Protein 3B8O (pdb70)

GO terms:
  GO:0005886 plasma membrane (C, EXP)
  GO:0042802 identical protein binding (F, IPI)

Structure (mmCIF, N/CA/C/O backbone):
data_3B8O
#
_entry.id   3B8O
#
_cell.length_a   107.438
_cell.length_b   108.299
_cell.length_c   122.569
_cell.angle_alpha   90.000
_cell.angle_beta   102.150
_cell.angle_gamma   90.000
#
_symmetry.space_group_name_H-M   'P 1 21 1'
#
loop_
_entity.id
_entity.type
_entity.pdbx_description
1 polymer 'Lipopolysaccharide biosynthesis protein wzzE'
2 water water
#
loop_
_atom_site.group_PDB
_atom_site.id
_atom_site.type_symbol
_atom_site.label_atom_id
_atom_site.label_alt_id
_atom_site.label_comp_id
_atom_site.label_asym_id
_atom_site.label_entity_id
_atom_site.label_seq_id
_atom_site.pdbx_PDB_ins_code
_atom_site.Cartn_x
_atom_site.Cartn_y
_atom_site.Cartn_z
_atom_site.occupancy
_atom_site.B_iso_or_equiv
_atom_site.auth_seq_id
_atom_site.auth_comp_id
_atom_site.auth_asym_id
_atom_site.auth_atom_id
_atom_site.pdbx_PDB_model_num
ATOM 1 N N . GLU A 1 1 ? 58.861 21.058 56.949 1.00 32.73 55 GLU A N 1
ATOM 2 C CA . GLU A 1 1 ? 57.931 21.909 57.717 1.00 33.77 55 GLU A CA 1
ATOM 3 C C . GLU A 1 1 ? 56.924 22.794 56.900 1.00 32.36 55 GLU A C 1
ATOM 4 O O . GLU A 1 1 ? 56.002 23.357 57.497 1.00 32.68 55 GLU A O 1
ATOM 10 N N . TRP A 1 2 ? 57.076 22.900 55.574 1.00 30.77 56 TRP A N 1
ATOM 11 C CA . TRP A 1 2 ? 56.115 23.626 54.739 1.00 29.76 56 TRP A CA 1
ATOM 12 C C . TRP A 1 2 ? 55.728 22.802 53.551 1.00 29.82 56 TRP A C 1
ATOM 13 O O . TRP A 1 2 ? 56.592 22.261 52.912 1.00 30.10 56 TRP A O 1
ATOM 24 N N . SER A 1 3 ? 54.449 22.759 53.189 1.00 30.31 57 SER A N 1
ATOM 25 C CA . SER A 1 3 ? 54.031 21.911 52.072 1.00 30.74 57 SER A CA 1
ATOM 26 C C . SER A 1 3 ? 53.093 22.561 51.081 1.00 31.18 57 SER A C 1
ATOM 27 O O . SER A 1 3 ? 52.163 23.298 51.439 1.00 32.47 57 SER A O 1
ATOM 30 N N . SER A 1 4 ? 53.342 22.241 49.827 1.00 31.26 58 SER A N 1
ATOM 31 C CA . SER A 1 4 ? 52.587 22.710 48.713 1.00 31.45 58 SER A CA 1
ATOM 32 C C . SER A 1 4 ? 51.739 21.581 48.141 1.00 31.14 58 SER A C 1
ATOM 33 O O . SER A 1 4 ? 52.077 20.395 48.285 1.00 31.15 58 SER A O 1
ATOM 36 N N . THR A 1 5 ? 50.650 21.950 47.482 1.00 30.77 59 THR A N 1
ATOM 37 C CA . THR A 1 5 ? 49.706 20.987 46.913 1.00 30.99 59 THR A CA 1
ATOM 38 C C . THR A 1 5 ? 49.366 21.341 45.469 1.00 30.85 59 THR A C 1
ATOM 39 O O . THR A 1 5 ? 49.269 22.535 45.102 1.00 30.48 59 THR A O 1
ATOM 43 N N . ALA A 1 6 ? 49.250 20.301 44.648 1.00 29.92 60 ALA A N 1
ATOM 44 C CA . ALA A 1 6 ? 48.729 20.443 43.300 1.00 29.43 60 ALA A CA 1
ATOM 45 C C . ALA A 1 6 ? 47.676 19.378 43.004 1.00 29.33 60 ALA A C 1
ATOM 46 O O . ALA A 1 6 ? 47.633 18.323 43.644 1.00 28.51 60 ALA A O 1
ATOM 48 N N . ILE A 1 7 ? 46.828 19.681 42.026 1.00 28.88 61 ILE A N 1
ATOM 49 C CA . ILE A 1 7 ? 45.755 18.809 41.625 1.00 27.56 61 ILE A CA 1
ATOM 50 C C . ILE A 1 7 ? 45.737 18.853 40.114 1.00 27.79 61 ILE A C 1
ATOM 51 O O . ILE A 1 7 ? 45.668 19.934 39.505 1.00 28.20 61 ILE A O 1
ATOM 56 N N . THR A 1 8 ? 45.811 17.674 39.506 1.00 27.88 62 THR A N 1
ATOM 57 C CA . THR A 1 8 ? 45.992 17.561 38.069 1.00 27.97 62 THR A CA 1
ATOM 58 C C . THR A 1 8 ? 44.862 16.786 37.498 1.00 28.49 62 THR A C 1
ATOM 59 O O . THR A 1 8 ? 44.170 16.069 38.201 1.00 28.37 62 THR A O 1
ATOM 63 N N . ASP A 1 9 ? 44.666 16.945 36.204 1.00 29.40 63 ASP A N 1
ATOM 64 C CA . ASP A 1 9 ? 43.807 16.041 35.464 1.00 30.38 63 ASP A CA 1
ATOM 65 C C . ASP A 1 9 ? 44.425 15.978 34.056 1.00 30.54 63 ASP A C 1
ATOM 66 O O . ASP A 1 9 ? 45.407 16.689 33.766 1.00 29.42 63 ASP A O 1
ATOM 71 N N . ARG A 1 10 ? 43.861 15.097 33.226 1.00 30.88 64 ARG A N 1
ATOM 72 C CA . ARG A 1 10 ? 44.318 14.797 31.873 1.00 31.90 64 ARG A CA 1
ATOM 73 C C . ARG A 1 10 ? 44.380 16.025 31.006 1.00 30.66 64 ARG A C 1
ATOM 74 O O . ARG A 1 10 ? 43.547 16.901 31.169 1.00 31.20 64 ARG A O 1
ATOM 82 N N . PRO A 1 11 ? 45.329 16.064 30.047 1.00 30.46 65 PRO A N 1
ATOM 83 C CA . PRO A 1 11 ? 45.530 17.211 29.157 1.00 29.88 65 PRO A CA 1
ATOM 84 C C . PRO A 1 11 ? 44.405 17.332 28.138 1.00 30.13 65 PRO A C 1
ATOM 85 O O . PRO A 1 11 ? 43.465 16.534 28.153 1.00 30.43 65 PRO A O 1
ATOM 89 N N . THR A 1 12 ? 44.485 18.340 27.280 1.00 29.86 66 THR A N 1
ATOM 90 C CA . THR A 1 12 ? 43.541 18.494 26.202 1.00 29.83 66 THR A CA 1
ATOM 91 C C . THR A 1 12 ? 44.300 18.329 24.913 1.00 30.28 66 THR A C 1
ATOM 92 O O . THR A 1 12 ? 45.535 18.181 24.932 1.00 30.40 66 THR A O 1
ATOM 96 N N . VAL A 1 13 ? 43.569 18.371 23.795 1.00 30.47 67 VAL A N 1
ATOM 97 C CA . VAL A 1 13 ? 44.155 18.165 22.479 1.00 30.75 67 VAL A CA 1
ATOM 98 C C . VAL A 1 13 ? 45.283 19.158 22.191 1.00 31.45 67 VAL A C 1
ATOM 99 O O . VAL A 1 13 ? 46.349 18.768 21.723 1.00 32.05 67 VAL A O 1
ATOM 103 N N . ASN A 1 14 ? 45.066 20.431 22.496 1.00 32.34 68 ASN A N 1
ATOM 104 C CA . ASN A 1 14 ? 46.061 21.460 22.175 1.00 33.16 68 ASN A CA 1
ATOM 105 C C . ASN A 1 14 ? 47.286 21.344 23.013 1.00 33.56 68 ASN A C 1
ATOM 106 O O . ASN A 1 14 ? 48.369 21.688 22.553 1.00 33.64 68 ASN A O 1
ATOM 119 N N . LEU A 1 16 ? 48.611 18.743 23.829 1.00 33.63 70 LEU A N 1
ATOM 120 C CA . LEU A 1 16 ? 49.380 17.636 23.240 1.00 32.32 70 LEU A CA 1
ATOM 121 C C . LEU A 1 16 ? 50.177 17.937 21.954 1.00 31.89 70 LEU A C 1
ATOM 122 O O . LEU A 1 16 ? 51.096 17.170 21.604 1.00 31.53 70 LEU A O 1
ATOM 127 N N . GLY A 1 17 ? 49.844 19.031 21.260 1.00 30.92 71 GLY A N 1
ATOM 128 C CA . GLY A 1 17 ? 50.590 19.446 20.062 1.00 30.55 71 GLY A CA 1
ATOM 129 C C . GLY A 1 17 ? 50.752 18.341 19.030 1.00 30.59 71 GLY A C 1
ATOM 130 O O . GLY A 1 17 ? 49.957 17.400 18.987 1.00 30.88 71 GLY A O 1
ATOM 131 N N . GLY A 1 18 ? 51.794 18.422 18.207 1.00 30.31 72 GLY A N 1
ATOM 132 C CA . GLY A 1 18 ? 52.003 17.427 17.125 1.00 29.81 72 GLY A CA 1
ATOM 133 C C . GLY A 1 18 ? 51.894 15.940 17.485 1.00 29.07 72 GLY A C 1
ATOM 134 O O . GLY A 1 18 ? 51.737 15.087 16.612 1.00 28.70 72 GLY A O 1
ATOM 135 N N . TYR A 1 19 ? 51.959 15.627 18.774 1.00 28.23 73 TYR A N 1
ATOM 136 C CA . TYR A 1 19 ? 51.873 14.240 19.204 1.00 27.39 73 TYR A CA 1
ATOM 137 C C . TYR A 1 19 ? 50.487 13.692 18.940 1.00 27.18 73 TYR A C 1
ATOM 138 O O . TYR A 1 19 ? 50.353 12.567 18.500 1.00 26.78 73 TYR A O 1
ATOM 147 N N . TYR A 1 20 ? 49.452 14.477 19.223 1.00 27.43 74 TYR A N 1
ATOM 148 C CA . TYR A 1 20 ? 48.087 13.984 19.020 1.00 27.64 74 TYR A CA 1
ATOM 149 C C . TYR A 1 20 ? 47.867 13.430 17.609 1.00 27.31 74 TYR A C 1
ATOM 150 O O . TYR A 1 20 ? 47.501 12.263 17.450 1.00 26.97 74 TYR A O 1
ATOM 159 N N . SER A 1 21 ? 48.126 14.262 16.602 1.00 26.99 75 SER A N 1
ATOM 160 C CA . SER A 1 21 ? 47.822 13.932 15.207 1.00 27.04 75 SER A CA 1
ATOM 161 C C . SER A 1 21 ? 48.731 12.850 14.602 1.00 27.49 75 SER A C 1
ATOM 162 O O . SER A 1 21 ? 48.401 12.278 13.558 1.00 27.55 75 SER A O 1
ATOM 165 N N . GLN A 1 22 ? 49.879 12.603 15.234 1.00 27.42 76 GLN A N 1
ATOM 166 C CA . GLN A 1 22 ? 50.762 11.521 14.827 1.00 27.70 76 GLN A CA 1
ATOM 167 C C . GLN A 1 22 ? 50.237 10.206 15.367 1.00 27.75 76 GLN A C 1
ATOM 168 O O . GLN A 1 22 ? 50.289 9.177 14.695 1.00 27.69 76 GLN A O 1
ATOM 174 N N . GLN A 1 23 ? 49.715 10.261 16.581 1.00 28.21 77 GLN A N 1
ATOM 175 C CA . GLN A 1 23 ? 49.209 9.094 17.287 1.00 29.18 77 GLN A CA 1
ATOM 176 C C . GLN A 1 23 ? 47.921 8.556 16.667 1.00 29.16 77 GLN A C 1
ATOM 177 O O . GLN A 1 23 ? 47.756 7.352 16.545 1.00 29.07 77 GLN A O 1
ATOM 183 N N . GLN A 1 24 ? 47.017 9.459 16.288 1.00 29.45 78 GLN A N 1
ATOM 184 C CA . GLN A 1 24 ? 45.794 9.116 15.558 1.00 30.02 78 GLN A CA 1
ATOM 185 C C . GLN A 1 24 ? 46.108 8.593 14.163 1.00 29.66 78 GLN A C 1
ATOM 186 O O . GLN A 1 24 ? 45.430 7.696 13.651 1.00 29.31 78 GLN A O 1
ATOM 192 N N . PHE A 1 25 ? 47.144 9.153 13.553 1.00 29.45 79 PHE A N 1
ATOM 193 C CA . PHE A 1 25 ? 47.595 8.683 12.257 1.00 29.44 79 PHE A CA 1
ATOM 194 C C . PHE A 1 25 ? 47.968 7.204 12.337 1.00 30.08 79 PHE A C 1
ATOM 195 O O . PHE A 1 25 ? 47.563 6.425 11.490 1.00 29.87 79 PHE A O 1
ATOM 203 N N . LEU A 1 26 ? 48.706 6.805 13.372 1.00 30.93 80 LEU A N 1
ATOM 204 C CA . LEU A 1 26 ? 49.085 5.401 13.493 1.00 31.85 80 LEU A CA 1
ATOM 205 C C . LEU A 1 26 ? 47.963 4.496 13.955 1.00 32.85 80 LEU A C 1
ATOM 206 O O . LEU A 1 26 ? 48.020 3.294 13.709 1.00 33.44 80 LEU A O 1
ATOM 211 N N . ARG A 1 27 ? 46.960 5.057 14.624 1.00 33.75 81 ARG A N 1
ATOM 212 C CA . ARG A 1 27 ? 45.783 4.282 15.015 1.00 34.84 81 ARG A CA 1
ATOM 213 C C . ARG A 1 27 ? 44.897 4.039 13.817 1.00 35.59 81 ARG A C 1
ATOM 214 O O . ARG A 1 27 ? 44.176 3.043 13.769 1.00 36.35 81 ARG A O 1
ATOM 222 N N . ASN A 1 28 ? 44.941 4.941 12.842 1.00 36.29 82 ASN A N 1
ATOM 223 C CA . ASN A 1 28 ? 44.138 4.766 11.631 1.00 36.98 82 ASN A CA 1
ATOM 224 C C . ASN A 1 28 ? 44.793 3.834 10.613 1.00 37.55 82 ASN A C 1
ATOM 225 O O . ASN A 1 28 ? 44.351 3.742 9.467 1.00 37.42 82 ASN A O 1
ATOM 230 N N . LEU A 1 29 ? 45.850 3.154 11.045 1.00 38.20 83 LEU A N 1
ATOM 231 C CA . LEU A 1 29 ? 46.516 2.162 10.223 1.00 39.06 83 LEU A CA 1
ATOM 232 C C . LEU A 1 29 ? 46.385 0.758 10.832 1.00 39.94 83 LEU A C 1
ATOM 233 O O . LEU A 1 29 ? 46.352 -0.244 10.098 1.00 39.98 83 LEU A O 1
ATOM 238 N N . ASP A 1 30 ? 46.291 0.688 12.165 1.00 40.69 84 ASP A N 1
ATOM 239 C CA . ASP A 1 30 ? 46.131 -0.598 12.855 1.00 41.64 84 ASP A CA 1
ATOM 240 C C . ASP A 1 30 ? 44.676 -1.118 12.847 1.00 41.84 84 ASP A C 1
ATOM 241 O O . ASP A 1 30 ? 44.210 -1.740 13.816 1.00 41.74 84 ASP A O 1
ATOM 246 N N . VAL A 1 31 ? 43.979 -0.886 11.734 1.00 41.93 85 VAL A N 1
ATOM 247 C CA . VAL A 1 31 ? 42.569 -1.241 11.625 1.00 42.17 85 VAL A CA 1
ATOM 248 C C . VAL A 1 31 ? 42.227 -1.817 10.241 1.00 42.39 85 VAL A C 1
ATOM 249 O O . VAL A 1 31 ? 42.953 -2.658 9.702 1.00 42.29 85 VAL A O 1
ATOM 253 N N . PRO A 1 41 ? 40.133 3.889 24.538 1.00 31.93 95 PRO A N 1
ATOM 254 C CA . PRO A 1 41 ? 40.567 5.009 25.426 1.00 32.04 95 PRO A CA 1
ATOM 255 C C . PRO A 1 41 ? 41.267 6.075 24.608 1.00 32.05 95 PRO A C 1
ATOM 256 O O . PRO A 1 41 ? 42.055 5.748 23.736 1.00 32.65 95 PRO A O 1
ATOM 260 N N . SER A 1 42 ? 40.984 7.354 24.882 1.00 31.30 96 SER A N 1
ATOM 261 C CA . SER A 1 42 ? 41.554 8.468 24.138 1.00 30.84 96 SER A CA 1
ATOM 262 C C . SER A 1 42 ? 43.078 8.557 24.201 1.00 30.64 96 SER A C 1
ATOM 263 O O . SER A 1 42 ? 43.715 7.864 24.988 1.00 30.74 96 SER A O 1
ATOM 266 N N . VAL A 1 43 ? 43.649 9.403 23.352 1.00 30.64 97 VAL A N 1
ATOM 267 C CA . VAL A 1 43 ? 45.070 9.666 23.372 1.00 30.49 97 VAL A CA 1
ATOM 268 C C . VAL A 1 43 ? 45.381 10.468 24.613 1.00 30.94 97 VAL A C 1
ATOM 269 O O . VAL A 1 43 ? 46.424 10.267 25.234 1.00 30.55 97 VAL A O 1
ATOM 281 N N . ASP A 1 45 ? 43.829 10.384 27.552 1.00 30.77 99 ASP A N 1
ATOM 282 C CA . ASP A 1 45 ? 43.748 9.516 28.717 1.00 30.21 99 ASP A CA 1
ATOM 283 C C . ASP A 1 45 ? 45.033 8.728 28.890 1.00 29.79 99 ASP A C 1
ATOM 284 O O . ASP A 1 45 ? 45.509 8.545 30.020 1.00 29.63 99 ASP A O 1
ATOM 289 N N . GLU A 1 46 ? 45.602 8.283 27.771 1.00 29.15 100 GLU A N 1
ATOM 290 C CA . GLU A 1 46 ? 46.830 7.501 27.800 1.00 28.67 100 GLU A CA 1
ATOM 291 C C . GLU A 1 46 ? 48.061 8.380 28.056 1.00 27.72 100 GLU A C 1
ATOM 292 O O . GLU A 1 46 ? 49.051 7.906 28.629 1.00 27.26 100 GLU A O 1
ATOM 298 N N . ALA A 1 47 ? 47.990 9.659 27.672 1.00 26.47 101 ALA A N 1
ATOM 299 C CA . ALA A 1 47 ? 49.037 10.639 28.043 1.00 25.79 101 ALA A CA 1
ATOM 300 C C . ALA A 1 47 ? 49.101 10.846 29.547 1.00 25.21 101 ALA A C 1
ATOM 301 O O . ALA A 1 47 ? 50.183 10.820 30.169 1.00 24.85 101 ALA A O 1
ATOM 303 N N . TYR A 1 48 ? 47.923 11.092 30.096 1.00 24.45 102 TYR A N 1
ATOM 304 C CA . TYR A 1 48 ? 47.752 11.424 31.479 1.00 24.15 102 TYR A CA 1
ATOM 305 C C . TYR A 1 48 ? 48.120 10.235 32.331 1.00 24.46 102 TYR A C 1
ATOM 306 O O . TYR A 1 48 ? 48.692 10.419 33.415 1.00 25.05 102 TYR A O 1
ATOM 315 N N . LYS A 1 49 ? 47.788 9.031 31.859 1.00 23.64 103 LYS A N 1
ATOM 316 C CA . LYS A 1 49 ? 48.172 7.845 32.591 1.00 24.42 103 LYS A CA 1
ATOM 317 C C . LYS A 1 49 ? 49.715 7.736 32.729 1.00 24.10 103 LYS A C 1
ATOM 318 O O . LYS A 1 49 ? 50.212 7.477 33.816 1.00 24.43 103 LYS A O 1
ATOM 324 N N . GLU A 1 50 ? 50.464 8.003 31.666 1.00 23.42 104 GLU A N 1
ATOM 325 C CA . GLU A 1 50 ? 51.897 8.077 31.796 1.00 23.71 104 GLU A CA 1
ATOM 326 C C . GLU A 1 50 ? 52.365 9.196 32.739 1.00 24.54 104 GLU A C 1
ATOM 327 O O . GLU A 1 50 ? 53.344 9.008 33.474 1.00 23.03 104 GLU A O 1
ATOM 333 N N . PHE A 1 51 ? 51.657 10.337 32.732 1.00 24.79 105 PHE A N 1
ATOM 334 C CA . PHE A 1 51 ? 52.018 11.456 33.597 1.00 25.54 105 PHE A CA 1
ATOM 335 C C . PHE A 1 51 ? 51.905 11.077 35.082 1.00 26.66 105 PHE A C 1
ATOM 336 O O . PHE A 1 51 ? 52.829 11.244 35.857 1.00 26.52 105 PHE A O 1
ATOM 344 N N . VAL A 1 52 ? 50.727 10.607 35.464 1.00 28.26 106 VAL A N 1
ATOM 345 C CA . VAL A 1 52 ? 50.435 10.104 36.793 1.00 29.51 106 VAL A CA 1
ATOM 346 C C . VAL A 1 52 ? 51.500 9.056 37.236 1.00 30.58 106 VAL A C 1
ATOM 347 O O . VAL A 1 52 ? 52.030 9.135 38.324 1.00 30.13 106 VAL A O 1
ATOM 359 N N . GLN A 1 54 ? 54.636 8.703 36.005 1.00 31.73 108 GLN A N 1
ATOM 360 C CA . GLN A 1 54 ? 55.881 9.474 36.207 1.00 31.00 108 GLN A CA 1
ATOM 361 C C . GLN A 1 54 ? 55.849 10.247 37.525 1.00 31.09 108 GLN A C 1
ATOM 362 O O . GLN A 1 54 ? 56.835 10.258 38.274 1.00 32.17 108 GLN A O 1
ATOM 368 N N . LEU A 1 55 ? 54.716 10.868 37.802 1.00 30.36 109 LEU A N 1
ATOM 369 C CA . LEU A 1 55 ? 54.509 11.658 39.012 1.00 30.47 109 LEU A CA 1
ATOM 370 C C . LEU A 1 55 ? 54.691 10.809 40.260 1.00 31.03 109 LEU A C 1
ATOM 371 O O . LEU A 1 55 ? 55.388 11.233 41.201 1.00 32.81 109 LEU A O 1
ATOM 376 N N . ALA A 1 56 ? 54.078 9.625 40.294 1.00 29.58 110 ALA A N 1
ATOM 377 C CA . ALA A 1 56 ? 54.170 8.779 41.491 1.00 29.08 110 ALA A CA 1
ATOM 378 C C . ALA A 1 56 ? 55.542 8.122 41.620 1.00 29.04 110 ALA A C 1
ATOM 379 O O . ALA A 1 56 ? 55.887 7.579 42.684 1.00 29.59 110 ALA A O 1
ATOM 381 N N . SER A 1 57 ? 56.292 8.101 40.525 1.00 27.84 111 SER A N 1
ATOM 382 C CA . SER A 1 57 ? 57.420 7.184 40.448 1.00 27.72 111 SER A CA 1
ATOM 383 C C . SER A 1 57 ? 58.531 7.567 41.452 1.00 27.26 111 SER A C 1
ATOM 384 O O . SER A 1 57 ? 58.794 8.746 41.715 1.00 26.32 111 SER A O 1
ATOM 387 N N . TRP A 1 58 ? 59.100 6.548 42.067 1.00 27.22 112 TRP A N 1
ATOM 388 C CA . TRP A 1 58 ? 60.238 6.706 42.955 1.00 27.79 112 TRP A CA 1
ATOM 389 C C . TRP A 1 58 ? 61.462 7.171 42.189 1.00 27.43 112 TRP A C 1
ATOM 390 O O . TRP A 1 58 ? 62.136 8.099 42.630 1.00 27.91 112 TRP A O 1
ATOM 401 N N . ASP A 1 59 ? 61.744 6.530 41.048 1.00 26.66 113 ASP A N 1
ATOM 402 C CA . ASP A 1 59 ? 62.832 6.933 40.148 1.00 26.89 113 ASP A CA 1
ATOM 403 C C . ASP A 1 59 ? 62.700 8.427 39.767 1.00 26.77 113 ASP A C 1
ATOM 404 O O . ASP A 1 59 ? 63.672 9.174 39.850 1.00 26.97 113 ASP A O 1
ATOM 409 N N . THR A 1 60 ? 61.517 8.847 39.339 1.00 26.60 114 THR A N 1
ATOM 410 C CA . THR A 1 60 ? 61.289 10.239 38.966 1.00 26.86 114 THR A CA 1
ATOM 411 C C . THR A 1 60 ? 61.632 11.156 40.143 1.00 27.22 114 THR A C 1
ATOM 412 O O . THR A 1 60 ? 62.238 12.205 39.952 1.00 27.34 114 THR A O 1
ATOM 416 N N . ARG A 1 61 ? 61.224 10.765 41.341 1.00 27.07 115 ARG A N 1
ATOM 417 C CA . ARG A 1 61 ? 61.505 11.587 42.503 1.00 28.50 115 ARG A CA 1
ATOM 418 C C . ARG A 1 61 ? 62.986 11.638 42.830 1.00 29.10 115 ARG A C 1
ATOM 419 O O . ARG A 1 61 ? 63.497 12.706 43.139 1.00 29.72 115 ARG A O 1
ATOM 427 N N . ARG A 1 62 ? 63.658 10.490 42.756 1.00 29.72 116 ARG A N 1
ATOM 428 C CA . ARG A 1 62 ? 65.088 10.408 42.975 1.00 30.29 116 ARG A CA 1
ATOM 429 C C . ARG A 1 62 ? 65.812 11.310 42.010 1.00 30.46 116 ARG A C 1
ATOM 430 O O . ARG A 1 62 ? 66.688 12.065 42.393 1.00 30.76 116 ARG A O 1
ATOM 438 N N . GLU A 1 63 ? 65.417 11.260 40.745 1.00 31.32 117 GLU A N 1
ATOM 439 C CA . GLU A 1 63 ? 66.143 11.970 39.713 1.00 30.95 117 GLU A CA 1
ATOM 440 C C . GLU A 1 63 ? 65.847 13.450 39.758 1.00 30.56 117 GLU A C 1
ATOM 441 O O . GLU A 1 63 ? 66.759 14.249 39.548 1.00 31.25 117 GLU A O 1
ATOM 447 N N . PHE A 1 64 ? 64.613 13.829 40.102 1.00 29.04 118 PHE A N 1
ATOM 448 C CA . PHE A 1 64 ? 64.288 15.245 40.304 1.00 27.63 118 PHE A CA 1
ATOM 449 C C . PHE A 1 64 ? 65.206 15.895 41.379 1.00 27.95 118 PHE A C 1
ATOM 450 O O . PHE A 1 64 ? 65.867 16.914 41.108 1.00 26.82 118 PHE A O 1
ATOM 458 N N . TRP A 1 65 ? 65.266 15.293 42.570 1.00 27.65 119 TRP A N 1
ATOM 459 C CA . TRP A 1 65 ? 66.042 15.882 43.650 1.00 28.46 119 TRP A CA 1
ATOM 460 C C . TRP A 1 65 ? 67.527 16.028 43.285 1.00 29.52 119 TRP A C 1
ATOM 461 O O . TRP A 1 65 ? 68.127 17.085 43.529 1.00 29.93 119 TRP A O 1
ATOM 472 N N . LEU A 1 66 ? 68.102 14.984 42.680 1.00 29.89 120 LEU A N 1
ATOM 473 C CA . LEU A 1 66 ? 69.514 14.979 42.299 1.00 29.69 120 LEU A CA 1
ATOM 474 C C . LEU A 1 66 ? 69.886 16.142 41.360 1.00 29.91 120 LEU A C 1
ATOM 475 O O . LEU A 1 66 ? 71.046 16.532 41.265 1.00 29.99 120 LEU A O 1
ATOM 480 N N . GLN A 1 67 ? 68.895 16.728 40.709 1.00 30.61 121 GLN A N 1
ATOM 481 C CA . GLN A 1 67 ? 69.124 17.740 39.660 1.00 31.14 121 GLN A CA 1
ATOM 482 C C . GLN A 1 67 ? 68.770 19.132 40.236 1.00 31.19 121 GLN A C 1
ATOM 483 O O . GLN A 1 67 ? 68.800 20.159 39.567 1.00 31.53 121 GLN A O 1
ATOM 489 N N . THR A 1 68 ? 68.506 19.157 41.522 1.00 30.92 122 THR A N 1
ATOM 490 C CA . THR A 1 68 ? 67.965 20.325 42.181 1.00 30.65 122 THR A CA 1
ATOM 491 C C . THR A 1 68 ? 69.120 21.040 42.937 1.00 30.73 122 THR A C 1
ATOM 492 O O . THR A 1 68 ? 69.959 20.388 43.587 1.00 30.50 122 THR A O 1
ATOM 496 N N . ASP A 1 69 ? 69.204 22.361 42.801 1.00 30.11 123 ASP A N 1
ATOM 497 C CA . ASP A 1 69 ? 70.096 23.179 43.619 1.00 29.99 123 ASP A CA 1
ATOM 498 C C . ASP A 1 69 ? 69.761 23.044 45.093 1.00 29.00 123 ASP A C 1
ATOM 499 O O . ASP A 1 69 ? 70.687 22.971 45.929 1.00 29.71 123 ASP A O 1
ATOM 504 N N . TYR A 1 70 ? 68.465 22.998 45.399 1.00 26.72 124 TYR A N 1
ATOM 505 C CA . TYR A 1 70 ? 67.953 22.663 46.727 1.00 26.88 124 TYR A CA 1
ATOM 506 C C . TYR A 1 70 ? 68.694 21.499 47.415 1.00 27.00 124 TYR A C 1
ATOM 507 O O . TYR A 1 70 ? 69.309 21.704 48.459 1.00 26.96 124 TYR A O 1
ATOM 516 N N . TYR A 1 71 ? 68.612 20.293 46.841 1.00 27.06 125 TYR A N 1
ATOM 517 C CA . TYR A 1 71 ? 69.300 19.105 47.346 1.00 27.11 125 TYR A CA 1
ATOM 518 C C . TYR A 1 71 ? 70.807 19.329 47.298 1.00 28.31 125 TYR A C 1
ATOM 519 O O . TYR A 1 71 ? 71.519 19.016 48.259 1.00 28.59 125 TYR A O 1
ATOM 528 N N . LYS A 1 72 ? 71.313 19.865 46.193 1.00 29.13 126 LYS A N 1
ATOM 529 C CA . LYS A 1 72 ? 72.781 20.005 46.084 1.00 30.48 126 LYS A CA 1
ATOM 530 C C . LYS A 1 72 ? 73.415 20.861 47.185 1.00 30.64 126 LYS A C 1
ATOM 531 O O . LYS A 1 72 ? 74.459 20.515 47.667 1.00 30.74 126 LYS A O 1
ATOM 537 N N . GLN A 1 73 ? 72.760 21.944 47.604 1.00 31.73 127 GLN A N 1
ATOM 538 C CA . GLN A 1 73 ? 73.327 22.863 48.599 1.00 32.37 127 GLN A CA 1
ATOM 539 C C . GLN A 1 73 ? 73.274 22.220 49.973 1.00 31.21 127 GLN A C 1
ATOM 540 O O . GLN A 1 73 ? 73.909 22.721 50.882 1.00 31.51 127 GLN A O 1
ATOM 546 N N . ARG A 1 74 ? 72.494 21.142 50.124 1.00 30.34 128 ARG A N 1
ATOM 547 C CA . ARG A 1 74 ? 72.326 20.448 51.412 1.00 29.43 128 ARG A CA 1
ATOM 548 C C . ARG A 1 74 ? 73.251 19.205 51.508 1.00 29.72 128 ARG A C 1
ATOM 549 O O . ARG A 1 74 ? 73.345 18.504 52.538 1.00 29.17 128 ARG A O 1
ATOM 565 N N . VAL A 1 76 ? 76.758 17.475 52.044 1.00 27.60 130 VAL A N 1
ATOM 566 C CA . VAL A 1 76 ? 77.971 17.766 52.846 1.00 26.55 130 VAL A CA 1
ATOM 567 C C . VAL A 1 76 ? 79.235 17.034 52.329 1.00 26.75 130 VAL A C 1
ATOM 568 O O . VAL A 1 76 ? 80.341 17.246 52.838 1.00 26.23 130 VAL A O 1
ATOM 572 N N . GLY A 1 77 ? 79.071 16.184 51.311 1.00 26.66 131 GLY A N 1
ATOM 573 C CA . GLY A 1 77 ? 80.199 15.448 50.749 1.00 26.87 131 GLY A CA 1
ATOM 574 C C . GLY A 1 77 ? 80.520 14.170 51.506 1.00 27.45 131 GLY A C 1
ATOM 575 O O . GLY A 1 77 ? 81.513 13.490 51.234 1.00 27.16 131 GLY A O 1
ATOM 576 N N . ASN A 1 78 ? 79.689 13.856 52.485 1.00 27.96 132 ASN A N 1
ATOM 577 C CA . ASN A 1 78 ? 79.699 12.549 53.098 1.00 28.17 132 ASN A CA 1
ATOM 578 C C . ASN A 1 78 ? 78.715 11.736 52.275 1.00 28.32 132 ASN A C 1
ATOM 579 O O . ASN A 1 78 ? 77.580 12.167 52.040 1.00 27.85 132 ASN A O 1
ATOM 584 N N . SER A 1 79 ? 79.141 10.576 51.801 1.00 29.06 133 SER A N 1
ATOM 585 C CA . SER A 1 79 ? 78.332 9.879 50.793 1.00 30.10 133 SER A CA 1
ATOM 586 C C . SER A 1 79 ? 77.114 9.199 51.397 1.00 29.80 133 SER A C 1
ATOM 587 O O . SER A 1 79 ? 76.030 9.253 50.839 1.00 29.56 133 SER A O 1
ATOM 590 N N . LYS A 1 80 ? 77.323 8.561 52.542 1.00 30.31 134 LYS A N 1
ATOM 591 C CA . LYS A 1 80 ? 76.272 7.900 53.304 1.00 31.01 134 LYS A CA 1
ATOM 592 C C . LYS A 1 80 ? 75.197 8.906 53.743 1.00 30.03 134 LYS A C 1
ATOM 593 O O . LYS A 1 80 ? 73.988 8.670 53.565 1.00 29.70 134 LYS A O 1
ATOM 599 N N . ALA A 1 81 ? 75.640 10.046 54.265 1.00 28.16 135 ALA A N 1
ATOM 600 C CA . ALA A 1 81 ? 74.701 11.048 54.689 1.00 27.63 135 ALA A CA 1
ATOM 601 C C . ALA A 1 81 ? 73.989 11.727 53.494 1.00 27.53 135 ALA A C 1
ATOM 602 O O . ALA A 1 81 ? 72.788 11.940 53.532 1.00 27.68 135 ALA A O 1
ATOM 604 N N . ASP A 1 82 ? 74.717 12.053 52.431 1.00 27.45 136 ASP A N 1
ATOM 605 C CA . ASP A 1 82 ? 74.093 12.573 51.208 1.00 27.05 136 ASP A CA 1
ATOM 606 C C . ASP A 1 82 ? 73.062 11.598 50.625 1.00 27.10 136 ASP A C 1
ATOM 607 O O . ASP A 1 82 ? 72.008 12.021 50.128 1.00 27.52 136 ASP A O 1
ATOM 612 N N . ALA A 1 83 ? 73.318 10.291 50.715 1.00 26.78 137 ALA A N 1
ATOM 613 C CA . ALA A 1 83 ? 72.290 9.320 50.262 1.00 26.65 137 ALA A CA 1
ATOM 614 C C . ALA A 1 83 ? 71.027 9.259 51.162 1.00 26.46 137 ALA A C 1
ATOM 615 O O . ALA A 1 83 ? 69.894 9.131 50.669 1.00 27.25 137 ALA A O 1
ATOM 617 N N . ALA A 1 84 ? 71.226 9.358 52.469 1.00 26.16 138 ALA A N 1
ATOM 618 C CA . ALA A 1 84 ? 70.130 9.344 53.433 1.00 26.47 138 ALA A CA 1
ATOM 619 C C . ALA A 1 84 ? 69.231 10.586 53.303 1.00 26.79 138 ALA A C 1
ATOM 620 O O . ALA A 1 84 ? 67.994 10.510 53.383 1.00 26.81 138 ALA A O 1
ATOM 622 N N . LEU A 1 85 ? 69.853 11.722 53.035 1.00 27.43 139 LEU A N 1
ATOM 623 C CA . LEU A 1 85 ? 69.118 12.955 52.766 1.00 28.16 139 LEU A CA 1
ATOM 624 C C . LEU A 1 85 ? 68.311 12.869 51.461 1.00 27.91 139 LEU A C 1
ATOM 625 O O . LEU A 1 85 ? 67.207 13.398 51.344 1.00 28.05 139 LEU A O 1
ATOM 630 N N . LEU A 1 86 ? 68.893 12.239 50.461 1.00 28.66 140 LEU A N 1
ATOM 631 C CA . LEU A 1 86 ? 68.204 11.968 49.203 1.00 29.64 140 LEU A CA 1
ATOM 632 C C . LEU A 1 86 ? 66.920 11.141 49.430 1.00 30.45 140 LEU A C 1
ATOM 633 O O . LEU A 1 86 ? 65.860 11.439 48.844 1.00 30.07 140 LEU A O 1
ATOM 638 N N . ASP A 1 87 ? 67.030 10.115 50.265 1.00 30.94 141 ASP A N 1
ATOM 639 C CA . ASP A 1 87 ? 65.884 9.283 50.595 1.00 32.58 141 ASP A CA 1
ATOM 640 C C . ASP A 1 87 ? 64.811 10.059 51.323 1.00 32.88 141 ASP A C 1
ATOM 641 O O . ASP A 1 87 ? 63.635 9.943 50.993 1.00 33.90 141 ASP A O 1
ATOM 646 N N . GLU A 1 88 ? 65.199 10.827 52.329 1.00 33.44 142 GLU A N 1
ATOM 647 C CA . GLU A 1 88 ? 64.248 11.609 53.114 1.00 35.13 142 GLU A CA 1
ATOM 648 C C . GLU A 1 88 ? 63.463 12.572 52.170 1.00 34.95 142 GLU A C 1
ATOM 649 O O . GLU A 1 88 ? 62.224 12.749 52.284 1.00 35.98 142 GLU A O 1
ATOM 663 N N . ILE A 1 90 ? 63.039 12.033 48.814 1.00 32.52 144 ILE A N 1
ATOM 664 C CA . ILE A 1 90 ? 62.129 11.226 48.021 1.00 30.67 144 ILE A CA 1
ATOM 665 C C . ILE A 1 90 ? 60.803 11.047 48.775 1.00 30.64 144 ILE A C 1
ATOM 666 O O . ILE A 1 90 ? 59.728 11.200 48.191 1.00 29.88 144 ILE A O 1
ATOM 671 N N . ASN A 1 91 ? 60.873 10.764 50.067 1.00 30.61 145 ASN A N 1
ATOM 672 C CA . ASN A 1 91 ? 59.642 10.609 50.841 1.00 30.66 145 ASN A CA 1
ATOM 673 C C . ASN A 1 91 ? 58.919 11.911 51.157 1.00 31.09 145 ASN A C 1
ATOM 674 O O . ASN A 1 91 ? 57.824 11.892 51.728 1.00 31.74 145 ASN A O 1
ATOM 679 N N . ASN A 1 92 ? 59.507 13.043 50.769 1.00 30.50 146 ASN A N 1
ATOM 680 C CA . ASN A 1 92 ? 58.821 14.321 50.940 1.00 30.45 146 ASN A CA 1
ATOM 681 C C . ASN A 1 92 ? 57.916 14.708 49.801 1.00 30.16 146 ASN A C 1
ATOM 682 O O . ASN A 1 92 ? 57.355 15.772 49.831 1.00 30.53 146 ASN A O 1
ATOM 687 N N . ILE A 1 93 ? 57.818 13.873 48.779 1.00 30.62 147 ILE A N 1
ATOM 688 C CA . ILE A 1 93 ? 56.882 14.096 47.685 1.00 30.97 147 ILE A CA 1
ATOM 689 C C . ILE A 1 93 ? 55.911 12.945 47.803 1.00 31.93 147 ILE A C 1
ATOM 690 O O . ILE A 1 93 ? 56.338 11.790 47.796 1.00 32.25 147 ILE A O 1
ATOM 695 N N . GLN A 1 94 ? 54.632 13.274 48.020 1.00 32.84 148 GLN A N 1
ATOM 696 C CA . GLN A 1 94 ? 53.571 12.301 48.304 1.00 33.69 148 GLN A CA 1
ATOM 697 C C . GLN A 1 94 ? 52.504 12.422 47.233 1.00 34.02 148 GLN A C 1
ATOM 698 O O . GLN A 1 94 ? 51.882 13.500 47.093 1.00 33.92 148 GLN A O 1
ATOM 704 N N . PHE A 1 95 ? 52.319 11.348 46.452 1.00 34.22 149 PHE A N 1
ATOM 705 C CA . PHE A 1 95 ? 51.277 11.316 45.422 1.00 33.57 149 PHE A CA 1
ATOM 706 C C . PHE A 1 95 ? 50.101 10.617 46.012 1.00 33.63 149 PHE A C 1
ATOM 707 O O . PHE A 1 95 ? 50.277 9.668 46.779 1.00 33.35 149 PHE A O 1
ATOM 715 N N . ILE A 1 96 ? 48.902 11.089 45.651 1.00 33.66 150 ILE A N 1
ATOM 716 C CA . ILE A 1 96 ? 47.650 10.565 46.186 1.00 33.68 150 ILE A CA 1
ATOM 717 C C . ILE A 1 96 ? 46.680 10.271 45.056 1.00 33.58 150 ILE A C 1
ATOM 718 O O . ILE A 1 96 ? 46.158 11.180 44.446 1.00 34.44 150 ILE A O 1
ATOM 723 N N . PRO A 1 97 ? 46.437 8.994 44.752 1.00 33.83 151 PRO A N 1
ATOM 724 C CA . PRO A 1 97 ? 45.522 8.823 43.632 1.00 33.90 151 PRO A CA 1
ATOM 725 C C . PRO A 1 97 ? 44.106 9.289 43.947 1.00 34.46 151 PRO A C 1
ATOM 726 O O . PRO A 1 97 ? 43.630 9.127 45.084 1.00 34.65 151 PRO A O 1
ATOM 730 N N . GLY A 1 98 ? 43.448 9.851 42.942 1.00 34.68 152 GLY A N 1
ATOM 731 C CA . GLY A 1 98 ? 42.011 10.070 43.011 1.00 36.27 152 GLY A CA 1
ATOM 732 C C . GLY A 1 98 ? 41.151 8.812 42.987 1.00 37.39 152 GLY A C 1
ATOM 733 O O . GLY A 1 98 ? 41.651 7.696 42.844 1.00 37.26 152 GLY A O 1
ATOM 734 N N . ASP A 1 99 ? 39.845 9.010 43.140 1.00 38.78 153 ASP A N 1
ATOM 735 C CA . ASP A 1 99 ? 38.852 7.945 43.049 1.00 40.03 153 ASP A CA 1
ATOM 736 C C . ASP A 1 99 ? 37.594 8.566 42.445 1.00 40.82 153 ASP A C 1
ATOM 737 O O . ASP A 1 99 ? 36.956 9.435 43.063 1.00 40.92 153 ASP A O 1
ATOM 742 N N . PHE A 1 100 ? 37.226 8.125 41.242 1.00 41.80 154 PHE A N 1
ATOM 743 C CA . PHE A 1 100 ? 36.113 8.778 40.528 1.00 42.38 154 PHE A CA 1
ATOM 744 C C . PHE A 1 100 ? 34.710 8.428 40.999 1.00 42.22 154 PHE A C 1
ATOM 745 O O . PHE A 1 100 ? 33.754 9.120 40.633 1.00 42.45 154 PHE A O 1
ATOM 753 N N . THR A 1 101 ? 34.591 7.379 41.822 1.00 42.45 155 THR A N 1
ATOM 754 C CA . THR A 1 101 ? 33.317 7.049 42.497 1.00 42.19 155 THR A CA 1
ATOM 755 C C . THR A 1 101 ? 32.975 8.237 43.401 1.00 42.30 155 THR A C 1
ATOM 756 O O . THR A 1 101 ? 31.845 8.726 43.421 1.00 42.51 155 THR A O 1
ATOM 760 N N . ARG A 1 102 ? 33.999 8.704 44.108 1.00 42.42 156 ARG A N 1
ATOM 761 C CA . ARG A 1 102 ? 33.963 9.854 45.010 1.00 42.62 156 ARG A CA 1
ATOM 762 C C . ARG A 1 102 ? 34.131 11.250 44.325 1.00 42.54 156 ARG A C 1
ATOM 763 O O . ARG A 1 102 ? 33.795 12.293 44.924 1.00 42.67 156 ARG A O 1
ATOM 771 N N . ALA A 1 103 ? 34.652 11.255 43.089 1.00 41.85 157 ALA A N 1
ATOM 772 C CA . ALA A 1 103 ? 34.968 12.475 42.312 1.00 40.57 157 ALA A CA 1
ATOM 773 C C . ALA A 1 103 ? 36.146 13.252 42.886 1.00 40.00 157 ALA A C 1
ATOM 774 O O . ALA A 1 103 ? 36.209 14.496 42.770 1.00 39.91 157 ALA A O 1
ATOM 776 N N . VAL A 1 104 ? 37.081 12.505 43.488 1.00 39.15 158 VAL A N 1
ATOM 777 C CA . VAL A 1 104 ? 38.393 13.029 43.908 1.00 37.95 158 VAL A CA 1
ATOM 778 C C . VAL A 1 104 ? 39.413 12.859 42.780 1.00 37.30 158 VAL A C 1
ATOM 779 O O . VAL A 1 104 ? 39.619 11.747 42.272 1.00 37.05 158 VAL A O 1
ATOM 783 N N . ASN A 1 105 ? 40.034 13.978 42.399 1.00 36.18 159 ASN A N 1
ATOM 784 C CA . ASN A 1 105 ? 41.121 13.995 41.443 1.00 34.86 159 ASN A CA 1
ATOM 785 C C . ASN A 1 105 ? 42.473 13.649 42.074 1.00 34.63 159 ASN A C 1
ATOM 786 O O . ASN A 1 105 ? 42.661 13.790 43.297 1.00 34.43 159 ASN A O 1
ATOM 791 N N . ASP A 1 106 ? 43.412 13.200 41.240 1.00 33.77 160 ASP A N 1
ATOM 792 C CA . ASP A 1 106 ? 44.806 13.007 41.683 1.00 33.61 160 ASP A CA 1
ATOM 793 C C . ASP A 1 106 ? 45.399 14.319 42.250 1.00 33.62 160 ASP A C 1
ATOM 794 O O . ASP A 1 106 ? 45.105 15.430 41.771 1.00 32.69 160 ASP A O 1
ATOM 799 N N . SER A 1 107 ? 46.240 14.171 43.273 1.00 32.83 161 SER A N 1
ATOM 800 C CA . SER A 1 107 ? 46.889 15.302 43.889 1.00 31.85 161 SER A CA 1
ATOM 801 C C . SER A 1 107 ? 48.189 14.880 44.512 1.00 31.78 161 SER A C 1
ATOM 802 O O . SER A 1 107 ? 48.306 13.785 45.092 1.00 32.24 161 SER A O 1
ATOM 805 N N . VAL A 1 108 ? 49.158 15.777 44.402 1.00 30.97 162 VAL A N 1
ATOM 806 C CA . VAL A 1 108 ? 50.512 15.537 44.807 1.00 29.46 162 VAL A CA 1
ATOM 807 C C . VAL A 1 108 ? 50.861 16.632 45.791 1.00 29.76 162 VAL A C 1
ATOM 808 O O . VAL A 1 108 ? 50.455 17.761 45.609 1.00 29.83 162 VAL A O 1
ATOM 812 N N . LYS A 1 109 ? 51.610 16.272 46.832 1.00 30.45 163 LYS A N 1
ATOM 813 C CA . LYS A 1 109 ? 52.102 17.169 47.870 1.00 30.10 163 LYS A CA 1
ATOM 814 C C . LYS A 1 109 ? 53.640 17.175 47.887 1.00 29.83 163 LYS A C 1
ATOM 815 O O . LYS A 1 109 ? 54.280 16.160 47.588 1.00 30.45 163 LYS A O 1
ATOM 821 N N . LEU A 1 110 ? 54.259 18.291 48.251 1.00 28.93 164 LEU A N 1
ATOM 822 C CA . LEU A 1 110 ? 55.703 18.319 48.393 1.00 27.37 164 LEU A CA 1
ATOM 823 C C . LEU A 1 110 ? 56.107 19.124 49.613 1.00 28.27 164 LEU A C 1
ATOM 824 O O . LEU A 1 110 ? 55.656 20.270 49.765 1.00 28.16 164 LEU A O 1
ATOM 829 N N . ILE A 1 111 ? 56.979 18.542 50.465 1.00 28.07 165 ILE A N 1
ATOM 830 C CA . ILE A 1 111 ? 57.471 19.184 51.695 1.00 27.33 165 ILE A CA 1
ATOM 831 C C . ILE A 1 111 ? 58.891 19.747 51.529 1.00 27.64 165 ILE A C 1
ATOM 832 O O . ILE A 1 111 ? 59.770 19.076 51.013 1.00 27.95 165 ILE A O 1
ATOM 837 N N . ALA A 1 112 ? 59.115 20.970 51.999 1.00 27.12 166 ALA A N 1
ATOM 838 C CA . ALA A 1 112 ? 60.424 21.582 52.008 1.00 26.95 166 ALA A CA 1
ATOM 839 C C . ALA A 1 112 ? 60.612 22.517 53.246 1.00 27.11 166 ALA A C 1
ATOM 840 O O . ALA A 1 112 ? 59.669 22.723 54.033 1.00 26.88 166 ALA A O 1
ATOM 842 N N . GLU A 1 113 ? 61.802 23.090 53.395 1.00 26.25 167 GLU A N 1
ATOM 843 C CA . GLU A 1 113 ? 62.134 23.875 54.581 1.00 28.70 167 GLU A CA 1
ATOM 844 C C . GLU A 1 113 ? 61.555 25.276 54.605 1.00 27.69 167 GLU A C 1
ATOM 845 O O . GLU A 1 113 ? 61.459 25.866 55.652 1.00 28.56 167 GLU A O 1
ATOM 851 N N . THR A 1 114 ? 61.201 25.825 53.457 1.00 28.00 168 THR A N 1
ATOM 852 C CA . THR A 1 114 ? 60.486 27.082 53.418 1.00 27.60 168 THR A CA 1
ATOM 853 C C . THR A 1 114 ? 59.304 27.024 52.465 1.00 27.54 168 THR A C 1
ATOM 854 O O . THR A 1 114 ? 59.224 26.183 51.545 1.00 27.77 168 THR A O 1
ATOM 858 N N . ALA A 1 115 ? 58.408 27.967 52.667 1.00 27.39 169 ALA A N 1
ATOM 859 C CA . ALA A 1 115 ? 57.230 28.139 51.838 1.00 26.96 169 ALA A CA 1
ATOM 860 C C . ALA A 1 115 ? 57.564 28.411 50.372 1.00 26.99 169 ALA A C 1
ATOM 861 O O . ALA A 1 115 ? 57.029 27.725 49.494 1.00 27.68 169 ALA A O 1
ATOM 863 N N . PRO A 1 116 ? 58.405 29.426 50.084 1.00 26.91 170 PRO A N 1
ATOM 864 C CA . PRO A 1 116 ? 58.777 29.584 48.676 1.00 27.34 170 PRO A CA 1
ATOM 865 C C . PRO A 1 116 ? 59.399 28.310 48.061 1.00 28.86 170 PRO A C 1
ATOM 866 O O . PRO A 1 116 ? 59.031 27.923 46.927 1.00 29.06 170 PRO A O 1
ATOM 870 N N . ASP A 1 117 ? 60.289 27.622 48.778 1.00 28.86 171 ASP A N 1
ATOM 871 C CA . ASP A 1 117 ? 60.786 26.380 48.215 1.00 29.70 171 ASP A CA 1
ATOM 872 C C . ASP A 1 117 ? 59.677 25.364 47.916 1.00 29.28 171 ASP A C 1
ATOM 873 O O . ASP A 1 117 ? 59.723 24.697 46.874 1.00 29.53 171 ASP A O 1
ATOM 878 N N . ALA A 1 118 ? 58.715 25.218 48.817 1.00 28.57 172 ALA A N 1
ATOM 879 C CA . ALA A 1 118 ? 57.710 24.155 48.625 1.00 28.37 172 ALA A CA 1
ATOM 880 C C . ALA A 1 118 ? 56.954 24.427 47.346 1.00 28.11 172 ALA A C 1
ATOM 881 O O . ALA A 1 118 ? 56.751 23.544 46.563 1.00 28.20 172 ALA A O 1
ATOM 883 N N . ASN A 1 119 ? 56.589 25.678 47.129 1.00 28.65 173 ASN A N 1
ATOM 884 C CA . ASN A 1 119 ? 55.902 26.099 45.915 1.00 28.70 173 ASN A CA 1
ATOM 885 C C . ASN A 1 119 ? 56.677 25.869 44.614 1.00 28.49 173 ASN A C 1
ATOM 886 O O . ASN A 1 119 ? 56.180 25.170 43.749 1.00 28.60 173 ASN A O 1
ATOM 891 N N . ASN A 1 120 ? 57.839 26.512 44.452 1.00 28.66 174 ASN A N 1
ATOM 892 C CA . ASN A 1 120 ? 58.680 26.367 43.250 1.00 28.63 174 ASN A CA 1
ATOM 893 C C . ASN A 1 120 ? 59.101 24.937 42.965 1.00 28.41 174 ASN A C 1
ATOM 894 O O . ASN A 1 120 ? 59.159 24.520 41.790 1.00 28.66 174 ASN A O 1
ATOM 899 N N . LEU A 1 121 ? 59.432 24.199 44.021 1.00 28.37 175 LEU A N 1
ATOM 900 C CA . LEU A 1 121 ? 59.883 22.818 43.854 1.00 28.36 175 LEU A CA 1
ATOM 901 C C . LEU A 1 121 ? 58.750 21.940 43.366 1.00 28.60 175 LEU A C 1
ATOM 902 O O . LEU A 1 121 ? 58.964 21.143 42.438 1.00 29.41 175 LEU A O 1
ATOM 907 N N . LEU A 1 122 ? 57.548 22.106 43.925 1.00 28.29 176 LEU A N 1
ATOM 908 C CA . LEU A 1 122 ? 56.386 21.408 43.368 1.00 28.44 176 LEU A CA 1
ATOM 909 C C . LEU A 1 122 ? 56.133 21.774 41.902 1.00 29.02 176 LEU A C 1
ATOM 910 O O . LEU A 1 122 ? 55.866 20.879 41.105 1.00 29.43 176 LEU A O 1
ATOM 915 N N . ARG A 1 123 ? 56.270 23.044 41.520 1.00 29.12 177 ARG A N 1
ATOM 916 C CA . ARG A 1 123 ? 56.052 23.398 40.113 1.00 29.91 177 ARG A CA 1
ATOM 917 C C . ARG A 1 123 ? 57.084 22.747 39.237 1.00 30.63 177 ARG A C 1
ATOM 918 O O . ARG A 1 123 ? 56.746 22.268 38.144 1.00 30.65 177 ARG A O 1
ATOM 926 N N . GLN A 1 124 ? 58.347 22.751 39.688 1.00 30.71 178 GLN A N 1
ATOM 927 C CA . GLN A 1 124 ? 59.428 22.128 38.903 1.00 30.85 178 GLN A CA 1
ATOM 928 C C . GLN A 1 124 ? 59.216 20.634 38.784 1.00 30.12 178 GLN A C 1
ATOM 929 O O . GLN A 1 124 ? 59.408 20.075 37.701 1.00 30.72 178 GLN A O 1
ATOM 935 N N . TYR A 1 125 ? 58.796 19.995 39.874 1.00 29.00 179 TYR A N 1
ATOM 936 C CA . TYR A 1 125 ? 58.664 18.550 39.880 1.00 29.17 179 TYR A CA 1
ATOM 937 C C . TYR A 1 125 ? 57.521 18.084 38.970 1.00 29.24 179 TYR A C 1
ATOM 938 O O . TYR A 1 125 ? 57.664 17.119 38.196 1.00 28.49 179 TYR A O 1
ATOM 947 N N . VAL A 1 126 ? 56.399 18.786 39.047 1.00 28.48 180 VAL A N 1
ATOM 948 C CA . VAL A 1 126 ? 55.350 18.565 38.062 1.00 28.19 180 VAL A CA 1
ATOM 949 C C . VAL A 1 126 ? 55.859 18.710 36.625 1.00 27.33 180 VAL A C 1
ATOM 950 O O . VAL A 1 126 ? 55.589 17.854 35.790 1.00 28.49 180 VAL A O 1
ATOM 954 N N . ALA A 1 127 ? 56.594 19.767 36.327 1.00 25.64 181 ALA A N 1
ATOM 955 C CA . ALA A 1 127 ? 57.071 19.980 34.963 1.00 25.00 181 ALA A CA 1
ATOM 956 C C . ALA A 1 127 ? 58.065 18.873 34.540 1.00 25.01 181 ALA A C 1
ATOM 957 O O . ALA A 1 127 ? 58.043 18.402 33.391 1.00 25.35 181 ALA A O 1
ATOM 959 N N . PHE A 1 128 ? 58.900 18.457 35.499 1.00 23.36 182 PHE A N 1
ATOM 960 C CA . PHE A 1 128 ? 59.880 17.405 35.333 1.00 22.14 182 PHE A CA 1
ATOM 961 C C . PHE A 1 128 ? 59.238 16.061 34.983 1.00 21.72 182 PHE A C 1
ATOM 962 O O . PHE A 1 128 ? 59.697 15.370 34.054 1.00 21.07 182 PHE A O 1
ATOM 970 N N . ALA A 1 129 ? 58.213 15.694 35.750 1.00 20.95 183 ALA A N 1
ATOM 971 C CA . ALA A 1 129 ? 57.401 14.494 35.504 1.00 21.51 183 ALA A CA 1
ATOM 972 C C . ALA A 1 129 ? 56.711 14.517 34.141 1.00 21.95 183 ALA A C 1
ATOM 973 O O . ALA A 1 129 ? 56.811 13.533 33.390 1.00 21.98 183 ALA A O 1
ATOM 975 N N . SER A 1 130 ? 56.065 15.637 33.810 1.00 22.33 184 SER A N 1
ATOM 976 C CA . SER A 1 130 ? 55.455 15.829 32.475 1.00 23.40 184 SER A CA 1
ATOM 977 C C . SER A 1 130 ? 56.452 15.654 31.318 1.00 23.88 184 SER A C 1
ATOM 978 O O . SER A 1 130 ? 56.177 14.955 30.323 1.00 23.66 184 SER A O 1
ATOM 981 N N . GLN A 1 131 ? 57.624 16.261 31.461 1.00 24.16 185 GLN A N 1
ATOM 982 C CA . GLN A 1 131 ? 58.622 16.151 30.429 1.00 25.30 185 GLN A CA 1
ATOM 983 C C . GLN A 1 131 ? 59.069 14.703 30.289 1.00 24.86 185 GLN A C 1
ATOM 984 O O . GLN A 1 131 ? 59.286 14.219 29.152 1.00 25.85 185 GLN A O 1
ATOM 990 N N . ARG A 1 132 ? 59.166 13.987 31.410 1.00 23.62 186 ARG A N 1
ATOM 991 C CA . ARG A 1 132 ? 59.564 12.577 31.334 1.00 23.06 186 ARG A CA 1
ATOM 992 C C . ARG A 1 132 ? 58.479 11.757 30.655 1.00 23.12 186 ARG A C 1
ATOM 993 O O . ARG A 1 132 ? 58.783 10.794 29.965 1.00 22.66 186 ARG A O 1
ATOM 1001 N N . ALA A 1 133 ? 57.219 12.129 30.896 1.00 22.66 187 ALA A N 1
ATOM 1002 C CA . ALA A 1 133 ? 56.086 11.450 30.303 1.00 23.08 187 ALA A CA 1
ATOM 1003 C C . ALA A 1 133 ? 56.046 11.649 28.782 1.00 23.29 187 ALA A C 1
ATOM 1004 O O . ALA A 1 133 ? 55.838 10.699 28.025 1.00 22.95 187 ALA A O 1
ATOM 1006 N N . ALA A 1 134 ? 56.219 12.897 28.358 1.00 23.67 188 ALA A N 1
ATOM 1007 C CA . ALA A 1 134 ? 56.251 13.222 26.938 1.00 23.95 188 ALA A CA 1
ATOM 1008 C C . ALA A 1 134 ? 57.359 12.417 26.283 1.00 24.32 188 ALA A C 1
ATOM 1009 O O . ALA A 1 134 ? 57.097 11.783 25.277 1.00 24.09 188 ALA A O 1
ATOM 1011 N N . SER A 1 135 ? 58.573 12.419 26.858 1.00 24.39 189 SER A N 1
ATOM 1012 C CA . SER A 1 135 ? 59.701 11.700 26.222 1.00 24.88 189 SER A CA 1
ATOM 1013 C C . SER A 1 135 ? 59.346 10.257 26.029 1.00 24.36 189 SER A C 1
ATOM 1014 O O . SER A 1 135 ? 59.584 9.705 24.952 1.00 24.67 189 SER A O 1
ATOM 1017 N N . HIS A 1 136 ? 58.801 9.650 27.072 1.00 24.18 190 HIS A N 1
ATOM 1018 C CA . HIS A 1 136 ? 58.350 8.289 26.993 1.00 25.05 190 HIS A CA 1
ATOM 1019 C C . HIS A 1 136 ? 57.297 8.108 25.903 1.00 25.52 190 HIS A C 1
ATOM 1020 O O . HIS A 1 136 ? 57.382 7.142 25.120 1.00 25.96 190 HIS A O 1
ATOM 1027 N N . LEU A 1 137 ? 56.316 9.008 25.845 1.00 25.22 191 LEU A N 1
ATOM 1028 C CA . LEU A 1 137 ? 55.270 8.900 24.826 1.00 25.79 191 LEU A CA 1
ATOM 1029 C C . LEU A 1 137 ? 55.830 9.014 23.387 1.00 26.59 191 LEU A C 1
ATOM 1030 O O . LEU A 1 137 ? 55.480 8.214 22.521 1.00 26.72 191 LEU A O 1
ATOM 1035 N N . ASN A 1 138 ? 56.711 9.982 23.151 1.00 26.91 192 ASN A N 1
ATOM 1036 C CA . ASN A 1 138 ? 57.469 10.051 21.912 1.00 27.85 192 ASN A CA 1
ATOM 1037 C C . ASN A 1 138 ? 58.260 8.778 21.613 1.00 29.16 192 ASN A C 1
ATOM 1038 O O . ASN A 1 138 ? 58.274 8.306 20.465 1.00 29.94 192 ASN A O 1
ATOM 1043 N N . ASP A 1 139 ? 58.915 8.221 22.630 1.00 29.89 193 ASP A N 1
ATOM 1044 C CA . ASP A 1 139 ? 59.655 6.979 22.461 1.00 30.49 193 ASP A CA 1
ATOM 1045 C C . ASP A 1 139 ? 58.763 5.843 21.964 1.00 29.99 193 ASP A C 1
ATOM 1046 O O . ASP A 1 139 ? 59.118 5.144 21.020 1.00 29.53 193 ASP A O 1
ATOM 1051 N N . GLU A 1 140 ? 57.604 5.679 22.599 1.00 30.04 194 GLU A N 1
ATOM 1052 C CA . GLU A 1 140 ? 56.620 4.697 22.186 1.00 30.33 194 GLU A CA 1
ATOM 1053 C C . GLU A 1 140 ? 56.257 4.908 20.723 1.00 30.09 194 GLU A C 1
ATOM 1054 O O . GLU A 1 140 ? 56.284 3.962 19.941 1.00 29.32 194 GLU A O 1
ATOM 1060 N N . LEU A 1 141 ? 55.922 6.158 20.383 1.00 30.18 195 LEU A N 1
ATOM 1061 C CA . LEU A 1 141 ? 55.479 6.553 19.053 1.00 30.26 195 LEU A CA 1
ATOM 1062 C C . LEU A 1 141 ? 56.545 6.230 18.032 1.00 30.64 195 LEU A C 1
ATOM 1063 O O . LEU A 1 141 ? 56.276 5.539 17.053 1.00 30.74 195 LEU A O 1
ATOM 1068 N N . LYS A 1 142 ? 57.747 6.748 18.273 1.00 30.43 196 LYS A N 1
ATOM 1069 C CA . LYS A 1 142 ? 58.907 6.476 17.449 1.00 30.55 196 LYS A CA 1
ATOM 1070 C C . LYS A 1 142 ? 58.947 4.983 17.131 1.00 30.59 196 LYS A C 1
ATOM 1071 O O . LYS A 1 142 ? 58.996 4.580 15.966 1.00 31.51 196 LYS A O 1
ATOM 1077 N N . GLY A 1 143 ? 58.883 4.162 18.167 1.00 30.52 197 GLY A N 1
ATOM 1078 C CA . GLY A 1 143 ? 59.118 2.732 18.033 1.00 30.10 197 GLY A CA 1
ATOM 1079 C C . GLY A 1 143 ? 57.971 1.967 17.418 1.00 30.23 197 GLY A C 1
ATOM 1080 O O . GLY A 1 143 ? 58.188 0.913 16.811 1.00 30.78 197 GLY A O 1
ATOM 1081 N N . ALA A 1 144 ? 56.754 2.478 17.580 1.00 29.90 198 ALA A N 1
ATOM 1082 C CA . ALA A 1 144 ? 55.567 1.876 16.953 1.00 29.72 198 ALA A CA 1
ATOM 1083 C C . ALA A 1 144 ? 55.464 2.264 15.474 1.00 29.50 198 ALA A C 1
ATOM 1084 O O . ALA A 1 144 ? 55.086 1.450 14.629 1.00 29.82 198 ALA A O 1
ATOM 1086 N N . TRP A 1 145 ? 55.815 3.511 15.182 1.00 29.08 199 TRP A N 1
ATOM 1087 C CA . TRP A 1 145 ? 55.850 4.023 13.831 1.00 28.77 199 TRP A CA 1
ATOM 1088 C C . TRP A 1 145 ? 56.847 3.178 13.049 1.00 29.01 199 TRP A C 1
ATOM 1089 O O . TRP A 1 145 ? 56.497 2.660 11.985 1.00 28.95 199 TRP A O 1
ATOM 1100 N N . ALA A 1 146 ? 58.057 2.991 13.604 1.00 28.85 200 ALA A N 1
ATOM 1101 C CA . ALA A 1 146 ? 59.102 2.175 12.961 1.00 28.61 200 ALA A CA 1
ATOM 1102 C C . ALA A 1 146 ? 58.669 0.728 12.696 1.00 28.96 200 ALA A C 1
ATOM 1103 O O . ALA A 1 146 ? 58.969 0.160 11.635 1.00 29.19 200 ALA A O 1
ATOM 1105 N N . ALA A 1 147 ? 57.952 0.148 13.655 1.00 28.97 201 ALA A N 1
ATOM 1106 C CA . ALA A 1 147 ? 57.407 -1.189 13.508 1.00 29.36 201 ALA A CA 1
ATOM 1107 C C . ALA A 1 147 ? 56.481 -1.198 12.319 1.00 29.90 201 ALA A C 1
ATOM 1108 O O . ALA A 1 147 ? 56.641 -2.014 11.408 1.00 30.08 201 ALA A O 1
ATOM 1110 N N . ARG A 1 148 ? 55.531 -0.264 12.315 1.00 30.06 202 ARG A N 1
ATOM 1111 C CA . ARG A 1 148 ? 54.513 -0.212 11.269 1.00 30.18 202 ARG A CA 1
ATOM 1112 C C . ARG A 1 148 ? 55.161 -0.009 9.903 1.00 29.90 202 ARG A C 1
ATOM 1113 O O . ARG A 1 148 ? 54.698 -0.55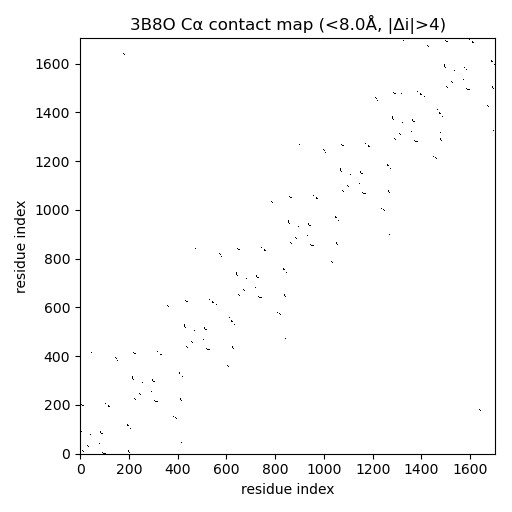2 8.909 1.00 29.94 202 ARG A O 1
ATOM 1121 N N . THR A 1 149 ? 56.250 0.747 9.874 1.00 30.09 203 THR A N 1
ATOM 1122 C CA . THR A 1 149 ? 56.960 1.075 8.633 1.00 30.16 203 THR A CA 1
ATOM 1123 C C . THR A 1 149 ? 57.585 -0.177 8.004 1.00 30.62 203 THR A C 1
ATOM 1124 O O . THR A 1 149 ? 57.484 -0.398 6.791 1.00 30.60 203 THR A O 1
ATOM 1128 N N . ILE A 1 150 ? 58.232 -0.993 8.834 1.00 30.91 204 ILE A N 1
ATOM 1129 C CA . ILE A 1 150 ? 58.774 -2.266 8.373 1.00 30.83 204 ILE A CA 1
ATOM 1130 C C . ILE A 1 150 ? 57.622 -3.186 7.952 1.00 30.93 204 ILE A C 1
ATOM 1131 O O . ILE A 1 150 ? 57.736 -3.915 6.962 1.00 31.19 204 ILE A O 1
ATOM 1136 N N . GLN A 1 151 ? 56.514 -3.135 8.693 1.00 30.80 205 GLN A N 1
ATOM 1137 C CA . GLN A 1 151 ? 55.341 -3.942 8.376 1.00 31.09 205 GLN A CA 1
ATOM 1138 C C . GLN A 1 151 ? 54.852 -3.620 6.985 1.00 31.00 205 GLN A C 1
ATOM 1139 O O . GLN A 1 151 ? 54.607 -4.519 6.199 1.00 31.36 205 GLN A O 1
ATOM 1153 N N . LYS A 1 153 ? 56.550 -2.074 4.697 1.00 29.21 207 LYS A N 1
ATOM 1154 C CA . LYS A 1 153 ? 57.637 -2.305 3.779 1.00 28.81 207 LYS A CA 1
ATOM 1155 C C . LYS A 1 153 ? 57.579 -3.742 3.253 1.00 28.21 207 LYS A C 1
ATOM 1156 O O . LYS A 1 153 ? 57.798 -3.996 2.066 1.00 28.09 207 LYS A O 1
ATOM 1162 N N . ALA A 1 154 ? 57.248 -4.679 4.131 1.00 27.50 208 ALA A N 1
ATOM 1163 C CA . ALA A 1 154 ? 57.189 -6.085 3.738 1.00 26.98 208 ALA A CA 1
ATOM 1164 C C . ALA A 1 154 ? 55.890 -6.395 2.997 1.00 26.81 208 ALA A C 1
ATOM 1165 O O . ALA A 1 154 ? 55.858 -7.279 2.135 1.00 26.90 208 ALA A O 1
ATOM 1167 N N . GLN A 1 155 ? 54.832 -5.650 3.307 1.00 26.35 209 GLN A N 1
ATOM 1168 C CA . GLN A 1 155 ? 53.555 -5.880 2.657 1.00 26.52 209 GLN A CA 1
ATOM 1169 C C . GLN A 1 155 ? 53.641 -5.476 1.189 1.00 25.74 209 GLN A C 1
ATOM 1170 O O . GLN A 1 155 ? 53.120 -6.169 0.334 1.00 25.97 209 GLN A O 1
ATOM 1176 N N . VAL A 1 156 ? 54.303 -4.360 0.911 1.00 25.24 210 VAL A N 1
ATOM 1177 C CA . VAL A 1 156 ? 54.514 -3.904 -0.465 1.00 25.13 210 VAL A CA 1
ATOM 1178 C C . VAL A 1 156 ? 55.420 -4.867 -1.265 1.00 25.13 210 VAL A C 1
ATOM 1179 O O . VAL A 1 156 ? 55.147 -5.166 -2.417 1.00 25.43 210 VAL A O 1
ATOM 1183 N N . LYS A 1 157 ? 56.477 -5.358 -0.627 1.00 25.45 211 LYS A N 1
ATOM 1184 C CA . LYS A 1 157 ? 57.386 -6.354 -1.201 1.00 25.76 211 LYS A CA 1
ATOM 1185 C C . LYS A 1 157 ? 56.632 -7.611 -1.644 1.00 25.32 211 LYS A C 1
ATOM 1186 O O . LYS A 1 157 ? 56.771 -8.067 -2.785 1.00 25.05 211 LYS A O 1
ATOM 1192 N N . ARG A 1 158 ? 55.839 -8.169 -0.729 1.00 25.08 212 ARG A N 1
ATOM 1193 C CA . ARG A 1 158 ? 54.988 -9.306 -1.056 1.00 24.64 212 ARG A CA 1
ATOM 1194 C C . ARG A 1 158 ? 54.065 -8.909 -2.174 1.00 24.51 212 ARG A C 1
ATOM 1195 O O . ARG A 1 158 ? 53.869 -9.684 -3.108 1.00 24.57 212 ARG A O 1
ATOM 1203 N N . GLN A 1 159 ? 53.531 -7.689 -2.116 1.00 24.07 213 GLN A N 1
ATOM 1204 C CA . GLN A 1 159 ? 52.659 -7.240 -3.194 1.00 24.33 213 GLN A CA 1
ATOM 1205 C C . GLN A 1 159 ? 53.342 -7.282 -4.579 1.00 24.12 213 GLN A C 1
ATOM 1206 O O . GLN A 1 159 ? 52.708 -7.638 -5.561 1.00 23.65 213 GLN A O 1
ATOM 1212 N N . GLU A 1 160 ? 54.633 -6.941 -4.620 1.00 24.14 214 GLU A N 1
ATOM 1213 C CA . GLU A 1 160 ? 55.444 -6.965 -5.830 1.00 24.33 214 GLU A CA 1
ATOM 1214 C C . GLU A 1 160 ? 55.730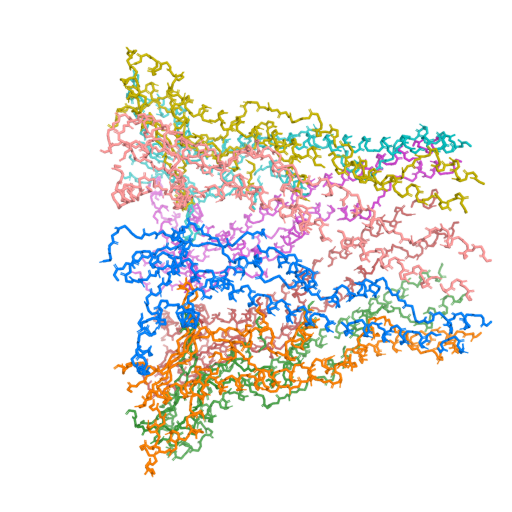 -8.379 -6.326 1.00 24.40 214 GLU A C 1
ATOM 1215 O O . GLU A 1 160 ? 55.843 -8.603 -7.540 1.00 24.43 214 GLU A O 1
ATOM 1221 N N . GLU A 1 161 ? 55.861 -9.327 -5.394 1.00 24.37 215 GLU A N 1
ATOM 1222 C CA . GLU A 1 161 ? 56.142 -10.715 -5.749 1.00 24.03 215 GLU A CA 1
ATOM 1223 C C . GLU A 1 161 ? 54.906 -11.394 -6.331 1.00 23.16 215 GLU A C 1
ATOM 1224 O O . GLU A 1 161 ? 55.010 -12.186 -7.261 1.00 23.09 215 GLU A O 1
ATOM 1230 N N . VAL A 1 162 ? 53.737 -11.056 -5.812 1.00 22.60 216 VAL A N 1
ATOM 1231 C CA . VAL A 1 162 ? 52.483 -11.562 -6.356 1.00 22.29 216 VAL A CA 1
ATOM 1232 C C . VAL A 1 162 ? 52.321 -11.123 -7.815 1.00 22.73 216 VAL A C 1
ATOM 1233 O O . VAL A 1 162 ? 52.074 -11.942 -8.709 1.00 22.41 216 VAL A O 1
ATOM 1237 N N . ALA A 1 163 ? 52.494 -9.828 -8.059 1.00 22.99 217 ALA A N 1
ATOM 1238 C CA . ALA A 1 163 ? 52.376 -9.278 -9.404 1.00 23.23 217 ALA A CA 1
ATOM 1239 C C . ALA A 1 163 ? 53.358 -9.901 -10.374 1.00 23.35 217 ALA A C 1
ATOM 1240 O O . ALA A 1 163 ? 53.030 -10.088 -11.555 1.00 24.35 217 ALA A O 1
ATOM 1242 N N . LYS A 1 164 ? 54.559 -10.193 -9.891 1.00 23.02 218 LYS A N 1
ATOM 1243 C CA . LYS A 1 164 ? 55.599 -10.802 -10.701 1.00 23.44 218 LYS A CA 1
ATOM 1244 C C . LYS A 1 164 ? 55.297 -12.282 -11.037 1.00 23.65 218 LYS A C 1
ATOM 1245 O O . LYS A 1 164 ? 55.656 -12.780 -12.114 1.00 23.55 218 LYS A O 1
ATOM 1251 N N . ALA A 1 165 ? 54.631 -12.979 -10.122 1.00 23.54 219 ALA A N 1
ATOM 1252 C CA . ALA A 1 165 ? 54.206 -14.342 -10.387 1.00 23.54 219 ALA A CA 1
ATOM 1253 C C . ALA A 1 165 ? 53.103 -14.368 -11.432 1.00 23.68 219 ALA A C 1
ATOM 1254 O O . ALA A 1 165 ? 53.125 -15.207 -12.332 1.00 24.00 219 ALA A O 1
ATOM 1256 N N . ILE A 1 166 ? 52.136 -13.465 -11.294 1.00 23.65 220 ILE A N 1
ATOM 1257 C CA . ILE A 1 166 ? 51.025 -13.356 -12.231 1.00 24.06 220 ILE A CA 1
ATOM 1258 C C . ILE A 1 166 ? 51.537 -13.019 -13.653 1.00 24.50 220 ILE A C 1
ATOM 1259 O O . ILE A 1 166 ? 51.057 -13.577 -14.651 1.00 23.63 220 ILE A O 1
ATOM 1264 N N . TYR A 1 167 ? 52.530 -12.126 -13.704 1.00 25.18 221 TYR A N 1
ATOM 1265 C CA . TYR A 1 167 ? 53.183 -11.692 -14.946 1.00 25.79 221 TYR A CA 1
ATOM 1266 C C . TYR A 1 167 ? 53.931 -12.826 -15.661 1.00 25.95 221 TYR A C 1
ATOM 1267 O O . TYR A 1 167 ? 53.784 -12.993 -16.865 1.00 25.75 221 TYR A O 1
ATOM 1276 N N . ASP A 1 168 ? 54.729 -13.597 -14.918 1.00 26.39 222 ASP A N 1
ATOM 1277 C CA . ASP A 1 168 ? 55.457 -14.733 -15.485 1.00 26.58 222 ASP A CA 1
ATOM 1278 C C . ASP A 1 168 ? 54.519 -15.756 -16.088 1.00 26.72 222 ASP A C 1
ATOM 1279 O O . ASP A 1 168 ? 54.796 -16.290 -17.156 1.00 26.55 222 ASP A O 1
ATOM 1284 N N . ARG A 1 169 ? 53.419 -16.023 -15.386 1.00 27.20 223 ARG A N 1
ATOM 1285 C CA . ARG A 1 169 ? 52.378 -16.948 -15.830 1.00 27.77 223 ARG A CA 1
ATOM 1286 C C . ARG A 1 169 ? 51.753 -16.483 -17.165 1.00 28.63 223 ARG A C 1
ATOM 1287 O O . ARG A 1 169 ? 51.616 -17.281 -18.106 1.00 28.86 223 ARG A O 1
ATOM 1295 N N . ARG A 1 170 ? 51.408 -15.195 -17.251 1.00 29.30 224 ARG A N 1
ATOM 1296 C CA . ARG A 1 170 ? 50.853 -14.613 -18.471 1.00 30.09 224 ARG A CA 1
ATOM 1297 C C . ARG A 1 170 ? 51.914 -14.601 -19.591 1.00 30.70 224 ARG A C 1
ATOM 1298 O O . ARG A 1 170 ? 51.599 -14.740 -20.780 1.00 29.81 224 ARG A O 1
ATOM 1314 N N . ASN A 1 172 ? 54.370 -16.922 -19.852 1.00 31.89 226 ASN A N 1
ATOM 1315 C CA . ASN A 1 172 ? 54.541 -18.245 -20.397 1.00 31.37 226 ASN A CA 1
ATOM 1316 C C . ASN A 1 172 ? 53.328 -18.537 -21.300 1.00 31.41 226 ASN A C 1
ATOM 1317 O O . ASN A 1 172 ? 53.464 -19.143 -22.368 1.00 31.54 226 ASN A O 1
ATOM 1322 N N . SER A 1 173 ? 52.140 -18.120 -20.874 1.00 31.31 227 SER A N 1
ATOM 1323 C CA . SER A 1 173 ? 50.904 -18.488 -21.560 1.00 31.39 227 SER A CA 1
ATOM 1324 C C . SER A 1 173 ? 50.825 -17.873 -22.962 1.00 31.43 227 SER A C 1
ATOM 1325 O O . SER A 1 173 ? 50.142 -18.398 -23.844 1.00 31.13 227 SER A O 1
ATOM 1328 N N . ILE A 1 174 ? 51.534 -16.769 -23.165 1.00 31.54 228 ILE A N 1
ATOM 1329 C CA . ILE A 1 174 ? 51.543 -16.110 -24.469 1.00 31.75 228 ILE A CA 1
ATOM 1330 C C . ILE A 1 174 ? 52.622 -16.686 -25.404 1.00 31.99 228 ILE A C 1
ATOM 1331 O O . ILE A 1 174 ? 52.427 -16.733 -26.621 1.00 31.67 228 ILE A O 1
ATOM 1336 N N . GLU A 1 175 ? 53.736 -17.144 -24.832 1.00 32.18 229 GLU A N 1
ATOM 1337 C CA . GLU A 1 175 ? 54.750 -17.862 -25.600 1.00 32.40 229 GLU A CA 1
ATOM 1338 C C . GLU A 1 175 ? 54.142 -19.077 -26.299 1.00 32.38 229 GLU A C 1
ATOM 1339 O O . GLU A 1 175 ? 54.440 -19.350 -27.467 1.00 32.55 229 GLU A O 1
ATOM 1345 N N . GLN A 1 176 ? 53.324 -19.838 -25.524 1.00 32.31 230 GLN A N 1
ATOM 1346 C CA . GLN A 1 176 ? 52.806 -21.127 -26.038 1.00 32.21 230 GLN A CA 1
ATOM 1347 C C . GLN A 1 176 ? 51.478 -21.041 -26.806 1.00 31.98 230 GLN A C 1
ATOM 1348 O O . GLN A 1 176 ? 50.763 -20.038 -26.721 1.00 31.71 230 GLN A O 1
ATOM 1354 N N . GLN A 1 212 ? 51.921 -11.000 -33.228 1.00 34.24 266 GLN A N 1
ATOM 1355 C CA . GLN A 1 212 ? 52.769 -11.371 -32.079 1.00 34.58 266 GLN A CA 1
ATOM 1356 C C . GLN A 1 212 ? 53.010 -10.186 -31.106 1.00 34.46 266 GLN A C 1
ATOM 1357 O O . GLN A 1 212 ? 53.969 -10.165 -30.324 1.00 34.24 266 GLN A O 1
ATOM 1363 N N . ALA A 1 213 ? 52.104 -9.215 -31.159 1.00 34.64 267 ALA A N 1
ATOM 1364 C CA . ALA A 1 213 ? 52.280 -7.921 -30.506 1.00 34.47 267 ALA A CA 1
ATOM 1365 C C . ALA A 1 213 ? 52.067 -7.988 -29.014 1.00 34.35 267 ALA A C 1
ATOM 1366 O O . ALA A 1 213 ? 52.757 -7.306 -28.252 1.00 34.29 267 ALA A O 1
ATOM 1368 N N . ARG A 1 214 ? 51.106 -8.812 -28.605 1.00 34.35 268 ARG A N 1
ATOM 1369 C CA . ARG A 1 214 ? 50.745 -8.947 -27.203 1.00 34.17 268 ARG A CA 1
ATOM 1370 C C . ARG A 1 214 ? 51.960 -9.347 -26.352 1.00 33.93 268 ARG A C 1
ATOM 1371 O O . ARG A 1 214 ? 52.085 -8.900 -25.203 1.00 33.86 268 ARG A O 1
ATOM 1379 N N . LEU A 1 215 ? 52.863 -10.150 -26.927 1.00 33.49 269 LEU A N 1
ATOM 1380 C CA . LEU A 1 215 ? 54.122 -10.513 -26.260 1.00 33.09 269 LEU A CA 1
ATOM 1381 C C . LEU A 1 215 ? 54.961 -9.277 -26.002 1.00 32.99 269 LEU A C 1
ATOM 1382 O O . LEU A 1 215 ? 55.342 -9.004 -24.866 1.00 33.02 269 LEU A O 1
ATOM 1387 N N . GLU A 1 216 ? 55.228 -8.525 -27.064 1.00 32.89 270 GLU A N 1
ATOM 1388 C CA . GLU A 1 216 ? 56.061 -7.326 -26.982 1.00 32.82 270 GLU A CA 1
ATOM 1389 C C . GLU A 1 216 ? 55.425 -6.270 -26.079 1.00 32.99 270 GLU A C 1
ATOM 1390 O O . GLU A 1 216 ? 56.126 -5.555 -25.356 1.00 33.06 270 GLU A O 1
ATOM 1396 N N . ASN A 1 217 ? 54.094 -6.213 -26.088 1.00 33.08 271 ASN A N 1
ATOM 1397 C CA . ASN A 1 217 ? 53.350 -5.288 -25.240 1.00 32.77 271 ASN A CA 1
ATOM 1398 C C . ASN A 1 217 ? 53.510 -5.631 -23.777 1.00 33.00 271 ASN A C 1
ATOM 1399 O O . ASN A 1 217 ? 53.649 -4.745 -22.924 1.00 33.54 271 ASN A O 1
ATOM 1404 N N . LEU A 1 218 ? 53.476 -6.924 -23.481 1.00 32.97 272 LEU A N 1
ATOM 1405 C CA . LEU A 1 218 ? 53.624 -7.393 -22.107 1.00 32.70 272 LEU A CA 1
ATOM 1406 C C . LEU A 1 218 ? 55.091 -7.333 -21.695 1.00 32.85 272 LEU A C 1
ATOM 1407 O O . LEU A 1 218 ? 55.413 -6.903 -20.598 1.00 33.14 272 LEU A O 1
ATOM 1412 N N . GLN A 1 219 ? 55.978 -7.745 -22.597 1.00 33.13 273 GLN A N 1
ATOM 1413 C CA . GLN A 1 219 ? 57.423 -7.753 -22.358 1.00 33.27 273 GLN A CA 1
ATOM 1414 C C . GLN A 1 219 ? 57.966 -6.376 -21.945 1.00 33.17 273 GLN A C 1
ATOM 1415 O O . GLN A 1 219 ? 59.091 -6.278 -21.448 1.00 33.34 273 GLN A O 1
ATOM 1421 N N . ALA A 1 220 ? 57.159 -5.327 -22.134 1.00 32.96 274 ALA A N 1
ATOM 1422 C CA . ALA A 1 220 ? 57.608 -3.943 -21.949 1.00 32.71 274 ALA A CA 1
ATOM 1423 C C . ALA A 1 220 ? 56.864 -3.135 -20.882 1.00 32.46 274 ALA A C 1
ATOM 1424 O O . ALA A 1 220 ? 57.387 -2.140 -20.394 1.00 32.35 274 ALA A O 1
ATOM 1426 N N . VAL A 1 221 ? 55.652 -3.567 -20.530 1.00 32.46 275 VAL A N 1
ATOM 1427 C CA . VAL A 1 221 ? 54.800 -2.901 -19.517 1.00 32.05 275 VAL A CA 1
ATOM 1428 C C . VAL A 1 221 ? 55.094 -3.319 -18.062 1.00 31.54 275 VAL A C 1
ATOM 1429 O O . VAL A 1 221 ? 54.747 -2.600 -17.101 1.00 31.73 275 VAL A O 1
ATOM 1433 N N . GLY A 1 222 ? 55.693 -4.495 -17.889 1.00 30.82 276 GLY A N 1
ATOM 1434 C CA . GLY A 1 222 ? 55.943 -5.022 -16.545 1.00 29.65 276 GLY A CA 1
ATOM 1435 C C . GLY A 1 222 ? 54.674 -5.521 -15.864 1.00 28.78 276 GLY A C 1
ATOM 1436 O O . GLY A 1 222 ? 53.594 -5.492 -16.455 1.00 28.74 276 GLY A O 1
ATOM 1437 N N . PRO A 1 223 ? 54.791 -5.983 -14.607 1.00 28.12 277 PRO A N 1
ATOM 1438 C CA . PRO A 1 223 ? 53.621 -6.549 -13.939 1.00 27.60 277 PRO A CA 1
ATOM 1439 C C . PRO A 1 223 ? 52.576 -5.475 -13.620 1.00 27.13 277 PRO A C 1
ATOM 1440 O O . PRO A 1 223 ? 52.942 -4.328 -13.368 1.00 27.20 277 PRO A O 1
ATOM 1444 N N . ALA A 1 224 ? 51.295 -5.843 -13.648 1.00 26.91 278 ALA A N 1
ATOM 1445 C CA . ALA A 1 224 ? 50.199 -4.895 -13.420 1.00 27.01 278 ALA A CA 1
ATOM 1446 C C . ALA A 1 224 ? 49.891 -4.716 -11.949 1.00 27.39 278 ALA A C 1
ATOM 1447 O O . ALA A 1 224 ? 49.911 -5.670 -11.165 1.00 27.81 278 ALA A O 1
ATOM 1449 N N . PHE A 1 225 ? 49.568 -3.487 -11.576 1.00 27.74 279 PHE A N 1
ATOM 1450 C CA . PHE A 1 225 ? 49.421 -3.153 -10.171 1.00 27.52 279 PHE A CA 1
ATOM 1451 C C . PHE A 1 225 ? 48.039 -2.638 -9.816 1.00 27.77 279 PHE A C 1
ATOM 1452 O O . PHE A 1 225 ? 47.491 -1.791 -10.511 1.00 27.45 279 PHE A O 1
ATOM 1460 N N . ASP A 1 226 ? 47.479 -3.167 -8.727 1.00 28.02 280 ASP A N 1
ATOM 1461 C CA . ASP A 1 226 ? 46.158 -2.732 -8.276 1.00 28.32 280 ASP A CA 1
ATOM 1462 C C . ASP A 1 226 ? 46.226 -1.403 -7.519 1.00 27.72 280 ASP A C 1
ATOM 1463 O O . ASP A 1 226 ? 47.298 -0.990 -7.088 1.00 27.75 280 ASP A O 1
ATOM 1468 N N . LEU A 1 227 ? 45.078 -0.738 -7.396 1.00 27.10 281 LEU A N 1
ATOM 1469 C CA . LEU A 1 227 ? 44.937 0.503 -6.656 1.00 26.81 281 LEU A CA 1
ATOM 1470 C C . LEU A 1 227 ? 45.536 0.386 -5.256 1.00 26.82 281 LEU A C 1
ATOM 1471 O O . LEU A 1 227 ? 46.161 1.321 -4.755 1.00 26.90 281 LEU A O 1
ATOM 1476 N N . ASP A 1 228 ? 45.340 -0.770 -4.635 1.00 26.60 282 ASP A N 1
ATOM 1477 C CA . ASP A 1 228 ? 45.865 -1.048 -3.294 1.00 26.77 282 ASP A CA 1
ATOM 1478 C C . ASP A 1 228 ? 47.392 -0.953 -3.178 1.00 26.03 282 ASP A C 1
ATOM 1479 O O . ASP A 1 228 ? 47.923 -0.592 -2.116 1.00 25.99 282 ASP A O 1
ATOM 1484 N N . TYR A 1 229 ? 48.090 -1.308 -4.255 1.00 24.91 283 TYR A N 1
ATOM 1485 C CA . TYR A 1 229 ? 49.544 -1.216 -4.288 1.00 24.18 283 TYR A CA 1
ATOM 1486 C C . TYR A 1 229 ? 49.969 0.249 -4.250 1.00 24.04 283 TYR A C 1
ATOM 1487 O O . TYR A 1 229 ? 50.816 0.649 -3.440 1.00 23.56 283 TYR A O 1
ATOM 1496 N N . ASP A 1 230 ? 49.361 1.044 -5.122 1.00 23.72 284 ASP A N 1
ATOM 1497 C CA . ASP A 1 230 ? 49.737 2.424 -5.237 1.00 24.00 284 ASP A CA 1
ATOM 1498 C C . ASP A 1 230 ? 49.392 3.146 -3.943 1.00 24.01 284 ASP A C 1
ATOM 1499 O O . ASP A 1 230 ? 50.212 3.910 -3.430 1.00 24.44 284 ASP A O 1
ATOM 1504 N N . GLN A 1 231 ? 48.220 2.872 -3.371 1.00 23.88 285 GLN A N 1
ATOM 1505 C CA . GLN A 1 231 ? 47.859 3.495 -2.086 1.00 23.76 285 GLN A CA 1
ATOM 1506 C C . GLN A 1 231 ? 48.827 3.146 -0.962 1.00 23.64 285 GLN A C 1
ATOM 1507 O O . GLN A 1 231 ? 49.140 3.991 -0.149 1.00 23.63 285 GLN A O 1
ATOM 1513 N N . ASN A 1 232 ? 49.318 1.915 -0.932 1.00 24.08 286 ASN A N 1
ATOM 1514 C CA . ASN A 1 232 ? 50.263 1.500 0.106 1.00 24.61 286 ASN A CA 1
ATOM 1515 C C . ASN A 1 232 ? 51.620 2.165 -0.047 1.00 25.28 286 ASN A C 1
ATOM 1516 O O . ASN A 1 232 ? 52.271 2.519 0.944 1.00 25.55 286 ASN A O 1
ATOM 1521 N N . ARG A 1 233 ? 52.022 2.332 -1.305 1.00 25.83 287 ARG A N 1
ATOM 1522 C CA . ARG A 1 233 ? 53.262 2.973 -1.709 1.00 26.26 287 ARG A CA 1
ATOM 1523 C C . ARG A 1 233 ? 53.288 4.425 -1.278 1.00 26.44 287 ARG A C 1
ATOM 1524 O O . ARG A 1 233 ? 54.275 4.904 -0.709 1.00 26.37 287 ARG A O 1
ATOM 1532 N N . ALA A 1 234 ? 52.200 5.129 -1.573 1.00 26.55 288 ALA A N 1
ATOM 1533 C CA . ALA A 1 234 ? 52.021 6.493 -1.105 1.00 26.96 288 ALA A CA 1
ATOM 1534 C C . ALA A 1 234 ? 51.964 6.574 0.432 1.00 27.22 288 ALA A C 1
ATOM 1535 O O . ALA A 1 234 ? 52.430 7.545 1.016 1.00 26.99 288 ALA A O 1
ATOM 1545 N N . LEU A 1 236 ? 53.587 4.362 2.292 1.00 29.16 290 LEU A N 1
ATOM 1546 C CA . LEU A 1 236 ? 54.965 4.076 2.657 1.00 29.25 290 LEU A CA 1
ATOM 1547 C C . LEU A 1 236 ? 55.802 5.349 2.606 1.00 29.40 290 LEU A C 1
ATOM 1548 O O . LEU A 1 236 ? 56.642 5.561 3.479 1.00 29.28 290 LEU A O 1
ATOM 1553 N N . ASN A 1 237 ? 55.579 6.183 1.582 1.00 29.11 291 ASN A N 1
ATOM 1554 C CA . ASN A 1 237 ? 56.276 7.454 1.463 1.00 29.31 291 ASN A CA 1
ATOM 1555 C C . ASN A 1 237 ? 56.198 8.226 2.772 1.00 29.43 291 ASN A C 1
ATOM 1556 O O . ASN A 1 237 ? 57.226 8.539 3.377 1.00 29.62 291 ASN A O 1
ATOM 1561 N N . THR A 1 238 ? 54.974 8.504 3.215 1.00 29.34 292 THR A N 1
ATOM 1562 C CA . THR A 1 238 ? 54.748 9.355 4.373 1.00 29.29 292 THR A CA 1
ATOM 1563 C C . THR A 1 238 ? 55.296 8.759 5.658 1.00 29.03 292 THR A C 1
ATOM 1564 O O . THR A 1 238 ? 55.798 9.488 6.525 1.00 29.24 292 THR A O 1
ATOM 1568 N N . LEU A 1 239 ? 55.195 7.436 5.775 1.00 28.81 293 LEU A N 1
ATOM 1569 C CA . LEU A 1 239 ? 55.813 6.698 6.871 1.00 28.59 293 LEU A CA 1
ATOM 1570 C C . LEU A 1 239 ? 57.340 6.890 6.880 1.00 29.28 293 LEU A C 1
ATOM 1571 O O . LEU A 1 239 ? 57.930 7.185 7.939 1.00 29.43 293 LEU A O 1
ATOM 1576 N N . ASN A 1 240 ? 57.957 6.764 5.699 1.00 29.30 294 ASN A N 1
ATOM 1577 C CA . ASN A 1 240 ? 59.399 6.949 5.518 1.00 29.38 294 ASN A CA 1
ATOM 1578 C C . ASN A 1 240 ? 59.889 8.312 5.961 1.00 29.85 294 ASN A C 1
ATOM 1579 O O . ASN A 1 240 ? 61.009 8.436 6.453 1.00 29.87 294 ASN A O 1
ATOM 1584 N N . VAL A 1 241 ? 59.060 9.335 5.769 1.00 30.36 295 VAL A N 1
ATOM 1585 C CA . VAL A 1 241 ? 59.379 10.677 6.255 1.00 30.96 295 VAL A CA 1
ATOM 1586 C C . VAL A 1 241 ? 59.609 10.585 7.760 1.00 31.27 295 VAL A C 1
ATOM 1587 O O . VAL A 1 241 ? 60.471 11.248 8.309 1.00 31.29 295 VAL A O 1
ATOM 1591 N N . GLY A 1 242 ? 58.850 9.721 8.421 1.00 32.08 296 GLY A N 1
ATOM 1592 C CA . GLY A 1 242 ? 59.016 9.527 9.851 1.00 32.49 296 GLY A CA 1
ATOM 1593 C C . GLY A 1 242 ? 58.282 10.614 10.585 1.00 32.74 296 GLY A C 1
ATOM 1594 O O . GLY A 1 242 ? 57.952 11.640 9.996 1.00 32.97 296 GLY A O 1
ATOM 1595 N N . PRO A 1 243 ? 58.030 10.404 11.879 1.00 33.12 297 PRO A N 1
ATOM 1596 C CA . PRO A 1 243 ? 57.173 11.304 12.637 1.00 33.90 297 PRO A CA 1
ATOM 1597 C C . PRO A 1 243 ? 57.867 12.607 13.047 1.00 34.74 297 PRO A C 1
ATOM 1598 O O . PRO A 1 243 ? 59.098 12.669 13.043 1.00 34.89 297 PRO A O 1
ATOM 1602 N N . THR A 1 244 ? 57.081 13.640 13.361 1.00 35.79 298 THR A N 1
ATOM 1603 C CA . THR A 1 244 ? 57.637 14.884 13.906 1.00 36.86 298 THR A CA 1
ATOM 1604 C C . THR A 1 244 ? 57.771 14.742 15.418 1.00 37.72 298 THR A C 1
ATOM 1605 O O . THR A 1 244 ? 56.778 14.603 16.156 1.00 37.78 298 THR A O 1
ATOM 1609 N N . LEU A 1 245 ? 59.014 14.755 15.872 1.00 38.55 299 LEU A N 1
ATOM 1610 C CA . LEU A 1 245 ? 59.290 14.627 17.291 1.00 39.21 299 LEU A CA 1
ATOM 1611 C C . LEU A 1 245 ? 59.145 16.011 17.951 1.00 39.28 299 LEU A C 1
ATOM 1612 O O . LEU A 1 245 ? 60.011 16.886 17.826 1.00 39.09 299 LEU A O 1
ATOM 1617 N N . ASP A 1 246 ? 58.023 16.197 18.628 1.00 39.24 300 ASP A N 1
ATOM 1618 C CA . ASP A 1 246 ? 57.782 17.398 19.400 1.00 39.45 300 ASP A CA 1
ATOM 1619 C C . ASP A 1 246 ? 58.114 17.051 20.860 1.00 38.93 300 ASP A C 1
ATOM 1620 O O . ASP A 1 246 ? 57.425 16.239 21.460 1.00 39.39 300 ASP A O 1
ATOM 1625 N N . PRO A 1 247 ? 59.182 17.627 21.437 1.00 38.58 301 PRO A N 1
ATOM 1626 C CA . PRO A 1 247 ? 59.435 17.354 22.869 1.00 38.37 301 PRO A CA 1
ATOM 1627 C C . PRO A 1 247 ? 58.776 18.418 23.791 1.00 37.92 301 PRO A C 1
ATOM 1628 O O . PRO A 1 247 ? 59.090 18.542 24.976 1.00 38.21 301 PRO A O 1
ATOM 1632 N N . ARG A 1 248 ? 57.830 19.152 23.226 1.00 37.17 302 ARG A N 1
ATOM 1633 C CA . ARG A 1 248 ? 57.310 20.349 23.842 1.00 36.16 302 ARG A CA 1
ATOM 1634 C C . ARG A 1 248 ? 56.096 20.116 24.708 1.00 34.94 302 ARG A C 1
ATOM 1635 O O . ARG A 1 248 ? 55.582 21.075 25.315 1.00 35.62 302 ARG A O 1
ATOM 1643 N N . PHE A 1 249 ? 55.611 18.882 24.777 1.00 32.29 303 PHE A N 1
ATOM 1644 C CA . PHE A 1 249 ? 54.205 18.780 25.109 1.00 30.07 303 PHE A CA 1
ATOM 1645 C C . PHE A 1 249 ? 53.833 18.444 26.531 1.00 29.66 303 PHE A C 1
ATOM 1646 O O . PHE A 1 249 ? 54.509 17.659 27.196 1.00 30.08 303 PHE A O 1
ATOM 1654 N N . GLN A 1 250 ? 52.745 19.067 26.974 1.00 28.71 304 GLN A N 1
ATOM 1655 C CA . GLN A 1 250 ? 52.229 18.913 28.315 1.00 28.24 304 GLN A CA 1
ATOM 1656 C C . GLN A 1 250 ? 51.318 17.719 28.327 1.00 27.48 304 GLN A C 1
ATOM 1657 O O . GLN A 1 250 ? 50.663 17.417 27.354 1.00 27.99 304 GLN A O 1
ATOM 1663 N N . THR A 1 251 ? 51.229 17.087 29.475 1.00 27.13 305 THR A N 1
ATOM 1664 C CA . THR A 1 251 ? 50.803 15.720 29.574 1.00 26.31 305 THR A CA 1
ATOM 1665 C C . THR A 1 251 ? 49.789 15.611 30.725 1.00 25.63 305 THR A C 1
ATOM 1666 O O . THR A 1 251 ? 49.327 14.530 31.091 1.00 24.80 305 THR A O 1
ATOM 1670 N N . TYR A 1 252 ? 49.429 16.783 31.236 1.00 24.94 306 TYR A N 1
ATOM 1671 C CA . TYR A 1 252 ? 48.516 16.970 32.348 1.00 25.06 306 TYR A CA 1
ATOM 1672 C C . TYR A 1 252 ? 47.920 18.389 32.231 1.00 25.51 306 TYR A C 1
ATOM 1673 O O . TYR A 1 252 ? 48.432 19.216 31.478 1.00 25.01 306 TYR A O 1
ATOM 1682 N N . ARG A 1 253 ? 46.868 18.680 32.996 1.00 26.48 307 ARG A N 1
ATOM 1683 C CA . ARG A 1 253 ? 46.553 20.075 33.335 1.00 27.13 307 ARG A CA 1
ATOM 1684 C C . ARG A 1 253 ? 46.306 20.250 34.817 1.00 27.51 307 ARG A C 1
ATOM 1685 O O . ARG A 1 253 ? 45.909 19.297 35.510 1.00 28.28 307 ARG A O 1
ATOM 1693 N N . TYR A 1 254 ? 46.576 21.455 35.310 1.00 27.81 308 TYR A N 1
ATOM 1694 C CA . TYR A 1 254 ? 46.348 21.797 36.722 1.00 27.86 308 TYR A CA 1
ATOM 1695 C C . TYR A 1 254 ? 44.899 22.081 37.044 1.00 27.76 308 TYR A C 1
ATOM 1696 O O . TYR A 1 254 ? 44.258 22.846 36.341 1.00 28.60 308 TYR A O 1
ATOM 1705 N N . LEU A 1 255 ? 44.357 21.515 38.108 1.00 27.23 309 LEU A N 1
ATOM 1706 C CA . LEU A 1 255 ? 43.087 22.071 38.612 1.00 26.63 309 LEU A CA 1
ATOM 1707 C C . LEU A 1 255 ? 43.438 22.971 39.784 1.00 26.75 309 LEU A C 1
ATOM 1708 O O . LEU A 1 255 ? 42.731 23.942 40.082 1.00 25.90 309 LEU A O 1
ATOM 1713 N N . ARG A 1 256 ? 44.539 22.625 40.447 1.00 26.33 310 ARG A N 1
ATOM 1714 C CA . ARG A 1 256 ? 45.100 23.458 41.473 1.00 27.10 310 ARG A CA 1
ATOM 1715 C C . ARG A 1 256 ? 46.614 23.542 41.329 1.00 27.63 310 ARG A C 1
ATOM 1716 O O . ARG A 1 256 ? 47.335 22.534 41.376 1.00 27.45 310 ARG A O 1
ATOM 1724 N N . THR A 1 257 ? 47.076 24.766 41.121 1.00 27.76 311 THR A N 1
ATOM 1725 C CA . THR A 1 257 ? 48.472 25.036 40.896 1.00 27.65 311 THR A CA 1
ATOM 1726 C C . THR A 1 257 ? 49.095 25.196 42.295 1.00 28.24 311 THR A C 1
ATOM 1727 O O . THR A 1 257 ? 48.420 25.640 43.233 1.00 27.35 311 THR A O 1
ATOM 1731 N N . PRO A 1 258 ? 50.364 24.778 42.452 1.00 28.55 312 PRO A N 1
ATOM 1732 C CA . PRO A 1 258 ? 51.077 25.029 43.673 1.00 29.40 312 PRO A CA 1
ATOM 1733 C C . PRO A 1 258 ? 51.122 26.510 43.967 1.00 30.24 312 PRO A C 1
ATOM 1734 O O . PRO A 1 258 ? 51.393 27.305 43.076 1.00 30.06 312 PRO A O 1
ATOM 1738 N N . GLU A 1 259 ? 50.855 26.872 45.213 1.00 31.16 313 GLU A N 1
ATOM 1739 C CA . GLU A 1 259 ? 51.107 28.219 45.678 1.00 32.77 313 GLU A CA 1
ATOM 1740 C C . GLU A 1 259 ? 51.906 28.125 46.978 1.00 33.19 313 GLU A C 1
ATOM 1741 O O . GLU A 1 259 ? 52.130 27.015 47.478 1.00 33.73 313 GLU A O 1
ATOM 1747 N N . GLU A 1 260 ? 52.364 29.265 47.504 1.00 33.30 314 GLU A N 1
ATOM 1748 C CA . GLU A 1 260 ? 53.068 29.290 48.785 1.00 33.81 314 GLU A CA 1
ATOM 1749 C C . GLU A 1 260 ? 52.139 28.882 49.906 1.00 32.88 314 GLU A C 1
ATOM 1750 O O . GLU A 1 260 ? 51.072 29.449 50.064 1.00 33.05 314 GLU A O 1
ATOM 1756 N N . PRO A 1 261 ? 52.553 27.904 50.715 1.00 33.03 315 PRO A N 1
ATOM 1757 C CA . PRO A 1 261 ? 51.743 27.622 51.912 1.00 32.80 315 PRO A CA 1
ATOM 1758 C C . PRO A 1 261 ? 51.663 28.834 52.861 1.00 33.32 315 PRO A C 1
ATOM 1759 O O . PRO A 1 261 ? 52.586 29.650 52.948 1.00 32.70 315 PRO A O 1
ATOM 1763 N N . VAL A 1 262 ? 50.548 28.954 53.557 1.00 34.01 316 VAL A N 1
ATOM 1764 C CA . VAL A 1 262 ? 50.322 30.105 54.388 1.00 34.98 316 VAL A CA 1
ATOM 1765 C C . VAL A 1 262 ? 50.773 29.812 55.832 1.00 35.77 316 VAL A C 1
ATOM 1766 O O . VAL A 1 262 ? 51.266 30.705 56.541 1.00 35.94 316 VAL A O 1
ATOM 1770 N N . LYS A 1 263 ? 50.625 28.560 56.262 1.00 35.96 317 LYS A N 1
ATOM 1771 C CA . LYS A 1 263 ? 51.200 28.149 57.548 1.00 36.48 317 LYS A CA 1
ATOM 1772 C C . LYS A 1 263 ? 52.044 26.882 57.410 1.00 35.97 317 LYS A C 1
ATOM 1773 O O . LYS A 1 263 ? 51.831 26.097 56.470 1.00 35.96 317 LYS A O 1
ATOM 1779 N N . ARG A 1 264 ? 53.018 26.722 58.314 1.00 35.69 318 ARG A N 1
ATOM 1780 C CA . ARG A 1 264 ? 53.830 25.494 58.433 1.00 36.06 318 ARG A CA 1
ATOM 1781 C C . ARG A 1 264 ? 52.963 24.260 58.608 1.00 36.13 318 ARG A C 1
ATOM 1782 O O . ARG A 1 264 ? 51.767 24.371 58.917 1.00 36.20 318 ARG A O 1
ATOM 1790 N N . ASP A 1 265 ? 53.572 23.088 58.455 1.00 36.21 319 ASP A N 1
ATOM 1791 C CA . ASP A 1 265 ? 52.896 21.826 58.783 1.00 36.97 319 ASP A CA 1
ATOM 1792 C C . ASP A 1 265 ? 52.828 21.569 60.295 1.00 36.65 319 ASP A C 1
ATOM 1793 O O . ASP A 1 265 ? 53.621 22.122 61.077 1.00 36.19 319 ASP A O 1
ATOM 1798 N N . GLU B 1 1 ? 68.012 -8.653 57.114 1.00 33.55 55 GLU B N 1
ATOM 1799 C CA . GLU B 1 1 ? 68.316 -7.371 57.799 1.00 34.97 55 GLU B CA 1
ATOM 1800 C C . GLU B 1 1 ? 68.282 -6.107 56.900 1.00 33.27 55 GLU B C 1
ATOM 1801 O O . GLU B 1 1 ? 68.130 -4.997 57.410 1.00 33.43 55 GLU B O 1
ATOM 1807 N N . TRP B 1 2 ? 68.455 -6.251 55.594 1.00 31.86 56 TRP B N 1
ATOM 1808 C CA . TRP B 1 2 ? 68.381 -5.098 54.701 1.00 30.47 56 TRP B CA 1
ATOM 1809 C C . TRP B 1 2 ? 67.585 -5.509 53.489 1.00 30.78 56 TRP B C 1
ATOM 1810 O O . TRP B 1 2 ? 67.690 -6.649 53.052 1.00 31.50 56 TRP B O 1
ATOM 1821 N N . SER B 1 3 ? 66.821 -4.596 52.904 1.00 30.59 57 SER B N 1
ATOM 1822 C CA . SER B 1 3 ? 66.068 -4.946 51.702 1.00 30.91 57 SER B CA 1
ATOM 1823 C C . SER B 1 3 ? 66.079 -3.848 50.640 1.00 31.05 57 SER B C 1
ATOM 1824 O O . SER B 1 3 ? 66.271 -2.657 50.956 1.00 30.34 57 SER B O 1
ATOM 1827 N N . SER B 1 4 ? 65.880 -4.287 49.392 1.00 30.72 58 SER B N 1
ATOM 1828 C CA . SER B 1 4 ? 65.624 -3.425 48.259 1.00 31.37 58 SER B CA 1
ATOM 1829 C C . SER B 1 4 ? 64.224 -3.722 47.763 1.00 31.65 58 SER B C 1
ATOM 1830 O O . SER B 1 4 ? 63.684 -4.813 47.986 1.00 31.58 58 SER B O 1
ATOM 1833 N N . THR B 1 5 ? 63.640 -2.744 47.085 1.00 31.52 59 THR B N 1
ATOM 1834 C CA . THR B 1 5 ? 62.302 -2.871 46.555 1.00 31.19 59 THR B CA 1
ATOM 1835 C C . THR B 1 5 ? 62.357 -2.408 45.139 1.00 30.80 59 THR B C 1
ATOM 1836 O O . THR B 1 5 ? 63.023 -1.407 44.837 1.00 31.16 59 THR B O 1
ATOM 1840 N N . ALA B 1 6 ? 61.721 -3.167 44.243 1.00 30.28 60 ALA B N 1
ATOM 1841 C CA . ALA B 1 6 ? 61.501 -2.683 42.891 1.00 29.47 60 ALA B CA 1
ATOM 1842 C C . ALA B 1 6 ? 60.014 -2.611 42.612 1.00 30.18 60 ALA B C 1
ATOM 1843 O O . ALA B 1 6 ? 59.214 -3.388 43.185 1.00 30.44 60 ALA B O 1
ATOM 1845 N N . ILE B 1 7 ? 59.641 -1.675 41.735 1.00 29.29 61 ILE B N 1
ATOM 1846 C CA . ILE B 1 7 ? 58.278 -1.549 41.298 1.00 28.18 61 ILE B CA 1
ATOM 1847 C C . ILE B 1 7 ? 58.359 -1.578 39.777 1.00 28.99 61 ILE B C 1
ATOM 1848 O O . ILE B 1 7 ? 59.140 -0.833 39.186 1.00 29.30 61 ILE B O 1
ATOM 1853 N N . THR B 1 8 ? 57.530 -2.406 39.140 1.00 28.64 62 THR B N 1
ATOM 1854 C CA . THR B 1 8 ? 57.637 -2.588 37.699 1.00 28.51 62 THR B CA 1
ATOM 1855 C C . THR B 1 8 ? 56.334 -2.335 36.959 1.00 28.55 62 THR B C 1
ATOM 1856 O O . THR B 1 8 ? 55.270 -2.218 37.560 1.00 28.40 62 THR B O 1
ATOM 1860 N N . ASP B 1 9 ? 56.448 -2.281 35.636 1.00 28.79 63 ASP B N 1
ATOM 1861 C CA . ASP B 1 9 ? 55.330 -2.162 34.721 1.00 29.25 63 ASP B CA 1
ATOM 1862 C C . ASP B 1 9 ? 55.756 -2.777 33.381 1.00 29.53 63 ASP B C 1
ATOM 1863 O O . ASP B 1 9 ? 56.904 -3.219 33.222 1.00 29.18 63 ASP B O 1
ATOM 1868 N N . ARG B 1 10 ? 54.830 -2.786 32.424 1.00 29.74 64 ARG B N 1
ATOM 1869 C CA . ARG B 1 10 ? 55.020 -3.310 31.081 1.00 30.63 64 ARG B CA 1
ATOM 1870 C C . ARG B 1 10 ? 56.163 -2.656 30.327 1.00 30.24 64 ARG B C 1
ATOM 1871 O O . ARG B 1 10 ? 56.390 -1.469 30.465 1.00 30.13 64 ARG B O 1
ATOM 1879 N N . PRO B 1 11 ? 56.861 -3.423 29.476 1.00 30.13 65 PRO B N 1
ATOM 1880 C CA . PRO B 1 11 ? 57.945 -2.802 28.729 1.00 29.71 65 PRO B CA 1
ATOM 1881 C C . PRO B 1 11 ? 57.373 -1.963 27.575 1.00 29.55 65 PRO B C 1
ATOM 1882 O O . PRO B 1 11 ? 56.227 -2.163 27.168 1.00 29.21 65 PRO B O 1
ATOM 1886 N N . THR B 1 12 ? 58.174 -1.026 27.076 1.00 29.33 66 THR B N 1
ATOM 1887 C CA . THR B 1 12 ? 57.817 -0.226 25.915 1.00 29.22 66 THR B CA 1
ATOM 1888 C C . THR B 1 12 ? 58.016 -1.064 24.663 1.00 29.52 66 THR B C 1
ATOM 1889 O O . THR B 1 12 ? 58.663 -2.113 24.712 1.00 29.15 66 THR B O 1
ATOM 1893 N N . VAL B 1 13 ? 57.472 -0.583 23.545 1.00 29.93 67 VAL B N 1
ATOM 1894 C CA . VAL B 1 13 ? 57.600 -1.240 22.227 1.00 30.40 67 VAL B CA 1
ATOM 1895 C C . VAL B 1 13 ? 59.065 -1.383 21.822 1.00 30.96 67 VAL B C 1
ATOM 1896 O O . VAL B 1 13 ? 59.459 -2.429 21.312 1.00 31.25 67 VAL B O 1
ATOM 1900 N N . ASN B 1 14 ? 59.849 -0.329 22.063 1.00 31.65 68 ASN B N 1
ATOM 1901 C CA . ASN B 1 14 ? 61.277 -0.276 21.746 1.00 32.51 68 ASN B CA 1
ATOM 1902 C C . ASN B 1 14 ? 62.085 -1.372 22.429 1.00 33.11 68 ASN B C 1
ATOM 1903 O O . ASN B 1 14 ? 62.995 -1.944 21.827 1.00 32.96 68 ASN B O 1
ATOM 1916 N N . LEU B 1 16 ? 61.145 -4.305 23.272 1.00 33.27 70 LEU B N 1
ATOM 1917 C CA . LEU B 1 16 ? 60.793 -5.636 22.792 1.00 32.50 70 LEU B CA 1
ATOM 1918 C C . LEU B 1 16 ? 61.505 -5.934 21.487 1.00 32.30 70 LEU B C 1
ATOM 1919 O O . LEU B 1 16 ? 61.519 -7.069 21.040 1.00 32.54 70 LEU B O 1
ATOM 1924 N N . GLY B 1 17 ? 62.111 -4.918 20.884 1.00 31.76 71 GLY B N 1
ATOM 1925 C CA . GLY B 1 17 ? 62.934 -5.121 19.700 1.00 31.51 71 GLY B CA 1
ATOM 1926 C C . GLY B 1 17 ? 62.259 -5.974 18.649 1.00 31.51 71 GLY B C 1
ATOM 1927 O O . GLY B 1 17 ? 61.063 -5.820 18.396 1.00 32.20 71 GLY B O 1
ATOM 1928 N N . GLY B 1 18 ? 63.024 -6.883 18.043 1.00 31.05 72 GLY B N 1
ATOM 1929 C CA . GLY B 1 18 ? 62.522 -7.752 16.974 1.00 30.10 72 GLY B CA 1
ATOM 1930 C C . GLY B 1 18 ? 61.280 -8.554 17.328 1.00 29.67 72 GLY B C 1
ATOM 1931 O O . GLY B 1 18 ? 60.501 -8.902 16.448 1.00 30.03 72 GLY B O 1
ATOM 1932 N N . TYR B 1 19 ? 61.078 -8.814 18.617 1.00 28.96 73 TYR B N 1
ATOM 1933 C CA . TYR B 1 19 ? 59.950 -9.613 19.103 1.00 28.42 73 TYR B CA 1
ATOM 1934 C C . TYR B 1 19 ? 58.591 -8.995 18.783 1.00 28.22 73 TYR B C 1
ATOM 1935 O O . TYR B 1 19 ? 57.601 -9.699 18.585 1.00 28.33 73 TYR B O 1
ATOM 1944 N N . TYR B 1 20 ? 58.528 -7.677 18.750 1.00 28.43 74 TYR B N 1
ATOM 1945 C CA . TYR B 1 20 ? 57.222 -7.032 18.706 1.00 28.43 74 TYR B CA 1
ATOM 1946 C C . TYR B 1 20 ? 56.498 -7.172 17.353 1.00 28.01 74 TYR B C 1
ATOM 1947 O O . TYR B 1 20 ? 55.324 -7.525 17.298 1.00 28.04 74 TYR B O 1
ATOM 1956 N N . SER B 1 21 ? 57.201 -6.913 16.264 1.00 27.94 75 SER B N 1
ATOM 1957 C CA . SER B 1 21 ? 56.552 -6.894 14.959 1.00 27.83 75 SER B CA 1
ATOM 1958 C C . SER B 1 21 ? 56.371 -8.290 14.374 1.00 28.00 75 SER B C 1
ATOM 1959 O O . SER B 1 21 ? 55.640 -8.476 13.398 1.00 28.30 75 SER B O 1
ATOM 1962 N N . GLN B 1 22 ? 57.016 -9.286 14.965 1.00 28.42 76 GLN B N 1
ATOM 1963 C CA . GLN B 1 22 ? 56.800 -10.645 14.491 1.00 28.70 76 GLN B CA 1
ATOM 1964 C C . GLN B 1 22 ? 55.578 -11.242 15.189 1.00 29.19 76 GLN B C 1
ATOM 1965 O O . GLN B 1 22 ? 54.792 -11.966 14.578 1.00 29.59 76 GLN B O 1
ATOM 1971 N N . GLN B 1 23 ? 55.406 -10.909 16.459 1.00 29.34 77 GLN B N 1
ATOM 1972 C CA . GLN B 1 23 ? 54.222 -11.298 17.197 1.00 30.12 77 GLN B CA 1
ATOM 1973 C C . GLN B 1 23 ? 52.969 -10.601 16.663 1.00 30.18 77 GLN B C 1
ATOM 1974 O O . GLN B 1 23 ? 51.900 -11.199 16.662 1.00 29.86 77 GLN B O 1
ATOM 1980 N N . GLN B 1 24 ? 53.109 -9.348 16.208 1.00 30.59 78 GLN B N 1
ATOM 1981 C CA . GLN B 1 24 ? 52.011 -8.620 15.535 1.00 30.83 78 GLN B CA 1
ATOM 1982 C C . GLN B 1 24 ? 51.755 -9.177 14.140 1.00 30.74 78 GLN B C 1
ATOM 1983 O O . GLN B 1 24 ? 50.615 -9.208 13.659 1.00 30.64 78 GLN B O 1
ATOM 1989 N N . PHE B 1 25 ? 52.829 -9.584 13.474 1.00 30.76 79 PHE B N 1
ATOM 1990 C CA . PHE B 1 25 ? 52.719 -10.176 12.155 1.00 30.60 79 PHE B CA 1
ATOM 1991 C C . PHE B 1 25 ? 51.841 -11.414 12.284 1.00 31.07 79 PHE B C 1
ATOM 1992 O O . PHE B 1 25 ? 50.860 -11.556 11.559 1.00 31.21 79 PHE B O 1
ATOM 2000 N N . LEU B 1 26 ? 52.171 -12.278 13.245 1.00 31.01 80 LEU B N 1
ATOM 2001 C CA . LEU B 1 26 ? 51.417 -13.500 13.445 1.00 31.75 80 LEU B CA 1
ATOM 2002 C C . LEU B 1 26 ? 49.965 -13.280 13.858 1.00 32.64 80 LEU B C 1
ATOM 2003 O O . LEU B 1 26 ? 49.089 -14.074 13.494 1.00 32.86 80 LEU B O 1
ATOM 2008 N N . ARG B 1 27 ? 49.721 -12.220 14.625 1.00 33.22 81 ARG B N 1
ATOM 2009 C CA . ARG B 1 27 ? 48.388 -11.919 15.098 1.00 34.20 81 ARG B CA 1
ATOM 2010 C C . ARG B 1 27 ? 47.502 -11.505 13.936 1.00 35.29 81 ARG B C 1
ATOM 2011 O O . ARG B 1 27 ? 46.386 -12.011 13.796 1.00 35.59 81 ARG B O 1
ATOM 2019 N N . ASN B 1 28 ? 48.010 -10.606 13.093 1.00 36.12 82 ASN B N 1
ATOM 2020 C CA . ASN B 1 28 ? 47.268 -10.106 11.946 1.00 36.90 82 ASN B CA 1
ATOM 2021 C C . ASN B 1 28 ? 47.189 -11.139 10.818 1.00 37.69 82 ASN B C 1
ATOM 2022 O O . ASN B 1 28 ? 46.955 -10.789 9.649 1.00 38.15 82 ASN B O 1
ATOM 2027 N N . LEU B 1 29 ? 47.396 -12.404 11.194 1.00 38.12 83 LEU B N 1
ATOM 2028 C CA . LEU B 1 29 ? 47.157 -13.579 10.356 1.00 38.71 83 LEU B CA 1
ATOM 2029 C C . LEU B 1 29 ? 46.209 -14.552 11.066 1.00 39.70 83 LEU B C 1
ATOM 2030 O O . LEU B 1 29 ? 45.526 -15.356 10.407 1.00 39.98 83 LEU B O 1
ATOM 2035 N N . ASP B 1 30 ? 46.201 -14.517 12.402 1.00 40.32 84 ASP B N 1
ATOM 2036 C CA . ASP B 1 30 ? 45.321 -15.391 13.172 1.00 41.43 84 ASP B CA 1
ATOM 2037 C C . ASP B 1 30 ? 43.855 -14.930 13.042 1.00 41.89 84 ASP B C 1
ATOM 2038 O O . ASP B 1 30 ? 42.976 -15.735 12.685 1.00 42.07 84 ASP B O 1
ATOM 2043 N N . VAL B 1 31 ? 43.609 -13.635 13.267 1.00 42.03 85 VAL B N 1
ATOM 2044 C CA . VAL B 1 31 ? 42.264 -13.050 13.115 1.00 42.08 85 VAL B CA 1
ATOM 2045 C C . VAL B 1 31 ? 42.000 -12.511 11.694 1.00 41.87 85 VAL B C 1
ATOM 2046 O O . VAL B 1 31 ? 41.613 -13.255 10.784 1.00 41.63 85 VAL B O 1
ATOM 2050 N N . PRO B 1 41 ? 44.402 -7.428 24.514 1.00 30.83 95 PRO B N 1
ATOM 2051 C CA . PRO B 1 41 ? 45.591 -7.432 25.370 1.00 30.67 95 PRO B CA 1
ATOM 2052 C C . PRO B 1 41 ? 46.840 -7.363 24.515 1.00 29.98 95 PRO B C 1
ATOM 2053 O O . PRO B 1 41 ? 47.146 -8.305 23.771 1.00 29.50 95 PRO B O 1
ATOM 2057 N N . SER B 1 42 ? 47.544 -6.242 24.615 1.00 29.32 96 SER B N 1
ATOM 2058 C CA . SER B 1 42 ? 48.615 -5.959 23.679 1.00 29.25 96 SER B CA 1
ATOM 2059 C C . SER B 1 42 ? 49.817 -6.915 23.851 1.00 29.19 96 SER B C 1
ATOM 2060 O O . SER B 1 42 ? 49.890 -7.674 24.814 1.00 29.29 96 SER B O 1
ATOM 2063 N N . VAL B 1 43 ? 50.746 -6.895 22.909 1.00 29.12 97 VAL B N 1
ATOM 2064 C CA . VAL B 1 43 ? 51.933 -7.713 23.026 1.00 29.01 97 VAL B CA 1
ATOM 2065 C C . VAL B 1 43 ? 52.688 -7.323 24.304 1.00 29.96 97 VAL B C 1
ATOM 2066 O O . VAL B 1 43 ? 53.103 -8.207 25.079 1.00 29.42 97 VAL B O 1
ATOM 2078 N N . ASP B 1 45 ? 51.625 -6.145 27.124 1.00 30.27 99 ASP B N 1
ATOM 2079 C CA . ASP B 1 45 ? 50.907 -6.744 28.252 1.00 30.22 99 ASP B CA 1
ATOM 2080 C C . ASP B 1 45 ? 51.226 -8.236 28.333 1.00 29.43 99 ASP B C 1
ATOM 2081 O O . ASP B 1 45 ? 51.663 -8.716 29.374 1.00 29.13 99 ASP B O 1
ATOM 2086 N N . GLU B 1 46 ? 51.025 -8.962 27.239 1.00 28.38 100 GLU B N 1
ATOM 2087 C CA . GLU B 1 46 ? 51.308 -10.404 27.238 1.00 28.19 100 GLU B CA 1
ATOM 2088 C C . GLU B 1 46 ? 52.740 -10.701 27.692 1.00 27.07 100 GLU B C 1
ATOM 2089 O O . GLU B 1 46 ? 52.968 -11.600 28.488 1.00 27.12 100 GLU B O 1
ATOM 2095 N N . ALA B 1 47 ? 53.692 -9.909 27.213 1.00 26.31 101 ALA B N 1
ATOM 2096 C CA . ALA B 1 47 ? 55.085 -10.036 27.603 1.00 25.44 101 ALA B CA 1
ATOM 2097 C C . ALA B 1 47 ? 55.229 -9.803 29.090 1.00 25.50 101 ALA B C 1
ATOM 2098 O O . ALA B 1 47 ? 55.900 -10.569 29.782 1.00 25.40 101 ALA B O 1
ATOM 2100 N N . TYR B 1 48 ? 54.599 -8.735 29.584 1.00 25.23 102 TYR B N 1
ATOM 2101 C CA . TYR B 1 48 ? 54.656 -8.409 31.002 1.00 24.62 102 TYR B CA 1
ATOM 2102 C C . TYR B 1 48 ? 54.080 -9.528 31.875 1.00 24.78 102 TYR B C 1
ATOM 2103 O O . TYR B 1 48 ? 54.614 -9.837 32.910 1.00 25.13 102 TYR B O 1
ATOM 2112 N N . LYS B 1 49 ? 52.991 -10.130 31.426 1.00 24.61 103 LYS B N 1
ATOM 2113 C CA . LYS B 1 49 ? 52.326 -11.182 32.132 1.00 25.22 103 LYS B CA 1
ATOM 2114 C C . LYS B 1 49 ? 53.276 -12.395 32.356 1.00 25.69 103 LYS B C 1
ATOM 2115 O O . LYS B 1 49 ? 53.317 -12.992 33.431 1.00 25.04 103 LYS B O 1
ATOM 2121 N N . GLU B 1 50 ? 54.069 -12.732 31.350 1.00 25.60 104 GLU B N 1
ATOM 2122 C CA . GLU B 1 50 ? 55.103 -13.727 31.552 1.00 25.72 104 GLU B CA 1
ATOM 2123 C C . GLU B 1 50 ? 56.158 -13.297 32.580 1.00 26.16 104 GLU B C 1
ATOM 2124 O O . GLU B 1 50 ? 56.602 -14.103 33.444 1.00 25.77 104 GLU B O 1
ATOM 2130 N N . PHE B 1 51 ? 56.574 -12.041 32.497 1.00 26.88 105 PHE B N 1
ATOM 2131 C CA . PHE B 1 51 ? 57.566 -11.517 33.465 1.00 27.78 105 PHE B CA 1
ATOM 2132 C C . PHE B 1 51 ? 57.067 -11.596 34.893 1.00 28.31 105 PHE B C 1
ATOM 2133 O O . PHE B 1 51 ? 57.784 -11.982 35.799 1.00 30.11 105 PHE B O 1
ATOM 2141 N N . VAL B 1 52 ? 55.837 -11.177 35.100 1.00 29.45 106 VAL B N 1
ATOM 2142 C CA . VAL B 1 52 ? 55.249 -11.094 36.421 1.00 30.38 106 VAL B CA 1
ATOM 2143 C C . VAL B 1 52 ? 55.148 -12.521 37.000 1.00 31.82 106 VAL B C 1
ATOM 2144 O O . VAL B 1 52 ? 55.375 -12.744 38.169 1.00 31.21 106 VAL B O 1
ATOM 2156 N N . GLN B 1 54 ? 57.159 -15.058 36.113 1.00 32.07 108 GLN B N 1
ATOM 2157 C CA . GLN B 1 54 ? 58.514 -15.463 36.445 1.00 31.55 108 GLN B CA 1
ATOM 2158 C C . GLN B 1 54 ? 58.980 -14.890 37.792 1.00 31.82 108 GLN B C 1
ATOM 2159 O O . GLN B 1 54 ? 59.601 -15.599 38.611 1.00 32.57 108 GLN B O 1
ATOM 2165 N N . LEU B 1 55 ? 58.646 -13.631 38.029 1.00 30.72 109 LEU B N 1
ATOM 2166 C CA . LEU B 1 55 ? 59.077 -12.917 39.225 1.00 29.90 109 LEU B CA 1
ATOM 2167 C C . LEU B 1 55 ? 58.516 -13.536 40.519 1.00 29.37 109 LEU B C 1
ATOM 2168 O O . LEU B 1 55 ? 59.210 -13.575 41.543 1.00 30.19 109 LEU B O 1
ATOM 2173 N N . ALA B 1 56 ? 57.267 -13.993 40.474 1.00 27.56 110 ALA B N 1
ATOM 2174 C CA . ALA B 1 56 ? 56.564 -14.551 41.649 1.00 26.94 110 ALA B CA 1
ATOM 2175 C C . ALA B 1 56 ? 56.848 -16.042 41.861 1.00 26.39 110 ALA B C 1
ATOM 2176 O O . ALA B 1 56 ? 56.627 -16.594 42.938 1.00 26.50 110 ALA B O 1
ATOM 2178 N N . SER B 1 57 ? 57.318 -16.699 40.812 1.00 25.89 111 SER B N 1
ATOM 2179 C CA . SER B 1 57 ? 57.462 -18.132 40.807 1.00 25.01 111 SER B CA 1
ATOM 2180 C C . SER B 1 57 ? 58.471 -18.592 41.871 1.00 25.56 111 SER B C 1
ATOM 2181 O O . SER B 1 57 ? 59.600 -18.070 41.961 1.00 24.09 111 SER B O 1
ATOM 2184 N N . TRP B 1 58 ? 58.029 -19.549 42.686 1.00 25.53 112 TRP B N 1
ATOM 2185 C CA . TRP B 1 58 ? 58.889 -20.225 43.625 1.00 26.38 112 TRP B CA 1
ATOM 2186 C C . TRP B 1 58 ? 60.100 -20.855 42.884 1.00 27.15 112 TRP B C 1
ATOM 2187 O O . TRP B 1 58 ? 61.253 -20.680 43.311 1.00 27.20 112 TRP B O 1
ATOM 2198 N N . ASP B 1 59 ? 59.852 -21.563 41.765 1.00 26.88 113 ASP B N 1
ATOM 2199 C CA . ASP B 1 59 ? 60.948 -22.120 40.961 1.00 27.15 113 ASP B CA 1
ATOM 2200 C C . ASP B 1 59 ? 61.914 -21.026 40.519 1.00 27.31 113 ASP B C 1
ATOM 2201 O O . ASP B 1 59 ? 63.131 -21.239 40.510 1.00 28.05 113 ASP B O 1
ATOM 2206 N N . THR B 1 60 ? 61.390 -19.873 40.117 1.00 27.12 114 THR B N 1
ATOM 2207 C CA . THR B 1 60 ? 62.299 -18.872 39.603 1.00 27.64 114 THR B CA 1
ATOM 2208 C C . THR B 1 60 ? 63.183 -18.399 40.736 1.00 27.24 114 THR B C 1
ATOM 2209 O O . THR B 1 60 ? 64.391 -18.252 40.561 1.00 27.86 114 THR B O 1
ATOM 2213 N N . ARG B 1 61 ? 62.595 -18.218 41.908 1.00 27.06 115 ARG B N 1
ATOM 2214 C CA . ARG B 1 61 ? 63.390 -17.812 43.065 1.00 27.76 115 ARG B CA 1
ATOM 2215 C C . ARG B 1 61 ? 64.425 -18.894 43.458 1.00 27.90 115 ARG B C 1
ATOM 2216 O O . ARG B 1 61 ? 65.573 -18.605 43.680 1.00 27.74 115 ARG B O 1
ATOM 2224 N N . ARG B 1 62 ? 64.013 -20.143 43.502 1.00 28.84 116 ARG B N 1
ATOM 2225 C CA . ARG B 1 62 ? 64.955 -21.223 43.816 1.00 30.26 116 ARG B CA 1
ATOM 2226 C C . ARG B 1 62 ? 66.140 -21.267 42.815 1.00 30.38 116 ARG B C 1
ATOM 2227 O O . ARG B 1 62 ? 67.304 -21.259 43.239 1.00 29.83 116 ARG B O 1
ATOM 2235 N N . GLU B 1 63 ? 65.846 -21.270 41.512 1.00 29.90 117 GLU B N 1
ATOM 2236 C CA . GLU B 1 63 ? 66.911 -21.364 40.505 1.00 31.14 117 GLU B CA 1
ATOM 2237 C C . GLU B 1 63 ? 67.858 -20.164 40.558 1.00 29.94 117 GLU B C 1
ATOM 2238 O O . GLU B 1 63 ? 69.064 -20.292 40.365 1.00 29.80 117 GLU B O 1
ATOM 2244 N N . PHE B 1 64 ? 67.315 -19.000 40.880 1.00 28.61 118 PHE B N 1
ATOM 2245 C CA . PHE B 1 64 ? 68.132 -17.831 41.028 1.00 27.89 118 PHE B CA 1
ATOM 2246 C C . PHE B 1 64 ? 69.199 -17.947 42.141 1.00 28.23 118 PHE B C 1
ATOM 2247 O O . PHE B 1 64 ? 70.382 -17.670 41.891 1.00 27.62 118 PHE B O 1
ATOM 2255 N N . TRP B 1 65 ? 68.764 -18.320 43.357 1.00 27.63 119 TRP B N 1
ATOM 2256 C CA . TRP B 1 65 ? 69.642 -18.429 44.514 1.00 27.87 119 TRP B CA 1
ATOM 2257 C C . TRP B 1 65 ? 70.760 -19.466 44.356 1.00 28.52 119 TRP B C 1
ATOM 2258 O O . TRP B 1 65 ? 71.940 -19.196 44.693 1.00 29.56 119 TRP B O 1
ATOM 2269 N N . LEU B 1 66 ? 70.390 -20.631 43.830 1.00 28.24 120 LEU B N 1
ATOM 2270 C CA . LEU B 1 66 ? 71.323 -21.694 43.478 1.00 28.03 120 LEU B CA 1
ATOM 2271 C C . LEU B 1 66 ? 72.414 -21.279 42.508 1.00 28.29 120 LEU B C 1
ATOM 2272 O O . LEU B 1 66 ? 73.431 -21.935 42.456 1.00 28.61 120 LEU B O 1
ATOM 2277 N N . GLN B 1 67 ? 72.201 -20.248 41.699 1.00 28.18 121 GLN B N 1
ATOM 2278 C CA . GLN B 1 67 ? 73.250 -19.864 40.758 1.00 29.76 121 GLN B CA 1
ATOM 2279 C C . GLN B 1 67 ? 73.967 -18.597 41.253 1.00 30.18 121 GLN B C 1
ATOM 2280 O O . GLN B 1 67 ? 74.723 -17.970 40.555 1.00 29.91 121 GLN B O 1
ATOM 2286 N N . THR B 1 68 ? 73.722 -18.271 42.504 1.00 30.83 122 THR B N 1
ATOM 2287 C CA . THR B 1 68 ? 74.295 -17.115 43.154 1.00 30.77 122 THR B CA 1
ATOM 2288 C C . THR B 1 68 ? 75.523 -17.462 44.045 1.00 30.17 122 THR B C 1
ATOM 2289 O O . THR B 1 68 ? 75.578 -18.497 44.728 1.00 29.65 122 THR B O 1
ATOM 2293 N N . ASP B 1 69 ? 76.512 -16.595 44.013 1.00 29.80 123 ASP B N 1
ATOM 2294 C CA . ASP B 1 69 ? 77.682 -16.697 44.887 1.00 29.76 123 ASP B CA 1
ATOM 2295 C C . ASP B 1 69 ? 77.284 -16.432 46.310 1.00 28.57 123 ASP B C 1
ATOM 2296 O O . ASP B 1 69 ? 77.811 -17.053 47.251 1.00 28.17 123 ASP B O 1
ATOM 2301 N N . TYR B 1 70 ? 76.379 -15.481 46.449 1.00 26.52 124 TYR B N 1
ATOM 2302 C CA . TYR B 1 70 ? 75.852 -15.128 47.724 1.00 26.84 124 TYR B CA 1
ATOM 2303 C C . TYR B 1 70 ? 75.354 -16.362 48.477 1.00 26.62 124 TYR B C 1
ATOM 2304 O O . TYR B 1 70 ? 75.674 -16.539 49.638 1.00 26.41 124 TYR B O 1
ATOM 2313 N N . TYR B 1 71 ? 74.573 -17.201 47.805 1.00 26.63 125 TYR B N 1
ATOM 2314 C CA . TYR B 1 71 ? 74.072 -18.422 48.390 1.00 27.08 125 TYR B CA 1
ATOM 2315 C C . TYR B 1 71 ? 75.250 -19.369 48.511 1.00 27.58 125 TYR B C 1
ATOM 2316 O O . TYR B 1 71 ? 75.540 -19.819 49.593 1.00 27.04 125 TYR B O 1
ATOM 2325 N N . LYS B 1 72 ? 75.935 -19.667 47.398 1.00 29.10 126 LYS B N 1
ATOM 2326 C CA . LYS B 1 72 ? 76.985 -20.697 47.412 1.00 30.08 126 LYS B CA 1
ATOM 2327 C C . LYS B 1 72 ? 77.975 -20.509 48.560 1.00 29.88 126 LYS B C 1
ATOM 2328 O O . LYS B 1 72 ? 78.436 -21.499 49.140 1.00 30.14 126 LYS B O 1
ATOM 2334 N N . GLN B 1 73 ? 78.275 -19.261 48.902 1.00 29.68 127 GLN B N 1
ATOM 2335 C CA . GLN B 1 73 ? 79.258 -18.970 49.935 1.00 30.29 127 GLN B CA 1
ATOM 2336 C C . GLN B 1 73 ? 78.698 -19.175 51.304 1.00 29.66 127 GLN B C 1
ATOM 2337 O O . GLN B 1 73 ? 79.420 -19.111 52.273 1.00 28.92 127 GLN B O 1
ATOM 2343 N N . ARG B 1 74 ? 77.399 -19.395 51.395 1.00 29.79 128 ARG B N 1
ATOM 2344 C CA . ARG B 1 74 ? 76.764 -19.484 52.700 1.00 29.56 128 ARG B CA 1
ATOM 2345 C C . ARG B 1 74 ? 76.432 -20.916 53.085 1.00 29.24 128 ARG B C 1
ATOM 2346 O O . ARG B 1 74 ? 76.030 -21.187 54.221 1.00 29.04 128 ARG B O 1
ATOM 2362 N N . VAL B 1 76 ? 77.215 -24.699 54.247 1.00 28.37 130 VAL B N 1
ATOM 2363 C CA . VAL B 1 76 ? 78.118 -25.276 55.239 1.00 27.18 130 VAL B CA 1
ATOM 2364 C C . VAL B 1 76 ? 78.384 -26.765 55.002 1.00 27.30 130 VAL B C 1
ATOM 2365 O O . VAL B 1 76 ? 79.103 -27.392 55.777 1.00 27.12 130 VAL B O 1
ATOM 2369 N N . GLY B 1 77 ? 77.802 -27.332 53.949 1.00 27.20 131 GLY B N 1
ATOM 2370 C CA . GLY B 1 77 ? 78.057 -28.720 53.596 1.00 27.61 131 GLY B CA 1
ATOM 2371 C C . GLY B 1 77 ? 77.148 -29.672 54.337 1.00 28.53 131 GLY B C 1
ATOM 2372 O O . GLY B 1 77 ? 77.329 -30.887 54.274 1.00 29.05 131 GLY B O 1
ATOM 2373 N N . ASN B 1 78 ? 76.163 -29.121 55.047 1.00 29.50 132 ASN B N 1
ATOM 2374 C CA . ASN B 1 78 ? 75.127 -29.923 55.734 1.00 30.01 132 ASN B CA 1
ATOM 2375 C C . ASN B 1 78 ? 73.885 -29.916 54.853 1.00 30.45 132 ASN B C 1
ATOM 2376 O O . ASN B 1 78 ? 73.221 -28.877 54.682 1.00 31.03 132 ASN B O 1
ATOM 2381 N N . SER B 1 79 ? 73.598 -31.062 54.257 1.00 30.93 133 SER B N 1
ATOM 2382 C CA . SER B 1 79 ? 72.481 -31.200 53.307 1.00 31.53 133 SER B CA 1
ATOM 2383 C C . SER B 1 79 ? 71.221 -30.480 53.806 1.00 31.33 133 SER B C 1
ATOM 2384 O O . SER B 1 79 ? 70.529 -29.762 53.064 1.00 32.11 133 SER B O 1
ATOM 2387 N N . LYS B 1 80 ? 70.947 -30.653 55.085 1.00 30.92 134 LYS B N 1
ATOM 2388 C CA . LYS B 1 80 ? 69.706 -30.188 55.651 1.00 30.93 134 LYS B CA 1
ATOM 2389 C C . LYS B 1 80 ? 69.719 -28.715 56.040 1.00 29.74 134 LYS B C 1
ATOM 2390 O O . LYS B 1 80 ? 68.730 -28.008 55.787 1.00 30.51 134 LYS B O 1
ATOM 2396 N N . ALA B 1 81 ? 70.827 -28.219 56.598 1.00 27.84 135 ALA B N 1
ATOM 2397 C CA . ALA B 1 81 ? 70.949 -26.775 56.843 1.00 26.59 135 ALA B CA 1
ATOM 2398 C C . ALA B 1 81 ? 71.043 -25.998 55.524 1.00 26.37 135 ALA B C 1
ATOM 2399 O O . ALA B 1 81 ? 70.589 -24.831 55.429 1.00 25.32 135 ALA B O 1
ATOM 2401 N N . ASP B 1 82 ? 71.627 -26.643 54.506 1.00 26.03 136 ASP B N 1
ATOM 2402 C CA . ASP B 1 82 ? 71.742 -25.999 53.187 1.00 26.36 136 ASP B CA 1
ATOM 2403 C C . ASP B 1 82 ? 70.384 -25.867 52.460 1.00 25.95 136 ASP B C 1
ATOM 2404 O O . ASP B 1 82 ? 70.109 -24.848 51.852 1.00 25.13 136 ASP B O 1
ATOM 2409 N N . ALA B 1 83 ? 69.531 -26.895 52.584 1.00 26.43 137 ALA B N 1
ATOM 2410 C CA . ALA B 1 83 ? 68.147 -26.844 52.063 1.00 25.91 137 ALA B CA 1
ATOM 2411 C C . ALA B 1 83 ? 67.315 -25.805 52.814 1.00 26.22 137 ALA B C 1
ATOM 2412 O O . ALA B 1 83 ? 66.503 -25.100 52.202 1.00 26.21 137 ALA B O 1
ATOM 2414 N N . ALA B 1 84 ? 67.510 -25.691 54.127 1.00 25.88 138 ALA B N 1
ATOM 2415 C CA . ALA B 1 84 ? 66.760 -24.680 54.869 1.00 26.79 138 ALA B CA 1
ATOM 2416 C C . ALA B 1 84 ? 67.196 -23.267 54.530 1.00 28.01 138 ALA B C 1
ATOM 2417 O O . ALA B 1 84 ? 66.345 -22.346 54.415 1.00 28.29 138 ALA B O 1
ATOM 2419 N N . LEU B 1 85 ? 68.509 -23.087 54.334 1.00 28.30 139 LEU B N 1
ATOM 2420 C CA . LEU B 1 85 ? 69.032 -21.806 53.913 1.00 28.17 139 LEU B CA 1
ATOM 2421 C C . LEU B 1 85 ? 68.399 -21.439 52.585 1.00 28.57 139 LEU B C 1
ATOM 2422 O O . LEU B 1 85 ? 67.938 -20.302 52.369 1.00 29.23 139 LEU B O 1
ATOM 2427 N N . LEU B 1 86 ? 68.391 -22.393 51.676 1.00 28.85 140 LEU B N 1
ATOM 2428 C CA . LEU B 1 86 ? 67.798 -22.163 50.374 1.00 29.80 140 LEU B CA 1
ATOM 2429 C C . LEU B 1 86 ? 66.317 -21.708 50.512 1.00 31.03 140 LEU B C 1
ATOM 2430 O O . LEU B 1 86 ? 65.872 -20.770 49.845 1.00 31.50 140 LEU B O 1
ATOM 2435 N N . ASP B 1 87 ? 65.580 -22.349 51.404 1.00 31.75 141 ASP B N 1
ATOM 2436 C CA . ASP B 1 87 ? 64.154 -22.072 51.569 1.00 33.25 141 ASP B CA 1
ATOM 2437 C C . ASP B 1 87 ? 63.947 -20.672 52.147 1.00 32.87 141 ASP B C 1
ATOM 2438 O O . ASP B 1 87 ? 63.043 -19.953 51.750 1.00 33.13 141 ASP B O 1
ATOM 2443 N N . GLU B 1 88 ? 64.830 -20.275 53.050 1.00 33.60 142 GLU B N 1
ATOM 2444 C CA . GLU B 1 88 ? 64.780 -18.969 53.678 1.00 34.65 142 GLU B CA 1
ATOM 2445 C C . GLU B 1 88 ? 64.970 -17.913 52.599 1.00 34.72 142 GLU B C 1
ATOM 2446 O O . GLU B 1 88 ? 64.217 -16.930 52.520 1.00 34.96 142 GLU B O 1
ATOM 2460 N N . ILE B 1 90 ? 64.395 -18.070 49.408 1.00 31.40 144 ILE B N 1
ATOM 2461 C CA . ILE B 1 90 ? 63.280 -18.022 48.490 1.00 30.50 144 ILE B CA 1
ATOM 2462 C C . ILE B 1 90 ? 62.218 -17.143 49.167 1.00 30.56 144 ILE B C 1
ATOM 2463 O O . ILE B 1 90 ? 61.595 -16.281 48.556 1.00 28.91 144 ILE B O 1
ATOM 2468 N N . ASN B 1 91 ? 62.057 -17.345 50.470 1.00 31.38 145 ASN B N 1
ATOM 2469 C CA . ASN B 1 91 ? 61.080 -16.566 51.214 1.00 31.38 145 ASN B CA 1
ATOM 2470 C C . ASN B 1 91 ? 61.484 -15.124 51.449 1.00 31.65 145 ASN B C 1
ATOM 2471 O O . ASN B 1 91 ? 60.662 -14.322 51.874 1.00 33.71 145 ASN B O 1
ATOM 2476 N N . ASN B 1 92 ? 62.732 -14.792 51.157 1.00 30.74 146 ASN B N 1
ATOM 2477 C CA . ASN B 1 92 ? 63.211 -13.438 51.273 1.00 30.78 146 ASN B CA 1
ATOM 2478 C C . ASN B 1 92 ? 63.027 -12.628 50.003 1.00 31.12 146 ASN B C 1
ATOM 2479 O O . ASN B 1 92 ? 63.439 -11.476 49.971 1.00 32.14 146 ASN B O 1
ATOM 2484 N N . ILE B 1 93 ? 62.503 -13.218 48.940 1.00 31.12 147 ILE B N 1
ATOM 2485 C CA . ILE B 1 93 ? 62.114 -12.446 47.740 1.00 31.21 147 ILE B CA 1
ATOM 2486 C C . ILE B 1 93 ? 60.564 -12.416 47.755 1.00 32.05 147 ILE B C 1
ATOM 2487 O O . ILE B 1 93 ? 59.928 -13.452 47.669 1.00 32.44 147 ILE B O 1
ATOM 2492 N N . GLN B 1 94 ? 59.962 -11.250 47.955 1.00 33.12 148 GLN B N 1
ATOM 2493 C CA . GLN B 1 94 ? 58.497 -11.167 48.095 1.00 34.83 148 GLN B CA 1
ATOM 2494 C C . GLN B 1 94 ? 57.862 -10.346 46.968 1.00 34.49 148 GLN B C 1
ATOM 2495 O O . GLN B 1 94 ? 58.213 -9.191 46.773 1.00 34.46 148 GLN B O 1
ATOM 2501 N N . PHE B 1 95 ? 56.929 -10.960 46.241 1.00 34.16 149 PHE B N 1
ATOM 2502 C CA . PHE B 1 95 ? 56.252 -10.282 45.155 1.00 33.68 149 PHE B CA 1
ATOM 2503 C C . PHE B 1 95 ? 54.846 -9.945 45.614 1.00 33.36 149 PHE B C 1
ATOM 2504 O O . PHE B 1 95 ? 54.176 -10.785 46.230 1.00 33.27 149 PHE B O 1
ATOM 2512 N N . ILE B 1 96 ? 54.431 -8.709 45.337 1.00 32.55 150 ILE B N 1
ATOM 2513 C CA . ILE B 1 96 ? 53.102 -8.216 45.678 1.00 32.44 150 ILE B CA 1
ATOM 2514 C C . ILE B 1 96 ? 52.440 -7.694 44.393 1.00 32.27 150 ILE B C 1
ATOM 2515 O O . ILE B 1 96 ? 52.881 -6.711 43.810 1.00 32.02 150 ILE B O 1
ATOM 2520 N N . PRO B 1 97 ? 51.397 -8.388 43.930 1.00 32.82 151 PRO B N 1
ATOM 2521 C CA . PRO B 1 97 ? 50.624 -7.953 42.764 1.00 33.22 151 PRO B CA 1
ATOM 2522 C C . PRO B 1 97 ? 50.004 -6.598 43.073 1.00 34.45 151 PRO B C 1
ATOM 2523 O O . PRO B 1 97 ? 49.463 -6.400 44.177 1.00 34.26 151 PRO B O 1
ATOM 2527 N N . GLY B 1 98 ? 50.118 -5.662 42.132 1.00 34.62 152 GLY B N 1
ATOM 2528 C CA . GLY B 1 98 ? 49.440 -4.413 42.262 1.00 35.74 152 GLY B CA 1
ATOM 2529 C C . GLY B 1 98 ? 47.958 -4.722 42.282 1.00 37.75 152 GLY B C 1
ATOM 2530 O O . GLY B 1 98 ? 47.531 -5.849 41.967 1.00 37.53 152 GLY B O 1
ATOM 2531 N N . ASP B 1 99 ? 47.175 -3.744 42.724 1.00 38.80 153 ASP B N 1
ATOM 2532 C CA . ASP B 1 99 ? 45.785 -3.675 42.368 1.00 40.42 153 ASP B CA 1
ATOM 2533 C C . ASP B 1 99 ? 45.619 -2.266 41.804 1.00 40.87 153 ASP B C 1
ATOM 2534 O O . ASP B 1 99 ? 46.079 -1.287 42.383 1.00 41.31 153 ASP B O 1
ATOM 2539 N N . PHE B 1 100 ? 45.022 -2.163 40.637 1.00 41.42 154 PHE B N 1
ATOM 2540 C CA . PHE B 1 100 ? 45.130 -0.918 39.909 1.00 42.18 154 PHE B CA 1
ATOM 2541 C C . PHE B 1 100 ? 43.955 0.027 40.190 1.00 42.29 154 PHE B C 1
ATOM 2542 O O . PHE B 1 100 ? 43.939 1.167 39.722 1.00 42.46 154 PHE B O 1
ATOM 2550 N N . THR B 1 101 ? 43.020 -0.451 41.017 1.00 42.14 155 THR B N 1
ATOM 2551 C CA . THR B 1 101 ? 41.939 0.366 41.580 1.00 42.00 155 THR B CA 1
ATOM 2552 C C . THR B 1 101 ? 42.473 1.538 42.412 1.00 41.85 155 THR B C 1
ATOM 2553 O O . THR B 1 101 ? 41.914 2.632 42.371 1.00 41.85 155 THR B O 1
ATOM 2557 N N . ARG B 1 102 ? 43.582 1.314 43.115 1.00 42.05 156 ARG B N 1
ATOM 2558 C CA . ARG B 1 102 ? 44.147 2.297 44.046 1.00 42.11 156 ARG B CA 1
ATOM 2559 C C . ARG B 1 102 ? 45.526 2.832 43.649 1.00 41.85 156 ARG B C 1
ATOM 2560 O O . ARG B 1 102 ? 46.285 3.280 44.524 1.00 41.92 156 ARG B O 1
ATOM 2568 N N . ALA B 1 103 ? 45.845 2.776 42.349 1.00 41.13 157 ALA B N 1
ATOM 2569 C CA . ALA B 1 103 ? 47.162 3.183 41.808 1.00 40.14 157 ALA B CA 1
ATOM 2570 C C . ALA B 1 103 ? 48.355 2.490 42.458 1.00 39.47 157 ALA B C 1
ATOM 2571 O O . ALA B 1 103 ? 49.450 3.054 42.545 1.00 39.80 157 ALA B O 1
ATOM 2573 N N . VAL B 1 104 ? 48.133 1.271 42.930 1.00 38.69 158 VAL B N 1
ATOM 2574 C CA . VAL B 1 104 ? 49.194 0.459 43.498 1.00 37.45 158 VAL B CA 1
ATOM 2575 C C . VAL B 1 104 ? 49.726 -0.424 42.385 1.00 37.05 158 VAL B C 1
ATOM 2576 O O . VAL B 1 104 ? 49.002 -1.251 41.836 1.00 37.42 158 VAL B O 1
ATOM 2580 N N . ASN B 1 105 ? 50.986 -0.215 42.043 1.00 35.71 159 ASN B N 1
ATOM 2581 C CA . ASN B 1 105 ? 51.649 -0.948 41.000 1.00 34.58 159 ASN B CA 1
ATOM 2582 C C . ASN B 1 105 ? 52.264 -2.231 41.541 1.00 33.88 159 ASN B C 1
ATOM 2583 O O . ASN B 1 105 ? 52.254 -2.424 42.752 1.00 34.14 159 ASN B O 1
ATOM 2588 N N . ASP B 1 106 ? 52.747 -3.113 40.652 1.00 32.57 160 ASP B N 1
ATOM 2589 C CA . ASP B 1 106 ? 53.407 -4.369 41.030 1.00 31.94 160 ASP B CA 1
ATOM 2590 C C . ASP B 1 106 ? 54.766 -4.124 41.659 1.00 32.30 160 ASP B C 1
ATOM 2591 O O . ASP B 1 106 ? 55.558 -3.330 41.141 1.00 32.28 160 ASP B O 1
ATOM 2596 N N . SER B 1 107 ? 55.096 -4.874 42.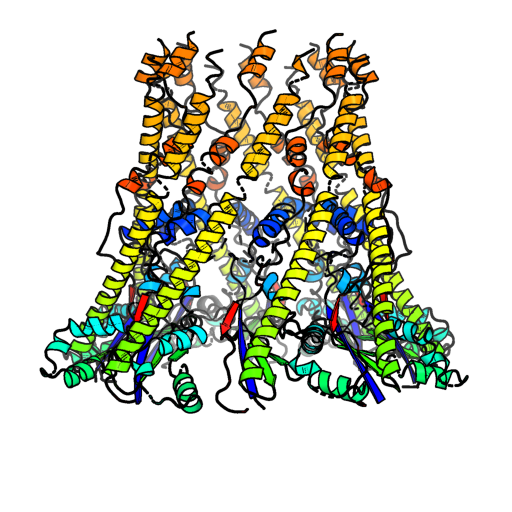711 1.00 32.34 161 SER B N 1
ATOM 2597 C CA . SER B 1 107 ? 56.389 -4.699 43.361 1.00 31.77 161 SER B CA 1
ATOM 2598 C C . SER B 1 107 ? 56.969 -5.989 43.853 1.00 31.42 161 SER B C 1
ATOM 2599 O O . SER B 1 107 ? 56.234 -6.922 44.195 1.00 31.59 161 SER B O 1
ATOM 2602 N N . VAL B 1 108 ? 58.302 -6.024 43.863 1.00 31.02 162 VAL B N 1
ATOM 2603 C CA . VAL B 1 108 ? 59.086 -7.118 44.399 1.00 29.83 162 VAL B CA 1
ATOM 2604 C C . VAL B 1 108 ? 60.040 -6.542 45.435 1.00 30.88 162 VAL B C 1
ATOM 2605 O O . VAL B 1 108 ? 60.618 -5.456 45.255 1.00 30.89 162 VAL B O 1
ATOM 2609 N N . LYS B 1 109 ? 60.216 -7.277 46.518 1.00 31.16 163 LYS B N 1
ATOM 2610 C CA . LYS B 1 109 ? 61.156 -6.890 47.549 1.00 32.07 163 LYS B CA 1
ATOM 2611 C C . LYS B 1 109 ? 62.130 -8.056 47.783 1.00 31.41 163 LYS B C 1
ATOM 2612 O O . LYS B 1 109 ? 61.769 -9.240 47.624 1.00 31.19 163 LYS B O 1
ATOM 2618 N N . LEU B 1 110 ? 63.361 -7.717 48.158 1.00 30.27 164 LEU B N 1
ATOM 2619 C CA . LEU B 1 110 ? 64.374 -8.703 48.447 1.00 28.95 164 LEU B CA 1
ATOM 2620 C C . LEU B 1 110 ? 65.142 -8.319 49.704 1.00 29.00 164 LEU B C 1
ATOM 2621 O O . LEU B 1 110 ? 65.644 -7.187 49.826 1.00 28.71 164 LEU B O 1
ATOM 2626 N N . ILE B 1 111 ? 65.230 -9.287 50.629 1.00 28.74 165 ILE B N 1
ATOM 2627 C CA . ILE B 1 111 ? 65.932 -9.183 51.912 1.00 27.52 165 ILE B CA 1
ATOM 2628 C C . ILE B 1 111 ? 67.289 -9.902 51.874 1.00 28.19 165 ILE B C 1
ATOM 2629 O O . ILE B 1 111 ? 67.388 -11.017 51.396 1.00 28.06 165 ILE B O 1
ATOM 2634 N N . ALA B 1 112 ? 68.333 -9.256 52.385 1.00 28.59 166 ALA B N 1
ATOM 2635 C CA . ALA B 1 112 ? 69.670 -9.851 52.469 1.00 28.36 166 ALA B CA 1
ATOM 2636 C C . ALA B 1 112 ? 70.462 -9.271 53.675 1.00 28.71 166 ALA B C 1
ATOM 2637 O O . ALA B 1 112 ? 69.916 -8.462 54.428 1.00 29.32 166 ALA B O 1
ATOM 2639 N N . GLU B 1 113 ? 71.736 -9.656 53.847 1.00 28.62 167 GLU B N 1
ATOM 2640 C CA . GLU B 1 113 ? 72.492 -9.301 55.058 1.00 28.99 167 GLU B CA 1
ATOM 2641 C C . GLU B 1 113 ? 73.252 -7.983 55.015 1.00 28.46 167 GLU B C 1
ATOM 2642 O O . GLU B 1 113 ? 73.700 -7.480 56.066 1.00 28.55 167 GLU B O 1
ATOM 2648 N N . THR B 1 114 ? 73.441 -7.432 53.821 1.00 27.31 168 THR B N 1
ATOM 2649 C CA . THR B 1 114 ? 74.012 -6.116 53.742 1.00 26.94 168 THR B CA 1
ATOM 2650 C C . THR B 1 114 ? 73.195 -5.326 52.772 1.00 27.26 168 THR B C 1
ATOM 2651 O O . THR B 1 114 ? 72.377 -5.882 52.051 1.00 27.08 168 THR B O 1
ATOM 2655 N N . ALA B 1 115 ? 73.454 -4.020 52.758 1.00 26.84 169 ALA B N 1
ATOM 2656 C CA . ALA B 1 115 ? 72.743 -3.097 51.900 1.00 26.81 169 ALA B CA 1
ATOM 2657 C C . ALA B 1 115 ? 73.141 -3.254 50.425 1.00 26.52 169 ALA B C 1
ATOM 2658 O O . ALA B 1 115 ? 72.271 -3.259 49.570 1.00 26.05 169 ALA B O 1
ATOM 2660 N N . PRO B 1 116 ? 74.460 -3.336 50.120 1.00 26.97 170 PRO B N 1
ATOM 2661 C CA . PRO B 1 116 ? 74.841 -3.496 48.718 1.00 27.27 170 PRO B CA 1
ATOM 2662 C C . PRO B 1 116 ? 74.358 -4.824 48.171 1.00 27.95 170 PRO B C 1
ATOM 2663 O O . PRO B 1 116 ? 73.984 -4.906 46.989 1.00 28.25 170 PRO B O 1
ATOM 2667 N N . ASP B 1 117 ? 74.378 -5.863 49.003 1.00 28.70 171 ASP B N 1
ATOM 2668 C CA . ASP B 1 117 ? 73.777 -7.144 48.591 1.00 29.99 171 ASP B CA 1
ATOM 2669 C C . ASP B 1 117 ? 72.299 -7.016 48.250 1.00 30.18 171 ASP B C 1
ATOM 2670 O O . ASP B 1 117 ? 71.870 -7.597 47.235 1.00 31.47 171 ASP B O 1
ATOM 2675 N N . ALA B 1 118 ? 71.528 -6.266 49.047 1.00 29.03 172 ALA B N 1
ATOM 2676 C CA . ALA B 1 118 ? 70.087 -6.169 48.764 1.00 29.42 172 ALA B CA 1
ATOM 2677 C C . ALA B 1 118 ? 69.851 -5.510 47.412 1.00 29.58 172 ALA B C 1
ATOM 2678 O O . ALA B 1 118 ? 68.951 -5.894 46.689 1.00 30.19 172 ALA B O 1
ATOM 2680 N N . ASN B 1 119 ? 70.680 -4.531 47.070 1.00 29.82 173 ASN B N 1
ATOM 2681 C CA . ASN B 1 119 ? 70.525 -3.787 45.827 1.00 29.82 173 ASN B CA 1
ATOM 2682 C C . ASN B 1 119 ? 70.962 -4.632 44.620 1.00 30.40 173 ASN B C 1
ATOM 2683 O O . ASN B 1 119 ? 70.187 -4.821 43.632 1.00 30.46 173 ASN B O 1
ATOM 2688 N N . ASN B 1 120 ? 72.198 -5.132 44.704 1.00 29.64 174 ASN B N 1
ATOM 2689 C CA . ASN B 1 120 ? 72.785 -5.947 43.643 1.00 29.76 174 ASN B CA 1
ATOM 2690 C C . ASN B 1 120 ? 71.930 -7.209 43.361 1.00 29.30 174 ASN B C 1
ATOM 2691 O O . ASN B 1 120 ? 71.649 -7.541 42.214 1.00 28.52 174 ASN B O 1
ATOM 2696 N N . LEU B 1 121 ? 71.509 -7.901 44.418 1.00 28.97 175 LEU B N 1
ATOM 2697 C CA . LEU B 1 121 ? 70.763 -9.138 44.210 1.00 28.84 175 LEU B CA 1
ATOM 2698 C C . LEU B 1 121 ? 69.373 -8.926 43.596 1.00 28.82 175 LEU B C 1
ATOM 2699 O O . LEU B 1 121 ? 68.962 -9.713 42.759 1.00 28.87 175 LEU B O 1
ATOM 2704 N N . LEU B 1 122 ? 68.678 -7.848 43.966 1.00 29.14 176 LEU B N 1
ATOM 2705 C CA . LEU B 1 122 ? 67.341 -7.599 43.409 1.00 29.26 176 LEU B CA 1
ATOM 2706 C C . LEU B 1 122 ? 67.419 -7.177 41.961 1.00 29.90 176 LEU B C 1
ATOM 2707 O O . LEU B 1 122 ? 66.601 -7.605 41.170 1.00 30.98 176 LEU B O 1
ATOM 2712 N N . ARG B 1 123 ? 68.403 -6.358 41.605 1.00 30.48 177 ARG B N 1
ATOM 2713 C CA . ARG B 1 123 ? 68.661 -6.002 40.205 1.00 30.69 177 ARG B CA 1
ATOM 2714 C C . ARG B 1 123 ? 68.972 -7.260 39.404 1.00 31.21 177 ARG B C 1
ATOM 2715 O O . ARG B 1 123 ? 68.508 -7.401 38.281 1.00 31.98 177 ARG B O 1
ATOM 2723 N N . GLN B 1 124 ? 69.783 -8.154 39.967 1.00 30.72 178 GLN B N 1
ATOM 2724 C CA . GLN B 1 124 ? 70.157 -9.392 39.299 1.00 30.98 178 GLN B CA 1
ATOM 2725 C C . GLN B 1 124 ? 68.965 -10.321 39.178 1.00 30.89 178 GLN B C 1
ATOM 2726 O O . GLN B 1 124 ? 68.866 -11.034 38.179 1.00 31.96 178 GLN B O 1
ATOM 2732 N N . TYR B 1 125 ? 68.090 -10.336 40.184 1.00 29.15 179 TYR B N 1
ATOM 2733 C CA . TYR B 1 125 ? 66.943 -11.202 40.136 1.00 29.50 179 TYR B CA 1
ATOM 2734 C C . TYR B 1 125 ? 65.946 -10.734 39.094 1.00 30.21 179 TYR B C 1
ATOM 2735 O O . TYR B 1 125 ? 65.328 -11.542 38.390 1.00 30.97 179 TYR B O 1
ATOM 2744 N N . VAL B 1 126 ? 65.753 -9.423 39.036 1.00 30.03 180 VAL B N 1
ATOM 2745 C CA . VAL B 1 126 ? 64.865 -8.843 38.077 1.00 29.30 180 VAL B CA 1
ATOM 2746 C C . VAL B 1 126 ? 65.341 -9.175 36.675 1.00 28.93 180 VAL B C 1
ATOM 2747 O O . VAL B 1 126 ? 64.548 -9.602 35.824 1.00 30.36 180 VAL B O 1
ATOM 2751 N N . ALA B 1 127 ? 66.634 -9.007 36.433 1.00 27.62 181 ALA B N 1
ATOM 2752 C CA . ALA B 1 127 ? 67.208 -9.383 35.142 1.00 26.64 181 ALA B CA 1
ATOM 2753 C C . ALA B 1 127 ? 66.987 -10.907 34.845 1.00 25.98 181 ALA B C 1
ATOM 2754 O O . ALA B 1 127 ? 66.534 -11.245 33.765 1.00 27.59 181 ALA B O 1
ATOM 2756 N N . PHE B 1 128 ? 67.286 -11.783 35.801 1.00 24.01 182 PHE B N 1
ATOM 2757 C CA . PHE B 1 128 ? 67.077 -13.223 35.696 1.00 23.14 182 PHE B CA 1
ATOM 2758 C C . PHE B 1 128 ? 65.616 -13.569 35.327 1.00 23.28 182 PHE B C 1
ATOM 2759 O O . PHE B 1 128 ? 65.331 -14.298 34.341 1.00 22.63 182 PHE B O 1
ATOM 2767 N N . ALA B 1 129 ? 64.689 -13.026 36.098 1.00 22.63 183 ALA B N 1
ATOM 2768 C CA . ALA B 1 129 ? 63.282 -13.202 35.792 1.00 22.79 183 ALA B CA 1
ATOM 2769 C C . ALA B 1 129 ? 63.001 -12.714 34.348 1.00 22.75 183 ALA B C 1
ATOM 2770 O O . ALA B 1 129 ? 62.278 -13.386 33.594 1.00 22.33 183 ALA B O 1
ATOM 2772 N N . SER B 1 130 ? 63.583 -11.578 33.963 1.00 22.76 184 SER B N 1
ATOM 2773 C CA . SER B 1 130 ? 63.336 -11.028 32.621 1.00 23.51 184 SER B CA 1
ATOM 2774 C C . SER B 1 130 ? 63.924 -11.928 31.518 1.00 23.86 184 SER B C 1
ATOM 2775 O O . SER B 1 130 ? 63.267 -12.182 30.526 1.00 24.49 184 SER B O 1
ATOM 2778 N N . GLN B 1 131 ? 65.142 -12.426 31.710 1.00 23.31 185 GLN B N 1
ATOM 2779 C CA . GLN B 1 131 ? 65.748 -13.296 30.740 1.00 24.30 185 GLN B CA 1
ATOM 2780 C C . GLN B 1 131 ? 64.960 -14.598 30.528 1.00 23.46 185 GLN B C 1
ATOM 2781 O O . GLN B 1 131 ? 64.801 -15.032 29.402 1.00 23.11 185 GLN B O 1
ATOM 2787 N N . ARG B 1 132 ? 64.480 -15.207 31.612 1.00 22.50 186 ARG B N 1
ATOM 2788 C CA . ARG B 1 132 ? 63.621 -16.391 31.548 1.00 22.22 186 ARG B CA 1
ATOM 2789 C C . ARG B 1 132 ? 62.304 -16.144 30.807 1.00 22.32 186 ARG B C 1
ATOM 2790 O O . ARG B 1 132 ? 61.868 -16.978 30.025 1.00 22.43 186 ARG B O 1
ATOM 2798 N N . ALA B 1 133 ? 61.691 -14.991 31.058 1.00 22.93 187 ALA B N 1
ATOM 2799 C CA . ALA B 1 133 ? 60.465 -14.570 30.385 1.00 23.10 187 ALA B CA 1
ATOM 2800 C C . ALA B 1 133 ? 60.671 -14.403 28.868 1.00 23.08 187 ALA B C 1
ATOM 2801 O O . ALA B 1 133 ? 59.868 -14.896 28.070 1.00 23.57 187 ALA B O 1
ATOM 2803 N N . ALA B 1 134 ? 61.738 -13.719 28.486 1.00 22.13 188 ALA B N 1
ATOM 2804 C CA . ALA B 1 134 ? 62.036 -13.508 27.098 1.00 22.95 188 ALA B CA 1
ATOM 2805 C C . ALA B 1 134 ? 62.361 -14.844 26.380 1.00 23.59 188 ALA B C 1
ATOM 2806 O O . ALA B 1 134 ? 62.002 -15.019 25.217 1.00 22.98 188 ALA B O 1
ATOM 2808 N N . SER B 1 135 ? 63.045 -15.758 27.074 1.00 23.83 189 SER B N 1
ATOM 2809 C CA . SER B 1 135 ? 63.377 -17.052 26.510 1.00 24.62 189 SER B CA 1
ATOM 2810 C C . SER B 1 135 ? 62.105 -17.785 26.246 1.00 24.77 189 SER B C 1
ATOM 2811 O O . SER B 1 135 ? 61.933 -18.422 25.207 1.00 24.69 189 SER B O 1
ATOM 2814 N N . HIS B 1 136 ? 61.206 -17.681 27.206 1.00 25.09 190 HIS B N 1
ATOM 2815 C CA . HIS B 1 136 ? 59.939 -18.329 27.067 1.00 25.77 190 HIS B CA 1
ATOM 2816 C C . HIS B 1 136 ? 59.066 -17.718 25.944 1.00 25.74 190 HIS B C 1
ATOM 2817 O O . HIS B 1 136 ? 58.562 -18.427 25.091 1.00 24.92 190 HIS B O 1
ATOM 2824 N N . LEU B 1 137 ? 58.902 -16.396 25.944 1.00 26.24 191 LEU B N 1
ATOM 2825 C CA . LEU B 1 137 ? 58.115 -15.750 24.889 1.00 26.19 191 LEU B CA 1
ATOM 2826 C C . LEU B 1 137 ? 58.670 -16.084 23.500 1.00 26.55 191 LEU B C 1
ATOM 2827 O O . LEU B 1 137 ? 57.915 -16.263 22.558 1.00 26.02 191 LEU B O 1
ATOM 2832 N N . ASN B 1 138 ? 59.993 -16.193 23.404 1.00 27.09 192 ASN B N 1
ATOM 2833 C CA . ASN B 1 138 ? 60.644 -16.700 22.214 1.00 27.97 192 ASN B CA 1
ATOM 2834 C C . ASN B 1 138 ? 60.394 -18.168 21.854 1.00 28.77 192 ASN B C 1
ATOM 2835 O O . ASN B 1 138 ? 60.273 -18.479 20.686 1.00 28.89 192 ASN B O 1
ATOM 2840 N N . ASP B 1 139 ? 60.333 -19.063 22.842 1.00 29.62 193 ASP B N 1
ATOM 2841 C CA . ASP B 1 139 ? 59.903 -20.443 22.611 1.00 30.35 193 ASP B CA 1
ATOM 2842 C C . ASP B 1 139 ? 58.515 -20.437 21.966 1.00 30.22 193 ASP B C 1
ATOM 2843 O O . ASP B 1 139 ? 58.287 -21.116 20.957 1.00 30.46 193 ASP B O 1
ATOM 2848 N N . GLU B 1 140 ? 57.597 -19.676 22.560 1.00 29.62 194 GLU B N 1
ATOM 2849 C CA . GLU B 1 140 ? 56.229 -19.630 22.098 1.00 30.11 194 GLU B CA 1
ATOM 2850 C C . GLU B 1 140 ? 56.143 -19.057 20.684 1.00 30.06 194 GLU B C 1
ATOM 2851 O O . GLU B 1 140 ? 55.334 -19.521 19.888 1.00 30.36 194 GLU B O 1
ATOM 2857 N N . LEU B 1 141 ? 56.991 -18.081 20.368 1.00 29.86 195 LEU B N 1
ATOM 2858 C CA . LEU B 1 141 ? 57.003 -17.506 19.040 1.00 30.08 195 LEU B CA 1
ATOM 2859 C C . LEU B 1 141 ? 57.450 -18.531 17.982 1.00 30.54 195 LEU B C 1
ATOM 2860 O O . LEU B 1 141 ? 56.833 -18.653 16.939 1.00 30.76 195 LEU B O 1
ATOM 2865 N N . LYS B 1 142 ? 58.516 -19.268 18.257 1.00 30.66 196 LYS B N 1
ATOM 2866 C CA . LYS B 1 142 ? 58.970 -20.274 17.334 1.00 30.94 196 LYS B CA 1
ATOM 2867 C C . LYS B 1 142 ? 57.859 -21.295 17.017 1.00 31.07 196 LYS B C 1
ATOM 2868 O O . LYS B 1 142 ? 57.631 -21.635 15.866 1.00 31.39 196 LYS B O 1
ATOM 2874 N N . GLY B 1 143 ? 57.163 -21.768 18.044 1.00 31.29 197 GLY B N 1
ATOM 2875 C CA . GLY B 1 143 ? 56.104 -22.738 17.864 1.00 30.89 197 GLY B CA 1
ATOM 2876 C C . GLY B 1 143 ? 54.759 -22.090 17.602 1.00 31.40 197 GLY B C 1
ATOM 2877 O O . GLY B 1 143 ? 53.704 -22.730 17.774 1.00 32.17 197 GLY B O 1
ATOM 2878 N N . ALA B 1 144 ? 54.761 -20.815 17.231 1.00 30.19 198 ALA B N 1
ATOM 2879 C CA . ALA B 1 144 ? 53.559 -20.249 16.655 1.00 30.01 198 ALA B CA 1
ATOM 2880 C C . ALA B 1 144 ? 53.845 -19.969 15.153 1.00 30.64 198 ALA B C 1
ATOM 2881 O O . ALA B 1 144 ? 52.983 -20.173 14.300 1.00 31.41 198 ALA B O 1
ATOM 2883 N N . TRP B 1 145 ? 55.079 -19.576 14.847 1.00 29.85 199 TRP B N 1
ATOM 2884 C CA . TRP B 1 145 ? 55.534 -19.357 13.503 1.00 30.19 199 TRP B CA 1
ATOM 2885 C C . TRP B 1 145 ? 55.558 -20.624 12.664 1.00 30.67 199 TRP B C 1
ATOM 2886 O O . TRP B 1 145 ? 55.041 -20.643 11.543 1.00 31.20 199 TRP B O 1
ATOM 2897 N N . ALA B 1 146 ? 56.181 -21.664 13.207 1.00 30.71 200 ALA B N 1
ATOM 2898 C CA . ALA B 1 146 ? 56.242 -22.989 12.582 1.00 30.24 200 ALA B CA 1
ATOM 2899 C C . ALA B 1 146 ? 54.854 -23.602 12.383 1.00 30.08 200 ALA B C 1
ATOM 2900 O O . ALA B 1 146 ? 54.605 -24.231 11.370 1.00 30.28 200 ALA B O 1
ATOM 2902 N N . ALA B 1 147 ? 53.963 -23.434 13.359 1.00 30.08 201 ALA B N 1
ATOM 2903 C CA . ALA B 1 147 ? 52.584 -23.910 13.233 1.00 29.18 201 ALA B CA 1
ATOM 2904 C C . ALA B 1 147 ? 51.844 -23.158 12.144 1.00 29.14 201 ALA B C 1
ATOM 2905 O O . ALA B 1 147 ? 51.067 -23.749 11.419 1.00 29.03 201 ALA B O 1
ATOM 2907 N N . ARG B 1 148 ? 52.051 -21.845 12.043 1.00 29.68 202 ARG B N 1
ATOM 2908 C CA . ARG B 1 148 ? 51.307 -21.097 11.039 1.00 29.74 202 ARG B CA 1
ATOM 2909 C C . ARG B 1 148 ? 51.889 -21.412 9.659 1.00 29.34 202 ARG B C 1
ATOM 2910 O O . ARG B 1 148 ? 51.178 -21.413 8.688 1.00 29.01 202 ARG B O 1
ATOM 2918 N N . THR B 1 149 ? 53.180 -21.707 9.605 1.00 29.43 203 THR B N 1
ATOM 2919 C CA . THR B 1 149 ? 53.826 -22.157 8.389 1.00 29.59 203 THR B CA 1
ATOM 2920 C C . THR B 1 149 ? 53.191 -23.458 7.871 1.00 29.85 203 THR B C 1
ATOM 2921 O O . THR B 1 149 ? 52.876 -23.585 6.688 1.00 29.58 203 THR B O 1
ATOM 2925 N N . ILE B 1 150 ? 52.998 -24.407 8.778 1.00 30.14 204 ILE B N 1
ATOM 2926 C CA . ILE B 1 150 ? 52.462 -25.731 8.462 1.00 30.32 204 ILE B CA 1
ATOM 2927 C C . ILE B 1 150 ? 51.002 -25.627 7.982 1.00 30.65 204 ILE B C 1
ATOM 2928 O O . ILE B 1 150 ? 50.615 -26.230 6.972 1.00 30.48 204 ILE B O 1
ATOM 2933 N N . GLN B 1 151 ? 50.230 -24.820 8.695 1.00 30.57 205 GLN B N 1
ATOM 2934 C CA . GLN B 1 151 ? 48.851 -24.545 8.363 1.00 31.49 205 GLN B CA 1
ATOM 2935 C C . GLN B 1 151 ? 48.729 -23.926 6.966 1.00 30.86 205 GLN B C 1
ATOM 2936 O O . GLN B 1 151 ? 47.878 -24.332 6.149 1.00 31.43 205 GLN B O 1
ATOM 2950 N N . LYS B 1 153 ? 51.017 -24.079 4.557 1.00 28.61 207 LYS B N 1
ATOM 2951 C CA . LYS B 1 153 ? 51.370 -25.091 3.577 1.00 28.22 207 LYS B CA 1
ATOM 2952 C C . LYS B 1 153 ? 50.190 -25.981 3.182 1.00 27.64 207 LYS B C 1
ATOM 2953 O O . LYS B 1 153 ? 50.036 -26.323 2.013 1.00 27.16 207 LYS B O 1
ATOM 2959 N N . ALA B 1 154 ? 49.350 -26.339 4.145 1.00 27.00 208 ALA B N 1
ATOM 2960 C CA . ALA B 1 154 ? 48.258 -27.252 3.849 1.00 26.68 208 ALA B CA 1
ATOM 2961 C C . ALA B 1 154 ? 47.206 -26.571 2.984 1.00 26.18 208 ALA B C 1
ATOM 2962 O O . ALA B 1 154 ? 46.684 -27.170 2.055 1.00 26.24 208 ALA B O 1
ATOM 2964 N N . GLN B 1 155 ? 46.941 -25.305 3.284 1.00 26.17 209 GLN B N 1
ATOM 2965 C CA . GLN B 1 155 ? 45.934 -24.494 2.595 1.00 26.66 209 GLN B CA 1
ATOM 2966 C C . GLN B 1 155 ? 46.306 -24.293 1.145 1.00 25.93 209 GLN B C 1
ATOM 2967 O O . GLN B 1 155 ? 45.473 -24.446 0.251 1.00 25.94 209 GLN B O 1
ATOM 2973 N N . VAL B 1 156 ? 47.578 -23.976 0.927 1.00 25.46 210 VAL B N 1
ATOM 2974 C CA . VAL B 1 156 ? 48.127 -23.768 -0.395 1.00 24.89 210 VAL B CA 1
ATOM 2975 C C . VAL B 1 156 ? 48.092 -25.078 -1.185 1.00 24.76 210 VAL B C 1
ATOM 2976 O O . VAL B 1 156 ? 47.842 -25.086 -2.392 1.00 24.93 210 VAL B O 1
ATOM 2980 N N . LYS B 1 157 ? 48.315 -26.182 -0.485 1.00 24.63 211 LYS B N 1
ATOM 2981 C CA . LYS B 1 157 ? 48.301 -27.517 -1.069 1.00 24.82 211 LYS B CA 1
ATOM 2982 C C . LYS B 1 157 ? 46.871 -27.898 -1.491 1.00 24.52 211 LYS B C 1
ATOM 2983 O O . LYS B 1 157 ? 46.660 -28.400 -2.598 1.00 23.97 211 LYS B O 1
ATOM 2989 N N . ARG B 1 158 ? 45.895 -27.633 -0.619 1.00 24.49 212 ARG B N 1
ATOM 2990 C CA . ARG B 1 158 ? 44.469 -27.820 -0.964 1.00 24.30 212 ARG B CA 1
ATOM 2991 C C . ARG B 1 158 ? 44.085 -26.963 -2.168 1.00 23.66 212 ARG B C 1
ATOM 2992 O O . ARG B 1 158 ? 43.350 -27.420 -3.046 1.00 23.54 212 ARG B O 1
ATOM 3000 N N . GLN B 1 159 ? 44.590 -25.729 -2.209 1.00 23.17 213 GLN B N 1
ATOM 3001 C CA . GLN B 1 159 ? 44.304 -24.833 -3.326 1.00 23.44 213 GLN B CA 1
ATOM 3002 C C . GLN B 1 159 ? 44.818 -25.371 -4.675 1.00 23.52 213 GLN B C 1
ATOM 3003 O O . GLN B 1 159 ? 44.102 -25.318 -5.670 1.00 23.28 213 GLN B O 1
ATOM 3009 N N . GLU B 1 160 ? 46.038 -25.903 -4.684 1.00 23.74 214 GLU B N 1
ATOM 3010 C CA . GLU B 1 160 ? 46.590 -26.616 -5.848 1.00 24.25 214 GLU B CA 1
ATOM 3011 C C . GLU B 1 160 ? 45.707 -27.773 -6.299 1.00 23.89 214 GLU B C 1
ATOM 3012 O O . GLU B 1 160 ? 45.529 -27.992 -7.500 1.00 23.73 214 GLU B O 1
ATOM 3018 N N . GLU B 1 161 ? 45.150 -28.491 -5.327 1.00 24.02 215 GLU B N 1
ATOM 3019 C CA . GLU B 1 161 ? 44.369 -29.692 -5.602 1.00 24.52 215 GLU B CA 1
ATOM 3020 C C . GLU B 1 161 ? 42.946 -29.402 -6.068 1.00 23.83 215 GLU B C 1
ATOM 3021 O O . GLU B 1 161 ? 42.387 -30.165 -6.848 1.00 24.06 215 GLU B O 1
ATOM 3027 N N . VAL B 1 162 ? 42.377 -28.295 -5.614 1.00 23.38 216 VAL B N 1
ATOM 3028 C CA . VAL B 1 162 ? 41.116 -27.806 -6.180 1.00 22.72 216 VAL B CA 1
ATOM 3029 C C . VAL B 1 162 ? 41.367 -27.366 -7.614 1.00 22.36 216 VAL B C 1
ATOM 3030 O O . VAL B 1 162 ? 40.638 -27.741 -8.520 1.00 22.04 216 VAL B O 1
ATOM 3034 N N . ALA B 1 163 ? 42.422 -26.582 -7.814 1.00 22.32 217 ALA B N 1
ATOM 3035 C CA . ALA B 1 163 ? 42.724 -26.041 -9.130 1.00 22.89 217 ALA B CA 1
ATOM 3036 C C . ALA B 1 163 ? 42.882 -27.153 -10.176 1.00 23.23 217 ALA B C 1
ATOM 3037 O O . ALA B 1 163 ? 42.316 -27.075 -11.270 1.00 23.33 217 ALA B O 1
ATOM 3039 N N . LYS B 1 164 ? 43.635 -28.185 -9.803 1.00 23.41 218 LYS B N 1
ATOM 3040 C CA . LYS B 1 164 ? 43.944 -29.291 -10.668 1.00 23.96 218 LYS B CA 1
ATOM 3041 C C . LYS B 1 164 ? 42.681 -30.076 -10.986 1.00 23.98 218 LYS B C 1
ATOM 3042 O O . LYS B 1 164 ? 42.529 -30.587 -12.096 1.00 24.45 218 LYS B O 1
ATOM 3048 N N . ALA B 1 165 ? 41.771 -30.157 -10.023 1.00 23.83 219 ALA B N 1
ATOM 3049 C CA . ALA B 1 165 ? 40.520 -30.882 -10.226 1.00 23.96 219 ALA B CA 1
ATOM 3050 C C . ALA B 1 165 ? 39.568 -30.102 -11.125 1.00 23.85 219 ALA B C 1
ATOM 3051 O O . ALA B 1 165 ? 38.758 -30.692 -11.815 1.00 24.12 219 ALA B O 1
ATOM 3053 N N . ILE B 1 166 ? 39.664 -28.779 -11.104 1.00 24.12 220 ILE B N 1
ATOM 3054 C CA . ILE B 1 166 ? 38.886 -27.934 -12.015 1.00 24.23 220 ILE B CA 1
ATOM 3055 C C . ILE B 1 166 ? 39.460 -28.060 -13.425 1.00 24.57 220 ILE B C 1
ATOM 3056 O O . ILE B 1 166 ? 38.715 -28.121 -14.414 1.00 24.26 220 ILE B O 1
ATOM 3061 N N . TYR B 1 167 ? 40.789 -28.101 -13.482 1.00 24.87 221 TYR B N 1
ATOM 3062 C CA . TYR B 1 167 ? 41.554 -28.248 -14.712 1.00 25.45 221 TYR B CA 1
ATOM 3063 C C . TYR B 1 167 ? 41.243 -29.604 -15.382 1.00 25.93 221 TYR B C 1
ATOM 3064 O O . TYR B 1 167 ? 40.990 -29.667 -16.593 1.00 25.71 221 TYR B O 1
ATOM 3073 N N . ASP B 1 168 ? 41.215 -30.674 -14.591 1.00 26.27 222 ASP B N 1
ATOM 3074 C CA . ASP B 1 168 ? 40.983 -32.003 -15.143 1.00 26.91 222 ASP B CA 1
ATOM 3075 C C . ASP B 1 168 ? 39.581 -32.167 -15.733 1.00 27.27 222 ASP B C 1
ATOM 3076 O O . ASP B 1 168 ? 39.430 -32.717 -16.830 1.00 27.41 222 ASP B O 1
ATOM 3081 N N . ARG B 1 169 ? 38.579 -31.669 -15.010 1.00 27.69 223 ARG B N 1
ATOM 3082 C CA . ARG B 1 169 ? 37.191 -31.623 -15.464 1.00 28.16 223 ARG B CA 1
ATOM 3083 C C . ARG B 1 169 ? 37.062 -30.897 -16.811 1.00 28.68 223 ARG B C 1
ATOM 3084 O O . ARG B 1 169 ? 36.468 -31.420 -17.766 1.00 28.68 223 ARG B O 1
ATOM 3092 N N . ARG B 1 170 ? 37.639 -29.699 -16.873 1.00 29.23 224 ARG B N 1
ATOM 3093 C CA . ARG B 1 170 ? 37.668 -28.878 -18.077 1.00 30.06 224 ARG B CA 1
ATOM 3094 C C . ARG B 1 170 ? 38.459 -29.566 -19.211 1.00 30.91 224 ARG B C 1
ATOM 3095 O O . ARG B 1 170 ? 38.070 -29.506 -20.392 1.00 30.43 224 ARG B O 1
ATOM 3111 N N . ASN B 1 172 ? 38.996 -32.889 -19.567 1.00 32.35 226 ASN B N 1
ATOM 3112 C CA . ASN B 1 172 ? 38.061 -33.881 -20.032 1.00 32.17 226 ASN B CA 1
ATOM 3113 C C . ASN B 1 172 ? 37.045 -33.253 -20.990 1.00 32.08 226 ASN B C 1
ATOM 3114 O O . ASN B 1 172 ? 36.920 -33.676 -22.126 1.00 32.58 226 ASN B O 1
ATOM 3119 N N . SER B 1 173 ? 36.364 -32.202 -20.550 1.00 32.17 227 SER B N 1
ATOM 3120 C CA . SER B 1 173 ? 35.255 -31.645 -21.317 1.00 32.05 227 SER B CA 1
ATOM 3121 C C . SER B 1 173 ? 35.632 -31.089 -22.702 1.00 32.05 227 SER B C 1
ATOM 3122 O O . SER B 1 173 ? 34.792 -31.054 -23.605 1.00 31.17 227 SER B O 1
ATOM 3125 N N . ILE B 1 174 ? 36.874 -30.631 -22.860 1.00 32.29 228 ILE B N 1
ATOM 3126 C CA . ILE B 1 174 ? 37.275 -30.026 -24.136 1.00 32.65 228 ILE B CA 1
ATOM 3127 C C . ILE B 1 174 ? 37.690 -31.076 -25.184 1.00 32.85 228 ILE B C 1
ATOM 3128 O O . ILE B 1 174 ? 37.490 -30.864 -26.384 1.00 32.38 228 ILE B O 1
ATOM 3133 N N . GLU B 1 175 ? 38.233 -32.205 -24.721 1.00 32.96 229 GLU B N 1
ATOM 3134 C CA . GLU B 1 175 ? 38.543 -33.327 -25.594 1.00 32.98 229 GLU B CA 1
ATOM 3135 C C . GLU B 1 175 ? 37.305 -33.777 -26.395 1.00 33.10 229 GLU B C 1
ATOM 3136 O O . GLU B 1 175 ? 37.385 -34.037 -27.615 1.00 33.16 229 GLU B O 1
ATOM 3142 N N . GLN B 1 176 ? 36.155 -33.838 -25.720 1.00 33.01 230 GLN B N 1
ATOM 3143 C CA . GLN B 1 176 ? 34.971 -34.516 -26.280 1.00 32.66 230 GLN B CA 1
ATOM 3144 C C . GLN B 1 176 ? 34.015 -33.615 -27.072 1.00 32.10 230 GLN B C 1
ATOM 3145 O O . GLN B 1 176 ? 34.069 -32.390 -26.972 1.00 31.32 230 GLN B O 1
ATOM 3151 N N . GLN B 1 212 ? 41.503 -26.959 -33.248 1.00 34.09 266 GLN B N 1
ATOM 3152 C CA . GLN B 1 212 ? 41.954 -27.764 -32.102 1.00 34.61 266 GLN B CA 1
ATOM 3153 C C . GLN B 1 212 ? 42.813 -26.970 -31.085 1.00 34.56 266 GLN B C 1
ATOM 3154 O O . GLN B 1 212 ? 43.643 -27.540 -30.359 1.00 34.67 266 GLN B O 1
ATOM 3160 N N . ALA B 1 213 ? 42.597 -25.658 -31.025 1.00 34.53 267 ALA B N 1
ATOM 3161 C CA . ALA B 1 213 ? 43.507 -24.764 -30.308 1.00 34.57 267 ALA B CA 1
ATOM 3162 C C . ALA B 1 213 ? 43.443 -24.894 -28.797 1.00 34.51 267 ALA B C 1
ATOM 3163 O O . ALA B 1 213 ? 44.469 -24.761 -28.119 1.00 34.46 267 ALA B O 1
ATOM 3165 N N . ARG B 1 214 ? 42.250 -25.160 -28.270 1.00 34.59 268 ARG B N 1
ATOM 3166 C CA . ARG B 1 214 ? 42.043 -25.044 -26.819 1.00 34.86 268 ARG B CA 1
ATOM 3167 C C . ARG B 1 214 ? 42.543 -26.195 -25.956 1.00 34.41 268 ARG B C 1
ATOM 3168 O O . ARG B 1 214 ? 42.794 -26.009 -24.774 1.00 34.24 268 ARG B O 1
ATOM 3176 N N . LEU B 1 215 ? 42.682 -27.380 -26.551 1.00 34.20 269 LEU B N 1
ATOM 3177 C CA . LEU B 1 215 ? 43.270 -28.520 -25.857 1.00 33.43 269 LEU B CA 1
ATOM 3178 C C . LEU B 1 215 ? 44.736 -28.217 -25.570 1.00 33.15 269 LEU B C 1
ATOM 3179 O O . LEU B 1 215 ? 45.107 -28.028 -24.418 1.00 33.05 269 LEU B O 1
ATOM 3184 N N . GLU B 1 216 ? 45.558 -28.133 -26.618 1.00 33.01 270 GLU B N 1
ATOM 3185 C CA . GLU B 1 216 ? 46.991 -27.819 -26.462 1.00 32.77 270 GLU B CA 1
ATOM 3186 C C . GLU B 1 216 ? 47.264 -26.610 -25.531 1.00 32.56 270 GLU B C 1
ATOM 3187 O O . GLU B 1 216 ? 48.074 -26.707 -24.609 1.00 32.22 270 GLU B O 1
ATOM 3193 N N . ASN B 1 217 ? 46.564 -25.503 -25.785 1.00 32.52 271 ASN B N 1
ATOM 3194 C CA . ASN B 1 217 ? 46.591 -24.290 -24.960 1.00 32.57 271 ASN B CA 1
ATOM 3195 C C . ASN B 1 217 ? 46.448 -24.552 -23.452 1.00 32.68 271 ASN B C 1
ATOM 3196 O O . ASN B 1 217 ? 47.319 -24.192 -22.642 1.00 32.65 271 ASN B O 1
ATOM 3201 N N . LEU B 1 218 ? 45.335 -25.169 -23.088 1.00 32.62 272 LEU B N 1
ATOM 3202 C CA . LEU B 1 218 ? 45.044 -25.519 -21.710 1.00 32.81 272 LEU B CA 1
ATOM 3203 C C . LEU B 1 218 ? 46.072 -26.514 -21.149 1.00 32.99 272 LEU B C 1
ATOM 3204 O O . LEU B 1 218 ? 46.419 -26.474 -19.971 1.00 33.02 272 LEU B O 1
ATOM 3209 N N . GLN B 1 219 ? 46.554 -27.408 -22.007 1.00 33.42 273 GLN B N 1
ATOM 3210 C CA . GLN B 1 219 ? 47.523 -28.436 -21.623 1.00 33.56 273 GLN B CA 1
ATOM 3211 C C . GLN B 1 219 ? 48.918 -27.847 -21.352 1.00 33.36 273 GLN B C 1
ATOM 3212 O O . GLN B 1 219 ? 49.729 -28.472 -20.674 1.00 33.76 273 GLN B O 1
ATOM 3218 N N . ALA B 1 220 ? 49.189 -26.646 -21.863 1.00 32.81 274 ALA B N 1
ATOM 3219 C CA . ALA B 1 220 ? 50.511 -26.031 -21.735 1.00 32.32 274 ALA B CA 1
ATOM 3220 C C . ALA B 1 220 ? 50.566 -24.980 -20.622 1.00 32.02 274 ALA B C 1
ATOM 3221 O O . ALA B 1 220 ? 51.643 -24.583 -20.167 1.00 31.87 274 ALA B O 1
ATOM 3223 N N . VAL B 1 221 ? 49.388 -24.558 -20.179 1.00 31.70 275 VAL B N 1
ATOM 3224 C CA . VAL B 1 221 ? 49.226 -23.459 -19.226 1.00 31.17 275 VAL B CA 1
ATOM 3225 C C . VAL B 1 221 ? 49.010 -24.007 -17.802 1.00 31.08 275 VAL B C 1
ATOM 3226 O O . VAL B 1 221 ? 49.581 -23.508 -16.806 1.00 30.93 275 VAL B O 1
ATOM 3230 N N . GLY B 1 222 ? 48.195 -25.054 -17.712 1.00 30.54 276 GLY B N 1
ATOM 3231 C CA . GLY B 1 222 ? 47.976 -25.726 -16.439 1.00 29.36 276 GLY B CA 1
ATOM 3232 C C . GLY B 1 222 ? 46.766 -25.190 -15.707 1.00 28.39 276 GLY B C 1
ATOM 3233 O O . GLY B 1 222 ? 46.005 -24.381 -16.249 1.00 28.05 276 GLY B O 1
ATOM 3234 N N . PRO B 1 223 ? 46.590 -25.634 -14.460 1.00 27.91 277 PRO B N 1
ATOM 3235 C CA . PRO B 1 223 ? 45.519 -25.193 -13.570 1.00 27.46 277 PRO B CA 1
ATOM 3236 C C . PRO B 1 223 ? 45.501 -23.666 -13.410 1.00 26.86 277 PRO B C 1
ATOM 3237 O O . PRO B 1 223 ? 46.566 -23.036 -13.382 1.00 26.41 277 PRO B O 1
ATOM 3241 N N . ALA B 1 224 ? 44.304 -23.089 -13.315 1.00 26.33 278 ALA B N 1
ATOM 3242 C CA . ALA B 1 224 ? 44.147 -21.636 -13.252 1.00 26.52 278 ALA B CA 1
ATOM 3243 C C . ALA B 1 224 ? 44.082 -21.172 -11.804 1.00 26.82 278 ALA B C 1
ATOM 3244 O O . ALA B 1 224 ? 43.155 -21.534 -11.073 1.00 26.54 278 ALA B O 1
ATOM 3246 N N . PHE B 1 225 ? 45.065 -20.376 -11.394 1.00 27.07 279 PHE B N 1
ATOM 3247 C CA . PHE B 1 225 ? 45.145 -19.931 -10.010 1.00 27.60 279 PHE B CA 1
ATOM 3248 C C . PHE B 1 225 ? 44.672 -18.512 -9.867 1.00 27.89 279 PHE B C 1
ATOM 3249 O O . PHE B 1 225 ? 44.997 -17.680 -10.701 1.00 28.47 279 PHE B O 1
ATOM 3257 N N . ASP B 1 226 ? 43.904 -18.237 -8.813 1.00 28.16 280 ASP B N 1
ATOM 3258 C CA . ASP B 1 226 ? 43.438 -16.877 -8.534 1.00 28.13 280 ASP B CA 1
ATOM 3259 C C . ASP B 1 226 ? 44.429 -16.142 -7.633 1.00 27.87 280 ASP B C 1
ATOM 3260 O O . ASP B 1 226 ? 45.408 -16.742 -7.160 1.00 27.86 280 ASP B O 1
ATOM 3265 N N . LEU B 1 227 ? 44.150 -14.858 -7.388 1.00 27.23 281 LEU B N 1
ATOM 3266 C CA . LEU B 1 227 ? 45.008 -13.964 -6.622 1.00 26.71 281 LEU B CA 1
ATOM 3267 C C . LEU B 1 227 ? 45.183 -14.430 -5.175 1.00 26.29 281 LEU B C 1
ATOM 3268 O O . LEU B 1 227 ? 46.253 -14.270 -4.563 1.00 25.80 281 LEU B O 1
ATOM 3273 N N . ASP B 1 228 ? 44.112 -14.996 -4.638 1.00 26.09 282 ASP B N 1
ATOM 3274 C CA . ASP B 1 228 ? 44.119 -15.591 -3.316 1.00 26.03 282 ASP B CA 1
ATOM 3275 C C . ASP B 1 228 ? 45.302 -16.548 -3.192 1.00 25.40 282 ASP B C 1
ATOM 3276 O O . ASP B 1 228 ? 46.104 -16.446 -2.243 1.00 24.85 282 ASP B O 1
ATOM 3281 N N . TYR B 1 229 ? 45.413 -17.451 -4.172 1.00 24.20 283 TYR B N 1
ATOM 3282 C CA . TYR B 1 229 ? 46.492 -18.428 -4.216 1.00 24.00 283 TYR B CA 1
ATOM 3283 C C . TYR B 1 229 ? 47.870 -17.775 -4.238 1.00 23.89 283 TYR B C 1
ATOM 3284 O O . TYR B 1 229 ? 48.766 -18.219 -3.522 1.00 23.87 283 TYR B O 1
ATOM 3293 N N . ASP B 1 230 ? 48.028 -16.750 -5.074 1.00 23.63 284 ASP B N 1
ATOM 3294 C CA . ASP B 1 230 ? 49.309 -16.105 -5.317 1.00 23.80 284 ASP B CA 1
ATOM 3295 C C . ASP B 1 230 ? 49.735 -15.337 -4.096 1.00 23.67 284 ASP B C 1
ATOM 3296 O O . ASP B 1 230 ? 50.919 -15.297 -3.771 1.00 23.29 284 ASP B O 1
ATOM 3301 N N . GLN B 1 231 ? 48.754 -14.752 -3.409 1.00 23.85 285 GLN B N 1
ATOM 3302 C CA . GLN B 1 231 ? 48.997 -14.067 -2.127 1.00 23.76 285 GLN B CA 1
ATOM 3303 C C . GLN B 1 231 ? 49.436 -14.995 -1.028 1.00 23.57 285 GLN B C 1
ATOM 3304 O O . GLN B 1 231 ? 50.379 -14.677 -0.311 1.00 23.70 285 GLN B O 1
ATOM 3310 N N . ASN B 1 232 ? 48.761 -16.133 -0.887 1.00 23.79 286 ASN B N 1
ATOM 3311 C CA . ASN B 1 232 ? 49.137 -17.116 0.144 1.00 24.44 286 ASN B CA 1
ATOM 3312 C C . ASN B 1 232 ? 50.539 -17.640 -0.094 1.00 24.60 286 ASN B C 1
ATOM 3313 O O . ASN B 1 232 ? 51.296 -17.854 0.840 1.00 24.25 286 ASN B O 1
ATOM 3318 N N . ARG B 1 233 ? 50.860 -17.809 -1.368 1.00 24.96 287 ARG B N 1
ATOM 3319 C CA . ARG B 1 233 ? 52.141 -18.299 -1.836 1.00 25.98 287 ARG B CA 1
ATOM 3320 C C . ARG B 1 233 ? 53.305 -17.387 -1.443 1.00 26.08 287 ARG B C 1
ATOM 3321 O O . ARG B 1 233 ? 54.345 -17.860 -0.963 1.00 26.02 287 ARG B O 1
ATOM 3329 N N . ALA B 1 234 ? 53.130 -16.081 -1.634 1.00 26.50 288 ALA B N 1
ATOM 3330 C CA . ALA B 1 234 ? 54.150 -15.114 -1.232 1.00 26.85 288 ALA B CA 1
ATOM 3331 C C . ALA B 1 234 ? 54.306 -15.015 0.300 1.00 27.20 288 ALA B C 1
ATOM 3332 O O . ALA B 1 234 ? 55.408 -14.811 0.801 1.00 26.75 288 ALA B O 1
ATOM 3342 N N . LEU B 1 236 ? 53.780 -17.592 2.451 1.00 28.67 290 LEU B N 1
ATOM 3343 C CA . LEU B 1 236 ? 54.634 -18.745 2.703 1.00 28.77 290 LEU B CA 1
ATOM 3344 C C . LEU B 1 236 ? 56.130 -18.421 2.620 1.00 29.12 290 LEU B C 1
ATOM 3345 O O . LEU B 1 236 ? 56.917 -18.902 3.430 1.00 29.07 290 LEU B O 1
ATOM 3350 N N . ASN B 1 237 ? 56.512 -17.631 1.614 1.00 29.23 291 ASN B N 1
ATOM 3351 C CA . ASN B 1 237 ? 57.905 -17.310 1.344 1.00 29.38 291 ASN B CA 1
ATOM 3352 C C . ASN B 1 237 ? 58.577 -16.562 2.463 1.00 29.83 291 ASN B C 1
ATOM 3353 O O . ASN B 1 237 ? 59.770 -16.764 2.711 1.00 30.19 291 ASN B O 1
ATOM 3358 N N . THR B 1 238 ? 57.836 -15.675 3.119 1.00 29.61 292 THR B N 1
ATOM 3359 C CA . THR B 1 238 ? 58.412 -14.956 4.229 1.00 29.70 292 THR B CA 1
ATOM 3360 C C . THR B 1 238 ? 58.364 -15.838 5.467 1.00 29.53 292 THR B C 1
ATOM 3361 O O . THR B 1 238 ? 59.329 -15.874 6.228 1.00 30.13 292 THR B O 1
ATOM 3365 N N . LEU B 1 239 ? 57.246 -16.546 5.642 1.00 28.97 293 LEU B N 1
ATOM 3366 C CA . LEU B 1 239 ? 57.060 -17.546 6.688 1.00 28.76 293 LEU B CA 1
ATOM 3367 C C . LEU B 1 239 ? 58.208 -18.574 6.685 1.00 29.28 293 LEU B C 1
ATOM 3368 O O . LEU B 1 239 ? 58.846 -18.777 7.718 1.00 29.26 293 LEU B O 1
ATOM 3373 N N . ASN B 1 240 ? 58.493 -19.174 5.521 1.00 29.59 294 ASN B N 1
ATOM 3374 C CA . ASN B 1 240 ? 59.655 -20.073 5.340 1.00 30.03 294 ASN B CA 1
ATOM 3375 C C . ASN B 1 240 ? 61.016 -19.491 5.689 1.00 30.59 294 ASN B C 1
ATOM 3376 O O . ASN B 1 240 ? 61.965 -20.240 5.892 1.00 31.06 294 ASN B O 1
ATOM 3381 N N . VAL B 1 241 ? 61.137 -18.168 5.721 1.00 31.06 295 VAL B N 1
ATOM 3382 C CA . VAL B 1 241 ? 62.395 -17.556 6.135 1.00 31.50 295 VAL B CA 1
ATOM 3383 C C . VAL B 1 241 ? 62.612 -17.830 7.632 1.00 32.11 295 VAL B C 1
ATOM 3384 O O . VAL B 1 241 ? 63.746 -18.021 8.073 1.00 32.40 295 VAL B O 1
ATOM 3388 N N . GLY B 1 242 ? 61.520 -17.893 8.390 1.00 32.25 296 GLY B N 1
ATOM 3389 C CA . GLY B 1 242 ? 61.589 -18.244 9.796 1.00 32.87 296 GLY B CA 1
ATOM 3390 C C . GLY B 1 242 ? 61.795 -17.008 10.658 1.00 33.65 296 GLY B C 1
ATOM 3391 O O . GLY B 1 242 ? 62.333 -15.995 10.184 1.00 33.68 296 GLY B O 1
ATOM 3392 N N . PRO B 1 243 ? 61.393 -17.085 11.935 1.00 33.73 297 PRO B N 1
ATOM 3393 C CA . PRO B 1 243 ? 61.515 -15.909 12.788 1.00 34.24 297 PRO B CA 1
ATOM 3394 C C . PRO B 1 243 ? 62.963 -15.638 13.208 1.00 35.06 297 PRO B C 1
ATOM 3395 O O . PRO B 1 243 ? 63.821 -16.544 13.136 1.00 35.00 297 PRO B O 1
ATOM 3399 N N . THR B 1 244 ? 63.225 -14.380 13.579 1.00 35.92 298 THR B N 1
ATOM 3400 C CA . THR B 1 244 ? 64.478 -13.957 14.203 1.00 36.48 298 THR B CA 1
ATOM 3401 C C . THR B 1 244 ? 64.293 -14.067 15.709 1.00 37.30 298 THR B C 1
ATOM 3402 O O . THR B 1 244 ? 63.370 -13.474 16.290 1.00 37.21 298 THR B O 1
ATOM 3406 N N . LEU B 1 245 ? 65.161 -14.842 16.339 1.00 37.87 299 LEU B N 1
ATOM 3407 C CA . LEU B 1 245 ? 65.017 -15.127 17.759 1.00 38.55 299 LEU B CA 1
ATOM 3408 C C . LEU B 1 245 ? 66.131 -14.441 18.528 1.00 38.78 299 LEU B C 1
ATOM 3409 O O . LEU B 1 245 ? 67.227 -14.988 18.681 1.00 38.69 299 LEU B O 1
ATOM 3414 N N . ASP B 1 246 ? 65.862 -13.217 18.965 1.00 39.01 300 ASP B N 1
ATOM 3415 C CA . ASP B 1 246 ? 66.854 -12.490 19.711 1.00 39.25 300 ASP B CA 1
ATOM 3416 C C . ASP B 1 246 ? 66.506 -12.637 21.171 1.00 39.11 300 ASP B C 1
ATOM 3417 O O . ASP B 1 246 ? 65.410 -12.270 21.582 1.00 39.49 300 ASP B O 1
ATOM 3422 N N . PRO B 1 247 ? 67.434 -13.209 21.953 1.00 38.83 301 PRO B N 1
ATOM 3423 C CA . PRO B 1 247 ? 67.206 -13.487 23.369 1.00 38.69 301 PRO B CA 1
ATOM 3424 C C . PRO B 1 247 ? 67.397 -12.298 24.310 1.00 38.03 301 PRO B C 1
ATOM 3425 O O . PRO B 1 247 ? 67.162 -12.441 25.500 1.00 38.71 301 PRO B O 1
ATOM 3429 N N . ARG B 1 248 ? 67.790 -11.139 23.793 1.00 37.27 302 ARG B N 1
ATOM 3430 C CA . ARG B 1 248 ? 68.205 -10.031 24.672 1.00 36.49 302 ARG B CA 1
ATOM 3431 C C . ARG B 1 248 ? 67.122 -9.055 25.155 1.00 35.40 302 ARG B C 1
ATOM 3432 O O . ARG B 1 248 ? 67.406 -8.225 26.041 1.00 36.03 302 ARG B O 1
ATOM 3440 N N . PHE B 1 249 ? 65.902 -9.139 24.617 1.00 32.88 303 PHE B N 1
ATOM 3441 C CA . PHE B 1 249 ? 64.903 -8.104 24.910 1.00 30.18 303 PHE B CA 1
ATOM 3442 C C . PHE B 1 249 ? 64.391 -8.034 26.376 1.00 29.44 303 PHE B C 1
ATOM 3443 O O . PHE B 1 249 ? 64.381 -9.014 27.091 1.00 28.47 303 PHE B O 1
ATOM 3451 N N . GLN B 1 250 ? 64.022 -6.834 26.810 1.00 28.97 304 GLN B N 1
ATOM 3452 C CA . GLN B 1 250 ? 63.580 -6.588 28.162 1.00 28.33 304 GLN B CA 1
ATOM 3453 C C . GLN B 1 250 ? 62.073 -6.743 28.156 1.00 27.41 304 GLN B C 1
ATOM 3454 O O . GLN B 1 250 ? 61.420 -6.464 27.171 1.00 26.99 304 GLN B O 1
ATOM 3460 N N . THR B 1 251 ? 61.520 -7.116 29.289 1.00 27.19 305 THR B N 1
ATOM 3461 C CA . THR B 1 251 ? 60.193 -7.673 29.370 1.00 26.88 305 THR B CA 1
ATOM 3462 C C . THR B 1 251 ? 59.353 -6.953 30.451 1.00 26.48 305 THR B C 1
ATOM 3463 O O . THR B 1 251 ? 58.230 -7.367 30.802 1.00 25.76 305 THR B O 1
ATOM 3467 N N . TYR B 1 252 ? 59.938 -5.851 30.942 1.00 25.93 306 TYR B N 1
ATOM 3468 C CA . TYR B 1 252 ? 59.422 -4.984 31.984 1.00 25.54 306 TYR B CA 1
ATOM 3469 C C . TYR B 1 252 ? 60.085 -3.605 31.855 1.00 26.19 306 TYR B C 1
ATOM 3470 O O . TYR B 1 252 ? 61.123 -3.460 31.203 1.00 25.99 306 TYR B O 1
ATOM 3479 N N . ARG B 1 253 ? 59.510 -2.594 32.502 1.00 26.80 307 ARG B N 1
ATOM 3480 C CA . ARG B 1 253 ? 60.294 -1.392 32.810 1.00 27.13 307 ARG B CA 1
ATOM 3481 C C . ARG B 1 253 ? 60.152 -1.097 34.284 1.00 26.96 307 ARG B C 1
ATOM 3482 O O . ARG B 1 253 ? 59.245 -1.622 34.937 1.00 27.04 307 ARG B O 1
ATOM 3490 N N . TYR B 1 254 ? 61.057 -0.278 34.802 1.00 27.26 308 TYR B N 1
ATOM 3491 C CA . TYR B 1 254 ? 61.064 0.084 36.220 1.00 27.57 308 TYR B CA 1
ATOM 3492 C C . TYR B 1 254 ? 60.311 1.374 36.429 1.00 27.85 308 TYR B C 1
ATOM 3493 O O . TYR B 1 254 ? 60.509 2.322 35.670 1.00 28.40 308 TYR B O 1
ATOM 3502 N N . LEU B 1 255 ? 59.456 1.411 37.448 1.00 27.18 309 LEU B N 1
ATOM 3503 C CA . LEU B 1 255 ? 58.944 2.663 37.962 1.00 27.83 309 LEU B CA 1
ATOM 3504 C C . LEU B 1 255 ? 59.786 2.999 39.225 1.00 28.17 309 LEU B C 1
ATOM 3505 O O . LEU B 1 255 ? 59.898 4.143 39.641 1.00 27.98 309 LEU B O 1
ATOM 3510 N N . ARG B 1 256 ? 60.357 1.964 39.822 1.00 28.01 310 ARG B N 1
ATOM 3511 C CA . ARG B 1 256 ? 61.267 2.078 40.931 1.00 28.62 310 ARG B CA 1
ATOM 3512 C C . ARG B 1 256 ? 62.383 1.042 40.729 1.00 28.66 310 ARG B C 1
ATOM 3513 O O . ARG B 1 256 ? 62.126 -0.151 40.766 1.00 28.69 310 ARG B O 1
ATOM 3521 N N . THR B 1 257 ? 63.595 1.529 40.495 1.00 28.72 311 THR B N 1
ATOM 3522 C CA . THR B 1 257 ? 64.789 0.714 40.319 1.00 28.73 311 THR B CA 1
ATOM 3523 C C . THR B 1 257 ? 65.346 0.445 41.707 1.00 29.56 311 THR B C 1
ATOM 3524 O O . THR B 1 257 ? 65.225 1.308 42.609 1.00 29.99 311 THR B O 1
ATOM 3528 N N . PRO B 1 258 ? 65.901 -0.751 41.936 1.00 29.62 312 PRO B N 1
ATOM 3529 C CA . PRO B 1 258 ? 66.384 -0.930 43.299 1.00 30.44 312 PRO B CA 1
ATOM 3530 C C . PRO B 1 258 ? 67.571 -0.038 43.632 1.00 30.62 312 PRO B C 1
ATOM 3531 O O . PRO B 1 258 ? 68.338 0.327 42.735 1.00 30.91 312 PRO B O 1
ATOM 3535 N N . GLU B 1 259 ? 67.698 0.313 44.910 1.00 30.67 313 GLU B N 1
ATOM 3536 C CA . GLU B 1 259 ? 68.820 1.091 45.404 1.00 31.74 313 GLU B CA 1
ATOM 3537 C C . GLU B 1 259 ? 69.264 0.594 46.784 1.00 31.51 313 GLU B C 1
ATOM 3538 O O . GLU B 1 259 ? 68.494 -0.054 47.483 1.00 30.37 313 GLU B O 1
ATOM 3544 N N . GLU B 1 260 ? 70.498 0.946 47.167 1.00 32.10 314 GLU B N 1
ATOM 3545 C CA . GLU B 1 260 ? 71.048 0.637 48.483 1.00 33.33 314 GLU B CA 1
ATOM 3546 C C . GLU B 1 260 ? 70.110 1.243 49.514 1.00 33.01 314 GLU B C 1
ATOM 3547 O O . GLU B 1 260 ? 69.915 2.460 49.509 1.00 33.17 314 GLU B O 1
ATOM 3553 N N . PRO B 1 261 ? 69.510 0.408 50.378 1.00 32.43 315 PRO B N 1
ATOM 3554 C CA . PRO B 1 261 ? 68.692 0.969 51.433 1.00 32.51 315 PRO B CA 1
ATOM 3555 C C . PRO B 1 261 ? 69.566 1.861 52.317 1.00 33.14 315 PRO B C 1
ATOM 3556 O O . PRO B 1 261 ? 70.785 1.666 52.351 1.00 32.97 315 PRO B O 1
ATOM 3560 N N . VAL B 1 262 ? 68.965 2.826 53.012 1.00 33.08 316 VAL B N 1
ATOM 3561 C CA . VAL B 1 262 ? 69.735 3.693 53.876 1.00 33.62 316 VAL B CA 1
ATOM 3562 C C . VAL B 1 262 ? 69.594 3.306 55.345 1.00 34.17 316 VAL B C 1
ATOM 3563 O O . VAL B 1 262 ? 70.421 3.679 56.173 1.00 34.19 316 VAL B O 1
ATOM 3567 N N . LYS B 1 263 ? 68.535 2.579 55.672 1.00 34.72 317 LYS B N 1
ATOM 3568 C CA . LYS B 1 263 ? 68.443 1.989 56.986 1.00 35.78 317 LYS B CA 1
ATOM 3569 C C . LYS B 1 263 ? 68.004 0.535 56.940 1.00 35.60 317 LYS B C 1
ATOM 3570 O O . LYS B 1 263 ? 67.370 0.090 55.992 1.00 35.09 317 LYS B O 1
ATOM 3576 N N . ARG B 1 264 ? 68.412 -0.203 57.966 1.00 35.94 318 ARG B N 1
ATOM 3577 C CA . ARG B 1 264 ? 68.009 -1.582 58.205 1.00 36.62 318 ARG B CA 1
ATOM 3578 C C . ARG B 1 264 ? 66.501 -1.762 58.269 1.00 36.13 318 ARG B C 1
ATOM 3579 O O . ARG B 1 264 ? 65.749 -0.807 58.449 1.00 36.06 318 ARG B O 1
ATOM 3587 N N . ASP B 1 265 ? 66.064 -3.007 58.171 1.00 36.47 319 ASP B N 1
ATOM 3588 C CA . ASP B 1 265 ? 64.641 -3.334 58.263 1.00 36.90 319 ASP B CA 1
ATOM 3589 C C . ASP B 1 265 ? 64.001 -3.238 59.675 1.00 36.35 319 ASP B C 1
ATOM 3590 O O . ASP B 1 265 ? 64.626 -3.545 60.697 1.00 35.80 319 ASP B O 1
ATOM 3595 N N . GLU C 1 1 ? 53.772 -38.243 57.338 1.00 32.76 55 GLU C N 1
ATOM 3596 C CA . GLU C 1 1 ? 54.891 -37.476 57.957 1.00 33.15 55 GLU C CA 1
ATOM 3597 C C . GLU C 1 1 ? 55.816 -36.533 57.128 1.00 32.41 55 GLU C C 1
ATOM 3598 O O . GLU C 1 1 ? 56.422 -35.636 57.738 1.00 32.92 55 GLU C O 1
ATOM 3604 N N . TRP C 1 2 ? 55.945 -36.713 55.809 1.00 30.70 56 TRP C N 1
ATOM 3605 C CA . TRP C 1 2 ? 56.676 -35.752 54.946 1.00 30.90 56 TRP C CA 1
ATOM 3606 C C . TRP C 1 2 ? 55.837 -35.358 53.742 1.00 30.78 56 TRP C C 1
ATOM 3607 O O . TRP C 1 2 ? 55.129 -36.185 53.179 1.00 32.02 56 TRP C O 1
ATOM 3618 N N . SER C 1 3 ? 55.932 -34.112 53.311 1.00 30.59 57 SER C N 1
ATOM 3619 C CA . SER C 1 3 ? 54.978 -33.603 52.334 1.00 30.46 57 SER C CA 1
ATOM 3620 C C . SER C 1 3 ? 55.666 -32.708 51.339 1.00 30.64 57 SER C C 1
ATOM 3621 O O . SER C 1 3 ? 56.559 -31.953 51.684 1.00 30.56 57 SER C O 1
ATOM 3624 N N . SER C 1 4 ? 55.229 -32.821 50.095 1.00 31.22 58 SER C N 1
ATOM 3625 C CA . SER C 1 4 ? 55.738 -32.050 49.006 1.00 30.97 58 SER C CA 1
ATOM 3626 C C . SER C 1 4 ? 54.541 -31.282 48.463 1.00 31.16 58 SER C C 1
ATOM 3627 O O . SER C 1 4 ? 53.373 -31.690 48.657 1.00 30.17 58 SER C O 1
ATOM 3630 N N . THR C 1 5 ? 54.863 -30.201 47.756 1.00 31.05 59 THR C N 1
ATOM 3631 C CA . THR C 1 5 ? 53.940 -29.222 47.219 1.00 30.84 59 THR C CA 1
ATOM 3632 C C . THR C 1 5 ? 54.329 -28.867 45.801 1.00 30.01 59 THR C C 1
ATOM 3633 O O . THR C 1 5 ? 55.518 -28.762 45.472 1.00 29.36 59 THR C O 1
ATOM 3637 N N . ALA C 1 6 ? 53.300 -28.652 44.976 1.00 29.27 60 ALA C N 1
ATOM 3638 C CA . ALA C 1 6 ? 53.439 -28.148 43.614 1.00 28.11 60 ALA C CA 1
ATOM 3639 C C . ALA C 1 6 ? 52.330 -27.155 43.390 1.00 28.07 60 ALA C C 1
ATOM 3640 O O . ALA C 1 6 ? 51.255 -27.263 43.986 1.00 27.62 60 ALA C O 1
ATOM 3642 N N . ILE C 1 7 ? 52.617 -26.173 42.538 1.00 28.18 61 ILE C N 1
ATOM 3643 C CA . ILE C 1 7 ? 51.682 -25.122 42.146 1.00 27.21 61 ILE C CA 1
ATOM 3644 C C . ILE C 1 7 ? 51.732 -25.134 40.646 1.00 27.95 61 ILE C C 1
ATOM 3645 O O . ILE C 1 7 ? 52.833 -25.145 40.063 1.00 28.74 61 ILE C O 1
ATOM 3650 N N . THR C 1 8 ? 50.562 -25.149 40.010 1.00 27.95 62 THR C N 1
ATOM 3651 C CA . THR C 1 8 ? 50.494 -25.274 38.551 1.00 27.35 62 THR C CA 1
ATOM 3652 C C . THR C 1 8 ? 49.710 -24.158 37.899 1.00 27.68 62 THR C C 1
ATOM 3653 O O . THR C 1 8 ? 48.998 -23.415 38.564 1.00 28.02 62 THR C O 1
ATOM 3657 N N . ASP C 1 9 ? 49.850 -24.026 36.590 1.00 27.59 63 ASP C N 1
ATOM 3658 C CA . ASP C 1 9 ? 48.976 -23.164 35.850 1.00 28.43 63 ASP C CA 1
ATOM 3659 C C . ASP C 1 9 ? 48.851 -23.722 34.433 1.00 28.63 63 ASP C C 1
ATOM 3660 O O . ASP C 1 9 ? 49.549 -24.684 34.071 1.00 27.05 63 ASP C O 1
ATOM 3665 N N . ARG C 1 10 ? 47.971 -23.111 33.637 1.00 29.16 64 ARG C N 1
ATOM 3666 C CA . ARG C 1 10 ? 47.725 -23.559 32.259 1.00 30.51 64 ARG C CA 1
ATOM 3667 C C . ARG C 1 10 ? 48.989 -23.698 31.444 1.00 30.00 64 ARG C C 1
ATOM 3668 O O . ARG C 1 10 ? 49.874 -22.874 31.571 1.00 30.25 64 ARG C O 1
ATOM 3676 N N . PRO C 1 11 ? 49.056 -24.715 30.568 1.00 30.07 65 PRO C N 1
ATOM 3677 C CA . PRO C 1 11 ? 50.268 -24.944 29.771 1.00 29.53 65 PRO C CA 1
ATOM 3678 C C . PRO C 1 11 ? 50.350 -23.878 28.673 1.00 29.36 65 PRO C C 1
ATOM 3679 O O . PRO C 1 11 ? 49.415 -23.090 28.511 1.00 29.38 65 PRO C O 1
ATOM 3683 N N . THR C 1 12 ? 51.448 -23.844 27.937 1.00 28.95 66 THR C N 1
ATOM 3684 C CA . THR C 1 12 ? 51.592 -22.881 26.867 1.00 29.16 66 THR C CA 1
ATOM 3685 C C . THR C 1 12 ? 51.278 -23.567 25.578 1.00 29.27 66 THR C C 1
ATOM 3686 O O . THR C 1 12 ? 51.093 -24.784 25.560 1.00 28.92 66 THR C O 1
ATOM 3690 N N . VAL C 1 13 ? 51.251 -22.776 24.506 1.00 29.59 67 VAL C N 1
ATOM 3691 C CA . VAL C 1 13 ? 50.939 -23.253 23.166 1.00 29.93 67 VAL C CA 1
ATOM 3692 C C . VAL C 1 13 ? 51.902 -24.334 22.691 1.00 30.48 67 VAL C C 1
ATOM 3693 O O . VAL C 1 13 ? 51.459 -25.359 22.183 1.00 30.56 67 VAL C O 1
ATOM 3697 N N . ASN C 1 14 ? 53.208 -24.123 22.835 1.00 31.30 68 ASN C N 1
ATOM 3698 C CA . ASN C 1 14 ? 54.121 -25.172 22.383 1.00 32.48 68 ASN C CA 1
ATOM 3699 C C . ASN C 1 14 ? 54.228 -26.371 23.301 1.00 33.11 68 ASN C C 1
ATOM 3700 O O . ASN C 1 14 ? 54.749 -27.403 22.879 1.00 33.18 68 ASN C O 1
ATOM 3713 N N . LEU C 1 16 ? 51.636 -27.940 24.184 1.00 33.00 70 LEU C N 1
ATOM 3714 C CA . LEU C 1 16 ? 50.591 -28.788 23.602 1.00 32.12 70 LEU C CA 1
ATOM 3715 C C . LEU C 1 16 ? 50.970 -29.497 22.306 1.00 31.80 70 LEU C C 1
ATOM 3716 O O . LEU C 1 16 ? 50.193 -30.317 21.807 1.00 31.96 70 LEU C O 1
ATOM 3721 N N . GLY C 1 17 ? 52.142 -29.186 21.759 1.00 31.22 71 GLY C N 1
ATOM 3722 C CA . GLY C 1 17 ? 52.655 -29.865 20.556 1.00 31.21 71 GLY C CA 1
ATOM 3723 C C . GLY C 1 17 ? 51.677 -29.974 19.390 1.00 31.20 71 GLY C C 1
ATOM 3724 O O . GLY C 1 17 ? 51.036 -28.990 18.996 1.00 31.61 71 GLY C O 1
ATOM 3725 N N . GLY C 1 18 ? 51.561 -31.175 18.831 1.00 30.86 72 GLY C N 1
ATOM 3726 C CA . GLY C 1 18 ? 50.640 -31.420 17.717 1.00 29.86 72 GLY C CA 1
ATOM 3727 C C . GLY C 1 18 ? 49.163 -31.257 18.040 1.00 28.93 72 GLY C C 1
ATOM 3728 O O . GLY C 1 18 ? 48.362 -30.966 17.165 1.00 29.69 72 GLY C O 1
ATOM 3729 N N . TYR C 1 19 ? 48.783 -31.418 19.291 1.00 28.20 73 TYR C N 1
ATOM 3730 C CA . TYR C 1 19 ? 47.374 -31.294 19.646 1.00 27.80 73 TYR C CA 1
ATOM 3731 C C . TYR C 1 19 ? 46.791 -29.950 19.213 1.00 27.65 73 TYR C C 1
ATOM 3732 O O . TYR C 1 19 ? 45.709 -29.900 18.654 1.00 27.97 73 TYR C O 1
ATOM 3741 N N . TYR C 1 20 ? 47.515 -28.869 19.457 1.00 27.80 74 TYR C N 1
ATOM 3742 C CA . TYR C 1 20 ? 46.971 -27.522 19.269 1.00 28.10 74 TYR C CA 1
ATOM 3743 C C . TYR C 1 20 ? 46.561 -27.212 17.817 1.00 27.69 74 TYR C C 1
ATOM 3744 O O . TYR C 1 20 ? 45.413 -26.850 17.565 1.00 27.56 74 TYR C O 1
ATOM 3753 N N . SER C 1 21 ? 47.480 -27.376 16.872 1.00 27.39 75 SER C N 1
ATOM 3754 C CA . SER C 1 21 ? 47.163 -27.192 15.447 1.00 27.62 75 SER C CA 1
ATOM 3755 C C . SER C 1 21 ? 45.936 -28.007 14.952 1.00 27.52 75 SER C C 1
ATOM 3756 O O . SER C 1 21 ? 45.184 -27.547 14.095 1.00 27.35 75 SER C O 1
ATOM 3759 N N . GLN C 1 22 ? 45.743 -29.203 15.499 1.00 27.84 76 GLN C N 1
ATOM 3760 C CA . GLN C 1 22 ? 44.692 -30.116 15.031 1.00 27.96 76 GLN C CA 1
ATOM 3761 C C . GLN C 1 22 ? 43.343 -29.652 15.534 1.00 27.98 76 GLN C C 1
ATOM 3762 O O . GLN C 1 22 ? 42.355 -29.642 14.786 1.00 27.26 76 GLN C O 1
ATOM 3768 N N . GLN C 1 23 ? 43.323 -29.259 16.805 1.00 28.08 77 GLN C N 1
ATOM 3769 C CA . GLN C 1 23 ? 42.125 -28.751 17.443 1.00 29.16 77 GLN C CA 1
ATOM 3770 C C . GLN C 1 23 ? 41.731 -27.403 16.825 1.00 29.05 77 GLN C C 1
ATOM 3771 O O . GLN C 1 23 ? 40.549 -27.131 16.591 1.00 29.09 77 GLN C O 1
ATOM 3777 N N . GLN C 1 24 ? 42.725 -26.579 16.524 1.00 29.20 78 GLN C N 1
ATOM 3778 C CA . GLN C 1 24 ? 42.470 -25.315 15.834 1.00 29.70 78 GLN C CA 1
ATOM 3779 C C . GLN C 1 24 ? 41.931 -25.547 14.433 1.00 29.34 78 GLN C C 1
ATOM 3780 O O . GLN C 1 24 ? 41.044 -24.833 13.977 1.00 29.45 78 GLN C O 1
ATOM 3786 N N . PHE C 1 25 ? 42.453 -26.563 13.766 1.00 29.25 79 PHE C N 1
ATOM 3787 C CA . PHE C 1 25 ? 41.962 -26.944 12.456 1.00 29.67 79 PHE C CA 1
ATOM 3788 C C . PHE C 1 25 ? 40.469 -27.327 12.484 1.00 30.56 79 PHE C C 1
ATOM 3789 O O . PHE C 1 25 ? 39.722 -26.990 11.567 1.00 30.59 79 PHE C O 1
ATOM 3797 N N . LEU C 1 26 ? 40.035 -28.022 13.537 1.00 31.61 80 LEU C N 1
ATOM 3798 C CA . LEU C 1 26 ? 38.631 -28.427 13.649 1.00 32.36 80 LEU C CA 1
ATOM 3799 C C . LEU C 1 26 ? 37.688 -27.252 13.897 1.00 33.48 80 LEU C C 1
ATOM 3800 O O . LEU C 1 26 ? 36.704 -27.087 13.163 1.00 33.89 80 LEU C O 1
ATOM 3805 N N . ARG C 1 27 ? 37.993 -26.454 14.926 1.00 34.20 81 ARG C N 1
ATOM 3806 C CA . ARG C 1 27 ? 37.241 -25.235 15.259 1.00 35.13 81 ARG C CA 1
ATOM 3807 C C . ARG C 1 27 ? 37.042 -24.334 14.050 1.00 35.75 81 ARG C C 1
ATOM 3808 O O . ARG C 1 27 ? 36.036 -23.627 13.955 1.00 36.12 81 ARG C O 1
ATOM 3816 N N . ASN C 1 28 ? 38.007 -24.358 13.130 1.00 36.47 82 ASN C N 1
ATOM 3817 C CA . ASN C 1 28 ? 37.942 -23.558 11.913 1.00 37.09 82 ASN C CA 1
ATOM 3818 C C . ASN C 1 28 ? 36.918 -24.087 10.902 1.00 37.66 82 ASN C C 1
ATOM 3819 O O . ASN C 1 28 ? 36.497 -23.376 9.980 1.00 37.71 82 ASN C O 1
ATOM 3824 N N . LEU C 1 29 ? 36.511 -25.336 11.080 1.00 38.40 83 LEU C N 1
ATOM 3825 C CA . LEU C 1 29 ? 35.517 -25.928 10.192 1.00 39.31 83 LEU C CA 1
ATOM 3826 C C . LEU C 1 29 ? 34.077 -25.595 10.575 1.00 40.07 83 LEU C C 1
ATOM 3827 O O . LEU C 1 29 ? 33.251 -25.332 9.700 1.00 39.90 83 LEU C O 1
ATOM 3832 N N . ASP C 1 30 ? 33.778 -25.600 11.873 1.00 41.11 84 ASP C N 1
ATOM 3833 C CA . ASP C 1 30 ? 32.389 -25.414 12.316 1.00 42.30 84 ASP C CA 1
ATOM 3834 C C . ASP C 1 30 ? 31.985 -23.933 12.474 1.00 42.48 84 ASP C C 1
ATOM 3835 O O . ASP C 1 30 ? 31.253 -23.552 13.408 1.00 42.74 84 ASP C O 1
ATOM 3840 N N . VAL C 1 31 ? 32.450 -23.113 11.529 1.00 42.54 85 VAL C N 1
ATOM 3841 C CA . VAL C 1 31 ? 32.143 -21.679 11.515 1.00 42.49 85 VAL C CA 1
ATOM 3842 C C . VAL C 1 31 ? 31.183 -21.327 10.370 1.00 42.27 85 VAL C C 1
ATOM 3843 O O . VAL C 1 31 ? 30.295 -22.115 10.030 1.00 42.07 85 VAL C O 1
ATOM 3847 N N . PRO C 1 41 ? 37.016 -19.323 24.806 1.00 31.28 95 PRO C N 1
ATOM 3848 C CA . PRO C 1 41 ? 37.711 -20.205 25.776 1.00 31.24 95 PRO C CA 1
ATOM 3849 C C . PRO C 1 41 ? 38.879 -20.932 25.111 1.00 30.97 95 PRO C C 1
ATOM 3850 O O . PRO C 1 41 ? 38.648 -21.801 24.266 1.00 31.39 95 PRO C O 1
ATOM 3854 N N . SER C 1 42 ? 40.111 -20.570 25.481 1.00 30.37 96 SER C N 1
ATOM 3855 C CA . SER C 1 42 ? 41.315 -21.025 24.771 1.00 30.07 96 SER C CA 1
ATOM 3856 C C . SER C 1 42 ? 41.483 -22.535 24.802 1.00 29.65 96 SER C C 1
ATOM 3857 O O . SER C 1 42 ? 40.919 -23.214 25.652 1.00 29.46 96 SER C O 1
ATOM 3860 N N . VAL C 1 43 ? 42.260 -23.045 23.855 1.00 29.50 97 VAL C N 1
ATOM 3861 C CA . VAL C 1 43 ? 42.645 -24.440 23.844 1.00 29.72 97 VAL C CA 1
ATOM 3862 C C . VAL C 1 43 ? 43.475 -24.752 25.081 1.00 30.30 97 VAL C C 1
ATOM 3863 O O . VAL C 1 43 ? 43.378 -25.828 25.648 1.00 29.98 97 VAL C O 1
ATOM 3875 N N . ASP C 1 45 ? 43.284 -23.175 28.098 1.00 30.87 99 ASP C N 1
ATOM 3876 C CA . ASP C 1 45 ? 42.300 -23.211 29.169 1.00 30.34 99 ASP C CA 1
ATOM 3877 C C . ASP C 1 45 ? 41.596 -24.570 29.277 1.00 29.32 99 ASP C C 1
ATOM 3878 O O . ASP C 1 45 ? 41.524 -25.150 30.354 1.00 29.33 99 ASP C O 1
ATOM 3883 N N . GLU C 1 46 ? 41.073 -25.066 28.162 1.00 28.54 100 GLU C N 1
ATOM 3884 C CA . GLU C 1 46 ? 40.390 -26.344 28.121 1.00 27.60 100 GLU C CA 1
ATOM 3885 C C . GLU C 1 46 ? 41.337 -27.511 28.446 1.00 26.58 100 GLU C C 1
ATOM 3886 O O . GLU C 1 46 ? 40.960 -28.417 29.194 1.00 26.42 100 GLU C O 1
ATOM 3892 N N . ALA C 1 47 ? 42.578 -27.460 27.967 1.00 25.01 101 ALA C N 1
ATOM 3893 C CA . ALA C 1 47 ? 43.582 -28.434 28.397 1.00 24.55 101 ALA C CA 1
ATOM 3894 C C . ALA C 1 47 ? 43.868 -28.392 29.917 1.00 24.53 101 ALA C C 1
ATOM 3895 O O . ALA C 1 47 ? 43.881 -29.416 30.594 1.00 23.57 101 ALA C O 1
ATOM 3897 N N . TYR C 1 48 ? 44.117 -27.200 30.442 1.00 24.24 102 TYR C N 1
ATOM 3898 C CA . TYR C 1 48 ? 44.310 -27.067 31.857 1.00 24.01 102 TYR C CA 1
ATOM 3899 C C . TYR C 1 48 ? 43.118 -27.554 32.675 1.00 24.08 102 TYR C C 1
ATOM 3900 O O . TYR C 1 48 ? 43.318 -28.162 33.755 1.00 24.31 102 TYR C O 1
ATOM 3909 N N . LYS C 1 49 ? 41.902 -27.275 32.198 1.00 23.47 103 LYS C N 1
ATOM 3910 C CA . LYS C 1 49 ? 40.707 -27.720 32.900 1.00 24.11 103 LYS C CA 1
ATOM 3911 C C . LYS C 1 49 ? 40.698 -29.245 33.026 1.00 23.96 103 LYS C C 1
ATOM 3912 O O . LYS C 1 49 ? 40.475 -29.772 34.104 1.00 23.72 103 LYS C O 1
ATOM 3918 N N . GLU C 1 50 ? 41.006 -29.955 31.948 1.00 23.99 104 GLU C N 1
ATOM 3919 C CA . GLU C 1 50 ? 41.143 -31.393 32.049 1.00 24.00 104 GLU C CA 1
ATOM 3920 C C . GLU C 1 50 ? 42.223 -31.832 33.023 1.00 24.68 104 GLU C C 1
ATOM 3921 O O . GLU C 1 50 ? 42.020 -32.802 33.792 1.00 24.47 104 GLU C O 1
ATOM 3927 N N . PHE C 1 51 ? 43.365 -31.139 33.006 1.00 24.83 105 PHE C N 1
ATOM 3928 C CA . PHE C 1 51 ? 44.484 -31.518 33.866 1.00 25.90 105 PHE C CA 1
ATOM 3929 C C . PHE C 1 51 ? 44.062 -31.448 35.326 1.00 27.11 105 PHE C C 1
ATOM 3930 O O . PHE C 1 51 ? 44.287 -32.376 36.115 1.00 26.74 105 PHE C O 1
ATOM 3938 N N . VAL C 1 52 ? 43.448 -30.316 35.660 1.00 28.61 106 VAL C N 1
ATOM 3939 C CA . VAL C 1 52 ? 42.973 -30.040 37.009 1.00 30.11 106 VAL C CA 1
ATOM 3940 C C . VAL C 1 52 ? 41.941 -31.099 37.442 1.00 30.99 106 VAL C C 1
ATOM 3941 O O . VAL C 1 52 ? 42.062 -31.651 38.513 1.00 31.34 106 VAL C O 1
ATOM 3953 N N . GLN C 1 54 ? 41.796 -34.186 36.325 1.00 32.36 108 GLN C N 1
ATOM 3954 C CA . GLN C 1 54 ? 42.614 -35.380 36.569 1.00 31.63 108 GLN C CA 1
ATOM 3955 C C . GLN C 1 54 ? 43.341 -35.323 37.894 1.00 31.99 108 GLN C C 1
ATOM 3956 O O . GLN C 1 54 ? 43.323 -36.281 38.662 1.00 32.80 108 GLN C O 1
ATOM 3962 N N . LEU C 1 55 ? 43.968 -34.201 38.189 1.00 32.02 109 LEU C N 1
ATOM 3963 C CA . LEU C 1 55 ? 44.779 -34.113 39.403 1.00 31.75 109 LEU C CA 1
ATOM 3964 C C . LEU C 1 55 ? 43.927 -34.292 40.665 1.00 31.90 109 LEU C C 1
ATOM 3965 O O . LEU C 1 55 ? 44.366 -34.933 41.640 1.00 33.73 109 LEU C O 1
ATOM 3970 N N . ALA C 1 56 ? 42.725 -33.732 40.658 1.00 29.97 110 ALA C N 1
ATOM 3971 C CA . ALA C 1 56 ? 41.839 -33.810 41.811 1.00 29.07 110 ALA C CA 1
ATOM 3972 C C . ALA C 1 56 ? 41.094 -35.135 41.899 1.00 28.39 110 ALA C C 1
ATOM 3973 O O . ALA C 1 56 ? 40.560 -35.468 42.944 1.00 27.97 110 ALA C O 1
ATOM 3975 N N . SER C 1 57 ? 40.990 -35.849 40.772 1.00 28.51 111 SER C N 1
ATOM 3976 C CA . SER C 1 57 ? 40.142 -37.039 40.676 1.00 27.48 111 SER C CA 1
ATOM 3977 C C . SER C 1 57 ? 40.567 -38.160 41.673 1.00 27.91 111 SER C C 1
ATOM 3978 O O . SER C 1 57 ? 41.750 -38.588 41.746 1.00 26.90 111 SER C O 1
ATOM 3981 N N . TRP C 1 58 ? 39.586 -38.603 42.448 1.00 27.61 112 TRP C N 1
ATOM 3982 C CA . TRP C 1 58 ? 39.746 -39.768 43.308 1.00 27.98 112 TRP C CA 1
ATOM 3983 C C . TRP C 1 58 ? 40.227 -40.990 42.519 1.00 27.70 112 TRP C C 1
ATOM 3984 O O . TRP C 1 58 ? 41.209 -41.622 42.915 1.00 27.69 112 TRP C O 1
ATOM 3995 N N . ASP C 1 59 ? 39.553 -41.305 41.409 1.00 27.58 113 ASP C N 1
ATOM 3996 C CA . ASP C 1 59 ? 39.982 -42.376 40.483 1.00 27.74 113 ASP C CA 1
ATOM 3997 C C . ASP C 1 59 ? 41.441 -42.242 40.052 1.00 27.76 113 ASP C C 1
ATOM 3998 O O . ASP C 1 59 ? 42.185 -43.205 40.075 1.00 28.77 113 ASP C O 1
ATOM 4003 N N . THR C 1 60 ? 41.856 -41.063 39.630 1.00 28.25 114 THR C N 1
ATOM 4004 C CA . THR C 1 60 ? 43.270 -40.858 39.287 1.00 27.97 114 THR C CA 1
ATOM 4005 C C . THR C 1 60 ? 44.232 -41.151 40.493 1.00 27.42 114 THR C C 1
ATOM 4006 O O . THR C 1 60 ? 45.289 -41.757 40.341 1.00 27.08 114 THR C O 1
ATOM 4010 N N . ARG C 1 61 ? 43.880 -40.709 41.686 1.00 27.01 115 ARG C N 1
ATOM 4011 C CA . ARG C 1 61 ? 44.759 -40.979 42.809 1.00 27.80 115 ARG C CA 1
ATOM 4012 C C . ARG C 1 61 ? 44.868 -42.477 43.088 1.00 28.21 115 ARG C C 1
ATOM 4013 O O . ARG C 1 61 ? 45.983 -43.017 43.282 1.00 28.27 115 ARG C O 1
ATOM 4021 N N . ARG C 1 62 ? 43.709 -43.134 43.027 1.00 28.38 116 ARG C N 1
ATOM 4022 C CA . ARG C 1 62 ? 43.561 -44.537 43.266 1.00 29.26 116 ARG C CA 1
ATOM 4023 C C . ARG C 1 62 ? 44.420 -45.303 42.290 1.00 30.03 116 ARG C C 1
ATOM 4024 O O . ARG C 1 62 ? 45.254 -46.120 42.698 1.00 30.43 116 ARG C O 1
ATOM 4032 N N . GLU C 1 63 ? 44.236 -45.019 41.007 1.00 29.86 117 GLU C N 1
ATOM 4033 C CA . GLU C 1 63 ? 45.011 -45.666 39.988 1.00 30.75 117 GLU C CA 1
ATOM 4034 C C . GLU C 1 63 ? 46.501 -45.308 40.021 1.00 30.27 117 GLU C C 1
ATOM 4035 O O . GLU C 1 63 ? 47.341 -46.133 39.653 1.00 30.85 117 GLU C O 1
ATOM 4041 N N . PHE C 1 64 ? 46.852 -44.110 40.463 1.00 28.99 118 PHE C N 1
ATOM 4042 C CA . PHE C 1 64 ? 48.285 -43.806 40.606 1.00 28.58 118 PHE C CA 1
ATOM 4043 C C . PHE C 1 64 ? 48.961 -44.656 41.703 1.00 28.31 118 PHE C C 1
ATOM 4044 O O . PHE C 1 64 ? 50.002 -45.255 41.479 1.00 27.98 118 PHE C O 1
ATOM 4052 N N . TRP C 1 65 ? 48.350 -44.750 42.875 1.00 28.63 119 TRP C N 1
ATOM 4053 C CA . TRP C 1 65 ? 48.960 -45.596 43.921 1.00 29.20 119 TRP C CA 1
ATOM 4054 C C . TRP C 1 65 ? 49.025 -47.081 43.556 1.00 29.31 119 TRP C C 1
ATOM 4055 O O . TRP C 1 65 ? 50.030 -47.723 43.819 1.00 30.29 119 TRP C O 1
ATOM 4066 N N . LEU C 1 66 ? 47.995 -47.613 42.904 1.00 29.28 120 LEU C N 1
ATOM 4067 C CA . LEU C 1 66 ? 48.005 -49.014 42.455 1.00 29.83 120 LEU C CA 1
ATOM 4068 C C . LEU C 1 66 ? 49.229 -49.441 41.604 1.00 30.26 120 LEU C C 1
ATOM 4069 O O . LEU C 1 66 ? 49.626 -50.594 41.594 1.00 30.63 120 LEU C O 1
ATOM 4074 N N . GLN C 1 67 ? 49.850 -48.483 40.933 1.00 31.35 121 GLN C N 1
ATOM 4075 C CA . GLN C 1 67 ? 50.852 -48.743 39.911 1.00 31.64 121 GLN C CA 1
ATOM 4076 C C . GLN C 1 67 ? 52.227 -48.318 40.465 1.00 31.85 121 GLN C C 1
ATOM 4077 O O . GLN C 1 67 ? 53.231 -48.322 39.787 1.00 31.87 121 GLN C O 1
ATOM 4083 N N . THR C 1 68 ? 52.246 -48.009 41.756 1.00 32.08 122 THR C N 1
ATOM 4084 C CA . THR C 1 68 ? 53.390 -47.468 42.442 1.00 31.16 122 THR C CA 1
ATOM 4085 C C . THR C 1 68 ? 54.081 -48.604 43.209 1.00 31.19 122 THR C C 1
ATOM 4086 O O . THR C 1 68 ? 53.411 -49.420 43.881 1.00 31.03 122 THR C O 1
ATOM 4090 N N . ASP C 1 69 ? 55.410 -48.700 43.086 1.00 30.84 123 ASP C N 1
ATOM 4091 C CA . ASP C 1 69 ? 56.181 -49.633 43.901 1.00 30.62 123 ASP C CA 1
ATOM 4092 C C . ASP C 1 69 ? 56.061 -49.273 45.370 1.00 29.54 123 ASP C C 1
ATOM 4093 O O . ASP C 1 69 ? 56.141 -50.167 46.228 1.00 30.19 123 ASP C O 1
ATOM 4098 N N . TYR C 1 70 ? 55.867 -47.989 45.660 1.00 27.36 124 TYR C N 1
ATOM 4099 C CA . TYR C 1 70 ? 55.763 -47.522 47.033 1.00 27.52 124 TYR C CA 1
ATOM 4100 C C . TYR C 1 70 ? 54.576 -48.183 47.776 1.00 28.07 124 TYR C C 1
ATOM 4101 O O . TYR C 1 70 ? 54.758 -48.678 48.896 1.00 28.44 124 TYR C O 1
ATOM 4110 N N . TYR C 1 71 ? 53.399 -48.191 47.138 1.00 27.36 125 TYR C N 1
ATOM 4111 C CA . TYR C 1 71 ? 52.211 -48.889 47.606 1.00 27.62 125 TYR C CA 1
ATOM 4112 C C . TYR C 1 71 ? 52.423 -50.393 47.607 1.00 28.40 125 TYR C C 1
ATOM 4113 O O . TYR C 1 71 ? 52.223 -51.050 48.627 1.00 28.20 125 TYR C O 1
ATOM 4122 N N . LYS C 1 72 ? 52.857 -50.920 46.463 1.00 29.64 126 LYS C N 1
ATOM 4123 C CA . LYS C 1 72 ? 53.015 -52.375 46.273 1.00 30.71 126 LYS C CA 1
ATOM 4124 C C . LYS C 1 72 ? 53.935 -53.040 47.295 1.00 31.14 126 LYS C C 1
ATOM 4125 O O . LYS C 1 72 ? 53.687 -54.173 47.699 1.00 31.47 126 LYS C O 1
ATOM 4131 N N . GLN C 1 73 ? 54.988 -52.339 47.712 1.00 31.33 127 GLN C N 1
ATOM 4132 C CA . GLN C 1 73 ? 55.896 -52.868 48.729 1.00 32.00 127 GLN C CA 1
ATOM 4133 C C . GLN C 1 73 ? 55.344 -52.754 50.156 1.00 30.56 127 GLN C C 1
ATOM 4134 O O . GLN C 1 73 ? 55.989 -53.198 51.096 1.00 30.97 127 GLN C O 1
ATOM 4140 N N . ARG C 1 74 ? 54.172 -52.150 50.323 1.00 29.55 128 ARG C N 1
ATOM 4141 C CA . ARG C 1 74 ? 53.577 -52.021 51.643 1.00 29.22 128 ARG C CA 1
ATOM 4142 C C . ARG C 1 74 ? 52.307 -52.857 51.740 1.00 29.47 128 ARG C C 1
ATOM 4143 O O . ARG C 1 74 ? 51.666 -52.897 52.790 1.00 28.86 128 ARG C O 1
ATOM 4159 N N . VAL C 1 76 ? 50.404 -56.346 52.127 1.00 28.42 130 VAL C N 1
ATOM 4160 C CA . VAL C 1 76 ? 50.682 -57.529 52.910 1.00 27.35 130 VAL C CA 1
ATOM 4161 C C . VAL C 1 76 ? 49.889 -58.734 52.349 1.00 27.53 130 VAL C C 1
ATOM 4162 O O . VAL C 1 76 ? 49.970 -59.860 52.865 1.00 27.00 130 VAL C O 1
ATOM 4166 N N . GLY C 1 77 ? 49.114 -58.506 51.293 1.00 27.57 131 GLY C N 1
ATOM 4167 C CA . GLY C 1 77 ? 48.367 -59.620 50.688 1.00 28.29 131 GLY C CA 1
ATOM 4168 C C . GLY C 1 77 ? 47.129 -60.040 51.472 1.00 28.55 131 GLY C C 1
ATOM 4169 O O . GLY C 1 77 ? 46.685 -61.188 51.372 1.00 28.28 131 GLY C O 1
ATOM 4170 N N . ASN C 1 78 ? 46.611 -59.104 52.274 1.00 28.80 132 ASN C N 1
ATOM 4171 C CA . ASN C 1 78 ? 45.270 -59.168 52.865 1.00 28.90 132 ASN C CA 1
ATOM 4172 C C . ASN C 1 78 ? 44.436 -58.124 52.155 1.00 29.18 132 ASN C C 1
ATOM 4173 O O . ASN C 1 78 ? 44.777 -56.927 52.123 1.00 28.81 132 ASN C O 1
ATOM 4178 N N . SER C 1 79 ? 43.342 -58.573 51.569 1.00 29.43 133 SER C N 1
ATOM 4179 C CA . SER C 1 79 ? 42.562 -57.691 50.703 1.00 29.96 133 SER C CA 1
ATOM 4180 C C . SER C 1 79 ? 41.888 -56.516 51.466 1.00 29.60 133 SER C C 1
ATOM 4181 O O . SER C 1 79 ? 41.904 -55.390 50.990 1.00 29.55 133 SER C O 1
ATOM 4184 N N . LYS C 1 80 ? 41.348 -56.776 52.661 1.00 29.91 134 LYS C N 1
ATOM 4185 C CA . LYS C 1 80 ? 40.859 -55.717 53.562 1.00 30.20 134 LYS C CA 1
ATOM 4186 C C . LYS C 1 80 ? 41.985 -54.727 53.954 1.00 28.54 134 LYS C C 1
ATOM 4187 O O . LYS C 1 80 ? 41.865 -53.555 53.712 1.00 28.63 134 LYS C O 1
ATOM 4193 N N . ALA C 1 81 ? 43.085 -55.208 54.521 1.00 26.99 135 ALA C N 1
ATOM 4194 C CA . ALA C 1 81 ? 44.189 -54.340 54.952 1.00 26.36 135 ALA C CA 1
ATOM 4195 C C . ALA C 1 81 ? 44.815 -53.531 53.806 1.00 26.26 135 ALA C C 1
ATOM 4196 O O . ALA C 1 81 ? 45.158 -52.349 53.982 1.00 26.16 135 ALA C O 1
ATOM 4198 N N . ASP C 1 82 ? 44.961 -54.168 52.644 1.00 26.01 136 ASP C N 1
ATOM 4199 C CA . ASP C 1 82 ? 45.457 -53.483 51.450 1.00 26.04 136 ASP C CA 1
ATOM 4200 C C . ASP C 1 82 ? 44.481 -52.446 50.915 1.00 26.08 136 ASP C C 1
ATOM 4201 O O . ASP C 1 82 ? 44.903 -51.421 50.398 1.00 25.87 136 ASP C O 1
ATOM 4206 N N . ALA C 1 83 ? 43.177 -52.701 51.036 1.00 26.17 137 ALA C N 1
ATOM 4207 C CA . ALA C 1 83 ? 42.184 -51.701 50.600 1.00 26.03 137 ALA C CA 1
ATOM 4208 C C . ALA C 1 83 ? 42.157 -50.486 51.562 1.00 25.94 137 ALA C C 1
ATOM 4209 O O . ALA C 1 83 ? 41.919 -49.359 51.143 1.00 25.22 137 ALA C O 1
ATOM 4211 N N . ALA C 1 84 ? 42.434 -50.738 52.837 1.00 26.13 138 ALA C N 1
ATOM 4212 C CA . ALA C 1 84 ? 42.483 -49.708 53.851 1.00 26.30 138 ALA C CA 1
ATOM 4213 C C . ALA C 1 84 ? 43.707 -48.834 53.619 1.00 27.65 138 ALA C C 1
ATOM 4214 O O . ALA C 1 84 ? 43.616 -47.602 53.728 1.00 28.66 138 ALA C O 1
ATOM 4216 N N . LEU C 1 85 ? 44.850 -49.454 53.281 1.00 27.78 139 LEU C N 1
ATOM 4217 C CA . LEU C 1 85 ? 46.070 -48.694 53.015 1.00 27.78 139 LEU C CA 1
ATOM 4218 C C . LEU C 1 85 ? 45.941 -47.772 51.772 1.00 28.04 139 LEU C C 1
ATOM 4219 O O . LEU C 1 85 ? 46.335 -46.582 51.804 1.00 28.66 139 LEU C O 1
ATOM 4224 N N . LEU C 1 86 ? 45.443 -48.341 50.680 1.00 27.57 140 LEU C N 1
ATOM 4225 C CA . LEU C 1 86 ? 45.141 -47.619 49.473 1.00 28.06 140 LEU C CA 1
ATOM 4226 C C . LEU C 1 86 ? 44.286 -46.382 49.795 1.00 29.31 140 LEU C C 1
ATOM 4227 O O . LEU C 1 86 ? 44.572 -45.287 49.328 1.00 29.05 140 LEU C O 1
ATOM 4232 N N . ASP C 1 87 ? 43.247 -46.575 50.593 1.00 30.21 141 ASP C N 1
ATOM 4233 C CA . ASP C 1 87 ? 42.437 -45.470 51.059 1.00 32.54 141 ASP C CA 1
ATOM 4234 C C . ASP C 1 87 ? 43.219 -44.382 51.791 1.00 32.70 141 ASP C C 1
ATOM 4235 O O . ASP C 1 87 ? 43.092 -43.217 51.434 1.00 32.97 141 ASP C O 1
ATOM 4240 N N . GLU C 1 88 ? 44.003 -44.746 52.806 1.00 33.41 142 GLU C N 1
ATOM 4241 C CA . GLU C 1 88 ? 44.878 -43.773 53.475 1.00 35.65 142 GLU C CA 1
ATOM 4242 C C . GLU C 1 88 ? 45.731 -42.968 52.459 1.00 34.59 142 GLU C C 1
ATOM 4243 O O . GLU C 1 88 ? 45.927 -41.758 52.601 1.00 34.40 142 GLU C O 1
ATOM 4257 N N . ILE C 1 90 ? 45.160 -42.510 48.984 1.00 32.53 144 ILE C N 1
ATOM 4258 C CA . ILE C 1 90 ? 44.328 -41.612 48.217 1.00 31.03 144 ILE C CA 1
ATOM 4259 C C . ILE C 1 90 ? 44.063 -40.297 48.991 1.00 31.37 144 ILE C C 1
ATOM 4260 O O . ILE C 1 90 ? 44.175 -39.204 48.435 1.00 31.38 144 ILE C O 1
ATOM 4265 N N . ASN C 1 91 ? 43.725 -40.398 50.265 1.00 30.68 145 ASN C N 1
ATOM 4266 C CA . ASN C 1 91 ? 43.585 -39.211 51.076 1.00 30.70 145 ASN C CA 1
ATOM 4267 C C . ASN C 1 91 ? 44.899 -38.478 51.383 1.00 31.18 145 ASN C C 1
ATOM 4268 O O . ASN C 1 91 ? 44.873 -37.398 51.970 1.00 32.10 145 ASN C O 1
ATOM 4273 N N . ASN C 1 92 ? 46.038 -39.043 50.973 1.00 30.05 146 ASN C N 1
ATOM 4274 C CA . ASN C 1 92 ? 47.313 -38.393 51.197 1.00 29.62 146 ASN C CA 1
ATOM 4275 C C . ASN C 1 92 ? 47.749 -37.508 50.018 1.00 30.07 146 ASN C C 1
ATOM 4276 O O . ASN C 1 92 ? 48.840 -36.912 50.064 1.00 28.92 146 ASN C O 1
ATOM 4281 N N . ILE C 1 93 ? 46.943 -37.498 48.947 1.00 30.15 147 ILE C N 1
ATOM 4282 C CA . ILE C 1 93 ? 47.073 -36.513 47.900 1.00 30.76 147 ILE C CA 1
ATOM 4283 C C . ILE C 1 93 ? 45.917 -35.530 47.955 1.00 31.77 147 ILE C C 1
ATOM 4284 O O . ILE C 1 93 ? 44.739 -35.902 47.788 1.00 32.42 147 ILE C O 1
ATOM 4289 N N . GLN C 1 94 ? 46.271 -34.270 48.208 1.00 32.58 148 GLN C N 1
ATOM 4290 C CA . GLN C 1 94 ? 45.306 -33.206 48.460 1.00 33.22 148 GLN C CA 1
ATOM 4291 C C . GLN C 1 94 ? 45.444 -32.059 47.453 1.00 33.44 148 GLN C C 1
ATOM 4292 O O . GLN C 1 94 ? 46.511 -31.402 47.327 1.00 33.43 148 GLN C O 1
ATOM 4298 N N . PHE C 1 95 ? 44.366 -31.865 46.701 1.00 32.98 149 PHE C N 1
ATOM 4299 C CA . PHE C 1 95 ? 44.298 -30.810 45.726 1.00 32.78 149 PHE C CA 1
ATOM 4300 C C . PHE C 1 95 ? 43.627 -29.628 46.375 1.00 32.55 149 PHE C C 1
ATOM 4301 O O . PHE C 1 95 ? 42.674 -29.777 47.112 1.00 32.86 149 PHE C O 1
ATOM 4309 N N . ILE C 1 96 ? 44.159 -28.448 46.129 1.00 32.72 150 ILE C N 1
ATOM 4310 C CA . ILE C 1 96 ? 43.644 -27.252 46.763 1.00 33.37 150 ILE C CA 1
ATOM 4311 C C . ILE C 1 96 ? 43.360 -26.247 45.651 1.00 33.14 150 ILE C C 1
ATOM 4312 O O . ILE C 1 96 ? 44.286 -25.617 45.137 1.00 32.56 150 ILE C O 1
ATOM 4317 N N . PRO C 1 97 ? 42.074 -26.126 45.270 1.00 33.04 151 PRO C N 1
ATOM 4318 C CA . PRO C 1 97 ? 41.663 -25.218 44.188 1.00 33.45 151 PRO C CA 1
ATOM 4319 C C . PRO C 1 97 ? 42.169 -23.788 44.398 1.00 33.69 151 PRO C C 1
ATOM 4320 O O . PRO C 1 97 ? 42.096 -23.270 45.509 1.00 33.13 151 PRO C O 1
ATOM 4324 N N . GLY C 1 98 ? 42.708 -23.189 43.339 1.00 34.40 152 GLY C N 1
ATOM 4325 C CA . GLY C 1 98 ? 43.040 -21.767 43.320 1.00 35.90 152 GLY C CA 1
ATOM 4326 C C . GLY C 1 98 ? 41.802 -20.872 43.318 1.00 37.20 152 GLY C C 1
ATOM 4327 O O . GLY C 1 98 ? 40.666 -21.351 43.344 1.00 37.18 152 GLY C O 1
ATOM 4328 N N . ASP C 1 99 ? 42.039 -19.567 43.282 1.00 38.52 153 ASP C N 1
ATOM 4329 C CA . ASP C 1 99 ? 41.010 -18.554 43.458 1.00 40.09 153 ASP C CA 1
ATOM 4330 C C . ASP C 1 99 ? 41.440 -17.375 42.604 1.00 40.64 153 ASP C C 1
ATOM 4331 O O . ASP C 1 99 ? 42.441 -16.720 42.918 1.00 40.72 153 ASP C O 1
ATOM 4336 N N . PHE C 1 100 ? 40.716 -17.101 41.520 1.00 41.63 154 PHE C N 1
ATOM 4337 C CA . PHE C 1 100 ? 41.055 -15.919 40.691 1.00 42.62 154 PHE C CA 1
ATOM 4338 C C . PHE C 1 100 ? 40.896 -14.592 41.424 1.00 42.44 154 PHE C C 1
ATOM 4339 O O . PHE C 1 100 ? 41.776 -13.722 41.334 1.00 42.34 154 PHE C O 1
ATOM 4347 N N . THR C 1 101 ? 39.810 -14.468 42.186 1.00 42.35 155 THR C N 1
ATOM 4348 C CA . THR C 1 101 ? 39.505 -13.239 42.919 1.00 42.52 155 THR C CA 1
ATOM 4349 C C . THR C 1 101 ? 40.731 -12.678 43.669 1.00 42.57 155 THR C C 1
ATOM 4350 O O . THR C 1 101 ? 40.845 -11.453 43.856 1.00 42.38 155 THR C O 1
ATOM 4354 N N . ARG C 1 102 ? 41.645 -13.575 44.064 1.00 42.50 156 ARG C N 1
ATOM 4355 C CA . ARG C 1 102 ? 42.758 -13.245 44.972 1.00 42.73 156 ARG C CA 1
ATOM 4356 C C . ARG C 1 102 ? 44.161 -13.707 44.526 1.00 42.52 156 ARG C C 1
ATOM 4357 O O . ARG C 1 102 ? 45.069 -13.864 45.360 1.00 42.71 156 ARG C O 1
ATOM 4365 N N . ALA C 1 103 ? 44.333 -13.918 43.220 1.00 41.81 157 ALA C N 1
ATOM 4366 C CA . ALA C 1 103 ? 45.624 -14.317 42.643 1.00 40.72 157 ALA C CA 1
ATOM 4367 C C . ALA C 1 103 ? 46.315 -15.527 43.317 1.00 40.00 157 ALA C C 1
ATOM 4368 O O . ALA C 1 103 ? 47.567 -15.627 43.295 1.00 40.04 157 ALA C O 1
ATOM 4370 N N . VAL C 1 104 ? 45.502 -16.433 43.894 1.00 38.89 158 VAL C N 1
ATOM 4371 C CA . VAL C 1 104 ? 45.959 -17.764 44.387 1.00 37.33 158 VAL C CA 1
ATOM 4372 C C . VAL C 1 104 ? 45.904 -18.795 43.263 1.00 36.66 158 VAL C C 1
ATOM 4373 O O . VAL C 1 104 ? 44.884 -18.930 42.565 1.00 36.73 158 VAL C O 1
ATOM 4377 N N . ASN C 1 105 ? 46.990 -19.538 43.090 1.00 35.62 159 ASN C N 1
ATOM 4378 C CA . ASN C 1 105 ? 47.022 -20.588 42.085 1.00 34.40 159 ASN C CA 1
ATOM 4379 C C . ASN C 1 105 ? 46.670 -21.957 42.638 1.00 33.85 159 ASN C C 1
ATOM 4380 O O . ASN C 1 105 ? 46.719 -22.168 43.859 1.00 33.63 159 ASN C O 1
ATOM 4385 N N . ASP C 1 106 ? 46.293 -22.880 41.749 1.00 32.72 160 ASP C N 1
ATOM 4386 C CA . ASP C 1 106 ? 46.001 -24.255 42.163 1.00 32.26 160 ASP C CA 1
ATOM 4387 C C . ASP C 1 106 ? 47.261 -24.910 42.667 1.00 32.48 160 ASP C C 1
ATOM 4388 O O . ASP C 1 106 ? 48.380 -24.654 42.156 1.00 31.62 160 ASP C O 1
ATOM 4393 N N . SER C 1 107 ? 47.068 -25.768 43.667 1.00 32.05 161 SER C N 1
ATOM 4394 C CA . SER C 1 107 ? 48.167 -26.471 44.266 1.00 31.81 161 SER C CA 1
ATOM 4395 C C . SER C 1 107 ? 47.788 -27.832 44.813 1.00 31.66 161 SER C C 1
ATOM 4396 O O . SER C 1 107 ? 46.613 -28.117 45.128 1.00 31.28 161 SER C O 1
ATOM 4399 N N . VAL C 1 108 ? 48.806 -28.681 44.892 1.00 30.41 162 VAL C N 1
ATOM 4400 C CA . VAL C 1 108 ? 48.604 -30.032 45.306 1.00 29.85 162 VAL C CA 1
ATOM 4401 C C . VAL C 1 108 ? 49.710 -30.381 46.287 1.00 30.78 162 VAL C C 1
ATOM 4402 O O . VAL C 1 108 ? 50.872 -29.955 46.130 1.00 30.87 162 VAL C O 1
ATOM 4406 N N . LYS C 1 109 ? 49.334 -31.160 47.294 1.00 31.08 163 LYS C N 1
ATOM 4407 C CA . LYS C 1 109 ? 50.255 -31.662 48.288 1.00 31.66 163 LYS C CA 1
ATOM 4408 C C . LYS C 1 109 ? 50.142 -33.173 48.301 1.00 30.72 163 LYS C C 1
ATOM 4409 O O . LYS C 1 109 ? 49.043 -33.716 48.160 1.00 32.12 163 LYS C O 1
ATOM 4415 N N . LEU C 1 110 ? 51.283 -33.846 48.414 1.00 29.95 164 LEU C N 1
ATOM 4416 C CA . LEU C 1 110 ? 51.367 -35.285 48.604 1.00 28.18 164 LEU C CA 1
ATOM 4417 C C . LEU C 1 110 ? 52.196 -35.596 49.848 1.00 27.82 164 LEU C C 1
ATOM 4418 O O . LEU C 1 110 ? 53.305 -35.068 49.981 1.00 28.13 164 LEU C O 1
ATOM 4423 N N . ILE C 1 111 ? 51.633 -36.405 50.769 1.00 27.65 165 ILE C N 1
ATOM 4424 C CA . ILE C 1 111 ? 52.298 -36.897 52.000 1.00 27.12 165 ILE C CA 1
ATOM 4425 C C . ILE C 1 111 ? 52.838 -38.342 51.817 1.00 27.28 165 ILE C C 1
ATOM 4426 O O . ILE C 1 111 ? 52.128 -39.212 51.326 1.00 27.01 165 ILE C O 1
ATOM 4431 N N . ALA C 1 112 ? 54.067 -38.599 52.263 1.00 27.05 166 ALA C N 1
ATOM 4432 C CA . ALA C 1 112 ? 54.679 -39.936 52.228 1.00 27.32 166 ALA C CA 1
ATOM 4433 C C . ALA C 1 112 ? 55.575 -40.160 53.454 1.00 27.67 166 ALA C C 1
ATOM 4434 O O . ALA C 1 112 ? 55.830 -39.221 54.208 1.00 27.72 166 ALA C O 1
ATOM 4436 N N . GLU C 1 113 ? 56.088 -41.385 53.604 1.00 27.61 167 GLU C N 1
ATOM 4437 C CA . GLU C 1 113 ? 56.879 -41.787 54.764 1.00 29.43 167 GLU C CA 1
ATOM 4438 C C . GLU C 1 113 ? 58.305 -41.266 54.793 1.00 28.54 167 GLU C C 1
ATOM 4439 O O . GLU C 1 113 ? 58.957 -41.347 55.828 1.00 28.55 167 GLU C O 1
ATOM 4445 N N . THR C 1 114 ? 58.811 -40.763 53.673 1.00 28.44 168 THR C N 1
ATOM 4446 C CA . THR C 1 114 ? 60.133 -40.112 53.657 1.00 28.04 168 THR C CA 1
ATOM 4447 C C . THR C 1 114 ? 60.108 -38.833 52.829 1.00 27.58 168 THR C C 1
ATOM 4448 O O . THR C 1 114 ? 59.164 -38.577 52.103 1.00 27.60 168 THR C O 1
ATOM 4452 N N . ALA C 1 115 ? 61.165 -38.042 52.942 1.00 27.70 169 ALA C N 1
ATOM 4453 C CA . ALA C 1 115 ? 61.299 -36.799 52.170 1.00 27.60 169 ALA C CA 1
ATOM 4454 C C . ALA C 1 115 ? 61.527 -37.089 50.684 1.00 27.48 169 ALA C C 1
ATOM 4455 O O . ALA C 1 115 ? 60.839 -36.508 49.852 1.00 27.42 169 ALA C O 1
ATOM 4457 N N . PRO C 1 116 ? 62.514 -37.963 50.349 1.00 28.02 170 PRO C N 1
ATOM 4458 C CA . PRO C 1 116 ? 62.667 -38.361 48.931 1.00 27.81 170 PRO C CA 1
ATOM 4459 C C . PRO C 1 116 ? 61.371 -38.933 48.324 1.00 28.85 170 PRO C C 1
ATOM 4460 O O . PRO C 1 116 ? 60.976 -38.540 47.206 1.00 29.77 170 PRO C O 1
ATOM 4464 N N . ASP C 1 117 ? 60.681 -39.815 49.034 1.00 28.80 171 ASP C N 1
ATOM 4465 C CA . ASP C 1 117 ? 59.423 -40.309 48.485 1.00 29.55 171 ASP C CA 1
ATOM 4466 C C . ASP C 1 117 ? 58.412 -39.217 48.175 1.00 29.70 171 ASP C C 1
ATOM 4467 O O . ASP C 1 117 ? 57.765 -39.272 47.120 1.00 29.73 171 ASP C O 1
ATOM 4472 N N . ALA C 1 118 ? 58.258 -38.240 49.076 1.00 29.52 172 ALA C N 1
ATOM 4473 C CA . ALA C 1 118 ? 57.209 -37.229 48.889 1.00 29.68 172 ALA C CA 1
ATOM 4474 C C . ALA C 1 118 ? 57.486 -36.400 47.625 1.00 29.99 172 ALA C C 1
ATOM 4475 O O . ALA C 1 118 ? 56.557 -36.066 46.895 1.00 30.82 172 ALA C O 1
ATOM 4477 N N . ASN C 1 119 ? 58.760 -36.110 47.375 1.00 29.32 173 ASN C N 1
ATOM 4478 C CA . ASN C 1 119 ? 59.210 -35.476 46.154 1.00 29.39 173 ASN C CA 1
ATOM 4479 C C . ASN C 1 119 ? 58.976 -36.345 44.939 1.00 29.75 173 ASN C C 1
ATOM 4480 O O . ASN C 1 119 ? 58.157 -36.011 44.103 1.00 30.90 173 ASN C O 1
ATOM 4485 N N . ASN C 1 120 ? 59.678 -37.460 44.818 1.00 29.40 174 ASN C N 1
ATOM 4486 C CA . ASN C 1 120 ? 59.507 -38.290 43.623 1.00 29.23 174 ASN C CA 1
ATOM 4487 C C . ASN C 1 120 ? 58.060 -38.574 43.294 1.00 28.64 174 ASN C C 1
ATOM 4488 O O . ASN C 1 120 ? 57.667 -38.417 42.157 1.00 29.60 174 ASN C O 1
ATOM 4493 N N . LEU C 1 121 ? 57.284 -38.984 44.290 1.00 28.17 175 LEU C N 1
ATOM 4494 C CA . LEU C 1 121 ? 55.914 -39.441 44.093 1.00 28.42 175 LEU C CA 1
ATOM 4495 C C . LEU C 1 121 ? 55.015 -38.321 43.575 1.00 28.86 175 LEU C C 1
ATOM 4496 O O . LEU C 1 121 ? 54.205 -38.565 42.670 1.00 29.05 175 LEU C O 1
ATOM 4501 N N . LEU C 1 122 ? 55.182 -37.103 44.108 1.00 28.66 176 LEU C N 1
ATOM 4502 C CA . LEU C 1 122 ? 54.390 -35.975 43.631 1.00 28.80 176 LEU C CA 1
ATOM 4503 C C . LEU C 1 122 ? 54.753 -35.622 42.208 1.00 29.47 176 LEU C C 1
ATOM 4504 O O . LEU C 1 122 ? 53.873 -35.315 41.431 1.00 30.04 176 LEU C O 1
ATOM 4509 N N . ARG C 1 123 ? 56.034 -35.669 41.878 1.00 29.49 177 ARG C N 1
ATOM 4510 C CA . ARG C 1 123 ? 56.471 -35.479 40.510 1.00 30.97 177 ARG C CA 1
ATOM 4511 C C . ARG C 1 123 ? 55.850 -36.537 39.589 1.00 31.35 177 ARG C C 1
ATOM 4512 O O . ARG C 1 123 ? 55.425 -36.237 38.463 1.00 31.10 177 ARG C O 1
ATOM 4520 N N . GLN C 1 124 ? 55.781 -37.768 40.090 1.00 31.50 178 GLN C N 1
ATOM 4521 C CA . GLN C 1 124 ? 55.222 -38.865 39.315 1.00 31.79 178 GLN C CA 1
ATOM 4522 C C . GLN C 1 124 ? 53.716 -38.699 39.227 1.00 31.35 178 GLN C C 1
ATOM 4523 O O . GLN C 1 124 ? 53.122 -38.970 38.182 1.00 32.57 178 GLN C O 1
ATOM 4529 N N . TYR C 1 125 ? 53.088 -38.235 40.291 1.00 29.77 179 TYR C N 1
ATOM 4530 C CA . TYR C 1 125 ? 51.653 -38.072 40.236 1.00 29.67 179 TYR C CA 1
ATOM 4531 C C . TYR C 1 125 ? 51.223 -36.968 39.268 1.00 29.97 179 TYR C C 1
ATOM 4532 O O . TYR C 1 125 ? 50.232 -37.130 38.563 1.00 29.93 179 TYR C O 1
ATOM 4541 N N . VAL C 1 126 ? 51.943 -35.837 39.279 1.00 29.35 180 VAL C N 1
ATOM 4542 C CA . VAL C 1 126 ? 51.636 -34.718 38.420 1.00 28.17 180 VAL C CA 1
ATOM 4543 C C . VAL C 1 126 ? 51.794 -35.203 36.984 1.00 27.51 180 VAL C C 1
ATOM 4544 O O . VAL C 1 126 ? 50.963 -34.939 36.162 1.00 27.87 180 VAL C O 1
ATOM 4548 N N . ALA C 1 127 ? 52.857 -35.930 36.681 1.00 26.73 181 ALA C N 1
ATOM 4549 C CA . ALA C 1 127 ? 53.082 -36.418 35.311 1.00 25.65 181 ALA C CA 1
ATOM 4550 C C . ALA C 1 127 ? 51.984 -37.430 34.878 1.00 25.96 181 ALA C C 1
ATOM 4551 O O . ALA C 1 127 ? 51.536 -37.446 33.706 1.00 26.89 181 ALA C O 1
ATOM 4553 N N . PHE C 1 128 ? 51.565 -38.266 35.824 1.00 24.18 182 PHE C N 1
ATOM 4554 C CA . PHE C 1 128 ? 50.545 -39.265 35.603 1.00 23.67 182 PHE C CA 1
ATOM 4555 C C . PHE C 1 128 ? 49.188 -38.607 35.320 1.00 23.63 182 PHE C C 1
ATOM 4556 O O . PHE C 1 128 ? 48.465 -39.024 34.391 1.00 24.10 182 PHE C O 1
ATOM 4564 N N . ALA C 1 129 ? 48.832 -37.601 36.110 1.00 22.24 183 ALA C N 1
ATOM 4565 C CA . ALA C 1 129 ? 47.580 -36.880 35.883 1.00 22.32 183 ALA C CA 1
ATOM 4566 C C . ALA C 1 129 ? 47.590 -36.180 34.507 1.00 23.05 183 ALA C C 1
ATOM 4567 O O . ALA C 1 129 ? 46.579 -36.177 33.769 1.00 23.51 183 ALA C O 1
ATOM 4569 N N . SER C 1 130 ? 48.738 -35.610 34.168 1.00 23.23 184 SER C N 1
ATOM 4570 C CA . SER C 1 130 ? 48.931 -34.960 32.900 1.00 24.40 184 SER C CA 1
ATOM 4571 C C . SER C 1 130 ? 48.858 -35.915 31.697 1.00 25.24 184 SER C C 1
ATOM 4572 O O . SER C 1 130 ? 48.310 -35.537 30.656 1.00 26.30 184 SER C O 1
ATOM 4575 N N . GLN C 1 131 ? 49.383 -37.134 31.812 1.00 25.35 185 GLN C N 1
ATOM 4576 C CA . GLN C 1 131 ? 49.274 -38.060 30.691 1.00 26.21 185 GLN C CA 1
ATOM 4577 C C . GLN C 1 131 ? 47.827 -38.488 30.513 1.00 25.94 185 GLN C C 1
ATOM 4578 O O . GLN C 1 131 ? 47.400 -38.818 29.393 1.00 26.64 185 GLN C O 1
ATOM 4584 N N . ARG C 1 132 ? 47.060 -38.484 31.601 1.00 24.97 186 ARG C N 1
ATOM 4585 C CA . ARG C 1 132 ? 45.663 -38.866 31.494 1.00 24.37 186 ARG C CA 1
ATOM 4586 C C . ARG C 1 132 ? 44.881 -37.745 30.847 1.00 24.71 186 ARG C C 1
ATOM 4587 O O . ARG C 1 132 ? 43.999 -37.983 30.009 1.00 25.38 186 ARG C O 1
ATOM 4595 N N . ALA C 1 133 ? 45.221 -36.516 31.191 1.00 24.45 187 ALA C N 1
ATOM 4596 C CA . ALA C 1 133 ? 44.550 -35.407 30.542 1.00 24.56 187 ALA C CA 1
ATOM 4597 C C . ALA C 1 133 ? 44.814 -35.458 29.044 1.00 24.32 187 ALA C C 1
ATOM 4598 O O . ALA C 1 133 ? 43.872 -35.316 28.268 1.00 25.22 187 ALA C O 1
ATOM 4600 N N . ALA C 1 134 ? 46.060 -35.705 28.641 1.00 23.23 188 ALA C N 1
ATOM 4601 C CA . ALA C 1 134 ? 46.392 -35.709 27.218 1.00 23.71 188 ALA C CA 1
ATOM 4602 C C . ALA C 1 134 ? 45.669 -36.843 26.500 1.00 24.00 188 ALA C C 1
ATOM 4603 O O . ALA C 1 134 ? 45.091 -36.611 25.446 1.00 23.95 188 ALA C O 1
ATOM 4605 N N . SER C 1 135 ? 45.671 -38.050 27.076 1.00 24.13 189 SER C N 1
ATOM 4606 C CA . SER C 1 135 ? 44.905 -39.155 26.497 1.00 25.05 189 SER C CA 1
ATOM 4607 C C . SER C 1 135 ? 43.467 -38.757 26.250 1.00 25.04 189 SER C C 1
ATOM 4608 O O . SER C 1 135 ? 42.950 -38.968 25.174 1.00 25.54 189 SER C O 1
ATOM 4611 N N . HIS C 1 136 ? 42.857 -38.107 27.228 1.00 25.49 190 HIS C N 1
ATOM 4612 C CA . HIS C 1 136 ? 41.483 -37.674 27.139 1.00 25.83 190 HIS C CA 1
ATOM 4613 C C . HIS C 1 136 ? 41.233 -36.640 26.055 1.00 25.91 190 HIS C C 1
ATOM 4614 O O . HIS C 1 136 ? 40.242 -36.731 25.339 1.00 26.82 190 HIS C O 1
ATOM 4621 N N . LEU C 1 137 ? 42.104 -35.650 25.959 1.00 25.61 191 LEU C N 1
ATOM 4622 C CA . LEU C 1 137 ? 41.954 -34.586 24.982 1.00 25.70 191 LEU C CA 1
ATOM 4623 C C . LEU C 1 137 ? 42.067 -35.140 23.556 1.00 26.31 191 LEU C C 1
ATOM 4624 O O . LEU C 1 137 ? 41.271 -34.785 22.682 1.00 25.69 191 LEU C O 1
ATOM 4629 N N . ASN C 1 138 ? 43.051 -36.013 23.346 1.00 26.60 192 ASN C N 1
ATOM 4630 C CA . ASN C 1 138 ? 43.215 -36.690 22.076 1.00 27.95 192 ASN C CA 1
ATOM 4631 C C . ASN C 1 138 ? 41.983 -37.508 21.717 1.00 28.99 192 ASN C C 1
ATOM 4632 O O . ASN C 1 138 ? 41.517 -37.461 20.585 1.00 29.76 192 ASN C O 1
ATOM 4637 N N . ASP C 1 139 ? 41.437 -38.229 22.692 1.00 30.02 193 ASP C N 1
ATOM 4638 C CA . ASP C 1 139 ? 40.191 -38.956 22.524 1.00 30.24 193 ASP C CA 1
ATOM 4639 C C . ASP C 1 139 ? 39.075 -38.052 22.046 1.00 29.76 193 ASP C C 1
ATOM 4640 O O . ASP C 1 139 ? 38.356 -38.405 21.154 1.00 29.27 193 ASP C O 1
ATOM 4645 N N . GLU C 1 140 ? 38.934 -36.884 22.653 1.00 30.03 194 GLU C N 1
ATOM 4646 C CA . GLU C 1 140 ? 37.896 -35.941 22.253 1.00 30.82 194 GLU C CA 1
ATOM 4647 C C . GLU C 1 140 ? 38.155 -35.523 20.802 1.00 30.51 194 GLU C C 1
ATOM 4648 O O . GLU C 1 140 ? 37.219 -35.466 19.971 1.00 30.36 194 GLU C O 1
ATOM 4654 N N . LEU C 1 141 ? 39.428 -35.264 20.509 1.00 29.96 195 LEU C N 1
ATOM 4655 C CA . LEU C 1 141 ? 39.830 -34.809 19.194 1.00 30.11 195 LEU C CA 1
ATOM 4656 C C . LEU C 1 141 ? 39.459 -35.865 18.165 1.00 30.44 195 LEU C C 1
ATOM 4657 O O . LEU C 1 141 ? 38.771 -35.573 17.192 1.00 30.94 195 LEU C O 1
ATOM 4662 N N . LYS C 1 142 ? 39.891 -37.088 18.423 1.00 30.29 196 LYS C N 1
ATOM 4663 C CA . LYS C 1 142 ? 39.650 -38.214 17.556 1.00 30.64 196 LYS C CA 1
ATOM 4664 C C . LYS C 1 142 ? 38.150 -38.347 17.220 1.00 30.77 196 LYS C C 1
ATOM 4665 O O . LYS C 1 142 ? 37.777 -38.600 16.066 1.00 31.08 196 LYS C O 1
ATOM 4671 N N . GLY C 1 143 ? 37.298 -38.141 18.219 1.00 30.73 197 GLY C N 1
ATOM 4672 C CA . GLY C 1 143 ? 35.854 -38.361 18.074 1.00 30.29 197 GLY C CA 1
ATOM 4673 C C . GLY C 1 143 ? 35.164 -37.198 17.391 1.00 30.19 197 GLY C C 1
ATOM 4674 O O . GLY C 1 143 ? 34.325 -37.399 16.510 1.00 30.41 197 GLY C O 1
ATOM 4675 N N . ALA C 1 144 ? 35.525 -35.980 17.789 1.00 29.92 198 ALA C N 1
ATOM 4676 C CA . ALA C 1 144 ? 35.059 -34.766 17.108 1.00 29.66 198 ALA C CA 1
ATOM 4677 C C . ALA C 1 144 ? 35.481 -34.707 15.633 1.00 29.29 198 ALA C C 1
ATOM 4678 O O . ALA C 1 144 ? 34.679 -34.371 14.762 1.00 29.36 198 ALA C O 1
ATOM 4680 N N . TRP C 1 145 ? 36.732 -35.060 15.363 1.00 28.77 199 TRP C N 1
ATOM 4681 C CA . TRP C 1 145 ? 37.253 -35.114 14.005 1.00 28.57 199 TRP C CA 1
ATOM 4682 C C . TRP C 1 145 ? 36.474 -36.124 13.150 1.00 29.08 199 TRP C C 1
ATOM 4683 O O . TRP C 1 145 ? 36.176 -35.864 11.978 1.00 28.97 199 TRP C O 1
ATOM 4694 N N . ALA C 1 146 ? 36.149 -37.267 13.756 1.00 29.17 200 ALA C N 1
ATOM 4695 C CA . ALA C 1 146 ? 35.363 -38.317 13.115 1.00 29.40 200 ALA C CA 1
ATOM 4696 C C . ALA C 1 146 ? 33.941 -37.903 12.742 1.00 29.43 200 ALA C C 1
ATOM 4697 O O . ALA C 1 146 ? 33.438 -38.296 11.695 1.00 29.74 200 ALA C O 1
ATOM 4699 N N . ALA C 1 147 ? 33.285 -37.148 13.615 1.00 29.64 201 ALA C N 1
ATOM 4700 C CA . ALA C 1 147 ? 31.921 -36.716 13.361 1.00 29.81 201 ALA C CA 1
ATOM 4701 C C . ALA C 1 147 ? 32.000 -35.677 12.267 1.00 30.32 201 ALA C C 1
ATOM 4702 O O . ALA C 1 147 ? 31.212 -35.691 11.322 1.00 31.09 201 ALA C O 1
ATOM 4704 N N . ARG C 1 148 ? 32.968 -34.780 12.392 1.00 30.42 202 ARG C N 1
ATOM 4705 C CA . ARG C 1 148 ? 33.246 -33.816 11.352 1.00 30.32 202 ARG C CA 1
ATOM 4706 C C . ARG C 1 148 ? 33.375 -34.493 9.975 1.00 30.13 202 ARG C C 1
ATOM 4707 O O . ARG C 1 148 ? 32.883 -33.979 8.961 1.00 29.93 202 ARG C O 1
ATOM 4715 N N . THR C 1 149 ? 34.030 -35.650 9.955 1.00 30.01 203 THR C N 1
ATOM 4716 C CA . THR C 1 149 ? 34.329 -36.347 8.703 1.00 30.15 203 THR C CA 1
ATOM 4717 C C . THR C 1 149 ? 33.050 -36.977 8.118 1.00 30.46 203 THR C C 1
ATOM 4718 O O . THR C 1 149 ? 32.739 -36.789 6.937 1.00 30.06 203 THR C O 1
ATOM 4722 N N . ILE C 1 150 ? 32.300 -37.688 8.954 1.00 30.66 204 ILE C N 1
ATOM 4723 C CA . ILE C 1 150 ? 30.976 -38.185 8.558 1.00 31.16 204 ILE C CA 1
ATOM 4724 C C . ILE C 1 150 ? 30.089 -37.043 7.982 1.00 31.25 204 ILE C C 1
ATOM 4725 O O . ILE C 1 150 ? 29.558 -37.163 6.858 1.00 30.53 204 ILE C O 1
ATOM 4730 N N . GLN C 1 151 ? 29.960 -35.954 8.753 1.00 31.22 205 GLN C N 1
ATOM 4731 C CA . GLN C 1 151 ? 29.251 -34.746 8.322 1.00 31.75 205 GLN C CA 1
ATOM 4732 C C . GLN C 1 151 ? 29.713 -34.329 6.931 1.00 31.19 205 GLN C C 1
ATOM 4733 O O . GLN C 1 151 ? 28.906 -34.189 6.012 1.00 31.52 205 GLN C O 1
ATOM 4747 N N . LYS C 1 153 ? 31.313 -35.920 4.597 1.00 29.39 207 LYS C N 1
ATOM 4748 C CA . LYS C 1 153 ? 30.936 -36.901 3.563 1.00 29.12 207 LYS C CA 1
ATOM 4749 C C . LYS C 1 153 ? 29.485 -36.706 3.099 1.00 27.86 207 LYS C C 1
ATOM 4750 O O . LYS C 1 153 ? 29.224 -36.569 1.907 1.00 27.45 207 LYS C O 1
ATOM 4756 N N . ALA C 1 154 ? 28.565 -36.649 4.053 1.00 27.14 208 ALA C N 1
ATOM 4757 C CA . ALA C 1 154 ? 27.149 -36.415 3.769 1.00 26.76 208 ALA C CA 1
ATOM 4758 C C . ALA C 1 154 ? 26.920 -35.148 2.936 1.00 26.49 208 ALA C C 1
ATOM 4759 O O . ALA C 1 154 ? 26.139 -35.161 1.991 1.00 26.50 208 ALA C O 1
ATOM 4761 N N . GLN C 1 155 ? 27.615 -34.071 3.283 1.00 26.22 209 GLN C N 1
ATOM 4762 C CA . GLN C 1 155 ? 27.525 -32.793 2.575 1.00 26.64 209 GLN C CA 1
ATOM 4763 C C . GLN C 1 155 ? 27.956 -32.894 1.097 1.00 25.80 209 GLN C C 1
ATOM 4764 O O . GLN C 1 155 ? 27.399 -32.245 0.210 1.00 25.52 209 GLN C O 1
ATOM 4770 N N . VAL C 1 156 ? 28.962 -33.721 0.854 1.00 25.33 210 VAL C N 1
ATOM 4771 C CA . VAL C 1 156 ? 29.543 -33.885 -0.461 1.00 24.64 210 VAL C CA 1
ATOM 4772 C C . VAL C 1 156 ? 28.628 -34.772 -1.288 1.00 24.65 210 VAL C C 1
ATOM 4773 O O . VAL C 1 156 ? 28.304 -34.459 -2.441 1.00 24.82 210 VAL C O 1
ATOM 4777 N N . LYS C 1 157 ? 28.226 -35.876 -0.675 1.00 24.68 211 LYS C N 1
ATOM 4778 C CA . LYS C 1 157 ? 27.167 -36.743 -1.157 1.00 25.08 211 LYS C CA 1
ATOM 4779 C C . LYS C 1 157 ? 25.944 -35.913 -1.609 1.00 24.72 211 LYS C C 1
ATOM 4780 O O . LYS C 1 157 ? 25.530 -36.004 -2.773 1.00 24.71 211 LYS C O 1
ATOM 4786 N N . ARG C 1 158 ? 25.409 -35.071 -0.718 1.00 24.04 212 ARG C N 1
ATOM 4787 C CA . ARG C 1 158 ? 24.269 -34.221 -1.053 1.00 23.94 212 ARG C CA 1
ATOM 4788 C C . ARG C 1 158 ? 24.544 -33.258 -2.186 1.00 23.68 212 ARG C C 1
ATOM 4789 O O . ARG C 1 158 ? 23.678 -33.032 -3.006 1.00 23.98 212 ARG C O 1
ATOM 4797 N N . GLN C 1 159 ? 25.735 -32.681 -2.242 1.00 23.34 213 GLN C N 1
ATOM 4798 C CA . GLN C 1 159 ? 26.044 -31.773 -3.328 1.00 23.09 213 GLN C CA 1
ATOM 4799 C C . GLN C 1 159 ? 26.005 -32.509 -4.667 1.00 23.50 213 GLN C C 1
ATOM 4800 O O . GLN C 1 159 ? 25.593 -31.936 -5.682 1.00 23.19 213 GLN C O 1
ATOM 4806 N N . GLU C 1 160 ? 26.421 -33.779 -4.650 1.00 23.79 214 GLU C N 1
ATOM 4807 C CA . GLU C 1 160 ? 26.419 -34.642 -5.837 1.00 24.20 214 GLU C CA 1
ATOM 4808 C C . GLU C 1 160 ? 25.009 -35.107 -6.215 1.00 24.11 214 GLU C C 1
ATOM 4809 O O . GLU C 1 160 ? 24.727 -35.395 -7.379 1.00 24.08 214 GLU C O 1
ATOM 4815 N N . GLU C 1 161 ? 24.120 -35.180 -5.237 1.00 24.26 215 GLU C N 1
ATOM 4816 C CA . GLU C 1 161 ? 22.737 -35.464 -5.564 1.00 24.41 215 GLU C CA 1
ATOM 4817 C C . GLU C 1 161 ? 22.006 -34.251 -6.128 1.00 23.68 215 GLU C C 1
ATOM 4818 O O . GLU C 1 161 ? 21.172 -34.387 -7.013 1.00 23.66 215 GLU C O 1
ATOM 4824 N N . VAL C 1 162 ? 22.373 -33.068 -5.659 1.00 22.91 216 VAL C N 1
ATOM 4825 C CA . VAL C 1 162 ? 21.877 -31.830 -6.243 1.00 22.48 216 VAL C CA 1
ATOM 4826 C C . VAL C 1 162 ? 22.342 -31.606 -7.711 1.00 22.75 216 VAL C C 1
ATOM 4827 O O . VAL C 1 162 ? 21.567 -31.148 -8.557 1.00 22.85 216 VAL C O 1
ATOM 4831 N N . ALA C 1 163 ? 23.595 -31.939 -8.009 1.00 22.88 217 ALA C N 1
ATOM 4832 C CA . ALA C 1 163 ? 24.143 -31.722 -9.333 1.00 23.46 217 ALA C CA 1
ATOM 4833 C C . ALA C 1 163 ? 23.570 -32.717 -10.342 1.00 23.89 217 ALA C C 1
ATOM 4834 O O . ALA C 1 163 ? 23.443 -32.396 -11.534 1.00 24.02 217 ALA C O 1
ATOM 4836 N N . LYS C 1 164 ? 23.220 -33.911 -9.856 1.00 24.10 218 LYS C N 1
ATOM 4837 C CA . LYS C 1 164 ? 22.648 -34.968 -10.693 1.00 24.33 218 LYS C CA 1
ATOM 4838 C C . LYS C 1 164 ? 21.207 -34.629 -11.044 1.00 24.37 218 LYS C C 1
ATOM 4839 O O . LYS C 1 164 ? 20.777 -34.799 -12.195 1.00 24.23 218 LYS C O 1
ATOM 4845 N N . ALA C 1 165 ? 20.466 -34.141 -10.051 1.00 24.18 219 ALA C N 1
ATOM 4846 C CA . ALA C 1 165 ? 19.107 -33.663 -10.287 1.00 24.15 219 ALA C CA 1
ATOM 4847 C C . ALA C 1 165 ? 19.053 -32.567 -11.364 1.00 24.21 219 ALA C C 1
ATOM 4848 O O . ALA C 1 165 ? 18.139 -32.568 -12.202 1.00 23.98 219 ALA C O 1
ATOM 4850 N N . ILE C 1 166 ? 20.031 -31.652 -11.348 1.00 24.18 220 ILE C N 1
ATOM 4851 C CA . ILE C 1 166 ? 20.048 -30.527 -12.293 1.00 24.24 220 ILE C CA 1
ATOM 4852 C C . ILE C 1 166 ? 20.399 -31.049 -13.681 1.00 24.80 220 ILE C C 1
ATOM 4853 O O . ILE C 1 166 ? 19.889 -30.569 -14.686 1.00 24.93 220 ILE C O 1
ATOM 4858 N N . TYR C 1 167 ? 21.253 -32.061 -13.699 1.00 25.18 221 TYR C N 1
ATOM 4859 C CA . TYR C 1 167 ? 21.717 -32.717 -14.899 1.00 25.70 221 TYR C CA 1
ATOM 4860 C C . TYR C 1 167 ? 20.555 -33.336 -15.651 1.00 25.84 221 TYR C C 1
ATOM 4861 O O . TYR C 1 167 ? 20.350 -33.026 -16.823 1.00 25.58 221 TYR C O 1
ATOM 4870 N N . ASP C 1 168 ? 19.792 -34.183 -14.959 1.00 26.16 222 ASP C N 1
ATOM 4871 C CA . ASP C 1 168 ? 18.621 -34.852 -15.519 1.00 26.53 222 ASP C CA 1
ATOM 4872 C C . ASP C 1 168 ? 17.602 -33.854 -16.084 1.00 26.96 222 ASP C C 1
ATOM 4873 O O . ASP C 1 168 ? 17.157 -33.991 -17.233 1.00 26.87 222 ASP C O 1
ATOM 4878 N N . ARG C 1 169 ? 17.254 -32.850 -15.277 1.00 27.29 223 ARG C N 1
ATOM 4879 C CA . ARG C 1 169 ? 16.340 -31.774 -15.675 1.00 27.69 223 ARG C CA 1
ATOM 4880 C C . ARG C 1 169 ? 16.791 -31.094 -16.983 1.00 28.18 223 ARG C C 1
ATOM 4881 O O . ARG C 1 169 ? 15.989 -30.891 -17.887 1.00 28.34 223 ARG C O 1
ATOM 4889 N N . ARG C 1 170 ? 18.076 -30.767 -17.068 1.00 29.00 224 ARG C N 1
ATOM 4890 C CA . ARG C 1 170 ? 18.673 -30.175 -18.258 1.00 30.31 224 ARG C CA 1
ATOM 4891 C C . ARG C 1 170 ? 18.740 -31.203 -19.392 1.00 30.87 224 ARG C C 1
ATOM 4892 O O . ARG C 1 170 ? 18.437 -30.891 -20.539 1.00 30.58 224 ARG C O 1
ATOM 4908 N N . ASN C 1 172 ? 16.783 -33.877 -19.832 1.00 32.36 226 ASN C N 1
ATOM 4909 C CA . ASN C 1 172 ? 15.446 -34.071 -20.342 1.00 32.05 226 ASN C CA 1
ATOM 4910 C C . ASN C 1 172 ? 14.971 -32.872 -21.153 1.00 32.07 226 ASN C C 1
ATOM 4911 O O . ASN C 1 172 ? 14.443 -33.033 -22.257 1.00 32.18 226 ASN C O 1
ATOM 4916 N N . SER C 1 173 ? 15.190 -31.676 -20.611 1.00 32.05 227 SER C N 1
ATOM 4917 C CA . SER C 1 173 ? 14.712 -30.439 -21.225 1.00 32.11 227 SER C CA 1
ATOM 4918 C C . SER C 1 173 ? 15.160 -30.301 -22.669 1.00 32.08 227 SER C C 1
ATOM 4919 O O . SER C 1 173 ? 14.356 -30.011 -23.540 1.00 32.25 227 SER C O 1
ATOM 4922 N N . ILE C 1 174 ? 16.443 -30.529 -22.915 1.00 32.32 228 ILE C N 1
ATOM 4923 C CA . ILE C 1 174 ? 17.047 -30.160 -24.190 1.00 32.70 228 ILE C CA 1
ATOM 4924 C C . ILE C 1 174 ? 16.691 -31.111 -25.359 1.00 32.89 228 ILE C C 1
ATOM 4925 O O . ILE C 1 174 ? 16.738 -30.714 -26.530 1.00 32.75 228 ILE C O 1
ATOM 4930 N N . GLU C 1 175 ? 16.276 -32.336 -25.034 1.00 32.93 229 GLU C N 1
ATOM 4931 C CA . GLU C 1 175 ? 15.769 -33.280 -26.042 1.00 32.83 229 GLU C CA 1
ATOM 4932 C C . GLU C 1 175 ? 14.604 -32.752 -26.884 1.00 32.96 229 GLU C C 1
ATOM 4933 O O . GLU C 1 175 ? 14.563 -32.935 -28.118 1.00 33.05 229 GLU C O 1
ATOM 4939 N N . GLN C 1 176 ? 13.661 -32.094 -26.213 1.00 32.91 230 GLN C N 1
ATOM 4940 C CA . GLN C 1 176 ? 12.302 -31.953 -26.744 1.00 32.87 230 GLN C CA 1
ATOM 4941 C C . GLN C 1 176 ? 11.964 -30.600 -27.382 1.00 32.65 230 GLN C C 1
ATOM 4942 O O . GLN C 1 176 ? 12.514 -29.564 -27.005 1.00 32.57 230 GLN C O 1
ATOM 4948 N N . GLN C 1 212 ? 22.811 -31.564 -32.807 1.00 34.13 266 GLN C N 1
ATOM 4949 C CA . GLN C 1 212 ? 22.652 -32.409 -31.622 1.00 34.26 266 GLN C CA 1
ATOM 4950 C C . GLN C 1 212 ? 23.873 -32.358 -30.684 1.00 34.59 266 GLN C C 1
ATOM 4951 O O . GLN C 1 212 ? 23.958 -33.104 -29.686 1.00 34.67 266 GLN C O 1
ATOM 4957 N N . ALA C 1 213 ? 24.805 -31.463 -31.004 1.00 34.72 267 ALA C N 1
ATOM 4958 C CA . ALA C 1 213 ? 26.024 -31.272 -30.226 1.00 34.61 267 ALA C CA 1
ATOM 4959 C C . ALA C 1 213 ? 25.736 -31.113 -28.742 1.00 34.68 267 ALA C C 1
ATOM 4960 O O . ALA C 1 213 ? 26.276 -31.863 -27.920 1.00 34.69 267 ALA C O 1
ATOM 4962 N N . ARG C 1 214 ? 24.879 -30.155 -28.393 1.00 34.70 268 ARG C N 1
ATOM 4963 C CA . ARG C 1 214 ? 24.612 -29.905 -26.979 1.00 34.64 268 ARG C CA 1
ATOM 4964 C C . ARG C 1 214 ? 24.109 -31.143 -26.237 1.00 34.22 268 ARG C C 1
ATOM 4965 O O . ARG C 1 214 ? 24.508 -31.376 -25.094 1.00 34.15 268 ARG C O 1
ATOM 4973 N N . LEU C 1 215 ? 23.269 -31.949 -26.889 1.00 33.69 269 LEU C N 1
ATOM 4974 C CA . LEU C 1 215 ? 22.822 -33.219 -26.300 1.00 33.41 269 LEU C CA 1
ATOM 4975 C C . LEU C 1 215 ? 23.982 -34.166 -25.980 1.00 33.21 269 LEU C C 1
ATOM 4976 O O . LEU C 1 215 ? 24.121 -34.640 -24.849 1.00 33.06 269 LEU C O 1
ATOM 4981 N N . GLU C 1 216 ? 24.814 -34.430 -26.985 1.00 33.13 270 GLU C N 1
ATOM 4982 C CA . GLU C 1 216 ? 25.934 -35.346 -26.829 1.00 32.67 270 GLU C CA 1
ATOM 4983 C C . GLU C 1 216 ? 26.993 -34.836 -25.831 1.00 32.59 270 GLU C C 1
ATOM 4984 O O . GLU C 1 216 ? 27.534 -35.634 -25.069 1.00 32.48 270 GLU C O 1
ATOM 4990 N N . ASN C 1 217 ? 27.257 -33.523 -25.797 1.00 32.54 271 ASN C N 1
ATOM 4991 C CA . ASN C 1 217 ? 28.210 -32.949 -24.811 1.00 32.46 271 ASN C CA 1
ATOM 4992 C C . ASN C 1 217 ? 27.729 -33.194 -23.396 1.00 32.68 271 ASN C C 1
ATOM 4993 O O . ASN C 1 217 ? 28.457 -33.679 -22.537 1.00 32.62 271 ASN C O 1
ATOM 4998 N N . LEU C 1 218 ? 26.492 -32.775 -23.162 1.00 32.88 272 LEU C N 1
ATOM 4999 C CA . LEU C 1 218 ? 25.813 -32.968 -21.907 1.00 33.01 272 LEU C CA 1
ATOM 5000 C C . LEU C 1 218 ? 25.966 -34.426 -21.465 1.00 33.14 272 LEU C C 1
ATOM 5001 O O . LEU C 1 218 ? 26.218 -34.707 -20.287 1.00 33.16 272 LEU C O 1
ATOM 5006 N N . GLN C 1 219 ? 25.842 -35.333 -22.434 1.00 33.24 273 GLN C N 1
ATOM 5007 C CA . GLN C 1 219 ? 26.024 -36.767 -22.219 1.00 33.36 273 GLN C CA 1
ATOM 5008 C C . GLN C 1 219 ? 27.471 -37.086 -21.798 1.00 33.31 273 GLN C C 1
ATOM 5009 O O . GLN C 1 219 ? 27.711 -37.922 -20.911 1.00 33.42 273 GLN C O 1
ATOM 5015 N N . ALA C 1 220 ? 28.426 -36.384 -22.409 1.00 33.04 274 ALA C N 1
ATOM 5016 C CA . ALA C 1 220 ? 29.848 -36.591 -22.123 1.00 32.76 274 ALA C CA 1
ATOM 5017 C C . ALA C 1 220 ? 30.365 -35.949 -20.832 1.00 32.54 274 ALA C C 1
ATOM 5018 O O . ALA C 1 220 ? 31.222 -36.525 -20.169 1.00 32.72 274 ALA C O 1
ATOM 5020 N N . VAL C 1 221 ? 29.851 -34.769 -20.482 1.00 32.33 275 VAL C N 1
ATOM 5021 C CA . VAL C 1 221 ? 30.450 -33.915 -19.424 1.00 31.79 275 VAL C CA 1
ATOM 5022 C C . VAL C 1 221 ? 30.127 -34.305 -17.982 1.00 31.27 275 VAL C C 1
ATOM 5023 O O . VAL C 1 221 ? 30.935 -34.076 -17.072 1.00 31.38 275 VAL C O 1
ATOM 5027 N N . GLY C 1 222 ? 28.944 -34.873 -17.774 1.00 30.57 276 GLY C N 1
ATOM 5028 C CA . GLY C 1 222 ? 28.459 -35.127 -16.420 1.00 29.51 276 GLY C CA 1
ATOM 5029 C C . GLY C 1 222 ? 27.907 -33.868 -15.759 1.00 28.88 276 GLY C C 1
ATOM 5030 O O . GLY C 1 222 ? 27.844 -32.794 -16.377 1.00 28.74 276 GLY C O 1
ATOM 5031 N N . PRO C 1 223 ? 27.505 -33.981 -14.489 1.00 28.29 277 PRO C N 1
ATOM 5032 C CA . PRO C 1 223 ? 26.970 -32.813 -13.788 1.00 27.88 277 PRO C CA 1
ATOM 5033 C C . PRO C 1 223 ? 28.017 -31.700 -13.610 1.00 27.33 277 PRO C C 1
ATOM 5034 O O . PRO C 1 223 ? 29.216 -31.975 -13.615 1.00 26.85 277 PRO C O 1
ATOM 5038 N N . ALA C 1 224 ? 27.556 -30.457 -13.468 1.00 27.06 278 ALA C N 1
ATOM 5039 C CA . ALA C 1 224 ? 28.444 -29.312 -13.277 1.00 26.94 278 ALA C CA 1
ATOM 5040 C C . ALA C 1 224 ? 28.600 -28.995 -11.793 1.00 27.24 278 ALA C C 1
ATOM 5041 O O . ALA C 1 224 ? 27.635 -29.038 -11.023 1.00 27.26 278 ALA C O 1
ATOM 5043 N N . PHE C 1 225 ? 29.828 -28.677 -11.400 1.00 27.30 279 PHE C N 1
ATOM 5044 C CA . PHE C 1 225 ? 30.181 -28.576 -10.002 1.00 27.09 279 PHE C CA 1
ATOM 5045 C C . PHE C 1 225 ? 30.780 -27.232 -9.717 1.00 27.36 279 PHE C C 1
ATOM 5046 O O . PHE C 1 225 ? 31.658 -26.790 -10.437 1.00 27.61 279 PHE C O 1
ATOM 5054 N N . ASP C 1 226 ? 30.300 -26.571 -8.671 1.00 27.68 280 ASP C N 1
ATOM 5055 C CA . ASP C 1 226 ? 30.839 -25.264 -8.310 1.00 27.97 280 ASP C CA 1
ATOM 5056 C C . ASP C 1 226 ? 32.053 -25.390 -7.403 1.00 27.56 280 ASP C C 1
ATOM 5057 O O . ASP C 1 226 ? 32.328 -26.450 -6.848 1.00 27.31 280 ASP C O 1
ATOM 5062 N N . LEU C 1 227 ? 32.765 -24.278 -7.273 1.00 27.41 281 LEU C N 1
ATOM 5063 C CA . LEU C 1 227 ? 33.945 -24.147 -6.433 1.00 27.13 281 LEU C CA 1
ATOM 5064 C C . LEU C 1 227 ? 33.794 -24.711 -5.021 1.00 26.98 281 LEU C C 1
ATOM 5065 O O . LEU C 1 227 ? 34.737 -25.321 -4.501 1.00 27.09 281 LEU C O 1
ATOM 5070 N N . ASP C 1 228 ? 32.629 -24.522 -4.397 1.00 26.68 282 ASP C N 1
ATOM 5071 C CA . ASP C 1 228 ? 32.419 -25.005 -3.013 1.00 26.50 282 ASP C CA 1
ATOM 5072 C C . ASP C 1 228 ? 32.532 -26.517 -2.909 1.00 25.46 282 ASP C C 1
ATOM 5073 O O . ASP C 1 228 ? 32.949 -27.037 -1.900 1.00 25.36 282 ASP C O 1
ATOM 5078 N N . TYR C 1 229 ? 32.164 -27.214 -3.971 1.00 24.87 283 TYR C N 1
ATOM 5079 C CA . TYR C 1 229 ? 32.221 -28.663 -4.008 1.00 24.34 283 TYR C CA 1
ATOM 5080 C C . TYR C 1 229 ? 33.663 -29.191 -4.055 1.00 24.18 283 TYR C C 1
ATOM 5081 O O . TYR C 1 229 ? 33.995 -30.180 -3.398 1.00 24.11 283 TYR C O 1
ATOM 5090 N N . ASP C 1 230 ? 34.514 -28.544 -4.838 1.00 23.83 284 ASP C N 1
ATOM 5091 C CA . ASP C 1 230 ? 35.886 -28.987 -4.934 1.00 24.15 284 ASP C CA 1
ATOM 5092 C C . ASP C 1 230 ? 36.612 -28.589 -3.653 1.00 24.16 284 ASP C C 1
ATOM 5093 O O . ASP C 1 230 ? 37.424 -29.340 -3.104 1.00 24.01 284 ASP C O 1
ATOM 5098 N N . GLN C 1 231 ? 36.268 -27.425 -3.135 1.00 24.05 285 GLN C N 1
ATOM 5099 C CA . GLN C 1 231 ? 36.813 -27.020 -1.863 1.00 23.70 285 GLN C CA 1
ATOM 5100 C C . GLN C 1 231 ? 36.478 -27.992 -0.757 1.00 23.83 285 GLN C C 1
ATOM 5101 O O . GLN C 1 231 ? 37.381 -28.399 -0.023 1.00 23.56 285 GLN C O 1
ATOM 5107 N N . ASN C 1 232 ? 35.213 -28.414 -0.662 1.00 24.19 286 ASN C N 1
ATOM 5108 C CA . ASN C 1 232 ? 34.834 -29.421 0.342 1.00 24.52 286 ASN C CA 1
ATOM 5109 C C . ASN C 1 232 ? 35.551 -30.721 0.053 1.00 25.19 286 ASN C C 1
ATOM 5110 O O . ASN C 1 232 ? 36.006 -31.412 0.964 1.00 25.20 286 ASN C O 1
ATOM 5115 N N . ARG C 1 233 ? 35.666 -31.034 -1.234 1.00 25.94 287 ARG C N 1
ATOM 5116 C CA . ARG C 1 233 ? 36.293 -32.263 -1.672 1.00 26.93 287 ARG C CA 1
ATOM 5117 C C . ARG C 1 233 ? 37.730 -32.367 -1.172 1.00 27.20 287 ARG C C 1
ATOM 5118 O O . ARG C 1 233 ? 38.139 -33.376 -0.559 1.00 27.37 287 ARG C O 1
ATOM 5126 N N . ALA C 1 234 ? 38.479 -31.301 -1.420 1.00 27.11 288 ALA C N 1
ATOM 5127 C CA . ALA C 1 234 ? 39.850 -31.202 -0.972 1.00 27.44 288 ALA C CA 1
ATOM 5128 C C . ALA C 1 234 ? 39.940 -31.273 0.556 1.00 27.84 288 ALA C C 1
ATOM 5129 O O . ALA C 1 234 ? 40.837 -31.909 1.096 1.00 27.80 288 ALA C O 1
ATOM 5139 N N . LEU C 1 236 ? 37.802 -32.784 2.479 1.00 29.99 290 LEU C N 1
ATOM 5140 C CA . LEU C 1 236 ? 37.437 -34.159 2.821 1.00 29.81 290 LEU C CA 1
ATOM 5141 C C . LEU C 1 236 ? 38.661 -35.092 2.761 1.00 29.81 290 LEU C C 1
ATOM 5142 O O . LEU C 1 236 ? 38.801 -35.977 3.611 1.00 29.80 290 LEU C O 1
ATOM 5147 N N . ASN C 1 237 ? 39.542 -34.882 1.776 1.00 29.47 291 ASN C N 1
ATOM 5148 C CA . ASN C 1 237 ? 40.810 -35.612 1.702 1.00 29.51 291 ASN C CA 1
ATOM 5149 C C . ASN C 1 237 ? 41.629 -35.524 2.990 1.00 29.72 291 ASN C C 1
ATOM 5150 O O . ASN C 1 237 ? 42.213 -36.517 3.411 1.00 29.88 291 ASN C O 1
ATOM 5155 N N . THR C 1 238 ? 41.675 -34.343 3.609 1.00 29.48 292 THR C N 1
ATOM 5156 C CA . THR C 1 238 ? 42.567 -34.122 4.746 1.00 29.42 292 THR C CA 1
ATOM 5157 C C . THR C 1 238 ? 41.980 -34.647 6.055 1.00 28.81 292 THR C C 1
ATOM 5158 O O . THR C 1 238 ? 42.715 -35.124 6.921 1.00 28.29 292 THR C O 1
ATOM 5162 N N . LEU C 1 239 ? 40.660 -34.560 6.177 1.00 28.41 293 LEU C N 1
ATOM 5163 C CA . LEU C 1 239 ? 39.903 -35.262 7.216 1.00 28.22 293 LEU C CA 1
ATOM 5164 C C . LEU C 1 239 ? 40.042 -36.797 7.122 1.00 28.39 293 LEU C C 1
ATOM 5165 O O . LEU C 1 239 ? 40.174 -37.469 8.141 1.00 28.72 293 LEU C O 1
ATOM 5170 N N . ASN C 1 240 ? 40.022 -37.345 5.910 1.00 28.52 294 ASN C N 1
ATOM 5171 C CA . ASN C 1 240 ? 40.217 -38.784 5.710 1.00 28.88 294 ASN C CA 1
ATOM 5172 C C . ASN C 1 240 ? 41.584 -39.286 6.172 1.00 29.03 294 ASN C C 1
ATOM 5173 O O . ASN C 1 240 ? 41.678 -40.373 6.726 1.00 28.80 294 ASN C O 1
ATOM 5178 N N . VAL C 1 241 ? 42.635 -38.505 5.931 1.00 29.46 295 VAL C N 1
ATOM 5179 C CA . VAL C 1 241 ? 43.989 -38.859 6.383 1.00 30.34 295 VAL C CA 1
ATOM 5180 C C . VAL C 1 241 ? 44.024 -39.040 7.913 1.00 30.82 295 VAL C C 1
ATOM 5181 O O . VAL C 1 241 ? 44.837 -39.787 8.443 1.00 30.98 295 VAL C O 1
ATOM 5185 N N . GLY C 1 242 ? 43.113 -38.372 8.612 1.00 31.81 296 GLY C N 1
ATOM 5186 C CA . GLY C 1 242 ? 42.920 -38.588 10.044 1.00 32.47 296 GLY C CA 1
ATOM 5187 C C . GLY C 1 242 ? 43.916 -37.779 10.852 1.00 33.08 296 GLY C C 1
ATOM 5188 O O . GLY C 1 242 ? 45.019 -37.483 10.380 1.00 33.55 296 GLY C O 1
ATOM 5189 N N . PRO C 1 243 ? 43.544 -37.419 12.080 1.00 33.40 297 PRO C N 1
ATOM 5190 C CA . PRO C 1 243 ? 44.438 -36.587 12.875 1.00 34.12 297 PRO C CA 1
ATOM 5191 C C . PRO C 1 243 ? 45.626 -37.387 13.416 1.00 34.65 297 PRO C C 1
ATOM 5192 O O . PRO C 1 243 ? 45.488 -38.569 13.692 1.00 34.39 297 PRO C O 1
ATOM 5196 N N . THR C 1 244 ? 46.778 -36.732 13.530 1.00 35.67 298 THR C N 1
ATOM 5197 C CA . THR C 1 244 ? 47.973 -37.298 14.157 1.00 36.79 298 THR C CA 1
ATOM 5198 C C . THR C 1 244 ? 47.898 -37.056 15.665 1.00 37.22 298 THR C C 1
ATOM 5199 O O . THR C 1 244 ? 47.848 -35.914 16.117 1.00 37.29 298 THR C O 1
ATOM 5203 N N . LEU C 1 245 ? 47.888 -38.128 16.439 1.00 37.86 299 LEU C N 1
ATOM 5204 C CA . LEU C 1 245 ? 47.784 -37.999 17.877 1.00 38.53 299 LEU C CA 1
ATOM 5205 C C . LEU C 1 245 ? 49.171 -37.996 18.508 1.00 39.10 299 LEU C C 1
ATOM 5206 O O . LEU C 1 245 ? 49.885 -39.007 18.522 1.00 39.24 299 LEU C O 1
ATOM 5211 N N . ASP C 1 246 ? 49.544 -36.809 18.973 1.00 39.43 300 ASP C N 1
ATOM 5212 C CA . ASP C 1 246 ? 50.747 -36.554 19.747 1.00 39.68 300 ASP C CA 1
ATOM 5213 C C . ASP C 1 246 ? 50.455 -37.068 21.156 1.00 39.20 300 ASP C C 1
ATOM 5214 O O . ASP C 1 246 ? 49.679 -36.443 21.865 1.00 39.59 300 ASP C O 1
ATOM 5219 N N . PRO C 1 247 ? 51.050 -38.208 21.574 1.00 38.95 301 PRO C N 1
ATOM 5220 C CA . PRO C 1 247 ? 50.682 -38.684 22.921 1.00 38.51 301 PRO C CA 1
ATOM 5221 C C . PRO C 1 247 ? 51.641 -38.163 24.007 1.00 38.29 301 PRO C C 1
ATOM 5222 O O . PRO C 1 247 ? 51.566 -38.564 25.175 1.00 38.75 301 PRO C O 1
ATOM 5226 N N . ARG C 1 248 ? 52.521 -37.249 23.611 1.00 37.69 302 ARG C N 1
ATOM 5227 C CA . ARG C 1 248 ? 53.618 -36.809 24.462 1.00 36.88 302 ARG C CA 1
ATOM 5228 C C . ARG C 1 248 ? 53.316 -35.537 25.226 1.00 35.65 302 ARG C C 1
ATOM 5229 O O . ARG C 1 248 ? 54.231 -34.980 25.864 1.00 36.83 302 ARG C O 1
ATOM 5237 N N . PHE C 1 249 ? 52.097 -35.020 25.149 1.00 32.98 303 PHE C N 1
ATOM 5238 C CA . PHE C 1 249 ? 52.015 -33.596 25.443 1.00 30.47 303 PHE C CA 1
ATOM 5239 C C . PHE C 1 249 ? 51.722 -33.189 26.873 1.00 29.81 303 PHE C C 1
ATOM 5240 O O . PHE C 1 249 ? 51.276 -33.994 27.679 1.00 30.02 303 PHE C O 1
ATOM 5248 N N . GLN C 1 250 ? 52.049 -31.943 27.179 1.00 28.76 304 GLN C N 1
ATOM 5249 C CA . GLN C 1 250 ? 51.965 -31.458 28.521 1.00 28.11 304 GLN C CA 1
ATOM 5250 C C . GLN C 1 250 ? 50.760 -30.556 28.694 1.00 27.45 304 GLN C C 1
ATOM 5251 O O . GLN C 1 250 ? 50.434 -29.742 27.852 1.00 27.36 304 GLN C O 1
ATOM 5257 N N . THR C 1 251 ? 50.128 -30.672 29.837 1.00 26.84 305 THR C N 1
ATOM 5258 C CA . THR C 1 251 ? 48.785 -30.215 29.959 1.00 26.30 305 THR C CA 1
ATOM 5259 C C . THR C 1 251 ? 48.666 -29.143 31.074 1.00 26.07 305 THR C C 1
ATOM 5260 O O . THR C 1 251 ? 47.588 -28.626 31.381 1.00 25.72 305 THR C O 1
ATOM 5264 N N . TYR C 1 252 ? 49.826 -28.740 31.591 1.00 25.62 306 TYR C N 1
ATOM 5265 C CA . TYR C 1 252 ? 49.941 -27.815 32.705 1.00 25.67 306 TYR C CA 1
ATOM 5266 C C . TYR C 1 252 ? 51.353 -27.198 32.668 1.00 26.40 306 TYR C C 1
ATOM 5267 O O . TYR C 1 252 ? 52.237 -27.678 31.949 1.00 26.89 306 TYR C O 1
ATOM 5276 N N . ARG C 1 253 ? 51.606 -26.172 33.474 1.00 26.99 307 ARG C N 1
ATOM 5277 C CA . ARG C 1 253 ? 52.995 -25.827 33.743 1.00 27.32 307 ARG C CA 1
ATOM 5278 C C . ARG C 1 253 ? 53.244 -25.572 35.215 1.00 27.91 307 ARG C C 1
ATOM 5279 O O . ARG C 1 253 ? 52.342 -25.145 35.929 1.00 27.74 307 ARG C O 1
ATOM 5287 N N . TYR C 1 254 ? 54.460 -25.894 35.663 1.00 28.06 308 TYR C N 1
ATOM 5288 C CA . TYR C 1 254 ? 54.882 -25.635 37.045 1.00 28.04 308 TYR C CA 1
ATOM 5289 C C . TYR C 1 254 ? 55.146 -24.170 37.316 1.00 28.14 308 TYR C C 1
ATOM 5290 O O . TYR C 1 254 ? 55.911 -23.546 36.595 1.00 28.62 308 TYR C O 1
ATOM 5299 N N . LEU C 1 255 ? 54.525 -23.629 38.354 1.00 27.75 309 LEU C N 1
ATOM 5300 C CA . LEU C 1 255 ? 55.032 -22.401 38.972 1.00 27.32 309 LEU C CA 1
ATOM 5301 C C . LEU C 1 255 ? 55.960 -22.777 40.140 1.00 27.21 309 LEU C C 1
ATOM 5302 O O . LEU C 1 255 ? 56.949 -22.068 40.432 1.00 26.11 309 LEU C O 1
ATOM 5307 N N . ARG C 1 256 ? 55.610 -23.884 40.812 1.00 26.90 310 ARG C N 1
ATOM 5308 C CA . ARG C 1 256 ? 56.419 -24.457 41.866 1.00 26.81 310 ARG C CA 1
ATOM 5309 C C . ARG C 1 256 ? 56.496 -25.971 41.746 1.00 27.82 310 ARG C C 1
ATOM 5310 O O . ARG C 1 256 ? 55.471 -26.685 41.817 1.00 27.97 310 ARG C O 1
ATOM 5318 N N . THR C 1 257 ? 57.724 -26.445 41.537 1.00 27.71 311 THR C N 1
ATOM 5319 C CA . THR C 1 257 ? 58.013 -27.832 41.280 1.00 27.87 311 THR C CA 1
ATOM 5320 C C . THR C 1 257 ? 58.244 -28.489 42.638 1.00 27.96 311 THR C C 1
ATOM 5321 O O . THR C 1 257 ? 58.790 -27.844 43.537 1.00 27.50 311 THR C O 1
ATOM 5325 N N . PRO C 1 258 ? 57.816 -29.765 42.814 1.00 28.16 312 PRO C N 1
ATOM 5326 C CA . PRO C 1 258 ? 58.085 -30.433 44.098 1.00 29.04 312 PRO C CA 1
ATOM 5327 C C . PRO C 1 258 ? 59.585 -30.470 44.419 1.00 30.02 312 PRO C C 1
ATOM 5328 O O . PRO C 1 258 ? 60.410 -30.597 43.518 1.00 30.06 312 PRO C O 1
ATOM 5332 N N . GLU C 1 259 ? 59.914 -30.329 45.691 1.00 30.76 313 GLU C N 1
ATOM 5333 C CA . GLU C 1 259 ? 61.237 -30.584 46.175 1.00 32.32 313 GLU C CA 1
ATOM 5334 C C . GLU C 1 259 ? 61.089 -31.468 47.415 1.00 32.60 313 GLU C C 1
ATOM 5335 O O . GLU C 1 259 ? 59.973 -31.605 47.951 1.00 32.26 313 GLU C O 1
ATOM 5341 N N . GLU C 1 260 ? 62.197 -32.087 47.832 1.00 32.71 314 GLU C N 1
ATOM 5342 C CA . GLU C 1 260 ? 62.275 -32.810 49.099 1.00 33.77 314 GLU C CA 1
ATOM 5343 C C . GLU C 1 260 ? 62.062 -31.828 50.227 1.00 33.24 314 GLU C C 1
ATOM 5344 O O . GLU C 1 260 ? 62.790 -30.859 50.335 1.00 33.65 314 GLU C O 1
ATOM 5350 N N . PRO C 1 261 ? 61.043 -32.062 51.070 1.00 33.52 315 PRO C N 1
ATOM 5351 C CA . PRO C 1 261 ? 60.833 -31.148 52.205 1.00 33.31 315 PRO C CA 1
ATOM 5352 C C . PRO C 1 261 ? 62.011 -31.193 53.154 1.00 33.65 315 PRO C C 1
ATOM 5353 O O . PRO C 1 261 ? 62.766 -32.170 53.149 1.00 33.48 315 PRO C O 1
ATOM 5357 N N . VAL C 1 262 ? 62.158 -30.151 53.964 1.00 34.14 316 VAL C N 1
ATOM 5358 C CA . VAL C 1 262 ? 63.282 -30.052 54.869 1.00 34.83 316 VAL C CA 1
ATOM 5359 C C . VAL C 1 262 ? 62.970 -30.634 56.259 1.00 35.66 316 VAL C C 1
ATOM 5360 O O . VAL C 1 262 ? 63.837 -31.249 56.901 1.00 35.68 316 VAL C O 1
ATOM 5364 N N . LYS C 1 263 ? 61.741 -30.439 56.727 1.00 36.21 317 LYS C N 1
ATOM 5365 C CA . LYS C 1 263 ? 61.311 -31.051 57.999 1.00 36.68 317 LYS C CA 1
ATOM 5366 C C . LYS C 1 263 ? 60.039 -31.879 57.826 1.00 36.13 317 LYS C C 1
ATOM 5367 O O . LYS C 1 263 ? 59.356 -31.764 56.797 1.00 36.10 317 LYS C O 1
ATOM 5373 N N . ARG C 1 264 ? 59.761 -32.729 58.819 1.00 36.01 318 ARG C N 1
ATOM 5374 C CA . ARG C 1 264 ? 58.547 -33.561 58.914 1.00 35.84 318 ARG C CA 1
ATOM 5375 C C . ARG C 1 264 ? 57.331 -32.666 59.083 1.00 35.78 318 ARG C C 1
ATOM 5376 O O . ARG C 1 264 ? 57.461 -31.525 59.539 1.00 35.91 318 ARG C O 1
ATOM 5384 N N . ASP C 1 265 ? 56.151 -33.196 58.776 1.00 35.44 319 ASP C N 1
ATOM 5385 C CA . ASP C 1 265 ? 54.906 -32.482 59.036 1.00 35.70 319 ASP C CA 1
ATOM 5386 C C . ASP C 1 265 ? 54.622 -32.327 60.524 1.00 35.36 319 ASP C C 1
ATOM 5387 O O . ASP C 1 265 ? 55.216 -33.016 61.353 1.00 35.13 319 ASP C O 1
ATOM 5392 N N . GLU D 1 1 ? 24.151 -47.810 57.498 1.00 33.74 55 GLU D N 1
ATOM 5393 C CA . GLU D 1 1 ? 25.389 -48.580 57.846 1.00 33.86 55 GLU D CA 1
ATOM 5394 C C . GLU D 1 1 ? 26.637 -48.315 56.948 1.00 32.58 55 GLU D C 1
ATOM 5395 O O . GLU D 1 1 ? 27.654 -47.869 57.447 1.00 33.19 55 GLU D O 1
ATOM 5401 N N . TRP D 1 2 ? 26.585 -48.597 55.657 1.00 30.86 56 TRP D N 1
ATOM 5402 C CA . TRP D 1 2 ? 27.756 -48.364 54.805 1.00 29.73 56 TRP D CA 1
ATOM 5403 C C . TRP D 1 2 ? 27.331 -47.539 53.593 1.00 30.16 56 TRP D C 1
ATOM 5404 O O . TRP D 1 2 ? 26.190 -47.648 53.140 1.00 30.96 56 TRP D O 1
ATOM 5415 N N . SER D 1 3 ? 28.242 -46.747 53.045 1.00 30.17 57 SER D N 1
ATOM 5416 C CA . SER D 1 3 ? 27.895 -45.869 51.926 1.00 30.49 57 SER D CA 1
ATOM 5417 C C . SER D 1 3 ? 29.008 -45.810 50.912 1.00 30.68 57 SER D C 1
ATOM 5418 O O . SER D 1 3 ? 30.152 -45.876 51.282 1.00 29.94 57 SER D O 1
ATOM 5421 N N . SER D 1 4 ? 28.641 -45.737 49.632 1.00 30.95 58 SER D N 1
ATOM 5422 C CA . SER D 1 4 ? 29.563 -45.483 48.538 1.00 31.15 58 SER D CA 1
ATOM 5423 C C . SER D 1 4 ? 29.317 -44.104 47.994 1.00 31.05 58 SER D C 1
ATOM 5424 O O . SER D 1 4 ? 28.258 -43.533 48.217 1.00 31.40 58 SER D O 1
ATOM 5427 N N . THR D 1 5 ? 30.275 -43.576 47.249 1.00 31.01 59 THR D N 1
ATOM 5428 C CA . THR D 1 5 ? 30.130 -42.258 46.647 1.00 30.93 59 THR D CA 1
ATOM 5429 C C . THR D 1 5 ? 30.689 -42.264 45.243 1.00 30.51 59 THR D C 1
ATOM 5430 O O . THR D 1 5 ? 31.695 -42.924 44.975 1.00 30.70 59 THR D O 1
ATOM 5434 N N . ALA D 1 6 ? 30.001 -41.545 44.352 1.00 29.66 60 ALA D N 1
ATOM 5435 C CA . ALA D 1 6 ? 30.442 -41.308 43.015 1.00 28.80 60 ALA D CA 1
ATOM 5436 C C . ALA D 1 6 ? 30.485 -39.804 42.843 1.00 29.47 60 ALA D C 1
ATOM 5437 O O . ALA D 1 6 ? 29.715 -39.056 43.490 1.00 29.16 60 ALA D O 1
ATOM 5439 N N . ILE D 1 7 ? 31.394 -39.380 41.958 1.00 29.15 61 ILE D N 1
ATOM 5440 C CA . ILE D 1 7 ? 31.489 -38.008 41.478 1.00 28.17 61 ILE D CA 1
ATOM 5441 C C . ILE D 1 7 ? 31.543 -38.128 39.975 1.00 28.22 61 ILE D C 1
ATOM 5442 O O . ILE D 1 7 ? 32.305 -38.926 39.424 1.00 28.64 61 ILE D O 1
ATOM 5447 N N . THR D 1 8 ? 30.742 -37.328 39.295 1.00 28.62 62 THR D N 1
ATOM 5448 C CA . THR D 1 8 ? 30.615 -37.444 37.842 1.00 27.83 62 THR D CA 1
ATOM 5449 C C . THR D 1 8 ? 30.797 -36.115 37.134 1.00 27.71 62 THR D C 1
ATOM 5450 O O . THR D 1 8 ? 30.844 -35.071 37.757 1.00 26.54 62 THR D O 1
ATOM 5454 N N . ASP D 1 9 ? 30.886 -36.187 35.809 1.00 28.26 63 ASP D N 1
ATOM 5455 C CA . ASP D 1 9 ? 31.088 -35.041 34.933 1.00 28.89 63 ASP D CA 1
ATOM 5456 C C . ASP D 1 9 ? 30.564 -35.415 33.556 1.00 29.41 63 ASP D C 1
ATOM 5457 O O . ASP D 1 9 ? 30.154 -36.560 33.339 1.00 29.47 63 ASP D O 1
ATOM 5462 N N . ARG D 1 10 ? 30.541 -34.452 32.636 1.00 30.14 64 ARG D N 1
ATOM 5463 C CA . ARG D 1 10 ? 29.972 -34.662 31.295 1.00 30.95 64 ARG D CA 1
ATOM 5464 C C . ARG D 1 10 ? 30.664 -35.771 30.525 1.00 30.36 64 ARG D C 1
ATOM 5465 O O . ARG D 1 10 ? 31.867 -35.906 30.584 1.00 30.44 64 ARG D O 1
ATOM 5473 N N . PRO D 1 11 ? 29.897 -36.557 29.776 1.00 30.58 65 PRO D N 1
ATOM 5474 C CA . PRO D 1 11 ? 30.546 -37.626 28.994 1.00 30.31 65 PRO D CA 1
ATOM 5475 C C . PRO D 1 11 ? 31.429 -37.066 27.877 1.00 30.17 65 PRO D C 1
ATOM 5476 O O . PRO D 1 11 ? 31.214 -35.947 27.392 1.00 30.11 65 PRO D O 1
ATOM 5480 N N . THR D 1 12 ? 32.416 -37.853 27.480 1.00 29.47 66 THR D N 1
ATOM 5481 C CA . THR D 1 12 ? 33.199 -37.540 26.306 1.00 28.90 66 THR D CA 1
ATOM 5482 C C . THR D 1 12 ? 32.324 -37.614 25.039 1.00 28.77 66 THR D C 1
ATOM 5483 O O . THR D 1 12 ? 31.244 -38.206 25.058 1.00 27.92 66 THR D O 1
ATOM 5487 N N . VAL D 1 13 ? 32.807 -37.001 23.957 1.00 29.01 67 VAL D N 1
ATOM 5488 C CA . VAL D 1 13 ? 32.199 -37.092 22.619 1.00 29.28 67 VAL D CA 1
ATOM 5489 C C . VAL D 1 13 ? 32.018 -38.553 22.199 1.00 29.75 67 VAL D C 1
ATOM 5490 O O . VAL D 1 13 ? 30.972 -38.929 21.702 1.00 29.56 67 VAL D O 1
ATOM 5494 N N . ASN D 1 14 ? 33.048 -39.365 22.413 1.00 30.97 68 ASN D N 1
ATOM 5495 C CA . ASN D 1 14 ? 33.015 -40.789 22.088 1.00 32.25 68 ASN D CA 1
ATOM 5496 C C . ASN D 1 14 ? 31.876 -41.571 22.739 1.00 33.09 68 ASN D C 1
ATOM 5497 O O . ASN D 1 14 ? 31.249 -42.401 22.086 1.00 32.98 68 ASN D O 1
ATOM 5510 N N . LEU D 1 16 ? 29.046 -40.839 23.429 1.00 33.00 70 LEU D N 1
ATOM 5511 C CA . LEU D 1 16 ? 27.742 -40.481 22.884 1.00 31.64 70 LEU D CA 1
ATOM 5512 C C . LEU D 1 16 ? 27.496 -41.169 21.541 1.00 31.40 70 LEU D C 1
ATOM 5513 O O . LEU D 1 16 ? 26.385 -41.128 21.008 1.00 31.10 70 LEU D O 1
ATOM 5518 N N . GLY D 1 17 ? 28.540 -41.808 21.010 1.00 30.75 71 GLY D N 1
ATOM 5519 C CA . GLY D 1 17 ? 28.467 -42.548 19.754 1.00 30.73 71 GLY D CA 1
ATOM 5520 C C . GLY D 1 17 ? 27.683 -41.848 18.663 1.00 30.72 71 GLY D C 1
ATOM 5521 O O . GLY D 1 17 ? 27.932 -40.679 18.348 1.00 30.98 71 GLY D O 1
ATOM 5522 N N . GLY D 1 18 ? 26.711 -42.562 18.104 1.00 30.35 72 GLY D N 1
ATOM 5523 C CA . GLY D 1 18 ? 25.940 -42.065 16.972 1.00 29.66 72 GLY D CA 1
ATOM 5524 C C . GLY D 1 18 ? 25.027 -40.903 17.306 1.00 29.33 72 GLY D C 1
ATOM 5525 O O . GLY D 1 18 ? 24.517 -40.238 16.400 1.00 29.87 72 GLY D O 1
ATOM 5526 N N . TYR D 1 19 ? 24.829 -40.642 18.596 1.00 28.47 73 TYR D N 1
ATOM 5527 C CA . TYR D 1 19 ? 23.917 -39.600 19.029 1.00 27.94 73 TYR D CA 1
ATOM 5528 C C . TYR D 1 19 ? 24.449 -38.203 18.779 1.00 28.45 73 TYR D C 1
ATOM 5529 O O . TYR D 1 19 ? 23.672 -37.287 18.481 1.00 28.85 73 TYR D O 1
ATOM 5538 N N . TYR D 1 20 ? 25.762 -38.028 18.917 1.00 28.25 74 TYR D N 1
ATOM 5539 C CA . TYR D 1 20 ? 26.358 -36.695 18.840 1.00 28.13 74 TYR D CA 1
ATOM 5540 C C . TYR D 1 20 ? 26.253 -36.064 17.457 1.00 28.20 74 TYR D C 1
ATOM 5541 O O . TYR D 1 20 ? 25.871 -34.892 17.316 1.00 27.91 74 TYR D O 1
ATOM 5550 N N . SER D 1 21 ? 26.611 -36.832 16.432 1.00 28.55 75 SER D N 1
ATOM 5551 C CA . SER D 1 21 ? 26.688 -36.275 15.096 1.00 28.47 75 SER D CA 1
ATOM 5552 C C . SER D 1 21 ? 25.280 -36.029 14.564 1.00 28.72 75 SER D C 1
ATOM 5553 O O . SER D 1 21 ? 25.102 -35.299 13.576 1.00 28.79 75 SER D O 1
ATOM 5556 N N . GLN D 1 22 ? 24.293 -36.651 15.215 1.00 28.61 76 GLN D N 1
ATOM 5557 C CA . GLN D 1 22 ? 22.901 -36.471 14.849 1.00 28.79 76 GLN D CA 1
ATOM 5558 C C . GLN D 1 22 ? 22.258 -35.274 15.540 1.00 28.93 76 GLN D C 1
ATOM 5559 O O . GLN D 1 22 ? 21.401 -34.596 14.965 1.00 28.98 76 GLN D O 1
ATOM 5565 N N . GLN D 1 23 ? 22.667 -35.009 16.768 1.00 28.55 77 GLN D N 1
ATOM 5566 C CA . GLN D 1 23 ? 22.171 -33.846 17.454 1.00 29.50 77 GLN D CA 1
ATOM 5567 C C . GLN D 1 23 ? 22.802 -32.619 16.798 1.00 29.58 77 GLN D C 1
ATOM 5568 O O . GLN D 1 23 ? 22.150 -31.571 16.630 1.00 29.69 77 GLN D O 1
ATOM 5574 N N . GLN D 1 24 ? 24.048 -32.781 16.353 1.00 29.99 78 GLN D N 1
ATOM 5575 C CA . GLN D 1 24 ? 24.762 -31.720 15.640 1.00 30.54 78 GLN D CA 1
ATOM 5576 C C . GLN D 1 24 ? 24.137 -31.405 14.290 1.00 30.39 78 GLN D C 1
ATOM 5577 O O . GLN D 1 24 ? 23.941 -30.235 13.954 1.00 31.07 78 GLN D O 1
ATOM 5583 N N . PHE D 1 25 ? 23.850 -32.445 13.513 1.00 30.18 79 PHE D N 1
ATOM 5584 C CA . PHE D 1 25 ? 23.138 -32.301 12.258 1.00 29.92 79 PHE D CA 1
ATOM 5585 C C . PHE D 1 25 ? 21.854 -31.507 12.454 1.00 30.36 79 PHE D C 1
ATOM 5586 O O . PHE D 1 25 ? 21.593 -30.587 11.693 1.00 30.55 79 PHE D O 1
ATOM 5594 N N . LEU D 1 26 ? 21.066 -31.828 13.481 1.00 30.76 80 LEU D N 1
ATOM 5595 C CA . LEU D 1 26 ? 19.868 -31.030 13.753 1.00 31.64 80 LEU D CA 1
ATOM 5596 C C . LEU D 1 26 ? 20.186 -29.611 14.196 1.00 32.40 80 LEU D C 1
ATOM 5597 O O . LEU D 1 26 ? 19.358 -28.729 14.043 1.00 32.61 80 LEU D O 1
ATOM 5602 N N . ARG D 1 27 ? 21.368 -29.391 14.761 1.00 33.46 81 ARG D N 1
ATOM 5603 C CA . ARG D 1 27 ? 21.669 -28.076 15.312 1.00 34.68 81 ARG D CA 1
ATOM 5604 C C . ARG D 1 27 ? 22.000 -27.057 14.246 1.00 35.55 81 ARG D C 1
ATOM 5605 O O . ARG D 1 27 ? 21.816 -25.864 14.459 1.00 35.85 81 ARG D O 1
ATOM 5613 N N . ASN D 1 28 ? 22.496 -27.529 13.106 1.00 36.67 82 ASN D N 1
ATOM 5614 C CA . ASN D 1 28 ? 22.914 -26.659 12.020 1.00 37.23 82 ASN D CA 1
ATOM 5615 C C . ASN D 1 28 ? 21.763 -26.372 11.082 1.00 37.95 82 ASN D C 1
ATOM 5616 O O . ASN D 1 28 ? 21.885 -25.579 10.141 1.00 38.29 82 ASN D O 1
ATOM 5621 N N . LEU D 1 29 ? 20.632 -27.016 11.331 1.00 38.66 83 LEU D N 1
ATOM 5622 C CA . LEU D 1 29 ? 19.480 -26.793 10.483 1.00 39.46 83 LEU D CA 1
ATOM 5623 C C . LEU D 1 29 ? 18.594 -25.656 10.979 1.00 40.30 83 LEU D C 1
ATOM 5624 O O . LEU D 1 29 ? 18.083 -24.867 10.160 1.00 40.41 83 LEU D O 1
ATOM 5629 N N . ASP D 1 30 ? 18.419 -25.555 12.299 1.00 40.99 84 ASP D N 1
ATOM 5630 C CA . ASP D 1 30 ? 17.532 -24.515 12.840 1.00 42.28 84 ASP D CA 1
ATOM 5631 C C . ASP D 1 30 ? 18.079 -23.084 12.646 1.00 42.55 84 ASP D C 1
ATOM 5632 O O . ASP D 1 30 ? 17.360 -22.198 12.127 1.00 43.00 84 ASP D O 1
ATOM 5637 N N . VAL D 1 31 ? 19.349 -22.873 13.009 1.00 42.46 85 VAL D N 1
ATOM 5638 C CA . VAL D 1 31 ? 20.034 -21.602 12.724 1.00 42.39 85 VAL D CA 1
ATOM 5639 C C . VAL D 1 31 ? 20.509 -21.515 11.256 1.00 42.42 85 VAL D C 1
ATOM 5640 O O . VAL D 1 31 ? 19.723 -21.237 10.336 1.00 42.24 85 VAL D O 1
ATOM 5644 N N . PRO D 1 41 ? 25.744 -23.990 24.340 1.00 31.24 95 PRO D N 1
ATOM 5645 C CA . PRO D 1 41 ? 25.767 -25.162 25.241 1.00 31.21 95 PRO D CA 1
ATOM 5646 C C . PRO D 1 41 ? 25.978 -26.476 24.478 1.00 30.76 95 PRO D C 1
ATOM 5647 O O . PRO D 1 41 ? 25.122 -26.863 23.680 1.00 30.86 95 PRO D O 1
ATOM 5651 N N . SER D 1 42 ? 27.110 -27.144 24.712 1.00 30.05 96 SER D N 1
ATOM 5652 C CA . SER D 1 42 ? 27.505 -28.268 23.859 1.00 29.66 96 SER D CA 1
ATOM 5653 C C . SER D 1 42 ? 26.551 -29.458 24.005 1.00 29.51 96 SER D C 1
ATOM 5654 O O . SER D 1 42 ? 25.767 -29.509 24.948 1.00 29.33 96 SER D O 1
ATOM 5657 N N . VAL D 1 43 ? 26.600 -30.393 23.057 1.00 29.46 97 VAL D N 1
ATOM 5658 C CA . VAL D 1 43 ? 25.750 -31.586 23.105 1.00 29.46 97 VAL D CA 1
ATOM 5659 C C . VAL D 1 43 ? 26.034 -32.380 24.390 1.00 30.22 97 VAL D C 1
ATOM 5660 O O . VAL D 1 43 ? 25.097 -32.783 25.100 1.00 29.75 97 VAL D O 1
ATOM 5672 N N . ASP D 1 45 ? 27.179 -31.305 27.300 1.00 30.39 99 ASP D N 1
ATOM 5673 C CA . ASP D 1 45 ? 26.634 -30.607 28.474 1.00 30.09 99 ASP D CA 1
ATOM 5674 C C . ASP D 1 45 ? 25.142 -30.913 28.573 1.00 29.53 99 ASP D C 1
ATOM 5675 O O . ASP D 1 45 ? 24.602 -31.130 29.672 1.00 28.98 99 ASP D O 1
ATOM 5680 N N . GLU D 1 46 ? 24.477 -30.921 27.421 1.00 28.69 100 GLU D N 1
ATOM 5681 C CA . GLU D 1 46 ? 23.037 -31.154 27.377 1.00 28.47 100 GLU D CA 1
ATOM 5682 C C . GLU D 1 46 ? 22.707 -32.570 27.789 1.00 26.80 100 GLU D C 1
ATOM 5683 O O . GLU D 1 46 ? 21.744 -32.807 28.520 1.00 26.44 100 GLU D O 1
ATOM 5689 N N . ALA D 1 47 ? 23.546 -33.492 27.350 1.00 25.67 101 ALA D N 1
ATOM 5690 C CA . ALA D 1 47 ? 23.420 -34.889 27.701 1.00 25.39 101 ALA D CA 1
ATOM 5691 C C . ALA D 1 47 ? 23.609 -35.060 29.191 1.00 25.16 101 ALA D C 1
ATOM 5692 O O . ALA D 1 47 ? 22.819 -35.751 29.880 1.00 25.46 101 ALA D O 1
ATOM 5694 N N . TYR D 1 48 ? 24.653 -34.422 29.689 1.00 24.35 102 TYR D N 1
ATOM 5695 C CA . TYR D 1 48 ? 24.950 -34.464 31.112 1.00 24.35 102 TYR D CA 1
ATOM 5696 C C . TYR D 1 48 ? 23.839 -33.845 31.956 1.00 23.39 102 TYR D C 1
ATOM 5697 O O . TYR D 1 48 ? 23.537 -34.341 33.023 1.00 23.34 102 TYR D O 1
ATOM 5706 N N . LYS D 1 49 ? 23.230 -32.784 31.462 1.00 22.94 103 LYS D N 1
ATOM 5707 C CA . LYS D 1 49 ? 22.137 -32.140 32.162 1.00 24.20 103 LYS D CA 1
ATOM 5708 C C . LYS D 1 49 ? 20.940 -33.103 32.439 1.00 24.42 103 LYS D C 1
ATOM 5709 O O . LYS D 1 49 ? 20.346 -33.097 33.514 1.00 24.51 103 LYS D O 1
ATOM 5715 N N . GLU D 1 50 ? 20.620 -33.949 31.477 1.00 24.13 104 GLU D N 1
ATOM 5716 C CA . GLU D 1 50 ? 19.547 -34.884 31.624 1.00 24.06 104 GLU D CA 1
ATOM 5717 C C . GLU D 1 50 ? 19.962 -35.983 32.609 1.00 24.58 104 GLU D C 1
ATOM 5718 O O . GLU D 1 50 ? 19.154 -36.471 33.452 1.00 23.55 104 GLU D O 1
ATOM 5724 N N . PHE D 1 51 ? 21.223 -36.378 32.516 1.00 25.04 105 PHE D N 1
ATOM 5725 C CA . PHE D 1 51 ? 21.733 -37.402 33.430 1.00 26.08 105 PHE D CA 1
ATOM 5726 C C . PHE D 1 51 ? 21.604 -36.934 34.893 1.00 26.37 105 PHE D C 1
ATOM 5727 O O . PHE D 1 51 ? 21.078 -37.618 35.741 1.00 26.06 105 PHE D O 1
ATOM 5735 N N . VAL D 1 52 ? 22.124 -35.762 35.162 1.00 27.64 106 VAL D N 1
ATOM 5736 C CA . VAL D 1 52 ? 22.039 -35.155 36.464 1.00 29.68 106 VAL D CA 1
ATOM 5737 C C . VAL D 1 52 ? 20.565 -35.076 36.916 1.00 31.12 106 VAL D C 1
ATOM 5738 O O . VAL D 1 52 ? 20.273 -35.489 38.039 1.00 31.27 106 VAL D O 1
ATOM 5750 N N . GLN D 1 54 ? 18.223 -37.118 36.025 1.00 32.51 108 GLN D N 1
ATOM 5751 C CA . GLN D 1 54 ? 17.783 -38.480 36.298 1.00 31.09 108 GLN D CA 1
ATOM 5752 C C . GLN D 1 54 ? 18.330 -38.994 37.601 1.00 31.54 108 GLN D C 1
ATOM 5753 O O . GLN D 1 54 ? 17.604 -39.636 38.395 1.00 32.68 108 GLN D O 1
ATOM 5759 N N . LEU D 1 55 ? 19.590 -38.674 37.845 1.00 30.44 109 LEU D N 1
ATOM 5760 C CA . LEU D 1 55 ? 20.268 -39.086 39.047 1.00 30.05 109 LEU D CA 1
ATOM 5761 C C . LEU D 1 55 ? 19.585 -38.572 40.313 1.00 29.94 109 LEU D C 1
ATOM 5762 O O . LEU D 1 55 ? 19.497 -39.295 41.312 1.00 31.00 109 LEU D O 1
ATOM 5767 N N . ALA D 1 56 ? 19.117 -37.334 40.280 1.00 28.95 110 ALA D N 1
ATOM 5768 C CA . ALA D 1 56 ? 18.549 -36.715 41.469 1.00 29.05 110 ALA D CA 1
ATOM 5769 C C . ALA D 1 56 ? 17.046 -36.982 41.629 1.00 28.75 110 ALA D C 1
ATOM 5770 O O . ALA D 1 56 ? 16.480 -36.725 42.694 1.00 29.42 110 ALA D O 1
ATOM 5772 N N . SER D 1 57 ? 16.398 -37.440 40.574 1.00 28.00 111 SER D N 1
ATOM 5773 C CA . SER D 1 57 ? 14.942 -37.628 40.595 1.00 27.83 111 SER D CA 1
ATOM 5774 C C . SER D 1 57 ? 14.469 -38.677 41.629 1.00 27.16 111 SER D C 1
ATOM 5775 O O . SER D 1 57 ? 15.050 -39.752 41.781 1.00 27.07 111 SER D O 1
ATOM 5778 N N . TRP D 1 58 ? 13.438 -38.311 42.364 1.00 26.82 112 TRP D N 1
ATOM 5779 C CA . TRP D 1 58 ? 12.714 -39.224 43.236 1.00 27.14 112 TRP D CA 1
ATOM 5780 C C . TRP D 1 58 ? 12.173 -40.419 42.444 1.00 26.06 112 TRP D C 1
ATOM 5781 O O . TRP D 1 58 ? 12.344 -41.562 42.870 1.00 24.75 112 TRP D O 1
ATOM 5792 N N . ASP D 1 59 ? 11.533 -40.151 41.298 1.00 25.26 113 ASP D N 1
ATOM 5793 C CA . ASP D 1 59 ? 11.035 -41.235 40.464 1.00 26.18 113 ASP D CA 1
ATOM 5794 C C . ASP D 1 59 ? 12.153 -42.195 40.105 1.00 26.66 113 ASP D C 1
ATOM 5795 O O . ASP D 1 59 ? 11.941 -43.390 40.102 1.00 27.06 113 ASP D O 1
ATOM 5800 N N . THR D 1 60 ? 13.347 -41.686 39.819 1.00 26.79 114 THR D N 1
ATOM 5801 C CA . THR D 1 60 ? 14.385 -42.576 39.356 1.00 26.89 114 THR D CA 1
ATOM 5802 C C . THR D 1 60 ? 14.879 -43.470 40.495 1.00 27.07 114 THR D C 1
ATOM 5803 O O . THR D 1 60 ? 15.154 -44.657 40.298 1.00 27.64 114 THR D O 1
ATOM 5807 N N . ARG D 1 61 ? 14.957 -42.916 41.692 1.00 27.24 115 ARG D N 1
ATOM 5808 C CA . ARG D 1 61 ? 15.381 -43.707 42.847 1.00 26.76 115 ARG D CA 1
ATOM 5809 C C . ARG D 1 61 ? 14.356 -44.784 43.210 1.00 27.63 115 ARG D C 1
ATOM 5810 O O . ARG D 1 61 ? 14.711 -45.934 43.513 1.00 27.25 115 ARG D O 1
ATOM 5818 N N . ARG D 1 62 ? 13.080 -44.426 43.104 1.00 28.46 116 ARG D N 1
ATOM 5819 C CA . ARG D 1 62 ? 11.985 -45.330 43.394 1.00 29.22 116 ARG D CA 1
ATOM 5820 C C . ARG D 1 62 ? 11.950 -46.482 42.378 1.00 29.65 116 ARG D C 1
ATOM 5821 O O . ARG D 1 62 ? 11.956 -47.635 42.766 1.00 29.72 116 ARG D O 1
ATOM 5829 N N . GLU D 1 63 ? 11.935 -46.155 41.086 1.00 29.56 117 GLU D N 1
ATOM 5830 C CA . GLU D 1 63 ? 11.959 -47.145 40.039 1.00 30.27 117 GLU D CA 1
ATOM 5831 C C . GLU D 1 63 ? 13.176 -48.082 40.195 1.00 29.18 117 GLU D C 1
ATOM 5832 O O . GLU D 1 63 ? 13.065 -49.281 40.047 1.00 29.34 117 GLU D O 1
ATOM 5838 N N . PHE D 1 64 ? 14.327 -47.523 40.523 1.00 28.22 118 PHE D N 1
ATOM 5839 C CA . PHE D 1 64 ? 15.509 -48.305 40.749 1.00 27.30 118 PHE D CA 1
ATOM 5840 C C . PHE D 1 64 ? 15.361 -49.394 41.842 1.00 27.37 118 PHE D C 1
ATOM 5841 O O . PHE D 1 64 ? 15.598 -50.577 41.577 1.00 27.58 118 PHE D O 1
ATOM 5849 N N . TRP D 1 65 ? 14.991 -49.000 43.058 1.00 27.41 119 TRP D N 1
ATOM 5850 C CA . TRP D 1 65 ? 14.860 -49.935 44.166 1.00 27.68 119 TRP D CA 1
ATOM 5851 C C . TRP D 1 65 ? 13.782 -50.968 43.918 1.00 28.58 119 TRP D C 1
ATOM 5852 O O . TRP D 1 65 ? 13.996 -52.133 44.220 1.00 30.31 119 TRP D O 1
ATOM 5863 N N . LEU D 1 66 ? 12.661 -50.596 43.317 1.00 28.51 120 LEU D N 1
ATOM 5864 C CA . LEU D 1 66 ? 11.622 -51.607 42.984 1.00 29.31 120 LEU D CA 1
ATOM 5865 C C . LEU D 1 66 ? 12.145 -52.746 42.080 1.00 29.93 120 LEU D C 1
ATOM 5866 O O . LEU D 1 66 ? 11.557 -53.820 42.000 1.00 30.17 120 LEU D O 1
ATOM 5871 N N . GLN D 1 67 ? 13.278 -52.506 41.437 1.00 30.71 121 GLN D N 1
ATOM 5872 C CA . GLN D 1 67 ? 13.758 -53.317 40.307 1.00 31.71 121 GLN D CA 1
ATOM 5873 C C . GLN D 1 67 ? 14.991 -54.110 40.821 1.00 31.58 121 GLN D C 1
ATOM 5874 O O . GLN D 1 67 ? 15.620 -54.883 40.121 1.00 31.56 121 GLN D O 1
ATOM 5880 N N . THR D 1 68 ? 15.237 -53.951 42.106 1.00 31.30 122 THR D N 1
ATOM 5881 C CA . THR D 1 68 ? 16.382 -54.475 42.834 1.00 30.94 122 THR D CA 1
ATOM 5882 C C . THR D 1 68 ? 16.003 -55.688 43.763 1.00 30.48 122 THR D C 1
ATOM 5883 O O . THR D 1 68 ? 14.987 -55.663 44.486 1.00 28.69 122 THR D O 1
ATOM 5887 N N . ASP D 1 69 ? 16.807 -56.752 43.707 1.00 30.22 123 ASP D N 1
ATOM 5888 C CA . ASP D 1 69 ? 16.642 -57.909 44.599 1.00 30.71 123 ASP D CA 1
ATOM 5889 C C . ASP D 1 69 ? 16.887 -57.516 46.071 1.00 29.06 123 ASP D C 1
ATOM 5890 O O . ASP D 1 69 ? 16.304 -58.078 46.998 1.00 28.18 123 ASP D O 1
ATOM 5895 N N . TYR D 1 70 ? 17.776 -56.561 46.256 1.00 27.43 124 TYR D N 1
ATOM 5896 C CA . TYR D 1 70 ? 18.077 -56.046 47.571 1.00 27.29 124 TYR D CA 1
ATOM 5897 C C . TYR D 1 70 ? 16.822 -55.569 48.313 1.00 26.87 124 TYR D C 1
ATOM 5898 O O . TYR D 1 70 ? 16.590 -55.981 49.457 1.00 25.83 124 TYR D O 1
ATOM 5907 N N . TYR D 1 71 ? 16.035 -54.718 47.644 1.00 26.47 125 TYR D N 1
ATOM 5908 C CA . TYR D 1 71 ? 14.688 -54.343 48.072 1.00 26.91 125 TYR D CA 1
ATOM 5909 C C . TYR D 1 71 ? 13.698 -55.525 48.167 1.00 27.70 125 TYR D C 1
ATOM 5910 O O . TYR D 1 71 ? 13.089 -55.718 49.216 1.00 28.07 125 TYR D O 1
ATOM 5919 N N . LYS D 1 72 ? 13.533 -56.303 47.097 1.00 28.12 126 LYS D N 1
ATOM 5920 C CA . LYS D 1 72 ? 12.573 -57.417 47.119 1.00 29.42 126 LYS D CA 1
ATOM 5921 C C . LYS D 1 72 ? 12.811 -58.417 48.254 1.00 29.35 126 LYS D C 1
ATOM 5922 O O . LYS D 1 72 ? 11.856 -58.958 48.833 1.00 28.97 126 LYS D O 1
ATOM 5928 N N . GLN D 1 73 ? 14.077 -58.650 48.573 1.00 29.26 127 GLN D N 1
ATOM 5929 C CA . GLN D 1 73 ? 14.434 -59.522 49.685 1.00 30.33 127 GLN D CA 1
ATOM 5930 C C . GLN D 1 73 ? 14.162 -58.947 51.063 1.00 29.96 127 GLN D C 1
ATOM 5931 O O . GLN D 1 73 ? 14.236 -59.668 52.031 1.00 28.99 127 GLN D O 1
ATOM 5937 N N . ARG D 1 74 ? 13.879 -57.643 51.157 1.00 30.03 128 ARG D N 1
ATOM 5938 C CA . ARG D 1 74 ? 13.568 -57.041 52.458 1.00 29.56 128 ARG D CA 1
ATOM 5939 C C . ARG D 1 74 ? 12.056 -56.792 52.629 1.00 29.60 128 ARG D C 1
ATOM 5940 O O . ARG D 1 74 ? 11.586 -56.358 53.667 1.00 29.02 128 ARG D O 1
ATOM 5956 N N . VAL D 1 76 ? 8.215 -57.829 53.372 1.00 27.73 130 VAL D N 1
ATOM 5957 C CA . VAL D 1 76 ? 7.617 -58.766 54.331 1.00 26.34 130 VAL D CA 1
ATOM 5958 C C . VAL D 1 76 ? 6.178 -59.133 53.975 1.00 26.49 130 VAL D C 1
ATOM 5959 O O . VAL D 1 76 ? 5.535 -59.971 54.666 1.00 27.05 130 VAL D O 1
ATOM 5963 N N . GLY D 1 77 ? 5.680 -58.531 52.897 1.00 25.92 131 GLY D N 1
ATOM 5964 C CA . GLY D 1 77 ? 4.326 -58.769 52.401 1.00 26.66 131 GLY D CA 1
ATOM 5965 C C . GLY D 1 77 ? 3.252 -57.993 53.140 1.00 27.56 131 GLY D C 1
ATOM 5966 O O . GLY D 1 77 ? 2.099 -58.388 53.175 1.00 27.71 131 GLY D O 1
ATOM 5967 N N . ASN D 1 78 ? 3.638 -56.882 53.750 1.00 28.64 132 ASN D N 1
ATOM 5968 C CA . ASN D 1 78 ? 2.689 -55.939 54.326 1.00 28.78 132 ASN D CA 1
ATOM 5969 C C . ASN D 1 78 ? 2.861 -54.637 53.532 1.00 29.50 132 ASN D C 1
ATOM 5970 O O . ASN D 1 78 ? 3.993 -54.121 53.323 1.00 28.83 132 ASN D O 1
ATOM 5975 N N . SER D 1 79 ? 1.738 -54.143 53.039 1.00 29.82 133 SER D N 1
ATOM 5976 C CA . SER D 1 79 ? 1.731 -52.986 52.145 1.00 30.70 133 SER D CA 1
ATOM 5977 C C . SER D 1 79 ? 2.352 -51.736 52.760 1.00 30.35 133 SER D C 1
ATOM 5978 O O . SER D 1 79 ? 3.145 -51.048 52.122 1.00 30.15 133 SER D O 1
ATOM 5981 N N . LYS D 1 80 ? 1.977 -51.467 54.007 1.00 30.66 134 LYS D N 1
ATOM 5982 C CA . LYS D 1 80 ? 2.458 -50.320 54.758 1.00 31.31 134 LYS D CA 1
ATOM 5983 C C . LYS D 1 80 ? 3.929 -50.466 55.065 1.00 30.30 134 LYS D C 1
ATOM 5984 O O . LYS D 1 80 ? 4.733 -49.649 54.604 1.00 30.53 134 LYS D O 1
ATOM 5990 N N . ALA D 1 81 ? 4.311 -51.534 55.775 1.00 29.18 135 ALA D N 1
ATOM 5991 C CA . ALA D 1 81 ? 5.753 -51.813 55.987 1.00 27.09 135 ALA D CA 1
ATOM 5992 C C . ALA D 1 81 ? 6.591 -51.784 54.689 1.00 26.34 135 ALA D C 1
ATOM 5993 O O . ALA D 1 81 ? 7.747 -51.315 54.707 1.00 26.48 135 ALA D O 1
ATOM 5995 N N . ASP D 1 82 ? 6.037 -52.260 53.569 1.00 25.40 136 ASP D N 1
ATOM 5996 C CA . ASP D 1 82 ? 6.844 -52.294 52.326 1.00 26.03 136 ASP D CA 1
ATOM 5997 C C . ASP D 1 82 ? 6.947 -50.918 51.608 1.00 25.78 136 ASP D C 1
ATOM 5998 O O . ASP D 1 82 ? 7.965 -50.613 50.982 1.00 25.94 136 ASP D O 1
ATOM 6003 N N . ALA D 1 83 ? 5.911 -50.097 51.720 1.00 25.09 137 ALA D N 1
ATOM 6004 C CA . ALA D 1 83 ? 5.982 -48.724 51.231 1.00 25.28 137 ALA D CA 1
ATOM 6005 C C . ALA D 1 83 ? 6.972 -47.874 52.053 1.00 25.70 137 ALA D C 1
ATOM 6006 O O . ALA D 1 83 ? 7.722 -47.063 51.479 1.00 26.26 137 ALA D O 1
ATOM 6008 N N . ALA D 1 84 ? 6.979 -48.068 53.375 1.00 25.34 138 ALA D N 1
ATOM 6009 C CA . ALA D 1 84 ? 7.862 -47.333 54.276 1.00 25.97 138 ALA D CA 1
ATOM 6010 C C . ALA D 1 84 ? 9.325 -47.679 53.998 1.00 26.48 138 ALA D C 1
ATOM 6011 O O . ALA D 1 84 ? 10.207 -46.813 53.962 1.00 26.94 138 ALA D O 1
ATOM 6013 N N . LEU D 1 85 ? 9.573 -48.959 53.757 1.00 27.30 139 LEU D N 1
ATOM 6014 C CA . LEU D 1 85 ? 10.904 -49.451 53.410 1.00 26.90 139 LEU D CA 1
ATOM 6015 C C . LEU D 1 85 ? 11.357 -48.848 52.089 1.00 26.98 139 LEU D C 1
ATOM 6016 O O . LEU D 1 85 ? 12.486 -48.367 51.944 1.00 27.93 139 LEU D O 1
ATOM 6021 N N . LEU D 1 86 ? 10.477 -48.824 51.116 1.00 27.74 140 LEU D N 1
ATOM 6022 C CA . LEU D 1 86 ? 10.816 -48.213 49.818 1.00 29.02 140 LEU D CA 1
ATOM 6023 C C . LEU D 1 86 ? 11.239 -46.747 49.973 1.00 29.89 140 LEU D C 1
ATOM 6024 O O . LEU D 1 86 ? 12.192 -46.302 49.348 1.00 30.05 140 LEU D O 1
ATOM 6029 N N . ASP D 1 87 ? 10.531 -46.032 50.842 1.00 30.88 141 ASP D N 1
ATOM 6030 C CA . ASP D 1 87 ? 10.777 -44.629 51.127 1.00 32.87 141 ASP D CA 1
ATOM 6031 C C . ASP D 1 87 ? 12.100 -44.357 51.842 1.00 33.09 141 ASP D C 1
ATOM 6032 O O . ASP D 1 87 ? 12.792 -43.400 51.536 1.00 32.88 141 ASP D O 1
ATOM 6037 N N . GLU D 1 88 ? 12.434 -45.222 52.782 1.00 33.83 142 GLU D N 1
ATOM 6038 C CA . GLU D 1 88 ? 13.751 -45.271 53.394 1.00 35.04 142 GLU D CA 1
ATOM 6039 C C . GLU D 1 88 ? 14.866 -45.536 52.354 1.00 34.35 142 GLU D C 1
ATOM 6040 O O . GLU D 1 88 ? 15.909 -44.903 52.388 1.00 34.79 142 GLU D O 1
ATOM 6054 N N . ILE D 1 90 ? 14.820 -44.771 49.020 1.00 30.99 144 ILE D N 1
ATOM 6055 C CA . ILE D 1 90 ? 14.923 -43.589 48.178 1.00 29.62 144 ILE D CA 1
ATOM 6056 C C . ILE D 1 90 ? 15.736 -42.504 48.912 1.00 29.82 144 ILE D C 1
ATOM 6057 O O . ILE D 1 90 ? 16.637 -41.887 48.325 1.00 29.42 144 ILE D O 1
ATOM 6062 N N . ASN D 1 91 ? 15.444 -42.321 50.200 1.00 29.57 145 ASN D N 1
ATOM 6063 C CA . ASN D 1 91 ? 16.165 -41.370 51.027 1.00 29.80 145 ASN D CA 1
ATOM 6064 C C . ASN D 1 91 ? 17.608 -41.763 51.300 1.00 30.15 145 ASN D C 1
ATOM 6065 O O . ASN D 1 91 ? 18.365 -40.943 51.757 1.00 31.14 145 ASN D O 1
ATOM 6070 N N . ASN D 1 92 ? 17.980 -43.003 50.989 1.00 29.83 146 ASN D N 1
ATOM 6071 C CA . ASN D 1 92 ? 19.351 -43.478 51.119 1.00 29.96 146 ASN D CA 1
ATOM 6072 C C . ASN D 1 92 ? 20.195 -43.236 49.877 1.00 30.36 146 ASN D C 1
ATOM 6073 O O . ASN D 1 92 ? 21.339 -43.700 49.811 1.00 30.51 146 ASN D O 1
ATOM 6078 N N . ILE D 1 93 ? 19.614 -42.610 48.860 1.00 30.32 147 ILE D N 1
ATOM 6079 C CA . ILE D 1 93 ? 20.421 -42.139 47.736 1.00 30.80 147 ILE D CA 1
ATOM 6080 C C . ILE D 1 93 ? 20.348 -40.603 47.761 1.00 31.62 147 ILE D C 1
ATOM 6081 O O . ILE D 1 93 ? 19.266 -40.033 47.600 1.00 32.31 147 ILE D O 1
ATOM 6086 N N . GLN D 1 94 ? 21.474 -39.963 48.056 1.00 32.28 148 GLN D N 1
ATOM 6087 C CA . GLN D 1 94 ? 21.578 -38.515 48.197 1.00 33.67 148 GLN D CA 1
ATOM 6088 C C . GLN D 1 94 ? 22.458 -37.936 47.102 1.00 34.01 148 GLN D C 1
ATOM 6089 O O . GLN D 1 94 ? 23.619 -38.315 46.952 1.00 33.91 148 GLN D O 1
ATOM 6095 N N . PHE D 1 95 ? 21.906 -36.990 46.360 1.00 34.29 149 PHE D N 1
ATOM 6096 C CA . PHE D 1 95 ? 22.659 -36.310 45.332 1.00 33.79 149 PHE D CA 1
ATOM 6097 C C . PHE D 1 95 ? 22.982 -34.859 45.762 1.00 33.51 149 PHE D C 1
ATOM 6098 O O . PHE D 1 95 ? 22.109 -34.137 46.248 1.00 33.43 149 PHE D O 1
ATOM 6106 N N . ILE D 1 96 ? 24.236 -34.453 45.575 1.00 32.97 150 ILE D N 1
ATOM 6107 C CA . ILE D 1 96 ? 24.667 -33.082 45.856 1.00 33.14 150 ILE D CA 1
ATOM 6108 C C . ILE D 1 96 ? 25.176 -32.393 44.587 1.00 33.19 150 ILE D C 1
ATOM 6109 O O . ILE D 1 96 ? 26.176 -32.815 44.021 1.00 33.65 150 ILE D O 1
ATOM 6114 N N . PRO D 1 97 ? 24.449 -31.369 44.108 1.00 33.23 151 PRO D N 1
ATOM 6115 C CA . PRO D 1 97 ? 24.921 -30.594 42.954 1.00 33.68 151 PRO D CA 1
ATOM 6116 C C . PRO D 1 97 ? 26.250 -29.955 43.277 1.00 34.60 151 PRO D C 1
ATOM 6117 O O . PRO D 1 97 ? 26.464 -29.468 44.415 1.00 34.57 151 PRO D O 1
ATOM 6121 N N . GLY D 1 98 ? 27.142 -29.971 42.296 1.00 35.08 152 GLY D N 1
ATOM 6122 C CA . GLY D 1 98 ? 28.460 -29.409 42.476 1.00 36.44 152 GLY D CA 1
ATOM 6123 C C . GLY D 1 98 ? 28.386 -27.914 42.481 1.00 37.76 152 GLY D C 1
ATOM 6124 O O . GLY D 1 98 ? 27.428 -27.349 41.938 1.00 38.21 152 GLY D O 1
ATOM 6125 N N . ASP D 1 99 ? 29.375 -27.291 43.135 1.00 39.19 153 ASP D N 1
ATOM 6126 C CA . ASP D 1 99 ? 29.653 -25.842 43.065 1.00 40.12 153 ASP D CA 1
ATOM 6127 C C . ASP D 1 99 ? 30.978 -25.654 42.319 1.00 40.86 153 ASP D C 1
ATOM 6128 O O . ASP D 1 99 ? 32.076 -25.794 42.900 1.00 41.17 153 ASP D O 1
ATOM 6133 N N . PHE D 1 100 ? 30.877 -25.302 41.046 1.00 41.33 154 PHE D N 1
ATOM 6134 C CA . PHE D 1 100 ? 32.056 -25.265 40.187 1.00 42.24 154 PHE D CA 1
ATOM 6135 C C . PHE D 1 100 ? 33.061 -24.146 40.500 1.00 42.41 154 PHE D C 1
ATOM 6136 O O . PHE D 1 100 ? 34.271 -24.325 40.303 1.00 42.73 154 PHE D O 1
ATOM 6144 N N . THR D 1 101 ? 32.564 -23.043 41.058 1.00 42.29 155 THR D N 1
ATOM 6145 C CA . THR D 1 101 ? 33.403 -21.948 41.557 1.00 42.61 155 THR D CA 1
ATOM 6146 C C . THR D 1 101 ? 34.385 -22.361 42.685 1.00 42.68 155 THR D C 1
ATOM 6147 O O . THR D 1 101 ? 35.433 -21.730 42.870 1.00 42.79 155 THR D O 1
ATOM 6151 N N . ARG D 1 102 ? 34.034 -23.426 43.408 1.00 42.85 156 ARG D N 1
ATOM 6152 C CA . ARG D 1 102 ? 34.813 -23.980 44.518 1.00 42.76 156 ARG D CA 1
ATOM 6153 C C . ARG D 1 102 ? 35.488 -25.314 44.133 1.00 42.60 156 ARG D C 1
ATOM 6154 O O . ARG D 1 102 ? 35.899 -26.096 45.015 1.00 42.80 156 ARG D O 1
ATOM 6162 N N . ALA D 1 103 ? 35.592 -25.568 42.821 1.00 41.67 157 ALA D N 1
ATOM 6163 C CA . ALA D 1 103 ? 36.036 -26.867 42.263 1.00 40.47 157 ALA D CA 1
ATOM 6164 C C . ALA D 1 103 ? 35.413 -28.102 42.905 1.00 39.65 157 ALA D C 1
ATOM 6165 O O . ALA D 1 103 ? 36.000 -29.181 42.852 1.00 39.76 157 ALA D O 1
ATOM 6167 N N . VAL D 1 104 ? 34.235 -27.957 43.505 1.00 38.57 158 VAL D N 1
ATOM 6168 C CA . VAL D 1 104 ? 33.535 -29.126 44.013 1.00 37.69 158 VAL D CA 1
ATOM 6169 C C . VAL D 1 104 ? 32.524 -29.578 42.977 1.00 37.58 158 VAL D C 1
ATOM 6170 O O . VAL D 1 104 ? 31.661 -28.781 42.589 1.00 38.15 158 VAL D O 1
ATOM 6174 N N . ASN D 1 105 ? 32.643 -30.841 42.545 1.00 36.15 159 ASN D N 1
ATOM 6175 C CA . ASN D 1 105 ? 31.811 -31.444 41.501 1.00 35.26 159 ASN D CA 1
ATOM 6176 C C . ASN D 1 105 ? 30.564 -32.187 41.987 1.00 34.49 159 ASN D C 1
ATOM 6177 O O . ASN D 1 105 ? 30.436 -32.467 43.184 1.00 34.68 159 ASN D O 1
ATOM 6182 N N . ASP D 1 106 ? 29.681 -32.543 41.040 1.00 33.45 160 ASP D N 1
ATOM 6183 C CA . ASP D 1 106 ? 28.449 -33.326 41.304 1.00 32.82 160 ASP D CA 1
ATOM 6184 C C . ASP D 1 106 ? 28.831 -34.647 41.925 1.00 32.63 160 ASP D C 1
ATOM 6185 O O . ASP D 1 106 ? 29.715 -35.339 41.388 1.00 31.31 160 ASP D O 1
ATOM 6190 N N . SER D 1 107 ? 28.135 -35.007 43.015 1.00 32.22 161 SER D N 1
ATOM 6191 C CA . SER D 1 107 ? 28.322 -36.305 43.659 1.00 31.94 161 SER D CA 1
ATOM 6192 C C . SER D 1 107 ? 27.044 -36.905 44.209 1.00 31.51 161 SER D C 1
ATOM 6193 O O . SER D 1 107 ? 26.121 -36.206 44.589 1.00 31.86 161 SER D O 1
ATOM 6196 N N . VAL D 1 108 ? 27.004 -38.225 44.222 1.00 30.85 162 VAL D N 1
ATOM 6197 C CA . VAL D 1 108 ? 25.875 -38.966 44.689 1.00 29.38 162 VAL D CA 1
ATOM 6198 C C . VAL D 1 108 ? 26.435 -39.977 45.679 1.00 30.18 162 VAL D C 1
ATOM 6199 O O . VAL D 1 108 ? 27.497 -40.571 45.460 1.00 30.45 162 VAL D O 1
ATOM 6203 N N . LYS D 1 109 ? 25.700 -40.181 46.754 1.00 30.06 163 LYS D N 1
ATOM 6204 C CA . LYS D 1 109 ? 26.053 -41.110 47.777 1.00 30.39 163 LYS D CA 1
ATOM 6205 C C . LYS D 1 109 ? 24.924 -42.141 47.896 1.00 29.99 163 LYS D C 1
ATOM 6206 O O . LYS D 1 109 ? 23.747 -41.829 47.689 1.00 30.25 163 LYS D O 1
ATOM 6212 N N . LEU D 1 110 ? 25.267 -43.368 48.253 1.00 29.09 164 LEU D N 1
ATOM 6213 C CA . LEU D 1 110 ? 24.244 -44.371 48.456 1.00 28.55 164 LEU D CA 1
ATOM 6214 C C . LEU D 1 110 ? 24.531 -45.186 49.715 1.00 28.53 164 LEU D C 1
ATOM 6215 O O . LEU D 1 110 ? 25.642 -45.753 49.823 1.00 29.19 164 LEU D O 1
ATOM 6220 N N . ILE D 1 111 ? 23.558 -45.239 50.646 1.00 27.22 165 ILE D N 1
ATOM 6221 C CA . ILE D 1 111 ? 23.666 -46.015 51.909 1.00 26.81 165 ILE D CA 1
ATOM 6222 C C . ILE D 1 111 ? 23.068 -47.423 51.824 1.00 27.05 165 ILE D C 1
ATOM 6223 O O . ILE D 1 111 ? 21.987 -47.637 51.230 1.00 26.77 165 ILE D O 1
ATOM 6228 N N . ALA D 1 112 ? 23.740 -48.396 52.430 1.00 26.92 166 ALA D N 1
ATOM 6229 C CA . ALA D 1 112 ? 23.172 -49.752 52.528 1.00 26.96 166 ALA D CA 1
ATOM 6230 C C . ALA D 1 112 ? 23.764 -50.568 53.692 1.00 28.47 166 ALA D C 1
ATOM 6231 O O . ALA D 1 112 ? 24.619 -50.048 54.481 1.00 28.47 166 ALA D O 1
ATOM 6233 N N . GLU D 1 113 ? 23.354 -51.844 53.776 1.00 28.61 167 GLU D N 1
ATOM 6234 C CA . GLU D 1 113 ? 23.646 -52.684 54.934 1.00 30.12 167 GLU D CA 1
ATOM 6235 C C . GLU D 1 113 ? 24.999 -53.366 54.895 1.00 29.33 167 GLU D C 1
ATOM 6236 O O . GLU D 1 113 ? 25.563 -53.743 55.949 1.00 29.83 167 GLU D O 1
ATOM 6242 N N . THR D 1 114 ? 25.540 -53.551 53.705 1.00 28.41 168 THR D N 1
ATOM 6243 C CA . THR D 1 114 ? 26.915 -54.054 53.630 1.00 26.78 168 THR D CA 1
ATOM 6244 C C . THR D 1 114 ? 27.737 -53.200 52.688 1.00 26.06 168 THR D C 1
ATOM 6245 O O . THR D 1 114 ? 27.215 -52.511 51.804 1.00 25.87 168 THR D O 1
ATOM 6249 N N . ALA D 1 115 ? 29.037 -53.229 52.897 1.00 26.02 169 ALA D N 1
ATOM 6250 C CA . ALA D 1 115 ? 29.956 -52.514 52.034 1.00 25.29 169 ALA D CA 1
ATOM 6251 C C . ALA D 1 115 ? 29.911 -52.982 50.573 1.00 24.90 169 ALA D C 1
ATOM 6252 O O . ALA D 1 115 ? 29.947 -52.152 49.704 1.00 25.68 169 ALA D O 1
ATOM 6254 N N . PRO D 1 116 ? 29.883 -54.298 50.289 1.00 25.58 170 PRO D N 1
ATOM 6255 C CA . PRO D 1 116 ? 29.732 -54.678 48.866 1.00 26.52 170 PRO D CA 1
ATOM 6256 C C . PRO D 1 116 ? 28.408 -54.213 48.253 1.00 27.76 170 PRO D C 1
ATOM 6257 O O . PRO D 1 116 ? 28.378 -53.801 47.084 1.00 27.34 170 PRO D O 1
ATOM 6261 N N . ASP D 1 117 ? 27.321 -54.275 49.029 1.00 28.71 171 ASP D N 1
ATOM 6262 C CA . ASP D 1 117 ? 26.031 -53.780 48.542 1.00 30.09 171 ASP D CA 1
ATOM 6263 C C . ASP D 1 117 ? 26.086 -52.291 48.186 1.00 30.09 171 ASP D C 1
ATOM 6264 O O . ASP D 1 117 ? 25.518 -51.877 47.166 1.00 30.55 171 ASP D O 1
ATOM 6269 N N . ALA D 1 118 ? 26.741 -51.484 49.016 1.00 29.36 172 ALA D N 1
ATOM 6270 C CA . ALA D 1 118 ? 26.788 -50.033 48.759 1.00 29.44 172 ALA D CA 1
ATOM 6271 C C . ALA D 1 118 ? 27.492 -49.759 47.431 1.00 29.87 172 ALA D C 1
ATOM 6272 O O . ALA D 1 118 ? 26.970 -49.048 46.573 1.00 30.90 172 ALA D O 1
ATOM 6274 N N . ASN D 1 119 ? 28.643 -50.400 47.242 1.00 30.22 173 ASN D N 1
ATOM 6275 C CA . ASN D 1 119 ? 29.401 -50.371 45.979 1.00 29.64 173 ASN D CA 1
ATOM 6276 C C . ASN D 1 119 ? 28.617 -50.838 44.724 1.00 29.17 173 ASN D C 1
ATOM 6277 O O . ASN D 1 119 ? 28.538 -50.122 43.729 1.00 29.81 173 ASN D O 1
ATOM 6282 N N . ASN D 1 120 ? 28.091 -52.054 44.743 1.00 28.66 174 ASN D N 1
ATOM 6283 C CA . ASN D 1 120 ? 27.441 -52.600 43.569 1.00 28.48 174 ASN D CA 1
ATOM 6284 C C . ASN D 1 120 ? 26.145 -51.851 43.198 1.00 28.20 174 ASN D C 1
ATOM 6285 O O . ASN D 1 120 ? 25.886 -51.629 42.027 1.00 27.98 174 ASN D O 1
ATOM 6290 N N . LEU D 1 121 ? 25.354 -51.458 44.199 1.00 28.03 175 LEU D N 1
ATOM 6291 C CA . LEU D 1 121 ? 24.076 -50.781 43.957 1.00 29.19 175 LEU D CA 1
ATOM 6292 C C . LEU D 1 121 ? 24.294 -49.364 43.424 1.00 29.81 175 LEU D C 1
ATOM 6293 O O . LEU D 1 121 ? 23.605 -48.974 42.501 1.00 30.18 175 LEU D O 1
ATOM 6298 N N . LEU D 1 122 ? 25.281 -48.625 43.956 1.00 30.29 176 LEU D N 1
ATOM 6299 C CA . LEU D 1 122 ? 25.597 -47.302 43.404 1.00 29.90 176 LEU D CA 1
ATOM 6300 C C . LEU D 1 122 ? 26.025 -47.394 41.954 1.00 30.40 176 LEU D C 1
ATOM 6301 O O . LEU D 1 122 ? 25.554 -46.616 41.124 1.00 31.56 176 LEU D O 1
ATOM 6306 N N . ARG D 1 123 ? 26.877 -48.355 41.636 1.00 30.38 177 ARG D N 1
ATOM 6307 C CA . ARG D 1 123 ? 27.193 -48.658 40.226 1.00 30.75 177 ARG D CA 1
ATOM 6308 C C . ARG D 1 123 ? 25.945 -48.939 39.401 1.00 31.30 177 ARG D C 1
ATOM 6309 O O . ARG D 1 123 ? 25.788 -48.407 38.303 1.00 32.17 177 ARG D O 1
ATOM 6317 N N . GLN D 1 124 ? 25.042 -49.777 39.910 1.00 31.46 178 GLN D N 1
ATOM 6318 C CA . GLN D 1 124 ? 23.902 -50.161 39.094 1.00 30.87 178 GLN D CA 1
ATOM 6319 C C . GLN D 1 124 ? 23.048 -48.928 38.949 1.00 31.31 178 GLN D C 1
ATOM 6320 O O . GLN D 1 124 ? 22.469 -48.703 37.868 1.00 32.95 178 GLN D O 1
ATOM 6326 N N . TYR D 1 125 ? 22.964 -48.132 40.024 1.00 28.90 179 TYR D N 1
ATOM 6327 C CA . TYR D 1 125 ? 22.095 -47.006 40.044 1.00 28.76 179 TYR D CA 1
ATOM 6328 C C . TYR D 1 125 ? 22.559 -45.929 39.061 1.00 29.29 179 TYR D C 1
ATOM 6329 O O . TYR D 1 125 ? 21.766 -45.370 38.300 1.00 29.18 179 TYR D O 1
ATOM 6338 N N . VAL D 1 126 ? 23.857 -45.635 39.098 1.00 29.27 180 VAL D N 1
ATOM 6339 C CA . VAL D 1 126 ? 24.443 -44.713 38.148 1.00 28.62 180 VAL D CA 1
ATOM 6340 C C . VAL D 1 126 ? 24.178 -45.208 36.726 1.00 28.31 180 VAL D C 1
ATOM 6341 O O . VAL D 1 126 ? 23.782 -44.398 35.870 1.00 29.47 180 VAL D O 1
ATOM 6345 N N . ALA D 1 127 ? 24.354 -46.505 36.466 1.00 26.58 181 ALA D N 1
ATOM 6346 C CA . ALA D 1 127 ? 24.053 -47.027 35.113 1.00 26.38 181 ALA D CA 1
ATOM 6347 C C . ALA D 1 127 ? 22.529 -46.930 34.787 1.00 26.59 181 ALA D C 1
ATOM 6348 O O . ALA D 1 127 ? 22.136 -46.713 33.625 1.00 27.96 181 ALA D O 1
ATOM 6350 N N . PHE D 1 128 ? 21.686 -47.128 35.791 1.00 24.81 182 PHE D N 1
ATOM 6351 C CA . PHE D 1 128 ? 20.249 -47.056 35.600 1.00 23.77 182 PHE D CA 1
ATOM 6352 C C . PHE D 1 128 ? 19.847 -45.637 35.149 1.00 23.67 182 PHE D C 1
ATOM 6353 O O . PHE D 1 128 ? 19.105 -45.456 34.164 1.00 23.22 182 PHE D O 1
ATOM 6361 N N . ALA D 1 129 ? 20.373 -44.636 35.848 1.00 23.10 183 ALA D N 1
ATOM 6362 C CA . ALA D 1 129 ? 20.055 -43.264 35.545 1.00 23.32 183 ALA D CA 1
ATOM 6363 C C . ALA D 1 129 ? 20.594 -42.851 34.174 1.00 23.84 183 ALA D C 1
ATOM 6364 O O . ALA D 1 129 ? 19.951 -42.084 33.449 1.00 23.92 183 ALA D O 1
ATOM 6366 N N . SER D 1 130 ? 21.772 -43.358 33.826 1.00 24.25 184 SER D N 1
ATOM 6367 C CA . SER D 1 130 ? 22.392 -43.042 32.538 1.00 24.85 184 SER D CA 1
ATOM 6368 C C . SER D 1 130 ? 21.532 -43.516 31.363 1.00 24.75 184 SER D C 1
ATOM 6369 O O . SER D 1 130 ? 21.364 -42.803 30.360 1.00 24.06 184 SER D O 1
ATOM 6372 N N . GLN D 1 131 ? 21.017 -44.733 31.518 1.00 24.48 185 GLN D N 1
ATOM 6373 C CA . GLN D 1 131 ? 20.167 -45.390 30.541 1.00 25.34 185 GLN D CA 1
ATOM 6374 C C . GLN D 1 131 ? 18.813 -44.672 30.449 1.00 25.01 185 GLN D C 1
ATOM 6375 O O . GLN D 1 131 ? 18.234 -44.528 29.362 1.00 25.67 185 GLN D O 1
ATOM 6381 N N . ARG D 1 132 ? 18.300 -44.169 31.562 1.00 24.13 186 ARG D N 1
ATOM 6382 C CA . ARG D 1 132 ? 17.099 -43.368 31.442 1.00 22.96 186 ARG D CA 1
ATOM 6383 C C . ARG D 1 132 ? 17.400 -42.051 30.679 1.00 23.24 186 ARG D C 1
ATOM 6384 O O . ARG D 1 132 ? 16.591 -41.582 29.886 1.00 23.55 186 ARG D O 1
ATOM 6392 N N . ALA D 1 133 ? 18.577 -41.480 30.891 1.00 23.05 187 ALA D N 1
ATOM 6393 C CA . ALA D 1 133 ? 18.914 -40.239 30.230 1.00 23.21 187 ALA D CA 1
ATOM 6394 C C . ALA D 1 133 ? 19.069 -40.481 28.737 1.00 23.70 187 ALA D C 1
ATOM 6395 O O . ALA D 1 133 ? 18.555 -39.695 27.922 1.00 24.40 187 ALA D O 1
ATOM 6397 N N . ALA D 1 134 ? 19.754 -41.573 28.389 1.00 23.23 188 ALA D N 1
ATOM 6398 C CA . ALA D 1 134 ? 19.952 -41.937 26.996 1.00 23.41 188 ALA D CA 1
ATOM 6399 C C . ALA D 1 134 ? 18.630 -42.131 26.252 1.00 24.14 188 ALA D C 1
ATOM 6400 O O . ALA D 1 134 ? 18.479 -41.567 25.179 1.00 24.35 188 ALA D O 1
ATOM 6402 N N . SER D 1 135 ? 17.679 -42.884 26.823 1.00 23.83 189 SER D N 1
ATOM 6403 C CA . SER D 1 135 ? 16.388 -43.093 26.169 1.00 25.08 189 SER D CA 1
ATOM 6404 C C . SER D 1 135 ? 15.616 -41.785 26.060 1.00 25.39 189 SER D C 1
ATOM 6405 O O . SER D 1 135 ? 14.909 -41.549 25.074 1.00 25.34 189 SER D O 1
ATOM 6408 N N . HIS D 1 136 ? 15.759 -40.928 27.067 1.00 25.61 190 HIS D N 1
ATOM 6409 C CA . HIS D 1 136 ? 15.053 -39.673 27.020 1.00 25.54 190 HIS D CA 1
ATOM 6410 C C . HIS D 1 136 ? 15.620 -38.785 25.931 1.00 25.47 190 HIS D C 1
ATOM 6411 O O . HIS D 1 136 ? 14.870 -38.257 25.133 1.00 25.76 190 HIS D O 1
ATOM 6418 N N . LEU D 1 137 ? 16.941 -38.622 25.893 1.00 25.60 191 LEU D N 1
ATOM 6419 C CA . LEU D 1 137 ? 17.589 -37.858 24.827 1.00 25.81 191 LEU D CA 1
ATOM 6420 C C . LEU D 1 137 ? 17.249 -38.382 23.406 1.00 26.34 191 LEU D C 1
ATOM 6421 O O . LEU D 1 137 ? 16.998 -37.595 22.493 1.00 26.49 191 LEU D O 1
ATOM 6426 N N . ASN D 1 138 ? 17.195 -39.697 23.240 1.00 26.54 192 ASN D N 1
ATOM 6427 C CA . ASN D 1 138 ? 16.698 -40.272 21.999 1.00 27.87 192 ASN D CA 1
ATOM 6428 C C . ASN D 1 138 ? 15.225 -39.977 21.647 1.00 28.32 192 ASN D C 1
ATOM 6429 O O . ASN D 1 138 ? 14.903 -39.872 20.494 1.00 28.43 192 ASN D O 1
ATOM 6434 N N . ASP D 1 139 ? 14.354 -39.863 22.638 1.00 29.48 193 ASP D N 1
ATOM 6435 C CA . ASP D 1 139 ? 12.990 -39.369 22.429 1.00 30.55 193 ASP D CA 1
ATOM 6436 C C . ASP D 1 139 ? 12.967 -37.888 22.018 1.00 30.41 193 ASP D C 1
ATOM 6437 O O . ASP D 1 139 ? 12.156 -37.489 21.193 1.00 29.87 193 ASP D O 1
ATOM 6442 N N . GLU D 1 140 ? 13.845 -37.071 22.597 1.00 30.35 194 GLU D N 1
ATOM 6443 C CA . GLU D 1 140 ? 13.907 -35.694 22.174 1.00 30.72 194 GLU D CA 1
ATOM 6444 C C . GLU D 1 140 ? 14.409 -35.661 20.727 1.00 30.46 194 GLU D C 1
ATOM 6445 O O . GLU D 1 140 ? 13.844 -34.923 19.895 1.00 30.09 194 GLU D O 1
ATOM 6451 N N . LEU D 1 141 ? 15.443 -36.461 20.427 1.00 29.82 195 LEU D N 1
ATOM 6452 C CA . LEU D 1 141 ? 15.989 -36.526 19.062 1.00 29.96 195 LEU D CA 1
ATOM 6453 C C . LEU D 1 141 ? 14.909 -36.917 18.032 1.00 30.19 195 LEU D C 1
ATOM 6454 O O . LEU D 1 141 ? 14.539 -36.101 17.207 1.00 30.63 195 LEU D O 1
ATOM 6459 N N . LYS D 1 142 ? 14.405 -38.147 18.113 1.00 30.07 196 LYS D N 1
ATOM 6460 C CA . LYS D 1 142 ? 13.335 -38.659 17.260 1.00 30.63 196 LYS D CA 1
ATOM 6461 C C . LYS D 1 142 ? 12.219 -37.628 16.968 1.00 30.69 196 LYS D C 1
ATOM 6462 O O . LYS D 1 142 ? 11.715 -37.526 15.829 1.00 30.63 196 LYS D O 1
ATOM 6468 N N . GLY D 1 143 ? 11.865 -36.858 17.986 1.00 30.25 197 GLY D N 1
ATOM 6469 C CA . GLY D 1 143 ? 10.836 -35.833 17.866 1.00 30.46 197 GLY D CA 1
ATOM 6470 C C . GLY D 1 143 ? 11.292 -34.464 17.366 1.00 30.78 197 GLY D C 1
ATOM 6471 O O . GLY D 1 143 ? 10.460 -33.651 16.913 1.00 31.47 197 GLY D O 1
ATOM 6472 N N . ALA D 1 144 ? 12.591 -34.179 17.456 1.00 30.07 198 ALA D N 1
ATOM 6473 C CA . ALA D 1 144 ? 13.104 -32.906 16.975 1.00 29.66 198 ALA D CA 1
ATOM 6474 C C . ALA D 1 144 ? 13.274 -33.072 15.477 1.00 30.04 198 ALA D C 1
ATOM 6475 O O . ALA D 1 144 ? 12.995 -32.169 14.663 1.00 30.93 198 ALA D O 1
ATOM 6477 N N . TRP D 1 145 ? 13.669 -34.278 15.129 1.00 29.15 199 TRP D N 1
ATOM 6478 C CA . TRP D 1 145 ? 13.865 -34.670 13.787 1.00 29.09 199 TRP D CA 1
ATOM 6479 C C . TRP D 1 145 ? 12.518 -34.713 13.070 1.00 29.61 199 TRP D C 1
ATOM 6480 O O . TRP D 1 145 ? 12.381 -34.236 11.944 1.00 30.21 199 TRP D O 1
ATOM 6491 N N . ALA D 1 146 ? 11.515 -35.292 13.719 1.00 29.72 200 ALA D N 1
ATOM 6492 C CA . ALA D 1 146 ? 10.190 -35.344 13.144 1.00 29.28 200 ALA D CA 1
ATOM 6493 C C . ALA D 1 146 ? 9.718 -33.923 12.868 1.00 29.07 200 ALA D C 1
ATOM 6494 O O . ALA D 1 146 ? 9.226 -33.648 11.800 1.00 28.36 200 ALA D O 1
ATOM 6496 N N . ALA D 1 147 ? 9.915 -33.020 13.826 1.00 29.44 201 ALA D N 1
ATOM 6497 C CA . ALA D 1 147 ? 9.537 -31.620 13.627 1.00 30.11 201 ALA D CA 1
ATOM 6498 C C . ALA D 1 147 ? 10.282 -30.952 12.453 1.00 30.18 201 ALA D C 1
ATOM 6499 O O . ALA D 1 147 ? 9.656 -30.305 11.638 1.00 30.45 201 ALA D O 1
ATOM 6501 N N . ARG D 1 148 ? 11.597 -31.123 12.370 1.00 30.03 202 ARG D N 1
ATOM 6502 C CA . ARG D 1 148 ? 12.355 -30.558 11.278 1.00 30.31 202 ARG D CA 1
ATOM 6503 C C . ARG D 1 148 ? 11.930 -31.143 9.932 1.00 30.34 202 ARG D C 1
ATOM 6504 O O . ARG D 1 148 ? 11.884 -30.428 8.934 1.00 30.57 202 ARG D O 1
ATOM 6512 N N . THR D 1 149 ? 11.604 -32.430 9.908 1.00 30.21 203 THR D N 1
ATOM 6513 C CA . THR D 1 149 ? 11.261 -33.120 8.662 1.00 29.98 203 THR D CA 1
ATOM 6514 C C . THR D 1 149 ? 9.903 -32.694 8.138 1.00 30.24 203 THR D C 1
ATOM 6515 O O . THR D 1 149 ? 9.690 -32.621 6.929 1.00 30.86 203 THR D O 1
ATOM 6519 N N . ILE D 1 150 ? 8.976 -32.421 9.039 1.00 30.25 204 ILE D N 1
ATOM 6520 C CA . ILE D 1 150 ? 7.673 -31.953 8.614 1.00 30.53 204 ILE D CA 1
ATOM 6521 C C . ILE D 1 150 ? 7.813 -30.538 8.050 1.00 30.20 204 ILE D C 1
ATOM 6522 O O . ILE D 1 150 ? 7.206 -30.200 7.029 1.00 29.94 204 ILE D O 1
ATOM 6527 N N . GLN D 1 151 ? 8.639 -29.725 8.693 1.00 29.99 205 GLN D N 1
ATOM 6528 C CA . GLN D 1 151 ? 8.754 -28.364 8.240 1.00 30.62 205 GLN D CA 1
ATOM 6529 C C . GLN D 1 151 ? 9.409 -28.311 6.850 1.00 30.50 205 GLN D C 1
ATOM 6530 O O . GLN D 1 151 ? 8.963 -27.562 5.977 1.00 30.80 205 GLN D O 1
ATOM 6544 N N . LYS D 1 153 ? 9.337 -30.592 4.411 1.00 28.88 207 LYS D N 1
ATOM 6545 C CA . LYS D 1 153 ? 8.335 -31.033 3.437 1.00 28.44 207 LYS D CA 1
ATOM 6546 C C . LYS D 1 153 ? 7.367 -29.936 3.053 1.00 27.49 207 LYS D C 1
ATOM 6547 O O . LYS D 1 153 ? 6.922 -29.864 1.909 1.00 27.30 207 LYS D O 1
ATOM 6553 N N . ALA D 1 154 ? 7.022 -29.092 4.012 1.00 26.56 208 ALA D N 1
ATOM 6554 C CA . ALA D 1 154 ? 6.055 -28.040 3.749 1.00 25.93 208 ALA D CA 1
ATOM 6555 C C . ALA D 1 154 ? 6.710 -26.901 2.972 1.00 25.20 208 ALA D C 1
ATOM 6556 O O . ALA D 1 154 ? 6.073 -26.247 2.158 1.00 24.41 208 ALA D O 1
ATOM 6558 N N . GLN D 1 155 ? 7.991 -26.685 3.256 1.00 25.10 209 GLN D N 1
ATOM 6559 C CA . GLN D 1 155 ? 8.802 -25.656 2.616 1.00 25.51 209 GLN D CA 1
ATOM 6560 C C . GLN D 1 155 ? 8.990 -26.011 1.145 1.00 24.44 209 GLN D C 1
ATOM 6561 O O . GLN D 1 155 ? 8.806 -25.171 0.271 1.00 23.70 209 GLN D O 1
ATOM 6567 N N . VAL D 1 156 ? 9.332 -27.272 0.899 1.00 23.97 210 VAL D N 1
ATOM 6568 C CA . VAL D 1 156 ? 9.468 -27.813 -0.437 1.00 24.00 210 VAL D CA 1
ATOM 6569 C C . VAL D 1 156 ? 8.139 -27.783 -1.208 1.00 24.61 210 VAL D C 1
ATOM 6570 O O . VAL D 1 156 ? 8.104 -27.307 -2.347 1.00 25.23 210 VAL D O 1
ATOM 6574 N N . LYS D 1 157 ? 7.060 -28.258 -0.592 1.00 24.33 211 LYS D N 1
ATOM 6575 C CA . LYS D 1 157 ? 5.737 -28.186 -1.195 1.00 25.16 211 LYS D CA 1
ATOM 6576 C C . LYS D 1 157 ? 5.363 -26.737 -1.538 1.00 24.39 211 LYS D C 1
ATOM 6577 O O . LYS D 1 157 ? 4.917 -26.477 -2.649 1.00 24.20 211 LYS D O 1
ATOM 6583 N N . ARG D 1 158 ? 5.585 -25.795 -0.615 1.00 23.88 212 ARG D N 1
ATOM 6584 C CA . ARG D 1 158 ? 5.438 -24.369 -0.943 1.00 23.70 212 ARG D CA 1
ATOM 6585 C C . ARG D 1 158 ? 6.290 -23.958 -2.141 1.00 23.41 212 ARG D C 1
ATOM 6586 O O . ARG D 1 158 ? 5.851 -23.177 -2.981 1.00 22.97 212 ARG D O 1
ATOM 6594 N N . GLN D 1 159 ? 7.509 -24.479 -2.222 1.00 22.94 213 GLN D N 1
ATOM 6595 C CA . GLN D 1 159 ? 8.345 -24.159 -3.363 1.00 22.92 213 GLN D CA 1
ATOM 6596 C C . GLN D 1 159 ? 7.751 -24.685 -4.690 1.00 22.93 213 GLN D C 1
ATOM 6597 O O . GLN D 1 159 ? 7.757 -23.984 -5.676 1.00 22.74 213 GLN D O 1
ATOM 6603 N N . GLU D 1 160 ? 7.213 -25.902 -4.688 1.00 23.21 214 GLU D N 1
ATOM 6604 C CA . GLU D 1 160 ? 6.561 -26.464 -5.861 1.00 23.88 214 GLU D CA 1
ATOM 6605 C C . GLU D 1 160 ? 5.346 -25.637 -6.303 1.00 24.10 214 GLU D C 1
ATOM 6606 O O . GLU D 1 160 ? 5.110 -25.462 -7.501 1.00 24.07 214 GLU D O 1
ATOM 6612 N N . GLU D 1 161 ? 4.611 -25.096 -5.337 1.00 24.19 215 GLU D N 1
ATOM 6613 C CA . GLU D 1 161 ? 3.400 -24.373 -5.640 1.00 24.58 215 GLU D CA 1
ATOM 6614 C C . GLU D 1 161 ? 3.664 -22.932 -6.125 1.00 24.06 215 GLU D C 1
ATOM 6615 O O . GLU D 1 161 ? 2.850 -22.368 -6.876 1.00 23.80 215 GLU D O 1
ATOM 6621 N N . VAL D 1 162 ? 4.810 -22.369 -5.735 1.00 23.06 216 VAL D N 1
ATOM 6622 C CA . VAL D 1 162 ? 5.286 -21.083 -6.250 1.00 22.30 216 VAL D CA 1
ATOM 6623 C C . VAL D 1 162 ? 5.789 -21.196 -7.695 1.00 22.48 216 VAL D C 1
ATOM 6624 O O . VAL D 1 162 ? 5.458 -20.369 -8.555 1.00 22.04 216 VAL D O 1
ATOM 6628 N N . ALA D 1 163 ? 6.600 -22.211 -7.964 1.00 22.61 217 ALA D N 1
ATOM 6629 C CA . ALA D 1 163 ? 7.117 -22.421 -9.314 1.00 22.65 217 ALA D CA 1
ATOM 6630 C C . ALA D 1 163 ? 5.974 -22.732 -10.284 1.00 22.80 217 ALA D C 1
ATOM 6631 O O . ALA D 1 163 ? 6.022 -22.350 -11.428 1.00 22.89 217 ALA D O 1
ATOM 6633 N N . LYS D 1 164 ? 4.939 -23.406 -9.785 1.00 23.56 218 LYS D N 1
ATOM 6634 C CA . LYS D 1 164 ? 3.711 -23.684 -10.528 1.00 24.03 218 LYS D CA 1
ATOM 6635 C C . LYS D 1 164 ? 2.946 -22.409 -10.897 1.00 23.96 218 LYS D C 1
ATOM 6636 O O . LYS D 1 164 ? 2.457 -22.274 -12.020 1.00 24.14 218 LYS D O 1
ATOM 6642 N N . ALA D 1 165 ? 2.844 -21.484 -9.950 1.00 23.80 219 ALA D N 1
ATOM 6643 C CA . ALA D 1 165 ? 2.183 -20.218 -10.196 1.00 23.66 219 ALA D CA 1
ATOM 6644 C C . ALA D 1 165 ? 2.956 -19.423 -11.246 1.00 23.92 219 ALA D C 1
ATOM 6645 O O . ALA D 1 165 ? 2.357 -18.905 -12.192 1.00 24.01 219 ALA D O 1
ATOM 6647 N N . ILE D 1 166 ? 4.281 -19.364 -11.095 1.00 23.87 220 ILE D N 1
ATOM 6648 C CA . ILE D 1 166 ? 5.147 -18.636 -12.028 1.00 23.99 220 ILE D CA 1
ATOM 6649 C C . ILE D 1 166 ? 5.099 -19.278 -13.425 1.00 24.55 220 ILE D C 1
ATOM 6650 O O . ILE D 1 166 ? 5.125 -18.588 -14.447 1.00 24.55 220 ILE D O 1
ATOM 6655 N N . TYR D 1 167 ? 5.005 -20.602 -13.445 1.00 24.97 221 TYR D N 1
ATOM 6656 C CA . TYR D 1 167 ? 4.889 -21.363 -14.670 1.00 25.41 221 TYR D CA 1
ATOM 6657 C C . TYR D 1 167 ? 3.614 -21.016 -15.455 1.00 25.80 221 TYR D C 1
ATOM 6658 O O . TYR D 1 167 ? 3.663 -20.778 -16.663 1.00 25.12 221 TYR D O 1
ATOM 6667 N N . ASP D 1 168 ? 2.482 -21.009 -14.755 1.00 26.29 222 ASP D N 1
ATOM 6668 C CA . ASP D 1 168 ? 1.188 -20.745 -15.369 1.00 26.63 222 ASP D CA 1
ATOM 6669 C C . ASP D 1 168 ? 1.122 -19.315 -15.873 1.00 26.86 222 ASP D C 1
ATOM 6670 O O . ASP D 1 168 ? 0.580 -19.060 -16.947 1.00 26.87 222 ASP D O 1
ATOM 6675 N N . ARG D 1 169 ? 1.667 -18.392 -15.081 1.00 27.35 223 ARG D N 1
ATOM 6676 C CA . ARG D 1 169 ? 1.748 -16.991 -15.444 1.00 27.97 223 ARG D CA 1
ATOM 6677 C C . ARG D 1 169 ? 2.472 -16.866 -16.776 1.00 28.52 223 ARG D C 1
ATOM 6678 O O . ARG D 1 169 ? 2.020 -16.151 -17.667 1.00 28.51 223 ARG D O 1
ATOM 6686 N N . ARG D 1 170 ? 3.592 -17.583 -16.896 1.00 29.21 224 ARG D N 1
ATOM 6687 C CA . ARG D 1 170 ? 4.422 -17.593 -18.092 1.00 30.02 224 ARG D CA 1
ATOM 6688 C C . ARG D 1 170 ? 3.712 -18.273 -19.285 1.00 30.74 224 ARG D C 1
ATOM 6689 O O . ARG D 1 170 ? 3.950 -17.924 -20.448 1.00 30.75 224 ARG D O 1
ATOM 6705 N N . ASN D 1 172 ? 0.281 -18.534 -19.921 1.00 32.16 226 ASN D N 1
ATOM 6706 C CA . ASN D 1 172 ? -0.726 -17.685 -20.506 1.00 32.04 226 ASN D CA 1
ATOM 6707 C C . ASN D 1 172 ? -0.050 -16.630 -21.375 1.00 32.11 226 ASN D C 1
ATOM 6708 O O . ASN D 1 172 ? -0.271 -16.568 -22.594 1.00 32.12 226 ASN D O 1
ATOM 6713 N N . SER D 1 173 ? 0.816 -15.840 -20.750 1.00 32.04 227 SER D N 1
ATOM 6714 C CA . SER D 1 173 ? 1.512 -14.753 -21.434 1.00 32.28 227 SER D CA 1
ATOM 6715 C C . SER D 1 173 ? 2.084 -15.126 -22.820 1.00 32.41 227 SER D C 1
ATOM 6716 O O . SER D 1 173 ? 1.992 -14.327 -23.759 1.00 32.19 227 SER D O 1
ATOM 6719 N N . ILE D 1 174 ? 2.660 -16.328 -22.942 1.00 32.60 228 ILE D N 1
ATOM 6720 C CA . ILE D 1 174 ? 3.273 -16.776 -24.202 1.00 32.60 228 ILE D CA 1
ATOM 6721 C C . ILE D 1 174 ? 2.236 -17.082 -25.275 1.00 32.52 228 ILE D C 1
ATOM 6722 O O . ILE D 1 174 ? 2.438 -16.748 -26.443 1.00 32.20 228 ILE D O 1
ATOM 6727 N N . GLU D 1 175 ? 1.126 -17.698 -24.881 1.00 32.62 229 GLU D N 1
ATOM 6728 C CA . GLU D 1 175 ? 0.064 -17.993 -25.839 1.00 32.83 229 GLU D CA 1
ATOM 6729 C C . GLU D 1 175 ? -0.488 -16.703 -26.430 1.00 32.97 229 GLU D C 1
ATOM 6730 O O . GLU D 1 175 ? -0.658 -16.562 -27.669 1.00 33.14 229 GLU D O 1
ATOM 6736 N N . GLN D 1 176 ? -0.728 -15.745 -25.539 1.00 32.74 230 GLN D N 1
ATOM 6737 C CA . GLN D 1 176 ? -1.445 -14.530 -25.906 1.00 32.67 230 GLN D CA 1
ATOM 6738 C C . GLN D 1 176 ? -0.619 -13.507 -26.712 1.00 32.27 230 GLN D C 1
ATOM 6739 O O . GLN D 1 176 ? 0.598 -13.802 -27.068 1.00 31.68 230 GLN D O 1
ATOM 6745 N N . GLN D 1 212 ? 6.397 -20.001 -32.178 1.00 34.98 266 GLN D N 1
ATOM 6746 C CA . GLN D 1 212 ? 5.645 -20.749 -31.158 1.00 34.62 266 GLN D CA 1
ATOM 6747 C C . GLN D 1 212 ? 6.551 -21.786 -30.489 1.00 34.41 266 GLN D C 1
ATOM 6748 O O . GLN D 1 212 ? 6.083 -22.640 -29.725 1.00 34.07 266 GLN D O 1
ATOM 6754 N N . ALA D 1 213 ? 7.846 -21.712 -30.789 1.00 34.22 267 ALA D N 1
ATOM 6755 C CA . ALA D 1 213 ? 8.813 -22.658 -30.238 1.00 34.44 267 ALA D CA 1
ATOM 6756 C C . ALA D 1 213 ? 8.679 -22.737 -28.723 1.00 34.63 267 ALA D C 1
ATOM 6757 O O . ALA D 1 213 ? 8.401 -23.801 -28.162 1.00 34.60 267 ALA D O 1
ATOM 6759 N N . ARG D 1 214 ? 8.840 -21.586 -28.080 1.00 34.75 268 ARG D N 1
ATOM 6760 C CA . ARG D 1 214 ? 8.885 -21.494 -26.631 1.00 34.93 268 ARG D CA 1
ATOM 6761 C C . ARG D 1 214 ? 7.600 -21.925 -25.895 1.00 34.65 268 ARG D C 1
ATOM 6762 O O . ARG D 1 214 ? 7.624 -22.121 -24.675 1.00 34.71 268 ARG D O 1
ATOM 6770 N N . LEU D 1 215 ? 6.496 -22.084 -26.626 1.00 34.19 269 LEU D N 1
ATOM 6771 C CA . LEU D 1 215 ? 5.247 -22.557 -26.022 1.00 33.61 269 LEU D CA 1
ATOM 6772 C C . LEU D 1 215 ? 5.280 -24.057 -25.763 1.00 33.37 269 LEU D C 1
ATOM 6773 O O . LEU D 1 215 ? 4.945 -24.509 -24.670 1.00 33.18 269 LEU D O 1
ATOM 6778 N N . GLU D 1 216 ? 5.658 -24.833 -26.775 1.00 33.05 270 GLU D N 1
ATOM 6779 C CA . GLU D 1 216 ? 5.751 -26.273 -26.593 1.00 32.69 270 GLU D CA 1
ATOM 6780 C C . GLU D 1 216 ? 6.954 -26.606 -25.714 1.00 32.64 270 GLU D C 1
ATOM 6781 O O . GLU D 1 216 ? 6.917 -27.544 -24.919 1.00 32.57 270 GLU D O 1
ATOM 6787 N N . ASN D 1 217 ? 7.997 -25.793 -25.852 1.00 32.53 271 ASN D N 1
ATOM 6788 C CA . ASN D 1 217 ? 9.176 -25.836 -25.009 1.00 32.43 271 ASN D CA 1
ATOM 6789 C C . ASN D 1 217 ? 8.812 -25.846 -23.527 1.00 32.60 271 ASN D C 1
ATOM 6790 O O . ASN D 1 217 ? 9.116 -26.809 -22.814 1.00 32.58 271 ASN D O 1
ATOM 6795 N N . LEU D 1 218 ? 8.161 -24.763 -23.095 1.00 32.54 272 LEU D N 1
ATOM 6796 C CA . LEU D 1 218 ? 7.709 -24.552 -21.720 1.00 32.56 272 LEU D CA 1
ATOM 6797 C C . LEU D 1 218 ? 6.798 -25.681 -21.236 1.00 32.60 272 LEU D C 1
ATOM 6798 O O . LEU D 1 218 ? 6.896 -26.128 -20.086 1.00 31.83 272 LEU D O 1
ATOM 6803 N N . GLN D 1 219 ? 5.917 -26.111 -22.143 1.00 32.88 273 GLN D N 1
ATOM 6804 C CA . GLN D 1 219 ? 4.960 -27.199 -21.934 1.00 33.08 273 GLN D CA 1
ATOM 6805 C C . GLN D 1 219 ? 5.699 -28.511 -21.641 1.00 33.00 273 GLN D C 1
ATOM 6806 O O . GLN D 1 219 ? 5.360 -29.219 -20.689 1.00 33.41 273 GLN D O 1
ATOM 6812 N N . ALA D 1 220 ? 6.737 -28.805 -22.421 1.00 32.64 274 ALA D N 1
ATOM 6813 C CA . ALA D 1 220 ? 7.466 -30.072 -22.293 1.00 32.33 274 ALA D CA 1
ATOM 6814 C C . ALA D 1 220 ? 8.458 -30.172 -21.111 1.00 32.00 274 ALA D C 1
ATOM 6815 O O . ALA D 1 220 ? 8.791 -31.278 -20.681 1.00 31.92 274 ALA D O 1
ATOM 6817 N N . VAL D 1 221 ? 8.930 -29.035 -20.599 1.00 31.58 275 VAL D N 1
ATOM 6818 C CA . VAL D 1 221 ? 9.891 -29.035 -19.483 1.00 31.22 275 VAL D CA 1
ATOM 6819 C C . VAL D 1 221 ? 9.208 -28.946 -18.108 1.00 30.73 275 VAL D C 1
ATOM 6820 O O . VAL D 1 221 ? 9.379 -29.826 -17.260 1.00 30.75 275 VAL D O 1
ATOM 6824 N N . GLY D 1 222 ? 8.443 -27.879 -17.900 1.00 29.91 276 GLY D N 1
ATOM 6825 C CA . GLY D 1 222 ? 7.723 -27.670 -16.659 1.00 28.70 276 GLY D CA 1
ATOM 6826 C C . GLY D 1 222 ? 8.205 -26.459 -15.886 1.00 27.99 276 GLY D C 1
ATOM 6827 O O . GLY D 1 222 ? 8.968 -25.637 -16.405 1.00 27.36 276 GLY D O 1
ATOM 6828 N N . PRO D 1 223 ? 7.778 -26.353 -14.617 1.00 27.68 277 PRO D N 1
ATOM 6829 C CA . PRO D 1 223 ? 8.110 -25.184 -13.811 1.00 27.30 277 PRO D CA 1
ATOM 6830 C C . PRO D 1 223 ? 9.602 -25.132 -13.442 1.00 26.95 277 PRO D C 1
ATOM 6831 O O . PRO D 1 223 ? 10.241 -26.182 -13.266 1.00 26.36 277 PRO D O 1
ATOM 6835 N N . ALA D 1 224 ? 10.127 -23.908 -13.359 1.00 26.81 278 ALA D N 1
ATOM 6836 C CA . ALA D 1 224 ? 11.557 -23.648 -13.184 1.00 27.07 278 ALA D CA 1
ATOM 6837 C C . ALA D 1 224 ? 11.979 -23.675 -11.709 1.00 27.44 278 ALA D C 1
ATOM 6838 O O . ALA D 1 224 ? 11.482 -22.904 -10.894 1.00 27.66 278 ALA D O 1
ATOM 6840 N N . PHE D 1 225 ? 12.916 -24.559 -11.388 1.00 27.61 279 PHE D N 1
ATOM 6841 C CA . PHE D 1 225 ? 13.348 -24.785 -10.032 1.00 27.44 279 PHE D CA 1
ATOM 6842 C C . PHE D 1 225 ? 14.787 -24.362 -9.815 1.00 27.46 279 PHE D C 1
ATOM 6843 O O . PHE D 1 225 ? 15.707 -24.902 -10.432 1.00 27.09 279 PHE D O 1
ATOM 6851 N N . ASP D 1 226 ? 14.981 -23.413 -8.906 1.00 27.58 280 ASP D N 1
ATOM 6852 C CA . ASP D 1 226 ? 16.325 -22.964 -8.546 1.00 27.83 280 ASP D CA 1
ATOM 6853 C C . ASP D 1 226 ? 17.072 -23.935 -7.624 1.00 27.21 280 ASP D C 1
ATOM 6854 O O . ASP D 1 226 ? 16.496 -24.901 -7.104 1.00 26.42 280 ASP D O 1
ATOM 6859 N N . LEU D 1 227 ? 18.356 -23.643 -7.431 1.00 26.71 281 LEU D N 1
ATOM 6860 C CA . LEU D 1 227 ? 19.261 -24.463 -6.636 1.00 26.37 281 LEU D CA 1
ATOM 6861 C C . LEU D 1 227 ? 18.787 -24.655 -5.199 1.00 25.93 281 LEU D C 1
ATOM 6862 O O . LEU D 1 227 ? 18.946 -25.741 -4.632 1.00 25.99 281 LEU D O 1
ATOM 6867 N N . ASP D 1 228 ? 18.209 -23.614 -4.607 1.00 25.67 282 ASP D N 1
ATOM 6868 C CA . ASP D 1 228 ? 17.680 -23.726 -3.233 1.00 25.64 282 ASP D CA 1
ATOM 6869 C C . ASP D 1 228 ? 16.588 -24.774 -3.141 1.00 24.81 282 ASP D C 1
ATOM 6870 O O . ASP D 1 228 ? 16.517 -25.493 -2.168 1.00 24.59 282 ASP D O 1
ATOM 6875 N N . TYR D 1 229 ? 15.748 -24.875 -4.165 1.00 24.40 283 TYR D N 1
ATOM 6876 C CA . TYR D 1 229 ? 14.794 -25.979 -4.236 1.00 23.86 283 TYR D CA 1
ATOM 6877 C C . TYR D 1 229 ? 15.478 -27.348 -4.191 1.00 23.47 283 TYR D C 1
ATOM 6878 O O . TYR D 1 229 ? 15.066 -28.225 -3.435 1.00 23.02 283 TYR D O 1
ATOM 6887 N N . ASP D 1 230 ? 16.522 -27.506 -5.002 1.00 23.38 284 ASP D N 1
ATOM 6888 C CA . ASP D 1 230 ? 17.223 -28.772 -5.173 1.00 23.55 284 ASP D CA 1
ATOM 6889 C C . ASP D 1 230 ? 18.004 -29.153 -3.927 1.00 23.36 284 ASP D C 1
ATOM 6890 O O . ASP D 1 230 ? 17.964 -30.300 -3.490 1.00 23.17 284 ASP D O 1
ATOM 6895 N N . GLN D 1 231 ? 18.690 -28.186 -3.331 1.00 23.37 285 GLN D N 1
ATOM 6896 C CA . GLN D 1 231 ? 19.287 -28.412 -2.012 1.00 23.55 285 GLN D CA 1
ATOM 6897 C C . GLN D 1 231 ? 18.295 -28.905 -0.975 1.00 23.31 285 GLN D C 1
ATOM 6898 O O . GLN D 1 231 ? 18.608 -29.800 -0.198 1.00 23.04 285 GLN D O 1
ATOM 6904 N N . ASN D 1 232 ? 17.094 -28.341 -0.974 1.00 23.38 286 ASN D N 1
ATOM 6905 C CA . ASN D 1 232 ? 16.072 -28.779 -0.030 1.00 23.73 286 ASN D CA 1
ATOM 6906 C C . ASN D 1 232 ? 15.575 -30.184 -0.340 1.00 24.37 286 ASN D C 1
ATOM 6907 O O . ASN D 1 232 ? 15.249 -30.943 0.569 1.00 24.59 286 ASN D O 1
ATOM 6912 N N . ARG D 1 233 ? 15.547 -30.542 -1.619 1.00 25.10 287 ARG D N 1
ATOM 6913 C CA . ARG D 1 233 ? 15.187 -31.892 -2.016 1.00 26.02 287 ARG D CA 1
ATOM 6914 C C . ARG D 1 233 ? 16.122 -32.932 -1.419 1.00 26.19 287 ARG D C 1
ATOM 6915 O O . ARG D 1 233 ? 15.680 -33.853 -0.730 1.00 25.99 287 ARG D O 1
ATOM 6923 N N . ALA D 1 234 ? 17.419 -32.781 -1.680 1.00 26.46 288 ALA D N 1
ATOM 6924 C CA . ALA D 1 234 ? 18.421 -33.662 -1.085 1.00 26.89 288 ALA D CA 1
ATOM 6925 C C . ALA D 1 234 ? 18.392 -33.653 0.462 1.00 27.33 288 ALA D C 1
ATOM 6926 O O . ALA D 1 234 ? 18.481 -34.704 1.096 1.00 26.98 288 ALA D O 1
ATOM 6936 N N . LEU D 1 236 ? 15.903 -33.174 2.307 1.00 29.23 290 LEU D N 1
ATOM 6937 C CA . LEU D 1 236 ? 14.718 -33.962 2.637 1.00 29.08 290 LEU D CA 1
ATOM 6938 C C . LEU D 1 236 ? 14.966 -35.458 2.513 1.00 29.30 290 LEU D C 1
ATOM 6939 O O . LEU D 1 236 ? 14.431 -36.249 3.289 1.00 29.21 290 LEU D O 1
ATOM 6944 N N . ASN D 1 237 ? 15.768 -35.842 1.522 1.00 29.72 291 ASN D N 1
ATOM 6945 C CA . ASN D 1 237 ? 16.131 -37.241 1.316 1.00 29.89 291 ASN D CA 1
ATOM 6946 C C . ASN D 1 237 ? 16.723 -37.811 2.581 1.00 30.01 291 ASN D C 1
ATOM 6947 O O . ASN D 1 237 ? 16.275 -38.852 3.091 1.00 30.01 291 ASN D O 1
ATOM 6952 N N . THR D 1 238 ? 17.720 -37.104 3.104 1.00 30.05 292 THR D N 1
ATOM 6953 C CA . THR D 1 238 ? 18.451 -37.603 4.255 1.00 30.30 292 THR D CA 1
ATOM 6954 C C . THR D 1 238 ? 17.602 -37.523 5.517 1.00 29.74 292 THR D C 1
ATOM 6955 O O . THR D 1 238 ? 17.790 -38.311 6.434 1.00 30.21 292 THR D O 1
ATOM 6959 N N . LEU D 1 239 ? 16.645 -36.598 5.540 1.00 29.66 293 LEU D N 1
ATOM 6960 C CA . LEU D 1 239 ? 15.671 -36.502 6.645 1.00 29.23 293 LEU D CA 1
ATOM 6961 C C . LEU D 1 239 ? 14.701 -37.688 6.701 1.00 29.73 293 LEU D C 1
ATOM 6962 O O . LEU D 1 239 ? 14.317 -38.120 7.798 1.00 30.19 293 LEU D O 1
ATOM 6967 N N . ASN D 1 240 ? 14.332 -38.220 5.535 1.00 29.98 294 ASN D N 1
ATOM 6968 C CA . ASN D 1 240 ? 13.393 -39.362 5.439 1.00 30.45 294 ASN D CA 1
ATOM 6969 C C . ASN D 1 240 ? 13.954 -40.705 5.871 1.00 30.90 294 ASN D C 1
ATOM 6970 O O . ASN D 1 240 ? 13.203 -41.573 6.330 1.00 31.46 294 ASN D O 1
ATOM 6975 N N . VAL D 1 241 ? 15.262 -40.884 5.720 1.00 31.11 295 VAL D N 1
ATOM 6976 C CA . VAL D 1 241 ? 15.929 -42.061 6.270 1.00 31.63 295 VAL D CA 1
ATOM 6977 C C . VAL D 1 241 ? 15.562 -42.173 7.761 1.00 32.23 295 VAL D C 1
ATOM 6978 O O . VAL D 1 241 ? 15.317 -43.269 8.258 1.00 32.53 295 VAL D O 1
ATOM 6982 N N . GLY D 1 242 ? 15.508 -41.034 8.455 1.00 32.36 296 GLY D N 1
ATOM 6983 C CA . GLY D 1 242 ? 15.192 -41.004 9.882 1.00 32.95 296 GLY D CA 1
ATOM 6984 C C . GLY D 1 242 ? 16.414 -41.282 10.740 1.00 33.54 296 GLY D C 1
ATOM 6985 O O . GLY D 1 242 ? 17.347 -41.943 10.280 1.00 34.10 296 GLY D O 1
ATOM 6986 N N . PRO D 1 243 ? 16.409 -40.814 12.003 1.00 33.78 297 PRO D N 1
ATOM 6987 C CA . PRO D 1 243 ? 17.602 -40.905 12.863 1.00 34.09 297 PRO D CA 1
ATOM 6988 C C . PRO D 1 243 ? 17.885 -42.335 13.275 1.00 34.86 297 PRO D C 1
ATOM 6989 O O . PRO D 1 243 ? 16.998 -43.173 13.173 1.00 35.25 297 PRO D O 1
ATOM 6993 N N . THR D 1 244 ? 19.114 -42.615 13.711 1.00 35.89 298 THR D N 1
ATOM 6994 C CA . THR D 1 244 ? 19.449 -43.894 14.335 1.00 36.45 298 THR D CA 1
ATOM 6995 C C . THR D 1 244 ? 19.283 -43.679 15.819 1.00 36.92 298 THR D C 1
ATOM 6996 O O . THR D 1 244 ? 19.780 -42.691 16.367 1.00 36.36 298 THR D O 1
ATOM 7000 N N . LEU D 1 245 ? 18.605 -44.608 16.482 1.00 37.73 299 LEU D N 1
ATOM 7001 C CA . LEU D 1 245 ? 18.355 -44.447 17.903 1.00 38.49 299 LEU D CA 1
ATOM 7002 C C . LEU D 1 245 ? 19.013 -45.562 18.697 1.00 39.16 299 LEU D C 1
ATOM 7003 O O . LEU D 1 245 ? 18.380 -46.564 19.040 1.00 39.73 299 LEU D O 1
ATOM 7008 N N . ASP D 1 246 ? 20.304 -45.388 18.959 1.00 39.54 300 ASP D N 1
ATOM 7009 C CA . ASP D 1 246 ? 21.061 -46.321 19.771 1.00 39.77 300 ASP D CA 1
ATOM 7010 C C . ASP D 1 246 ? 20.808 -46.019 21.231 1.00 39.21 300 ASP D C 1
ATOM 7011 O O . ASP D 1 246 ? 21.124 -44.929 21.687 1.00 39.17 300 ASP D O 1
ATOM 7016 N N . PRO D 1 247 ? 20.241 -46.986 21.976 1.00 38.84 301 PRO D N 1
ATOM 7017 C CA . PRO D 1 247 ? 19.991 -46.737 23.390 1.00 38.36 301 PRO D CA 1
ATOM 7018 C C . PRO D 1 247 ? 21.261 -46.939 24.189 1.00 38.09 301 PRO D C 1
ATOM 7019 O O . PRO D 1 247 ? 21.326 -46.570 25.359 1.00 39.22 301 PRO D O 1
ATOM 7023 N N . ARG D 1 248 ? 22.281 -47.492 23.555 1.00 37.11 302 ARG D N 1
ATOM 7024 C CA . ARG D 1 248 ? 23.459 -47.922 24.285 1.00 36.18 302 ARG D CA 1
ATOM 7025 C C . ARG D 1 248 ? 24.368 -46.827 24.877 1.00 34.92 302 ARG D C 1
ATOM 7026 O O . ARG D 1 248 ? 25.139 -47.108 25.802 1.00 36.71 302 ARG D O 1
ATOM 7034 N N . PHE D 1 249 ? 24.278 -45.593 24.413 1.00 31.94 303 PHE D N 1
ATOM 7035 C CA . PHE D 1 249 ? 25.312 -44.646 24.780 1.00 29.41 303 PHE D CA 1
ATOM 7036 C C . PHE D 1 249 ? 25.369 -44.224 26.253 1.00 29.26 303 PHE D C 1
ATOM 7037 O O . PHE D 1 249 ? 24.410 -44.348 26.997 1.00 29.25 303 PHE D O 1
ATOM 7045 N N . GLN D 1 250 ? 26.535 -43.747 26.675 1.00 29.20 304 GLN D N 1
ATOM 7046 C CA . GLN D 1 250 ? 26.734 -43.377 28.057 1.00 28.63 304 GLN D CA 1
ATOM 7047 C C . GLN D 1 250 ? 26.624 -41.870 28.177 1.00 28.15 304 GLN D C 1
ATOM 7048 O O . GLN D 1 250 ? 26.891 -41.145 27.229 1.00 27.60 304 GLN D O 1
ATOM 7054 N N . THR D 1 251 ? 26.280 -41.396 29.361 1.00 27.77 305 THR D N 1
ATOM 7055 C CA . THR D 1 251 ? 25.746 -40.067 29.489 1.00 27.10 305 THR D CA 1
ATOM 7056 C C . THR D 1 251 ? 26.428 -39.275 30.649 1.00 26.52 305 THR D C 1
ATOM 7057 O O . THR D 1 251 ? 26.028 -38.170 31.020 1.00 25.68 305 THR D O 1
ATOM 7061 N N . TYR D 1 252 ? 27.518 -39.848 31.162 1.00 25.80 306 TYR D N 1
ATOM 7062 C CA . TYR D 1 252 ? 28.337 -39.263 32.233 1.00 25.61 306 TYR D CA 1
ATOM 7063 C C . TYR D 1 252 ? 29.705 -39.897 32.072 1.00 25.82 306 TYR D C 1
ATOM 7064 O O . TYR D 1 252 ? 29.839 -40.916 31.409 1.00 26.48 306 TYR D O 1
ATOM 7073 N N . ARG D 1 253 ? 30.716 -39.335 32.703 1.00 26.15 307 ARG D N 1
ATOM 7074 C CA . ARG D 1 253 ? 31.946 -40.109 32.982 1.00 27.07 307 ARG D CA 1
ATOM 7075 C C . ARG D 1 253 ? 32.201 -39.948 34.446 1.00 27.62 307 ARG D C 1
ATOM 7076 O O . ARG D 1 253 ? 31.721 -38.990 35.090 1.00 28.23 307 ARG D O 1
ATOM 7084 N N . TYR D 1 254 ? 32.967 -40.869 34.980 1.00 27.99 308 TYR D N 1
ATOM 7085 C CA . TYR D 1 254 ? 33.213 -40.861 36.393 1.00 28.23 308 TYR D CA 1
ATOM 7086 C C . TYR D 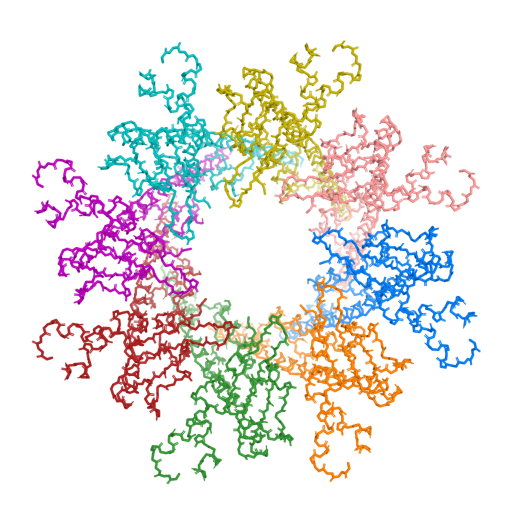1 254 ? 34.488 -40.091 36.625 1.00 28.65 308 TYR D C 1
ATOM 7087 O O . TYR D 1 254 ? 35.454 -40.211 35.842 1.00 29.03 308 TYR D O 1
ATOM 7096 N N . LEU D 1 255 ? 34.505 -39.326 37.710 1.00 27.90 309 LEU D N 1
ATOM 7097 C CA . LEU D 1 255 ? 35.736 -38.765 38.221 1.00 27.26 309 LEU D CA 1
ATOM 7098 C C . LEU D 1 255 ? 36.047 -39.527 39.501 1.00 27.23 309 LEU D C 1
ATOM 7099 O O . LEU D 1 255 ? 37.202 -39.641 39.922 1.00 26.34 309 LEU D O 1
ATOM 7104 N N . ARG D 1 256 ? 34.980 -40.033 40.125 1.00 27.19 310 ARG D N 1
ATOM 7105 C CA . ARG D 1 256 ? 35.099 -40.958 41.243 1.00 27.27 310 ARG D CA 1
ATOM 7106 C C . ARG D 1 256 ? 34.102 -42.089 41.101 1.00 27.51 310 ARG D C 1
ATOM 7107 O O . ARG D 1 256 ? 32.875 -41.856 41.114 1.00 27.81 310 ARG D O 1
ATOM 7115 N N . THR D 1 257 ? 34.647 -43.293 40.922 1.00 27.59 311 THR D N 1
ATOM 7116 C CA . THR D 1 257 ? 33.872 -44.521 40.729 1.00 27.93 311 THR D CA 1
ATOM 7117 C C . THR D 1 257 ? 33.545 -45.090 42.110 1.00 28.08 311 THR D C 1
ATOM 7118 O O . THR D 1 257 ? 34.380 -45.033 43.008 1.00 27.98 311 THR D O 1
ATOM 7122 N N . PRO D 1 258 ? 32.319 -45.591 42.315 1.00 28.73 312 PRO D N 1
ATOM 7123 C CA . PRO D 1 258 ? 32.028 -46.255 43.595 1.00 29.19 312 PRO D CA 1
ATOM 7124 C C . PRO D 1 258 ? 33.050 -47.315 43.927 1.00 30.04 312 PRO D C 1
ATOM 7125 O O . PRO D 1 258 ? 33.540 -48.005 43.022 1.00 30.99 312 PRO D O 1
ATOM 7129 N N . GLU D 1 259 ? 33.402 -47.423 45.200 1.00 30.35 313 GLU D N 1
ATOM 7130 C CA . GLU D 1 259 ? 34.238 -48.503 45.676 1.00 31.60 313 GLU D CA 1
ATOM 7131 C C . GLU D 1 259 ? 33.706 -48.974 47.022 1.00 31.38 313 GLU D C 1
ATOM 7132 O O . GLU D 1 259 ? 33.007 -48.236 47.701 1.00 31.04 313 GLU D O 1
ATOM 7138 N N . GLU D 1 260 ? 34.047 -50.198 47.411 1.00 31.68 314 GLU D N 1
ATOM 7139 C CA . GLU D 1 260 ? 33.690 -50.702 48.734 1.00 32.77 314 GLU D CA 1
ATOM 7140 C C . GLU D 1 260 ? 34.221 -49.734 49.786 1.00 32.15 314 GLU D C 1
ATOM 7141 O O . GLU D 1 260 ? 35.389 -49.437 49.790 1.00 32.21 314 GLU D O 1
ATOM 7147 N N . PRO D 1 261 ? 33.339 -49.213 50.650 1.00 31.82 315 PRO D N 1
ATOM 7148 C CA . PRO D 1 261 ? 33.812 -48.350 51.729 1.00 31.66 315 PRO D CA 1
ATOM 7149 C C . PRO D 1 261 ? 34.700 -49.186 52.634 1.00 32.52 315 PRO D C 1
ATOM 7150 O O . PRO D 1 261 ? 34.485 -50.407 52.739 1.00 32.16 315 PRO D O 1
ATOM 7154 N N . VAL D 1 262 ? 35.704 -48.564 53.261 1.00 33.45 316 VAL D N 1
ATOM 7155 C CA . VAL D 1 262 ? 36.605 -49.328 54.125 1.00 34.03 316 VAL D CA 1
ATOM 7156 C C . VAL D 1 262 ? 36.117 -49.299 55.561 1.00 34.60 316 VAL D C 1
ATOM 7157 O O . VAL D 1 262 ? 36.643 -50.003 56.413 1.00 34.96 316 VAL D O 1
ATOM 7161 N N . LYS D 1 263 ? 35.087 -48.497 55.817 1.00 35.27 317 LYS D N 1
ATOM 7162 C CA . LYS D 1 263 ? 34.522 -48.382 57.164 1.00 36.04 317 LYS D CA 1
ATOM 7163 C C . LYS D 1 263 ? 33.088 -47.933 57.143 1.00 35.33 317 LYS D C 1
ATOM 7164 O O . LYS D 1 263 ? 32.655 -47.270 56.230 1.00 34.71 317 LYS D O 1
ATOM 7170 N N . ARG D 1 264 ? 32.362 -48.314 58.182 1.00 36.06 318 ARG D N 1
ATOM 7171 C CA . ARG D 1 264 ? 30.965 -47.963 58.353 1.00 36.39 318 ARG D CA 1
ATOM 7172 C C . ARG D 1 264 ? 30.774 -46.458 58.437 1.00 36.52 318 ARG D C 1
ATOM 7173 O O . ARG D 1 264 ? 31.733 -45.707 58.679 1.00 36.77 318 ARG D O 1
ATOM 7181 N N . ASP D 1 265 ? 29.526 -46.033 58.277 1.00 36.62 319 ASP D N 1
ATOM 7182 C CA . ASP D 1 265 ? 29.153 -44.626 58.292 1.00 37.43 319 ASP D CA 1
ATOM 7183 C C . ASP D 1 265 ? 29.213 -43.915 59.651 1.00 36.99 319 ASP D C 1
ATOM 7184 O O . ASP D 1 265 ? 29.349 -44.544 60.698 1.00 36.84 319 ASP D O 1
ATOM 7189 N N . GLU E 1 1 ? -3.948 -33.902 57.382 1.00 35.23 55 GLU E N 1
ATOM 7190 C CA . GLU E 1 1 ? -3.653 -35.371 57.519 1.00 36.02 55 GLU E CA 1
ATOM 7191 C C . GLU E 1 1 ? -2.416 -35.884 56.717 1.00 33.32 55 GLU E C 1
ATOM 7192 O O . GLU E 1 1 ? -1.254 -35.880 57.165 1.00 32.58 55 GLU E O 1
ATOM 7198 N N . TRP E 1 2 ? -2.737 -36.313 55.516 1.00 30.90 56 TRP E N 1
ATOM 7199 C CA . TRP E 1 2 ? -1.873 -36.968 54.629 1.00 29.33 56 TRP E CA 1
ATOM 7200 C C . TRP E 1 2 ? -1.584 -35.971 53.554 1.00 29.07 56 TRP E C 1
ATOM 7201 O O . TRP E 1 2 ? -2.389 -35.098 53.310 1.00 28.76 56 TRP E O 1
ATOM 7212 N N . SER E 1 3 ? -0.440 -36.099 52.896 1.00 29.27 57 SER E N 1
ATOM 7213 C CA . SER E 1 3 ? -0.167 -35.279 51.720 1.00 30.14 57 SER E CA 1
ATOM 7214 C C . SER E 1 3 ? 0.671 -36.005 50.658 1.00 30.35 57 SER E C 1
ATOM 7215 O O . SER E 1 3 ? 1.397 -36.933 50.954 1.00 30.99 57 SER E O 1
ATOM 7218 N N . SER E 1 4 ? 0.515 -35.607 49.416 1.00 30.14 58 SER E N 1
ATOM 7219 C CA . SER E 1 4 ? 1.371 -36.064 48.369 1.00 30.54 58 SER E CA 1
ATOM 7220 C C . SER E 1 4 ? 2.169 -34.886 47.933 1.00 30.70 58 SER E C 1
ATOM 7221 O O . SER E 1 4 ? 1.789 -33.739 48.231 1.00 30.93 58 SER E O 1
ATOM 7224 N N . THR E 1 5 ? 3.245 -35.171 47.200 1.00 30.81 59 THR E N 1
ATOM 7225 C CA . THR E 1 5 ? 4.149 -34.170 46.685 1.00 31.19 59 THR E CA 1
ATOM 7226 C C . THR E 1 5 ? 4.422 -34.485 45.228 1.00 31.19 59 THR E C 1
ATOM 7227 O O . THR E 1 5 ? 4.506 -35.659 44.828 1.00 31.38 59 THR E O 1
ATOM 7231 N N . ALA E 1 6 ? 4.524 -33.440 44.414 1.00 30.32 60 ALA E N 1
ATOM 7232 C CA . ALA E 1 6 ? 4.996 -33.609 43.049 1.00 28.99 60 ALA E CA 1
ATOM 7233 C C . ALA E 1 6 ? 6.080 -32.574 42.796 1.00 28.63 60 ALA E C 1
ATOM 7234 O O . ALA E 1 6 ? 6.030 -31.458 43.344 1.00 27.88 60 ALA E O 1
ATOM 7236 N N . ILE E 1 7 ? 7.077 -32.974 42.012 1.00 28.02 61 ILE E N 1
ATOM 7237 C CA . ILE E 1 7 ? 8.144 -32.062 41.586 1.00 27.91 61 ILE E CA 1
ATOM 7238 C C . ILE E 1 7 ? 8.102 -32.054 40.048 1.00 28.31 61 ILE E C 1
ATOM 7239 O O . ILE E 1 7 ? 7.995 -33.122 39.431 1.00 29.09 61 ILE E O 1
ATOM 7244 N N . THR E 1 8 ? 8.139 -30.870 39.432 1.00 27.69 62 THR E N 1
ATOM 7245 C CA . THR E 1 8 ? 7.963 -30.790 37.992 1.00 27.67 62 THR E CA 1
ATOM 7246 C C . THR E 1 8 ? 9.084 -30.000 37.345 1.00 28.40 62 THR E C 1
ATOM 7247 O O . THR E 1 8 ? 9.825 -29.257 38.008 1.00 28.31 62 THR E O 1
ATOM 7251 N N . ASP E 1 9 ? 9.202 -30.154 36.032 1.00 29.29 63 ASP E N 1
ATOM 7252 C CA . ASP E 1 9 ? 10.023 -29.264 35.209 1.00 30.11 63 ASP E CA 1
ATOM 7253 C C . ASP E 1 9 ? 9.416 -29.212 33.798 1.00 30.47 63 ASP E C 1
ATOM 7254 O O . ASP E 1 9 ? 8.506 -29.994 33.455 1.00 29.34 63 ASP E O 1
ATOM 7259 N N . ARG E 1 10 ? 9.941 -28.267 33.014 1.00 31.11 64 ARG E N 1
ATOM 7260 C CA . ARG E 1 10 ? 9.567 -28.004 31.621 1.00 32.56 64 ARG E CA 1
ATOM 7261 C C . ARG E 1 10 ? 9.532 -29.270 30.789 1.00 31.93 64 ARG E C 1
ATOM 7262 O O . ARG E 1 10 ? 10.408 -30.132 30.961 1.00 32.83 64 ARG E O 1
ATOM 7270 N N . PRO E 1 11 ? 8.554 -29.370 29.856 1.00 31.42 65 PRO E N 1
ATOM 7271 C CA . PRO E 1 11 ? 8.317 -30.602 29.116 1.00 30.75 65 PRO E CA 1
ATOM 7272 C C . PRO E 1 11 ? 9.373 -30.710 28.058 1.00 30.29 65 PRO E C 1
ATOM 7273 O O . PRO E 1 11 ? 10.218 -29.831 27.987 1.00 30.58 65 PRO E O 1
ATOM 7277 N N . THR E 1 12 ? 9.338 -31.770 27.263 1.00 29.92 66 THR E N 1
ATOM 7278 C CA . THR E 1 12 ? 10.274 -31.936 26.155 1.00 29.76 66 THR E CA 1
ATOM 7279 C C . THR E 1 12 ? 9.528 -31.787 24.841 1.00 29.89 66 THR E C 1
ATOM 7280 O O . THR E 1 12 ? 8.311 -31.939 24.825 1.00 30.55 66 THR E O 1
ATOM 7284 N N . VAL E 1 13 ? 10.250 -31.487 23.749 1.00 29.95 67 VAL E N 1
ATOM 7285 C CA . VAL E 1 13 ? 9.630 -31.251 22.440 1.00 30.47 67 VAL E CA 1
ATOM 7286 C C . VAL E 1 13 ? 8.532 -32.259 22.077 1.00 31.13 67 VAL E C 1
ATOM 7287 O O . VAL E 1 13 ? 7.392 -31.858 21.748 1.00 31.30 67 VAL E O 1
ATOM 7291 N N . ASN E 1 14 ? 8.886 -33.571 22.128 1.00 32.23 68 ASN E N 1
ATOM 7292 C CA . ASN E 1 14 ? 7.851 -34.598 21.881 1.00 33.30 68 ASN E CA 1
ATOM 7293 C C . ASN E 1 14 ? 6.558 -34.425 22.695 1.00 34.08 68 ASN E C 1
ATOM 7294 O O . ASN E 1 14 ? 5.457 -34.721 22.209 1.00 34.43 68 ASN E O 1
ATOM 7307 N N . LEU E 1 16 ? 5.033 -31.809 23.475 1.00 33.67 70 LEU E N 1
ATOM 7308 C CA . LEU E 1 16 ? 4.250 -30.717 22.906 1.00 32.13 70 LEU E CA 1
ATOM 7309 C C . LEU E 1 16 ? 3.470 -31.086 21.646 1.00 31.78 70 LEU E C 1
ATOM 7310 O O . LEU E 1 16 ? 2.580 -30.333 21.238 1.00 32.15 70 LEU E O 1
ATOM 7315 N N . GLY E 1 17 ? 3.774 -32.243 21.054 1.00 31.38 71 GLY E N 1
ATOM 7316 C CA . GLY E 1 17 ? 3.039 -32.765 19.900 1.00 30.94 71 GLY E CA 1
ATOM 7317 C C . GLY E 1 17 ? 2.975 -31.743 18.784 1.00 31.39 71 GLY E C 1
ATOM 7318 O O . GLY E 1 17 ? 3.880 -30.909 18.641 1.00 31.92 71 GLY E O 1
ATOM 7319 N N . GLY E 1 18 ? 1.894 -31.793 18.002 1.00 30.99 72 GLY E N 1
ATOM 7320 C CA . GLY E 1 18 ? 1.616 -30.805 16.959 1.00 29.79 72 GLY E CA 1
ATOM 7321 C C . GLY E 1 18 ? 1.770 -29.340 17.360 1.00 29.25 72 GLY E C 1
ATOM 7322 O O . GLY E 1 18 ? 1.904 -28.480 16.481 1.00 29.43 72 GLY E O 1
ATOM 7323 N N . TYR E 1 19 ? 1.776 -29.037 18.659 1.00 28.14 73 TYR E N 1
ATOM 7324 C CA . TYR E 1 19 ? 1.884 -27.622 19.092 1.00 27.69 73 TYR E CA 1
ATOM 7325 C C . TYR E 1 19 ? 3.243 -26.997 18.784 1.00 27.61 73 TYR E C 1
ATOM 7326 O O . TYR E 1 19 ? 3.303 -25.834 18.394 1.00 26.89 73 TYR E O 1
ATOM 7335 N N . TYR E 1 20 ? 4.322 -27.762 18.969 1.00 27.51 74 TYR E N 1
ATOM 7336 C CA . TYR E 1 20 ? 5.664 -27.216 18.765 1.00 27.77 74 TYR E CA 1
ATOM 7337 C C . TYR E 1 20 ? 5.905 -26.715 17.333 1.00 27.39 74 TYR E C 1
ATOM 7338 O O . TYR E 1 20 ? 6.254 -25.542 17.141 1.00 27.01 74 TYR E O 1
ATOM 7347 N N . SER E 1 21 ? 5.706 -27.582 16.340 1.00 26.83 75 SER E N 1
ATOM 7348 C CA . SER E 1 21 ? 5.975 -27.204 14.942 1.00 26.98 75 SER E CA 1
ATOM 7349 C C . SER E 1 21 ? 5.156 -25.992 14.465 1.00 26.93 75 SER E C 1
ATOM 7350 O O . SER E 1 21 ? 5.630 -25.210 13.649 1.00 26.48 75 SER E O 1
ATOM 7353 N N . GLN E 1 22 ? 3.941 -25.852 14.997 1.00 27.08 76 GLN E N 1
ATOM 7354 C CA . GLN E 1 22 ? 3.044 -24.751 14.664 1.00 27.30 76 GLN E CA 1
ATOM 7355 C C . GLN E 1 22 ? 3.492 -23.432 15.271 1.00 27.42 76 GLN E C 1
ATOM 7356 O O . GLN E 1 22 ? 3.442 -22.398 14.613 1.00 26.85 76 GLN E O 1
ATOM 7362 N N . GLN E 1 23 ? 3.919 -23.478 16.526 1.00 27.56 77 GLN E N 1
ATOM 7363 C CA . GLN E 1 23 ? 4.404 -22.300 17.203 1.00 28.81 77 GLN E CA 1
ATOM 7364 C C . GLN E 1 23 ? 5.732 -21.849 16.588 1.00 28.87 77 GLN E C 1
ATOM 7365 O O . GLN E 1 23 ? 5.977 -20.677 16.463 1.00 29.07 77 GLN E O 1
ATOM 7371 N N . GLN E 1 24 ? 6.577 -22.788 16.181 1.00 29.51 78 GLN E N 1
ATOM 7372 C CA . GLN E 1 24 ? 7.809 -22.466 15.490 1.00 29.92 78 GLN E CA 1
ATOM 7373 C C . GLN E 1 24 ? 7.565 -21.958 14.073 1.00 30.09 78 GLN E C 1
ATOM 7374 O O . GLN E 1 24 ? 8.340 -21.154 13.549 1.00 30.26 78 GLN E O 1
ATOM 7380 N N . PHE E 1 25 ? 6.491 -22.427 13.447 1.00 30.11 79 PHE E N 1
ATOM 7381 C CA . PHE E 1 25 ? 6.111 -21.945 12.123 1.00 30.01 79 PHE E CA 1
ATOM 7382 C C . PHE E 1 25 ? 5.781 -20.443 12.187 1.00 30.68 79 PHE E C 1
ATOM 7383 O O . PHE E 1 25 ? 6.342 -19.639 11.436 1.00 30.75 79 PHE E O 1
ATOM 7391 N N . LEU E 1 26 ? 4.900 -20.070 13.112 1.00 31.20 80 LEU E N 1
ATOM 7392 C CA . LEU E 1 26 ? 4.561 -18.663 13.353 1.00 31.91 80 LEU E CA 1
ATOM 7393 C C . LEU E 1 26 ? 5.763 -17.843 13.767 1.00 33.04 80 LEU E C 1
ATOM 7394 O O . LEU E 1 26 ? 5.967 -16.733 13.248 1.00 33.77 80 LEU E O 1
ATOM 7399 N N . ARG E 1 27 ? 6.564 -18.391 14.680 1.00 33.61 81 ARG E N 1
ATOM 7400 C CA . ARG E 1 27 ? 7.800 -17.737 15.091 1.00 34.63 81 ARG E CA 1
ATOM 7401 C C . ARG E 1 27 ? 8.730 -17.406 13.931 1.00 34.97 81 ARG E C 1
ATOM 7402 O O . ARG E 1 27 ? 9.324 -16.349 13.941 1.00 35.48 81 ARG E O 1
ATOM 7410 N N . ASN E 1 28 ? 8.842 -18.279 12.929 1.00 35.60 82 ASN E N 1
ATOM 7411 C CA . ASN E 1 28 ? 9.767 -18.023 11.817 1.00 36.57 82 ASN E CA 1
ATOM 7412 C C . ASN E 1 28 ? 9.218 -17.022 10.798 1.00 37.50 82 ASN E C 1
ATOM 7413 O O . ASN E 1 28 ? 9.743 -16.888 9.685 1.00 37.33 82 ASN E O 1
ATOM 7418 N N . LEU E 1 29 ? 8.137 -16.345 11.167 1.00 38.59 83 LEU E N 1
ATOM 7419 C CA . LEU E 1 29 ? 7.588 -15.295 10.324 1.00 39.40 83 LEU E CA 1
ATOM 7420 C C . LEU E 1 29 ? 7.749 -13.930 10.998 1.00 40.26 83 LEU E C 1
ATOM 7421 O O . LEU E 1 29 ? 8.136 -12.956 10.347 1.00 40.37 83 LEU E O 1
ATOM 7426 N N . ASP E 1 30 ? 7.515 -13.880 12.311 1.00 41.12 84 ASP E N 1
ATOM 7427 C CA . ASP E 1 30 ? 7.405 -12.605 13.025 1.00 42.12 84 ASP E CA 1
ATOM 7428 C C . ASP E 1 30 ? 8.627 -11.678 12.875 1.00 42.39 84 ASP E C 1
ATOM 7429 O O . ASP E 1 30 ? 8.499 -10.451 13.007 1.00 42.67 84 ASP E O 1
ATOM 7434 N N . VAL E 1 31 ? 9.796 -12.263 12.597 1.00 42.63 85 VAL E N 1
ATOM 7435 C CA . VAL E 1 31 ? 10.998 -11.488 12.244 1.00 42.51 85 VAL E CA 1
ATOM 7436 C C . VAL E 1 31 ? 11.068 -11.280 10.729 1.00 42.58 85 VAL E C 1
ATOM 7437 O O . VAL E 1 31 ? 10.209 -10.611 10.151 1.00 42.43 85 VAL E O 1
ATOM 7441 N N . PRO E 1 41 ? 13.591 -17.409 24.981 1.00 31.16 95 PRO E N 1
ATOM 7442 C CA . PRO E 1 41 ? 12.826 -18.473 25.676 1.00 30.97 95 PRO E CA 1
ATOM 7443 C C . PRO E 1 41 ? 12.330 -19.500 24.657 1.00 30.59 95 PRO E C 1
ATOM 7444 O O . PRO E 1 41 ? 11.738 -19.109 23.651 1.00 30.88 95 PRO E O 1
ATOM 7448 N N . SER E 1 42 ? 12.586 -20.788 24.891 1.00 29.85 96 SER E N 1
ATOM 7449 C CA . SER E 1 42 ? 12.130 -21.815 23.954 1.00 29.75 96 SER E CA 1
ATOM 7450 C C . SER E 1 42 ? 10.615 -21.989 24.072 1.00 29.58 96 SER E C 1
ATOM 7451 O O . SER E 1 42 ? 9.967 -21.362 24.904 1.00 29.82 96 SER E O 1
ATOM 7454 N N . VAL E 1 43 ? 10.047 -22.840 23.232 1.00 29.59 97 VAL E N 1
ATOM 7455 C CA . VAL E 1 43 ? 8.629 -23.065 23.271 1.00 29.65 97 VAL E CA 1
ATOM 7456 C C . VAL E 1 43 ? 8.341 -23.886 24.504 1.00 30.15 97 VAL E C 1
ATOM 7457 O O . VAL E 1 43 ? 7.320 -23.703 25.144 1.00 29.85 97 VAL E O 1
ATOM 7469 N N . ASP E 1 45 ? 9.908 -23.777 27.377 1.00 30.63 99 ASP E N 1
ATOM 7470 C CA . ASP E 1 45 ? 9.988 -22.894 28.527 1.00 30.00 99 ASP E CA 1
ATOM 7471 C C . ASP E 1 45 ? 8.690 -22.115 28.682 1.00 29.46 99 ASP E C 1
ATOM 7472 O O . ASP E 1 45 ? 8.186 -21.946 29.799 1.00 28.93 99 ASP E O 1
ATOM 7477 N N . GLU E 1 46 ? 8.172 -21.614 27.558 1.00 29.01 100 GLU E N 1
ATOM 7478 C CA . GLU E 1 46 ? 6.941 -20.833 27.557 1.00 28.29 100 GLU E CA 1
ATOM 7479 C C . GLU E 1 46 ? 5.733 -21.685 27.924 1.00 27.19 100 GLU E C 1
ATOM 7480 O O . GLU E 1 46 ? 4.897 -21.269 28.715 1.00 26.40 100 GLU E O 1
ATOM 7486 N N . ALA E 1 47 ? 5.659 -22.888 27.361 1.00 26.54 101 ALA E N 1
ATOM 7487 C CA . ALA E 1 47 ? 4.704 -23.915 27.801 1.00 26.27 101 ALA E CA 1
ATOM 7488 C C . ALA E 1 47 ? 4.755 -24.140 29.287 1.00 26.22 101 ALA E C 1
ATOM 7489 O O . ALA E 1 47 ? 3.712 -24.161 29.946 1.00 27.09 101 ALA E O 1
ATOM 7491 N N . TYR E 1 48 ? 5.962 -24.336 29.807 1.00 25.43 102 TYR E N 1
ATOM 7492 C CA . TYR E 1 48 ? 6.150 -24.538 31.229 1.00 24.70 102 TYR E CA 1
ATOM 7493 C C . TYR E 1 48 ? 5.807 -23.318 32.070 1.00 24.68 102 TYR E C 1
ATOM 7494 O O . TYR E 1 48 ? 5.379 -23.471 33.215 1.00 25.71 102 TYR E O 1
ATOM 7503 N N . LYS E 1 49 ? 6.038 -22.128 31.545 1.00 23.95 103 LYS E N 1
ATOM 7504 C CA . LYS E 1 49 ? 5.705 -20.905 32.269 1.00 25.36 103 LYS E CA 1
ATOM 7505 C C . LYS E 1 49 ? 4.200 -20.894 32.562 1.00 24.64 103 LYS E C 1
ATOM 7506 O O . LYS E 1 49 ? 3.786 -20.652 33.683 1.00 24.92 103 LYS E O 1
ATOM 7512 N N . GLU E 1 50 ? 3.402 -21.242 31.565 1.00 24.03 104 GLU E N 1
ATOM 7513 C CA . GLU E 1 50 ? 1.984 -21.327 31.735 1.00 24.03 104 GLU E CA 1
ATOM 7514 C C . GLU E 1 50 ? 1.500 -22.461 32.662 1.00 24.72 104 GLU E C 1
ATOM 7515 O O . GLU E 1 50 ? 0.512 -22.270 33.413 1.00 23.80 104 GLU E O 1
ATOM 7521 N N . PHE E 1 51 ? 2.153 -23.629 32.621 1.00 24.79 105 PHE E N 1
ATOM 7522 C CA . PHE E 1 51 ? 1.726 -24.736 33.499 1.00 25.79 105 PHE E CA 1
ATOM 7523 C C . PHE E 1 51 ? 1.830 -24.308 34.960 1.00 26.84 105 PHE E C 1
ATOM 7524 O O . PHE E 1 51 ? 0.910 -24.482 35.737 1.00 26.97 105 PHE E O 1
ATOM 7532 N N . VAL E 1 52 ? 2.981 -23.737 35.300 1.00 27.81 106 VAL E N 1
ATOM 7533 C CA . VAL E 1 52 ? 3.302 -23.253 36.612 1.00 28.38 106 VAL E CA 1
ATOM 7534 C C . VAL E 1 52 ? 2.291 -22.206 37.089 1.00 29.79 106 VAL E C 1
ATOM 7535 O O . VAL E 1 52 ? 1.787 -22.328 38.193 1.00 30.24 106 VAL E O 1
ATOM 7547 N N . GLN E 1 54 ? -0.867 -21.937 35.956 1.00 29.87 108 GLN E N 1
ATOM 7548 C CA . GLN E 1 54 ? -2.075 -22.724 36.180 1.00 29.61 108 GLN E CA 1
ATOM 7549 C C . GLN E 1 54 ? -2.003 -23.492 37.513 1.00 30.36 108 GLN E C 1
ATOM 7550 O O . GLN E 1 54 ? -2.952 -23.440 38.306 1.00 30.98 108 GLN E O 1
ATOM 7556 N N . LEU E 1 55 ? -0.887 -24.175 37.749 1.00 29.78 109 LEU E N 1
ATOM 7557 C CA . LEU E 1 55 ? -0.642 -24.939 38.986 1.00 30.34 109 LEU E CA 1
ATOM 7558 C C . LEU E 1 55 ? -0.849 -24.132 40.276 1.00 30.17 109 LEU E C 1
ATOM 7559 O O . LEU E 1 55 ? -1.494 -24.603 41.225 1.00 31.23 109 LEU E O 1
ATOM 7564 N N . ALA E 1 56 ? -0.287 -22.934 40.308 1.00 28.70 110 ALA E N 1
ATOM 7565 C CA . ALA E 1 56 ? -0.329 -22.101 41.492 1.00 28.27 110 ALA E CA 1
ATOM 7566 C C . ALA E 1 56 ? -1.657 -21.310 41.597 1.00 28.61 110 ALA E C 1
ATOM 7567 O O . ALA E 1 56 ? -1.966 -20.738 42.651 1.00 29.58 110 ALA E O 1
ATOM 7569 N N . SER E 1 57 ? -2.386 -21.189 40.493 1.00 27.12 111 SER E N 1
ATOM 7570 C CA . SER E 1 57 ? -3.515 -20.290 40.470 1.00 27.15 111 SER E CA 1
ATOM 7571 C C . SER E 1 57 ? -4.684 -20.696 41.409 1.00 26.90 111 SER E C 1
ATOM 7572 O O . SER E 1 57 ? -5.090 -21.887 41.486 1.00 25.92 111 SER E O 1
ATOM 7575 N N . TRP E 1 58 ? -5.180 -19.698 42.136 1.00 26.44 112 TRP E N 1
ATOM 7576 C CA . TRP E 1 58 ? -6.321 -19.863 43.023 1.00 27.23 112 TRP E CA 1
ATOM 7577 C C . TRP E 1 58 ? -7.536 -20.353 42.223 1.00 27.35 112 TRP E C 1
ATOM 7578 O O . TRP E 1 58 ? -8.188 -21.367 42.596 1.00 27.38 112 TRP E O 1
ATOM 7589 N N . ASP E 1 59 ? -7.810 -19.680 41.106 1.00 26.68 113 ASP E N 1
ATOM 7590 C CA . ASP E 1 59 ? -8.925 -20.067 40.234 1.00 27.04 113 ASP E CA 1
ATOM 7591 C C . ASP E 1 59 ? -8.808 -21.525 39.858 1.00 27.37 113 ASP E C 1
ATOM 7592 O O . ASP E 1 59 ? -9.799 -22.268 39.954 1.00 28.58 113 ASP E O 1
ATOM 7597 N N . THR E 1 60 ? -7.621 -21.943 39.438 1.00 26.92 114 THR E N 1
ATOM 7598 C CA . THR E 1 60 ? -7.418 -23.329 39.042 1.00 27.39 114 THR E CA 1
ATOM 7599 C C . THR E 1 60 ? -7.682 -24.265 40.201 1.00 27.07 114 THR E C 1
ATOM 7600 O O . THR E 1 60 ? -8.278 -25.315 40.033 1.00 27.92 114 THR E O 1
ATOM 7604 N N . ARG E 1 61 ? -7.270 -23.873 41.392 1.00 28.03 115 ARG E N 1
ATOM 7605 C CA . ARG E 1 61 ? -7.481 -24.738 42.553 1.00 28.25 115 ARG E CA 1
ATOM 7606 C C . ARG E 1 61 ? -8.939 -24.816 42.938 1.00 28.17 115 ARG E C 1
ATOM 7607 O O . ARG E 1 61 ? -9.413 -25.881 43.291 1.00 27.73 115 ARG E O 1
ATOM 7615 N N . ARG E 1 62 ? -9.644 -23.691 42.819 1.00 29.09 116 ARG E N 1
ATOM 7616 C CA . ARG E 1 62 ? -11.066 -23.612 43.141 1.00 30.00 116 ARG E CA 1
ATOM 7617 C C . ARG E 1 62 ? -11.916 -24.499 42.213 1.00 30.37 116 ARG E C 1
ATOM 7618 O O . ARG E 1 62 ? -12.727 -25.323 42.682 1.00 30.53 116 ARG E O 1
ATOM 7626 N N . GLU E 1 63 ? -11.701 -24.347 40.910 1.00 30.27 117 GLU E N 1
ATOM 7627 C CA . GLU E 1 63 ? -12.468 -25.059 39.907 1.00 30.72 117 GLU E CA 1
ATOM 7628 C C . GLU E 1 63 ? -12.140 -26.531 39.943 1.00 30.42 117 GLU E C 1
ATOM 7629 O O . GLU E 1 63 ? -13.048 -27.344 39.830 1.00 31.45 117 GLU E O 1
ATOM 7635 N N . PHE E 1 64 ? -10.866 -26.880 40.150 1.00 29.05 118 PHE E N 1
ATOM 7636 C CA . PHE E 1 64 ? -10.522 -28.273 40.394 1.00 27.92 118 PHE E CA 1
ATOM 7637 C C . PHE E 1 64 ? -11.409 -28.932 41.492 1.00 27.94 118 PHE E C 1
ATOM 7638 O O . PHE E 1 64 ? -12.040 -29.961 41.259 1.00 28.07 118 PHE E O 1
ATOM 7646 N N . TRP E 1 65 ? -11.469 -28.331 42.667 1.00 27.60 119 TRP E N 1
ATOM 7647 C CA . TRP E 1 65 ? -12.225 -28.926 43.751 1.00 28.36 119 TRP E CA 1
ATOM 7648 C C . TRP E 1 65 ? -13.696 -29.114 43.427 1.00 29.02 119 TRP E C 1
ATOM 7649 O O . TRP E 1 65 ? -14.224 -30.220 43.647 1.00 30.04 119 TRP E O 1
ATOM 7660 N N . LEU E 1 66 ? -14.331 -28.079 42.858 1.00 29.68 120 LEU E N 1
ATOM 7661 C CA . LEU E 1 66 ? -15.777 -28.092 42.500 1.00 29.87 120 LEU E CA 1
ATOM 7662 C C . LEU E 1 66 ? -16.148 -29.241 41.614 1.00 29.85 120 LEU E C 1
ATOM 7663 O O . LEU E 1 66 ? -17.252 -29.701 41.650 1.00 29.69 120 LEU E O 1
ATOM 7668 N N . GLN E 1 67 ? -15.195 -29.734 40.842 1.00 30.96 121 GLN E N 1
ATOM 7669 C CA . GLN E 1 67 ? -15.453 -30.808 39.850 1.00 31.89 121 GLN E CA 1
ATOM 7670 C C . GLN E 1 67 ? -15.021 -32.191 40.410 1.00 31.75 121 GLN E C 1
ATOM 7671 O O . GLN E 1 67 ? -14.900 -33.167 39.693 1.00 31.39 121 GLN E O 1
ATOM 7677 N N . THR E 1 68 ? -14.807 -32.260 41.714 1.00 31.65 122 THR E N 1
ATOM 7678 C CA . THR E 1 68 ? -14.277 -33.458 42.347 1.00 31.68 122 THR E CA 1
ATOM 7679 C C . THR E 1 68 ? -15.378 -34.151 43.174 1.00 31.32 122 THR E C 1
ATOM 7680 O O . THR E 1 68 ? -16.179 -33.493 43.886 1.00 30.60 122 THR E O 1
ATOM 7684 N N . ASP E 1 69 ? -15.432 -35.473 43.081 1.00 31.14 123 ASP E N 1
ATOM 7685 C CA . ASP E 1 69 ? -16.312 -36.268 43.964 1.00 31.10 123 ASP E CA 1
ATOM 7686 C C . ASP E 1 69 ? -15.918 -36.125 45.436 1.00 29.50 123 ASP E C 1
ATOM 7687 O O . ASP E 1 69 ? -16.795 -36.043 46.304 1.00 30.26 123 ASP E O 1
ATOM 7692 N N . TYR E 1 70 ? -14.617 -36.047 45.696 1.00 27.37 124 TYR E N 1
ATOM 7693 C CA . TYR E 1 70 ? -14.049 -35.732 47.028 1.00 27.14 124 TYR E CA 1
ATOM 7694 C C . TYR E 1 70 ? -14.740 -34.520 47.737 1.00 26.64 124 TYR E C 1
ATOM 7695 O O . TYR E 1 70 ? -15.254 -34.683 48.832 1.00 26.00 124 TYR E O 1
ATOM 7704 N N . TYR E 1 71 ? -14.730 -33.339 47.107 1.00 26.05 125 TYR E N 1
ATOM 7705 C CA . TYR E 1 71 ? -15.493 -32.159 47.545 1.00 26.71 125 TYR E CA 1
ATOM 7706 C C . TYR E 1 71 ? -17.008 -32.365 47.542 1.00 28.23 125 TYR E C 1
ATOM 7707 O O . TYR E 1 71 ? -17.685 -32.062 48.534 1.00 28.71 125 TYR E O 1
ATOM 7716 N N . LYS E 1 72 ? -17.558 -32.849 46.428 1.00 29.10 126 LYS E N 1
ATOM 7717 C CA . LYS E 1 72 ? -19.006 -32.996 46.360 1.00 30.61 126 LYS E CA 1
ATOM 7718 C C . LYS E 1 72 ? -19.556 -33.812 47.539 1.00 30.89 126 LYS E C 1
ATOM 7719 O O . LYS E 1 72 ? -20.522 -33.399 48.160 1.00 31.49 126 LYS E O 1
ATOM 7725 N N . GLN E 1 73 ? -18.926 -34.938 47.851 1.00 31.26 127 GLN E N 1
ATOM 7726 C CA . GLN E 1 73 ? -19.402 -35.838 48.891 1.00 32.49 127 GLN E CA 1
ATOM 7727 C C . GLN E 1 73 ? -19.292 -35.208 50.285 1.00 31.15 127 GLN E C 1
ATOM 7728 O O . GLN E 1 73 ? -19.904 -35.691 51.235 1.00 31.15 127 GLN E O 1
ATOM 7734 N N . ARG E 1 74 ? -18.539 -34.118 50.389 1.00 30.20 128 ARG E N 1
ATOM 7735 C CA . ARG E 1 74 ? -18.364 -33.406 51.654 1.00 30.02 128 ARG E CA 1
ATOM 7736 C C . ARG E 1 74 ? -19.258 -32.146 51.815 1.00 29.48 128 ARG E C 1
ATOM 7737 O O . ARG E 1 74 ? -19.289 -31.498 52.858 1.00 28.79 128 ARG E O 1
ATOM 7753 N N . VAL E 1 76 ? -22.715 -30.066 52.385 1.00 27.96 130 VAL E N 1
ATOM 7754 C CA . VAL E 1 76 ? -23.886 -30.347 53.237 1.00 27.35 130 VAL E CA 1
ATOM 7755 C C . VAL E 1 76 ? -25.193 -29.667 52.750 1.00 27.32 130 VAL E C 1
ATOM 7756 O O . VAL E 1 76 ? -26.209 -29.711 53.429 1.00 26.66 130 VAL E O 1
ATOM 7760 N N . GLY E 1 77 ? -25.155 -29.037 51.575 1.00 27.64 131 GLY E N 1
ATOM 7761 C CA . GLY E 1 77 ? -26.352 -28.399 51.018 1.00 27.46 131 GLY E CA 1
ATOM 7762 C C . GLY E 1 77 ? -26.626 -27.009 51.571 1.00 28.09 131 GLY E C 1
ATOM 7763 O O . GLY E 1 77 ? -27.726 -26.468 51.390 1.00 27.15 131 GLY E O 1
ATOM 7764 N N . ASN E 1 78 ? -25.622 -26.441 52.258 1.00 28.69 132 ASN E N 1
ATOM 7765 C CA . ASN E 1 78 ? -25.681 -25.070 52.773 1.00 28.74 132 ASN E CA 1
ATOM 7766 C C . ASN E 1 78 ? -24.574 -24.300 52.111 1.00 28.91 132 ASN E C 1
ATOM 7767 O O . ASN E 1 78 ? -23.462 -24.805 51.960 1.00 29.24 132 ASN E O 1
ATOM 7772 N N . SER E 1 79 ? -24.872 -23.077 51.720 1.00 29.13 133 SER E N 1
ATOM 7773 C CA . SER E 1 79 ? -23.995 -22.288 50.843 1.00 30.00 133 SER E CA 1
ATOM 7774 C C . SER E 1 79 ? -22.739 -21.773 51.543 1.00 29.77 133 SER E C 1
ATOM 7775 O O . SER E 1 79 ? -21.671 -21.768 50.993 1.00 29.71 133 SER E O 1
ATOM 7778 N N . LYS E 1 80 ? -22.907 -21.351 52.785 1.00 30.62 134 LYS E N 1
ATOM 7779 C CA . LYS E 1 80 ? -21.889 -20.714 53.579 1.00 30.80 134 LYS E CA 1
ATOM 7780 C C . LYS E 1 80 ? -20.952 -21.823 54.005 1.00 29.93 134 LYS E C 1
ATOM 7781 O O . LYS E 1 80 ? -19.723 -21.712 53.883 1.00 30.72 134 LYS E O 1
ATOM 7787 N N . ALA E 1 81 ? -21.542 -22.925 54.442 1.00 28.10 135 ALA E N 1
ATOM 7788 C CA . ALA E 1 81 ? -20.775 -24.033 54.910 1.00 27.55 135 ALA E CA 1
ATOM 7789 C C . ALA E 1 81 ? -19.988 -24.684 53.795 1.00 27.05 135 ALA E C 1
ATOM 7790 O O . ALA E 1 81 ? -18.836 -25.040 54.002 1.00 27.42 135 ALA E O 1
ATOM 7792 N N . ASP E 1 82 ? -20.607 -24.852 52.626 1.00 27.03 136 ASP E N 1
ATOM 7793 C CA . ASP E 1 82 ? -19.932 -25.432 51.440 1.00 26.52 136 ASP E CA 1
ATOM 7794 C C . ASP E 1 82 ? -18.872 -24.517 50.856 1.00 26.23 136 ASP E C 1
ATOM 7795 O O . ASP E 1 82 ? -17.840 -25.004 50.348 1.00 25.89 136 ASP E O 1
ATOM 7800 N N . ALA E 1 83 ? -19.093 -23.201 50.980 1.00 25.65 137 ALA E N 1
ATOM 7801 C CA . ALA E 1 83 ? -18.073 -22.219 50.581 1.00 26.09 137 ALA E CA 1
ATOM 7802 C C . ALA E 1 83 ? -16.829 -22.213 51.527 1.00 26.33 137 ALA E C 1
ATOM 7803 O O . ALA E 1 83 ? -15.665 -22.114 51.076 1.00 26.22 137 ALA E O 1
ATOM 7805 N N . ALA E 1 84 ? -17.080 -22.320 52.823 1.00 25.57 138 ALA E N 1
ATOM 7806 C CA . ALA E 1 84 ? -15.989 -22.447 53.771 1.00 26.20 138 ALA E CA 1
ATOM 7807 C C . ALA E 1 84 ? -15.184 -23.744 53.541 1.00 26.42 138 ALA E C 1
ATOM 7808 O O . ALA E 1 84 ? -13.944 -23.763 53.598 1.00 26.66 138 ALA E O 1
ATOM 7810 N N . LEU E 1 85 ? -15.873 -24.820 53.214 1.00 26.78 139 LEU E N 1
ATOM 7811 C CA . LEU E 1 85 ? -15.166 -26.066 52.862 1.00 27.74 139 LEU E CA 1
ATOM 7812 C C . LEU E 1 85 ? -14.261 -25.926 51.630 1.00 28.07 139 LEU E C 1
ATOM 7813 O O . LEU E 1 85 ? -13.139 -26.394 51.609 1.00 28.89 139 LEU E O 1
ATOM 7818 N N . LEU E 1 86 ? -14.795 -25.319 50.580 1.00 28.67 140 LEU E N 1
ATOM 7819 C CA . LEU E 1 86 ? -14.112 -25.144 49.336 1.00 28.73 140 LEU E CA 1
ATOM 7820 C C . LEU E 1 86 ? -12.815 -24.388 49.594 1.00 29.71 140 LEU E C 1
ATOM 7821 O O . LEU E 1 86 ? -11.761 -24.646 48.957 1.00 28.62 140 LEU E O 1
ATOM 7826 N N . ASP E 1 87 ? -12.924 -23.413 50.495 1.00 30.84 141 ASP E N 1
ATOM 7827 C CA . ASP E 1 87 ? -11.831 -22.522 50.782 1.00 32.05 141 ASP E CA 1
ATOM 7828 C C . ASP E 1 87 ? -10.707 -23.236 51.510 1.00 32.47 141 ASP E C 1
ATOM 7829 O O . ASP E 1 87 ? -9.538 -23.048 51.156 1.00 32.55 141 ASP E O 1
ATOM 7834 N N . GLU E 1 88 ? -11.067 -24.031 52.524 1.00 33.24 142 GLU E N 1
ATOM 7835 C CA . GLU E 1 88 ? -10.130 -24.881 53.267 1.00 35.24 142 GLU E CA 1
ATOM 7836 C C . GLU E 1 88 ? -9.379 -25.777 52.267 1.00 34.89 142 GLU E C 1
ATOM 7837 O O . GLU E 1 88 ? -8.136 -25.891 52.281 1.00 35.19 142 GLU E O 1
ATOM 7851 N N . ILE E 1 90 ? -8.984 -25.177 48.990 1.00 32.13 144 ILE E N 1
ATOM 7852 C CA . ILE E 1 90 ? -8.118 -24.447 48.095 1.00 30.03 144 ILE E CA 1
ATOM 7853 C C . ILE E 1 90 ? -6.748 -24.271 48.804 1.00 30.68 144 ILE E C 1
ATOM 7854 O O . ILE E 1 90 ? -5.679 -24.428 48.184 1.00 29.23 144 ILE E O 1
ATOM 7859 N N . ASN E 1 91 ? -6.795 -23.961 50.098 1.00 30.10 145 ASN E N 1
ATOM 7860 C CA . ASN E 1 91 ? -5.560 -23.770 50.853 1.00 30.70 145 ASN E CA 1
ATOM 7861 C C . ASN E 1 91 ? -4.796 -25.050 51.162 1.00 30.51 145 ASN E C 1
ATOM 7862 O O . ASN E 1 91 ? -3.722 -25.009 51.740 1.00 31.62 145 ASN E O 1
ATOM 7867 N N . ASN E 1 92 ? -5.335 -26.182 50.746 1.00 30.04 146 ASN E N 1
ATOM 7868 C CA . ASN E 1 92 ? -4.668 -27.465 50.925 1.00 29.99 146 ASN E CA 1
ATOM 7869 C C . ASN E 1 92 ? -3.816 -27.879 49.739 1.00 30.39 146 ASN E C 1
ATOM 7870 O O . ASN E 1 92 ? -3.198 -28.916 49.768 1.00 30.40 146 ASN E O 1
ATOM 7875 N N . ILE E 1 93 ? -3.850 -27.104 48.670 1.00 30.99 147 ILE E N 1
ATOM 7876 C CA . ILE E 1 93 ? -2.941 -27.301 47.565 1.00 31.40 147 ILE E CA 1
ATOM 7877 C C . ILE E 1 93 ? -1.978 -26.147 47.676 1.00 32.22 147 ILE E C 1
ATOM 7878 O O . ILE E 1 93 ? -2.379 -24.985 47.569 1.00 33.00 147 ILE E O 1
ATOM 7883 N N . GLN E 1 94 ? -0.722 -26.473 47.936 1.00 32.91 148 GLN E N 1
ATOM 7884 C CA . GLN E 1 94 ? 0.312 -25.495 48.176 1.00 33.74 148 GLN E CA 1
ATOM 7885 C C . GLN E 1 94 ? 1.338 -25.613 47.075 1.00 34.14 148 GLN E C 1
ATOM 7886 O O . GLN E 1 94 ? 1.983 -26.677 46.949 1.00 34.86 148 GLN E O 1
ATOM 7892 N N . PHE E 1 95 ? 1.524 -24.535 46.311 1.00 33.86 149 PHE E N 1
ATOM 7893 C CA . PHE E 1 95 ? 2.586 -24.490 45.302 1.00 33.29 149 PHE E CA 1
ATOM 7894 C C . PHE E 1 95 ? 3.823 -23.818 45.871 1.00 33.10 149 PHE E C 1
ATOM 7895 O O . PHE E 1 95 ? 3.723 -22.796 46.550 1.00 32.77 149 PHE E O 1
ATOM 7903 N N . ILE E 1 96 ? 4.989 -24.398 45.587 1.00 33.46 150 ILE E N 1
ATOM 7904 C CA . ILE E 1 96 ? 6.265 -23.858 46.058 1.00 33.76 150 ILE E CA 1
ATOM 7905 C C . ILE E 1 96 ? 7.212 -23.641 44.894 1.00 33.52 150 ILE E C 1
ATOM 7906 O O . ILE E 1 96 ? 7.728 -24.591 44.336 1.00 34.10 150 ILE E O 1
ATOM 7911 N N . PRO E 1 97 ? 7.438 -22.383 44.516 1.00 33.68 151 PRO E N 1
ATOM 7912 C CA . PRO E 1 97 ? 8.371 -22.154 43.403 1.00 33.81 151 PRO E CA 1
ATOM 7913 C C . PRO E 1 97 ? 9.766 -22.635 43.737 1.00 34.27 151 PRO E C 1
ATOM 7914 O O . PRO E 1 97 ? 10.181 -22.579 44.892 1.00 34.54 151 PRO E O 1
ATOM 7918 N N . GLY E 1 98 ? 10.488 -23.108 42.738 1.00 34.70 152 GLY E N 1
ATOM 7919 C CA . GLY E 1 98 ? 11.891 -23.400 42.933 1.00 36.31 152 GLY E CA 1
ATOM 7920 C C . GLY E 1 98 ? 12.761 -22.156 42.913 1.00 37.36 152 GLY E C 1
ATOM 7921 O O . GLY E 1 98 ? 12.305 -21.054 42.613 1.00 37.22 152 GLY E O 1
ATOM 7922 N N . ASP E 1 99 ? 14.028 -22.353 43.234 1.00 38.68 153 ASP E N 1
ATOM 7923 C CA . ASP E 1 99 ? 15.037 -21.313 43.141 1.00 40.29 153 ASP E CA 1
ATOM 7924 C C . ASP E 1 99 ? 16.236 -22.009 42.502 1.00 41.03 153 ASP E C 1
ATOM 7925 O O . ASP E 1 99 ? 16.913 -22.831 43.144 1.00 41.48 153 ASP E O 1
ATOM 7930 N N . PHE E 1 100 ? 16.494 -21.725 41.229 1.00 41.76 154 PHE E N 1
ATOM 7931 C CA . PHE E 1 100 ? 17.586 -22.445 40.541 1.00 42.53 154 PHE E CA 1
ATOM 7932 C C . PHE E 1 100 ? 19.024 -22.051 40.907 1.00 42.47 154 PHE E C 1
ATOM 7933 O O . PHE E 1 100 ? 19.980 -22.651 40.411 1.00 42.79 154 PHE E O 1
ATOM 7941 N N . THR E 1 101 ? 19.175 -21.071 41.798 1.00 42.56 155 THR E N 1
ATOM 7942 C CA . THR E 1 101 ? 20.491 -20.724 42.343 1.00 42.37 155 THR E CA 1
ATOM 7943 C C . THR E 1 101 ? 20.924 -21.916 43.180 1.00 42.65 155 THR E C 1
ATOM 7944 O O . THR E 1 101 ? 22.096 -22.307 43.193 1.00 42.47 155 THR E O 1
ATOM 7948 N N . ARG E 1 102 ? 19.952 -22.510 43.869 1.00 43.11 156 ARG E N 1
ATOM 7949 C CA . ARG E 1 102 ? 20.237 -23.633 44.758 1.00 43.40 156 ARG E CA 1
ATOM 7950 C C . ARG E 1 102 ? 19.848 -24.996 44.149 1.00 43.23 156 ARG E C 1
ATOM 7951 O O . ARG E 1 102 ? 19.865 -26.036 44.847 1.00 43.74 156 ARG E O 1
ATOM 7959 N N . ALA E 1 103 ? 19.531 -24.983 42.846 1.00 42.20 157 ALA E N 1
ATOM 7960 C CA . ALA E 1 103 ? 19.019 -26.159 42.137 1.00 40.85 157 ALA E CA 1
ATOM 7961 C C . ALA E 1 103 ? 17.758 -26.733 42.789 1.00 39.94 157 ALA E C 1
ATOM 7962 O O . ALA E 1 103 ? 17.629 -27.966 42.941 1.00 40.04 157 ALA E O 1
ATOM 7964 N N . VAL E 1 104 ? 16.829 -25.843 43.167 1.00 38.81 158 VAL E N 1
ATOM 7965 C CA . VAL E 1 104 ? 15.510 -26.259 43.697 1.00 37.19 158 VAL E CA 1
ATOM 7966 C C . VAL E 1 104 ? 14.452 -26.203 42.605 1.00 36.52 158 VAL E C 1
ATOM 7967 O O . VAL E 1 104 ? 14.231 -25.174 41.977 1.00 36.35 158 VAL E O 1
ATOM 7971 N N . ASN E 1 105 ? 13.785 -27.324 42.391 1.00 35.63 159 ASN E N 1
ATOM 7972 C CA . ASN E 1 105 ? 12.718 -27.378 41.434 1.00 34.26 159 ASN E CA 1
ATOM 7973 C C . ASN E 1 105 ? 11.401 -26.974 42.066 1.00 33.77 159 ASN E C 1
ATOM 7974 O O . ASN E 1 105 ? 11.265 -27.049 43.283 1.00 33.84 159 ASN E O 1
ATOM 7979 N N . ASP E 1 106 ? 10.453 -26.515 41.246 1.00 32.80 160 ASP E N 1
ATOM 7980 C CA . ASP E 1 106 ? 9.054 -26.313 41.684 1.00 32.88 160 ASP E CA 1
ATOM 7981 C C . ASP E 1 106 ? 8.437 -27.615 42.261 1.00 33.18 160 ASP E C 1
ATOM 7982 O O . ASP E 1 106 ? 8.723 -28.727 41.803 1.00 32.69 160 ASP E O 1
ATOM 7987 N N . SER E 1 107 ? 7.588 -27.456 43.275 1.00 32.74 161 SER E N 1
ATOM 7988 C CA . SER E 1 107 ? 6.907 -28.573 43.896 1.00 32.29 161 SER E CA 1
ATOM 7989 C C . SER E 1 107 ? 5.577 -28.088 44.421 1.00 32.38 161 SER E C 1
ATOM 7990 O O . SER E 1 107 ? 5.432 -26.923 44.802 1.00 32.67 161 SER E O 1
ATOM 7993 N N . VAL E 1 108 ? 4.608 -28.997 44.400 1.00 31.81 162 VAL E N 1
ATOM 7994 C CA . VAL E 1 108 ? 3.263 -28.738 44.829 1.00 30.20 162 VAL E CA 1
ATOM 7995 C C . VAL E 1 108 ? 2.920 -29.868 45.813 1.00 30.85 162 VAL E C 1
ATOM 7996 O O . VAL E 1 108 ? 3.262 -31.024 45.584 1.00 31.25 162 VAL E O 1
ATOM 8000 N N . LYS E 1 109 ? 2.250 -29.519 46.900 1.00 31.00 163 LYS E N 1
ATOM 8001 C CA . LYS E 1 109 ? 1.801 -30.455 47.911 1.00 31.74 163 LYS E CA 1
ATOM 8002 C C . LYS E 1 109 ? 0.258 -30.397 47.936 1.00 31.32 163 LYS E C 1
ATOM 8003 O O . LYS E 1 109 ? -0.351 -29.307 47.747 1.00 31.23 163 LYS E O 1
ATOM 8009 N N . LEU E 1 110 ? -0.382 -31.546 48.153 1.00 29.70 164 LEU E N 1
ATOM 8010 C CA . LEU E 1 110 ? -1.819 -31.572 48.317 1.00 28.37 164 LEU E CA 1
ATOM 8011 C C . LEU E 1 110 ? -2.153 -32.382 49.558 1.00 28.46 164 LEU E C 1
ATOM 8012 O O . LEU E 1 110 ? -1.706 -33.517 49.669 1.00 29.32 164 LEU E O 1
ATOM 8017 N N . ILE E 1 111 ? -2.927 -31.794 50.480 1.00 28.13 165 ILE E N 1
ATOM 8018 C CA . ILE E 1 111 ? -3.426 -32.441 51.692 1.00 27.06 165 ILE E CA 1
ATOM 8019 C C . ILE E 1 111 ? -4.894 -32.948 51.547 1.00 27.02 165 ILE E C 1
ATOM 8020 O O . ILE E 1 111 ? -5.711 -32.301 50.905 1.00 26.35 165 ILE E O 1
ATOM 8025 N N . ALA E 1 112 ? -5.184 -34.112 52.142 1.00 26.56 166 ALA E N 1
ATOM 8026 C CA . ALA E 1 112 ? -6.468 -34.828 52.088 1.00 26.34 166 ALA E CA 1
ATOM 8027 C C . ALA E 1 112 ? -6.648 -35.775 53.317 1.00 26.74 166 ALA E C 1
ATOM 8028 O O . ALA E 1 112 ? -5.695 -36.019 54.077 1.00 25.23 166 ALA E O 1
ATOM 8030 N N . GLU E 1 113 ? -7.853 -36.345 53.450 1.00 26.70 167 GLU E N 1
ATOM 8031 C CA . GLU E 1 113 ? -8.226 -37.149 54.612 1.00 28.34 167 GLU E CA 1
ATOM 8032 C C . GLU E 1 113 ? -7.682 -38.535 54.600 1.00 27.51 167 GLU E C 1
ATOM 8033 O O . GLU E 1 113 ? -7.652 -39.169 55.648 1.00 27.32 167 GLU E O 1
ATOM 8039 N N . THR E 1 114 ? -7.324 -39.033 53.422 1.00 27.14 168 THR E N 1
ATOM 8040 C CA . THR E 1 114 ? -6.719 -40.364 53.319 1.00 27.01 168 THR E CA 1
ATOM 8041 C C . THR E 1 114 ? -5.531 -40.307 52.406 1.00 27.18 168 THR E C 1
ATOM 8042 O O . THR E 1 114 ? -5.423 -39.434 51.509 1.00 27.13 168 THR E O 1
ATOM 8046 N N . ALA E 1 115 ? -4.654 -41.281 52.598 1.00 27.28 169 ALA E N 1
ATOM 8047 C CA . ALA E 1 115 ? -3.491 -41.461 51.731 1.00 26.22 169 ALA E CA 1
ATOM 8048 C C . ALA E 1 115 ? -3.890 -41.697 50.284 1.00 25.82 169 ALA E C 1
ATOM 8049 O O . ALA E 1 115 ? -3.385 -41.013 49.405 1.00 25.67 169 ALA E O 1
ATOM 8051 N N . PRO E 1 116 ? -4.738 -42.702 50.006 1.00 26.28 170 PRO E N 1
ATOM 8052 C CA . PRO E 1 116 ? -5.105 -42.859 48.578 1.00 26.86 170 PRO E CA 1
ATOM 8053 C C . PRO E 1 116 ? -5.681 -41.589 47.962 1.00 27.94 170 PRO E C 1
ATOM 8054 O O . PRO E 1 116 ? -5.359 -41.260 46.807 1.00 28.48 170 PRO E O 1
ATOM 8058 N N . ASP E 1 117 ? -6.457 -40.833 48.732 1.00 28.57 171 ASP E N 1
ATOM 8059 C CA . ASP E 1 117 ? -7.009 -39.599 48.212 1.00 29.75 171 ASP E CA 1
ATOM 8060 C C . ASP E 1 117 ? -5.916 -38.585 47.892 1.00 29.70 171 ASP E C 1
ATOM 8061 O O . ASP E 1 117 ? -5.980 -37.909 46.860 1.00 30.24 171 ASP E O 1
ATOM 8066 N N . ALA E 1 118 ? -4.926 -38.461 48.767 1.00 28.93 172 ALA E N 1
ATOM 8067 C CA . ALA E 1 118 ? -3.897 -37.431 48.560 1.00 29.03 172 ALA E CA 1
ATOM 8068 C C . ALA E 1 118 ? -3.130 -37.726 47.285 1.00 29.45 172 ALA E C 1
ATOM 8069 O O . ALA E 1 118 ? -2.809 -36.832 46.530 1.00 30.87 172 ALA E O 1
ATOM 8071 N N . ASN E 1 119 ? -2.869 -38.991 47.019 1.00 29.45 173 ASN E N 1
ATOM 8072 C CA . ASN E 1 119 ? -2.215 -39.364 45.793 1.00 29.13 173 ASN E CA 1
ATOM 8073 C C . ASN E 1 119 ? -3.058 -39.138 44.530 1.00 28.93 173 ASN E C 1
ATOM 8074 O O . ASN E 1 119 ? -2.594 -38.503 43.588 1.00 29.25 173 ASN E O 1
ATOM 8079 N N . ASN E 1 120 ? -4.256 -39.710 44.486 1.00 29.05 174 ASN E N 1
ATOM 8080 C CA . ASN E 1 120 ? -5.128 -39.595 43.313 1.00 28.64 174 ASN E CA 1
ATOM 8081 C C . ASN E 1 120 ? -5.477 -38.134 43.017 1.00 28.57 174 ASN E C 1
ATOM 8082 O O . ASN E 1 120 ? -5.433 -37.717 41.849 1.00 28.31 174 ASN E O 1
ATOM 8087 N N . LEU E 1 121 ? -5.788 -37.365 44.065 1.00 27.66 175 LEU E N 1
ATOM 8088 C CA . LEU E 1 121 ? -6.129 -35.978 43.874 1.00 28.17 175 LEU E CA 1
ATOM 8089 C C . LEU E 1 121 ? -4.946 -35.166 43.377 1.00 29.01 175 LEU E C 1
ATOM 8090 O O . LEU E 1 121 ? -5.106 -34.380 42.437 1.00 28.98 175 LEU E O 1
ATOM 8095 N N . LEU E 1 122 ? -3.765 -35.340 43.983 1.00 29.71 176 LEU E N 1
ATOM 8096 C CA . LEU E 1 122 ? -2.584 -34.660 43.429 1.00 30.29 176 LEU E CA 1
ATOM 8097 C C . LEU E 1 122 ? -2.370 -35.038 41.943 1.00 30.24 176 LEU E C 1
ATOM 8098 O O . LEU E 1 122 ? -2.135 -34.146 41.149 1.00 31.24 176 LEU E O 1
ATOM 8103 N N . ARG E 1 123 ? -2.535 -36.305 41.560 1.00 29.60 177 ARG E N 1
ATOM 8104 C CA . ARG E 1 123 ? -2.313 -36.661 40.169 1.00 30.94 177 ARG E CA 1
ATOM 8105 C C . ARG E 1 123 ? -3.312 -35.986 39.273 1.00 31.60 177 ARG E C 1
ATOM 8106 O O . ARG E 1 123 ? -2.963 -35.627 38.123 1.00 32.15 177 ARG E O 1
ATOM 8114 N N . GLN E 1 124 ? -4.552 -35.853 39.763 1.00 30.89 178 GLN E N 1
ATOM 8115 C CA . GLN E 1 124 ? -5.643 -35.370 38.917 1.00 31.27 178 GLN E CA 1
ATOM 8116 C C . GLN E 1 124 ? -5.497 -33.864 38.819 1.00 30.98 178 GLN E C 1
ATOM 8117 O O . GLN E 1 124 ? -5.837 -33.276 37.800 1.00 31.62 178 GLN E O 1
ATOM 8123 N N . TYR E 1 125 ? -4.997 -33.248 39.883 1.00 29.49 179 TYR E N 1
ATOM 8124 C CA . TYR E 1 125 ? -4.855 -31.823 39.910 1.00 29.94 179 TYR E CA 1
ATOM 8125 C C . TYR E 1 125 ? -3.763 -31.386 38.928 1.00 30.18 179 TYR E C 1
ATOM 8126 O O . TYR E 1 125 ? -3.932 -30.414 38.162 1.00 29.95 179 TYR E O 1
ATOM 8135 N N . VAL E 1 126 ? -2.641 -32.104 38.943 1.00 29.32 180 VAL E N 1
ATOM 8136 C CA . VAL E 1 126 ? -1.555 -31.771 38.044 1.00 27.84 180 VAL E CA 1
ATOM 8137 C C . VAL E 1 126 ? -2.052 -31.915 36.602 1.00 27.83 180 VAL E C 1
ATOM 8138 O O . VAL E 1 126 ? -1.801 -31.048 35.776 1.00 28.63 180 VAL E O 1
ATOM 8142 N N . ALA E 1 127 ? -2.790 -32.972 36.281 1.00 26.53 181 ALA E N 1
ATOM 8143 C CA . ALA E 1 127 ? -3.228 -33.127 34.897 1.00 25.77 181 ALA E CA 1
ATOM 8144 C C . ALA E 1 127 ? -4.219 -32.034 34.528 1.00 26.13 181 ALA E C 1
ATOM 8145 O O . ALA E 1 127 ? -4.252 -31.564 33.381 1.00 26.97 181 ALA E O 1
ATOM 8147 N N . PHE E 1 128 ? -5.031 -31.639 35.504 1.00 24.65 182 PHE E N 1
ATOM 8148 C CA . PHE E 1 128 ? -6.043 -30.628 35.303 1.00 23.62 182 PHE E CA 1
ATOM 8149 C C . PHE E 1 128 ? -5.401 -29.289 34.933 1.00 23.24 182 PHE E C 1
ATOM 8150 O O . PHE E 1 128 ? -5.820 -28.621 33.944 1.00 22.56 182 PHE E O 1
ATOM 8158 N N . ALA E 1 129 ? -4.378 -28.934 35.703 1.00 22.21 183 ALA E N 1
ATOM 8159 C CA . ALA E 1 129 ? -3.618 -27.717 35.475 1.00 23.02 183 ALA E CA 1
ATOM 8160 C C . ALA E 1 129 ? -2.939 -27.785 34.107 1.00 23.74 183 ALA E C 1
ATOM 8161 O O . ALA E 1 129 ? -3.007 -26.812 33.303 1.00 24.10 183 ALA E O 1
ATOM 8163 N N . SER E 1 130 ? -2.343 -28.940 33.803 1.00 23.86 184 SER E N 1
ATOM 8164 C CA . SER E 1 130 ? -1.671 -29.100 32.515 1.00 24.24 184 SER E CA 1
ATOM 8165 C C . SER E 1 130 ? -2.666 -28.902 31.363 1.00 24.16 184 SER E C 1
ATOM 8166 O O . SER E 1 130 ? -2.401 -28.145 30.445 1.00 24.74 184 SER E O 1
ATOM 8169 N N . GLN E 1 131 ? -3.816 -29.547 31.437 1.00 24.22 185 GLN E N 1
ATOM 8170 C CA . GLN E 1 131 ? -4.885 -29.374 30.445 1.00 25.23 185 GLN E CA 1
ATOM 8171 C C . GLN E 1 131 ? -5.281 -27.895 30.253 1.00 24.91 185 GLN E C 1
ATOM 8172 O O . GLN E 1 131 ? -5.612 -27.479 29.126 1.00 24.75 185 GLN E O 1
ATOM 8178 N N . ARG E 1 132 ? -5.226 -27.102 31.334 1.00 24.26 186 ARG E N 1
ATOM 8179 C CA . ARG E 1 132 ? -5.673 -25.718 31.266 1.00 23.68 186 ARG E CA 1
ATOM 8180 C C . ARG E 1 132 ? -4.605 -24.897 30.534 1.00 23.99 186 ARG E C 1
ATOM 8181 O O . ARG E 1 132 ? -4.926 -24.103 29.646 1.00 24.89 186 ARG E O 1
ATOM 8189 N N . ALA E 1 133 ? -3.350 -25.126 30.900 1.00 23.08 187 ALA E N 1
ATOM 8190 C CA . ALA E 1 133 ? -2.192 -24.582 30.212 1.00 23.23 187 ALA E CA 1
ATOM 8191 C C . ALA E 1 133 ? -2.206 -24.861 28.723 1.00 23.44 187 ALA E C 1
ATOM 8192 O O . ALA E 1 133 ? -1.972 -23.948 27.943 1.00 23.62 187 ALA E O 1
ATOM 8194 N N . ALA E 1 134 ? -2.451 -26.116 28.336 1.00 23.45 188 ALA E N 1
ATOM 8195 C CA . ALA E 1 134 ? -2.464 -26.453 26.927 1.00 24.03 188 ALA E CA 1
ATOM 8196 C C . ALA E 1 134 ? -3.597 -25.701 26.242 1.00 24.73 188 ALA E C 1
ATOM 8197 O O . ALA E 1 134 ? -3.396 -25.184 25.167 1.00 24.84 188 ALA E O 1
ATOM 8199 N N . SER E 1 135 ? -4.776 -25.617 26.859 1.00 24.81 189 SER E N 1
ATOM 8200 C CA . SER E 1 135 ? -5.856 -24.892 26.208 1.00 25.38 189 SER E CA 1
ATOM 8201 C C . SER E 1 135 ? -5.485 -23.436 26.005 1.00 25.39 189 SER E C 1
ATOM 8202 O O . SER E 1 135 ? -5.781 -22.868 24.954 1.00 25.36 189 SER E O 1
ATOM 8205 N N . HIS E 1 136 ? -4.860 -22.850 27.019 1.00 25.23 190 HIS E N 1
ATOM 8206 C CA . HIS E 1 136 ? -4.467 -21.454 26.955 1.00 25.99 190 HIS E CA 1
ATOM 8207 C C . HIS E 1 136 ? -3.457 -21.283 25.831 1.00 26.14 190 HIS E C 1
ATOM 8208 O O . HIS E 1 136 ? -3.582 -20.340 25.060 1.00 26.95 190 HIS E O 1
ATOM 8215 N N . LEU E 1 137 ? -2.466 -22.177 25.734 1.00 25.69 191 LEU E N 1
ATOM 8216 C CA . LEU E 1 137 ? -1.425 -22.026 24.708 1.00 26.48 191 LEU E CA 1
ATOM 8217 C C . LEU E 1 137 ? -2.015 -22.212 23.309 1.00 26.80 191 LEU E C 1
ATOM 8218 O O . LEU E 1 137 ? -1.643 -21.495 22.400 1.00 27.05 191 LEU E O 1
ATOM 8223 N N . ASN E 1 138 ? -2.916 -23.172 23.160 1.00 26.72 192 ASN E N 1
ATOM 8224 C CA . ASN E 1 138 ? -3.717 -23.306 21.977 1.00 27.46 192 ASN E CA 1
ATOM 8225 C C . ASN E 1 138 ? -4.500 -22.042 21.611 1.00 28.82 192 ASN E C 1
ATOM 8226 O O . ASN E 1 138 ? -4.502 -21.648 20.441 1.00 29.46 192 ASN E O 1
ATOM 8231 N N . ASP E 1 139 ? -5.181 -21.419 22.577 1.00 29.37 193 ASP E N 1
ATOM 8232 C CA . ASP E 1 139 ? -5.896 -20.177 22.314 1.00 30.04 193 ASP E CA 1
ATOM 8233 C C . ASP E 1 139 ? -4.948 -19.083 21.828 1.00 30.05 193 ASP E C 1
ATOM 8234 O O . ASP E 1 139 ? -5.247 -18.397 20.856 1.00 29.22 193 ASP E O 1
ATOM 8239 N N . GLU E 1 140 ? -3.810 -18.920 22.508 1.00 30.14 194 GLU E N 1
ATOM 8240 C CA . GLU E 1 140 ? -2.830 -17.921 22.094 1.00 30.99 194 GLU E CA 1
ATOM 8241 C C . GLU E 1 140 ? -2.443 -18.180 20.646 1.00 30.75 194 GLU E C 1
ATOM 8242 O O . GLU E 1 140 ? -2.366 -17.235 19.838 1.00 30.27 194 GLU E O 1
ATOM 8248 N N . LEU E 1 141 ? -2.218 -19.457 20.327 1.00 30.10 195 LEU E N 1
ATOM 8249 C CA . LEU E 1 141 ? -1.697 -19.826 19.024 1.00 29.97 195 LEU E CA 1
ATOM 8250 C C . LEU E 1 141 ? -2.736 -19.482 17.981 1.00 30.18 195 LEU E C 1
ATOM 8251 O O . LEU E 1 141 ? -2.402 -18.919 16.951 1.00 30.89 195 LEU E O 1
ATOM 8256 N N . LYS E 1 142 ? -3.990 -19.808 18.268 1.00 30.30 196 LYS E N 1
ATOM 8257 C CA . LYS E 1 142 ? -5.098 -19.450 17.414 1.00 30.88 196 LYS E CA 1
ATOM 8258 C C . LYS E 1 142 ? -5.115 -17.937 17.129 1.00 30.55 196 LYS E C 1
ATOM 8259 O O . LYS E 1 142 ? -5.005 -17.510 15.978 1.00 30.79 196 LYS E O 1
ATOM 8265 N N . GLY E 1 143 ? -5.256 -17.135 18.171 1.00 30.35 197 GLY E N 1
ATOM 8266 C CA . GLY E 1 143 ? -5.247 -15.687 18.020 1.00 29.97 197 GLY E CA 1
ATOM 8267 C C . GLY E 1 143 ? -4.063 -15.193 17.215 1.00 30.00 197 GLY E C 1
ATOM 8268 O O . GLY E 1 143 ? -4.234 -14.377 16.316 1.00 30.73 197 GLY E O 1
ATOM 8269 N N . ALA E 1 144 ? -2.863 -15.679 17.528 1.00 29.41 198 ALA E N 1
ATOM 8270 C CA . ALA E 1 144 ? -1.653 -15.218 16.849 1.00 28.96 198 ALA E CA 1
ATOM 8271 C C . ALA E 1 144 ? -1.656 -15.627 15.385 1.00 29.03 198 ALA E C 1
ATOM 8272 O O . ALA E 1 144 ? -1.317 -14.821 14.515 1.00 29.32 198 ALA E O 1
ATOM 8274 N N . TRP E 1 145 ? -2.007 -16.884 15.117 1.00 28.56 199 TRP E N 1
ATOM 8275 C CA . TRP E 1 145 ? -2.203 -17.336 13.758 1.00 28.51 199 TRP E CA 1
ATOM 8276 C C . TRP E 1 145 ? -3.199 -16.420 13.010 1.00 28.24 199 TRP E C 1
ATOM 8277 O O . TRP E 1 145 ? -2.813 -15.784 12.037 1.00 28.19 199 TRP E O 1
ATOM 8288 N N . ALA E 1 146 ? -4.433 -16.316 13.506 1.00 28.00 200 ALA E N 1
ATOM 8289 C CA . ALA E 1 146 ? -5.479 -15.490 12.893 1.00 28.51 200 ALA E CA 1
ATOM 8290 C C . ALA E 1 146 ? -5.030 -14.087 12.521 1.00 29.03 200 ALA E C 1
ATOM 8291 O O . ALA E 1 146 ? -5.311 -13.609 11.408 1.00 29.96 200 ALA E O 1
ATOM 8293 N N . ALA E 1 147 ? -4.351 -13.427 13.450 1.00 28.91 201 ALA E N 1
ATOM 8294 C CA . ALA E 1 147 ? -3.912 -12.055 13.260 1.00 29.34 201 ALA E CA 1
ATOM 8295 C C . ALA E 1 147 ? -2.906 -11.982 12.142 1.00 29.97 201 ALA E C 1
ATOM 8296 O O . ALA E 1 147 ? -2.921 -11.040 11.346 1.00 30.35 201 ALA E O 1
ATOM 8298 N N . ARG E 1 148 ? -2.025 -12.974 12.098 1.00 30.03 202 ARG E N 1
ATOM 8299 C CA . ARG E 1 148 ? -0.948 -13.020 11.124 1.00 30.29 202 ARG E CA 1
ATOM 8300 C C . ARG E 1 148 ? -1.488 -13.251 9.685 1.00 30.26 202 ARG E C 1
ATOM 8301 O O . ARG E 1 148 ? -0.958 -12.708 8.719 1.00 30.28 202 ARG E O 1
ATOM 8309 N N . THR E 1 149 ? -2.537 -14.058 9.561 1.00 30.13 203 THR E N 1
ATOM 8310 C CA . THR E 1 149 ? -3.272 -14.231 8.311 1.00 30.12 203 THR E CA 1
ATOM 8311 C C . THR E 1 149 ? -3.871 -12.917 7.794 1.00 30.25 203 THR E C 1
ATOM 8312 O O . THR E 1 149 ? -3.689 -12.551 6.630 1.00 29.53 203 THR E O 1
ATOM 8316 N N . ILE E 1 150 ? -4.600 -12.225 8.670 1.00 30.52 204 ILE E N 1
ATOM 8317 C CA . ILE E 1 150 ? -5.130 -10.897 8.358 1.00 30.47 204 ILE E CA 1
ATOM 8318 C C . ILE E 1 150 ? -3.990 -10.027 7.799 1.00 30.54 204 ILE E C 1
ATOM 8319 O O . ILE E 1 150 ? -4.136 -9.366 6.760 1.00 30.59 204 ILE E O 1
ATOM 8324 N N . GLN E 1 151 ? -2.845 -10.083 8.478 1.00 30.57 205 GLN E N 1
ATOM 8325 C CA . GLN E 1 151 ? -1.698 -9.270 8.147 1.00 30.95 205 GLN E CA 1
ATOM 8326 C C . GLN E 1 151 ? -1.195 -9.579 6.767 1.00 30.86 205 GLN E C 1
ATOM 8327 O O . GLN E 1 151 ? -0.915 -8.680 6.005 1.00 31.40 205 GLN E O 1
ATOM 8341 N N . LYS E 1 153 ? -2.842 -11.177 4.415 1.00 29.62 207 LYS E N 1
ATOM 8342 C CA . LYS E 1 153 ? -3.927 -10.839 3.510 1.00 29.16 207 LYS E CA 1
ATOM 8343 C C . LYS E 1 153 ? -3.854 -9.381 3.062 1.00 28.37 207 LYS E C 1
ATOM 8344 O O . LYS E 1 153 ? -4.110 -9.079 1.894 1.00 28.17 207 LYS E O 1
ATOM 8350 N N . ALA E 1 154 ? -3.507 -8.496 3.994 1.00 27.51 208 ALA E N 1
ATOM 8351 C CA . ALA E 1 154 ? -3.338 -7.069 3.717 1.00 27.08 208 ALA E CA 1
ATOM 8352 C C . ALA E 1 154 ? -2.053 -6.806 2.944 1.00 27.08 208 ALA E C 1
ATOM 8353 O O . ALA E 1 154 ? -2.001 -5.923 2.075 1.00 27.43 208 ALA E O 1
ATOM 8355 N N . GLN E 1 155 ? -1.019 -7.579 3.246 1.00 26.62 209 GLN E N 1
ATOM 8356 C CA . GLN E 1 155 ? 0.262 -7.450 2.561 1.00 26.70 209 GLN E CA 1
ATOM 8357 C C . GLN E 1 155 ? 0.211 -7.887 1.078 1.00 26.44 209 GLN E C 1
ATOM 8358 O O . GLN E 1 155 ? 0.922 -7.332 0.222 1.00 26.91 209 GLN E O 1
ATOM 8364 N N . VAL E 1 156 ? -0.613 -8.885 0.780 1.00 25.68 210 VAL E N 1
ATOM 8365 C CA . VAL E 1 156 ? -0.778 -9.350 -0.595 1.00 25.37 210 VAL E CA 1
ATOM 8366 C C . VAL E 1 156 ? -1.705 -8.400 -1.346 1.00 25.29 210 VAL E C 1
ATOM 8367 O O . VAL E 1 156 ? -1.411 -8.016 -2.459 1.00 25.83 210 VAL E O 1
ATOM 8371 N N . LYS E 1 157 ? -2.814 -8.021 -0.713 1.00 25.49 211 LYS E N 1
ATOM 8372 C CA . LYS E 1 157 ? -3.710 -6.975 -1.190 1.00 25.62 211 LYS E CA 1
ATOM 8373 C C . LYS E 1 157 ? -2.935 -5.755 -1.671 1.00 25.42 211 LYS E C 1
ATOM 8374 O O . LYS E 1 157 ? -3.179 -5.260 -2.767 1.00 26.24 211 LYS E O 1
ATOM 8380 N N . ARG E 1 158 ? -2.005 -5.277 -0.853 1.00 24.98 212 ARG E N 1
ATOM 8381 C CA . ARG E 1 158 ? -1.177 -4.128 -1.205 1.00 24.65 212 ARG E CA 1
ATOM 8382 C C . ARG E 1 158 ? -0.244 -4.436 -2.348 1.00 24.29 212 ARG E C 1
ATOM 8383 O O . ARG E 1 158 ? -0.032 -3.588 -3.203 1.00 23.86 212 ARG E O 1
ATOM 8391 N N . GLN E 1 159 ? 0.325 -5.643 -2.359 1.00 24.13 213 GLN E N 1
ATOM 8392 C CA . GLN E 1 159 ? 1.292 -5.990 -3.395 1.00 24.06 213 GLN E CA 1
ATOM 8393 C C . GLN E 1 159 ? 0.647 -5.943 -4.776 1.00 24.21 213 GLN E C 1
ATOM 8394 O O . GLN E 1 159 ? 1.262 -5.485 -5.749 1.00 23.94 213 GLN E O 1
ATOM 8400 N N . GLU E 1 160 ? -0.603 -6.397 -4.834 1.00 24.50 214 GLU E N 1
ATOM 8401 C CA . GLU E 1 160 ? -1.406 -6.328 -6.058 1.00 25.09 214 GLU E CA 1
ATOM 8402 C C . GLU E 1 160 ? -1.716 -4.897 -6.471 1.00 24.86 214 GLU E C 1
ATOM 8403 O O . GLU E 1 160 ? -1.622 -4.575 -7.649 1.00 25.29 214 GLU E O 1
ATOM 8409 N N . GLU E 1 161 ? -2.076 -4.045 -5.506 1.00 24.85 215 GLU E N 1
ATOM 8410 C CA . GLU E 1 161 ? -2.350 -2.642 -5.802 1.00 24.77 215 GLU E CA 1
ATOM 8411 C C . GLU E 1 161 ? -1.144 -1.872 -6.321 1.00 23.94 215 GLU E C 1
ATOM 8412 O O . GLU E 1 161 ? -1.290 -1.025 -7.202 1.00 24.21 215 GLU E O 1
ATOM 8418 N N . VAL E 1 162 ? 0.042 -2.189 -5.813 1.00 23.22 216 VAL E N 1
ATOM 8419 C CA . VAL E 1 162 ? 1.286 -1.656 -6.385 1.00 22.70 216 VAL E CA 1
ATOM 8420 C C . VAL E 1 162 ? 1.449 -2.044 -7.865 1.00 22.86 216 VAL E C 1
ATOM 8421 O O . VAL E 1 162 ? 1.628 -1.189 -8.721 1.00 22.54 216 VAL E O 1
ATOM 8425 N N . ALA E 1 163 ? 1.358 -3.339 -8.158 1.00 23.07 217 ALA E N 1
ATOM 8426 C CA . ALA E 1 163 ? 1.540 -3.840 -9.511 1.00 23.23 217 ALA E CA 1
ATOM 8427 C C . ALA E 1 163 ? 0.500 -3.272 -10.467 1.00 23.44 217 ALA E C 1
ATOM 8428 O O . ALA E 1 163 ? 0.787 -3.066 -11.647 1.00 23.28 217 ALA E O 1
ATOM 8430 N N . LYS E 1 164 ? -0.699 -3.032 -9.941 1.00 23.53 218 LYS E N 1
ATOM 8431 C CA . LYS E 1 164 ? -1.808 -2.445 -10.685 1.00 23.83 218 LYS E CA 1
ATOM 8432 C C . LYS E 1 164 ? -1.528 -0.985 -11.103 1.00 23.93 218 LYS E C 1
ATOM 8433 O O . LYS E 1 164 ? -1.752 -0.607 -12.271 1.00 24.04 218 LYS E O 1
ATOM 8439 N N . ALA E 1 165 ? -1.029 -0.183 -10.160 1.00 23.48 219 ALA E N 1
ATOM 8440 C CA . ALA E 1 165 ? -0.573 1.183 -10.444 1.00 23.37 219 ALA E CA 1
ATOM 8441 C C . ALA E 1 165 ? 0.548 1.264 -11.494 1.00 23.45 219 ALA E C 1
ATOM 8442 O O . ALA E 1 165 ? 0.561 2.176 -12.334 1.00 23.61 219 ALA E O 1
ATOM 8444 N N . ILE E 1 166 ? 1.484 0.321 -11.430 1.00 23.70 220 ILE E N 1
ATOM 8445 C CA . ILE E 1 166 ? 2.590 0.208 -12.395 1.00 23.93 220 ILE E CA 1
ATOM 8446 C C . ILE E 1 166 ? 2.050 -0.170 -13.783 1.00 24.52 220 ILE E C 1
ATOM 8447 O O . ILE E 1 166 ? 2.386 0.470 -14.785 1.00 24.25 220 ILE E O 1
ATOM 8452 N N . TYR E 1 167 ? 1.199 -1.196 -13.814 1.00 25.11 221 TYR E N 1
ATOM 8453 C CA . TYR E 1 167 ? 0.502 -1.650 -15.024 1.00 25.85 221 TYR E CA 1
ATOM 8454 C C . TYR E 1 167 ? -0.194 -0.480 -15.733 1.00 26.26 221 TYR E C 1
ATOM 8455 O O . TYR E 1 167 ? -0.014 -0.287 -16.930 1.00 25.86 221 TYR E O 1
ATOM 8464 N N . ASP E 1 168 ? -0.956 0.313 -14.978 1.00 26.78 222 ASP E N 1
ATOM 8465 C CA . ASP E 1 168 ? -1.711 1.425 -15.550 1.00 27.13 222 ASP E CA 1
ATOM 8466 C C . ASP E 1 168 ? -0.805 2.465 -16.188 1.00 27.36 222 ASP E C 1
ATOM 8467 O O . ASP E 1 168 ? -1.148 3.028 -17.221 1.00 27.05 222 ASP E O 1
ATOM 8472 N N . ARG E 1 169 ? 0.344 2.706 -15.552 1.00 27.95 223 ARG E N 1
ATOM 8473 C CA . ARG E 1 169 ? 1.336 3.692 -15.997 1.00 28.14 223 ARG E CA 1
ATOM 8474 C C . ARG E 1 169 ? 2.096 3.191 -17.238 1.00 28.73 223 ARG E C 1
ATOM 8475 O O . ARG E 1 169 ? 2.354 3.961 -18.164 1.00 28.91 223 ARG E O 1
ATOM 8483 N N . ARG E 1 170 ? 2.448 1.907 -17.259 1.00 29.34 224 ARG E N 1
ATOM 8484 C CA . ARG E 1 170 ? 3.080 1.306 -18.442 1.00 30.22 224 ARG E CA 1
ATOM 8485 C C . ARG E 1 170 ? 2.086 1.259 -19.615 1.00 30.61 224 ARG E C 1
ATOM 8486 O O . ARG E 1 170 ? 2.460 1.460 -20.767 1.00 30.02 224 ARG E O 1
ATOM 8502 N N . ASN E 1 172 ? -0.500 3.511 -19.957 1.00 31.84 226 ASN E N 1
ATOM 8503 C CA . ASN E 1 172 ? -0.702 4.850 -20.494 1.00 31.69 226 ASN E CA 1
ATOM 8504 C C . ASN E 1 172 ? 0.447 5.314 -21.355 1.00 31.94 226 ASN E C 1
ATOM 8505 O O . ASN E 1 172 ? 0.242 5.907 -22.414 1.00 31.75 226 ASN E O 1
ATOM 8510 N N . SER E 1 173 ? 1.684 5.035 -20.933 1.00 32.03 227 SER E N 1
ATOM 8511 C CA . SER E 1 173 ? 2.858 5.482 -21.689 1.00 31.96 227 SER E CA 1
ATOM 8512 C C . SER E 1 173 ? 2.909 4.780 -23.043 1.00 31.98 227 SER E C 1
ATOM 8513 O O . SER E 1 173 ? 3.397 5.360 -24.030 1.00 31.72 227 SER E O 1
ATOM 8516 N N . ILE E 1 174 ? 2.409 3.536 -23.082 1.00 31.90 228 ILE E N 1
ATOM 8517 C CA . ILE E 1 174 ? 2.349 2.784 -24.330 1.00 31.95 228 ILE E CA 1
ATOM 8518 C C . ILE E 1 174 ? 1.365 3.409 -25.323 1.00 32.25 228 ILE E C 1
ATOM 8519 O O . ILE E 1 174 ? 1.663 3.507 -26.521 1.00 32.23 228 ILE E O 1
ATOM 8524 N N . GLU E 1 175 ? 0.216 3.853 -24.824 1.00 32.40 229 GLU E N 1
ATOM 8525 C CA . GLU E 1 175 ? -0.810 4.463 -25.676 1.00 32.52 229 GLU E CA 1
ATOM 8526 C C . GLU E 1 175 ? -0.281 5.587 -26.605 1.00 32.61 229 GLU E C 1
ATOM 8527 O O . GLU E 1 175 ? -0.506 5.532 -27.836 1.00 33.05 229 GLU E O 1
ATOM 8533 N N . GLN E 1 176 ? 0.411 6.583 -26.076 1.00 32.59 230 GLN E N 1
ATOM 8534 C CA . GLN E 1 176 ? 0.914 7.673 -26.936 1.00 32.69 230 GLN E CA 1
ATOM 8535 C C . GLN E 1 176 ? 2.322 7.397 -27.424 1.00 32.70 230 GLN E C 1
ATOM 8536 O O . GLN E 1 176 ? 2.743 6.239 -27.471 1.00 32.53 230 GLN E O 1
ATOM 8542 N N . GLN E 1 212 ? 1.350 -1.893 -32.826 1.00 34.71 266 GLN E N 1
ATOM 8543 C CA . GLN E 1 212 ? 0.419 -1.920 -31.683 1.00 34.52 266 GLN E CA 1
ATOM 8544 C C . GLN E 1 212 ? 0.532 -3.223 -30.875 1.00 34.44 266 GLN E C 1
ATOM 8545 O O . GLN E 1 212 ? -0.309 -3.537 -30.029 1.00 34.14 266 GLN E O 1
ATOM 8551 N N . ALA E 1 213 ? 1.597 -3.966 -31.141 1.00 34.64 267 ALA E N 1
ATOM 8552 C CA . ALA E 1 213 ? 1.745 -5.330 -30.659 1.00 34.69 267 ALA E CA 1
ATOM 8553 C C . ALA E 1 213 ? 1.846 -5.413 -29.145 1.00 34.72 267 ALA E C 1
ATOM 8554 O O . ALA E 1 213 ? 1.187 -6.240 -28.511 1.00 34.77 267 ALA E O 1
ATOM 8556 N N . ARG E 1 214 ? 2.664 -4.546 -28.563 1.00 34.90 268 ARG E N 1
ATOM 8557 C CA . ARG E 1 214 ? 2.865 -4.582 -27.118 1.00 34.93 268 ARG E CA 1
ATOM 8558 C C . ARG E 1 214 ? 1.672 -4.055 -26.322 1.00 34.46 268 ARG E C 1
ATOM 8559 O O . ARG E 1 214 ? 1.441 -4.489 -25.181 1.00 34.41 268 ARG E O 1
ATOM 8567 N N . LEU E 1 215 ? 0.901 -3.152 -26.932 1.00 33.84 269 LEU E N 1
ATOM 8568 C CA . LEU E 1 215 ? -0.327 -2.658 -26.307 1.00 33.43 269 LEU E CA 1
ATOM 8569 C C . LEU E 1 215 ? -1.283 -3.804 -26.044 1.00 33.19 269 LEU E C 1
ATOM 8570 O O . LEU E 1 215 ? -1.893 -3.864 -24.982 1.00 33.24 269 LEU E O 1
ATOM 8575 N N . GLU E 1 216 ? -1.386 -4.727 -26.998 1.00 33.02 270 GLU E N 1
ATOM 8576 C CA . GLU E 1 216 ? -2.256 -5.901 -26.842 1.00 32.81 270 GLU E CA 1
ATOM 8577 C C . GLU E 1 216 ? -1.672 -6.948 -25.897 1.00 32.74 270 GLU E C 1
ATOM 8578 O O . GLU E 1 216 ? -2.405 -7.566 -25.140 1.00 32.44 270 GLU E O 1
ATOM 8584 N N . ASN E 1 217 ? -0.353 -7.126 -25.942 1.00 32.91 271 ASN E N 1
ATOM 8585 C CA . ASN E 1 217 ? 0.364 -7.915 -24.945 1.00 32.62 271 ASN E CA 1
ATOM 8586 C C . ASN E 1 217 ? -0.044 -7.499 -23.559 1.00 32.99 271 ASN E C 1
ATOM 8587 O O . ASN E 1 217 ? -0.583 -8.302 -22.797 1.00 33.46 271 ASN E O 1
ATOM 8592 N N . LEU E 1 218 ? 0.229 -6.239 -23.233 1.00 33.03 272 LEU E N 1
ATOM 8593 C CA . LEU E 1 218 ? -0.086 -5.697 -21.917 1.00 32.78 272 LEU E CA 1
ATOM 8594 C C . LEU E 1 218 ? -1.602 -5.677 -21.670 1.00 33.00 272 LEU E C 1
ATOM 8595 O O . LEU E 1 218 ? -2.057 -5.897 -20.556 1.00 32.90 272 LEU E O 1
ATOM 8600 N N . GLN E 1 219 ? -2.375 -5.420 -22.724 1.00 33.33 273 GLN E N 1
ATOM 8601 C CA . GLN E 1 219 ? -3.837 -5.379 -22.630 1.00 33.37 273 GLN E CA 1
ATOM 8602 C C . GLN E 1 219 ? -4.429 -6.770 -22.407 1.00 33.28 273 GLN E C 1
ATOM 8603 O O . GLN E 1 219 ? -5.526 -6.899 -21.858 1.00 33.60 273 GLN E O 1
ATOM 8609 N N . ALA E 1 220 ? -3.701 -7.802 -22.834 1.00 33.03 274 ALA E N 1
ATOM 8610 C CA . ALA E 1 220 ? -4.139 -9.184 -22.650 1.00 32.82 274 ALA E CA 1
ATOM 8611 C C . ALA E 1 220 ? -3.553 -9.809 -21.386 1.00 32.56 274 ALA E C 1
ATOM 8612 O O . ALA E 1 220 ? -4.306 -10.261 -20.513 1.00 32.46 274 ALA E O 1
ATOM 8614 N N . VAL E 1 221 ? -2.220 -9.815 -21.290 1.00 32.27 275 VAL E N 1
ATOM 8615 C CA . VAL E 1 221 ? -1.505 -10.428 -20.159 1.00 31.85 275 VAL E CA 1
ATOM 8616 C C . VAL E 1 221 ? -2.130 -10.016 -18.826 1.00 31.47 275 VAL E C 1
ATOM 8617 O O . VAL E 1 221 ? -3.164 -10.570 -18.447 1.00 31.94 275 VAL E O 1
ATOM 8621 N N . GLY E 1 222 ? -1.526 -9.039 -18.145 1.00 30.79 276 GLY E N 1
ATOM 8622 C CA . GLY E 1 222 ? -1.900 -8.631 -16.787 1.00 29.47 276 GLY E CA 1
ATOM 8623 C C . GLY E 1 222 ? -0.727 -7.930 -16.105 1.00 28.74 276 GLY E C 1
ATOM 8624 O O . GLY E 1 222 ? 0.354 -7.802 -16.703 1.00 28.39 276 GLY E O 1
ATOM 8625 N N . PRO E 1 223 ? -0.929 -7.462 -14.851 1.00 28.07 277 PRO E N 1
ATOM 8626 C CA . PRO E 1 223 ? 0.148 -6.837 -14.062 1.00 27.72 277 PRO E CA 1
ATOM 8627 C C . PRO E 1 223 ? 1.259 -7.827 -13.689 1.00 27.16 277 PRO E C 1
ATOM 8628 O O . PRO E 1 223 ? 0.982 -9.011 -13.516 1.00 27.31 277 PRO E O 1
ATOM 8632 N N . ALA E 1 224 ? 2.494 -7.338 -13.580 1.00 26.84 278 ALA E N 1
ATOM 8633 C CA . ALA E 1 224 ? 3.677 -8.171 -13.359 1.00 26.99 278 ALA E CA 1
ATOM 8634 C C . ALA E 1 224 ? 3.888 -8.468 -11.879 1.00 27.50 278 ALA E C 1
ATOM 8635 O O . ALA E 1 224 ? 3.577 -7.640 -11.019 1.00 27.98 278 ALA E O 1
ATOM 8637 N N . PHE E 1 225 ? 4.435 -9.637 -11.570 1.00 27.62 279 PHE E N 1
ATOM 8638 C CA . PHE E 1 225 ? 4.482 -10.081 -10.177 1.00 27.28 279 PHE E CA 1
ATOM 8639 C C . PHE E 1 225 ? 5.833 -10.640 -9.756 1.00 27.48 279 PHE E C 1
ATOM 8640 O O . PHE E 1 225 ? 6.360 -11.571 -10.382 1.00 27.07 279 PHE E O 1
ATOM 8648 N N . ASP E 1 226 ? 6.397 -10.069 -8.693 1.00 27.48 280 ASP E N 1
ATOM 8649 C CA . ASP E 1 226 ? 7.700 -10.541 -8.225 1.00 28.04 280 ASP E CA 1
ATOM 8650 C C . ASP E 1 226 ? 7.613 -11.817 -7.392 1.00 27.50 280 ASP E C 1
ATOM 8651 O O . ASP E 1 226 ? 6.561 -12.150 -6.854 1.00 27.42 280 ASP E O 1
ATOM 8656 N N . LEU E 1 227 ? 8.727 -12.540 -7.353 1.00 27.13 281 LEU E N 1
ATOM 8657 C CA . LEU E 1 227 ? 8.907 -13.725 -6.534 1.00 26.89 281 LEU E CA 1
ATOM 8658 C C . LEU E 1 227 ? 8.293 -13.557 -5.153 1.00 26.90 281 LEU E C 1
ATOM 8659 O O . LEU E 1 227 ? 7.624 -14.459 -4.629 1.00 26.82 281 LEU E O 1
ATOM 8664 N N . ASP E 1 228 ? 8.534 -12.395 -4.563 1.00 26.69 282 ASP E N 1
ATOM 8665 C CA . ASP E 1 228 ? 8.016 -12.078 -3.246 1.00 26.75 282 ASP E CA 1
ATOM 8666 C C . ASP E 1 228 ? 6.503 -12.284 -3.167 1.00 25.95 282 ASP E C 1
ATOM 8667 O O . ASP E 1 228 ? 5.979 -12.780 -2.169 1.00 25.48 282 ASP E O 1
ATOM 8672 N N . TYR E 1 229 ? 5.814 -11.907 -4.242 1.00 25.14 283 TYR E N 1
ATOM 8673 C CA . TYR E 1 229 ? 4.364 -12.024 -4.317 1.00 24.43 283 TYR E CA 1
ATOM 8674 C C . TYR E 1 229 ? 3.900 -13.474 -4.292 1.00 24.19 283 TYR E C 1
ATOM 8675 O O . TYR E 1 229 ? 2.965 -13.835 -3.580 1.00 23.92 283 TYR E O 1
ATOM 8684 N N . ASP E 1 230 ? 4.543 -14.305 -5.096 1.00 24.37 284 ASP E N 1
ATOM 8685 C CA . ASP E 1 230 ? 4.106 -15.676 -5.208 1.00 24.47 284 ASP E CA 1
ATOM 8686 C C . ASP E 1 230 ? 4.444 -16.420 -3.926 1.00 24.30 284 ASP E C 1
ATOM 8687 O O . ASP E 1 230 ? 3.636 -17.205 -3.443 1.00 24.57 284 ASP E O 1
ATOM 8692 N N . GLN E 1 231 ? 5.607 -16.133 -3.345 1.00 23.96 285 GLN E N 1
ATOM 8693 C CA . GLN E 1 231 ? 5.978 -16.734 -2.076 1.00 23.65 285 GLN E CA 1
ATOM 8694 C C . GLN E 1 231 ? 5.003 -16.352 -0.993 1.00 23.84 285 GLN E C 1
ATOM 8695 O O . GLN E 1 231 ? 4.645 -17.195 -0.165 1.00 23.41 285 GLN E O 1
ATOM 8701 N N . ASN E 1 232 ? 4.559 -15.096 -0.993 1.00 24.27 286 ASN E N 1
ATOM 8702 C CA . ASN E 1 232 ? 3.615 -14.651 0.049 1.00 24.99 286 ASN E CA 1
ATOM 8703 C C . ASN E 1 232 ? 2.292 -15.371 -0.077 1.00 25.60 286 ASN E C 1
ATOM 8704 O O . ASN E 1 232 ? 1.678 -15.749 0.925 1.00 25.99 286 ASN E O 1
ATOM 8709 N N . ARG E 1 233 ? 1.896 -15.578 -1.325 1.00 25.81 287 ARG E N 1
ATOM 8710 C CA . ARG E 1 233 ? 0.655 -16.201 -1.710 1.00 26.44 287 ARG E CA 1
ATOM 8711 C C . ARG E 1 233 ? 0.627 -17.652 -1.253 1.00 26.90 287 ARG E C 1
ATOM 8712 O O . ARG E 1 233 ? -0.345 -18.109 -0.613 1.00 27.24 287 ARG E O 1
ATOM 8720 N N . ALA E 1 234 ? 1.700 -18.377 -1.565 1.00 26.70 288 ALA E N 1
ATOM 8721 C CA . ALA E 1 234 ? 1.868 -19.734 -1.090 1.00 27.04 288 ALA E CA 1
ATOM 8722 C C . ALA E 1 234 ? 1.815 -19.826 0.442 1.00 27.66 288 ALA E C 1
ATOM 8723 O O . ALA E 1 234 ? 1.212 -20.747 0.983 1.00 27.64 288 ALA E O 1
ATOM 8733 N N . LEU E 1 236 ? 0.227 -17.634 2.314 1.00 28.98 290 LEU E N 1
ATOM 8734 C CA . LEU E 1 236 ? -1.151 -17.291 2.639 1.00 28.92 290 LEU E CA 1
ATOM 8735 C C . LEU E 1 236 ? -2.048 -18.528 2.615 1.00 29.16 290 LEU E C 1
ATOM 8736 O O . LEU E 1 236 ? -2.938 -18.630 3.454 1.00 29.30 290 LEU E O 1
ATOM 8741 N N . ASN E 1 237 ? -1.819 -19.457 1.674 1.00 29.03 291 ASN E N 1
ATOM 8742 C CA . ASN E 1 237 ? -2.599 -20.702 1.628 1.00 29.31 291 ASN E CA 1
ATOM 8743 C C . ASN E 1 237 ? -2.447 -21.496 2.914 1.00 29.40 291 ASN E C 1
ATOM 8744 O O . ASN E 1 237 ? -3.440 -21.832 3.556 1.00 29.63 291 ASN E O 1
ATOM 8749 N N . THR E 1 238 ? -1.206 -21.788 3.294 1.00 29.11 292 THR E N 1
ATOM 8750 C CA . THR E 1 238 ? -0.962 -22.621 4.451 1.00 29.39 292 THR E CA 1
ATOM 8751 C C . THR E 1 238 ? -1.520 -21.980 5.711 1.00 29.22 292 THR E C 1
ATOM 8752 O O . THR E 1 238 ? -2.025 -22.671 6.582 1.00 29.26 292 THR E O 1
ATOM 8756 N N . LEU E 1 239 ? -1.442 -20.651 5.780 1.00 29.27 293 LEU E N 1
ATOM 8757 C CA . LEU E 1 239 ? -2.063 -19.872 6.835 1.00 28.51 293 LEU E CA 1
ATOM 8758 C C . LEU E 1 239 ? -3.584 -20.029 6.838 1.00 29.19 293 LEU E C 1
ATOM 8759 O O . LEU E 1 239 ? -4.175 -20.191 7.912 1.00 29.33 293 LEU E O 1
ATOM 8764 N N . ASN E 1 240 ? -4.205 -20.003 5.649 1.00 29.31 294 ASN E N 1
ATOM 8765 C CA . ASN E 1 240 ? -5.666 -20.175 5.493 1.00 29.56 294 ASN E CA 1
ATOM 8766 C C . ASN E 1 240 ? -6.161 -21.550 5.955 1.00 30.09 294 ASN E C 1
ATOM 8767 O O . ASN E 1 240 ? -7.273 -21.677 6.491 1.00 29.88 294 ASN E O 1
ATOM 8772 N N . VAL E 1 241 ? -5.331 -22.571 5.737 1.00 30.70 295 VAL E N 1
ATOM 8773 C CA . VAL E 1 241 ? -5.638 -23.925 6.163 1.00 31.10 295 VAL E CA 1
ATOM 8774 C C . VAL E 1 241 ? -5.843 -23.910 7.662 1.00 31.27 295 VAL E C 1
ATOM 8775 O O . VAL E 1 241 ? -6.693 -24.611 8.186 1.00 31.62 295 VAL E O 1
ATOM 8779 N N . GLY E 1 242 ? -5.077 -23.083 8.351 1.00 31.95 296 GLY E N 1
ATOM 8780 C CA . GLY E 1 242 ? -5.290 -22.888 9.790 1.00 32.60 296 GLY E CA 1
ATOM 8781 C C . GLY E 1 242 ? -4.481 -23.897 10.566 1.00 33.06 296 GLY E C 1
ATOM 8782 O O . GLY E 1 242 ? -4.061 -24.916 10.005 1.00 33.13 296 GLY E O 1
ATOM 8783 N N . PRO E 1 243 ? -4.247 -23.619 11.857 1.00 33.44 297 PRO E N 1
ATOM 8784 C CA . PRO E 1 243 ? -3.418 -24.458 12.709 1.00 34.11 297 PRO E CA 1
ATOM 8785 C C . PRO E 1 243 ? -4.104 -25.761 13.151 1.00 34.90 297 PRO E C 1
ATOM 8786 O O . PRO E 1 243 ? -5.318 -25.776 13.327 1.00 35.14 297 PRO E O 1
ATOM 8790 N N . THR E 1 244 ? -3.322 -26.837 13.296 1.00 35.88 298 THR E N 1
ATOM 8791 C CA . THR E 1 244 ? -3.801 -28.104 13.845 1.00 37.06 298 THR E CA 1
ATOM 8792 C C . THR E 1 244 ? -3.766 -28.003 15.362 1.00 37.61 298 THR E C 1
ATOM 8793 O O . THR E 1 244 ? -2.810 -27.469 15.942 1.00 37.93 298 THR E O 1
ATOM 8797 N N . LEU E 1 245 ? -4.822 -28.484 16.002 1.00 38.09 299 LEU E N 1
ATOM 8798 C CA . LEU E 1 245 ? -4.981 -28.261 17.428 1.00 38.67 299 LEU E CA 1
ATOM 8799 C C . LEU E 1 245 ? -4.886 -29.599 18.142 1.00 38.84 299 LEU E C 1
ATOM 8800 O O . LEU E 1 245 ? -5.750 -30.474 17.982 1.00 38.49 299 LEU E O 1
ATOM 8805 N N . ASP E 1 246 ? -3.806 -29.768 18.892 1.00 38.92 300 ASP E N 1
ATOM 8806 C CA . ASP E 1 246 ? -3.702 -30.880 19.818 1.00 39.30 300 ASP E CA 1
ATOM 8807 C C . ASP E 1 246 ? -4.334 -30.377 21.101 1.00 38.95 300 ASP E C 1
ATOM 8808 O O . ASP E 1 246 ? -3.774 -29.498 21.762 1.00 39.37 300 ASP E O 1
ATOM 8813 N N . PRO E 1 247 ? -5.436 -30.956 21.542 1.00 38.65 301 PRO E N 1
ATOM 8814 C CA . PRO E 1 247 ? -5.961 -30.612 22.834 1.00 38.43 301 PRO E CA 1
ATOM 8815 C C . PRO E 1 247 ? -5.291 -31.569 23.801 1.00 38.33 301 PRO E C 1
ATOM 8816 O O . PRO E 1 247 ? -5.548 -31.557 25.015 1.00 38.73 301 PRO E O 1
ATOM 8820 N N . ARG E 1 248 ? -4.426 -32.392 23.262 1.00 37.74 302 ARG E N 1
ATOM 8821 C CA . ARG E 1 248 ? -3.742 -33.463 23.974 1.00 36.97 302 ARG E CA 1
ATOM 8822 C C . ARG E 1 248 ? -2.583 -33.146 24.892 1.00 35.69 302 ARG E C 1
ATOM 8823 O O . ARG E 1 248 ? -2.516 -33.614 26.025 1.00 37.09 302 ARG E O 1
ATOM 8831 N N . PHE E 1 249 ? -1.645 -32.383 24.342 1.00 32.88 303 PHE E N 1
ATOM 8832 C CA . PHE E 1 249 ? -0.308 -32.196 24.909 1.00 30.32 303 PHE E CA 1
ATOM 8833 C C . PHE E 1 249 ? -0.097 -31.840 26.378 1.00 29.52 303 PHE E C 1
ATOM 8834 O O . PHE E 1 249 ? -0.918 -31.223 27.051 1.00 29.32 303 PHE E O 1
ATOM 8842 N N . GLN E 1 250 ? 1.090 -32.350 26.773 1.00 28.80 304 GLN E N 1
ATOM 8843 C CA . GLN E 1 250 ? 1.674 -32.266 28.113 1.00 28.47 304 GLN E CA 1
ATOM 8844 C C . GLN E 1 250 ? 2.586 -31.077 28.199 1.00 27.30 304 GLN E C 1
ATOM 8845 O O . GLN E 1 250 ? 3.324 -30.764 27.267 1.00 26.92 304 GLN E O 1
ATOM 8851 N N . THR E 1 251 ? 2.502 -30.414 29.331 1.00 26.59 305 THR E N 1
ATOM 8852 C CA . THR E 1 251 ? 2.946 -29.059 29.457 1.00 25.86 305 THR E CA 1
ATOM 8853 C C . THR E 1 251 ? 3.979 -28.967 30.607 1.00 25.87 305 THR E C 1
ATOM 8854 O O . THR E 1 251 ? 4.392 -27.875 31.024 1.00 25.93 305 THR E O 1
ATOM 8858 N N . TYR E 1 252 ? 4.414 -30.133 31.078 1.00 25.02 306 TYR E N 1
ATOM 8859 C CA . TYR E 1 252 ? 5.369 -30.261 32.167 1.00 25.21 306 TYR E CA 1
ATOM 8860 C C . TYR E 1 252 ? 5.948 -31.689 32.100 1.00 25.81 306 TYR E C 1
ATOM 8861 O O . TYR E 1 252 ? 5.427 -32.558 31.400 1.00 25.36 306 TYR E O 1
ATOM 8870 N N . ARG E 1 253 ? 7.028 -31.944 32.819 1.00 26.56 307 ARG E N 1
ATOM 8871 C CA . ARG E 1 253 ? 7.309 -33.324 33.172 1.00 27.37 307 ARG E CA 1
ATOM 8872 C C . ARG E 1 253 ? 7.506 -33.485 34.664 1.00 27.68 307 ARG E C 1
ATOM 8873 O O . ARG E 1 253 ? 7.776 -32.520 35.363 1.00 28.10 307 ARG E O 1
ATOM 8881 N N . TYR E 1 254 ? 7.346 -34.721 35.129 1.00 28.17 308 TYR E N 1
ATOM 8882 C CA . TYR E 1 254 ? 7.546 -35.100 36.524 1.00 27.98 308 TYR E CA 1
ATOM 8883 C C . TYR E 1 254 ? 8.987 -35.402 36.861 1.00 27.64 308 TYR E C 1
ATOM 8884 O O . TYR E 1 254 ? 9.603 -36.202 36.184 1.00 28.56 308 TYR E O 1
ATOM 8893 N N . LEU E 1 255 ? 9.527 -34.800 37.915 1.00 27.33 309 LEU E N 1
ATOM 8894 C CA . LEU E 1 255 ? 10.774 -35.318 38.510 1.00 27.01 309 LEU E CA 1
ATOM 8895 C C . LEU E 1 255 ? 10.401 -36.212 39.700 1.00 27.56 309 LEU E C 1
ATOM 8896 O O . LEU E 1 255 ? 11.197 -37.055 40.147 1.00 26.51 309 LEU E O 1
ATOM 8901 N N . ARG E 1 256 ? 9.185 -35.979 40.215 1.00 26.99 310 ARG E N 1
ATOM 8902 C CA . ARG E 1 256 ? 8.620 -36.741 41.310 1.00 27.58 310 ARG E CA 1
ATOM 8903 C C . ARG E 1 256 ? 7.123 -36.792 41.141 1.00 28.23 310 ARG E C 1
ATOM 8904 O O . ARG E 1 256 ? 6.426 -35.779 41.172 1.00 27.80 310 ARG E O 1
ATOM 8912 N N . THR E 1 257 ? 6.658 -38.010 40.928 1.00 28.69 311 THR E N 1
ATOM 8913 C CA . THR E 1 257 ? 5.286 -38.292 40.656 1.00 28.18 311 THR E CA 1
ATOM 8914 C C . THR E 1 257 ? 4.691 -38.440 42.034 1.00 28.59 311 THR E C 1
ATOM 8915 O O . THR E 1 257 ? 5.355 -38.975 42.939 1.00 28.56 311 THR E O 1
ATOM 8919 N N . PRO E 1 258 ? 3.451 -37.946 42.221 1.00 29.18 312 PRO E N 1
ATOM 8920 C CA . PRO E 1 258 ? 2.770 -38.134 43.487 1.00 29.46 312 PRO E CA 1
ATOM 8921 C C . PRO E 1 258 ? 2.666 -39.621 43.740 1.00 30.07 312 PRO E C 1
ATOM 8922 O O . PRO E 1 258 ? 2.454 -40.375 42.783 1.00 30.54 312 PRO E O 1
ATOM 8926 N N . GLU E 1 259 ? 2.861 -40.016 44.996 1.00 30.63 313 GLU E N 1
ATOM 8927 C CA . GLU E 1 259 ? 2.635 -41.366 45.493 1.00 31.96 313 GLU E CA 1
ATOM 8928 C C . GLU E 1 259 ? 1.789 -41.330 46.800 1.00 31.77 313 GLU E C 1
ATOM 8929 O O . GLU E 1 259 ? 1.545 -40.265 47.358 1.00 31.78 313 GLU E O 1
ATOM 8935 N N . GLU E 1 260 ? 1.325 -42.490 47.260 1.00 31.96 314 GLU E N 1
ATOM 8936 C CA . GLU E 1 260 ? 0.659 -42.617 48.549 1.00 33.10 314 GLU E CA 1
ATOM 8937 C C . GLU E 1 260 ? 1.613 -42.298 49.666 1.00 32.23 314 GLU E C 1
ATOM 8938 O O . GLU E 1 260 ? 2.650 -42.906 49.766 1.00 32.68 314 GLU E O 1
ATOM 8944 N N . PRO E 1 261 ? 1.263 -41.316 50.503 1.00 32.64 315 PRO E N 1
ATOM 8945 C CA . PRO E 1 261 ? 2.122 -41.066 51.659 1.00 32.67 315 PRO E CA 1
ATOM 8946 C C . PRO E 1 261 ? 2.156 -42.294 52.584 1.00 33.21 315 PRO E C 1
ATOM 8947 O O . PRO E 1 261 ? 1.173 -43.052 52.678 1.00 32.22 315 PRO E O 1
ATOM 8951 N N . VAL E 1 262 ? 3.313 -42.514 53.197 1.00 33.55 316 VAL E N 1
ATOM 8952 C CA . VAL E 1 262 ? 3.461 -43.624 54.085 1.00 35.23 316 VAL E CA 1
ATOM 8953 C C . VAL E 1 262 ? 3.079 -43.140 55.468 1.00 36.03 316 VAL E C 1
ATOM 8954 O O . VAL E 1 262 ? 2.566 -43.915 56.280 1.00 36.36 316 VAL E O 1
ATOM 8958 N N . LYS E 1 263 ? 3.275 -41.839 55.708 1.00 36.55 317 LYS E N 1
ATOM 8959 C CA . LYS E 1 263 ? 3.019 -41.262 57.029 1.00 37.60 317 LYS E CA 1
ATOM 8960 C C . LYS E 1 263 ? 2.350 -39.915 56.881 1.00 36.67 317 LYS E C 1
ATOM 8961 O O . LYS E 1 263 ? 2.469 -39.308 55.831 1.00 37.04 317 LYS E O 1
ATOM 8967 N N . ARG E 1 264 ? 1.675 -39.459 57.938 1.00 36.10 318 ARG E N 1
ATOM 8968 C CA . ARG E 1 264 ? 1.112 -38.109 58.036 1.00 36.01 318 ARG E CA 1
ATOM 8969 C C . ARG E 1 264 ? 2.142 -36.964 58.250 1.00 36.13 318 ARG E C 1
ATOM 8970 O O . ARG E 1 264 ? 3.323 -37.193 58.512 1.00 35.07 318 ARG E O 1
ATOM 8978 N N . ASP E 1 265 ? 1.630 -35.732 58.203 1.00 36.73 319 ASP E N 1
ATOM 8979 C CA . ASP E 1 265 ? 2.431 -34.519 58.162 1.00 37.23 319 ASP E CA 1
ATOM 8980 C C . ASP E 1 265 ? 3.013 -34.190 59.502 1.00 36.85 319 ASP E C 1
ATOM 8981 O O . ASP E 1 265 ? 2.306 -34.291 60.482 1.00 37.80 319 ASP E O 1
ATOM 8986 N N . GLU F 1 1 ? -13.961 -4.289 57.555 1.00 32.70 55 GLU F N 1
ATOM 8987 C CA . GLU F 1 1 ? -14.577 -5.576 58.039 1.00 32.93 55 GLU F CA 1
ATOM 8988 C C . GLU F 1 1 ? -14.387 -6.800 57.118 1.00 32.04 55 GLU F C 1
ATOM 8989 O O . GLU F 1 1 ? -14.035 -7.856 57.630 1.00 33.19 55 GLU F O 1
ATOM 8995 N N . TRP F 1 2 ? -14.608 -6.701 55.801 1.00 30.38 56 TRP F N 1
ATOM 8996 C CA . TRP F 1 2 ? -14.488 -7.884 54.904 1.00 29.36 56 TRP F CA 1
ATOM 8997 C C . TRP F 1 2 ? -13.685 -7.567 53.655 1.00 29.69 56 TRP F C 1
ATOM 8998 O O . TRP F 1 2 ? -13.721 -6.433 53.200 1.00 30.45 56 TRP F O 1
ATOM 9009 N N . SER F 1 3 ? -13.006 -8.538 53.047 1.00 29.62 57 SER F N 1
ATOM 9010 C CA . SER F 1 3 ? -12.165 -8.216 51.868 1.00 30.46 57 SER F CA 1
ATOM 9011 C C . SER F 1 3 ? -12.011 -9.304 50.793 1.00 31.44 57 SER F C 1
ATOM 9012 O O . SER F 1 3 ? -11.936 -10.492 51.112 1.00 31.71 57 SER F O 1
ATOM 9015 N N . SER F 1 4 ? -11.954 -8.869 49.525 1.00 31.72 58 SER F N 1
ATOM 9016 C CA . SER F 1 4 ? -11.633 -9.725 48.377 1.00 31.98 58 SER F CA 1
ATOM 9017 C C . SER F 1 4 ? -10.248 -9.432 47.873 1.00 31.35 58 SER F C 1
ATOM 9018 O O . SER F 1 4 ? -9.766 -8.326 48.071 1.00 31.20 58 SER F O 1
ATOM 9021 N N . THR F 1 5 ? -9.637 -10.428 47.216 1.00 31.16 59 THR F N 1
ATOM 9022 C CA . THR F 1 5 ? -8.340 -10.335 46.555 1.00 30.74 59 THR F CA 1
ATOM 9023 C C . THR F 1 5 ? -8.490 -10.850 45.128 1.00 30.95 59 THR F C 1
ATOM 9024 O O . THR F 1 5 ? -9.154 -11.872 44.900 1.00 30.85 59 THR F O 1
ATOM 9028 N N . ALA F 1 6 ? -7.877 -10.134 44.170 1.00 30.25 60 ALA F N 1
ATOM 9029 C CA . ALA F 1 6 ? -7.674 -10.630 42.818 1.00 29.11 60 ALA F CA 1
ATOM 9030 C C . ALA F 1 6 ? -6.180 -10.694 42.497 1.00 29.70 60 ALA F C 1
ATOM 9031 O O . ALA F 1 6 ? -5.362 -9.933 43.064 1.00 29.76 60 ALA F O 1
ATOM 9033 N N . ILE F 1 7 ? -5.801 -11.633 41.625 1.00 28.70 61 ILE F N 1
ATOM 9034 C CA . ILE F 1 7 ? -4.422 -11.719 41.172 1.00 27.38 61 ILE F CA 1
ATOM 9035 C C . ILE F 1 7 ? -4.581 -11.663 39.687 1.00 28.16 61 ILE F C 1
ATOM 9036 O O . ILE F 1 7 ? -5.428 -12.362 39.154 1.00 29.39 61 ILE F O 1
ATOM 9041 N N . THR F 1 8 ? -3.815 -10.810 39.011 1.00 28.46 62 THR F N 1
ATOM 9042 C CA . THR F 1 8 ? -3.924 -10.678 37.555 1.00 28.33 62 THR F CA 1
ATOM 9043 C C . THR F 1 8 ? -2.636 -10.999 36.805 1.00 28.52 62 THR F C 1
ATOM 9044 O O . THR F 1 8 ? -1.587 -11.223 37.400 1.00 27.41 62 THR F O 1
ATOM 9048 N N . ASP F 1 9 ? -2.741 -11.004 35.474 1.00 28.89 63 ASP F N 1
ATOM 9049 C CA . ASP F 1 9 ? -1.607 -11.221 34.589 1.00 28.97 63 ASP F CA 1
ATOM 9050 C C . ASP F 1 9 ? -1.972 -10.624 33.241 1.00 29.29 63 ASP F C 1
ATOM 9051 O O . ASP F 1 9 ? -3.124 -10.298 32.993 1.00 28.74 63 ASP F O 1
ATOM 9056 N N . ARG F 1 10 ? -0.984 -10.481 32.374 1.00 29.89 64 ARG F N 1
ATOM 9057 C CA . ARG F 1 10 ? -1.148 -9.881 31.070 1.00 31.68 64 ARG F CA 1
ATOM 9058 C C . ARG F 1 10 ? -2.318 -10.568 30.341 1.00 30.43 64 ARG F C 1
ATOM 9059 O O . ARG F 1 10 ? -2.579 -11.735 30.591 1.00 29.67 64 ARG F O 1
ATOM 9067 N N . PRO F 1 11 ? -3.049 -9.833 29.446 1.00 30.28 65 PRO F N 1
ATOM 9068 C CA . PRO F 1 11 ? -4.166 -10.469 28.720 1.00 29.32 65 PRO F CA 1
ATOM 9069 C C . PRO F 1 11 ? -3.627 -11.384 27.627 1.00 29.09 65 PRO F C 1
ATOM 9070 O O . PRO F 1 11 ? -2.464 -11.256 27.249 1.00 28.75 65 PRO F O 1
ATOM 9074 N N . THR F 1 12 ? -4.472 -12.287 27.139 1.00 28.87 66 THR F N 1
ATOM 9075 C CA . THR F 1 12 ? -4.166 -13.127 25.982 1.00 28.72 66 THR F CA 1
ATOM 9076 C C . THR F 1 12 ? -4.255 -12.266 24.712 1.00 29.21 66 THR F C 1
ATOM 9077 O O . THR F 1 12 ? -4.811 -11.161 24.749 1.00 29.45 66 THR F O 1
ATOM 9081 N N . VAL F 1 13 ? -3.702 -12.766 23.609 1.00 29.18 67 VAL F N 1
ATOM 9082 C CA . VAL F 1 13 ? -3.813 -12.129 22.292 1.00 29.84 67 VAL F CA 1
ATOM 9083 C C . VAL F 1 13 ? -5.270 -11.922 21.873 1.00 30.40 67 VAL F C 1
ATOM 9084 O O . VAL F 1 13 ? -5.632 -10.872 21.330 1.00 30.61 67 VAL F O 1
ATOM 9088 N N . ASN F 1 14 ? -6.086 -12.935 22.143 1.00 31.25 68 ASN F N 1
ATOM 9089 C CA . ASN F 1 14 ? -7.502 -12.972 21.808 1.00 32.08 68 ASN F CA 1
ATOM 9090 C C . ASN F 1 14 ? -8.328 -11.898 22.490 1.00 32.77 68 ASN F C 1
ATOM 9091 O O . ASN F 1 14 ? -9.249 -11.344 21.883 1.00 32.85 68 ASN F O 1
ATOM 9104 N N . LEU F 1 16 ? -7.433 -9.050 23.335 1.00 32.82 70 LEU F N 1
ATOM 9105 C CA . LEU F 1 16 ? -7.098 -7.739 22.812 1.00 32.00 70 LEU F CA 1
ATOM 9106 C C . LEU F 1 16 ? -7.910 -7.431 21.564 1.00 31.62 70 LEU F C 1
ATOM 9107 O O . LEU F 1 16 ? -8.019 -6.281 21.183 1.00 31.63 70 LEU F O 1
ATOM 9112 N N . GLY F 1 17 ? -8.490 -8.457 20.947 1.00 31.37 71 GLY F N 1
ATOM 9113 C CA . GLY F 1 17 ? -9.324 -8.276 19.756 1.00 31.22 71 GLY F CA 1
ATOM 9114 C C . GLY F 1 17 ? -8.620 -7.483 18.668 1.00 31.08 71 GLY F C 1
ATOM 9115 O O . GLY F 1 17 ? -7.478 -7.787 18.330 1.00 31.97 71 GLY F O 1
ATOM 9116 N N . GLY F 1 18 ? -9.286 -6.457 18.136 1.00 30.54 72 GLY F N 1
ATOM 9117 C CA . GLY F 1 18 ? -8.763 -5.689 16.992 1.00 30.05 72 GLY F CA 1
ATOM 9118 C C . GLY F 1 18 ? -7.535 -4.825 17.257 1.00 29.52 72 GLY F C 1
ATOM 9119 O O . GLY F 1 18 ? -6.787 -4.512 16.336 1.00 30.31 72 GLY F O 1
ATOM 9120 N N . TYR F 1 19 ? -7.328 -4.451 18.512 1.00 28.56 73 TYR F N 1
ATOM 9121 C CA . TYR F 1 19 ? -6.184 -3.656 18.950 1.00 28.38 73 TYR F CA 1
ATOM 9122 C C . TYR F 1 19 ? -4.837 -4.305 18.674 1.00 28.38 73 TYR F C 1
ATOM 9123 O O . TYR F 1 19 ? -3.842 -3.620 18.471 1.00 28.37 73 TYR F O 1
ATOM 9132 N N . TYR F 1 20 ? -4.795 -5.626 18.699 1.00 28.42 74 TYR F N 1
ATOM 9133 C CA . TYR F 1 20 ? -3.522 -6.319 18.641 1.00 28.47 74 TYR F CA 1
ATOM 9134 C C . TYR F 1 20 ? -2.826 -6.169 17.289 1.00 28.16 74 TYR F C 1
ATOM 9135 O O . TYR F 1 20 ? -1.679 -5.721 17.215 1.00 28.28 74 TYR F O 1
ATOM 9144 N N . SER F 1 21 ? -3.524 -6.538 16.220 1.00 28.22 75 SER F N 1
ATOM 9145 C CA . SER F 1 21 ? -2.939 -6.530 14.878 1.00 28.02 75 SER F CA 1
ATOM 9146 C C . SER F 1 21 ? -2.625 -5.120 14.386 1.00 27.92 75 SER F C 1
ATOM 9147 O O . SER F 1 21 ? -1.791 -4.939 13.488 1.00 28.05 75 SER F O 1
ATOM 9150 N N . GLN F 1 22 ? -3.277 -4.126 14.973 1.00 27.81 76 GLN F N 1
ATOM 9151 C CA . GLN F 1 22 ? -3.047 -2.741 14.569 1.00 28.33 76 GLN F CA 1
ATOM 9152 C C . GLN F 1 22 ? -1.813 -2.157 15.219 1.00 28.62 76 GLN F C 1
ATOM 9153 O O . GLN F 1 22 ? -1.073 -1.383 14.600 1.00 28.67 76 GLN F O 1
ATOM 9159 N N . GLN F 1 23 ? -1.582 -2.536 16.465 1.00 29.19 77 GLN F N 1
ATOM 9160 C CA . GLN F 1 23 ? -0.406 -2.085 17.171 1.00 30.48 77 GLN F CA 1
ATOM 9161 C C . GLN F 1 23 ? 0.832 -2.778 16.614 1.00 30.69 77 GLN F C 1
ATOM 9162 O O . GLN F 1 23 ? 1.882 -2.152 16.480 1.00 30.91 77 GLN F O 1
ATOM 9168 N N . GLN F 1 24 ? 0.694 -4.058 16.267 1.00 30.96 78 GLN F N 1
ATOM 9169 C CA . GLN F 1 24 ? 1.730 -4.786 15.512 1.00 31.05 78 GLN F CA 1
ATOM 9170 C C . GLN F 1 24 ? 2.066 -4.173 14.146 1.00 30.79 78 GLN F C 1
ATOM 9171 O O . GLN F 1 24 ? 3.205 -4.235 13.687 1.00 31.30 78 GLN F O 1
ATOM 9177 N N . PHE F 1 25 ? 1.070 -3.612 13.481 1.00 30.46 79 PHE F N 1
ATOM 9178 C CA . PHE F 1 25 ? 1.259 -3.025 12.167 1.00 29.95 79 PHE F CA 1
ATOM 9179 C C . PHE F 1 25 ? 2.041 -1.716 12.286 1.00 30.52 79 PHE F C 1
ATOM 9180 O O . PHE F 1 25 ? 2.869 -1.404 11.431 1.00 30.51 79 PHE F O 1
ATOM 9188 N N . LEU F 1 26 ? 1.791 -0.957 13.353 1.00 30.83 80 LEU F N 1
ATOM 9189 C CA . LEU F 1 26 ? 2.532 0.288 13.581 1.00 31.65 80 LEU F CA 1
ATOM 9190 C C . LEU F 1 26 ? 3.932 -0.003 14.065 1.00 32.85 80 LEU F C 1
ATOM 9191 O O . LEU F 1 26 ? 4.850 0.801 13.887 1.00 33.13 80 LEU F O 1
ATOM 9196 N N . ARG F 1 27 ? 4.086 -1.164 14.691 1.00 34.02 81 ARG F N 1
ATOM 9197 C CA . ARG F 1 27 ? 5.378 -1.607 15.140 1.00 34.89 81 ARG F CA 1
ATOM 9198 C C . ARG F 1 27 ? 6.275 -1.914 13.963 1.00 35.63 81 ARG F C 1
ATOM 9199 O O . ARG F 1 27 ? 7.434 -1.521 13.951 1.00 35.92 81 ARG F O 1
ATOM 9207 N N . ASN F 1 28 ? 5.734 -2.616 12.971 1.00 36.58 82 ASN F N 1
ATOM 9208 C CA . ASN F 1 28 ? 6.545 -3.104 11.863 1.00 37.52 82 ASN F CA 1
ATOM 9209 C C . ASN F 1 28 ? 6.807 -2.022 10.830 1.00 37.95 82 ASN F C 1
ATOM 9210 O O . ASN F 1 28 ? 7.409 -2.276 9.793 1.00 38.37 82 ASN F O 1
ATOM 9215 N N . LEU F 1 29 ? 6.342 -0.817 11.136 1.00 38.60 83 LEU F N 1
ATOM 9216 C CA . LEU F 1 29 ? 6.606 0.359 10.332 1.00 39.07 83 LEU F CA 1
ATOM 9217 C C . LEU F 1 29 ? 7.600 1.294 11.015 1.00 39.81 83 LEU F C 1
ATOM 9218 O O . LEU F 1 29 ? 8.217 2.141 10.351 1.00 39.78 83 LEU F O 1
ATOM 9223 N N . ASP F 1 30 ? 7.754 1.159 12.333 1.00 40.50 84 ASP F N 1
ATOM 9224 C CA . ASP F 1 30 ? 8.782 1.932 13.020 1.00 41.50 84 ASP F CA 1
ATOM 9225 C C . ASP F 1 30 ? 10.159 1.236 12.963 1.00 41.83 84 ASP F C 1
ATOM 9226 O O . ASP F 1 30 ? 10.890 1.164 13.954 1.00 42.21 84 ASP F O 1
ATOM 9231 N N . VAL F 1 31 ? 10.496 0.718 11.777 1.00 41.87 85 VAL F N 1
ATOM 9232 C CA . VAL F 1 31 ? 11.829 0.172 11.490 1.00 41.80 85 VAL F CA 1
ATOM 9233 C C . VAL F 1 31 ? 12.079 0.085 9.983 1.00 41.86 85 VAL F C 1
ATOM 9234 O O . VAL F 1 31 ? 12.589 1.028 9.378 1.00 41.55 85 VAL F O 1
ATOM 9238 N N . PRO F 1 41 ? 9.432 -6.273 24.028 1.00 30.66 95 PRO F N 1
ATOM 9239 C CA . PRO F 1 41 ? 8.263 -5.838 24.814 1.00 30.87 95 PRO F CA 1
ATOM 9240 C C . PRO F 1 41 ? 6.956 -6.123 24.074 1.00 30.25 95 PRO F C 1
ATOM 9241 O O . PRO F 1 41 ? 6.570 -5.338 23.215 1.00 30.41 95 PRO F O 1
ATOM 9245 N N . SER F 1 42 ? 6.285 -7.229 24.381 1.00 29.31 96 SER F N 1
ATOM 9246 C CA . SER F 1 42 ? 5.111 -7.611 23.592 1.00 29.45 96 SER F CA 1
ATOM 9247 C C . SER F 1 42 ? 3.938 -6.592 23.689 1.00 29.28 96 SER F C 1
ATOM 9248 O O . SER F 1 42 ? 3.921 -5.735 24.544 1.00 29.37 96 SER F O 1
ATOM 9251 N N . VAL F 1 43 ? 2.975 -6.672 22.783 1.00 29.48 97 VAL F N 1
ATOM 9252 C CA . VAL F 1 43 ? 1.811 -5.819 22.868 1.00 29.37 97 VAL F CA 1
ATOM 9253 C C . VAL F 1 43 ? 1.045 -6.166 24.147 1.00 30.13 97 VAL F C 1
ATOM 9254 O O . VAL F 1 43 ? 0.617 -5.256 24.900 1.00 29.19 97 VAL F O 1
ATOM 9266 N N . ASP F 1 45 ? 2.063 -7.418 27.054 1.00 30.62 99 ASP F N 1
ATOM 9267 C CA . ASP F 1 45 ? 2.833 -6.814 28.135 1.00 30.64 99 ASP F CA 1
ATOM 9268 C C . ASP F 1 45 ? 2.619 -5.298 28.188 1.00 30.10 99 ASP F C 1
ATOM 9269 O O . ASP F 1 45 ? 2.349 -4.749 29.259 1.00 30.68 99 ASP F O 1
ATOM 9274 N N . GLU F 1 46 ? 2.703 -4.616 27.053 1.00 29.23 100 GLU F N 1
ATOM 9275 C CA . GLU F 1 46 ? 2.478 -3.167 27.048 1.00 28.85 100 GLU F CA 1
ATOM 9276 C C . GLU F 1 46 ? 1.084 -2.818 27.536 1.00 27.65 100 GLU F C 1
ATOM 9277 O O . GLU F 1 46 ? 0.912 -1.872 28.265 1.00 27.64 100 GLU F O 1
ATOM 9283 N N . ALA F 1 47 ? 0.090 -3.606 27.144 1.00 27.08 101 ALA F N 1
ATOM 9284 C CA . ALA F 1 47 ? -1.292 -3.353 27.538 1.00 26.40 101 ALA F CA 1
ATOM 9285 C C . ALA F 1 47 ? -1.469 -3.589 29.006 1.00 26.37 101 ALA F C 1
ATOM 9286 O O . ALA F 1 47 ? -2.197 -2.834 29.689 1.00 26.57 101 ALA F O 1
ATOM 9288 N N . TYR F 1 48 ? -0.819 -4.645 29.504 1.00 25.78 102 TYR F N 1
ATOM 9289 C CA . TYR F 1 48 ? -0.935 -4.990 30.906 1.00 24.74 102 TYR F CA 1
ATOM 9290 C C . TYR F 1 48 ? -0.276 -3.896 31.742 1.00 24.58 102 TYR F C 1
ATOM 9291 O O . TYR F 1 48 ? -0.765 -3.566 32.811 1.00 24.40 102 TYR F O 1
ATOM 9300 N N . LYS F 1 49 ? 0.789 -3.287 31.218 1.00 24.14 103 LYS F N 1
ATOM 9301 C CA . LYS F 1 49 ? 1.486 -2.249 31.946 1.00 24.74 103 LYS F CA 1
ATOM 9302 C C . LYS F 1 49 ? 0.570 -1.023 32.202 1.00 25.00 103 LYS F C 1
ATOM 9303 O O . LYS F 1 49 ? 0.594 -0.407 33.272 1.00 24.40 103 LYS F O 1
ATOM 9309 N N . GLU F 1 50 ? -0.258 -0.697 31.218 1.00 24.79 104 GLU F N 1
ATOM 9310 C CA . GLU F 1 50 ? -1.264 0.322 31.401 1.00 24.69 104 GLU F CA 1
ATOM 9311 C C . GLU F 1 50 ? -2.332 -0.141 32.396 1.00 25.41 104 GLU F C 1
ATOM 9312 O O . GLU F 1 50 ? -2.783 0.641 33.247 1.00 25.33 104 GLU F O 1
ATOM 9318 N N . PHE F 1 51 ? -2.737 -1.405 32.320 1.00 26.09 105 PHE F N 1
ATOM 9319 C CA . PHE F 1 51 ? -3.724 -1.911 33.298 1.00 27.04 105 PHE F CA 1
ATOM 9320 C C . PHE F 1 51 ? -3.259 -1.714 34.766 1.00 28.20 105 PHE F C 1
ATOM 9321 O O . PHE F 1 51 ? -3.974 -1.205 35.608 1.00 29.16 105 PHE F O 1
ATOM 9329 N N . VAL F 1 52 ? -2.057 -2.177 35.051 1.00 28.97 106 VAL F N 1
ATOM 9330 C CA . VAL F 1 52 ? -1.472 -2.153 36.374 1.00 29.93 106 VAL F CA 1
ATOM 9331 C C . VAL F 1 52 ? -1.290 -0.693 36.852 1.00 30.38 106 VAL F C 1
ATOM 9332 O O . VAL F 1 52 ? -1.478 -0.411 38.019 1.00 29.64 106 VAL F O 1
ATOM 9344 N N . GLN F 1 54 ? -3.332 1.766 35.952 1.00 30.90 108 GLN F N 1
ATOM 9345 C CA . GLN F 1 54 ? -4.693 2.140 36.306 1.00 30.25 108 GLN F CA 1
ATOM 9346 C C . GLN F 1 54 ? -5.085 1.574 37.641 1.00 30.60 108 GLN F C 1
ATOM 9347 O O . GLN F 1 54 ? -5.646 2.294 38.504 1.00 31.23 108 GLN F O 1
ATOM 9353 N N . LEU F 1 55 ? -4.811 0.287 37.809 1.00 29.91 109 LEU F N 1
ATOM 9354 C CA . LEU F 1 55 ? -5.214 -0.436 39.004 1.00 30.08 109 LEU F CA 1
ATOM 9355 C C . LEU F 1 55 ? -4.630 0.184 40.291 1.00 30.33 109 LEU F C 1
ATOM 9356 O O . LEU F 1 55 ? -5.330 0.263 41.318 1.00 30.88 109 LEU F O 1
ATOM 9361 N N . ALA F 1 56 ? -3.361 0.613 40.226 1.00 28.87 110 ALA F N 1
ATOM 9362 C CA . ALA F 1 56 ? -2.635 1.179 41.386 1.00 28.03 110 ALA F CA 1
ATOM 9363 C C . ALA F 1 56 ? -2.974 2.655 41.605 1.00 27.61 110 ALA F C 1
ATOM 9364 O O . ALA F 1 56 ? -2.836 3.185 42.716 1.00 27.52 110 ALA F O 1
ATOM 9366 N N . SER F 1 57 ? -3.376 3.321 40.529 1.00 26.63 111 SER F N 1
ATOM 9367 C CA . SER F 1 57 ? -3.619 4.739 40.567 1.00 26.39 111 SER F CA 1
ATOM 9368 C C . SER F 1 57 ? -4.646 5.207 41.630 1.00 26.78 111 SER F C 1
ATOM 9369 O O . SER F 1 57 ? -5.770 4.667 41.778 1.00 25.19 111 SER F O 1
ATOM 9372 N N . TRP F 1 58 ? -4.240 6.244 42.356 1.00 27.32 112 TRP F N 1
ATOM 9373 C CA . TRP F 1 58 ? -5.110 6.913 43.305 1.00 27.40 112 TRP F CA 1
ATOM 9374 C C . TRP F 1 58 ? -6.310 7.578 42.598 1.00 27.16 112 TRP F C 1
ATOM 9375 O O . TRP F 1 58 ? -7.429 7.516 43.099 1.00 26.96 112 TRP F O 1
ATOM 9386 N N . ASP F 1 59 ? -6.079 8.232 41.459 1.00 26.65 113 ASP F N 1
ATOM 9387 C CA . ASP F 1 59 ? -7.190 8.829 40.690 1.00 26.84 113 ASP F CA 1
ATOM 9388 C C . ASP F 1 59 ? -8.200 7.759 40.290 1.00 26.31 113 ASP F C 1
ATOM 9389 O O . ASP F 1 59 ? -9.401 7.982 40.355 1.00 26.44 113 ASP F O 1
ATOM 9394 N N . THR F 1 60 ? -7.703 6.611 39.856 1.00 26.00 114 THR F N 1
ATOM 9395 C CA . THR F 1 60 ? -8.592 5.540 39.424 1.00 26.76 114 THR F CA 1
ATOM 9396 C C . THR F 1 60 ? -9.463 5.051 40.574 1.00 26.73 114 THR F C 1
ATOM 9397 O O . THR F 1 60 ? -10.677 4.893 40.411 1.00 26.22 114 THR F O 1
ATOM 9401 N N . ARG F 1 61 ? -8.854 4.897 41.748 1.00 27.11 115 ARG F N 1
ATOM 9402 C CA . ARG F 1 61 ? -9.626 4.497 42.922 1.00 27.92 115 ARG F CA 1
ATOM 9403 C C . ARG F 1 61 ? -10.647 5.569 43.340 1.00 28.34 115 ARG F C 1
ATOM 9404 O O . ARG F 1 61 ? -11.767 5.236 43.680 1.00 28.31 115 ARG F O 1
ATOM 9412 N N . ARG F 1 62 ? -10.260 6.843 43.259 1.00 28.55 116 ARG F N 1
ATOM 9413 C CA . ARG F 1 62 ? -11.152 7.956 43.555 1.00 29.19 116 ARG F CA 1
ATOM 9414 C C . ARG F 1 62 ? -12.345 7.964 42.588 1.00 29.42 116 ARG F C 1
ATOM 9415 O O . ARG F 1 62 ? -13.493 8.035 43.020 1.00 29.15 116 ARG F O 1
ATOM 9423 N N . GLU F 1 63 ? -12.066 7.843 41.297 1.00 29.22 117 GLU F N 1
ATOM 9424 C CA . GLU F 1 63 ? -13.098 8.011 40.321 1.00 31.34 117 GLU F CA 1
ATOM 9425 C C . GLU F 1 63 ? -14.052 6.812 40.417 1.00 29.61 117 GLU F C 1
ATOM 9426 O O . GLU F 1 63 ? -15.272 6.972 40.356 1.00 28.67 117 GLU F O 1
ATOM 9432 N N . PHE F 1 64 ? -13.491 5.630 40.642 1.00 28.49 118 PHE F N 1
ATOM 9433 C CA . PHE F 1 64 ? -14.330 4.467 40.895 1.00 27.70 118 PHE F CA 1
ATOM 9434 C C . PHE F 1 64 ? -15.326 4.691 42.029 1.00 27.72 118 PHE F C 1
ATOM 9435 O O . PHE F 1 64 ? -16.518 4.512 41.818 1.00 27.93 118 PHE F O 1
ATOM 9443 N N . TRP F 1 65 ? -14.858 5.087 43.220 1.00 27.79 119 TRP F N 1
ATOM 9444 C CA . TRP F 1 65 ? -15.780 5.203 44.361 1.00 28.06 119 TRP F CA 1
ATOM 9445 C C . TRP F 1 65 ? -16.899 6.230 44.171 1.00 28.25 119 TRP F C 1
ATOM 9446 O O . TRP F 1 65 ? -18.063 5.921 44.429 1.00 29.90 119 TRP F O 1
ATOM 9457 N N . LEU F 1 66 ? -16.556 7.407 43.651 1.00 28.80 120 LEU F N 1
ATOM 9458 C CA . LEU F 1 66 ? -17.491 8.490 43.349 1.00 29.35 120 LEU F CA 1
ATOM 9459 C C . LEU F 1 66 ? -18.627 8.018 42.431 1.00 29.96 120 LEU F C 1
ATOM 9460 O O . LEU F 1 66 ? -19.716 8.580 42.428 1.00 30.52 120 LEU F O 1
ATOM 9465 N N . GLN F 1 67 ? -18.385 6.952 41.714 1.00 29.91 121 GLN F N 1
ATOM 9466 C CA . GLN F 1 67 ? -19.300 6.507 40.669 1.00 31.91 121 GLN F CA 1
ATOM 9467 C C . GLN F 1 67 ? -20.129 5.265 41.144 1.00 31.78 121 GLN F C 1
ATOM 9468 O O . GLN F 1 67 ? -20.966 4.730 40.436 1.00 31.08 121 GLN F O 1
ATOM 9474 N N . THR F 1 68 ? -19.887 4.877 42.385 1.00 31.76 122 THR F N 1
ATOM 9475 C CA . THR F 1 68 ? -20.492 3.738 43.060 1.00 31.28 122 THR F CA 1
ATOM 9476 C C . THR F 1 68 ? -21.719 4.118 43.957 1.00 30.81 122 THR F C 1
ATOM 9477 O O . THR F 1 68 ? -21.708 5.123 44.723 1.00 30.20 122 THR F O 1
ATOM 9481 N N . ASP F 1 69 ? -22.789 3.338 43.860 1.00 30.55 123 ASP F N 1
ATOM 9482 C CA . ASP F 1 69 ? -23.938 3.484 44.775 1.00 30.66 123 ASP F CA 1
ATOM 9483 C C . ASP F 1 69 ? -23.490 3.236 46.217 1.00 29.47 123 ASP F C 1
ATOM 9484 O O . ASP F 1 69 ? -23.975 3.849 47.150 1.00 29.86 123 ASP F O 1
ATOM 9489 N N . TYR F 1 70 ? -22.543 2.339 46.377 1.00 28.24 124 TYR F N 1
ATOM 9490 C CA . TYR F 1 70 ? -22.021 2.034 47.649 1.00 27.90 124 TYR F CA 1
ATOM 9491 C C . TYR F 1 70 ? -21.483 3.267 48.372 1.00 27.85 124 TYR F C 1
ATOM 9492 O O . TYR F 1 70 ? -21.748 3.456 49.550 1.00 28.18 124 TYR F O 1
ATOM 9501 N N . TYR F 1 71 ? -20.727 4.108 47.686 1.00 27.94 125 TYR F N 1
ATOM 9502 C CA . TYR F 1 71 ? -20.269 5.340 48.293 1.00 27.55 125 TYR F CA 1
ATOM 9503 C C . TYR F 1 71 ? -21.437 6.336 48.306 1.00 27.85 125 TYR F C 1
ATOM 9504 O O . TYR F 1 71 ? -21.694 6.966 49.320 1.00 28.26 125 TYR F O 1
ATOM 9513 N N . LYS F 1 72 ? -22.142 6.474 47.192 1.00 28.48 126 LYS F N 1
ATOM 9514 C CA . LYS F 1 72 ? -23.186 7.478 47.119 1.00 30.03 126 LYS F CA 1
ATOM 9515 C C . LYS F 1 72 ? -24.179 7.332 48.262 1.00 30.53 126 LYS F C 1
ATOM 9516 O O . LYS F 1 72 ? -24.620 8.330 48.841 1.00 30.51 126 LYS F O 1
ATOM 9522 N N . GLN F 1 73 ? -24.491 6.091 48.611 1.00 30.71 127 GLN F N 1
ATOM 9523 C CA . GLN F 1 73 ? -25.418 5.823 49.685 1.00 31.85 127 GLN F CA 1
ATOM 9524 C C . GLN F 1 73 ? -24.905 6.070 51.098 1.00 31.00 127 GLN F C 1
ATOM 9525 O O . GLN F 1 73 ? -25.680 6.127 52.055 1.00 30.97 127 GLN F O 1
ATOM 9531 N N . ARG F 1 74 ? -23.600 6.222 51.222 1.00 30.87 128 ARG F N 1
ATOM 9532 C CA . ARG F 1 74 ? -22.980 6.422 52.531 1.00 30.35 128 ARG F CA 1
ATOM 9533 C C . ARG F 1 74 ? -22.726 7.895 52.842 1.00 30.36 128 ARG F C 1
ATOM 9534 O O . ARG F 1 74 ? -22.256 8.242 53.932 1.00 30.77 128 ARG F O 1
ATOM 9550 N N . VAL F 1 76 ? -23.291 11.747 53.849 1.00 27.81 130 VAL F N 1
ATOM 9551 C CA . VAL F 1 76 ? -24.146 12.398 54.858 1.00 26.51 130 VAL F CA 1
ATOM 9552 C C . VAL F 1 76 ? -24.339 13.901 54.641 1.00 26.39 130 VAL F C 1
ATOM 9553 O O . VAL F 1 76 ? -25.005 14.548 55.411 1.00 26.43 130 VAL F O 1
ATOM 9557 N N . GLY F 1 77 ? -23.791 14.453 53.572 1.00 26.41 131 GLY F N 1
ATOM 9558 C CA . GLY F 1 77 ? -24.002 15.874 53.307 1.00 27.61 131 GLY F CA 1
ATOM 9559 C C . GLY F 1 77 ? -23.212 16.819 54.201 1.00 27.65 131 GLY F C 1
ATOM 9560 O O . GLY F 1 77 ? -23.623 17.940 54.437 1.00 27.70 131 GLY F O 1
ATOM 9561 N N . ASN F 1 78 ? -22.115 16.326 54.758 1.00 27.78 132 ASN F N 1
ATOM 9562 C CA . ASN F 1 78 ? -21.142 17.157 55.429 1.00 28.50 132 ASN F CA 1
ATOM 9563 C C . ASN F 1 78 ? -19.902 16.972 54.542 1.00 29.02 132 ASN F C 1
ATOM 9564 O O . ASN F 1 78 ? -19.511 15.827 54.232 1.00 29.58 132 ASN F O 1
ATOM 9569 N N . SER F 1 79 ? -19.346 18.073 54.049 1.00 29.30 133 SER F N 1
ATOM 9570 C CA . SER F 1 79 ? -18.236 18.002 53.075 1.00 30.32 133 SER F CA 1
ATOM 9571 C C . SER F 1 79 ? -17.071 17.233 53.662 1.00 29.85 133 SER F C 1
ATOM 9572 O O . SER F 1 79 ? -16.513 16.322 53.068 1.00 30.07 133 SER F O 1
ATOM 9575 N N . LYS F 1 80 ? -16.725 17.635 54.859 1.00 30.45 134 LYS F N 1
ATOM 9576 C CA . LYS F 1 80 ? -15.624 17.091 55.581 1.00 31.04 134 LYS F CA 1
ATOM 9577 C C . LYS F 1 80 ? -15.847 15.605 55.802 1.00 30.02 134 LYS F C 1
ATOM 9578 O O . LYS F 1 80 ? -14.990 14.809 55.435 1.00 30.55 134 LYS F O 1
ATOM 9584 N N . ALA F 1 81 ? -17.014 15.207 56.326 1.00 28.62 135 ALA F N 1
ATOM 9585 C CA . ALA F 1 81 ? -17.252 13.778 56.571 1.00 27.00 135 ALA F CA 1
ATOM 9586 C C . ALA F 1 81 ? -17.254 12.991 55.287 1.00 26.36 135 ALA F C 1
ATOM 9587 O O . ALA F 1 81 ? -16.795 11.846 55.257 1.00 26.57 135 ALA F O 1
ATOM 9589 N N . ASP F 1 82 ? -17.758 13.601 54.217 1.00 26.29 136 ASP F N 1
ATOM 9590 C CA . ASP F 1 82 ? -17.907 12.889 52.941 1.00 26.31 136 ASP F CA 1
ATOM 9591 C C . ASP F 1 82 ? -16.548 12.686 52.258 1.00 25.73 136 ASP F C 1
ATOM 9592 O O . ASP F 1 82 ? -16.227 11.604 51.796 1.00 25.28 136 ASP F O 1
ATOM 9597 N N . ALA F 1 83 ? -15.720 13.718 52.308 1.00 25.14 137 ALA F N 1
ATOM 9598 C CA . ALA F 1 83 ? -14.350 13.635 51.834 1.00 24.92 137 ALA F CA 1
ATOM 9599 C C . ALA F 1 83 ? -13.510 12.632 52.646 1.00 24.92 137 ALA F C 1
ATOM 9600 O O . ALA F 1 83 ? -12.717 11.916 52.079 1.00 25.22 137 ALA F O 1
ATOM 9602 N N . ALA F 1 84 ? -13.697 12.555 53.960 1.00 25.29 138 ALA F N 1
ATOM 9603 C CA . ALA F 1 84 ? -12.935 11.623 54.787 1.00 25.91 138 ALA F CA 1
ATOM 9604 C C . ALA F 1 84 ? -13.305 10.189 54.449 1.00 26.78 138 ALA F C 1
ATOM 9605 O O . ALA F 1 84 ? -12.425 9.311 54.342 1.00 27.06 138 ALA F O 1
ATOM 9607 N N . LEU F 1 85 ? -14.603 9.962 54.243 1.00 27.35 139 LEU F N 1
ATOM 9608 C CA . LEU F 1 85 ? -15.117 8.661 53.847 1.00 28.06 139 LEU F CA 1
ATOM 9609 C C . LEU F 1 85 ? -14.545 8.248 52.474 1.00 28.72 139 LEU F C 1
ATOM 9610 O O . LEU F 1 85 ? -14.071 7.102 52.300 1.00 29.53 139 LEU F O 1
ATOM 9615 N N . LEU F 1 86 ? -14.561 9.170 51.514 1.00 28.98 140 LEU F N 1
ATOM 9616 C CA . LEU F 1 86 ? -13.945 8.945 50.192 1.00 29.97 140 LEU F CA 1
ATOM 9617 C C . LEU F 1 86 ? -12.444 8.513 50.307 1.00 31.24 140 LEU F C 1
ATOM 9618 O O . LEU F 1 86 ? -11.978 7.544 49.661 1.00 31.13 140 LEU F O 1
ATOM 9623 N N . ASP F 1 87 ? -11.708 9.249 51.125 1.00 31.09 141 ASP F N 1
ATOM 9624 C CA . ASP F 1 87 ? -10.324 8.968 51.365 1.00 32.34 141 ASP F CA 1
ATOM 9625 C C . ASP F 1 87 ? -10.131 7.593 51.995 1.00 32.85 141 ASP F C 1
ATOM 9626 O O . ASP F 1 87 ? -9.254 6.816 51.596 1.00 32.51 141 ASP F O 1
ATOM 9631 N N . GLU F 1 88 ? -10.960 7.302 52.993 1.00 33.71 142 GLU F N 1
ATOM 9632 C CA . GLU F 1 88 ? -10.904 6.029 53.675 1.00 35.91 142 GLU F CA 1
ATOM 9633 C C . GLU F 1 88 ? -11.134 4.896 52.645 1.00 35.11 142 GLU F C 1
ATOM 9634 O O . GLU F 1 88 ? -10.403 3.905 52.632 1.00 35.39 142 GLU F O 1
ATOM 9648 N N . ILE F 1 90 ? -10.681 4.939 49.260 1.00 32.09 144 ILE F N 1
ATOM 9649 C CA . ILE F 1 90 ? -9.522 4.907 48.387 1.00 30.23 144 ILE F CA 1
ATOM 9650 C C . ILE F 1 90 ? -8.399 4.024 49.017 1.00 31.02 144 ILE F C 1
ATOM 9651 O O . ILE F 1 90 ? -7.853 3.126 48.363 1.00 30.22 144 ILE F O 1
ATOM 9656 N N . ASN F 1 91 ? -8.108 4.256 50.295 1.00 30.65 145 ASN F N 1
ATOM 9657 C CA . ASN F 1 91 ? -7.126 3.446 51.009 1.00 30.47 145 ASN F CA 1
ATOM 9658 C C . ASN F 1 91 ? -7.530 2.009 51.254 1.00 30.83 145 ASN F C 1
ATOM 9659 O O . ASN F 1 91 ? -6.681 1.213 51.638 1.00 31.95 145 ASN F O 1
ATOM 9664 N N . ASN F 1 92 ? -8.814 1.686 51.070 1.00 29.66 146 ASN F N 1
ATOM 9665 C CA . ASN F 1 92 ? -9.270 0.315 51.161 1.00 29.57 146 ASN F CA 1
ATOM 9666 C C . ASN F 1 92 ? -9.054 -0.449 49.858 1.00 30.27 146 ASN F C 1
ATOM 9667 O O . ASN F 1 92 ? -9.379 -1.614 49.773 1.00 30.60 146 ASN F O 1
ATOM 9672 N N . ILE F 1 93 ? -8.580 0.212 48.820 1.00 30.57 147 ILE F N 1
ATOM 9673 C CA . ILE F 1 93 ? -8.119 -0.543 47.671 1.00 31.98 147 ILE F CA 1
ATOM 9674 C C . ILE F 1 93 ? -6.579 -0.529 47.678 1.00 32.61 147 ILE F C 1
ATOM 9675 O O . ILE F 1 93 ? -5.970 0.538 47.657 1.00 34.00 147 ILE F O 1
ATOM 9680 N N . GLN F 1 94 ? -5.976 -1.708 47.770 1.00 33.49 148 GLN F N 1
ATOM 9681 C CA . GLN F 1 94 ? -4.542 -1.865 47.978 1.00 34.34 148 GLN F CA 1
ATOM 9682 C C . GLN F 1 94 ? -3.956 -2.697 46.850 1.00 34.37 148 GLN F C 1
ATOM 9683 O O . GLN F 1 94 ? -4.378 -3.817 46.600 1.00 35.26 148 GLN F O 1
ATOM 9689 N N . PHE F 1 95 ? -2.994 -2.152 46.139 1.00 34.35 149 PHE F N 1
ATOM 9690 C CA . PHE F 1 95 ? -2.370 -2.911 45.071 1.00 33.73 149 PHE F CA 1
ATOM 9691 C C . PHE F 1 95 ? -0.984 -3.256 45.552 1.00 32.90 149 PHE F C 1
ATOM 9692 O O . PHE F 1 95 ? -0.306 -2.392 46.080 1.00 33.36 149 PHE F O 1
ATOM 9700 N N . ILE F 1 96 ? -0.602 -4.521 45.412 1.00 32.48 150 ILE F N 1
ATOM 9701 C CA . ILE F 1 96 ? 0.752 -4.979 45.679 1.00 32.34 150 ILE F CA 1
ATOM 9702 C C . ILE F 1 96 ? 1.387 -5.539 44.392 1.00 32.18 150 ILE F C 1
ATOM 9703 O O . ILE F 1 96 ? 0.984 -6.595 43.901 1.00 32.03 150 ILE F O 1
ATOM 9708 N N . PRO F 1 97 ? 2.377 -4.825 43.849 1.00 32.38 151 PRO F N 1
ATOM 9709 C CA . PRO F 1 97 ? 3.187 -5.293 42.700 1.00 32.59 151 PRO F CA 1
ATOM 9710 C C . PRO F 1 97 ? 3.821 -6.673 42.883 1.00 33.51 151 PRO F C 1
ATOM 9711 O O . PRO F 1 97 ? 4.343 -7.002 43.962 1.00 32.99 151 PRO F O 1
ATOM 9715 N N . GLY F 1 98 ? 3.757 -7.476 41.819 1.00 34.43 152 GLY F N 1
ATOM 9716 C CA . GLY F 1 98 ? 4.402 -8.769 41.794 1.00 35.72 152 GLY F CA 1
ATOM 9717 C C . GLY F 1 98 ? 5.897 -8.675 42.073 1.00 37.61 152 GLY F C 1
ATOM 9718 O O . GLY F 1 98 ? 6.545 -7.637 41.846 1.00 37.52 152 GLY F O 1
ATOM 9719 N N . ASP F 1 99 ? 6.440 -9.761 42.603 1.00 38.74 153 ASP F N 1
ATOM 9720 C CA . ASP F 1 99 ? 7.863 -9.973 42.582 1.00 40.06 153 ASP F CA 1
ATOM 9721 C C . ASP F 1 99 ? 8.096 -11.255 41.775 1.00 40.61 153 ASP F C 1
ATOM 9722 O O . ASP F 1 99 ? 7.889 -12.360 42.269 1.00 41.02 153 ASP F O 1
ATOM 9727 N N . PHE F 1 100 ? 8.494 -11.102 40.520 1.00 41.17 154 PHE F N 1
ATOM 9728 C CA . PHE F 1 100 ? 8.523 -12.252 39.607 1.00 41.96 154 PHE F CA 1
ATOM 9729 C C . PHE F 1 100 ? 9.708 -13.187 39.774 1.00 41.94 154 PHE F C 1
ATOM 9730 O O . PHE F 1 100 ? 9.714 -14.257 39.179 1.00 42.41 154 PHE F O 1
ATOM 9738 N N . THR F 1 101 ? 10.673 -12.789 40.608 1.00 41.77 155 THR F N 1
ATOM 9739 C CA . THR F 1 101 ? 11.818 -13.628 40.961 1.00 41.81 155 THR F CA 1
ATOM 9740 C C . THR F 1 101 ? 11.403 -14.818 41.827 1.00 41.80 155 THR F C 1
ATOM 9741 O O . THR F 1 101 ? 11.987 -15.901 41.728 1.00 41.59 155 THR F O 1
ATOM 9745 N N . ARG F 1 102 ? 10.386 -14.609 42.664 1.00 42.16 156 ARG F N 1
ATOM 9746 C CA . ARG F 1 102 ? 9.945 -15.617 43.628 1.00 42.51 156 ARG F CA 1
ATOM 9747 C C . ARG F 1 102 ? 8.479 -16.009 43.414 1.00 41.79 156 ARG F C 1
ATOM 9748 O O . ARG F 1 102 ? 7.782 -16.430 44.350 1.00 41.87 156 ARG F O 1
ATOM 9756 N N . ALA F 1 103 ? 8.043 -15.874 42.156 1.00 41.18 157 ALA F N 1
ATOM 9757 C CA . ALA F 1 103 ? 6.699 -16.276 41.669 1.00 40.34 157 ALA F CA 1
ATOM 9758 C C . ALA F 1 103 ? 5.518 -15.666 42.412 1.00 39.61 157 ALA F C 1
ATOM 9759 O O . ALA F 1 103 ? 4.480 -16.321 42.595 1.00 39.83 157 ALA F O 1
ATOM 9761 N N . VAL F 1 104 ? 5.675 -14.414 42.830 1.00 38.55 158 VAL F N 1
ATOM 9762 C CA . VAL F 1 104 ? 4.572 -13.657 43.415 1.00 37.34 158 VAL F CA 1
ATOM 9763 C C . VAL F 1 104 ? 4.043 -12.721 42.339 1.00 36.67 158 VAL F C 1
ATOM 9764 O O . VAL F 1 104 ? 4.774 -11.878 41.811 1.00 37.09 158 VAL F O 1
ATOM 9768 N N . ASN F 1 105 ? 2.778 -12.895 41.999 1.00 35.31 159 ASN F N 1
ATOM 9769 C CA . ASN F 1 105 ? 2.137 -12.145 40.933 1.00 34.28 159 ASN F CA 1
ATOM 9770 C C . ASN F 1 105 ? 1.506 -10.858 41.454 1.00 32.89 159 ASN F C 1
ATOM 9771 O O . ASN F 1 105 ? 1.405 -10.698 42.651 1.00 33.28 159 ASN F O 1
ATOM 9776 N N . ASP F 1 106 ? 1.100 -9.955 40.566 1.00 31.17 160 ASP F N 1
ATOM 9777 C CA . ASP F 1 106 ? 0.403 -8.729 40.960 1.00 30.96 160 ASP F CA 1
ATOM 9778 C C . ASP F 1 106 ? -0.924 -9.060 41.611 1.00 31.32 160 ASP F C 1
ATOM 9779 O O . ASP F 1 106 ? -1.679 -9.919 41.105 1.00 30.15 160 ASP F O 1
ATOM 9784 N N . SER F 1 107 ? -1.233 -8.339 42.689 1.00 31.23 161 SER F N 1
ATOM 9785 C CA . SER F 1 107 ? -2.540 -8.458 43.306 1.00 31.64 161 SER F CA 1
ATOM 9786 C C . SER F 1 107 ? -3.093 -7.165 43.883 1.00 30.97 161 SER F C 1
ATOM 9787 O O . SER F 1 107 ? -2.362 -6.178 44.126 1.00 30.25 161 SER F O 1
ATOM 9790 N N . VAL F 1 108 ? -4.413 -7.186 44.029 1.00 30.23 162 VAL F N 1
ATOM 9791 C CA . VAL F 1 108 ? -5.168 -6.085 44.550 1.00 30.08 162 VAL F CA 1
ATOM 9792 C C . VAL F 1 108 ? -6.160 -6.617 45.563 1.00 31.30 162 VAL F C 1
ATOM 9793 O O . VAL F 1 108 ? -6.844 -7.651 45.308 1.00 31.00 162 VAL F O 1
ATOM 9797 N N . LYS F 1 109 ? -6.247 -5.890 46.680 1.00 31.09 163 LYS F N 1
ATOM 9798 C CA . LYS F 1 109 ? -7.171 -6.190 47.759 1.00 31.89 163 LYS F CA 1
ATOM 9799 C C . LYS F 1 109 ? -8.205 -5.049 47.968 1.00 30.99 163 LYS F C 1
ATOM 9800 O O . LYS F 1 109 ? -7.852 -3.857 47.939 1.00 30.98 163 LYS F O 1
ATOM 9806 N N . LEU F 1 110 ? -9.457 -5.417 48.223 1.00 29.40 164 LEU F N 1
ATOM 9807 C CA . LEU F 1 110 ? -10.492 -4.433 48.478 1.00 28.42 164 LEU F CA 1
ATOM 9808 C C . LEU F 1 110 ? -11.267 -4.793 49.741 1.00 28.49 164 LEU F C 1
ATOM 9809 O O . LEU F 1 110 ? -11.685 -5.941 49.914 1.00 27.80 164 LEU F O 1
ATOM 9814 N N . ILE F 1 111 ? -11.412 -3.801 50.627 1.00 27.96 165 ILE F N 1
ATOM 9815 C CA . ILE F 1 111 ? -12.151 -3.935 51.878 1.00 27.78 165 ILE F CA 1
ATOM 9816 C C . ILE F 1 111 ? -13.503 -3.219 51.773 1.00 28.14 165 ILE F C 1
ATOM 9817 O O . ILE F 1 111 ? -13.620 -2.160 51.159 1.00 29.09 165 ILE F O 1
ATOM 9822 N N . ALA F 1 112 ? -14.530 -3.815 52.341 1.00 27.80 166 ALA F N 1
ATOM 9823 C CA . ALA F 1 112 ? -15.848 -3.216 52.392 1.00 27.58 166 ALA F CA 1
ATOM 9824 C C . ALA F 1 112 ? -16.558 -3.770 53.644 1.00 28.06 166 ALA F C 1
ATOM 9825 O O . ALA F 1 112 ? -15.953 -4.495 54.445 1.00 28.06 166 ALA F O 1
ATOM 9827 N N . GLU F 1 113 ? -17.823 -3.408 53.812 1.00 27.77 167 GLU F N 1
ATOM 9828 C CA . GLU F 1 113 ? -18.535 -3.650 55.040 1.00 28.97 167 GLU F CA 1
ATOM 9829 C C . GLU F 1 113 ? -19.259 -4.990 55.098 1.00 28.79 167 GLU F C 1
ATOM 9830 O O . GLU F 1 113 ? -19.735 -5.387 56.184 1.00 28.82 167 GLU F O 1
ATOM 9836 N N . THR F 1 114 ? -19.380 -5.662 53.947 1.00 27.98 168 THR F N 1
ATOM 9837 C CA . THR F 1 114 ? -19.959 -6.999 53.907 1.00 27.45 168 THR F CA 1
ATOM 9838 C C . THR F 1 114 ? -19.188 -7.831 52.892 1.00 27.24 168 THR F C 1
ATOM 9839 O O . THR F 1 114 ? -18.451 -7.297 52.062 1.00 27.09 168 THR F O 1
ATOM 9843 N N . ALA F 1 115 ? -19.434 -9.135 52.907 1.00 26.78 169 ALA F N 1
ATOM 9844 C CA . ALA F 1 115 ? -18.757 -10.055 52.020 1.00 26.66 169 ALA F CA 1
ATOM 9845 C C . ALA F 1 115 ? -19.247 -9.907 50.571 1.00 26.37 169 ALA F C 1
ATOM 9846 O O . ALA F 1 115 ? -18.431 -9.894 49.680 1.00 26.37 169 ALA F O 1
ATOM 9848 N N . PRO F 1 116 ? -20.576 -9.841 50.328 1.00 26.81 170 PRO F N 1
ATOM 9849 C CA . PRO F 1 116 ? -20.994 -9.678 48.913 1.00 26.94 170 PRO F CA 1
ATOM 9850 C C . PRO F 1 116 ? -20.451 -8.388 48.318 1.00 27.84 170 PRO F C 1
ATOM 9851 O O . PRO F 1 116 ? -19.993 -8.386 47.142 1.00 27.64 170 PRO F O 1
ATOM 9855 N N . ASP F 1 117 ? -20.483 -7.311 49.108 1.00 27.94 171 ASP F N 1
ATOM 9856 C CA . ASP F 1 117 ? -19.939 -6.041 48.633 1.00 29.96 171 ASP F CA 1
ATOM 9857 C C . ASP F 1 117 ? -18.463 -6.174 48.304 1.00 30.50 171 ASP F C 1
ATOM 9858 O O . ASP F 1 117 ? -18.017 -5.596 47.315 1.00 31.57 171 ASP F O 1
ATOM 9863 N N . ALA F 1 118 ? -17.689 -6.888 49.128 1.00 30.01 172 ALA F N 1
ATOM 9864 C CA . ALA F 1 118 ? -16.248 -6.948 48.860 1.00 29.89 172 ALA F CA 1
ATOM 9865 C C . ALA F 1 118 ? -15.996 -7.637 47.537 1.00 30.30 172 ALA F C 1
ATOM 9866 O O . ALA F 1 118 ? -15.235 -7.127 46.735 1.00 32.02 172 ALA F O 1
ATOM 9868 N N . ASN F 1 119 ? -16.672 -8.751 47.268 1.00 30.21 173 ASN F N 1
ATOM 9869 C CA . ASN F 1 119 ? -16.566 -9.448 45.961 1.00 29.79 173 ASN F CA 1
ATOM 9870 C C . ASN F 1 119 ? -16.973 -8.571 44.758 1.00 29.96 173 ASN F C 1
ATOM 9871 O O . ASN F 1 119 ? -16.161 -8.332 43.841 1.00 30.11 173 ASN F O 1
ATOM 9876 N N . ASN F 1 120 ? -18.236 -8.117 44.765 1.00 29.17 174 ASN F N 1
ATOM 9877 C CA . ASN F 1 120 ? -18.812 -7.316 43.697 1.00 28.79 174 ASN F CA 1
ATOM 9878 C C . ASN F 1 120 ? -18.008 -6.054 43.394 1.00 28.60 174 ASN F C 1
ATOM 9879 O O . ASN F 1 120 ? -17.665 -5.786 42.253 1.00 28.92 174 ASN F O 1
ATOM 9884 N N . LEU F 1 121 ? -17.685 -5.290 44.421 1.00 28.12 175 LEU F N 1
ATOM 9885 C CA . LEU F 1 121 ? -16.939 -4.097 44.211 1.00 28.81 175 LEU F CA 1
ATOM 9886 C C . LEU F 1 121 ? -15.550 -4.350 43.593 1.00 29.00 175 LEU F C 1
ATOM 9887 O O . LEU F 1 121 ? -15.125 -3.576 42.744 1.00 28.47 175 LEU F O 1
ATOM 9892 N N . LEU F 1 122 ? -14.850 -5.414 44.020 1.00 29.33 176 LEU F N 1
ATOM 9893 C CA . LEU F 1 122 ? -13.531 -5.703 43.445 1.00 28.73 176 LEU F CA 1
ATOM 9894 C C . LEU F 1 122 ? -13.620 -6.091 41.984 1.00 29.19 176 LEU F C 1
ATOM 9895 O O . LEU F 1 122 ? -12.801 -5.625 41.192 1.00 30.32 176 LEU F O 1
ATOM 9900 N N . ARG F 1 123 ? -14.603 -6.914 41.628 1.00 29.49 177 ARG F N 1
ATOM 9901 C CA . ARG F 1 123 ? -14.900 -7.234 40.203 1.00 30.49 177 ARG F CA 1
ATOM 9902 C C . ARG F 1 123 ? -15.250 -5.965 39.404 1.00 30.64 177 ARG F C 1
ATOM 9903 O O . ARG F 1 123 ? -14.928 -5.862 38.217 1.00 31.31 177 ARG F O 1
ATOM 9911 N N . GLN F 1 124 ? -15.930 -5.012 40.039 1.00 29.99 178 GLN F N 1
ATOM 9912 C CA . GLN F 1 124 ? -16.283 -3.787 39.354 1.00 29.90 178 GLN F CA 1
ATOM 9913 C C . GLN F 1 124 ? -15.041 -2.939 39.219 1.00 29.65 178 GLN F C 1
ATOM 9914 O O . GLN F 1 124 ? -14.807 -2.319 38.170 1.00 28.97 178 GLN F O 1
ATOM 9920 N N . TYR F 1 125 ? -14.229 -2.930 40.264 1.00 28.43 179 TYR F N 1
ATOM 9921 C CA . TYR F 1 125 ? -13.109 -2.055 40.243 1.00 29.23 179 TYR F CA 1
ATOM 9922 C C . TYR F 1 125 ? -12.138 -2.526 39.149 1.00 30.04 179 TYR F C 1
ATOM 9923 O O . TYR F 1 125 ? -11.598 -1.718 38.351 1.00 30.85 179 TYR F O 1
ATOM 9932 N N . VAL F 1 126 ? -11.944 -3.841 39.080 1.00 30.17 180 VAL F N 1
ATOM 9933 C CA . VAL F 1 126 ? -11.067 -4.444 38.071 1.00 28.88 180 VAL F CA 1
ATOM 9934 C C . VAL F 1 126 ? -11.601 -4.171 36.706 1.00 28.65 180 VAL F C 1
ATOM 9935 O O . VAL F 1 126 ? -10.836 -3.772 35.806 1.00 30.59 180 VAL F O 1
ATOM 9939 N N . ALA F 1 127 ? -12.902 -4.341 36.509 1.00 26.86 181 ALA F N 1
ATOM 9940 C CA . ALA F 1 127 ? -13.463 -4.008 35.189 1.00 25.40 181 ALA F CA 1
ATOM 9941 C C . ALA F 1 127 ? -13.290 -2.487 34.840 1.00 25.30 181 ALA F C 1
ATOM 9942 O O . ALA F 1 127 ? -12.965 -2.159 33.706 1.00 27.15 181 ALA F O 1
ATOM 9944 N N . PHE F 1 128 ? -13.544 -1.588 35.795 1.00 23.19 182 PHE F N 1
ATOM 9945 C CA . PHE F 1 128 ? -13.344 -0.160 35.654 1.00 22.53 182 PHE F CA 1
ATOM 9946 C C . PHE F 1 128 ? -11.878 0.174 35.240 1.00 22.88 182 PHE F C 1
ATOM 9947 O O . PHE F 1 128 ? -11.631 0.850 34.200 1.00 22.40 182 PHE F O 1
ATOM 9955 N N . ALA F 1 129 ? -10.916 -0.301 36.030 1.00 21.89 183 ALA F N 1
ATOM 9956 C CA . ALA F 1 129 ? -9.498 -0.141 35.670 1.00 22.40 183 ALA F CA 1
ATOM 9957 C C . ALA F 1 129 ? -9.180 -0.672 34.263 1.00 22.12 183 ALA F C 1
ATOM 9958 O O . ALA F 1 129 ? -8.498 -0.026 33.504 1.00 22.17 183 ALA F O 1
ATOM 9960 N N . SER F 1 130 ? -9.706 -1.825 33.905 1.00 22.44 184 SER F N 1
ATOM 9961 C CA . SER F 1 130 ? -9.449 -2.372 32.579 1.00 23.32 184 SER F CA 1
ATOM 9962 C C . SER F 1 130 ? -10.000 -1.510 31.427 1.00 23.84 184 SER F C 1
ATOM 9963 O O . SER F 1 130 ? -9.366 -1.399 30.383 1.00 24.40 184 SER F O 1
ATOM 9966 N N . GLN F 1 131 ? -11.171 -0.915 31.628 1.00 23.58 185 GLN F N 1
ATOM 9967 C CA . GLN F 1 131 ? -11.826 -0.108 30.613 1.00 24.40 185 GLN F CA 1
ATOM 9968 C C . GLN F 1 131 ? -11.072 1.215 30.408 1.00 23.38 185 GLN F C 1
ATOM 9969 O O . GLN F 1 131 ? -10.906 1.649 29.274 1.00 22.94 185 GLN F O 1
ATOM 9975 N N . ARG F 1 132 ? -10.602 1.833 31.499 1.00 22.78 186 ARG F N 1
ATOM 9976 C CA . ARG F 1 132 ? -9.732 3.005 31.407 1.00 22.04 186 ARG F CA 1
ATOM 9977 C C . ARG F 1 132 ? -8.417 2.684 30.694 1.00 22.14 186 ARG F C 1
ATOM 9978 O O . ARG F 1 132 ? -7.963 3.443 29.845 1.00 22.80 186 ARG F O 1
ATOM 9986 N N . ALA F 1 133 ? -7.826 1.549 31.011 1.00 22.07 187 ALA F N 1
ATOM 9987 C CA . ALA F 1 133 ? -6.659 1.104 30.283 1.00 22.77 187 ALA F CA 1
ATOM 9988 C C . ALA F 1 133 ? -6.902 0.987 28.758 1.00 23.02 187 ALA F C 1
ATOM 9989 O O . ALA F 1 133 ? -6.123 1.559 27.957 1.00 23.02 187 ALA F O 1
ATOM 9991 N N . ALA F 1 134 ? -7.959 0.268 28.357 1.00 22.55 188 ALA F N 1
ATOM 9992 C CA . ALA F 1 134 ? -8.298 0.141 26.916 1.00 23.06 188 ALA F CA 1
ATOM 9993 C C . ALA F 1 134 ? -8.537 1.513 26.247 1.00 23.45 188 ALA F C 1
ATOM 9994 O O . ALA F 1 134 ? -8.020 1.757 25.161 1.00 22.96 188 ALA F O 1
ATOM 9996 N N . SER F 1 135 ? -9.291 2.403 26.906 1.00 23.48 189 SER F N 1
ATOM 9997 C CA . SER F 1 135 ? -9.568 3.720 26.340 1.00 24.36 189 SER F CA 1
ATOM 9998 C C . SER F 1 135 ? -8.287 4.480 26.107 1.00 24.57 189 SER F C 1
ATOM 9999 O O . SER F 1 135 ? -8.108 5.077 25.035 1.00 24.47 189 SER F O 1
ATOM 10002 N N . HIS F 1 136 ? -7.395 4.444 27.099 1.00 24.38 190 HIS F N 1
ATOM 10003 C CA . HIS F 1 136 ? -6.099 5.077 26.975 1.00 24.66 190 HIS F CA 1
ATOM 10004 C C . HIS F 1 136 ? -5.220 4.499 25.874 1.00 24.79 190 HIS F C 1
ATOM 10005 O O . HIS F 1 136 ? -4.533 5.238 25.178 1.00 25.07 190 HIS F O 1
ATOM 10012 N N . LEU F 1 137 ? -5.191 3.178 25.750 1.00 25.24 191 LEU F N 1
ATOM 10013 C CA . LEU F 1 137 ? -4.340 2.551 24.747 1.00 25.52 191 LEU F CA 1
ATOM 10014 C C . LEU F 1 137 ? -4.872 2.862 23.360 1.00 25.63 191 LEU F C 1
ATOM 10015 O O . LEU F 1 137 ? -4.094 3.037 22.439 1.00 25.07 191 LEU F O 1
ATOM 10020 N N . ASN F 1 138 ? -6.196 2.928 23.239 1.00 26.02 192 ASN F N 1
ATOM 10021 C CA . ASN F 1 138 ? -6.848 3.417 22.039 1.00 26.96 192 ASN F CA 1
ATOM 10022 C C . ASN F 1 138 ? -6.556 4.851 21.661 1.00 27.50 192 ASN F C 1
ATOM 10023 O O . ASN F 1 138 ? -6.429 5.118 20.493 1.00 28.15 192 ASN F O 1
ATOM 10028 N N . ASP F 1 139 ? -6.450 5.761 22.623 1.00 28.40 193 ASP F N 1
ATOM 10029 C CA . ASP F 1 139 ? -5.989 7.123 22.352 1.00 29.71 193 ASP F CA 1
ATOM 10030 C C . ASP F 1 139 ? -4.537 7.122 21.892 1.00 29.88 193 ASP F C 1
ATOM 10031 O O . ASP F 1 139 ? -4.174 7.845 20.967 1.00 30.16 193 ASP F O 1
ATOM 10036 N N . GLU F 1 140 ? -3.708 6.314 22.543 1.00 30.41 194 GLU F N 1
ATOM 10037 C CA . GLU F 1 140 ? -2.296 6.203 22.195 1.00 30.98 194 GLU F CA 1
ATOM 10038 C C . GLU F 1 140 ? -2.163 5.766 20.746 1.00 30.59 194 GLU F C 1
ATOM 10039 O O . GLU F 1 140 ? -1.471 6.422 19.944 1.00 30.25 194 GLU F O 1
ATOM 10045 N N . LEU F 1 141 ? -2.870 4.679 20.430 1.00 30.12 195 LEU F N 1
ATOM 10046 C CA . LEU F 1 141 ? -2.920 4.101 19.094 1.00 29.98 195 LEU F CA 1
ATOM 10047 C C . LEU F 1 141 ? -3.361 5.146 18.066 1.00 30.19 195 LEU F C 1
ATOM 10048 O O . LEU F 1 141 ? -2.614 5.447 17.164 1.00 30.35 195 LEU F O 1
ATOM 10053 N N . LYS F 1 142 ? -4.559 5.706 18.237 1.00 29.95 196 LYS F N 1
ATOM 10054 C CA . LYS F 1 142 ? -5.101 6.712 17.347 1.00 30.06 196 LYS F CA 1
ATOM 10055 C C . LYS F 1 142 ? -4.086 7.819 17.026 1.00 30.12 196 LYS F C 1
ATOM 10056 O O . LYS F 1 142 ? -3.990 8.276 15.897 1.00 30.39 196 LYS F O 1
ATOM 10062 N N . GLY F 1 143 ? -3.315 8.229 18.021 1.00 30.37 197 GLY F N 1
ATOM 10063 C CA . GLY F 1 143 ? -2.332 9.279 17.839 1.00 30.46 197 GLY F CA 1
ATOM 10064 C C . GLY F 1 143 ? -1.054 8.784 17.202 1.00 30.74 197 GLY F C 1
ATOM 10065 O O . GLY F 1 143 ? -0.351 9.550 16.554 1.00 31.51 197 GLY F O 1
ATOM 10066 N N . ALA F 1 144 ? -0.722 7.515 17.397 1.00 30.20 198 ALA F N 1
ATOM 10067 C CA . ALA F 1 144 ? 0.463 6.966 16.762 1.00 29.84 198 ALA F CA 1
ATOM 10068 C C . ALA F 1 144 ? 0.200 6.798 15.239 1.00 30.05 198 ALA F C 1
ATOM 10069 O O . ALA F 1 144 ? 1.032 7.194 14.408 1.00 30.13 198 ALA F O 1
ATOM 10071 N N . TRP F 1 145 ? -0.983 6.274 14.901 1.00 29.40 199 TRP F N 1
ATOM 10072 C CA . TRP F 1 145 ? -1.449 6.095 13.529 1.00 29.58 199 TRP F CA 1
ATOM 10073 C C . TRP F 1 145 ? -1.647 7.436 12.769 1.00 30.14 199 TRP F C 1
ATOM 10074 O O . TRP F 1 145 ? -1.688 7.464 11.533 1.00 30.39 199 TRP F O 1
ATOM 10085 N N . ALA F 1 146 ? -1.764 8.542 13.502 1.00 29.75 200 ALA F N 1
ATOM 10086 C CA . ALA F 1 146 ? -1.842 9.833 12.874 1.00 29.23 200 ALA F CA 1
ATOM 10087 C C . ALA F 1 146 ? -0.414 10.328 12.626 1.00 29.29 200 ALA F C 1
ATOM 10088 O O . ALA F 1 146 ? -0.063 10.688 11.511 1.00 28.80 200 ALA F O 1
ATOM 10090 N N . ALA F 1 147 ? 0.415 10.316 13.671 1.00 29.34 201 ALA F N 1
ATOM 10091 C CA . ALA F 1 147 ? 1.823 10.643 13.536 1.00 29.45 201 ALA F CA 1
ATOM 10092 C C . ALA F 1 147 ? 2.425 9.932 12.326 1.00 29.99 201 ALA F C 1
ATOM 10093 O O . ALA F 1 147 ? 3.295 10.476 11.643 1.00 30.08 201 ALA F O 1
ATOM 10095 N N . ARG F 1 148 ? 1.947 8.711 12.075 1.00 30.35 202 ARG F N 1
ATOM 10096 C CA . ARG F 1 148 ? 2.541 7.855 11.083 1.00 30.27 202 ARG F CA 1
ATOM 10097 C C . ARG F 1 148 ? 2.009 8.227 9.716 1.00 29.93 202 ARG F C 1
ATOM 10098 O O . ARG F 1 148 ? 2.767 8.354 8.790 1.00 29.62 202 ARG F O 1
ATOM 10106 N N . THR F 1 149 ? 0.697 8.393 9.612 1.00 29.96 203 THR F N 1
ATOM 10107 C CA . THR F 1 149 ? 0.068 8.866 8.384 1.00 29.73 203 THR F CA 1
ATOM 10108 C C . THR F 1 149 ? 0.694 10.168 7.888 1.00 29.90 203 THR F C 1
ATOM 10109 O O . THR F 1 149 ? 1.040 10.297 6.710 1.00 29.93 203 THR F O 1
ATOM 10113 N N . ILE F 1 150 ? 0.863 11.118 8.795 1.00 30.33 204 ILE F N 1
ATOM 10114 C CA . ILE F 1 150 ? 1.470 12.409 8.469 1.00 30.51 204 ILE F CA 1
ATOM 10115 C C . ILE F 1 150 ? 2.890 12.258 7.911 1.00 30.53 204 ILE F C 1
ATOM 10116 O O . ILE F 1 150 ? 3.238 12.910 6.928 1.00 30.64 204 ILE F O 1
ATOM 10121 N N . GLN F 1 151 ? 3.681 11.392 8.539 1.00 30.64 205 GLN F N 1
ATOM 10122 C CA . GLN F 1 151 ? 5.064 11.163 8.165 1.00 31.25 205 GLN F CA 1
ATOM 10123 C C . GLN F 1 151 ? 5.154 10.539 6.772 1.00 30.90 205 GLN F C 1
ATOM 10124 O O . GLN F 1 151 ? 5.976 10.959 5.929 1.00 30.93 205 GLN F O 1
ATOM 10138 N N . LYS F 1 153 ? 2.773 10.743 4.434 1.00 28.71 207 LYS F N 1
ATOM 10139 C CA . LYS F 1 153 ? 2.357 11.815 3.538 1.00 28.24 207 LYS F CA 1
ATOM 10140 C C . LYS F 1 153 ? 3.513 12.705 3.104 1.00 27.53 207 LYS F C 1
ATOM 10141 O O . LYS F 1 153 ? 3.599 13.095 1.943 1.00 27.19 207 LYS F O 1
ATOM 10147 N N . ALA F 1 154 ? 4.405 13.010 4.033 1.00 26.83 208 ALA F N 1
ATOM 10148 C CA . ALA F 1 154 ? 5.467 13.955 3.752 1.00 26.57 208 ALA F CA 1
ATOM 10149 C C . ALA F 1 154 ? 6.553 13.259 2.963 1.00 25.88 208 ALA F C 1
ATOM 10150 O O . ALA F 1 154 ? 7.140 13.824 2.057 1.00 26.08 208 ALA F O 1
ATOM 10152 N N . GLN F 1 155 ? 6.781 12.012 3.315 1.00 25.80 209 GLN F N 1
ATOM 10153 C CA . GLN F 1 155 ? 7.751 11.157 2.670 1.00 25.78 209 GLN F CA 1
ATOM 10154 C C . GLN F 1 155 ? 7.389 10.977 1.199 1.00 25.45 209 GLN F C 1
ATOM 10155 O O . GLN F 1 155 ? 8.235 11.135 0.316 1.00 25.01 209 GLN F O 1
ATOM 10161 N N . VAL F 1 156 ? 6.117 10.670 0.954 1.00 25.03 210 VAL F N 1
ATOM 10162 C CA . VAL F 1 156 ? 5.605 10.480 -0.396 1.00 24.63 210 VAL F CA 1
ATOM 10163 C C . VAL F 1 156 ? 5.684 11.782 -1.191 1.00 24.82 210 VAL F C 1
ATOM 10164 O O . VAL F 1 156 ? 5.891 11.760 -2.405 1.00 24.94 210 VAL F O 1
ATOM 10168 N N . LYS F 1 157 ? 5.536 12.907 -0.498 1.00 24.63 211 LYS F N 1
ATOM 10169 C CA . LYS F 1 157 ? 5.570 14.210 -1.139 1.00 24.78 211 LYS F CA 1
ATOM 10170 C C . LYS F 1 157 ? 6.999 14.611 -1.527 1.00 24.56 211 LYS F C 1
ATOM 10171 O O . LYS F 1 157 ? 7.218 15.092 -2.633 1.00 24.58 211 LYS F O 1
ATOM 10177 N N . ARG F 1 158 ? 7.964 14.402 -0.633 1.00 24.52 212 ARG F N 1
ATOM 10178 C CA . ARG F 1 158 ? 9.383 14.558 -0.979 1.00 24.33 212 ARG F CA 1
ATOM 10179 C C . ARG F 1 158 ? 9.766 13.680 -2.182 1.00 24.17 212 ARG F C 1
ATOM 10180 O O . ARG F 1 158 ? 10.427 14.147 -3.129 1.00 24.13 212 ARG F O 1
ATOM 10188 N N . GLN F 1 159 ? 9.323 12.423 -2.160 1.00 23.60 213 GLN F N 1
ATOM 10189 C CA . GLN F 1 159 ? 9.536 11.524 -3.286 1.00 23.82 213 GLN F CA 1
ATOM 10190 C C . GLN F 1 159 ? 8.990 12.118 -4.586 1.00 24.05 213 GLN F C 1
ATOM 10191 O O . GLN F 1 159 ? 9.691 12.128 -5.584 1.00 23.86 213 GLN F O 1
ATOM 10197 N N . GLU F 1 160 ? 7.754 12.626 -4.552 1.00 24.21 214 GLU F N 1
ATOM 10198 C CA . GLU F 1 160 ? 7.144 13.295 -5.698 1.00 24.84 214 GLU F CA 1
ATOM 10199 C C . GLU F 1 160 ? 7.989 14.453 -6.213 1.00 24.45 214 GLU F C 1
ATOM 10200 O O . GLU F 1 160 ? 8.088 14.667 -7.422 1.00 24.31 214 GLU F O 1
ATOM 10206 N N . GLU F 1 161 ? 8.613 15.184 -5.300 1.00 24.61 215 GLU F N 1
ATOM 10207 C CA . GLU F 1 161 ? 9.360 16.371 -5.690 1.00 24.75 215 GLU F CA 1
ATOM 10208 C C . GLU F 1 161 ? 10.765 16.091 -6.193 1.00 24.16 215 GLU F C 1
ATOM 10209 O O . GLU F 1 161 ? 11.262 16.791 -7.061 1.00 24.55 215 GLU F O 1
ATOM 10215 N N . VAL F 1 162 ? 11.385 15.044 -5.680 1.00 23.79 216 VAL F N 1
ATOM 10216 C CA . VAL F 1 162 ? 12.630 14.546 -6.249 1.00 22.89 216 VAL F CA 1
ATOM 10217 C C . VAL F 1 162 ? 12.424 14.138 -7.711 1.00 22.56 216 VAL F C 1
ATOM 10218 O O . VAL F 1 162 ? 13.189 14.528 -8.589 1.00 22.66 216 VAL F O 1
ATOM 10222 N N . ALA F 1 163 ? 11.382 13.359 -7.976 1.00 22.44 217 ALA F N 1
ATOM 10223 C CA . ALA F 1 163 ? 11.153 12.802 -9.319 1.00 22.58 217 ALA F CA 1
ATOM 10224 C C . ALA F 1 163 ? 10.898 13.896 -10.359 1.00 22.57 217 ALA F C 1
ATOM 10225 O O . ALA F 1 163 ? 11.260 13.757 -11.526 1.00 22.30 217 ALA F O 1
ATOM 10227 N N . LYS F 1 164 ? 10.243 14.960 -9.900 1.00 22.79 218 LYS F N 1
ATOM 10228 C CA . LYS F 1 164 ? 9.927 16.146 -10.680 1.00 23.05 218 LYS F CA 1
ATOM 10229 C C . LYS F 1 164 ? 11.197 16.914 -11.047 1.00 22.64 218 LYS F C 1
ATOM 10230 O O . LYS F 1 164 ? 11.346 17.358 -12.164 1.00 22.94 218 LYS F O 1
ATOM 10236 N N . ALA F 1 165 ? 12.116 17.034 -10.103 1.00 22.68 219 ALA F N 1
ATOM 10237 C CA . ALA F 1 165 ? 13.398 17.663 -10.335 1.00 22.97 219 ALA F CA 1
ATOM 10238 C C . ALA F 1 165 ? 14.228 16.884 -11.350 1.00 23.35 219 ALA F C 1
ATOM 10239 O O . ALA F 1 165 ? 14.843 17.476 -12.240 1.00 23.42 219 ALA F O 1
ATOM 10241 N N . ILE F 1 166 ? 14.248 15.564 -11.208 1.00 23.57 220 ILE F N 1
ATOM 10242 C CA . ILE F 1 166 ? 14.924 14.691 -12.169 1.00 23.94 220 ILE F CA 1
ATOM 10243 C C . ILE F 1 166 ? 14.281 14.782 -13.555 1.00 24.37 220 ILE F C 1
ATOM 10244 O O . ILE F 1 166 ? 14.977 14.819 -14.570 1.00 24.46 220 ILE F O 1
ATOM 10249 N N . TYR F 1 167 ? 12.953 14.807 -13.585 1.00 24.83 221 TYR F N 1
ATOM 10250 C CA . TYR F 1 167 ? 12.185 14.967 -14.812 1.00 25.16 221 TYR F CA 1
ATOM 10251 C C . TYR F 1 167 ? 12.502 16.329 -15.472 1.00 25.64 221 TYR F C 1
ATOM 10252 O O . TYR F 1 167 ? 12.844 16.396 -16.658 1.00 24.89 221 TYR F O 1
ATOM 10261 N N . ASP F 1 168 ? 12.410 17.406 -14.688 1.00 26.16 222 ASP F N 1
ATOM 10262 C CA . ASP F 1 168 ? 12.670 18.750 -15.209 1.00 26.75 222 ASP F CA 1
ATOM 10263 C C . ASP F 1 168 ? 14.070 18.872 -15.818 1.00 26.80 222 ASP F C 1
ATOM 10264 O O . ASP F 1 168 ? 14.221 19.422 -16.901 1.00 26.87 222 ASP F O 1
ATOM 10269 N N . ARG F 1 169 ? 15.070 18.341 -15.116 1.00 27.13 223 ARG F N 1
ATOM 10270 C CA . ARG F 1 169 ? 16.450 18.329 -15.565 1.00 27.54 223 ARG F CA 1
ATOM 10271 C C . ARG F 1 169 ? 16.592 17.566 -16.883 1.00 28.15 223 ARG F C 1
ATOM 10272 O O . ARG F 1 169 ? 17.205 18.073 -17.828 1.00 28.05 223 ARG F O 1
ATOM 10280 N N . ARG F 1 170 ? 16.005 16.370 -16.938 1.00 28.71 224 ARG F N 1
ATOM 10281 C CA . ARG F 1 170 ? 16.039 15.514 -18.122 1.00 30.02 224 ARG F CA 1
ATOM 10282 C C . ARG F 1 170 ? 15.269 16.126 -19.304 1.00 30.98 224 ARG F C 1
ATOM 10283 O O . ARG F 1 170 ? 15.674 16.006 -20.470 1.00 30.74 224 ARG F O 1
ATOM 10299 N N . ASN F 1 172 ? 14.886 19.359 -19.864 1.00 32.39 226 ASN F N 1
ATOM 10300 C CA . ASN F 1 172 ? 15.702 20.444 -20.403 1.00 32.18 226 ASN F CA 1
ATOM 10301 C C . ASN F 1 172 ? 16.822 19.936 -21.317 1.00 32.11 226 ASN F C 1
ATOM 10302 O O . ASN F 1 172 ? 16.888 20.286 -22.501 1.00 32.35 226 ASN F O 1
ATOM 10307 N N . SER F 1 173 ? 17.680 19.087 -20.763 1.00 31.97 227 SER F N 1
ATOM 10308 C CA . SER F 1 173 ? 18.800 18.499 -21.489 1.00 31.91 227 SER F CA 1
ATOM 10309 C C . SER F 1 173 ? 18.431 18.027 -22.901 1.00 31.90 227 SER F C 1
ATOM 10310 O O . SER F 1 173 ? 19.221 18.162 -23.833 1.00 31.55 227 SER F O 1
ATOM 10313 N N . ILE F 1 174 ? 17.234 17.467 -23.043 1.00 32.08 228 ILE F N 1
ATOM 10314 C CA . ILE F 1 174 ? 16.800 16.910 -24.318 1.00 32.40 228 ILE F CA 1
ATOM 10315 C C . ILE F 1 174 ? 16.490 18.010 -25.336 1.00 32.35 228 ILE F C 1
ATOM 10316 O O . ILE F 1 174 ? 16.856 17.882 -26.489 1.00 32.21 228 ILE F O 1
ATOM 10321 N N . GLU F 1 175 ? 15.860 19.095 -24.889 1.00 32.52 229 GLU F N 1
ATOM 10322 C CA . GLU F 1 175 ? 15.476 20.203 -25.764 1.00 32.59 229 GLU F CA 1
ATOM 10323 C C . GLU F 1 175 ? 16.557 20.606 -26.795 1.00 32.75 229 GLU F C 1
ATOM 10324 O O . GLU F 1 175 ? 16.238 20.916 -27.961 1.00 32.74 229 GLU F O 1
ATOM 10330 N N . GLN F 1 176 ? 17.827 20.582 -26.383 1.00 32.66 230 GLN F N 1
ATOM 10331 C CA . GLN F 1 176 ? 18.926 20.771 -27.340 1.00 32.45 230 GLN F CA 1
ATOM 10332 C C . GLN F 1 176 ? 19.472 19.416 -27.781 1.00 32.26 230 GLN F C 1
ATOM 10333 O O . GLN F 1 176 ? 19.967 18.652 -26.910 1.00 31.46 230 GLN F O 1
ATOM 10339 N N . GLN F 1 212 ? 12.798 13.647 -32.874 1.00 33.84 266 GLN F N 1
ATOM 10340 C CA . GLN F 1 212 ? 12.214 14.476 -31.810 1.00 34.17 266 GLN F CA 1
ATOM 10341 C C . GLN F 1 212 ? 11.317 13.671 -30.843 1.00 34.28 266 GLN F C 1
ATOM 10342 O O . GLN F 1 212 ? 10.675 14.238 -29.944 1.00 34.37 266 GLN F O 1
ATOM 10348 N N . ALA F 1 213 ? 11.291 12.351 -31.022 1.00 34.23 267 ALA F N 1
ATOM 10349 C CA . ALA F 1 213 ? 10.271 11.505 -30.400 1.00 34.33 267 ALA F CA 1
ATOM 10350 C C . ALA F 1 213 ? 10.306 11.538 -28.884 1.00 34.57 267 ALA F C 1
ATOM 10351 O O . ALA F 1 213 ? 9.341 11.966 -28.249 1.00 34.67 267 ALA F O 1
ATOM 10353 N N . ARG F 1 214 ? 11.427 11.102 -28.314 1.00 34.71 268 ARG F N 1
ATOM 10354 C CA . ARG F 1 214 ? 11.534 10.899 -26.871 1.00 35.03 268 ARG F CA 1
ATOM 10355 C C . ARG F 1 214 ? 11.276 12.160 -26.038 1.00 34.55 268 ARG F C 1
ATOM 10356 O O . ARG F 1 214 ? 11.037 12.071 -24.833 1.00 34.60 268 ARG F O 1
ATOM 10364 N N . LEU F 1 215 ? 11.338 13.324 -26.684 1.00 34.03 269 LEU F N 1
ATOM 10365 C CA . LEU F 1 215 ? 10.903 14.572 -26.062 1.00 33.66 269 LEU F CA 1
ATOM 10366 C C . LEU F 1 215 ? 9.405 14.491 -25.772 1.00 33.27 269 LEU F C 1
ATOM 10367 O O . LEU F 1 215 ? 8.987 14.603 -24.625 1.00 33.07 269 LEU F O 1
ATOM 10372 N N . GLU F 1 216 ? 8.606 14.268 -26.819 1.00 33.13 270 GLU F N 1
ATOM 10373 C CA . GLU F 1 216 ? 7.159 14.096 -26.660 1.00 32.66 270 GLU F CA 1
ATOM 10374 C C . GLU F 1 216 ? 6.804 12.908 -25.735 1.00 32.41 270 GLU F C 1
ATOM 10375 O O . GLU F 1 216 ? 5.766 12.943 -25.077 1.00 32.14 270 GLU F O 1
ATOM 10381 N N . ASN F 1 217 ? 7.676 11.893 -25.672 1.00 32.21 271 ASN F N 1
ATOM 10382 C CA . ASN F 1 217 ? 7.574 10.806 -24.675 1.00 32.38 271 ASN F CA 1
ATOM 10383 C C . ASN F 1 217 ? 7.517 11.363 -23.267 1.00 32.31 271 ASN F C 1
ATOM 10384 O O . ASN F 1 217 ? 6.484 11.311 -22.597 1.00 32.15 271 ASN F O 1
ATOM 10389 N N . LEU F 1 218 ? 8.670 11.865 -22.838 1.00 32.31 272 LEU F N 1
ATOM 10390 C CA . LEU F 1 218 ? 8.831 12.626 -21.620 1.00 32.64 272 LEU F CA 1
ATOM 10391 C C . LEU F 1 218 ? 7.646 13.566 -21.354 1.00 32.69 272 LEU F C 1
ATOM 10392 O O . LEU F 1 218 ? 7.088 13.563 -20.261 1.00 32.53 272 LEU F O 1
ATOM 10397 N N . GLN F 1 219 ? 7.273 14.358 -22.361 1.00 33.07 273 GLN F N 1
ATOM 10398 C CA . GLN F 1 219 ? 6.099 15.238 -22.299 1.00 33.23 273 GLN F CA 1
ATOM 10399 C C . GLN F 1 219 ? 4.863 14.535 -21.716 1.00 32.99 273 GLN F C 1
ATOM 10400 O O . GLN F 1 219 ? 4.272 15.026 -20.757 1.00 33.15 273 GLN F O 1
ATOM 10406 N N . ALA F 1 220 ? 4.510 13.369 -22.268 1.00 32.68 274 ALA F N 1
ATOM 10407 C CA . ALA F 1 220 ? 3.245 12.677 -21.948 1.00 32.19 274 ALA F CA 1
ATOM 10408 C C . ALA F 1 220 ? 3.283 11.668 -20.779 1.00 31.89 274 ALA F C 1
ATOM 10409 O O . ALA F 1 220 ? 2.242 11.363 -20.161 1.00 31.68 274 ALA F O 1
ATOM 10411 N N . VAL F 1 221 ? 4.473 11.144 -20.481 1.00 31.55 275 VAL F N 1
ATOM 10412 C CA . VAL F 1 221 ? 4.602 10.102 -19.464 1.00 31.09 275 VAL F CA 1
ATOM 10413 C C . VAL F 1 221 ? 4.696 10.717 -18.054 1.00 30.67 275 VAL F C 1
ATOM 10414 O O . VAL F 1 221 ? 4.131 10.191 -17.085 1.00 30.48 275 VAL F O 1
ATOM 10418 N N . GLY F 1 222 ? 5.380 11.855 -17.959 1.00 30.09 276 GLY F N 1
ATOM 10419 C CA . GLY F 1 222 ? 5.643 12.481 -16.671 1.00 29.37 276 GLY F CA 1
ATOM 10420 C C . GLY F 1 222 ? 6.818 11.860 -15.928 1.00 28.55 276 GLY F C 1
ATOM 10421 O O . GLY F 1 222 ? 7.567 11.058 -16.490 1.00 28.33 276 GLY F O 1
ATOM 10422 N N . PRO F 1 223 ? 6.998 12.252 -14.660 1.00 28.07 277 PRO F N 1
ATOM 10423 C CA . PRO F 1 223 ? 8.051 11.776 -13.751 1.00 27.80 277 PRO F CA 1
ATOM 10424 C C . PRO F 1 223 ? 8.083 10.254 -13.558 1.00 27.46 277 PRO F C 1
ATOM 10425 O O . PRO F 1 223 ? 7.038 9.600 -13.623 1.00 27.20 277 PRO F O 1
ATOM 10429 N N . ALA F 1 224 ? 9.283 9.717 -13.324 1.00 27.18 278 ALA F N 1
ATOM 10430 C CA . ALA F 1 224 ? 9.509 8.270 -13.189 1.00 27.17 278 ALA F CA 1
ATOM 10431 C C . ALA F 1 224 ? 9.599 7.836 -11.726 1.00 27.42 278 ALA F C 1
ATOM 10432 O O . ALA F 1 224 ? 10.550 8.170 -10.989 1.00 27.38 278 ALA F O 1
ATOM 10434 N N . PHE F 1 225 ? 8.600 7.077 -11.313 1.00 27.39 279 PHE F N 1
ATOM 10435 C CA . PHE F 1 225 ? 8.478 6.704 -9.937 1.00 27.46 279 PHE F CA 1
ATOM 10436 C C . PHE F 1 225 ? 9.028 5.295 -9.736 1.00 27.74 279 PHE F C 1
ATOM 10437 O O . PHE F 1 225 ? 8.790 4.419 -10.559 1.00 27.65 279 PHE F O 1
ATOM 10445 N N . ASP F 1 226 ? 9.774 5.072 -8.654 1.00 27.84 280 ASP F N 1
ATOM 10446 C CA . ASP F 1 226 ? 10.281 3.725 -8.385 1.00 27.82 280 ASP F CA 1
ATOM 10447 C C . ASP F 1 226 ? 9.228 2.846 -7.696 1.00 27.73 280 ASP F C 1
ATOM 10448 O O . ASP F 1 226 ? 8.111 3.293 -7.399 1.00 27.72 280 ASP F O 1
ATOM 10453 N N . LEU F 1 227 ? 9.593 1.594 -7.443 1.00 27.12 281 LEU F N 1
ATOM 10454 C CA . LEU F 1 227 ? 8.714 0.647 -6.803 1.00 26.73 281 LEU F CA 1
ATOM 10455 C C . LEU F 1 227 ? 8.473 1.095 -5.365 1.00 26.36 281 LEU F C 1
ATOM 10456 O O . LEU F 1 227 ? 7.397 0.890 -4.776 1.00 25.84 281 LEU F O 1
ATOM 10461 N N . ASP F 1 228 ? 9.506 1.717 -4.817 1.00 26.12 282 ASP F N 1
ATOM 10462 C CA . ASP F 1 228 ? 9.502 2.233 -3.466 1.00 26.03 282 ASP F CA 1
ATOM 10463 C C . ASP F 1 228 ? 8.347 3.224 -3.296 1.00 25.34 282 ASP F C 1
ATOM 10464 O O . ASP F 1 228 ? 7.541 3.113 -2.359 1.00 25.04 282 ASP F O 1
ATOM 10469 N N . TYR F 1 229 ? 8.273 4.170 -4.227 1.00 24.15 283 TYR F N 1
ATOM 10470 C CA . TYR F 1 229 ? 7.215 5.143 -4.260 1.00 23.84 283 TYR F CA 1
ATOM 10471 C C . TYR F 1 229 ? 5.861 4.477 -4.286 1.00 23.69 283 TYR F C 1
ATOM 10472 O O . TYR F 1 229 ? 5.006 4.809 -3.465 1.00 23.30 283 TYR F O 1
ATOM 10481 N N . ASP F 1 230 ? 5.667 3.562 -5.239 1.00 23.43 284 ASP F N 1
ATOM 10482 C CA . ASP F 1 230 ? 4.390 2.877 -5.402 1.00 23.84 284 ASP F CA 1
ATOM 10483 C C . ASP F 1 230 ? 3.984 2.079 -4.144 1.00 23.79 284 ASP F C 1
ATOM 10484 O O . ASP F 1 230 ? 2.821 2.135 -3.732 1.00 23.19 284 ASP F O 1
ATOM 10489 N N . GLN F 1 231 ? 4.943 1.374 -3.533 1.00 23.82 285 GLN F N 1
ATOM 10490 C CA . GLN F 1 231 ? 4.713 0.660 -2.253 1.00 23.78 285 GLN F CA 1
ATOM 10491 C C . GLN F 1 231 ? 4.271 1.622 -1.174 1.00 23.50 285 GLN F C 1
ATOM 10492 O O . GLN F 1 231 ? 3.264 1.375 -0.520 1.00 23.26 285 GLN F O 1
ATOM 10498 N N . ASN F 1 232 ? 4.999 2.729 -1.018 1.00 23.88 286 ASN F N 1
ATOM 10499 C CA . ASN F 1 232 ? 4.626 3.793 -0.058 1.00 24.41 286 ASN F CA 1
ATOM 10500 C C . ASN F 1 232 ? 3.260 4.414 -0.336 1.00 24.81 286 ASN F C 1
ATOM 10501 O O . ASN F 1 232 ? 2.562 4.813 0.578 1.00 25.26 286 ASN F O 1
ATOM 10506 N N . ARG F 1 233 ? 2.891 4.493 -1.605 1.00 25.37 287 ARG F N 1
ATOM 10507 C CA . ARG F 1 233 ? 1.585 4.983 -2.007 1.00 26.22 287 ARG F CA 1
ATOM 10508 C C . ARG F 1 233 ? 0.465 4.072 -1.521 1.00 26.30 287 ARG F C 1
ATOM 10509 O O . ARG F 1 233 ? -0.531 4.526 -0.963 1.00 26.36 287 ARG F O 1
ATOM 10517 N N . ALA F 1 234 ? 0.641 2.777 -1.758 1.00 26.64 288 ALA F N 1
ATOM 10518 C CA . ALA F 1 234 ? -0.299 1.767 -1.329 1.00 26.96 288 ALA F CA 1
ATOM 10519 C C . ALA F 1 234 ? -0.382 1.687 0.205 1.00 27.25 288 ALA F C 1
ATOM 10520 O O . ALA F 1 234 ? -1.450 1.457 0.751 1.00 27.33 288 ALA F O 1
ATOM 10530 N N . LEU F 1 236 ? 0.152 4.339 2.198 1.00 29.43 290 LEU F N 1
ATOM 10531 C CA . LEU F 1 236 ? -0.590 5.566 2.483 1.00 29.46 290 LEU F CA 1
ATOM 10532 C C . LEU F 1 236 ? -2.080 5.312 2.520 1.00 29.65 290 LEU F C 1
ATOM 10533 O O . LEU F 1 236 ? -2.774 5.806 3.408 1.00 29.82 290 LEU F O 1
ATOM 10538 N N . ASN F 1 237 ? -2.568 4.553 1.541 1.00 29.77 291 ASN F N 1
ATOM 10539 C CA . ASN F 1 237 ? -3.976 4.205 1.478 1.00 30.01 291 ASN F CA 1
ATOM 10540 C C . ASN F 1 237 ? -4.481 3.464 2.705 1.00 30.34 291 ASN F C 1
ATOM 10541 O O . ASN F 1 237 ? -5.498 3.872 3.289 1.00 30.80 291 ASN F O 1
ATOM 10546 N N . THR F 1 238 ? -3.789 2.404 3.130 1.00 30.15 292 THR F N 1
ATOM 10547 C CA . THR F 1 238 ? -4.285 1.660 4.299 1.00 30.32 292 THR F CA 1
ATOM 10548 C C . THR F 1 238 ? -4.277 2.553 5.536 1.00 29.93 292 THR F C 1
ATOM 10549 O O . THR F 1 238 ? -5.137 2.416 6.407 1.00 30.12 292 THR F O 1
ATOM 10553 N N . LEU F 1 239 ? -3.305 3.465 5.590 1.00 29.48 293 LEU F N 1
ATOM 10554 C CA . LEU F 1 239 ? -3.206 4.472 6.641 1.00 29.14 293 LEU F CA 1
ATOM 10555 C C . LEU F 1 239 ? -4.385 5.452 6.670 1.00 29.46 293 LEU F C 1
ATOM 10556 O O . LEU F 1 239 ? -4.872 5.813 7.742 1.00 29.73 293 LEU F O 1
ATOM 10561 N N . ASN F 1 240 ? -4.855 5.870 5.503 1.00 29.84 294 ASN F N 1
ATOM 10562 C CA . ASN F 1 240 ? -5.929 6.859 5.438 1.00 30.20 294 ASN F CA 1
ATOM 10563 C C . ASN F 1 240 ? -7.266 6.317 5.865 1.00 30.64 294 ASN F C 1
ATOM 10564 O O . ASN F 1 240 ? -8.108 7.069 6.374 1.00 30.87 294 ASN F O 1
ATOM 10569 N N . VAL F 1 241 ? -7.466 5.016 5.668 1.00 30.94 295 VAL F N 1
ATOM 10570 C CA . VAL F 1 241 ? -8.674 4.373 6.161 1.00 31.37 295 VAL F CA 1
ATOM 10571 C C . VAL F 1 241 ? -8.838 4.733 7.633 1.00 31.66 295 VAL F C 1
ATOM 10572 O O . VAL F 1 241 ? -9.942 5.039 8.066 1.00 31.78 295 VAL F O 1
ATOM 10576 N N . GLY F 1 242 ? -7.728 4.755 8.370 1.00 32.13 296 GLY F N 1
ATOM 10577 C CA . GLY F 1 242 ? -7.745 5.066 9.799 1.00 32.81 296 GLY F CA 1
ATOM 10578 C C . GLY F 1 242 ? -7.912 3.803 10.629 1.00 33.32 296 GLY F C 1
ATOM 10579 O O . GLY F 1 242 ? -8.479 2.815 10.153 1.00 33.38 296 GLY F O 1
ATOM 10580 N N . PRO F 1 243 ? -7.439 3.824 11.878 1.00 33.57 297 PRO F N 1
ATOM 10581 C CA . PRO F 1 243 ? -7.523 2.630 12.720 1.00 34.16 297 PRO F CA 1
ATOM 10582 C C . PRO F 1 243 ? -8.958 2.317 13.123 1.00 35.10 297 PRO F C 1
ATOM 10583 O O . PRO F 1 243 ? -9.839 3.170 12.975 1.00 35.71 297 PRO F O 1
ATOM 10587 N N . THR F 1 244 ? -9.201 1.097 13.593 1.00 35.99 298 THR F N 1
ATOM 10588 C CA . THR F 1 244 ? -10.441 0.787 14.298 1.00 36.59 298 THR F CA 1
ATOM 10589 C C . THR F 1 244 ? -10.170 0.910 15.792 1.00 37.20 298 THR F C 1
ATOM 10590 O O . THR F 1 244 ? -9.120 0.476 16.293 1.00 36.85 298 THR F O 1
ATOM 10594 N N . LEU F 1 245 ? -11.115 1.516 16.499 1.00 37.78 299 LEU F N 1
ATOM 10595 C CA . LEU F 1 245 ? -10.975 1.723 17.927 1.00 38.34 299 LEU F CA 1
ATOM 10596 C C . LEU F 1 245 ? -12.172 1.161 18.699 1.00 38.77 299 LEU F C 1
ATOM 10597 O O . LEU F 1 245 ? -13.044 1.916 19.156 1.00 38.80 299 LEU F O 1
ATOM 10602 N N . ASP F 1 246 ? -12.222 -0.167 18.823 1.00 38.94 300 ASP F N 1
ATOM 10603 C CA . ASP F 1 246 ? -13.224 -0.804 19.665 1.00 39.02 300 ASP F CA 1
ATOM 10604 C C . ASP F 1 246 ? -12.694 -0.645 21.060 1.00 38.55 300 ASP F C 1
ATOM 10605 O O . ASP F 1 246 ? -11.585 -1.085 21.324 1.00 38.74 300 ASP F O 1
ATOM 10610 N N . PRO F 1 247 ? -13.458 0.031 21.943 1.00 38.26 301 PRO F N 1
ATOM 10611 C CA . PRO F 1 247 ? -13.067 0.280 23.339 1.00 37.83 301 PRO F CA 1
ATOM 10612 C C . PRO F 1 247 ? -13.397 -0.881 24.270 1.00 37.30 301 PRO F C 1
ATOM 10613 O O . PRO F 1 247 ? -13.285 -0.748 25.484 1.00 37.45 301 PRO F O 1
ATOM 10617 N N . ARG F 1 248 ? -13.775 -2.015 23.696 1.00 36.62 302 ARG F N 1
ATOM 10618 C CA . ARG F 1 248 ? -14.313 -3.128 24.468 1.00 36.41 302 ARG F CA 1
ATOM 10619 C C . ARG F 1 248 ? -13.272 -4.137 24.991 1.00 35.03 302 ARG F C 1
ATOM 10620 O O . ARG F 1 248 ? -13.608 -5.008 25.805 1.00 36.03 302 ARG F O 1
ATOM 10628 N N . PHE F 1 249 ? -12.021 -4.043 24.558 1.00 32.46 303 PHE F N 1
ATOM 10629 C CA . PHE F 1 249 ? -11.118 -5.142 24.838 1.00 29.63 303 PHE F CA 1
ATOM 10630 C C . PHE F 1 249 ? -10.651 -5.246 26.311 1.00 29.17 303 PHE F C 1
ATOM 10631 O O . PHE F 1 249 ? -10.662 -4.280 27.061 1.00 28.40 303 PHE F O 1
ATOM 10639 N N . GLN F 1 250 ? -10.290 -6.455 26.715 1.00 28.33 304 GLN F N 1
ATOM 10640 C CA . GLN F 1 250 ? -9.868 -6.717 28.057 1.00 27.22 304 GLN F CA 1
ATOM 10641 C C . GLN F 1 250 ? -8.339 -6.641 28.112 1.00 26.53 304 GLN F C 1
ATOM 10642 O O . GLN F 1 250 ? -7.655 -7.021 27.181 1.00 25.77 304 GLN F O 1
ATOM 10648 N N . THR F 1 251 ? -7.817 -6.133 29.215 1.00 26.43 305 THR F N 1
ATOM 10649 C CA . THR F 1 251 ? -6.420 -5.729 29.309 1.00 26.08 305 THR F CA 1
ATOM 10650 C C . THR F 1 251 ? -5.620 -6.436 30.438 1.00 24.92 305 THR F C 1
ATOM 10651 O O . THR F 1 251 ? -4.518 -6.037 30.810 1.00 24.25 305 THR F O 1
ATOM 10655 N N . TYR F 1 252 ? -6.210 -7.506 30.952 1.00 24.38 306 TYR F N 1
ATOM 10656 C CA . TYR F 1 252 ? -5.665 -8.335 32.008 1.00 24.74 306 TYR F CA 1
ATOM 10657 C C . TYR F 1 252 ? -6.331 -9.681 31.800 1.00 25.01 306 TYR F C 1
ATOM 10658 O O . TYR F 1 252 ? -7.317 -9.775 31.095 1.00 25.02 306 TYR F O 1
ATOM 10667 N N . ARG F 1 253 ? -5.806 -10.722 32.417 1.00 25.80 307 ARG F N 1
ATOM 10668 C CA . ARG F 1 253 ? -6.633 -11.905 32.721 1.00 26.56 307 ARG F CA 1
ATOM 10669 C C . ARG F 1 253 ? -6.459 -12.145 34.219 1.00 26.62 307 ARG F C 1
ATOM 10670 O O . ARG F 1 253 ? -5.515 -11.642 34.816 1.00 26.76 307 ARG F O 1
ATOM 10678 N N . TYR F 1 254 ? -7.360 -12.922 34.809 1.00 27.16 308 TYR F N 1
ATOM 10679 C CA . TYR F 1 254 ? -7.300 -13.294 36.213 1.00 27.16 308 TYR F CA 1
ATOM 10680 C C . TYR F 1 254 ? -6.592 -14.623 36.391 1.00 27.88 308 TYR F C 1
ATOM 10681 O O . TYR F 1 254 ? -6.777 -15.530 35.585 1.00 28.59 308 TYR F O 1
ATOM 10690 N N . LEU F 1 255 ? -5.792 -14.711 37.455 1.00 27.65 309 LEU F N 1
ATOM 10691 C CA . LEU F 1 255 ? -5.271 -15.932 38.020 1.00 27.41 309 LEU F CA 1
ATOM 10692 C C . LEU F 1 255 ? -6.007 -16.227 39.333 1.00 28.01 309 LEU F C 1
ATOM 10693 O O . LEU F 1 255 ? -6.179 -17.385 39.726 1.00 28.30 309 LEU F O 1
ATOM 10698 N N . ARG F 1 256 ? -6.485 -15.171 39.964 1.00 27.63 310 ARG F N 1
ATOM 10699 C CA . ARG F 1 256 ? -7.337 -15.311 41.129 1.00 27.67 310 ARG F CA 1
ATOM 10700 C C . ARG F 1 256 ? -8.474 -14.302 40.947 1.00 28.07 310 ARG F C 1
ATOM 10701 O O . ARG F 1 256 ? -8.265 -13.099 41.010 1.00 28.53 310 ARG F O 1
ATOM 10709 N N . THR F 1 257 ? -9.669 -14.796 40.736 1.00 28.23 311 THR F N 1
ATOM 10710 C CA . THR F 1 257 ? -10.882 -13.958 40.604 1.00 28.24 311 THR F CA 1
ATOM 10711 C C . THR F 1 257 ? -11.426 -13.662 42.011 1.00 28.68 311 THR F C 1
ATOM 10712 O O . THR F 1 257 ? -11.295 -14.486 42.904 1.00 28.14 311 THR F O 1
ATOM 10716 N N . PRO F 1 258 ? -11.965 -12.462 42.245 1.00 28.95 312 PRO F N 1
ATOM 10717 C CA . PRO F 1 258 ? -12.561 -12.240 43.543 1.00 29.51 312 PRO F CA 1
ATOM 10718 C C . PRO F 1 258 ? -13.696 -13.197 43.867 1.00 30.48 312 PRO F C 1
ATOM 10719 O O . PRO F 1 258 ? -14.402 -13.679 42.988 1.00 31.08 312 PRO F O 1
ATOM 10723 N N . GLU F 1 259 ? -13.853 -13.475 45.142 1.00 31.14 313 GLU F N 1
ATOM 10724 C CA . GLU F 1 259 ? -14.914 -14.304 45.623 1.00 32.22 313 GLU F CA 1
ATOM 10725 C C . GLU F 1 259 ? -15.381 -13.707 46.965 1.00 31.71 313 GLU F C 1
ATOM 10726 O O . GLU F 1 259 ? -14.709 -12.832 47.518 1.00 30.58 313 GLU F O 1
ATOM 10732 N N . GLU F 1 260 ? -16.529 -14.168 47.459 1.00 31.82 314 GLU F N 1
ATOM 10733 C CA . GLU F 1 260 ? -17.038 -13.707 48.751 1.00 33.24 314 GLU F CA 1
ATOM 10734 C C . GLU F 1 260 ? -16.113 -14.287 49.843 1.00 32.78 314 GLU F C 1
ATOM 10735 O O . GLU F 1 260 ? -15.956 -15.493 49.919 1.00 32.84 314 GLU F O 1
ATOM 10741 N N . PRO F 1 261 ? -15.499 -13.429 50.679 1.00 32.72 315 PRO F N 1
ATOM 10742 C CA . PRO F 1 261 ? -14.647 -13.950 51.761 1.00 32.91 315 PRO F CA 1
ATOM 10743 C C . PRO F 1 261 ? -15.503 -14.824 52.667 1.00 33.64 315 PRO F C 1
ATOM 10744 O O . PRO F 1 261 ? -16.728 -14.630 52.740 1.00 33.11 315 PRO F O 1
ATOM 10748 N N . VAL F 1 262 ? -14.885 -15.797 53.318 1.00 33.97 316 VAL F N 1
ATOM 10749 C CA . VAL F 1 262 ? -15.646 -16.655 54.193 1.00 34.65 316 VAL F CA 1
ATOM 10750 C C . VAL F 1 262 ? -15.549 -16.237 55.677 1.00 35.28 316 VAL F C 1
ATOM 10751 O O . VAL F 1 262 ? -16.324 -16.725 56.498 1.00 35.96 316 VAL F O 1
ATOM 10755 N N . LYS F 1 263 ? -14.627 -15.327 56.004 1.00 35.49 317 LYS F N 1
ATOM 10756 C CA . LYS F 1 263 ? -14.615 -14.659 57.322 1.00 36.45 317 LYS F CA 1
ATOM 10757 C C . LYS F 1 263 ? -14.162 -13.199 57.256 1.00 35.94 317 LYS F C 1
ATOM 10758 O O . LYS F 1 263 ? -13.391 -12.823 56.372 1.00 34.72 317 LYS F O 1
ATOM 10764 N N . ARG F 1 264 ? -14.685 -12.405 58.198 1.00 36.03 318 ARG F N 1
ATOM 10765 C CA . ARG F 1 264 ? -14.223 -11.056 58.548 1.00 36.32 318 ARG F CA 1
ATOM 10766 C C . ARG F 1 264 ? -12.712 -10.917 58.471 1.00 36.34 318 ARG F C 1
ATOM 10767 O O . ARG F 1 264 ? -11.965 -11.871 58.694 1.00 36.04 318 ARG F O 1
ATOM 10775 N N . ASP F 1 265 ? -12.262 -9.704 58.220 1.00 36.66 319 ASP F N 1
ATOM 10776 C CA . ASP F 1 265 ? -10.854 -9.403 58.264 1.00 37.38 319 ASP F CA 1
ATOM 10777 C C . ASP F 1 265 ? -10.315 -9.468 59.702 1.00 37.46 319 ASP F C 1
ATOM 10778 O O . ASP F 1 265 ? -10.980 -9.005 60.631 1.00 37.92 319 ASP F O 1
ATOM 10783 N N . GLU G 1 1 ? 0.667 23.786 57.036 1.00 32.99 55 GLU G N 1
ATOM 10784 C CA . GLU G 1 1 ? -0.638 23.419 57.617 1.00 33.44 55 GLU G CA 1
ATOM 10785 C C . GLU G 1 1 ? -1.632 22.604 56.763 1.00 31.93 55 GLU G C 1
ATOM 10786 O O . GLU G 1 1 ? -2.115 21.583 57.235 1.00 31.73 55 GLU G O 1
ATOM 10792 N N . TRP G 1 2 ? -1.949 23.042 55.546 1.00 30.47 56 TRP G N 1
ATOM 10793 C CA . TRP G 1 2 ? -2.801 22.235 54.673 1.00 30.45 56 TRP G CA 1
ATOM 10794 C C . TRP G 1 2 ? -2.044 21.836 53.414 1.00 30.55 56 TRP G C 1
ATOM 10795 O O . TRP G 1 2 ? -1.559 22.681 52.690 1.00 31.39 56 TRP G O 1
ATOM 10806 N N . SER G 1 3 ? -1.941 20.543 53.151 1.00 30.67 57 SER G N 1
ATOM 10807 C CA . SER G 1 3 ? -1.077 20.089 52.071 1.00 30.86 57 SER G CA 1
ATOM 10808 C C . SER G 1 3 ? -1.803 19.199 51.107 1.00 31.10 57 SER G C 1
ATOM 10809 O O . SER G 1 3 ? -2.749 18.512 51.489 1.00 31.23 57 SER G O 1
ATOM 10812 N N . SER G 1 4 ? -1.313 19.214 49.872 1.00 31.24 58 SER G N 1
ATOM 10813 C CA . SER G 1 4 ? -1.873 18.513 48.749 1.00 31.68 58 SER G CA 1
ATOM 10814 C C . SER G 1 4 ? -0.733 17.726 48.082 1.00 32.00 58 SER G C 1
ATOM 10815 O O . SER G 1 4 ? 0.460 18.089 48.219 1.00 32.06 58 SER G O 1
ATOM 10818 N N . THR G 1 5 ? -1.084 16.663 47.358 1.00 31.35 59 THR G N 1
ATOM 10819 C CA . THR G 1 5 ? -0.093 15.759 46.801 1.00 31.37 59 THR G CA 1
ATOM 10820 C C . THR G 1 5 ? -0.439 15.355 45.356 1.00 30.62 59 THR G C 1
ATOM 10821 O O . THR G 1 5 ? -1.602 15.103 45.020 1.00 30.64 59 THR G O 1
ATOM 10825 N N . ALA G 1 6 ? 0.585 15.318 44.509 1.00 28.95 60 ALA G N 1
ATOM 10826 C CA . ALA G 1 6 ? 0.455 14.837 43.161 1.00 27.84 60 ALA G CA 1
ATOM 10827 C C . ALA G 1 6 ? 1.476 13.723 42.970 1.00 28.36 60 ALA G C 1
ATOM 10828 O O . ALA G 1 6 ? 2.498 13.679 43.666 1.00 28.00 60 ALA G O 1
ATOM 10830 N N . ILE G 1 7 ? 1.177 12.787 42.072 1.00 28.25 61 ILE G N 1
ATOM 10831 C CA . ILE G 1 7 ? 2.127 11.745 41.712 1.00 27.86 61 ILE G CA 1
ATOM 10832 C C . ILE G 1 7 ? 2.091 11.720 40.215 1.00 28.59 61 ILE G C 1
ATOM 10833 O O . ILE G 1 7 ? 1.003 11.663 39.617 1.00 29.17 61 ILE G O 1
ATOM 10838 N N . THR G 1 8 ? 3.278 11.773 39.611 1.00 28.33 62 THR G N 1
ATOM 10839 C CA . THR G 1 8 ? 3.389 11.891 38.174 1.00 28.05 62 THR G CA 1
ATOM 10840 C C . THR G 1 8 ? 4.216 10.756 37.590 1.00 28.42 62 THR G C 1
ATOM 10841 O O . THR G 1 8 ? 4.893 10.007 38.312 1.00 27.89 62 THR G O 1
ATOM 10845 N N . ASP G 1 9 ? 4.125 10.623 36.272 1.00 28.12 63 ASP G N 1
ATOM 10846 C CA . ASP G 1 9 ? 4.956 9.727 35.534 1.00 28.63 63 ASP G CA 1
ATOM 10847 C C . ASP G 1 9 ? 5.080 10.298 34.104 1.00 28.94 63 ASP G C 1
ATOM 10848 O O . ASP G 1 9 ? 4.416 11.282 33.748 1.00 28.08 63 ASP G O 1
ATOM 10853 N N . ARG G 1 10 ? 5.946 9.700 33.296 1.00 29.36 64 ARG G N 1
ATOM 10854 C CA . ARG G 1 10 ? 6.147 10.154 31.914 1.00 30.72 64 ARG G CA 1
ATOM 10855 C C . ARG G 1 10 ? 4.835 10.286 31.122 1.00 29.90 64 ARG G C 1
ATOM 10856 O O . ARG G 1 10 ? 3.907 9.528 31.358 1.00 29.92 64 ARG G O 1
ATOM 10864 N N . PRO G 1 11 ? 4.768 11.240 30.176 1.00 29.66 65 PRO G N 1
ATOM 10865 C CA . PRO G 1 11 ? 3.592 11.418 29.315 1.00 29.43 65 PRO G CA 1
ATOM 10866 C C . PRO G 1 11 ? 3.595 10.343 28.235 1.00 29.38 65 PRO G C 1
ATOM 10867 O O . PRO G 1 11 ? 4.603 9.660 28.066 1.00 29.69 65 PRO G O 1
ATOM 10871 N N . THR G 1 12 ? 2.484 10.165 27.534 1.00 29.31 66 THR G N 1
ATOM 10872 C CA . THR G 1 12 ? 2.393 9.178 26.472 1.00 29.17 66 THR G CA 1
ATOM 10873 C C . THR G 1 12 ? 2.560 9.916 25.163 1.00 29.56 66 THR G C 1
ATOM 10874 O O . THR G 1 12 ? 2.625 11.146 25.170 1.00 29.24 66 THR G O 1
ATOM 10878 N N . VAL G 1 13 ? 2.636 9.171 24.054 1.00 29.81 67 VAL G N 1
ATOM 10879 C CA . VAL G 1 13 ? 2.890 9.744 22.721 1.00 30.13 67 VAL G CA 1
ATOM 10880 C C . VAL G 1 13 ? 1.905 10.852 22.354 1.00 30.46 67 VAL G C 1
ATOM 10881 O O . VAL G 1 13 ? 2.317 11.925 21.964 1.00 30.34 67 VAL G O 1
ATOM 10885 N N . ASN G 1 14 ? 0.607 10.578 22.468 1.00 31.51 68 ASN G N 1
ATOM 10886 C CA . ASN G 1 14 ? -0.416 11.548 22.059 1.00 32.70 68 ASN G CA 1
ATOM 10887 C C . ASN G 1 14 ? -0.357 12.807 22.913 1.00 33.17 68 ASN G C 1
ATOM 10888 O O . ASN G 1 14 ? -0.551 13.918 22.412 1.00 33.24 68 ASN G O 1
ATOM 10901 N N . LEU G 1 16 ? 2.180 14.382 23.886 1.00 32.56 70 LEU G N 1
ATOM 10902 C CA . LEU G 1 16 ? 3.172 15.378 23.404 1.00 31.98 70 LEU G CA 1
ATOM 10903 C C . LEU G 1 16 ? 2.738 16.203 22.201 1.00 31.83 70 LEU G C 1
ATOM 10904 O O . LEU G 1 16 ? 3.497 17.086 21.754 1.00 31.78 70 LEU G O 1
ATOM 10909 N N . GLY G 1 17 ? 1.545 15.917 21.668 1.00 31.12 71 GLY G N 1
ATOM 10910 C CA . GLY G 1 17 ? 1.001 16.678 20.545 1.00 30.84 71 GLY G CA 1
ATOM 10911 C C . GLY G 1 17 ? 1.902 16.691 19.321 1.00 30.80 71 GLY G C 1
ATOM 10912 O O . GLY G 1 17 ? 2.402 15.652 18.897 1.00 30.94 71 GLY G O 1
ATOM 10913 N N . GLY G 1 18 ? 2.121 17.875 18.757 1.00 30.72 72 GLY G N 1
ATOM 10914 C CA . GLY G 1 18 ? 2.893 18.007 17.515 1.00 30.09 72 GLY G CA 1
ATOM 10915 C C . GLY G 1 18 ? 4.395 18.127 17.710 1.00 29.34 72 GLY G C 1
ATOM 10916 O O . GLY G 1 18 ? 5.137 18.366 16.768 1.00 29.85 72 GLY G O 1
ATOM 10917 N N . TYR G 1 19 ? 4.853 17.943 18.931 1.00 28.58 73 TYR G N 1
ATOM 10918 C CA . TYR G 1 19 ? 6.265 18.092 19.222 1.00 28.28 73 TYR G CA 1
ATOM 10919 C C . TYR G 1 19 ? 6.948 16.795 18.879 1.00 28.06 73 TYR G C 1
ATOM 10920 O O . TYR G 1 19 ? 8.119 16.768 18.515 1.00 28.07 73 TYR G O 1
ATOM 10929 N N . TYR G 1 20 ? 6.197 15.719 19.021 1.00 27.87 74 TYR G N 1
ATOM 10930 C CA . TYR G 1 20 ? 6.745 14.387 18.913 1.00 28.33 74 TYR G CA 1
ATOM 10931 C C . TYR G 1 20 ? 7.180 14.046 17.501 1.00 28.21 74 TYR G C 1
ATOM 10932 O O . TYR G 1 20 ? 8.305 13.582 17.305 1.00 28.45 74 TYR G O 1
ATOM 10941 N N . SER G 1 21 ? 6.297 14.263 16.529 1.00 27.70 75 SER G N 1
ATOM 10942 C CA . SER G 1 21 ? 6.639 14.015 15.127 1.00 27.41 75 SER G CA 1
ATOM 10943 C C . SER G 1 21 ? 7.841 14.844 14.699 1.00 27.24 75 SER G C 1
ATOM 10944 O O . SER G 1 21 ? 8.666 14.382 13.910 1.00 27.31 75 SER G O 1
ATOM 10947 N N . GLN G 1 22 ? 7.942 16.057 15.233 1.00 27.27 76 GLN G N 1
ATOM 10948 C CA . GLN G 1 22 ? 9.048 16.951 14.909 1.00 27.60 76 GLN G CA 1
ATOM 10949 C C . GLN G 1 22 ? 10.379 16.428 15.433 1.00 27.86 76 GLN G C 1
ATOM 10950 O O . GLN G 1 22 ? 11.381 16.482 14.727 1.00 27.28 76 GLN G O 1
ATOM 10956 N N . GLN G 1 23 ? 10.383 15.918 16.665 1.00 28.27 77 GLN G N 1
ATOM 10957 C CA . GLN G 1 23 ? 11.620 15.420 17.277 1.00 29.27 77 GLN G CA 1
ATOM 10958 C C . GLN G 1 23 ? 12.073 14.110 16.615 1.00 29.12 77 GLN G C 1
ATOM 10959 O O . GLN G 1 23 ? 13.263 13.894 16.366 1.00 29.33 77 GLN G O 1
ATOM 10965 N N . GLN G 1 24 ? 11.110 13.265 16.285 1.00 29.39 78 GLN G N 1
ATOM 10966 C CA . GLN G 1 24 ? 11.373 12.041 15.533 1.00 29.82 78 GLN G CA 1
ATOM 10967 C C . GLN G 1 24 ? 11.943 12.339 14.161 1.00 29.48 78 GLN G C 1
ATOM 10968 O O . GLN G 1 24 ? 12.781 11.599 13.656 1.00 29.23 78 GLN G O 1
ATOM 10974 N N . PHE G 1 25 ? 11.480 13.421 13.555 1.00 29.76 79 PHE G N 1
ATOM 10975 C CA . PHE G 1 25 ? 11.942 13.782 12.219 1.00 30.29 79 PHE G CA 1
ATOM 10976 C C . PHE G 1 25 ? 13.436 14.098 12.240 1.00 30.77 79 PHE G C 1
ATOM 10977 O O . PHE G 1 25 ? 14.183 13.621 11.383 1.00 30.78 79 PHE G O 1
ATOM 10985 N N . LEU G 1 26 ? 13.861 14.857 13.250 1.00 31.32 80 LEU G N 1
ATOM 10986 C CA . LEU G 1 26 ? 15.258 15.260 13.399 1.00 32.03 80 LEU G CA 1
ATOM 10987 C C . LEU G 1 26 ? 16.132 14.117 13.836 1.00 32.90 80 LEU G C 1
ATOM 10988 O O . LEU G 1 26 ? 17.318 14.096 13.534 1.00 33.52 80 LEU G O 1
ATOM 10993 N N . ARG G 1 27 ? 15.563 13.201 14.605 1.00 33.82 81 ARG G N 1
ATOM 10994 C CA . ARG G 1 27 ? 16.328 12.065 15.079 1.00 34.84 81 ARG G CA 1
ATOM 10995 C C . ARG G 1 27 ? 16.622 11.155 13.908 1.00 35.57 81 ARG G C 1
ATOM 10996 O O . ARG G 1 27 ? 17.689 10.530 13.862 1.00 36.11 81 ARG G O 1
ATOM 11004 N N . ASN G 1 28 ? 15.688 11.104 12.955 1.00 36.16 82 ASN G N 1
ATOM 11005 C CA . ASN G 1 28 ? 15.857 10.280 11.761 1.00 37.18 82 ASN G CA 1
ATOM 11006 C C . ASN G 1 28 ? 16.775 10.937 10.734 1.00 37.78 82 ASN G C 1
ATOM 11007 O O . ASN G 1 28 ? 16.868 10.482 9.594 1.00 37.86 82 ASN G O 1
ATOM 11012 N N . LEU G 1 29 ? 17.446 12.010 11.148 1.00 38.63 83 LEU G N 1
ATOM 11013 C CA . LEU G 1 29 ? 18.482 12.626 10.327 1.00 39.45 83 LEU G CA 1
ATOM 11014 C C . LEU G 1 29 ? 19.911 12.268 10.780 1.00 40.33 83 LEU G C 1
ATOM 11015 O O . LEU G 1 29 ? 20.712 11.778 9.974 1.00 40.44 83 LEU G O 1
ATOM 11020 N N . ASP G 1 30 ? 20.224 12.490 12.058 1.00 41.29 84 ASP G N 1
ATOM 11021 C CA . ASP G 1 30 ? 21.509 12.026 12.613 1.00 42.26 84 ASP G CA 1
ATOM 11022 C C . ASP G 1 30 ? 21.513 10.532 12.869 1.00 42.23 84 ASP G C 1
ATOM 11023 O O . ASP G 1 30 ? 21.393 10.119 14.018 1.00 42.14 84 ASP G O 1
ATOM 11028 N N . VAL G 1 31 ? 21.643 9.726 11.814 1.00 42.29 85 VAL G N 1
ATOM 11029 C CA . VAL G 1 31 ? 21.759 8.257 11.977 1.00 42.40 85 VAL G CA 1
ATOM 11030 C C . VAL G 1 31 ? 21.780 7.487 10.651 1.00 42.27 85 VAL G C 1
ATOM 11031 O O . VAL G 1 31 ? 22.676 7.678 9.824 1.00 42.20 85 VAL G O 1
ATOM 11035 N N . PRO G 1 41 ? 16.982 6.484 24.993 1.00 31.41 95 PRO G N 1
ATOM 11036 C CA . PRO G 1 41 ? 15.957 7.240 25.719 1.00 31.12 95 PRO G CA 1
ATOM 11037 C C . PRO G 1 41 ? 14.882 7.756 24.767 1.00 30.86 95 PRO G C 1
ATOM 11038 O O . PRO G 1 41 ? 15.196 8.330 23.720 1.00 30.82 95 PRO G O 1
ATOM 11042 N N . SER G 1 42 ? 13.625 7.531 25.135 1.00 30.57 96 SER G N 1
ATOM 11043 C CA . SER G 1 42 ? 12.488 7.847 24.281 1.00 30.43 96 SER G CA 1
ATOM 11044 C C . SER G 1 42 ? 12.224 9.345 24.340 1.00 30.08 96 SER G C 1
ATOM 11045 O O . SER G 1 42 ? 12.603 10.005 25.297 1.00 29.72 96 SER G O 1
ATOM 11048 N N . VAL G 1 43 ? 11.587 9.882 23.307 1.00 30.14 97 VAL G N 1
ATOM 11049 C CA . VAL G 1 43 ? 11.175 11.281 23.319 1.00 30.19 97 VAL G CA 1
ATOM 11050 C C . VAL G 1 43 ? 10.358 11.568 24.586 1.00 31.05 97 VAL G C 1
ATOM 11051 O O . VAL G 1 43 ? 10.572 12.574 25.272 1.00 30.66 97 VAL G O 1
ATOM 11063 N N . ASP G 1 45 ? 10.616 9.963 27.434 1.00 31.10 99 ASP G N 1
ATOM 11064 C CA . ASP G 1 45 ? 11.528 9.927 28.592 1.00 30.44 99 ASP G CA 1
ATOM 11065 C C . ASP G 1 45 ? 12.234 11.276 28.794 1.00 29.42 99 ASP G C 1
ATOM 11066 O O . ASP G 1 45 ? 12.270 11.795 29.909 1.00 29.12 99 ASP G O 1
ATOM 11071 N N . GLU G 1 46 ? 12.793 11.819 27.707 1.00 28.43 100 GLU G N 1
ATOM 11072 C CA . GLU G 1 46 ? 13.453 13.125 27.697 1.00 27.80 100 GLU G CA 1
ATOM 11073 C C . GLU G 1 46 ? 12.525 14.237 28.192 1.00 26.60 100 GLU G C 1
ATOM 11074 O O . GLU G 1 46 ? 12.926 15.072 28.988 1.00 25.95 100 GLU G O 1
ATOM 11080 N N . ALA G 1 47 ? 11.269 14.210 27.754 1.00 25.34 101 ALA G N 1
ATOM 11081 C CA . ALA G 1 47 ? 10.302 15.204 28.158 1.00 24.44 101 ALA G CA 1
ATOM 11082 C C . ALA G 1 47 ? 10.017 15.178 29.663 1.00 24.18 101 ALA G C 1
ATOM 11083 O O . ALA G 1 47 ? 9.985 16.215 30.316 1.00 23.68 101 ALA G O 1
ATOM 11085 N N . TYR G 1 48 ? 9.780 13.988 30.198 1.00 24.06 102 TYR G N 1
ATOM 11086 C CA . TYR G 1 48 ? 9.534 13.816 31.619 1.00 23.69 102 TYR G CA 1
ATOM 11087 C C . TYR G 1 48 ? 10.715 14.247 32.436 1.00 23.86 102 TYR G C 1
ATOM 11088 O O . TYR G 1 48 ? 10.548 14.746 33.529 1.00 23.47 102 TYR G O 1
ATOM 11097 N N . LYS G 1 49 ? 11.919 13.987 31.931 1.00 24.16 103 LYS G N 1
ATOM 11098 C CA . LYS G 1 49 ? 13.094 14.397 32.637 1.00 24.56 103 LYS G CA 1
ATOM 11099 C C . LYS G 1 49 ? 13.105 15.928 32.754 1.00 24.05 103 LYS G C 1
ATOM 11100 O O . LYS G 1 49 ? 13.332 16.450 33.824 1.00 23.43 103 LYS G O 1
ATOM 11106 N N . GLU G 1 50 ? 12.800 16.641 31.672 1.00 24.22 104 GLU G N 1
ATOM 11107 C CA . GLU G 1 50 ? 12.696 18.095 31.757 1.00 24.35 104 GLU G CA 1
ATOM 11108 C C . GLU G 1 50 ? 11.575 18.554 32.705 1.00 24.91 104 GLU G C 1
ATOM 11109 O O . GLU G 1 50 ? 11.743 19.546 33.392 1.00 24.79 104 GLU G O 1
ATOM 11115 N N . PHE G 1 51 ? 10.467 17.815 32.769 1.00 25.01 105 PHE G N 1
ATOM 11116 C CA . PHE G 1 51 ? 9.356 18.164 33.619 1.00 25.76 105 PHE G CA 1
ATOM 11117 C C . PHE G 1 51 ? 9.743 18.082 35.085 1.00 27.00 105 PHE G C 1
ATOM 11118 O O . PHE G 1 51 ? 9.554 19.025 35.880 1.00 26.77 105 PHE G O 1
ATOM 11126 N N . VAL G 1 52 ? 10.265 16.916 35.438 1.00 28.33 106 VAL G N 1
ATOM 11127 C CA . VAL G 1 52 ? 10.785 16.637 36.765 1.00 29.72 106 VAL G CA 1
ATOM 11128 C C . VAL G 1 52 ? 11.830 17.707 37.168 1.00 31.26 106 VAL G C 1
ATOM 11129 O O . VAL G 1 52 ? 11.761 18.269 38.260 1.00 31.01 106 VAL G O 1
ATOM 11141 N N . GLN G 1 54 ? 11.982 20.761 35.986 1.00 32.54 108 GLN G N 1
ATOM 11142 C CA . GLN G 1 54 ? 11.232 22.003 36.220 1.00 31.30 108 GLN G CA 1
ATOM 11143 C C . GLN G 1 54 ? 10.497 21.971 37.544 1.00 31.58 108 GLN G C 1
ATOM 11144 O O . GLN G 1 54 ? 10.565 22.938 38.311 1.00 31.67 108 GLN G O 1
ATOM 11150 N N . LEU G 1 55 ? 9.799 20.857 37.801 1.00 31.28 109 LEU G N 1
ATOM 11151 C CA . LEU G 1 55 ? 9.020 20.679 39.027 1.00 30.52 109 LEU G CA 1
ATOM 11152 C C . LEU G 1 55 ? 9.866 20.914 40.280 1.00 30.44 109 LEU G C 1
ATOM 11153 O O . LEU G 1 55 ? 9.406 21.582 41.220 1.00 31.67 109 LEU G O 1
ATOM 11158 N N . ALA G 1 56 ? 11.104 20.418 40.265 1.00 29.15 110 ALA G N 1
ATOM 11159 C CA . ALA G 1 56 ? 11.982 20.444 41.433 1.00 28.54 110 ALA G CA 1
ATOM 11160 C C . ALA G 1 56 ? 12.769 21.748 41.595 1.00 28.13 110 ALA G C 1
ATOM 11161 O O . ALA G 1 56 ? 13.262 22.059 42.698 1.00 27.76 110 ALA G O 1
ATOM 11163 N N . SER G 1 57 ? 12.941 22.458 40.481 1.00 27.44 111 SER G N 1
ATOM 11164 C CA . SER G 1 57 ? 13.785 23.648 40.425 1.00 26.60 111 SER G CA 1
ATOM 11165 C C . SER G 1 57 ? 13.285 24.734 41.384 1.00 26.77 111 SER G C 1
ATOM 11166 O O . SER G 1 57 ? 12.075 25.042 41.451 1.00 26.44 111 SER G O 1
ATOM 11169 N N . TRP G 1 58 ? 14.241 25.284 42.123 1.00 26.93 112 TRP G N 1
ATOM 11170 C CA . TRP G 1 58 ? 14.075 26.445 42.994 1.00 27.69 112 TRP G CA 1
ATOM 11171 C C . TRP G 1 58 ? 13.572 27.673 42.232 1.00 27.37 112 TRP G C 1
ATOM 11172 O O . TRP G 1 58 ? 12.603 28.326 42.635 1.00 27.21 112 TRP G O 1
ATOM 11183 N N . ASP G 1 59 ? 14.252 27.991 41.139 1.00 27.18 113 ASP G N 1
ATOM 11184 C CA . ASP G 1 59 ? 13.803 29.036 40.233 1.00 27.36 113 ASP G CA 1
ATOM 11185 C C . ASP G 1 59 ? 12.337 28.866 39.835 1.00 27.15 113 ASP G C 1
ATOM 11186 O O . ASP G 1 59 ? 11.565 29.819 39.869 1.00 27.34 113 ASP G O 1
ATOM 11191 N N . THR G 1 60 ? 11.944 27.659 39.456 1.00 27.26 114 THR G N 1
ATOM 11192 C CA . THR G 1 60 ? 10.575 27.440 39.016 1.00 27.42 114 THR G CA 1
ATOM 11193 C C . THR G 1 60 ? 9.621 27.752 40.165 1.00 27.46 114 THR G C 1
ATOM 11194 O O . THR G 1 60 ? 8.606 28.420 39.959 1.00 27.79 114 THR G O 1
ATOM 11198 N N . ARG G 1 61 ? 9.958 27.300 41.372 1.00 27.20 115 ARG G N 1
ATOM 11199 C CA . ARG G 1 61 ? 9.075 27.542 42.500 1.00 28.09 115 ARG G CA 1
ATOM 11200 C C . ARG G 1 61 ? 8.988 29.040 42.786 1.00 28.84 115 ARG G C 1
ATOM 11201 O O . ARG G 1 61 ? 7.889 29.563 42.958 1.00 28.73 115 ARG G O 1
ATOM 11209 N N . ARG G 1 62 ? 10.138 29.728 42.759 1.00 28.99 116 ARG G N 1
ATOM 11210 C CA . ARG G 1 62 ? 10.202 31.152 43.023 1.00 29.55 116 ARG G CA 1
ATOM 11211 C C . ARG G 1 62 ? 9.326 31.905 42.040 1.00 30.69 116 ARG G C 1
ATOM 11212 O O . ARG G 1 62 ? 8.459 32.681 42.465 1.00 30.96 116 ARG G O 1
ATOM 11220 N N . GLU G 1 63 ? 9.510 31.642 40.740 1.00 30.62 117 GLU G N 1
ATOM 11221 C CA . GLU G 1 63 ? 8.746 32.320 39.711 1.00 32.21 117 GLU G CA 1
ATOM 11222 C C . GLU G 1 63 ? 7.266 31.963 39.747 1.00 31.12 117 GLU G C 1
ATOM 11223 O O . GLU G 1 63 ? 6.419 32.777 39.373 1.00 31.30 117 GLU G O 1
ATOM 11229 N N . PHE G 1 64 ? 6.941 30.765 40.223 1.00 30.43 118 PHE G N 1
ATOM 11230 C CA . PHE G 1 64 ? 5.527 30.397 40.325 1.00 28.91 118 PHE G CA 1
ATOM 11231 C C . PHE G 1 64 ? 4.850 31.281 41.351 1.00 28.40 118 PHE G C 1
ATOM 11232 O O . PHE G 1 64 ? 3.794 31.840 41.085 1.00 28.09 118 PHE G O 1
ATOM 11240 N N . TRP G 1 65 ? 5.486 31.449 42.503 1.00 27.81 119 TRP G N 1
ATOM 11241 C CA . TRP G 1 65 ? 4.837 32.157 43.581 1.00 28.33 119 TRP G CA 1
ATOM 11242 C C . TRP G 1 65 ? 4.722 33.644 43.276 1.00 29.12 119 TRP G C 1
ATOM 11243 O O . TRP G 1 65 ? 3.711 34.265 43.623 1.00 30.40 119 TRP G O 1
ATOM 11254 N N . LEU G 1 66 ? 5.723 34.205 42.598 1.00 28.68 120 LEU G N 1
ATOM 11255 C CA . LEU G 1 66 ? 5.714 35.625 42.207 1.00 28.44 120 LEU G CA 1
ATOM 11256 C C . LEU G 1 66 ? 4.495 36.044 41.339 1.00 28.85 120 LEU G C 1
ATOM 11257 O O . LEU G 1 66 ? 4.109 37.200 41.276 1.00 28.98 120 LEU G O 1
ATOM 11262 N N . GLN G 1 67 ? 3.874 35.069 40.711 1.00 29.46 121 GLN G N 1
ATOM 11263 C CA . GLN G 1 67 ? 2.984 35.247 39.576 1.00 30.44 121 GLN G CA 1
ATOM 11264 C C . GLN G 1 67 ? 1.585 34.815 40.146 1.00 30.73 121 GLN G C 1
ATOM 11265 O O . GLN G 1 67 ? 0.533 34.915 39.524 1.00 30.35 121 GLN G O 1
ATOM 11271 N N . THR G 1 68 ? 1.611 34.447 41.415 1.00 30.72 122 THR G N 1
ATOM 11272 C CA . THR G 1 68 ? 0.455 33.990 42.138 1.00 30.99 122 THR G CA 1
ATOM 11273 C C . THR G 1 68 ? -0.302 35.095 42.918 1.00 31.08 122 THR G C 1
ATOM 11274 O O . THR G 1 68 ? 0.309 35.949 43.591 1.00 30.97 122 THR G O 1
ATOM 11278 N N . ASP G 1 69 ? -1.631 35.092 42.813 1.00 30.84 123 ASP G N 1
ATOM 11279 C CA . ASP G 1 69 ? -2.463 36.015 43.605 1.00 31.17 123 ASP G CA 1
ATOM 11280 C C . ASP G 1 69 ? -2.411 35.693 45.088 1.00 29.66 123 ASP G C 1
ATOM 11281 O O . ASP G 1 69 ? -2.513 36.577 45.924 1.00 29.31 123 ASP G O 1
ATOM 11286 N N . TYR G 1 70 ? -2.254 34.410 45.388 1.00 28.64 124 TYR G N 1
ATOM 11287 C CA . TYR G 1 70 ? -2.084 33.935 46.745 1.00 27.81 124 TYR G CA 1
ATOM 11288 C C . TYR G 1 70 ? -0.870 34.608 47.423 1.00 27.73 124 TYR G C 1
ATOM 11289 O O . TYR G 1 70 ? -0.946 34.994 48.597 1.00 27.78 124 TYR G O 1
ATOM 11298 N N . TYR G 1 71 ? 0.229 34.743 46.681 1.00 26.81 125 TYR G N 1
ATOM 11299 C CA . TYR G 1 71 ? 1.389 35.431 47.169 1.00 27.19 125 TYR G CA 1
ATOM 11300 C C . TYR G 1 71 ? 1.197 36.939 47.145 1.00 27.93 125 TYR G C 1
ATOM 11301 O O . TYR G 1 71 ? 1.411 37.604 48.172 1.00 27.38 125 TYR G O 1
ATOM 11310 N N . LYS G 1 72 ? 0.760 37.476 46.004 1.00 28.67 126 LYS G N 1
ATOM 11311 C CA . LYS G 1 72 ? 0.613 38.938 45.898 1.00 29.84 126 LYS G CA 1
ATOM 11312 C C . LYS G 1 72 ? -0.266 39.527 47.017 1.00 29.89 126 LYS G C 1
ATOM 11313 O O . LYS G 1 72 ? 0.029 40.594 47.507 1.00 29.67 126 LYS G O 1
ATOM 11319 N N . GLN G 1 73 ? -1.301 38.796 47.439 1.00 30.29 127 GLN G N 1
ATOM 11320 C CA . GLN G 1 73 ? -2.229 39.239 48.480 1.00 31.52 127 GLN G CA 1
ATOM 11321 C C . GLN G 1 73 ? -1.635 39.147 49.869 1.00 30.06 127 GLN G C 1
ATOM 11322 O O . GLN G 1 73 ? -2.247 39.561 50.814 1.00 30.19 127 GLN G O 1
ATOM 11328 N N . ARG G 1 74 ? -0.457 38.563 50.003 1.00 30.33 128 ARG G N 1
ATOM 11329 C CA . ARG G 1 74 ? 0.179 38.437 51.310 1.00 29.77 128 ARG G CA 1
ATOM 11330 C C . ARG G 1 74 ? 1.384 39.349 51.424 1.00 29.56 128 ARG G C 1
ATOM 11331 O O . ARG G 1 74 ? 1.972 39.476 52.499 1.00 29.40 128 ARG G O 1
ATOM 11347 N N . VAL G 1 76 ? 3.342 42.807 51.816 1.00 28.43 130 VAL G N 1
ATOM 11348 C CA . VAL G 1 76 ? 3.073 43.956 52.659 1.00 27.53 130 VAL G CA 1
ATOM 11349 C C . VAL G 1 76 ? 3.747 45.207 52.077 1.00 27.75 130 VAL G C 1
ATOM 11350 O O . VAL G 1 76 ? 3.637 46.286 52.647 1.00 27.19 130 VAL G O 1
ATOM 11354 N N . GLY G 1 77 ? 4.462 45.055 50.956 1.00 27.89 131 GLY G N 1
ATOM 11355 C CA . GLY G 1 77 ? 5.162 46.198 50.334 1.00 28.27 131 GLY G CA 1
ATOM 11356 C C . GLY G 1 77 ? 6.491 46.594 50.971 1.00 28.63 131 GLY G C 1
ATOM 11357 O O . GLY G 1 77 ? 6.992 47.703 50.751 1.00 28.38 131 GLY G O 1
ATOM 11358 N N . ASN G 1 78 ? 7.052 45.667 51.750 1.00 28.92 132 ASN G N 1
ATOM 11359 C CA . ASN G 1 78 ? 8.341 45.791 52.418 1.00 28.83 132 ASN G CA 1
ATOM 11360 C C . ASN G 1 78 ? 9.280 44.703 51.851 1.00 29.05 132 ASN G C 1
ATOM 11361 O O . ASN G 1 78 ? 9.071 43.496 52.004 1.00 28.73 132 ASN G O 1
ATOM 11366 N N . SER G 1 79 ? 10.308 45.152 51.156 1.00 29.24 133 SER G N 1
ATOM 11367 C CA . SER G 1 79 ? 11.109 44.274 50.293 1.00 29.64 133 SER G CA 1
ATOM 11368 C C . SER G 1 79 ? 11.728 43.039 51.001 1.00 29.21 133 SER G C 1
ATOM 11369 O O . SER G 1 79 ? 11.747 41.897 50.456 1.00 28.33 133 SER G O 1
ATOM 11372 N N . LYS G 1 80 ? 12.204 43.283 52.222 1.00 29.03 134 LYS G N 1
ATOM 11373 C CA . LYS G 1 80 ? 12.767 42.257 53.073 1.00 29.69 134 LYS G CA 1
ATOM 11374 C C . LYS G 1 80 ? 11.683 41.304 53.577 1.00 28.90 134 LYS G C 1
ATOM 11375 O O . LYS G 1 80 ? 11.807 40.095 53.435 1.00 29.43 134 LYS G O 1
ATOM 11381 N N . ALA G 1 81 ? 10.602 41.845 54.119 1.00 27.76 135 ALA G N 1
ATOM 11382 C CA . ALA G 1 81 ? 9.502 41.003 54.584 1.00 26.84 135 ALA G CA 1
ATOM 11383 C C . ALA G 1 81 ? 8.892 40.181 53.452 1.00 26.41 135 ALA G C 1
ATOM 11384 O O . ALA G 1 81 ? 8.508 39.038 53.679 1.00 25.88 135 ALA G O 1
ATOM 11386 N N . ASP G 1 82 ? 8.808 40.747 52.246 1.00 26.02 136 ASP G N 1
ATOM 11387 C CA . ASP G 1 82 ? 8.252 40.000 51.108 1.00 26.07 136 ASP G CA 1
ATOM 11388 C C . ASP G 1 82 ? 9.152 38.892 50.632 1.00 26.27 136 ASP G C 1
ATOM 11389 O O . ASP G 1 82 ? 8.666 37.807 50.304 1.00 26.30 136 ASP G O 1
ATOM 11394 N N . ALA G 1 83 ? 10.463 39.155 50.635 1.00 26.75 137 ALA G N 1
ATOM 11395 C CA . ALA G 1 83 ? 11.464 38.156 50.213 1.00 26.21 137 ALA G CA 1
ATOM 11396 C C . ALA G 1 83 ? 11.525 37.000 51.227 1.00 26.48 137 ALA G C 1
ATOM 11397 O O . ALA G 1 83 ? 11.727 35.847 50.839 1.00 26.14 137 ALA G O 1
ATOM 11399 N N . ALA G 1 84 ? 11.326 37.299 52.515 1.00 26.10 138 ALA G N 1
ATOM 11400 C CA . ALA G 1 84 ? 11.240 36.236 53.502 1.00 26.49 138 ALA G CA 1
ATOM 11401 C C . ALA G 1 84 ? 10.002 35.382 53.279 1.00 27.43 138 ALA G C 1
ATOM 11402 O O . ALA G 1 84 ? 10.053 34.155 53.471 1.00 28.47 138 ALA G O 1
ATOM 11404 N N . LEU G 1 85 ? 8.895 35.997 52.857 1.00 27.38 139 LEU G N 1
ATOM 11405 C CA . LEU G 1 85 ? 7.656 35.249 52.706 1.00 27.76 139 LEU G CA 1
ATOM 11406 C C . LEU G 1 85 ? 7.781 34.326 51.472 1.00 28.48 139 LEU G C 1
ATOM 11407 O O . LEU G 1 85 ? 7.317 33.165 51.452 1.00 28.57 139 LEU G O 1
ATOM 11412 N N . LEU G 1 86 ? 8.426 34.870 50.456 1.00 28.73 140 LEU G N 1
ATOM 11413 C CA . LEU G 1 86 ? 8.622 34.207 49.199 1.00 29.61 140 LEU G CA 1
ATOM 11414 C C . LEU G 1 86 ? 9.509 32.991 49.397 1.00 30.72 140 LEU G C 1
ATOM 11415 O O . LEU G 1 86 ? 9.217 31.904 48.875 1.00 30.46 140 LEU G O 1
ATOM 11420 N N . ASP G 1 87 ? 10.573 33.176 50.174 1.00 32.15 141 ASP G N 1
ATOM 11421 C CA . ASP G 1 87 ? 11.431 32.072 50.584 1.00 33.72 141 ASP G CA 1
ATOM 11422 C C . ASP G 1 87 ? 10.676 30.971 51.339 1.00 33.87 141 ASP G C 1
ATOM 11423 O O . ASP G 1 87 ? 10.904 29.781 51.089 1.00 34.08 141 ASP G O 1
ATOM 11428 N N . GLU G 1 88 ? 9.783 31.340 52.248 1.00 34.14 142 GLU G N 1
ATOM 11429 C CA . GLU G 1 88 ? 9.020 30.311 52.986 1.00 35.58 142 GLU G CA 1
ATOM 11430 C C . GLU G 1 88 ? 8.059 29.526 52.042 1.00 34.83 142 GLU G C 1
ATOM 11431 O O . GLU G 1 88 ? 7.778 28.348 52.233 1.00 34.62 142 GLU G O 1
ATOM 11445 N N . ILE G 1 90 ? 8.701 29.022 48.741 1.00 31.98 144 ILE G N 1
ATOM 11446 C CA . ILE G 1 90 ? 9.510 28.130 47.955 1.00 30.48 144 ILE G CA 1
ATOM 11447 C C . ILE G 1 90 ? 9.755 26.804 48.705 1.00 30.44 144 ILE G C 1
ATOM 11448 O O . ILE G 1 90 ? 9.710 25.722 48.086 1.00 30.37 144 ILE G O 1
ATOM 11453 N N . ASN G 1 91 ? 9.968 26.880 50.011 1.00 29.50 145 ASN G N 1
ATOM 11454 C CA . ASN G 1 91 ? 10.188 25.674 50.808 1.00 30.01 145 ASN G CA 1
ATOM 11455 C C . ASN G 1 91 ? 8.925 24.866 51.119 1.00 30.04 145 ASN G C 1
ATOM 11456 O O . ASN G 1 91 ? 9.030 23.734 51.549 1.00 31.27 145 ASN G O 1
ATOM 11461 N N . ASN G 1 92 ? 7.756 25.446 50.863 1.00 29.44 146 ASN G N 1
ATOM 11462 C CA . ASN G 1 92 ? 6.474 24.806 51.059 1.00 29.31 146 ASN G CA 1
ATOM 11463 C C . ASN G 1 92 ? 6.076 23.965 49.855 1.00 29.79 146 ASN G C 1
ATOM 11464 O O . ASN G 1 92 ? 4.980 23.412 49.823 1.00 28.62 146 ASN G O 1
ATOM 11469 N N . ILE G 1 93 ? 6.929 23.923 48.838 1.00 30.24 147 ILE G N 1
ATOM 11470 C CA . ILE G 1 93 ? 6.719 23.002 47.729 1.00 30.79 147 ILE G CA 1
ATOM 11471 C C . ILE G 1 93 ? 7.884 22.039 47.753 1.00 31.26 147 ILE G C 1
ATOM 11472 O O . ILE G 1 93 ? 9.014 22.471 47.737 1.00 32.24 147 ILE G O 1
ATOM 11477 N N . GLN G 1 94 ? 7.596 20.747 47.829 1.00 31.90 148 GLN G N 1
ATOM 11478 C CA . GLN G 1 94 ? 8.581 19.724 48.146 1.00 32.85 148 GLN G CA 1
ATOM 11479 C C . GLN G 1 94 ? 8.507 18.578 47.130 1.00 33.03 148 GLN G C 1
ATOM 11480 O O . GLN G 1 94 ? 7.461 17.922 46.949 1.00 34.37 148 GLN G O 1
ATOM 11486 N N . PHE G 1 95 ? 9.604 18.382 46.426 1.00 32.64 149 PHE G N 1
ATOM 11487 C CA . PHE G 1 95 ? 9.690 17.362 45.423 1.00 32.54 149 PHE G CA 1
ATOM 11488 C C . PHE G 1 95 ? 10.354 16.190 46.072 1.00 32.20 149 PHE G C 1
ATOM 11489 O O . PHE G 1 95 ? 11.337 16.357 46.768 1.00 32.23 149 PHE G O 1
ATOM 11497 N N . ILE G 1 96 ? 9.790 15.015 45.849 1.00 32.19 150 ILE G N 1
ATOM 11498 C CA . ILE G 1 96 ? 10.261 13.801 46.459 1.00 33.24 150 ILE G CA 1
ATOM 11499 C C . ILE G 1 96 ? 10.523 12.853 45.308 1.00 32.88 150 ILE G C 1
ATOM 11500 O O . ILE G 1 96 ? 9.604 12.244 44.800 1.00 33.44 150 ILE G O 1
ATOM 11505 N N . PRO G 1 97 ? 11.786 12.773 44.867 1.00 32.90 151 PRO G N 1
ATOM 11506 C CA . PRO G 1 97 ? 12.095 11.921 43.721 1.00 33.28 151 PRO G CA 1
ATOM 11507 C C . PRO G 1 97 ? 11.759 10.453 43.980 1.00 33.94 151 PRO G C 1
ATOM 11508 O O . PRO G 1 97 ? 11.901 9.964 45.114 1.00 33.71 151 PRO G O 1
ATOM 11512 N N . GLY G 1 98 ? 11.322 9.764 42.936 1.00 34.39 152 GLY G N 1
ATOM 11513 C CA . GLY G 1 98 ? 11.028 8.349 43.040 1.00 35.96 152 GLY G CA 1
ATOM 11514 C C . GLY G 1 98 ? 12.282 7.494 42.985 1.00 37.43 152 GLY G C 1
ATOM 11515 O O . GLY G 1 98 ? 13.391 7.982 42.770 1.00 37.27 152 GLY G O 1
ATOM 11516 N N . ASP G 1 99 ? 12.093 6.206 43.220 1.00 38.70 153 ASP G N 1
ATOM 11517 C CA . ASP G 1 99 ? 13.140 5.227 43.056 1.00 40.27 153 ASP G CA 1
ATOM 11518 C C . ASP G 1 99 ? 12.528 4.087 42.254 1.00 41.00 153 ASP G C 1
ATOM 11519 O O . ASP G 1 99 ? 11.493 3.521 42.640 1.00 41.54 153 ASP G O 1
ATOM 11524 N N . PHE G 1 100 ? 13.141 3.757 41.128 1.00 41.66 154 PHE G N 1
ATOM 11525 C CA . PHE G 1 100 ? 12.547 2.737 40.267 1.00 42.56 154 PHE G CA 1
ATOM 11526 C C . PHE G 1 100 ? 13.166 1.355 40.497 1.00 42.68 154 PHE G C 1
ATOM 11527 O O . PHE G 1 100 ? 13.034 0.441 39.685 1.00 43.23 154 PHE G O 1
ATOM 11535 N N . THR G 1 101 ? 13.808 1.229 41.661 1.00 42.70 155 THR G N 1
ATOM 11536 C CA . THR G 1 101 ? 14.220 -0.046 42.243 1.00 42.40 155 THR G CA 1
ATOM 11537 C C . THR G 1 101 ? 13.052 -0.593 43.060 1.00 42.47 155 THR G C 1
ATOM 11538 O O . THR G 1 101 ? 12.866 -1.807 43.158 1.00 42.23 155 THR G O 1
ATOM 11542 N N . ARG G 1 102 ? 12.274 0.317 43.655 1.00 42.62 156 ARG G N 1
ATOM 11543 C CA . ARG G 1 102 ? 11.188 -0.050 44.581 1.00 42.67 156 ARG G CA 1
ATOM 11544 C C . ARG G 1 102 ? 9.795 0.357 44.084 1.00 42.34 156 ARG G C 1
ATOM 11545 O O . ARG G 1 102 ? 8.856 0.468 44.885 1.00 42.39 156 ARG G O 1
ATOM 11553 N N . ALA G 1 103 ? 9.676 0.585 42.772 1.00 41.53 157 ALA G N 1
ATOM 11554 C CA . ALA G 1 103 ? 8.412 0.982 42.135 1.00 40.54 157 ALA G CA 1
ATOM 11555 C C . ALA G 1 103 ? 7.736 2.208 42.780 1.00 39.71 157 ALA G C 1
ATOM 11556 O O . ALA G 1 103 ? 6.498 2.323 42.773 1.00 39.59 157 ALA G O 1
ATOM 11558 N N . VAL G 1 104 ? 8.551 3.114 43.328 1.00 38.88 158 VAL G N 1
ATOM 11559 C CA . VAL G 1 104 ? 8.068 4.424 43.836 1.00 37.27 158 VAL G CA 1
ATOM 11560 C C . VAL G 1 104 ? 8.139 5.441 42.709 1.00 36.48 158 VAL G C 1
ATOM 11561 O O . VAL G 1 104 ? 9.167 5.556 42.038 1.00 36.63 158 VAL G O 1
ATOM 11565 N N . ASN G 1 105 ? 7.033 6.148 42.474 1.00 35.44 159 ASN G N 1
ATOM 11566 C CA . ASN G 1 105 ? 6.995 7.205 41.470 1.00 34.14 159 ASN G CA 1
ATOM 11567 C C . ASN G 1 105 ? 7.300 8.562 42.070 1.00 33.85 159 ASN G C 1
ATOM 11568 O O . ASN G 1 105 ? 7.326 8.712 43.302 1.00 34.04 159 ASN G O 1
ATOM 11573 N N . ASP G 1 106 ? 7.512 9.558 41.210 1.00 32.89 160 ASP G N 1
ATOM 11574 C CA . ASP G 1 106 ? 7.766 10.925 41.682 1.00 32.34 160 ASP G CA 1
ATOM 11575 C C . ASP G 1 106 ? 6.512 11.567 42.229 1.00 32.22 160 ASP G C 1
ATOM 11576 O O . ASP G 1 106 ? 5.421 11.420 41.660 1.00 31.07 160 ASP G O 1
ATOM 11581 N N . SER G 1 107 ? 6.683 12.282 43.340 1.00 31.92 161 SER G N 1
ATOM 11582 C CA . SER G 1 107 ? 5.574 12.961 43.994 1.00 31.74 161 SER G CA 1
ATOM 11583 C C . SER G 1 107 ? 5.996 14.337 44.394 1.00 31.77 161 SER G C 1
ATOM 11584 O O . SER G 1 107 ? 7.209 14.657 44.432 1.00 31.95 161 SER G O 1
ATOM 11587 N N . VAL G 1 108 ? 4.996 15.185 44.628 1.00 31.09 162 VAL G N 1
ATOM 11588 C CA . VAL G 1 108 ? 5.272 16.574 44.925 1.00 30.61 162 VAL G CA 1
ATOM 11589 C C . VAL G 1 108 ? 4.195 17.031 45.859 1.00 31.14 162 VAL G C 1
ATOM 11590 O O . VAL G 1 108 ? 3.042 16.681 45.676 1.00 31.29 162 VAL G O 1
ATOM 11594 N N . LYS G 1 109 ? 4.596 17.809 46.862 1.00 31.58 163 LYS G N 1
ATOM 11595 C CA . LYS G 1 109 ? 3.708 18.260 47.916 1.00 31.99 163 LYS G CA 1
ATOM 11596 C C . LYS G 1 109 ? 3.781 19.764 47.934 1.00 30.83 163 LYS G C 1
ATOM 11597 O O . LYS G 1 109 ? 4.833 20.342 47.675 1.00 31.33 163 LYS G O 1
ATOM 11603 N N . LEU G 1 110 ? 2.653 20.395 48.202 1.00 30.04 164 LEU G N 1
ATOM 11604 C CA . LEU G 1 110 ? 2.569 21.827 48.365 1.00 28.97 164 LEU G CA 1
ATOM 11605 C C . LEU G 1 110 ? 1.706 22.135 49.571 1.00 29.16 164 LEU G C 1
ATOM 11606 O O . LEU G 1 110 ? 0.550 21.713 49.630 1.00 30.12 164 LEU G O 1
ATOM 11611 N N . ILE G 1 111 ? 2.309 22.817 50.547 1.00 28.72 165 ILE G N 1
ATOM 11612 C CA . ILE G 1 111 ? 1.669 23.276 51.781 1.00 28.24 165 ILE G CA 1
ATOM 11613 C C . ILE G 1 111 ? 1.170 24.735 51.653 1.00 28.21 165 ILE G C 1
ATOM 11614 O O . ILE G 1 111 ? 1.920 25.604 51.241 1.00 28.16 165 ILE G O 1
ATOM 11619 N N . ALA G 1 112 ? -0.089 24.990 52.012 1.00 27.90 166 ALA G N 1
ATOM 11620 C CA . ALA G 1 112 ? -0.660 26.339 52.007 1.00 27.64 166 ALA G CA 1
ATOM 11621 C C . ALA G 1 112 ? -1.667 26.527 53.157 1.00 27.61 166 ALA G C 1
ATOM 11622 O O . ALA G 1 112 ? -1.954 25.594 53.901 1.00 27.41 166 ALA G O 1
ATOM 11624 N N . GLU G 1 113 ? -2.217 27.723 53.282 1.00 27.23 167 GLU G N 1
ATOM 11625 C CA . GLU G 1 113 ? -2.966 28.069 54.466 1.00 28.89 167 GLU G CA 1
ATOM 11626 C C . GLU G 1 113 ? -4.403 27.524 54.520 1.00 28.51 167 GLU G C 1
ATOM 11627 O O . GLU G 1 113 ? -5.076 27.633 55.543 1.00 28.76 167 GLU G O 1
ATOM 11633 N N . THR G 1 114 ? -4.891 26.965 53.423 1.00 28.21 168 THR G N 1
ATOM 11634 C CA . THR G 1 114 ? -6.211 26.334 53.422 1.00 27.27 168 THR G CA 1
ATOM 11635 C C . THR G 1 114 ? -6.153 25.191 52.453 1.00 27.00 168 THR G C 1
ATOM 11636 O O . THR G 1 114 ? -5.246 25.121 51.617 1.00 25.86 168 THR G O 1
ATOM 11640 N N . ALA G 1 115 ? -7.159 24.321 52.576 1.00 27.36 169 ALA G N 1
ATOM 11641 C CA . ALA G 1 115 ? -7.323 23.118 51.774 1.00 26.89 169 ALA G CA 1
ATOM 11642 C C . ALA G 1 115 ? -7.628 23.458 50.332 1.00 27.00 169 ALA G C 1
ATOM 11643 O O . ALA G 1 115 ? -6.963 22.915 49.450 1.00 27.70 169 ALA G O 1
ATOM 11645 N N . PRO G 1 116 ? -8.621 24.355 50.073 1.00 27.00 170 PRO G N 1
ATOM 11646 C CA . PRO G 1 116 ? -8.829 24.829 48.699 1.00 27.10 170 PRO G CA 1
ATOM 11647 C C . PRO G 1 116 ? -7.566 25.384 48.062 1.00 28.09 170 PRO G C 1
ATOM 11648 O O . PRO G 1 116 ? -7.263 25.039 46.900 1.00 27.94 170 PRO G O 1
ATOM 11652 N N . ASP G 1 117 ? -6.828 26.228 48.801 1.00 28.59 171 ASP G N 1
ATOM 11653 C CA . ASP G 1 117 ? -5.602 26.809 48.258 1.00 29.05 171 ASP G CA 1
ATOM 11654 C C . ASP G 1 117 ? -4.600 25.719 47.953 1.00 29.33 171 ASP G C 1
ATOM 11655 O O . ASP G 1 117 ? -3.970 25.748 46.890 1.00 29.36 171 ASP G O 1
ATOM 11660 N N . ALA G 1 118 ? -4.446 24.748 48.863 1.00 29.08 172 ALA G N 1
ATOM 11661 C CA . ALA G 1 118 ? -3.451 23.677 48.653 1.00 29.22 172 ALA G CA 1
ATOM 11662 C C . ALA G 1 118 ? -3.761 22.900 47.390 1.00 29.52 172 ALA G C 1
ATOM 11663 O O . ALA G 1 118 ? -2.858 22.535 46.631 1.00 30.61 172 ALA G O 1
ATOM 11665 N N . ASN G 1 119 ? -5.042 22.648 47.172 1.00 29.31 173 ASN G N 1
ATOM 11666 C CA . ASN G 1 119 ? -5.473 22.007 45.956 1.00 29.81 173 ASN G CA 1
ATOM 11667 C C . ASN G 1 119 ? -5.243 22.853 44.706 1.00 29.83 173 ASN G C 1
ATOM 11668 O O . ASN G 1 119 ? -4.596 22.391 43.783 1.00 30.95 173 ASN G O 1
ATOM 11673 N N . ASN G 1 120 ? -5.762 24.071 44.660 1.00 29.57 174 ASN G N 1
ATOM 11674 C CA . ASN G 1 120 ? -5.640 24.863 43.425 1.00 29.64 174 ASN G CA 1
ATOM 11675 C C . ASN G 1 120 ? -4.169 25.177 43.060 1.00 28.85 174 ASN G C 1
ATOM 11676 O O . ASN G 1 120 ? -3.752 25.053 41.888 1.00 28.95 174 ASN G O 1
ATOM 11681 N N . LEU G 1 121 ? -3.401 25.532 44.069 1.00 28.06 175 LEU G N 1
ATOM 11682 C CA . LEU G 1 121 ? -2.039 25.973 43.866 1.00 28.81 175 LEU G CA 1
ATOM 11683 C C . LEU G 1 121 ? -1.183 24.860 43.291 1.00 28.94 175 LEU G C 1
ATOM 11684 O O . LEU G 1 121 ? -0.530 25.074 42.276 1.00 28.83 175 LEU G O 1
ATOM 11689 N N . LEU G 1 122 ? -1.249 23.663 43.884 1.00 29.30 176 LEU G N 1
ATOM 11690 C CA . LEU G 1 122 ? -0.508 22.525 43.342 1.00 29.34 176 LEU G CA 1
ATOM 11691 C C . LEU G 1 122 ? -0.903 22.244 41.895 1.00 29.92 176 LEU G C 1
ATOM 11692 O O . LEU G 1 122 ? -0.034 21.966 41.083 1.00 30.62 176 LEU G O 1
ATOM 11697 N N . ARG G 1 123 ? -2.196 22.292 41.580 1.00 29.87 177 ARG G N 1
ATOM 11698 C CA . ARG G 1 123 ? -2.632 22.100 40.199 1.00 31.38 177 ARG G CA 1
ATOM 11699 C C . ARG G 1 123 ? -2.042 23.181 39.299 1.00 31.32 177 ARG G C 1
ATOM 11700 O O . ARG G 1 123 ? -1.690 22.936 38.152 1.00 31.97 177 ARG G O 1
ATOM 11708 N N . GLN G 1 124 ? -1.941 24.392 39.820 1.00 31.46 178 GLN G N 1
ATOM 11709 C CA . GLN G 1 124 ? -1.425 25.450 38.991 1.00 31.28 178 GLN G CA 1
ATOM 11710 C C . GLN G 1 124 ? 0.076 25.278 38.863 1.00 30.94 178 GLN G C 1
ATOM 11711 O O . GLN G 1 124 ? 0.630 25.521 37.781 1.00 31.60 178 GLN G O 1
ATOM 11717 N N . TYR G 1 125 ? 0.711 24.820 39.941 1.00 29.21 179 TYR G N 1
ATOM 11718 C CA . TYR G 1 125 ? 2.141 24.676 39.955 1.00 28.92 179 TYR G CA 1
ATOM 11719 C C . TYR G 1 125 ? 2.579 23.608 38.979 1.00 29.03 179 TYR G C 1
ATOM 11720 O O . TYR G 1 125 ? 3.528 23.776 38.232 1.00 28.20 179 TYR G O 1
ATOM 11729 N N . VAL G 1 126 ? 1.850 22.504 38.983 1.00 29.36 180 VAL G N 1
ATOM 11730 C CA . VAL G 1 126 ? 2.122 21.428 38.075 1.00 28.63 180 VAL G CA 1
ATOM 11731 C C . VAL G 1 126 ? 1.955 21.929 36.636 1.00 28.56 180 VAL G C 1
ATOM 11732 O O . VAL G 1 126 ? 2.851 21.752 35.813 1.00 29.37 180 VAL G O 1
ATOM 11736 N N . ALA G 1 127 ? 0.836 22.567 36.320 1.00 27.02 181 ALA G N 1
ATOM 11737 C CA . ALA G 1 127 ? 0.667 23.078 34.951 1.00 26.05 181 ALA G CA 1
ATOM 11738 C C . ALA G 1 127 ? 1.817 24.053 34.499 1.00 25.14 181 ALA G C 1
ATOM 11739 O O . ALA G 1 127 ? 2.312 23.967 33.367 1.00 25.21 181 ALA G O 1
ATOM 11741 N N . PHE G 1 128 ? 2.215 24.949 35.405 1.00 23.76 182 PHE G N 1
ATOM 11742 C CA . PHE G 1 128 ? 3.313 25.917 35.259 1.00 22.66 182 PHE G CA 1
ATOM 11743 C C . PHE G 1 128 ? 4.659 25.242 34.992 1.00 22.57 182 PHE G C 1
ATOM 11744 O O . PHE G 1 128 ? 5.388 25.645 34.078 1.00 22.78 182 PHE G O 1
ATOM 11752 N N . ALA G 1 129 ? 5.002 24.241 35.802 1.00 21.45 183 ALA G N 1
ATOM 11753 C CA . ALA G 1 129 ? 6.201 23.473 35.579 1.00 21.74 183 ALA G CA 1
ATOM 11754 C C . ALA G 1 129 ? 6.157 22.762 34.193 1.00 22.28 183 ALA G C 1
ATOM 11755 O O . ALA G 1 129 ? 7.117 22.834 33.415 1.00 21.95 183 ALA G O 1
ATOM 11757 N N . SER G 1 130 ? 5.030 22.135 33.863 1.00 22.30 184 SER G N 1
ATOM 11758 C CA . SER G 1 130 ? 4.877 21.480 32.573 1.00 23.02 184 SER G CA 1
ATOM 11759 C C . SER G 1 130 ? 5.015 22.435 31.381 1.00 23.38 184 SER G C 1
ATOM 11760 O O . SER G 1 130 ? 5.708 22.134 30.404 1.00 23.25 184 SER G O 1
ATOM 11763 N N . GLN G 1 131 ? 4.401 23.601 31.475 1.00 23.96 185 GLN G N 1
ATOM 11764 C CA . GLN G 1 131 ? 4.520 24.605 30.412 1.00 25.09 185 GLN G CA 1
ATOM 11765 C C . GLN G 1 131 ? 5.953 25.089 30.270 1.00 24.36 185 GLN G C 1
ATOM 11766 O O . GLN G 1 131 ? 6.419 25.325 29.164 1.00 25.26 185 GLN G O 1
ATOM 11772 N N . ARG G 1 132 ? 6.683 25.199 31.369 1.00 23.75 186 ARG G N 1
ATOM 11773 C CA . ARG G 1 132 ? 8.052 25.669 31.263 1.00 23.12 186 ARG G CA 1
ATOM 11774 C C . ARG G 1 132 ? 8.906 24.592 30.625 1.00 23.44 186 ARG G C 1
ATOM 11775 O O . ARG G 1 132 ? 9.841 24.890 29.877 1.00 24.22 186 ARG G O 1
ATOM 11783 N N . ALA G 1 133 ? 8.613 23.347 30.944 1.00 22.81 187 ALA G N 1
ATOM 11784 C CA . ALA G 1 133 ? 9.306 22.251 30.333 1.00 23.36 187 ALA G CA 1
ATOM 11785 C C . ALA G 1 133 ? 9.030 22.220 28.809 1.00 23.56 187 ALA G C 1
ATOM 11786 O O . ALA G 1 133 ? 9.963 22.135 28.009 1.00 23.86 187 ALA G O 1
ATOM 11788 N N . ALA G 1 134 ? 7.761 22.338 28.421 1.00 23.38 188 ALA G N 1
ATOM 11789 C CA . ALA G 1 134 ? 7.391 22.321 27.023 1.00 23.45 188 ALA G CA 1
ATOM 11790 C C . ALA G 1 134 ? 8.003 23.481 26.254 1.00 23.41 188 ALA G C 1
ATOM 11791 O O . ALA G 1 134 ? 8.349 23.323 25.101 1.00 22.86 188 ALA G O 1
ATOM 11793 N N . SER G 1 135 ? 8.168 24.638 26.878 1.00 23.95 189 SER G N 1
ATOM 11794 C CA . SER G 1 135 ? 8.926 25.704 26.195 1.00 24.91 189 SER G CA 1
ATOM 11795 C C . SER G 1 135 ? 10.403 25.376 26.017 1.00 24.81 189 SER G C 1
ATOM 11796 O O . SER G 1 135 ? 11.003 25.738 25.025 1.00 25.47 189 SER G O 1
ATOM 11799 N N . HIS G 1 136 ? 10.987 24.707 26.991 1.00 25.36 190 HIS G N 1
ATOM 11800 C CA . HIS G 1 136 ? 12.390 24.374 26.954 1.00 25.78 190 HIS G CA 1
ATOM 11801 C C . HIS G 1 136 ? 12.632 23.322 25.882 1.00 25.86 190 HIS G C 1
ATOM 11802 O O . HIS G 1 136 ? 13.631 23.389 25.165 1.00 25.83 190 HIS G O 1
ATOM 11809 N N . LEU G 1 137 ? 11.720 22.355 25.787 1.00 25.63 191 LEU G N 1
ATOM 11810 C CA . LEU G 1 137 ? 11.787 21.330 24.745 1.00 25.71 191 LEU G CA 1
ATOM 11811 C C . LEU G 1 137 ? 11.697 21.895 23.319 1.00 25.94 191 LEU G C 1
ATOM 11812 O O . LEU G 1 137 ? 12.479 21.489 22.462 1.00 26.20 191 LEU G O 1
ATOM 11817 N N . ASN G 1 138 ? 10.769 22.823 23.087 1.00 25.73 192 ASN G N 1
ATOM 11818 C CA . ASN G 1 138 ? 10.631 23.490 21.801 1.00 26.82 192 ASN G CA 1
ATOM 11819 C C . ASN G 1 138 ? 11.888 24.251 21.430 1.00 28.12 192 ASN G C 1
ATOM 11820 O O . ASN G 1 138 ? 12.404 24.081 20.309 1.00 28.42 192 ASN G O 1
ATOM 11825 N N . ASP G 1 139 ? 12.383 25.062 22.372 1.00 28.56 193 ASP G N 1
ATOM 11826 C CA . ASP G 1 139 ? 13.662 25.736 22.249 1.00 29.60 193 ASP G CA 1
ATOM 11827 C C . ASP G 1 139 ? 14.776 24.836 21.784 1.00 29.27 193 ASP G C 1
ATOM 11828 O O . ASP G 1 139 ? 15.477 25.178 20.860 1.00 28.66 193 ASP G O 1
ATOM 11833 N N . GLU G 1 140 ? 14.954 23.708 22.458 1.00 29.58 194 GLU G N 1
ATOM 11834 C CA . GLU G 1 140 ? 15.928 22.714 22.041 1.00 30.60 194 GLU G CA 1
ATOM 11835 C C . GLU G 1 140 ? 15.661 22.283 20.596 1.00 30.42 194 GLU G C 1
ATOM 11836 O O . GLU G 1 140 ? 16.599 22.129 19.787 1.00 30.14 194 GLU G O 1
ATOM 11842 N N . LEU G 1 141 ? 14.378 22.102 20.282 1.00 29.93 195 LEU G N 1
ATOM 11843 C CA . LEU G 1 141 ? 13.983 21.642 18.971 1.00 29.82 195 LEU G CA 1
ATOM 11844 C C . LEU G 1 141 ? 14.388 22.703 17.968 1.00 29.69 195 LEU G C 1
ATOM 11845 O O . LEU G 1 141 ? 15.201 22.444 17.116 1.00 30.04 195 LEU G O 1
ATOM 11850 N N . LYS G 1 142 ? 13.859 23.905 18.125 1.00 29.36 196 LYS G N 1
ATOM 11851 C CA . LYS G 1 142 ? 14.159 25.021 17.261 1.00 29.75 196 LYS G CA 1
ATOM 11852 C C . LYS G 1 142 ? 15.665 25.134 16.929 1.00 29.81 196 LYS G C 1
ATOM 11853 O O . LYS G 1 142 ? 16.056 25.292 15.755 1.00 29.71 196 LYS G O 1
ATOM 11859 N N . GLY G 1 143 ? 16.493 25.023 17.962 1.00 29.77 197 GLY G N 1
ATOM 11860 C CA . GLY G 1 143 ? 17.938 25.147 17.833 1.00 29.62 197 GLY G CA 1
ATOM 11861 C C . GLY G 1 143 ? 18.595 23.916 17.211 1.00 29.48 197 GLY G C 1
ATOM 11862 O O . GLY G 1 143 ? 19.454 24.046 16.351 1.00 29.03 197 GLY G O 1
ATOM 11863 N N . ALA G 1 144 ? 18.214 22.718 17.650 1.00 29.46 198 ALA G N 1
ATOM 11864 C CA . ALA G 1 144 ? 18.740 21.493 17.026 1.00 29.46 198 ALA G CA 1
ATOM 11865 C C . ALA G 1 144 ? 18.374 21.455 15.555 1.00 29.53 198 ALA G C 1
ATOM 11866 O O . ALA G 1 144 ? 19.170 20.977 14.744 1.00 29.90 198 ALA G O 1
ATOM 11868 N N . TRP G 1 145 ? 17.192 21.993 15.232 1.00 28.88 199 TRP G N 1
ATOM 11869 C CA . TRP G 1 145 ? 16.645 22.020 13.883 1.00 28.98 199 TRP G CA 1
ATOM 11870 C C . TRP G 1 145 ? 17.418 22.994 12.977 1.00 29.25 199 TRP G C 1
ATOM 11871 O O . TRP G 1 145 ? 17.806 22.637 11.873 1.00 29.08 199 TRP G O 1
ATOM 11882 N N . ALA G 1 146 ? 17.621 24.220 13.453 1.00 29.10 200 ALA G N 1
ATOM 11883 C CA . ALA G 1 146 ? 18.400 25.213 12.726 1.00 29.15 200 ALA G CA 1
ATOM 11884 C C . ALA G 1 146 ? 19.817 24.709 12.418 1.00 29.46 200 ALA G C 1
ATOM 11885 O O . ALA G 1 146 ? 20.275 24.773 11.269 1.00 29.58 200 ALA G O 1
ATOM 11887 N N . ALA G 1 147 ? 20.501 24.214 13.449 1.00 29.51 201 ALA G N 1
ATOM 11888 C CA . ALA G 1 147 ? 21.835 23.623 13.317 1.00 29.74 201 ALA G CA 1
ATOM 11889 C C . ALA G 1 147 ? 21.858 22.548 12.227 1.00 30.07 201 ALA G C 1
ATOM 11890 O O . ALA G 1 147 ? 22.875 22.336 11.560 1.00 30.50 201 ALA G O 1
ATOM 11892 N N . ARG G 1 148 ? 20.732 21.873 12.056 1.00 29.85 202 ARG G N 1
ATOM 11893 C CA . ARG G 1 148 ? 20.643 20.805 11.091 1.00 30.07 202 ARG G CA 1
ATOM 11894 C C . ARG G 1 148 ? 20.474 21.373 9.678 1.00 29.72 202 ARG G C 1
ATOM 11895 O O . ARG G 1 148 ? 20.971 20.797 8.713 1.00 29.39 202 ARG G O 1
ATOM 11903 N N . THR G 1 149 ? 19.790 22.505 9.574 1.00 29.55 203 THR G N 1
ATOM 11904 C CA . THR G 1 149 ? 19.517 23.135 8.276 1.00 29.97 203 THR G CA 1
ATOM 11905 C C . THR G 1 149 ? 20.798 23.736 7.693 1.00 30.20 203 THR G C 1
ATOM 11906 O O . THR G 1 149 ? 21.141 23.495 6.528 1.00 30.23 203 THR G O 1
ATOM 11910 N N . ILE G 1 150 ? 21.498 24.503 8.523 1.00 30.42 204 ILE G N 1
ATOM 11911 C CA . ILE G 1 150 ? 22.834 24.995 8.218 1.00 30.72 204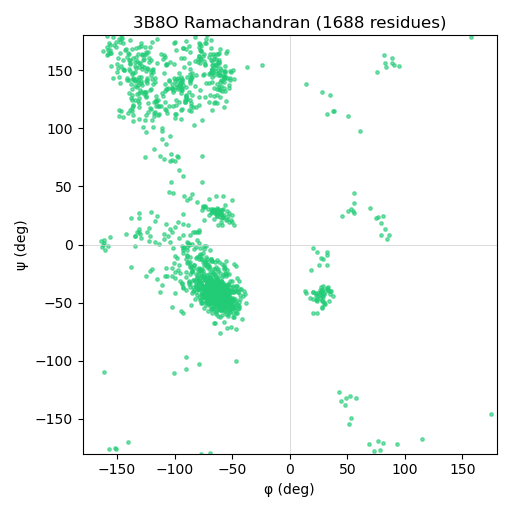 ILE G CA 1
ATOM 11912 C C . ILE G 1 150 ? 23.736 23.852 7.708 1.00 31.20 204 ILE G C 1
ATOM 11913 O O . ILE G 1 150 ? 24.302 23.937 6.605 1.00 31.22 204 ILE G O 1
ATOM 11918 N N . GLN G 1 151 ? 23.834 22.781 8.498 1.00 31.41 205 GLN G N 1
ATOM 11919 C CA . GLN G 1 151 ? 24.575 21.590 8.112 1.00 31.83 205 GLN G CA 1
ATOM 11920 C C . GLN G 1 151 ? 24.117 21.100 6.745 1.00 31.16 205 GLN G C 1
ATOM 11921 O O . GLN G 1 151 ? 24.932 20.836 5.861 1.00 31.53 205 GLN G O 1
ATOM 11935 N N . LYS G 1 153 ? 22.540 22.737 4.481 1.00 29.59 207 LYS G N 1
ATOM 11936 C CA . LYS G 1 153 ? 22.827 23.736 3.444 1.00 28.83 207 LYS G CA 1
ATOM 11937 C C . LYS G 1 153 ? 24.255 23.578 2.932 1.00 28.13 207 LYS G C 1
ATOM 11938 O O . LYS G 1 153 ? 24.507 23.623 1.721 1.00 27.36 207 LYS G O 1
ATOM 11944 N N . ALA G 1 154 ? 25.177 23.363 3.867 1.00 27.47 208 ALA G N 1
ATOM 11945 C CA . ALA G 1 154 ? 26.585 23.177 3.531 1.00 27.11 208 ALA G CA 1
ATOM 11946 C C . ALA G 1 154 ? 26.775 21.906 2.709 1.00 26.74 208 ALA G C 1
ATOM 11947 O O . ALA G 1 154 ? 27.490 21.912 1.704 1.00 26.80 208 ALA G O 1
ATOM 11949 N N . GLN G 1 155 ? 26.096 20.840 3.116 1.00 26.33 209 GLN G N 1
ATOM 11950 C CA . GLN G 1 155 ? 26.182 19.554 2.433 1.00 26.53 209 GLN G CA 1
ATOM 11951 C C . GLN G 1 155 ? 25.793 19.654 0.947 1.00 25.85 209 GLN G C 1
ATOM 11952 O O . GLN G 1 155 ? 26.488 19.124 0.070 1.00 26.16 209 GLN G O 1
ATOM 11958 N N . VAL G 1 156 ? 24.705 20.361 0.669 1.00 25.43 210 VAL G N 1
ATOM 11959 C CA . VAL G 1 156 ? 24.244 20.559 -0.699 1.00 25.15 210 VAL G CA 1
ATOM 11960 C C . VAL G 1 156 ? 25.180 21.478 -1.469 1.00 25.39 210 VAL G C 1
ATOM 11961 O O . VAL G 1 156 ? 25.561 21.186 -2.610 1.00 25.68 210 VAL G O 1
ATOM 11965 N N . LYS G 1 157 ? 25.551 22.586 -0.831 1.00 25.42 211 LYS G N 1
ATOM 11966 C CA . LYS G 1 157 ? 26.533 23.502 -1.365 1.00 25.36 211 LYS G CA 1
ATOM 11967 C C . LYS G 1 157 ? 27.735 22.699 -1.845 1.00 25.08 211 LYS G C 1
ATOM 11968 O O . LYS G 1 157 ? 28.080 22.770 -3.020 1.00 25.22 211 LYS G O 1
ATOM 11974 N N . ARG G 1 158 ? 28.335 21.903 -0.960 1.00 24.71 212 ARG G N 1
ATOM 11975 C CA . ARG G 1 158 ? 29.478 21.065 -1.345 1.00 24.44 212 ARG G CA 1
ATOM 11976 C C . ARG G 1 158 ? 29.173 20.132 -2.507 1.00 24.16 212 ARG G C 1
ATOM 11977 O O . ARG G 1 158 ? 30.016 19.909 -3.366 1.00 23.95 212 ARG G O 1
ATOM 11985 N N . GLN G 1 159 ? 27.964 19.583 -2.529 1.00 24.13 213 GLN G N 1
ATOM 11986 C CA . GLN G 1 159 ? 27.604 18.639 -3.572 1.00 23.98 213 GLN G CA 1
ATOM 11987 C C . GLN G 1 159 ? 27.694 19.296 -4.922 1.00 24.06 213 GLN G C 1
ATOM 11988 O O . GLN G 1 159 ? 28.031 18.638 -5.899 1.00 24.28 213 GLN G O 1
ATOM 11994 N N . GLU G 1 160 ? 27.409 20.600 -4.949 1.00 24.39 214 GLU G N 1
ATOM 11995 C CA . GLU G 1 160 ? 27.455 21.433 -6.153 1.00 24.52 214 GLU G CA 1
ATOM 11996 C C . GLU G 1 160 ? 28.879 21.796 -6.580 1.00 24.60 214 GLU G C 1
ATOM 11997 O O . GLU G 1 160 ? 29.159 21.981 -7.783 1.00 24.32 214 GLU G O 1
ATOM 12003 N N . GLU G 1 161 ? 29.773 21.907 -5.599 1.00 24.41 215 GLU G N 1
ATOM 12004 C CA . GLU G 1 161 ? 31.170 22.166 -5.896 1.00 24.55 215 GLU G CA 1
ATOM 12005 C C . GLU G 1 161 ? 31.856 20.943 -6.473 1.00 23.94 215 GLU G C 1
ATOM 12006 O O . GLU G 1 161 ? 32.653 21.072 -7.401 1.00 24.27 215 GLU G O 1
ATOM 12012 N N . VAL G 1 162 ? 31.528 19.764 -5.958 1.00 23.22 216 VAL G N 1
ATOM 12013 C CA . VAL G 1 162 ? 32.007 18.524 -6.557 1.00 22.85 216 VAL G CA 1
ATOM 12014 C C . VAL G 1 162 ? 31.474 18.414 -7.994 1.00 23.29 216 VAL G C 1
ATOM 12015 O O . VAL G 1 162 ? 32.242 18.219 -8.955 1.00 22.64 216 VAL G O 1
ATOM 12019 N N . ALA G 1 163 ? 30.155 18.577 -8.128 1.00 23.49 217 ALA G N 1
ATOM 12020 C CA . ALA G 1 163 ? 29.479 18.515 -9.428 1.00 23.84 217 ALA G CA 1
ATOM 12021 C C . ALA G 1 163 ? 30.082 19.461 -10.458 1.00 23.95 217 ALA G C 1
ATOM 12022 O O . ALA G 1 163 ? 30.127 19.133 -11.644 1.00 24.48 217 ALA G O 1
ATOM 12024 N N . LYS G 1 164 ? 30.556 20.620 -10.000 1.00 24.02 218 LYS G N 1
ATOM 12025 C CA . LYS G 1 164 ? 31.126 21.634 -10.884 1.00 24.04 218 LYS G CA 1
ATOM 12026 C C . LYS G 1 164 ? 32.559 21.299 -11.265 1.00 23.97 218 LYS G C 1
ATOM 12027 O O . LYS G 1 164 ? 32.983 21.523 -12.403 1.00 24.08 218 LYS G O 1
ATOM 12033 N N . ALA G 1 165 ? 33.308 20.762 -10.313 1.00 23.93 219 ALA G N 1
ATOM 12034 C CA . ALA G 1 165 ? 34.673 20.331 -10.586 1.00 23.64 219 ALA G CA 1
ATOM 12035 C C . ALA G 1 165 ? 34.736 19.228 -11.666 1.00 23.51 219 ALA G C 1
ATOM 12036 O O . ALA G 1 165 ? 35.616 19.247 -12.523 1.00 23.40 219 ALA G O 1
ATOM 12038 N N . ILE G 1 166 ? 33.799 18.283 -11.612 1.00 23.62 220 ILE G N 1
ATOM 12039 C CA . ILE G 1 166 ? 33.719 17.168 -12.558 1.00 23.83 220 ILE G CA 1
ATOM 12040 C C . ILE G 1 166 ? 33.233 17.707 -13.892 1.00 24.64 220 ILE G C 1
ATOM 12041 O O . ILE G 1 166 ? 33.581 17.185 -14.952 1.00 24.80 220 ILE G O 1
ATOM 12046 N N . TYR G 1 167 ? 32.423 18.759 -13.826 1.00 25.27 221 TYR G N 1
ATOM 12047 C CA . TYR G 1 167 ? 31.923 19.425 -15.013 1.00 25.77 221 TYR G CA 1
ATOM 12048 C C . TYR G 1 167 ? 33.082 20.052 -15.787 1.00 25.79 221 TYR G C 1
ATOM 12049 O O . TYR G 1 167 ? 33.301 19.708 -16.942 1.00 25.32 221 TYR G O 1
ATOM 12058 N N . ASP G 1 168 ? 33.831 20.931 -15.121 1.00 26.13 222 ASP G N 1
ATOM 12059 C CA . ASP G 1 168 ? 34.957 21.639 -15.715 1.00 26.59 222 ASP G CA 1
ATOM 12060 C C . ASP G 1 168 ? 36.062 20.730 -16.244 1.00 27.04 222 ASP G C 1
ATOM 12061 O O . ASP G 1 168 ? 36.748 21.095 -17.207 1.00 27.04 222 ASP G O 1
ATOM 12066 N N . ARG G 1 169 ? 36.248 19.566 -15.610 1.00 27.53 223 ARG G N 1
ATOM 12067 C CA . ARG G 1 169 ? 37.283 18.612 -16.034 1.00 28.02 223 ARG G CA 1
ATOM 12068 C C . ARG G 1 169 ? 36.874 17.878 -17.322 1.00 28.67 223 ARG G C 1
ATOM 12069 O O . ARG G 1 169 ? 37.700 17.659 -18.209 1.00 28.71 223 ARG G O 1
ATOM 12077 N N . ARG G 1 170 ? 35.599 17.518 -17.425 1.00 29.43 224 ARG G N 1
ATOM 12078 C CA . ARG G 1 170 ? 35.060 16.877 -18.631 1.00 30.17 224 ARG G CA 1
ATOM 12079 C C . ARG G 1 170 ? 34.908 17.893 -19.789 1.00 30.80 224 ARG G C 1
ATOM 12080 O O . ARG G 1 170 ? 35.022 17.532 -20.977 1.00 30.35 224 ARG G O 1
ATOM 12096 N N . ASN G 1 172 ? 36.992 20.517 -20.166 1.00 32.02 226 ASN G N 1
ATOM 12097 C CA . ASN G 1 172 ? 38.365 20.605 -20.640 1.00 31.82 226 ASN G CA 1
ATOM 12098 C C . ASN G 1 172 ? 38.798 19.389 -21.479 1.00 31.89 226 ASN G C 1
ATOM 12099 O O . ASN G 1 172 ? 39.473 19.547 -22.517 1.00 31.74 226 ASN G O 1
ATOM 12104 N N . SER G 1 173 ? 38.384 18.187 -21.049 1.00 31.74 227 SER G N 1
ATOM 12105 C CA . SER G 1 173 ? 38.732 16.942 -21.754 1.00 31.68 227 SER G CA 1
ATOM 12106 C C . SER G 1 173 ? 38.125 16.848 -23.159 1.00 31.65 227 SER G C 1
ATOM 12107 O O . SER G 1 173 ? 38.673 16.120 -23.883 1.00 31.42 227 SER G O 1
ATOM 12110 N N . ILE G 1 174 ? 36.972 17.560 -23.344 1.00 31.79 228 ILE G N 1
ATOM 12111 C CA . ILE G 1 174 ? 36.306 17.496 -24.645 1.00 31.85 228 ILE G CA 1
ATOM 12112 C C . ILE G 1 174 ? 36.922 18.516 -25.618 1.00 32.01 228 ILE G C 1
ATOM 12113 O O . ILE G 1 174 ? 37.172 18.199 -26.796 1.00 31.61 228 ILE G O 1
ATOM 12118 N N . GLU G 1 175 ? 37.206 19.718 -25.102 1.00 32.26 229 GLU G N 1
ATOM 12119 C CA . GLU G 1 175 ? 37.832 20.786 -25.893 1.00 32.44 229 GLU G CA 1
ATOM 12120 C C . GLU G 1 175 ? 39.057 20.314 -26.668 1.00 32.61 229 GLU G C 1
ATOM 12121 O O . GLU G 1 175 ? 39.240 20.687 -27.840 1.00 33.00 229 GLU G O 1
ATOM 12127 N N . GLN G 1 176 ? 39.875 19.469 -26.030 1.00 32.60 230 GLN G N 1
ATOM 12128 C CA . GLN G 1 176 ? 41.174 19.106 -26.603 1.00 32.65 230 GLN G CA 1
ATOM 12129 C C . GLN G 1 176 ? 41.240 17.681 -27.209 1.00 32.58 230 GLN G C 1
ATOM 12130 O O . GLN G 1 176 ? 40.381 16.722 -27.030 1.00 32.62 230 GLN G O 1
ATOM 12136 N N . GLN G 1 212 ? 31.670 17.676 -32.976 1.00 34.96 266 GLN G N 1
ATOM 12137 C CA . GLN G 1 212 ? 31.863 18.593 -31.836 1.00 34.85 266 GLN G CA 1
ATOM 12138 C C . GLN G 1 212 ? 30.621 18.678 -30.948 1.00 34.78 266 GLN G C 1
ATOM 12139 O O . GLN G 1 212 ? 30.707 19.100 -29.786 1.00 34.87 266 GLN G O 1
ATOM 12145 N N . ALA G 1 213 ? 29.473 18.281 -31.508 1.00 34.73 267 ALA G N 1
ATOM 12146 C CA . ALA G 1 213 ? 28.161 18.457 -30.872 1.00 34.58 267 ALA G CA 1
ATOM 12147 C C . ALA G 1 213 ? 28.133 18.106 -29.395 1.00 34.52 267 ALA G C 1
ATOM 12148 O O . ALA G 1 213 ? 27.368 18.697 -28.635 1.00 34.59 267 ALA G O 1
ATOM 12150 N N . ARG G 1 214 ? 28.965 17.149 -28.993 1.00 34.65 268 ARG G N 1
ATOM 12151 C CA . ARG G 1 214 ? 29.071 16.764 -27.586 1.00 34.64 268 ARG G CA 1
ATOM 12152 C C . ARG G 1 214 ? 29.581 17.875 -26.650 1.00 34.10 268 ARG G C 1
ATOM 12153 O O . ARG G 1 214 ? 29.189 17.917 -25.480 1.00 33.87 268 ARG G O 1
ATOM 12161 N N . LEU G 1 215 ? 30.410 18.789 -27.173 1.00 33.64 269 LEU G N 1
ATOM 12162 C CA . LEU G 1 215 ? 30.811 19.994 -26.416 1.00 33.29 269 LEU G CA 1
ATOM 12163 C C . LEU G 1 215 ? 29.614 20.877 -26.038 1.00 33.05 269 LEU G C 1
ATOM 12164 O O . LEU G 1 215 ? 29.172 20.865 -24.889 1.00 33.31 269 LEU G O 1
ATOM 12169 N N . GLU G 1 216 ? 29.090 21.629 -27.013 1.00 32.88 270 GLU G N 1
ATOM 12170 C CA . GLU G 1 216 ? 27.878 22.439 -26.837 1.00 32.63 270 GLU G CA 1
ATOM 12171 C C . GLU G 1 216 ? 26.860 21.681 -25.985 1.00 32.59 270 GLU G C 1
ATOM 12172 O O . GLU G 1 216 ? 26.230 22.250 -25.092 1.00 32.49 270 GLU G O 1
ATOM 12178 N N . ASN G 1 217 ? 26.727 20.386 -26.267 1.00 32.67 271 ASN G N 1
ATOM 12179 C CA . ASN G 1 217 ? 25.799 19.508 -25.565 1.00 32.68 271 ASN G CA 1
ATOM 12180 C C . ASN G 1 217 ? 25.993 19.651 -24.067 1.00 32.76 271 ASN G C 1
ATOM 12181 O O . ASN G 1 217 ? 25.155 20.238 -23.378 1.00 32.81 271 ASN G O 1
ATOM 12186 N N . LEU G 1 218 ? 27.120 19.130 -23.582 1.00 32.88 272 LEU G N 1
ATOM 12187 C CA . LEU G 1 218 ? 27.526 19.246 -22.185 1.00 32.94 272 LEU G CA 1
ATOM 12188 C C . LEU G 1 218 ? 27.381 20.686 -21.666 1.00 33.07 272 LEU G C 1
ATOM 12189 O O . LEU G 1 218 ? 27.015 20.906 -20.508 1.00 32.99 272 LEU G O 1
ATOM 12194 N N . GLN G 1 219 ? 27.656 21.653 -22.543 1.00 33.32 273 GLN G N 1
ATOM 12195 C CA . GLN G 1 219 ? 27.547 23.083 -22.228 1.00 33.27 273 GLN G CA 1
ATOM 12196 C C . GLN G 1 219 ? 26.120 23.539 -21.871 1.00 33.00 273 GLN G C 1
ATOM 12197 O O . GLN G 1 219 ? 25.939 24.553 -21.182 1.00 33.15 273 GLN G O 1
ATOM 12203 N N . ALA G 1 220 ? 25.114 22.788 -22.318 1.00 32.67 274 ALA G N 1
ATOM 12204 C CA . ALA G 1 220 ? 23.713 23.146 -22.060 1.00 32.25 274 ALA G CA 1
ATOM 12205 C C . ALA G 1 220 ? 23.110 22.459 -20.836 1.00 31.98 274 ALA G C 1
ATOM 12206 O O . ALA G 1 220 ? 22.245 23.032 -20.166 1.00 31.94 274 ALA G O 1
ATOM 12208 N N . VAL G 1 221 ? 23.568 21.238 -20.550 1.00 31.65 275 VAL G N 1
ATOM 12209 C CA . VAL G 1 221 ? 23.075 20.439 -19.410 1.00 31.15 275 VAL G CA 1
ATOM 12210 C C . VAL G 1 221 ? 23.551 20.943 -18.040 1.00 30.51 275 VAL G C 1
ATOM 12211 O O . VAL G 1 221 ? 22.787 20.939 -17.065 1.00 30.19 275 VAL G O 1
ATOM 12215 N N . GLY G 1 222 ? 24.808 21.376 -17.979 1.00 29.84 276 GLY G N 1
ATOM 12216 C CA . GLY G 1 222 ? 25.458 21.643 -16.700 1.00 29.01 276 GLY G CA 1
ATOM 12217 C C . GLY G 1 222 ? 25.888 20.357 -15.998 1.00 28.31 276 GLY G C 1
ATOM 12218 O O . GLY G 1 222 ? 25.845 19.271 -16.593 1.00 28.07 276 GLY G O 1
ATOM 12219 N N . PRO G 1 223 ? 26.290 20.470 -14.719 1.00 27.92 277 PRO G N 1
ATOM 12220 C CA . PRO G 1 223 ? 26.783 19.355 -13.899 1.00 27.59 277 PRO G CA 1
ATOM 12221 C C . PRO G 1 223 ? 25.756 18.222 -13.700 1.00 27.29 277 PRO G C 1
ATOM 12222 O O . PRO G 1 223 ? 24.562 18.489 -13.610 1.00 27.28 277 PRO G O 1
ATOM 12226 N N . ALA G 1 224 ? 26.224 16.976 -13.632 1.00 26.91 278 ALA G N 1
ATOM 12227 C CA . ALA G 1 224 ? 25.358 15.820 -13.413 1.00 26.82 278 ALA G CA 1
ATOM 12228 C C . ALA G 1 224 ? 25.185 15.528 -11.918 1.00 26.97 278 ALA G C 1
ATOM 12229 O O . ALA G 1 224 ? 26.170 15.346 -11.199 1.00 27.07 278 ALA G O 1
ATOM 12231 N N . PHE G 1 225 ? 23.932 15.477 -11.465 1.00 27.06 279 PHE G N 1
ATOM 12232 C CA . PHE G 1 225 ? 23.600 15.331 -10.049 1.00 27.30 279 PHE G CA 1
ATOM 12233 C C . PHE G 1 225 ? 23.001 13.965 -9.746 1.00 27.56 279 PHE G C 1
ATOM 12234 O O . PHE G 1 225 ? 22.033 13.559 -10.384 1.00 27.74 279 PHE G O 1
ATOM 12242 N N . ASP G 1 226 ? 23.550 13.261 -8.761 1.00 27.55 280 ASP G N 1
ATOM 12243 C CA . ASP G 1 226 ? 23.047 11.926 -8.460 1.00 27.83 280 ASP G CA 1
ATOM 12244 C C . ASP G 1 226 ? 21.752 11.969 -7.646 1.00 27.60 280 ASP G C 1
ATOM 12245 O O . ASP G 1 226 ? 21.343 13.030 -7.168 1.00 27.41 280 ASP G O 1
ATOM 12250 N N . LEU G 1 227 ? 21.112 10.812 -7.502 1.00 27.35 281 LEU G N 1
ATOM 12251 C CA . LEU G 1 227 ? 19.893 10.693 -6.712 1.00 27.23 281 LEU G CA 1
ATOM 12252 C C . LEU G 1 227 ? 20.005 11.420 -5.387 1.00 27.15 281 LEU G C 1
ATOM 12253 O O . LEU G 1 227 ? 19.061 12.088 -4.962 1.00 27.49 281 LEU G O 1
ATOM 12258 N N . ASP G 1 228 ? 21.169 11.308 -4.750 1.00 26.93 282 ASP G N 1
ATOM 12259 C CA . ASP G 1 228 ? 21.363 11.796 -3.383 1.00 26.56 282 ASP G CA 1
ATOM 12260 C C . ASP G 1 228 ? 21.347 13.307 -3.247 1.00 25.60 282 ASP G C 1
ATOM 12261 O O . ASP G 1 228 ? 20.977 13.825 -2.201 1.00 25.75 282 ASP G O 1
ATOM 12266 N N . TYR G 1 229 ? 21.767 14.017 -4.282 1.00 24.75 283 TYR G N 1
ATOM 12267 C CA . TYR G 1 229 ? 21.702 15.469 -4.251 1.00 24.16 283 TYR G CA 1
ATOM 12268 C C . TYR G 1 229 ? 20.244 15.961 -4.255 1.00 24.07 283 TYR G C 1
ATOM 12269 O O . TYR G 1 229 ? 19.870 16.852 -3.496 1.00 23.53 283 TYR G O 1
ATOM 12278 N N . ASP G 1 230 ? 19.429 15.369 -5.117 1.00 24.07 284 ASP G N 1
ATOM 12279 C CA . ASP G 1 230 ? 18.032 15.743 -5.209 1.00 24.23 284 ASP G CA 1
ATOM 12280 C C . ASP G 1 230 ? 17.286 15.348 -3.947 1.00 23.93 284 ASP G C 1
ATOM 12281 O O . ASP G 1 230 ? 16.413 16.081 -3.501 1.00 23.95 284 ASP G O 1
ATOM 12286 N N . GLN G 1 231 ? 17.648 14.215 -3.354 1.00 23.70 285 GLN G N 1
ATOM 12287 C CA . GLN G 1 231 ? 17.060 13.828 -2.073 1.00 23.68 285 GLN G CA 1
ATOM 12288 C C . GLN G 1 231 ? 17.365 14.848 -0.983 1.00 24.02 285 GLN G C 1
ATOM 12289 O O . GLN G 1 231 ? 16.443 15.325 -0.316 1.00 24.22 285 GLN G O 1
ATOM 12295 N N . ASN G 1 232 ? 18.635 15.217 -0.827 1.00 24.07 286 ASN G N 1
ATOM 12296 C CA . ASN G 1 232 ? 19.017 16.263 0.123 1.00 24.24 286 ASN G CA 1
ATOM 12297 C C . ASN G 1 232 ? 18.283 17.571 -0.149 1.00 24.85 286 ASN G C 1
ATOM 12298 O O . ASN G 1 232 ? 17.893 18.281 0.776 1.00 25.06 286 ASN G O 1
ATOM 12303 N N . ARG G 1 233 ? 18.106 17.868 -1.429 1.00 25.17 287 ARG G N 1
ATOM 12304 C CA . ARG G 1 233 ? 17.463 19.078 -1.893 1.00 26.28 287 ARG G CA 1
ATOM 12305 C C . ARG G 1 233 ? 16.019 19.199 -1.403 1.00 26.62 287 ARG G C 1
ATOM 12306 O O . ARG G 1 233 ? 15.571 20.263 -0.955 1.00 26.46 287 ARG G O 1
ATOM 12314 N N . ALA G 1 234 ? 15.292 18.095 -1.511 1.00 26.87 288 ALA G N 1
ATOM 12315 C CA . ALA G 1 234 ? 13.903 18.071 -1.143 1.00 27.20 288 ALA G CA 1
ATOM 12316 C C . ALA G 1 234 ? 13.771 18.049 0.384 1.00 27.83 288 ALA G C 1
ATOM 12317 O O . ALA G 1 234 ? 12.808 18.587 0.932 1.00 27.97 288 ALA G O 1
ATOM 12327 N N . LEU G 1 236 ? 15.953 19.600 2.300 1.00 29.61 290 LEU G N 1
ATOM 12328 C CA . LEU G 1 236 ? 16.315 20.975 2.613 1.00 29.67 290 LEU G CA 1
ATOM 12329 C C . LEU G 1 236 ? 1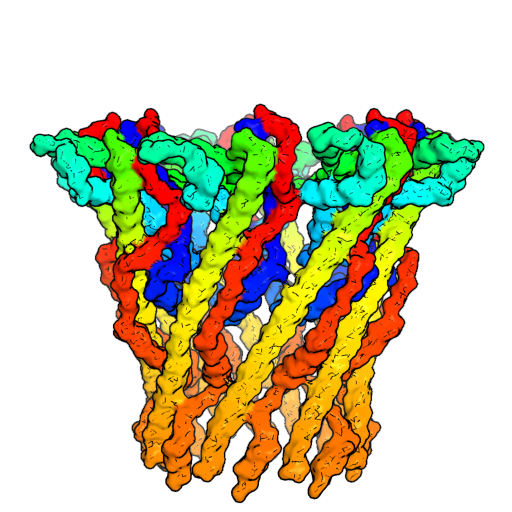5.088 21.891 2.567 1.00 29.70 290 LEU G C 1
ATOM 12330 O O . LEU G 1 236 ? 14.975 22.820 3.367 1.00 29.39 290 LEU G O 1
ATOM 12335 N N . ASN G 1 237 ? 14.177 21.617 1.634 1.00 29.34 291 ASN G N 1
ATOM 12336 C CA . ASN G 1 237 ? 12.901 22.315 1.564 1.00 29.45 291 ASN G CA 1
ATOM 12337 C C . ASN G 1 237 ? 12.060 22.201 2.832 1.00 29.57 291 ASN G C 1
ATOM 12338 O O . ASN G 1 237 ? 11.491 23.209 3.301 1.00 29.31 291 ASN G O 1
ATOM 12343 N N . THR G 1 238 ? 11.963 20.976 3.360 1.00 29.53 292 THR G N 1
ATOM 12344 C CA . THR G 1 238 ? 11.144 20.695 4.558 1.00 29.74 292 THR G CA 1
ATOM 12345 C C . THR G 1 238 ? 11.809 21.213 5.845 1.00 29.17 292 THR G C 1
ATOM 12346 O O . THR G 1 238 ? 11.138 21.605 6.794 1.00 29.82 292 THR G O 1
ATOM 12350 N N . LEU G 1 239 ? 13.132 21.235 5.842 1.00 28.70 293 LEU G N 1
ATOM 12351 C CA . LEU G 1 239 ? 13.938 21.888 6.864 1.00 28.17 293 LEU G CA 1
ATOM 12352 C C . LEU G 1 239 ? 13.792 23.422 6.889 1.00 28.46 293 LEU G C 1
ATOM 12353 O O . LEU G 1 239 ? 13.762 24.008 7.955 1.00 28.84 293 LEU G O 1
ATOM 12358 N N . ASN G 1 240 ? 13.718 24.062 5.725 1.00 28.70 294 ASN G N 1
ATOM 12359 C CA . ASN G 1 240 ? 13.559 25.521 5.612 1.00 29.17 294 ASN G CA 1
ATOM 12360 C C . ASN G 1 240 ? 12.229 26.030 6.136 1.00 29.72 294 ASN G C 1
ATOM 12361 O O . ASN G 1 240 ? 12.148 27.159 6.622 1.00 29.50 294 ASN G O 1
ATOM 12366 N N . VAL G 1 241 ? 11.183 25.212 5.984 1.00 30.38 295 VAL G N 1
ATOM 12367 C CA . VAL G 1 241 ? 9.824 25.605 6.327 1.00 30.87 295 VAL G CA 1
ATOM 12368 C C . VAL G 1 241 ? 9.786 25.875 7.805 1.00 31.31 295 VAL G C 1
ATOM 12369 O O . VAL G 1 241 ? 9.062 26.746 8.253 1.00 31.57 295 VAL G O 1
ATOM 12373 N N . GLY G 1 242 ? 10.615 25.150 8.548 1.00 32.03 296 GLY G N 1
ATOM 12374 C CA . GLY G 1 242 ? 10.734 25.331 9.989 1.00 32.79 296 GLY G CA 1
ATOM 12375 C C . GLY G 1 242 ? 9.842 24.346 10.725 1.00 33.37 296 GLY G C 1
ATOM 12376 O O . GLY G 1 242 ? 8.819 23.913 10.191 1.00 33.66 296 GLY G O 1
ATOM 12377 N N . PRO G 1 243 ? 10.209 23.995 11.965 1.00 33.83 297 PRO G N 1
ATOM 12378 C CA . PRO G 1 243 ? 9.346 23.126 12.780 1.00 34.51 297 PRO G CA 1
ATOM 12379 C C . PRO G 1 243 ? 8.039 23.833 13.182 1.00 35.39 297 PRO G C 1
ATOM 12380 O O . PRO G 1 243 ? 7.965 25.066 13.138 1.00 35.52 297 PRO G O 1
ATOM 12384 N N . THR G 1 244 ? 7.010 23.057 13.528 1.00 36.23 298 THR G N 1
ATOM 12385 C CA . THR G 1 244 ? 5.809 23.598 14.167 1.00 37.03 298 THR G CA 1
ATOM 12386 C C . THR G 1 244 ? 6.030 23.541 15.668 1.00 37.35 298 THR G C 1
ATOM 12387 O O . THR G 1 244 ? 6.390 22.495 16.215 1.00 37.75 298 THR G O 1
ATOM 12391 N N . LEU G 1 245 ? 5.846 24.661 16.339 1.00 37.82 299 LEU G N 1
ATOM 12392 C CA . LEU G 1 245 ? 6.031 24.659 17.773 1.00 38.58 299 LEU G CA 1
ATOM 12393 C C . LEU G 1 245 ? 4.643 24.682 18.376 1.00 38.83 299 LEU G C 1
ATOM 12394 O O . LEU G 1 245 ? 4.024 25.739 18.505 1.00 38.99 299 LEU G O 1
ATOM 12399 N N . ASP G 1 246 ? 4.130 23.490 18.659 1.00 39.01 300 ASP G N 1
ATOM 12400 C CA . ASP G 1 246 ? 2.924 23.361 19.445 1.00 39.51 300 ASP G CA 1
ATOM 12401 C C . ASP G 1 246 ? 3.256 23.835 20.861 1.00 39.05 300 ASP G C 1
ATOM 12402 O O . ASP G 1 246 ? 4.064 23.218 21.541 1.00 39.36 300 ASP G O 1
ATOM 12407 N N . PRO G 1 247 ? 2.647 24.914 21.331 1.00 38.68 301 PRO G N 1
ATOM 12408 C CA . PRO G 1 247 ? 2.884 25.370 22.671 1.00 38.56 301 PRO G CA 1
ATOM 12409 C C . PRO G 1 247 ? 1.926 24.687 23.642 1.00 38.17 301 PRO G C 1
ATOM 12410 O O . PRO G 1 247 ? 1.979 24.912 24.860 1.00 38.20 301 PRO G O 1
ATOM 12414 N N . ARG G 1 248 ? 1.084 23.847 23.078 1.00 37.44 302 ARG G N 1
ATOM 12415 C CA . ARG G 1 248 ? 0.005 23.184 23.823 1.00 36.88 302 ARG G CA 1
ATOM 12416 C C . ARG G 1 248 ? 0.364 22.083 24.767 1.00 35.76 302 ARG G C 1
ATOM 12417 O O . ARG G 1 248 ? -0.273 21.845 25.792 1.00 36.57 302 ARG G O 1
ATOM 12425 N N . PHE G 1 249 ? 1.342 21.313 24.370 1.00 33.44 303 PHE G N 1
ATOM 12426 C CA . PHE G 1 249 ? 1.600 20.035 24.993 1.00 30.96 303 PHE G CA 1
ATOM 12427 C C . PHE G 1 249 ? 2.029 19.887 26.459 1.00 30.34 303 PHE G C 1
ATOM 12428 O O . PHE G 1 249 ? 2.661 20.749 27.072 1.00 30.20 303 PHE G O 1
ATOM 12436 N N . GLN G 1 250 ? 1.635 18.688 26.975 1.00 29.44 304 GLN G N 1
ATOM 12437 C CA . GLN G 1 250 ? 1.857 18.239 28.357 1.00 29.16 304 GLN G CA 1
ATOM 12438 C C . GLN G 1 250 ? 3.115 17.381 28.410 1.00 28.11 304 GLN G C 1
ATOM 12439 O O . GLN G 1 250 ? 3.455 16.649 27.472 1.00 28.03 304 GLN G O 1
ATOM 12445 N N . THR G 1 251 ? 3.775 17.482 29.522 1.00 27.31 305 THR G N 1
ATOM 12446 C CA . THR G 1 251 ? 5.087 16.930 29.659 1.00 26.21 305 THR G CA 1
ATOM 12447 C C . THR G 1 251 ? 5.185 15.797 30.727 1.00 25.38 305 THR G C 1
ATOM 12448 O O . THR G 1 251 ? 6.240 15.209 30.946 1.00 24.24 305 THR G O 1
ATOM 12452 N N . TYR G 1 252 ? 4.047 15.466 31.327 1.00 24.88 306 TYR G N 1
ATOM 12453 C CA . TYR G 1 252 ? 3.947 14.498 32.411 1.00 25.05 306 TYR G CA 1
ATOM 12454 C C . TYR G 1 252 ? 2.580 13.815 32.310 1.00 25.61 306 TYR G C 1
ATOM 12455 O O . TYR G 1 252 ? 1.751 14.204 31.498 1.00 25.67 306 TYR G O 1
ATOM 12464 N N . ARG G 1 253 ? 2.307 12.844 33.175 1.00 26.54 307 ARG G N 1
ATOM 12465 C CA . ARG G 1 253 ? 0.901 12.484 33.450 1.00 27.13 307 ARG G CA 1
ATOM 12466 C C . ARG G 1 253 ? 0.627 12.205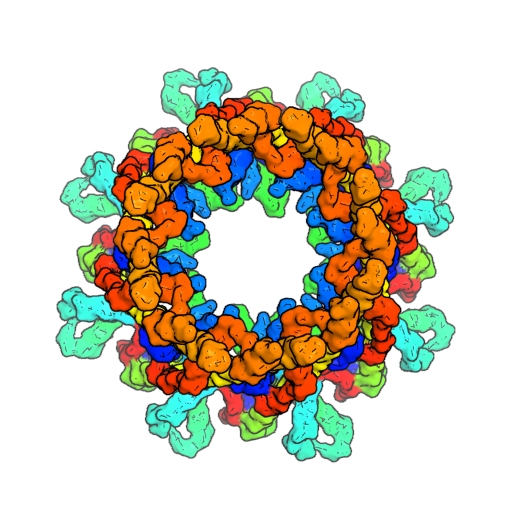 34.906 1.00 27.67 307 ARG G C 1
ATOM 12467 O O . ARG G 1 253 ? 1.524 11.802 35.661 1.00 28.16 307 ARG G O 1
ATOM 12475 N N . TYR G 1 254 ? -0.609 12.475 35.308 1.00 28.04 308 TYR G N 1
ATOM 12476 C CA . TYR G 1 254 ? -1.033 12.239 36.685 1.00 28.12 308 TYR G CA 1
ATOM 12477 C C . TYR G 1 254 ? -1.342 10.775 36.930 1.00 27.89 308 TYR G C 1
ATOM 12478 O O . TYR G 1 254 ? -2.100 10.180 36.179 1.00 27.76 308 TYR G O 1
ATOM 12487 N N . LEU G 1 255 ? -0.716 10.199 37.960 1.00 27.40 309 LEU G N 1
ATOM 12488 C CA . LEU G 1 255 ? -1.175 8.957 38.565 1.00 27.06 309 LEU G CA 1
ATOM 12489 C C . LEU G 1 255 ? -2.049 9.324 39.788 1.00 27.03 309 LEU G C 1
ATOM 12490 O O . LEU G 1 255 ? -2.898 8.550 40.231 1.00 26.39 309 LEU G O 1
ATOM 12495 N N . ARG G 1 256 ? -1.807 10.520 40.326 1.00 27.07 310 ARG G N 1
ATOM 12496 C CA . ARG G 1 256 ? -2.549 11.054 41.457 1.00 27.13 310 ARG G CA 1
ATOM 12497 C C . ARG G 1 256 ? -2.697 12.552 41.303 1.00 27.65 310 ARG G C 1
ATOM 12498 O O . ARG G 1 256 ? -1.716 13.300 41.400 1.00 27.89 310 ARG G O 1
ATOM 12506 N N . THR G 1 257 ? -3.924 12.990 41.037 1.00 27.97 311 THR G N 1
ATOM 12507 C CA . THR G 1 257 ? -4.209 14.407 40.872 1.00 28.32 311 THR G CA 1
ATOM 12508 C C . THR G 1 257 ? -4.360 15.036 42.275 1.00 28.84 311 THR G C 1
ATOM 12509 O O . THR G 1 257 ? -4.796 14.356 43.215 1.00 28.51 311 THR G O 1
ATOM 12513 N N . PRO G 1 258 ? -3.945 16.307 42.446 1.00 28.87 312 PRO G N 1
ATOM 12514 C CA . PRO G 1 258 ? -4.211 17.002 43.704 1.00 29.37 312 PRO G CA 1
ATOM 12515 C C . PRO G 1 258 ? -5.691 17.055 44.033 1.00 30.31 312 PRO G C 1
ATOM 12516 O O . PRO G 1 258 ? -6.517 17.197 43.141 1.00 30.42 312 PRO G O 1
ATOM 12520 N N . GLU G 1 259 ? -6.004 16.940 45.317 1.00 30.94 313 GLU G N 1
ATOM 12521 C CA . GLU G 1 259 ? -7.338 17.133 45.821 1.00 32.05 313 GLU G CA 1
ATOM 12522 C C . GLU G 1 259 ? -7.196 17.886 47.149 1.00 32.41 313 GLU G C 1
ATOM 12523 O O . GLU G 1 259 ? -6.078 18.010 47.683 1.00 32.19 313 GLU G O 1
ATOM 12529 N N . GLU G 1 260 ? -8.301 18.442 47.642 1.00 32.53 314 GLU G N 1
ATOM 12530 C CA . GLU G 1 260 ? -8.291 19.222 48.880 1.00 33.71 314 GLU G CA 1
ATOM 12531 C C . GLU G 1 260 ? -8.028 18.248 50.006 1.00 32.81 314 GLU G C 1
ATOM 12532 O O . GLU G 1 260 ? -8.692 17.228 50.092 1.00 33.33 314 GLU G O 1
ATOM 12538 N N . PRO G 1 261 ? -7.047 18.544 50.871 1.00 32.55 315 PRO G N 1
ATOM 12539 C CA . PRO G 1 261 ? -6.848 17.622 51.986 1.00 31.96 315 PRO G CA 1
ATOM 12540 C C . PRO G 1 261 ? -8.078 17.582 52.857 1.00 32.63 315 PRO G C 1
ATOM 12541 O O . PRO G 1 261 ? -8.886 18.520 52.875 1.00 32.06 315 PRO G O 1
ATOM 12545 N N . VAL G 1 262 ? -8.227 16.497 53.581 1.00 33.40 316 VAL G N 1
ATOM 12546 C CA . VAL G 1 262 ? -9.376 16.380 54.428 1.00 34.84 316 VAL G CA 1
ATOM 12547 C C . VAL G 1 262 ? -9.092 16.997 55.794 1.00 35.53 316 VAL G C 1
ATOM 12548 O O . VAL G 1 262 ? -9.991 17.560 56.441 1.00 36.52 316 VAL G O 1
ATOM 12552 N N . LYS G 1 263 ? -7.839 16.910 56.222 1.00 35.85 317 LYS G N 1
ATOM 12553 C CA . LYS G 1 263 ? -7.431 17.490 57.502 1.00 36.94 317 LYS G CA 1
ATOM 12554 C C . LYS G 1 263 ? -6.072 18.172 57.361 1.00 36.16 317 LYS G C 1
ATOM 12555 O O . LYS G 1 263 ? -5.464 18.118 56.299 1.00 35.94 317 LYS G O 1
ATOM 12561 N N . ARG G 1 264 ? -5.604 18.820 58.421 1.00 36.34 318 ARG G N 1
ATOM 12562 C CA . ARG G 1 264 ? -4.276 19.442 58.418 1.00 36.46 318 ARG G CA 1
ATOM 12563 C C . ARG G 1 264 ? -3.163 18.405 58.644 1.00 36.10 318 ARG G C 1
ATOM 12564 O O . ARG G 1 264 ? -3.411 17.293 59.127 1.00 35.86 318 ARG G O 1
ATOM 12572 N N . ASP G 1 265 ? -1.944 18.789 58.294 1.00 35.75 319 ASP G N 1
ATOM 12573 C CA . ASP G 1 265 ? -0.754 17.943 58.451 1.00 35.89 319 ASP G CA 1
ATOM 12574 C C . ASP G 1 265 ? -0.440 17.550 59.899 1.00 34.82 319 ASP G C 1
ATOM 12575 O O . ASP G 1 265 ? -0.795 18.263 60.832 1.00 34.33 319 ASP G O 1
ATOM 12580 N N . GLU H 1 1 ? 29.391 34.673 57.400 1.00 31.86 55 GLU H N 1
ATOM 12581 C CA . GLU H 1 1 ? 28.073 35.190 57.880 1.00 32.71 55 GLU H CA 1
ATOM 12582 C C . GLU H 1 1 ? 26.876 34.966 56.916 1.00 31.68 55 GLU H C 1
ATOM 12583 O O . GLU H 1 1 ? 25.800 34.630 57.388 1.00 31.95 55 GLU H O 1
ATOM 12589 N N . TRP H 1 2 ? 27.042 35.164 55.607 1.00 30.46 56 TRP H N 1
ATOM 12590 C CA . TRP H 1 2 ? 25.918 35.028 54.647 1.00 29.62 56 TRP H CA 1
ATOM 12591 C C . TRP H 1 2 ? 26.289 34.231 53.376 1.00 30.16 56 TRP H C 1
ATOM 12592 O O . TRP H 1 2 ? 27.377 34.405 52.817 1.00 31.16 56 TRP H O 1
ATOM 12603 N N . SER H 1 3 ? 25.384 33.401 52.876 1.00 30.15 57 SER H N 1
ATOM 12604 C CA . SER H 1 3 ? 25.730 32.566 51.734 1.00 30.37 57 SER H CA 1
ATOM 12605 C C . SER H 1 3 ? 24.634 32.524 50.681 1.00 30.95 57 SER H C 1
ATOM 12606 O O . SER H 1 3 ? 23.467 32.629 51.026 1.00 31.12 57 SER H O 1
ATOM 12609 N N . SER H 1 4 ? 25.029 32.403 49.408 1.00 30.59 58 SER H N 1
ATOM 12610 C CA . SER H 1 4 ? 24.108 32.107 48.317 1.00 30.57 58 SER H CA 1
ATOM 12611 C C . SER H 1 4 ? 24.330 30.696 47.828 1.00 30.13 58 SER H C 1
ATOM 12612 O O . SER H 1 4 ? 25.402 30.123 48.023 1.00 29.43 58 SER H O 1
ATOM 12615 N N . THR H 1 5 ? 23.342 30.162 47.127 1.00 29.75 59 THR H N 1
ATOM 12616 C CA . THR H 1 5 ? 23.492 28.864 46.505 1.00 30.38 59 THR H CA 1
ATOM 12617 C C . THR H 1 5 ? 23.030 28.915 45.065 1.00 29.98 59 THR H C 1
ATOM 12618 O O . THR H 1 5 ? 22.039 29.571 44.743 1.00 30.74 59 THR H O 1
ATOM 12622 N N . ALA H 1 6 ? 23.777 28.243 44.194 1.00 29.37 60 ALA H N 1
ATOM 12623 C CA . ALA H 1 6 ? 23.374 28.025 42.819 1.00 28.40 60 ALA H CA 1
ATOM 12624 C C . ALA H 1 6 ? 23.314 26.541 42.605 1.00 28.69 60 ALA H C 1
ATOM 12625 O O . ALA H 1 6 ? 24.100 25.778 43.205 1.00 29.41 60 ALA H O 1
ATOM 12627 N N . ILE H 1 7 ? 22.356 26.133 41.773 1.00 28.36 61 ILE H N 1
ATOM 12628 C CA . ILE H 1 7 ? 22.231 24.749 41.290 1.00 27.42 61 ILE H CA 1
ATOM 12629 C C . ILE H 1 7 ? 22.230 24.826 39.778 1.00 27.91 61 ILE H C 1
ATOM 12630 O O . ILE H 1 7 ? 21.457 25.594 39.178 1.00 27.79 61 ILE H O 1
ATOM 12635 N N . THR H 1 8 ? 23.107 24.038 39.156 1.00 27.78 62 THR H N 1
ATOM 12636 C CA . THR H 1 8 ? 23.299 24.134 37.719 1.00 27.28 62 THR H CA 1
ATOM 12637 C C . THR H 1 8 ? 23.017 22.834 36.985 1.00 27.43 62 THR H C 1
ATOM 12638 O O . THR H 1 8 ? 22.872 21.766 37.590 1.00 26.83 62 THR H O 1
ATOM 12642 N N . ASP H 1 9 ? 22.984 22.936 35.659 1.00 27.63 63 ASP H N 1
ATOM 12643 C CA . ASP H 1 9 ? 22.815 21.804 34.787 1.00 28.46 63 ASP H CA 1
ATOM 12644 C C . ASP H 1 9 ? 23.342 22.200 33.413 1.00 29.08 63 ASP H C 1
ATOM 12645 O O . ASP H 1 9 ? 23.794 23.324 33.227 1.00 29.28 63 ASP H O 1
ATOM 12650 N N . ARG H 1 10 ? 23.292 21.286 32.451 1.00 29.97 64 ARG H N 1
ATOM 12651 C CA . ARG H 1 10 ? 23.910 21.506 31.155 1.00 31.16 64 ARG H CA 1
ATOM 12652 C C . ARG H 1 10 ? 23.224 22.576 30.321 1.00 30.83 64 ARG H C 1
ATOM 12653 O O . ARG H 1 10 ? 22.017 22.748 30.391 1.00 30.95 64 ARG H O 1
ATOM 12661 N N . PRO H 1 11 ? 24.006 23.275 29.496 1.00 30.85 65 PRO H N 1
ATOM 12662 C CA . PRO H 1 11 ? 23.463 24.328 28.648 1.00 30.67 65 PRO H CA 1
ATOM 12663 C C . PRO H 1 11 ? 22.496 23.761 27.607 1.00 30.41 65 PRO H C 1
ATOM 12664 O O . PRO H 1 11 ? 22.592 22.591 27.235 1.00 30.50 65 PRO H O 1
ATOM 12668 N N . THR H 1 12 ? 21.577 24.602 27.150 1.00 29.94 66 THR H N 1
ATOM 12669 C CA . THR H 1 12 ? 20.708 24.268 26.034 1.00 29.68 66 THR H CA 1
ATOM 12670 C C . THR H 1 12 ? 21.487 24.480 24.742 1.00 29.60 66 THR H C 1
ATOM 12671 O O . THR H 1 12 ? 22.487 25.200 24.734 1.00 29.43 66 THR H O 1
ATOM 12675 N N . VAL H 1 13 ? 21.029 23.846 23.667 1.00 29.58 67 VAL H N 1
ATOM 12676 C CA . VAL H 1 13 ? 21.626 23.983 22.338 1.00 30.10 67 VAL H CA 1
ATOM 12677 C C . VAL H 1 13 ? 21.820 25.446 21.946 1.00 30.58 67 VAL H C 1
ATOM 12678 O O . VAL H 1 13 ? 22.902 25.835 21.488 1.00 30.58 67 VAL H O 1
ATOM 12682 N N . ASN H 1 14 ? 20.777 26.246 22.147 1.00 31.25 68 ASN H N 1
ATOM 12683 C CA . ASN H 1 14 ? 20.793 27.673 21.834 1.00 32.44 68 ASN H CA 1
ATOM 12684 C C . ASN H 1 14 ? 21.888 28.441 22.553 1.00 33.09 68 ASN H C 1
ATOM 12685 O O . ASN H 1 14 ? 22.399 29.436 22.053 1.00 33.17 68 ASN H O 1
ATOM 12698 N N . LEU H 1 16 ? 24.874 27.755 23.107 1.00 33.86 70 LEU H N 1
ATOM 12699 C CA . LEU H 1 16 ? 26.237 27.438 22.650 1.00 32.48 70 LEU H CA 1
ATOM 12700 C C . LEU H 1 16 ? 26.532 28.154 21.331 1.00 32.36 70 LEU H C 1
ATOM 12701 O O . LEU H 1 16 ? 27.660 28.126 20.817 1.00 32.19 70 LEU H O 1
ATOM 12706 N N . GLY H 1 17 ? 25.500 28.800 20.795 1.00 31.77 71 GLY H N 1
ATOM 12707 C CA . GLY H 1 17 ? 25.594 29.463 19.516 1.00 31.32 71 GLY H CA 1
ATOM 12708 C C . GLY H 1 17 ? 26.303 28.584 18.520 1.00 30.90 71 GLY H C 1
ATOM 12709 O O . GLY H 1 17 ? 26.027 27.383 18.428 1.00 30.80 71 GLY H O 1
ATOM 12710 N N . GLY H 1 18 ? 27.236 29.198 17.795 1.00 30.74 72 GLY H N 1
ATOM 12711 C CA . GLY H 1 18 ? 27.988 28.549 16.726 1.00 29.82 72 GLY H CA 1
ATOM 12712 C C . GLY H 1 18 ? 28.891 27.419 17.187 1.00 29.42 72 GLY H C 1
ATOM 12713 O O . GLY H 1 18 ? 29.246 26.553 16.385 1.00 29.79 72 GLY H O 1
ATOM 12714 N N . TYR H 1 19 ? 29.259 27.398 18.469 1.00 28.63 73 TYR H N 1
ATOM 12715 C CA . TYR H 1 19 ? 30.151 26.347 18.967 1.00 28.09 73 TYR H CA 1
ATOM 12716 C C . TYR H 1 19 ? 29.563 24.951 18.709 1.00 28.22 73 TYR H C 1
ATOM 12717 O O . TYR H 1 19 ? 30.294 24.006 18.403 1.00 27.85 73 TYR H O 1
ATOM 12726 N N . TYR H 1 20 ? 28.238 24.849 18.801 1.00 28.23 74 TYR H N 1
ATOM 12727 C CA . TYR H 1 20 ? 27.552 23.570 18.717 1.00 28.26 74 TYR H CA 1
ATOM 12728 C C . TYR H 1 20 ? 27.629 22.913 17.355 1.00 28.05 74 TYR H C 1
ATOM 12729 O O . TYR H 1 20 ? 28.049 21.769 17.246 1.00 28.11 74 TYR H O 1
ATOM 12738 N N . SER H 1 21 ? 27.222 23.622 16.312 1.00 28.48 75 SER H N 1
ATOM 12739 C CA . SER H 1 21 ? 27.193 23.006 14.985 1.00 28.49 75 SER H CA 1
ATOM 12740 C C . SER H 1 21 ? 28.601 22.776 14.473 1.00 28.50 75 SER H C 1
ATOM 12741 O O . SER H 1 21 ? 28.830 21.941 13.591 1.00 29.00 75 SER H O 1
ATOM 12744 N N . GLN H 1 22 ? 29.552 23.508 15.026 1.00 28.16 76 GLN H N 1
ATOM 12745 C CA . GLN H 1 22 ? 30.909 23.333 14.601 1.00 28.47 76 GLN H CA 1
ATOM 12746 C C . GLN H 1 22 ? 31.526 22.092 15.225 1.00 28.70 76 GLN H C 1
ATOM 12747 O O . GLN H 1 22 ? 32.294 21.380 14.576 1.00 28.76 76 GLN H O 1
ATOM 12753 N N . GLN H 1 23 ? 31.195 21.833 16.485 1.00 28.72 77 GLN H N 1
ATOM 12754 C CA . GLN H 1 23 ? 31.686 20.660 17.175 1.00 29.31 77 GLN H CA 1
ATOM 12755 C C . GLN H 1 23 ? 31.002 19.437 16.576 1.00 29.62 77 GLN H C 1
ATOM 12756 O O . GLN H 1 23 ? 31.596 18.358 16.452 1.00 29.48 77 GLN H O 1
ATOM 12762 N N . GLN H 1 24 ? 29.755 19.627 16.160 1.00 29.86 78 GLN H N 1
ATOM 12763 C CA . GLN H 1 24 ? 29.026 18.585 15.459 1.00 30.55 78 GLN H CA 1
ATOM 12764 C C . GLN H 1 24 ? 29.670 18.270 14.111 1.00 30.62 78 GLN H C 1
ATOM 12765 O O . GLN H 1 24 ? 29.872 17.103 13.757 1.00 31.23 78 GLN H O 1
ATOM 12771 N N . PHE H 1 25 ? 29.990 19.314 13.363 1.00 30.42 79 PHE H N 1
ATOM 12772 C CA . PHE H 1 25 ? 30.689 19.166 12.115 1.00 30.15 79 PHE H CA 1
ATOM 12773 C C . PHE H 1 25 ? 31.894 18.244 12.297 1.00 30.60 79 PHE H C 1
ATOM 12774 O O . PHE H 1 25 ? 32.011 17.241 11.603 1.00 30.30 79 PHE H O 1
ATOM 12782 N N . LEU H 1 26 ? 32.753 18.558 13.271 1.00 31.21 80 LEU H N 1
ATOM 12783 C CA . LEU H 1 26 ? 33.977 17.785 13.501 1.00 31.93 80 LEU H CA 1
ATOM 12784 C C . LEU H 1 26 ? 33.723 16.378 14.030 1.00 32.83 80 LEU H C 1
ATOM 12785 O O . LEU H 1 26 ? 34.490 15.459 13.747 1.00 33.36 80 LEU H O 1
ATOM 12790 N N . ARG H 1 27 ? 32.655 16.214 14.802 1.00 33.78 81 ARG H N 1
ATOM 12791 C CA . ARG H 1 27 ? 32.263 14.896 15.280 1.00 34.93 81 ARG H CA 1
ATOM 12792 C C . ARG H 1 27 ? 31.915 13.959 14.138 1.00 35.53 81 ARG H C 1
ATOM 12793 O O . ARG H 1 27 ? 32.251 12.777 14.165 1.00 35.74 81 ARG H O 1
ATOM 12801 N N . ASN H 1 28 ? 31.243 14.505 13.133 1.00 36.46 82 ASN H N 1
ATOM 12802 C CA . ASN H 1 28 ? 30.674 13.715 12.066 1.00 37.08 82 ASN H CA 1
ATOM 12803 C C . ASN H 1 28 ? 31.634 13.590 10.908 1.00 37.89 82 ASN H C 1
ATOM 12804 O O . ASN H 1 28 ? 31.228 13.410 9.753 1.00 38.15 82 ASN H O 1
ATOM 12809 N N . LEU H 1 29 ? 32.920 13.704 11.249 1.00 38.71 83 LEU H N 1
ATOM 12810 C CA . LEU H 1 29 ? 34.030 13.454 10.345 1.00 39.19 83 LEU H CA 1
ATOM 12811 C C . LEU H 1 29 ? 34.949 12.350 10.881 1.00 39.95 83 LEU H C 1
ATOM 12812 O O . LEU H 1 29 ? 35.678 11.718 10.104 1.00 40.20 83 LEU H O 1
ATOM 12817 N N . ASP H 1 30 ? 34.924 12.121 12.196 1.00 40.69 84 ASP H N 1
ATOM 12818 C CA . ASP H 1 30 ? 35.748 11.063 12.796 1.00 41.84 84 ASP H CA 1
ATOM 12819 C C . ASP H 1 30 ? 35.146 9.648 12.676 1.00 42.14 84 ASP H C 1
ATOM 12820 O O . ASP H 1 30 ? 35.883 8.645 12.630 1.00 42.58 84 ASP H O 1
ATOM 12825 N N . VAL H 1 31 ? 33.817 9.564 12.620 1.00 42.25 85 VAL H N 1
ATOM 12826 C CA . VAL H 1 31 ? 33.142 8.264 12.484 1.00 42.22 85 VAL H CA 1
ATOM 12827 C C . VAL H 1 31 ? 32.698 8.000 11.039 1.00 42.21 85 VAL H C 1
ATOM 12828 O O . VAL H 1 31 ? 33.532 7.972 10.120 1.00 42.45 85 VAL H O 1
ATOM 12832 N N . PRO H 1 41 ? 28.179 10.833 24.257 1.00 30.88 95 PRO H N 1
ATOM 12833 C CA . PRO H 1 41 ? 28.169 11.986 25.181 1.00 30.80 95 PRO H CA 1
ATOM 12834 C C . PRO H 1 41 ? 27.926 13.296 24.438 1.00 30.45 95 PRO H C 1
ATOM 12835 O O . PRO H 1 41 ? 28.744 13.699 23.618 1.00 30.48 95 PRO H O 1
ATOM 12839 N N . SER H 1 42 ? 26.792 13.932 24.718 1.00 30.11 96 SER H N 1
ATOM 12840 C CA . SER H 1 42 ? 26.342 15.121 23.996 1.00 30.06 96 SER H CA 1
ATOM 12841 C C . SER H 1 42 ? 27.343 16.286 24.012 1.00 29.68 96 SER H C 1
ATOM 12842 O O . SER H 1 42 ? 28.081 16.471 24.979 1.00 29.58 96 SER H O 1
ATOM 12845 N N . VAL H 1 43 ? 27.338 17.089 22.951 1.00 29.41 97 VAL H N 1
ATOM 12846 C CA . VAL H 1 43 ? 28.094 18.349 22.943 1.00 29.34 97 VAL H CA 1
ATOM 12847 C C . VAL H 1 43 ? 27.803 19.201 24.187 1.00 29.25 97 VAL H C 1
ATOM 12848 O O . VAL H 1 43 ? 28.719 19.726 24.799 1.00 28.55 97 VAL H O 1
ATOM 12860 N N . ASP H 1 45 ? 26.769 18.086 27.083 1.00 29.91 99 ASP H N 1
ATOM 12861 C CA . ASP H 1 45 ? 27.359 17.366 28.213 1.00 30.21 99 ASP H CA 1
ATOM 12862 C C . ASP H 1 45 ? 28.844 17.692 28.349 1.00 29.77 99 ASP H C 1
ATOM 12863 O O . ASP H 1 45 ? 29.315 17.998 29.431 1.00 29.56 99 ASP H O 1
ATOM 12868 N N . GLU H 1 46 ? 29.578 17.604 27.245 1.00 29.32 100 GLU H N 1
ATOM 12869 C CA . GLU H 1 46 ? 31.000 17.938 27.226 1.00 28.72 100 GLU H CA 1
ATOM 12870 C C . GLU H 1 46 ? 31.237 19.362 27.687 1.00 27.03 100 GLU H C 1
ATOM 12871 O O . GLU H 1 46 ? 32.165 19.626 28.447 1.00 26.19 100 GLU H O 1
ATOM 12877 N N . ALA H 1 47 ? 30.377 20.261 27.232 1.00 26.01 101 ALA H N 1
ATOM 12878 C CA . ALA H 1 47 ? 30.493 21.671 27.568 1.00 26.08 101 ALA H CA 1
ATOM 12879 C C . ALA H 1 47 ? 30.361 21.823 29.082 1.00 25.84 101 ALA H C 1
ATOM 12880 O O . ALA H 1 47 ? 31.231 22.415 29.744 1.00 25.63 101 ALA H O 1
ATOM 12882 N N . TYR H 1 48 ? 29.276 21.260 29.614 1.00 24.87 102 TYR H N 1
ATOM 12883 C CA . TYR H 1 48 ? 29.012 21.273 31.025 1.00 24.07 102 TYR H CA 1
ATOM 12884 C C . TYR H 1 48 ? 30.115 20.573 31.818 1.00 23.95 102 TYR H C 1
ATOM 12885 O O . TYR H 1 48 ? 30.456 20.998 32.908 1.00 24.09 102 TYR H O 1
ATOM 12894 N N . LYS H 1 49 ? 30.697 19.523 31.261 1.00 24.02 103 LYS H N 1
ATOM 12895 C CA . LYS H 1 49 ? 31.831 18.866 31.889 1.00 25.26 103 LYS H CA 1
ATOM 12896 C C . LYS H 1 49 ? 32.958 19.876 32.226 1.00 25.21 103 LYS H C 1
ATOM 12897 O O . LYS H 1 49 ? 33.532 19.846 33.311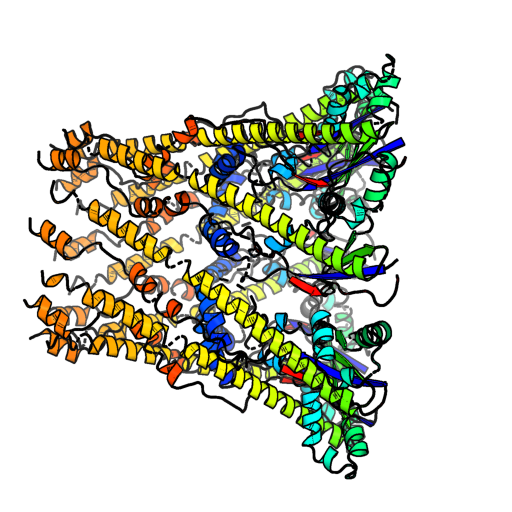 1.00 25.27 103 LYS H O 1
ATOM 12903 N N . GLU H 1 50 ? 33.271 20.763 31.289 1.00 24.77 104 GLU H N 1
ATOM 12904 C CA . GLU H 1 50 ? 34.336 21.719 31.497 1.00 24.55 104 GLU H CA 1
ATOM 12905 C C . GLU H 1 50 ? 33.925 22.790 32.488 1.00 24.70 104 GLU H C 1
ATOM 12906 O O . GLU H 1 50 ? 34.723 23.209 33.340 1.00 24.34 104 GLU H O 1
ATOM 12912 N N . PHE H 1 51 ? 32.684 23.227 32.376 1.00 24.89 105 PHE H N 1
ATOM 12913 C CA . PHE H 1 51 ? 32.152 24.183 33.316 1.00 26.19 105 PHE H CA 1
ATOM 12914 C C . PHE H 1 51 ? 32.248 23.675 34.764 1.00 27.20 105 PHE H C 1
ATOM 12915 O O . PHE H 1 51 ? 32.660 24.395 35.654 1.00 27.67 105 PHE H O 1
ATOM 12923 N N . VAL H 1 52 ? 31.826 22.441 34.989 1.00 28.49 106 VAL H N 1
ATOM 12924 C CA . VAL H 1 52 ? 31.823 21.855 36.305 1.00 30.03 106 VAL H CA 1
ATOM 12925 C C . VAL H 1 52 ? 33.261 21.813 36.818 1.00 31.15 106 VAL H C 1
ATOM 12926 O O . VAL H 1 52 ? 33.527 22.115 37.967 1.00 30.79 106 VAL H O 1
ATOM 12938 N N . GLN H 1 54 ? 35.630 23.811 35.965 1.00 32.31 108 GLN H N 1
ATOM 12939 C CA . GLN H 1 54 ? 36.055 25.184 36.220 1.00 30.95 108 GLN H CA 1
ATOM 12940 C C . GLN H 1 54 ? 35.491 25.675 37.535 1.00 30.96 108 GLN H C 1
ATOM 12941 O O . GLN H 1 54 ? 36.184 26.317 38.353 1.00 31.50 108 GLN H O 1
ATOM 12947 N N . LEU H 1 55 ? 34.223 25.379 37.721 1.00 30.07 109 LEU H N 1
ATOM 12948 C CA . LEU H 1 55 ? 33.494 25.783 38.896 1.00 30.29 109 LEU H CA 1
ATOM 12949 C C . LEU H 1 55 ? 34.137 25.240 40.174 1.00 30.25 109 LEU H C 1
ATOM 12950 O O . LEU H 1 55 ? 34.175 25.946 41.187 1.00 31.01 109 LEU H O 1
ATOM 12955 N N . ALA H 1 56 ? 34.630 23.995 40.131 1.00 29.28 110 ALA H N 1
ATOM 12956 C CA . ALA H 1 56 ? 35.226 23.373 41.331 1.00 29.01 110 ALA H CA 1
ATOM 12957 C C . ALA H 1 56 ? 36.709 23.721 41.567 1.00 28.45 110 ALA H C 1
ATOM 12958 O O . ALA H 1 56 ? 37.222 23.561 42.688 1.00 29.60 110 ALA H O 1
ATOM 12960 N N . SER H 1 57 ? 37.393 24.168 40.526 1.00 27.26 111 SER H N 1
ATOM 12961 C CA . SER H 1 57 ? 38.829 24.350 40.565 1.00 26.80 111 SER H CA 1
ATOM 12962 C C . SER H 1 57 ? 39.277 25.367 41.611 1.00 26.63 111 SER H C 1
ATOM 12963 O O . SER H 1 57 ? 38.691 26.432 41.771 1.00 26.08 111 SER H O 1
ATOM 12966 N N . TRP H 1 58 ? 40.313 24.999 42.339 1.00 26.93 112 TRP H N 1
ATOM 12967 C CA . TRP H 1 58 ? 40.984 25.894 43.252 1.00 27.45 112 TRP H CA 1
ATOM 12968 C C . TRP H 1 58 ? 41.556 27.103 42.527 1.00 26.86 112 TRP H C 1
ATOM 12969 O O . TRP H 1 58 ? 41.447 28.236 43.014 1.00 26.67 112 TRP H O 1
ATOM 12980 N N . ASP H 1 59 ? 42.172 26.877 41.377 1.00 25.87 113 ASP H N 1
ATOM 12981 C CA . ASP H 1 59 ? 42.715 27.989 40.631 1.00 26.22 113 ASP H CA 1
ATOM 12982 C C . ASP H 1 59 ? 41.611 28.971 40.243 1.00 26.49 113 ASP H C 1
ATOM 12983 O O . ASP H 1 59 ? 41.807 30.168 40.317 1.00 26.51 113 ASP H O 1
ATOM 12988 N N . THR H 1 60 ? 40.444 28.469 39.847 1.00 27.26 114 THR H N 1
ATOM 12989 C CA . THR H 1 60 ? 39.382 29.351 39.385 1.00 27.35 114 THR H CA 1
ATOM 12990 C C . THR H 1 60 ? 38.932 30.240 40.536 1.00 27.07 114 THR H C 1
ATOM 12991 O O . THR H 1 60 ? 38.831 31.456 40.398 1.00 26.88 114 THR H O 1
ATOM 12995 N N . ARG H 1 61 ? 38.725 29.640 41.690 1.00 27.16 115 ARG H N 1
ATOM 12996 C CA . ARG H 1 61 ? 38.337 30.422 42.882 1.00 27.55 115 ARG H CA 1
ATOM 12997 C C . ARG H 1 61 ? 39.389 31.483 43.300 1.00 28.34 115 ARG H C 1
ATOM 12998 O O . ARG H 1 61 ? 39.032 32.639 43.589 1.00 28.99 115 ARG H O 1
ATOM 13006 N N . ARG H 1 62 ? 40.663 31.101 43.280 1.00 28.42 116 ARG H N 1
ATOM 13007 C CA . ARG H 1 62 ? 41.763 31.985 43.592 1.00 29.11 116 ARG H CA 1
ATOM 13008 C C . ARG H 1 62 ? 41.788 33.160 42.621 1.00 29.62 116 ARG H C 1
ATOM 13009 O O . ARG H 1 62 ? 41.812 34.328 43.038 1.00 28.82 116 ARG H O 1
ATOM 13017 N N . GLU H 1 63 ? 41.774 32.849 41.325 1.00 29.59 117 GLU H N 1
ATOM 13018 C CA . GLU H 1 63 ? 41.802 33.904 40.321 1.00 30.10 117 GLU H CA 1
ATOM 13019 C C . GLU H 1 63 ? 40.602 34.822 40.446 1.00 29.05 117 GLU H C 1
ATOM 13020 O O . GLU H 1 63 ? 40.741 36.034 40.391 1.00 28.56 117 GLU H O 1
ATOM 13026 N N . PHE H 1 64 ? 39.436 34.233 40.658 1.00 28.00 118 PHE H N 1
ATOM 13027 C CA . PHE H 1 64 ? 38.242 35.011 40.906 1.00 27.46 118 PHE H CA 1
ATOM 13028 C C . PHE H 1 64 ? 38.400 36.068 42.016 1.00 27.19 118 PHE H C 1
ATOM 13029 O O . PHE H 1 64 ? 38.146 37.245 41.779 1.00 26.95 118 PHE H O 1
ATOM 13037 N N . TRP H 1 65 ? 38.811 35.652 43.210 1.00 27.22 119 TRP H N 1
ATOM 13038 C CA . TRP H 1 65 ? 38.932 36.578 44.339 1.00 27.80 119 TRP H CA 1
ATOM 13039 C C . TRP H 1 65 ? 39.969 37.673 44.103 1.00 28.30 119 TRP H C 1
ATOM 13040 O O . TRP H 1 65 ? 39.750 38.845 44.459 1.00 29.13 119 TRP H O 1
ATOM 13051 N N . LEU H 1 66 ? 41.076 37.313 43.473 1.00 28.52 120 LEU H N 1
ATOM 13052 C CA . LEU H 1 66 ? 42.170 38.254 43.237 1.00 28.73 120 LEU H CA 1
ATOM 13053 C C . LEU H 1 66 ? 41.747 39.414 42.366 1.00 29.03 120 LEU H C 1
ATOM 13054 O O . LEU H 1 66 ? 42.359 40.482 42.383 1.00 29.64 120 LEU H O 1
ATOM 13059 N N . GLN H 1 67 ? 40.680 39.187 41.630 1.00 29.49 121 GLN H N 1
ATOM 13060 C CA . GLN H 1 67 ? 40.194 40.062 40.575 1.00 30.69 121 GLN H CA 1
ATOM 13061 C C . GLN H 1 67 ? 39.005 40.881 41.111 1.00 30.64 121 GLN H C 1
ATOM 13062 O O . GLN H 1 67 ? 38.478 41.740 40.441 1.00 30.62 121 GLN H O 1
ATOM 13068 N N . THR H 1 68 ? 38.628 40.600 42.351 1.00 30.76 122 THR H N 1
ATOM 13069 C CA . THR H 1 68 ? 37.432 41.118 43.006 1.00 30.81 122 THR H CA 1
ATOM 13070 C C . THR H 1 68 ? 37.764 42.364 43.873 1.00 30.59 122 THR H C 1
ATOM 13071 O O . THR H 1 68 ? 38.840 42.451 44.464 1.00 30.65 122 THR H O 1
ATOM 13075 N N . ASP H 1 69 ? 36.886 43.358 43.900 1.00 30.19 123 ASP H N 1
ATOM 13076 C CA . ASP H 1 69 ? 37.114 44.542 44.740 1.00 30.09 123 ASP H CA 1
ATOM 13077 C C . ASP H 1 69 ? 36.892 44.173 46.201 1.00 28.44 123 ASP H C 1
ATOM 13078 O O . ASP H 1 69 ? 37.505 44.747 47.099 1.00 28.52 123 ASP H O 1
ATOM 13083 N N . TYR H 1 70 ? 35.990 43.229 46.414 1.00 26.82 124 TYR H N 1
ATOM 13084 C CA . TYR H 1 70 ? 35.679 42.677 47.709 1.00 26.56 124 TYR H CA 1
ATOM 13085 C C . TYR H 1 70 ? 36.935 42.203 48.441 1.00 26.62 124 TYR H C 1
ATOM 13086 O O . TYR H 1 70 ? 37.170 42.610 49.570 1.00 26.24 124 TYR H O 1
ATOM 13095 N N . TYR H 1 71 ? 37.740 41.361 47.790 1.00 26.85 125 TYR H N 1
ATOM 13096 C CA . TYR H 1 71 ? 39.027 40.932 48.331 1.00 27.14 125 TYR H CA 1
ATOM 13097 C C . TYR H 1 71 ? 39.974 42.109 48.483 1.00 28.13 125 TYR H C 1
ATOM 13098 O O . TYR H 1 71 ? 40.621 42.237 49.523 1.00 28.66 125 TYR H O 1
ATOM 13107 N N . LYS H 1 72 ? 40.076 42.947 47.457 1.00 28.52 126 LYS H N 1
ATOM 13108 C CA . LYS H 1 72 ? 41.058 44.041 47.476 1.00 30.45 126 LYS H CA 1
ATOM 13109 C C . LYS H 1 72 ? 40.844 45.016 48.646 1.00 29.93 126 LYS H C 1
ATOM 13110 O O . LYS H 1 72 ? 41.805 45.432 49.316 1.00 29.27 126 LYS H O 1
ATOM 13116 N N . GLN H 1 73 ? 39.585 45.347 48.907 1.00 30.03 127 GLN H N 1
ATOM 13117 C CA . GLN H 1 73 ? 39.222 46.178 50.055 1.00 30.43 127 GLN H CA 1
ATOM 13118 C C . GLN H 1 73 ? 39.487 45.570 51.427 1.00 29.72 127 GLN H C 1
ATOM 13119 O O . GLN H 1 73 ? 39.458 46.291 52.418 1.00 29.19 127 GLN H O 1
ATOM 13125 N N . ARG H 1 74 ? 39.733 44.258 51.501 1.00 29.38 128 ARG H N 1
ATOM 13126 C CA . ARG H 1 74 ? 40.012 43.617 52.792 1.00 29.10 128 ARG H CA 1
ATOM 13127 C C . ARG H 1 74 ? 41.496 43.320 53.051 1.00 29.29 128 ARG H C 1
ATOM 13128 O O . ARG H 1 74 ? 41.877 42.915 54.166 1.00 28.86 128 ARG H O 1
ATOM 13144 N N . VAL H 1 76 ? 45.362 44.156 53.900 1.00 28.32 130 VAL H N 1
ATOM 13145 C CA . VAL H 1 76 ? 45.944 45.043 54.900 1.00 27.12 130 VAL H CA 1
ATOM 13146 C C . VAL H 1 76 ? 47.401 45.412 54.610 1.00 27.20 130 VAL H C 1
ATOM 13147 O O . VAL H 1 76 ? 48.045 46.110 55.410 1.00 26.50 130 VAL H O 1
ATOM 13151 N N . GLY H 1 77 ? 47.902 44.955 53.463 1.00 27.19 131 GLY H N 1
ATOM 13152 C CA . GLY H 1 77 ? 49.295 45.193 53.033 1.00 27.80 131 GLY H CA 1
ATOM 13153 C C . GLY H 1 77 ? 50.404 44.325 53.636 1.00 28.48 131 GLY H C 1
ATOM 13154 O O . GLY H 1 77 ? 51.590 44.584 53.448 1.00 28.41 131 GLY H O 1
ATOM 13155 N N . ASN H 1 78 ? 50.017 43.304 54.388 1.00 29.42 132 ASN H N 1
ATOM 13156 C CA . ASN H 1 78 ? 50.948 42.306 54.907 1.00 29.36 132 ASN H CA 1
ATOM 13157 C C . ASN H 1 78 ? 50.778 41.084 53.973 1.00 29.96 132 ASN H C 1
ATOM 13158 O O . ASN H 1 78 ? 49.647 40.693 53.636 1.00 29.77 132 ASN H O 1
ATOM 13163 N N . SER H 1 79 ? 51.884 40.532 53.494 1.00 29.89 133 SER H N 1
ATOM 13164 C CA . SER H 1 79 ? 51.826 39.492 52.481 1.00 30.25 133 SER H CA 1
ATOM 13165 C C . SER H 1 79 ? 51.189 38.186 53.021 1.00 29.97 133 SER H C 1
ATOM 13166 O O . SER H 1 79 ? 50.385 37.519 52.358 1.00 30.07 133 SER H O 1
ATOM 13169 N N . LYS H 1 80 ? 51.544 37.869 54.248 1.00 29.64 134 LYS H N 1
ATOM 13170 C CA . LYS H 1 80 ? 51.127 36.686 54.933 1.00 30.21 134 LYS H CA 1
ATOM 13171 C C . LYS H 1 80 ? 49.663 36.773 55.339 1.00 29.58 134 LYS H C 1
ATOM 13172 O O . LYS H 1 80 ? 48.892 35.861 55.046 1.00 30.63 134 LYS H O 1
ATOM 13178 N N . ALA H 1 81 ? 49.265 37.876 55.979 1.00 28.67 135 ALA H N 1
ATOM 13179 C CA . ALA H 1 81 ? 47.864 38.123 56.350 1.00 27.13 135 ALA H CA 1
ATOM 13180 C C . ALA H 1 81 ? 46.974 38.156 55.123 1.00 26.75 135 ALA H C 1
ATOM 13181 O O . ALA H 1 81 ? 45.831 37.615 55.133 1.00 26.43 135 ALA H O 1
ATOM 13183 N N . ASP H 1 82 ? 47.497 38.767 54.058 1.00 25.68 136 ASP H N 1
ATOM 13184 C CA . ASP H 1 82 ? 46.747 38.860 52.800 1.00 25.82 136 ASP H CA 1
ATOM 13185 C C . ASP H 1 82 ? 46.557 37.507 52.096 1.00 25.67 136 ASP H C 1
ATOM 13186 O O . ASP H 1 82 ? 45.535 37.300 51.465 1.00 26.40 136 ASP H O 1
ATOM 13191 N N . ALA H 1 83 ? 47.515 36.600 52.253 1.00 25.07 137 ALA H N 1
ATOM 13192 C CA . ALA H 1 83 ? 47.461 35.269 51.660 1.00 25.36 137 ALA H CA 1
ATOM 13193 C C . ALA H 1 83 ? 46.586 34.364 52.503 1.00 25.77 137 ALA H C 1
ATOM 13194 O O . ALA H 1 83 ? 45.884 33.503 51.964 1.00 26.47 137 ALA H O 1
ATOM 13196 N N . ALA H 1 84 ? 46.608 34.560 53.819 1.00 25.47 138 ALA H N 1
ATOM 13197 C CA . ALA H 1 84 ? 45.664 33.857 54.671 1.00 26.23 138 ALA H CA 1
ATOM 13198 C C . ALA H 1 84 ? 44.218 34.226 54.311 1.00 27.04 138 ALA H C 1
ATOM 13199 O O . ALA H 1 84 ? 43.373 33.348 54.125 1.00 27.87 138 ALA H O 1
ATOM 13201 N N . LEU H 1 85 ? 43.934 35.517 54.164 1.00 27.41 139 LEU H N 1
ATOM 13202 C CA . LEU H 1 85 ? 42.577 35.955 53.839 1.00 27.95 139 LEU H CA 1
ATOM 13203 C C . LEU H 1 85 ? 42.117 35.365 52.500 1.00 28.22 139 LEU H C 1
ATOM 13204 O O . LEU H 1 85 ? 41.008 34.839 52.370 1.00 28.84 139 LEU H O 1
ATOM 13209 N N . LEU H 1 86 ? 42.979 35.444 51.510 1.00 28.49 140 LEU H N 1
ATOM 13210 C CA . LEU H 1 86 ? 42.684 34.872 50.210 1.00 29.50 140 LEU H CA 1
ATOM 13211 C C . LEU H 1 86 ? 42.361 33.355 50.297 1.00 30.06 140 LEU H C 1
ATOM 13212 O O . LEU H 1 86 ? 41.420 32.871 49.666 1.00 29.54 140 LEU H O 1
ATOM 13217 N N . ASP H 1 87 ? 43.164 32.618 51.053 1.00 30.39 141 ASP H N 1
ATOM 13218 C CA . ASP H 1 87 ? 42.943 31.188 51.253 1.00 32.16 141 ASP H CA 1
ATOM 13219 C C . ASP H 1 87 ? 41.592 30.869 51.922 1.00 31.99 141 ASP H C 1
ATOM 13220 O O . ASP H 1 87 ? 40.866 29.961 51.526 1.00 31.35 141 ASP H O 1
ATOM 13225 N N . GLU H 1 88 ? 41.279 31.629 52.947 1.00 32.75 142 GLU H N 1
ATOM 13226 C CA . GLU H 1 88 ? 40.000 31.563 53.600 1.00 34.08 142 GLU H CA 1
ATOM 13227 C C . GLU H 1 88 ? 38.838 31.784 52.609 1.00 34.48 142 GLU H C 1
ATOM 13228 O O . GLU H 1 88 ? 37.828 31.082 52.665 1.00 34.92 142 GLU H O 1
ATOM 13242 N N . ILE H 1 90 ? 38.873 31.384 49.115 1.00 32.04 144 ILE H N 1
ATOM 13243 C CA . ILE H 1 90 ? 38.797 30.218 48.239 1.00 31.08 144 ILE H CA 1
ATOM 13244 C C . ILE H 1 90 ? 38.018 29.063 48.927 1.00 31.61 144 ILE H C 1
ATOM 13245 O O . ILE H 1 90 ? 37.211 28.389 48.290 1.00 31.15 144 ILE H O 1
ATOM 13250 N N . ASN H 1 91 ? 38.254 28.856 50.221 1.00 31.29 145 ASN H N 1
ATOM 13251 C CA . ASN H 1 91 ? 37.513 27.856 50.939 1.00 31.58 145 ASN H CA 1
ATOM 13252 C C . ASN H 1 91 ? 36.047 28.262 51.135 1.00 31.47 145 ASN H C 1
ATOM 13253 O O . ASN H 1 91 ? 35.212 27.408 51.377 1.00 32.25 145 ASN H O 1
ATOM 13258 N N . ASN H 1 92 ? 35.729 29.544 51.014 1.00 30.90 146 ASN H N 1
ATOM 13259 C CA . ASN H 1 92 ? 34.313 29.987 51.111 1.00 30.47 146 ASN H CA 1
ATOM 13260 C C . ASN H 1 92 ? 33.506 29.763 49.853 1.00 30.17 146 ASN H C 1
ATOM 13261 O O . ASN H 1 92 ? 32.360 30.177 49.777 1.00 30.69 146 ASN H O 1
ATOM 13266 N N . ILE H 1 93 ? 34.104 29.190 48.829 1.00 30.42 147 ILE H N 1
ATOM 13267 C CA . ILE H 1 93 ? 33.302 28.752 47.694 1.00 31.05 147 ILE H CA 1
ATOM 13268 C C . ILE H 1 93 ? 33.350 27.227 47.710 1.00 31.56 147 ILE H C 1
ATOM 13269 O O . ILE H 1 93 ? 34.415 26.648 47.645 1.00 32.16 147 ILE H O 1
ATOM 13274 N N . GLN H 1 94 ? 32.193 26.598 47.853 1.00 32.91 148 GLN H N 1
ATOM 13275 C CA . GLN H 1 94 ? 32.090 25.153 48.069 1.00 33.82 148 GLN H CA 1
ATOM 13276 C C . GLN H 1 94 ? 31.205 24.561 46.973 1.00 34.07 148 GLN H C 1
ATOM 13277 O O . GLN H 1 94 ? 30.004 24.843 46.883 1.00 33.40 148 GLN H O 1
ATOM 13283 N N . PHE H 1 95 ? 31.826 23.743 46.133 1.00 34.20 149 PHE H N 1
ATOM 13284 C CA . PHE H 1 95 ? 31.120 22.992 45.128 1.00 33.75 149 PHE H CA 1
ATOM 13285 C C . PHE H 1 95 ? 30.802 21.582 45.695 1.00 33.93 149 PHE H C 1
ATOM 13286 O O . PHE H 1 95 ? 31.684 20.950 46.301 1.00 34.25 149 PHE H O 1
ATOM 13294 N N . ILE H 1 96 ? 29.554 21.129 45.520 1.00 33.11 150 ILE H N 1
ATOM 13295 C CA . ILE H 1 96 ? 29.122 19.785 45.881 1.00 33.60 150 ILE H CA 1
ATOM 13296 C C . ILE H 1 96 ? 28.603 19.033 44.636 1.00 33.48 150 ILE H C 1
ATOM 13297 O O . ILE H 1 96 ? 27.543 19.364 44.106 1.00 33.25 150 ILE H O 1
ATOM 13302 N N . PRO H 1 97 ? 29.379 18.047 44.136 1.00 33.54 151 PRO H N 1
ATOM 13303 C CA . PRO H 1 97 ? 28.964 17.310 42.916 1.00 33.52 151 PRO H CA 1
ATOM 13304 C C . PRO H 1 97 ? 27.598 16.672 43.105 1.00 33.91 151 PRO H C 1
ATOM 13305 O O . PRO H 1 97 ? 27.325 16.164 44.182 1.00 34.23 151 PRO H O 1
ATOM 13309 N N . GLY H 1 98 ? 26.748 16.711 42.085 1.00 34.42 152 GLY H N 1
ATOM 13310 C CA . GLY H 1 98 ? 25.429 16.090 42.168 1.00 35.83 152 GLY H CA 1
ATOM 13311 C C . GLY H 1 98 ? 25.487 14.576 42.275 1.00 37.32 152 GLY H C 1
ATOM 13312 O O . GLY H 1 98 ? 26.470 13.947 41.856 1.00 37.05 152 GLY H O 1
ATOM 13313 N N . ASP H 1 99 ? 24.441 13.998 42.871 1.00 38.80 153 ASP H N 1
ATOM 13314 C CA . ASP H 1 99 ? 24.172 12.558 42.813 1.00 40.22 153 ASP H CA 1
ATOM 13315 C C . ASP H 1 99 ? 22.921 12.356 41.965 1.00 40.68 153 ASP H C 1
ATOM 13316 O O . ASP H 1 99 ? 21.786 12.492 42.463 1.00 40.81 153 ASP H O 1
ATOM 13321 N N . PHE H 1 100 ? 23.119 12.032 40.691 1.00 41.10 154 PHE H N 1
ATOM 13322 C CA . PHE H 1 100 ? 21.995 11.939 39.750 1.00 41.87 154 PHE H CA 1
ATOM 13323 C C . PHE H 1 100 ? 21.199 10.618 39.826 1.00 42.02 154 PHE H C 1
ATOM 13324 O O . PHE H 1 100 ? 20.375 10.338 38.953 1.00 42.13 154 PHE H O 1
ATOM 13332 N N . THR H 1 101 ? 21.475 9.823 40.866 1.00 42.00 155 THR H N 1
ATOM 13333 C CA . THR H 1 101 ? 20.737 8.599 41.218 1.00 42.04 155 THR H CA 1
ATOM 13334 C C . THR H 1 101 ? 19.566 9.015 42.099 1.00 42.00 155 THR H C 1
ATOM 13335 O O . THR H 1 101 ? 18.591 8.290 42.250 1.00 42.11 155 THR H O 1
ATOM 13339 N N . ARG H 1 102 ? 19.679 10.220 42.640 1.00 42.44 156 ARG H N 1
ATOM 13340 C CA . ARG H 1 102 ? 18.917 10.686 43.788 1.00 42.61 156 ARG H CA 1
ATOM 13341 C C . ARG H 1 102 ? 18.134 11.958 43.432 1.00 42.20 156 ARG H C 1
ATOM 13342 O O . ARG H 1 102 ? 17.449 12.536 44.290 1.00 42.42 156 ARG H O 1
ATOM 13350 N N . ALA H 1 103 ? 18.229 12.363 42.159 1.00 41.27 157 ALA H N 1
ATOM 13351 C CA . ALA H 1 103 ? 17.794 13.687 41.675 1.00 40.26 157 ALA H CA 1
ATOM 13352 C C . ALA H 1 103 ? 18.440 14.850 42.428 1.00 39.47 157 ALA H C 1
ATOM 13353 O O . ALA H 1 103 ? 17.863 15.931 42.516 1.00 39.60 157 ALA H O 1
ATOM 13355 N N . VAL H 1 104 ? 19.641 14.620 42.962 1.00 38.69 158 VAL H N 1
ATOM 13356 C CA . VAL H 1 104 ? 20.466 15.679 43.550 1.00 37.33 158 VAL H CA 1
ATOM 13357 C C . VAL H 1 104 ? 21.366 16.244 42.457 1.00 36.86 158 VAL H C 1
ATOM 13358 O O . VAL H 1 104 ? 22.124 15.509 41.819 1.00 37.49 158 VAL H O 1
ATOM 13362 N N . ASN H 1 105 ? 21.274 17.548 42.231 1.00 35.78 159 ASN H N 1
ATOM 13363 C CA . ASN H 1 105 ? 22.028 18.202 41.175 1.00 34.64 159 ASN H CA 1
ATOM 13364 C C . ASN H 1 105 ? 23.282 18.876 41.684 1.00 34.19 159 ASN H C 1
ATOM 13365 O O . ASN H 1 105 ? 23.441 19.037 42.899 1.00 33.44 159 ASN H O 1
ATOM 13370 N N . ASP H 1 106 ? 24.151 19.270 40.735 1.00 33.32 160 ASP H N 1
ATOM 13371 C CA . ASP H 1 106 ? 25.381 20.034 41.009 1.00 32.78 160 ASP H CA 1
ATOM 13372 C C . ASP H 1 106 ? 25.005 21.343 41.660 1.00 32.71 160 ASP H C 1
ATOM 13373 O O . ASP H 1 106 ? 24.082 22.016 41.201 1.00 32.48 160 ASP H O 1
ATOM 13378 N N . SER H 1 107 ? 25.744 21.731 42.692 1.00 32.53 161 SER H N 1
ATOM 13379 C CA . SER H 1 107 ? 25.448 22.968 43.417 1.00 32.67 161 SER H CA 1
ATOM 13380 C C . SER H 1 107 ? 26.685 23.670 44.028 1.00 32.26 161 SER H C 1
ATOM 13381 O O . SER H 1 107 ? 27.693 23.038 44.365 1.00 32.09 161 SER H O 1
ATOM 13384 N N . VAL H 1 108 ? 26.593 24.987 44.160 1.00 31.38 162 VAL H N 1
ATOM 13385 C CA . VAL H 1 108 ? 27.726 25.774 44.585 1.00 29.74 162 VAL H CA 1
ATOM 13386 C C . VAL H 1 108 ? 27.238 26.782 45.598 1.00 30.43 162 VAL H C 1
ATOM 13387 O O . VAL H 1 108 ? 26.182 27.393 45.433 1.00 30.65 162 VAL H O 1
ATOM 13391 N N . LYS H 1 109 ? 27.978 26.902 46.687 1.00 31.31 163 LYS H N 1
ATOM 13392 C CA . LYS H 1 109 ? 27.682 27.844 47.762 1.00 31.88 163 LYS H CA 1
ATOM 13393 C C . LYS H 1 109 ? 28.847 28.816 47.925 1.00 31.05 163 LYS H C 1
ATOM 13394 O O . LYS H 1 109 ? 30.032 28.431 47.774 1.00 31.18 163 LYS H O 1
ATOM 13400 N N . LEU H 1 110 ? 28.515 30.071 48.210 1.00 29.75 164 LEU H N 1
ATOM 13401 C CA . LEU H 1 110 ? 29.504 31.107 48.436 1.00 29.08 164 LEU H CA 1
ATOM 13402 C C . LEU H 1 110 ? 29.155 31.866 49.726 1.00 29.54 164 LEU H C 1
ATOM 13403 O O . LEU H 1 110 ? 28.030 32.390 49.835 1.00 28.58 164 LEU H O 1
ATOM 13408 N N . ILE H 1 111 ? 30.098 31.878 50.695 1.00 28.60 165 ILE H N 1
ATOM 13409 C CA . ILE H 1 111 ? 29.943 32.612 51.927 1.00 28.42 165 ILE H CA 1
ATOM 13410 C C . ILE H 1 111 ? 30.563 34.012 51.783 1.00 28.83 165 ILE H C 1
ATOM 13411 O O . ILE H 1 111 ? 31.640 34.163 51.192 1.00 28.97 165 ILE H O 1
ATOM 13416 N N . ALA H 1 112 ? 29.862 35.031 52.291 1.00 28.41 166 ALA H N 1
ATOM 13417 C CA . ALA H 1 112 ? 30.399 36.397 52.377 1.00 28.15 166 ALA H CA 1
ATOM 13418 C C . ALA H 1 112 ? 29.864 37.133 53.633 1.00 28.26 166 ALA H C 1
ATOM 13419 O O . ALA H 1 112 ? 29.092 36.557 54.416 1.00 27.46 166 ALA H O 1
ATOM 13421 N N . GLU H 1 113 ? 30.291 38.388 53.810 1.00 28.11 167 GLU H N 1
ATOM 13422 C CA . GLU H 1 113 ? 29.992 39.174 55.001 1.00 29.29 167 GLU H CA 1
ATOM 13423 C C . GLU H 1 113 ? 28.671 39.930 54.938 1.00 28.60 167 GLU H C 1
ATOM 13424 O O . GLU H 1 113 ? 28.177 40.407 55.971 1.00 28.60 167 GLU H O 1
ATOM 13430 N N . THR H 1 114 ? 28.091 40.051 53.741 1.00 28.09 168 THR H N 1
ATOM 13431 C CA . THR H 1 114 ? 26.725 40.605 53.610 1.00 27.08 168 THR H CA 1
ATOM 13432 C C . THR H 1 114 ? 25.910 39.847 52.602 1.00 26.66 168 THR H C 1
ATOM 13433 O O . THR H 1 114 ? 26.442 39.247 51.670 1.00 27.12 168 THR H O 1
ATOM 13437 N N . ALA H 1 115 ? 24.600 39.924 52.766 1.00 26.71 169 ALA H N 1
ATOM 13438 C CA . ALA H 1 115 ? 23.666 39.284 51.867 1.00 26.71 169 ALA H CA 1
ATOM 13439 C C . ALA H 1 115 ? 23.791 39.715 50.389 1.00 26.86 169 ALA H C 1
ATOM 13440 O O . ALA H 1 115 ? 23.840 38.837 49.513 1.00 27.92 169 ALA H O 1
ATOM 13442 N N . PRO H 1 116 ? 23.832 41.036 50.093 1.00 26.92 170 PRO H N 1
ATOM 13443 C CA . PRO H 1 116 ? 24.028 41.421 48.676 1.00 27.77 170 PRO H CA 1
ATOM 13444 C C . PRO H 1 116 ? 25.360 40.925 48.103 1.00 28.50 170 PRO H C 1
ATOM 13445 O O . PRO H 1 116 ? 25.427 40.550 46.937 1.00 28.40 170 PRO H O 1
ATOM 13449 N N . ASP H 1 117 ? 26.403 40.919 48.929 1.00 29.36 171 ASP H N 1
ATOM 13450 C CA . ASP H 1 117 ? 27.712 40.428 48.509 1.00 30.18 171 ASP H CA 1
ATOM 13451 C C . ASP H 1 117 ? 27.656 38.941 48.185 1.00 30.44 171 ASP H C 1
ATOM 13452 O O . ASP H 1 117 ? 28.249 38.505 47.178 1.00 30.57 171 ASP H O 1
ATOM 13457 N N . ALA H 1 118 ? 26.975 38.158 49.032 1.00 29.91 172 ALA H N 1
ATOM 13458 C CA . ALA H 1 118 ? 26.931 36.708 48.798 1.00 29.94 172 ALA H CA 1
ATOM 13459 C C . ALA H 1 118 ? 26.296 36.446 47.438 1.00 29.45 172 ALA H C 1
ATOM 13460 O O . ALA H 1 118 ? 26.769 35.646 46.670 1.00 29.09 172 ALA H O 1
ATOM 13462 N N . ASN H 1 119 ? 25.247 37.196 47.129 1.00 30.21 173 ASN H N 1
ATOM 13463 C CA . ASN H 1 119 ? 24.501 37.020 45.870 1.00 29.79 173 ASN H CA 1
ATOM 13464 C C . ASN H 1 119 ? 25.247 37.524 44.628 1.00 29.48 173 ASN H C 1
ATOM 13465 O O . ASN H 1 119 ? 25.375 36.806 43.636 1.00 29.85 173 ASN H O 1
ATOM 13470 N N . ASN H 1 120 ? 25.707 38.767 44.673 1.00 29.10 174 ASN H N 1
ATOM 13471 C CA . ASN H 1 120 ? 26.372 39.358 43.538 1.00 29.21 174 ASN H CA 1
ATOM 13472 C C . ASN H 1 120 ? 27.636 38.553 43.239 1.00 29.09 174 ASN H C 1
ATOM 13473 O O . ASN H 1 120 ? 27.920 38.255 42.071 1.00 28.96 174 ASN H O 1
ATOM 13478 N N . LEU H 1 121 ? 28.382 38.198 44.290 1.00 28.61 175 LEU H N 1
ATOM 13479 C CA . LEU H 1 121 ? 29.649 37.483 44.096 1.00 28.75 175 LEU H CA 1
ATOM 13480 C C . LEU H 1 121 ? 29.429 36.098 43.460 1.00 28.67 175 LEU H C 1
ATOM 13481 O O . LEU H 1 121 ? 30.160 35.728 42.543 1.00 28.73 175 LEU H O 1
ATOM 13486 N N . LEU H 1 122 ? 28.406 35.370 43.902 1.00 28.71 176 LEU H N 1
ATOM 13487 C CA . LEU H 1 122 ? 28.199 34.025 43.375 1.00 28.88 176 LEU H CA 1
ATOM 13488 C C . LEU H 1 122 ? 27.815 34.124 41.931 1.00 30.00 176 LEU H C 1
ATOM 13489 O O . LEU H 1 122 ? 28.280 33.318 41.122 1.00 31.21 176 LEU H O 1
ATOM 13494 N N . ARG H 1 123 ? 26.990 35.119 41.613 1.00 29.75 177 ARG H N 1
ATOM 13495 C CA . ARG H 1 123 ? 26.600 35.391 40.235 1.00 30.38 177 ARG H CA 1
ATOM 13496 C C . ARG H 1 123 ? 27.830 35.664 39.402 1.00 30.41 177 ARG H C 1
ATOM 13497 O O . ARG H 1 123 ? 27.969 35.153 38.318 1.00 30.66 177 ARG H O 1
ATOM 13505 N N . GLN H 1 124 ? 28.745 36.465 39.935 1.00 30.64 178 GLN H N 1
ATOM 13506 C CA . GLN H 1 124 ? 29.916 36.841 39.200 1.00 30.23 178 GLN H CA 1
ATOM 13507 C C . GLN H 1 124 ? 30.812 35.627 39.059 1.00 30.32 178 GLN H C 1
ATOM 13508 O O . GLN H 1 124 ? 31.385 35.406 37.965 1.00 30.57 178 GLN H O 1
ATOM 13514 N N . TYR H 1 125 ? 30.901 34.832 40.137 1.00 29.11 179 TYR H N 1
ATOM 13515 C CA . TYR H 1 125 ? 31.686 33.605 40.129 1.00 28.97 179 TYR H CA 1
ATOM 13516 C C . TYR H 1 125 ? 31.203 32.608 39.073 1.00 29.40 179 TYR H C 1
ATOM 13517 O O . TYR H 1 125 ? 32.010 32.048 38.315 1.00 29.58 179 TYR H O 1
ATOM 13526 N N . VAL H 1 126 ? 29.891 32.394 39.015 1.00 29.09 180 VAL H N 1
ATOM 13527 C CA . VAL H 1 126 ? 29.336 31.431 38.073 1.00 28.58 180 VAL H CA 1
ATOM 13528 C C . VAL H 1 126 ? 29.667 31.879 36.637 1.00 28.82 180 VAL H C 1
ATOM 13529 O O . VAL H 1 126 ? 30.174 31.068 35.830 1.00 29.53 180 VAL H O 1
ATOM 13533 N N . ALA H 1 127 ? 29.462 33.170 36.353 1.00 27.41 181 ALA H N 1
ATOM 13534 C CA . ALA H 1 127 ? 29.839 33.758 35.046 1.00 27.03 181 ALA H CA 1
ATOM 13535 C C . ALA H 1 127 ? 31.356 33.699 34.753 1.00 26.40 181 ALA H C 1
ATOM 13536 O O . ALA H 1 127 ? 31.754 33.503 33.611 1.00 27.62 181 ALA H O 1
ATOM 13538 N N . PHE H 1 128 ? 32.185 33.902 35.768 1.00 24.80 182 PHE H N 1
ATOM 13539 C CA . PHE H 1 128 ? 33.634 33.838 35.612 1.00 23.79 182 PHE H CA 1
ATOM 13540 C C . PHE H 1 128 ? 33.982 32.387 35.202 1.00 24.15 182 PHE H C 1
ATOM 13541 O O . PHE H 1 128 ? 34.671 32.160 34.192 1.00 24.26 182 PHE H O 1
ATOM 13549 N N . ALA H 1 129 ? 33.489 31.401 35.957 1.00 23.17 183 ALA H N 1
ATOM 13550 C CA . ALA H 1 129 ? 33.820 30.022 35.649 1.00 23.27 183 ALA H CA 1
ATOM 13551 C C . ALA H 1 129 ? 33.354 29.658 34.226 1.00 23.56 183 ALA H C 1
ATOM 13552 O O . ALA H 1 129 ? 34.064 29.022 33.457 1.00 23.20 183 ALA H O 1
ATOM 13554 N N . SER H 1 130 ? 32.155 30.095 33.881 1.00 24.26 184 SER H N 1
ATOM 13555 C CA . SER H 1 130 ? 31.558 29.753 32.608 1.00 24.59 184 SER H CA 1
ATOM 13556 C C . SER H 1 130 ? 32.323 30.368 31.445 1.00 24.58 184 SER H C 1
ATOM 13557 O O . SER H 1 130 ? 32.447 29.747 30.398 1.00 25.24 184 SER H O 1
ATOM 13560 N N . GLN H 1 131 ? 32.805 31.592 31.622 1.00 24.27 185 GLN H N 1
ATOM 13561 C CA . GLN H 1 131 ? 33.655 32.259 30.631 1.00 24.70 185 GLN H CA 1
ATOM 13562 C C . GLN H 1 131 ? 34.982 31.504 30.387 1.00 23.70 185 GLN H C 1
ATOM 13563 O O . GLN H 1 131 ? 35.450 31.393 29.259 1.00 24.00 185 GLN H O 1
ATOM 13569 N N . ARG H 1 132 ? 35.579 30.983 31.448 1.00 22.70 186 ARG H N 1
ATOM 13570 C CA . ARG H 1 132 ? 36.792 30.195 31.337 1.00 22.13 186 ARG H CA 1
ATOM 13571 C C . ARG H 1 132 ? 36.536 28.870 30.588 1.00 22.37 186 ARG H C 1
ATOM 13572 O O . ARG H 1 132 ? 37.371 28.436 29.781 1.00 21.51 186 ARG H O 1
ATOM 13580 N N . ALA H 1 133 ? 35.384 28.256 30.857 1.00 21.89 187 ALA H N 1
ATOM 13581 C CA . ALA H 1 133 ? 34.959 27.048 30.164 1.00 22.26 187 ALA H CA 1
ATOM 13582 C C . ALA H 1 133 ? 34.768 27.284 28.666 1.00 22.67 187 ALA H C 1
ATOM 13583 O O . ALA H 1 133 ? 35.264 26.509 27.853 1.00 23.29 187 ALA H O 1
ATOM 13585 N N . ALA H 1 134 ? 34.047 28.340 28.315 1.00 22.30 188 ALA H N 1
ATOM 13586 C CA . ALA H 1 134 ? 33.920 28.760 26.943 1.00 23.14 188 ALA H CA 1
ATOM 13587 C C . ALA H 1 134 ? 35.287 29.003 26.239 1.00 23.84 188 ALA H C 1
ATOM 13588 O O . ALA H 1 134 ? 35.515 28.466 25.159 1.00 24.25 188 ALA H O 1
ATOM 13590 N N . SER H 1 135 ? 36.188 29.785 26.834 1.00 23.69 189 SER H N 1
ATOM 13591 C CA . SER H 1 135 ? 37.508 30.024 26.207 1.00 24.52 189 SER H CA 1
ATOM 13592 C C . SER H 1 135 ? 38.252 28.723 25.934 1.00 24.77 189 SER H C 1
ATOM 13593 O O . SER H 1 135 ? 38.942 28.584 24.903 1.00 24.76 189 SER H O 1
ATOM 13596 N N . HIS H 1 136 ? 38.113 27.784 26.860 1.00 24.31 190 HIS H N 1
ATOM 13597 C CA . HIS H 1 136 ? 38.832 26.557 26.777 1.00 24.89 190 HIS H CA 1
ATOM 13598 C C . HIS H 1 136 ? 38.216 25.607 25.750 1.00 25.34 190 HIS H C 1
ATOM 13599 O O . HIS H 1 136 ? 38.940 24.905 25.050 1.00 25.81 190 HIS H O 1
ATOM 13606 N N . LEU H 1 137 ? 36.887 25.551 25.690 1.00 25.31 191 LEU H N 1
ATOM 13607 C CA . LEU H 1 137 ? 36.200 24.756 24.681 1.00 25.38 191 LEU H CA 1
ATOM 13608 C C . LEU H 1 137 ? 36.510 25.282 23.286 1.00 25.82 191 LEU H C 1
ATOM 13609 O O . LEU H 1 137 ? 36.617 24.515 22.330 1.00 25.49 191 LEU H O 1
ATOM 13614 N N . ASN H 1 138 ? 36.708 26.592 23.195 1.00 26.45 192 ASN H N 1
ATOM 13615 C CA . ASN H 1 138 ? 37.202 27.187 21.974 1.00 27.68 192 ASN H CA 1
ATOM 13616 C C . ASN H 1 138 ? 38.672 26.869 21.601 1.00 27.77 192 ASN H C 1
ATOM 13617 O O . ASN H 1 138 ? 38.928 26.559 20.471 1.00 27.75 192 ASN H O 1
ATOM 13622 N N . ASP H 1 139 ? 39.618 26.933 22.533 1.00 28.85 193 ASP H N 1
ATOM 13623 C CA . ASP H 1 139 ? 40.985 26.482 22.253 1.00 29.90 193 ASP H CA 1
ATOM 13624 C C . ASP H 1 139 ? 40.947 25.040 21.723 1.00 30.05 193 ASP H C 1
ATOM 13625 O O . ASP H 1 139 ? 41.622 24.731 20.739 1.00 29.76 193 ASP H O 1
ATOM 13630 N N . GLU H 1 140 ? 40.158 24.176 22.375 1.00 30.12 194 GLU H N 1
ATOM 13631 C CA . GLU H 1 140 ? 39.983 22.789 21.944 1.00 30.95 194 GLU H CA 1
ATOM 13632 C C . GLU H 1 140 ? 39.458 22.700 20.529 1.00 31.12 194 GLU H C 1
ATOM 13633 O O . GLU H 1 140 ? 39.977 21.916 19.718 1.00 31.63 194 GLU H O 1
ATOM 13639 N N . LEU H 1 141 ? 38.413 23.482 20.246 1.00 30.61 195 LEU H N 1
ATOM 13640 C CA . LEU H 1 141 ? 37.816 23.490 18.926 1.00 30.30 195 LEU H CA 1
ATOM 13641 C C . LEU H 1 141 ? 38.871 23.896 17.908 1.00 30.58 195 LEU H C 1
ATOM 13642 O O . LEU H 1 141 ? 39.123 23.156 16.968 1.00 31.08 195 LEU H O 1
ATOM 13647 N N . LYS H 1 142 ? 39.497 25.051 18.115 1.00 30.36 196 LYS H N 1
ATOM 13648 C CA . LYS H 1 142 ? 40.536 25.544 17.217 1.00 30.52 196 LYS H CA 1
ATOM 13649 C C . LYS H 1 142 ? 41.621 24.486 16.978 1.00 30.61 196 LYS H C 1
ATOM 13650 O O . LYS H 1 142 ? 42.057 24.292 15.846 1.00 31.06 196 LYS H O 1
ATOM 13656 N N . GLY H 1 143 ? 42.013 23.770 18.023 1.00 30.24 197 GLY H N 1
ATOM 13657 C CA . GLY H 1 143 ? 43.036 22.743 17.898 1.00 30.14 197 GLY H CA 1
ATOM 13658 C C . GLY H 1 143 ? 42.530 21.434 17.312 1.00 30.64 197 GLY H C 1
ATOM 13659 O O . GLY H 1 143 ? 43.328 20.555 16.958 1.00 31.24 197 GLY H O 1
ATOM 13660 N N . ALA H 1 144 ? 41.210 21.274 17.220 1.00 30.20 198 ALA H N 1
ATOM 13661 C CA . ALA H 1 144 ? 40.643 20.023 16.686 1.00 29.81 198 ALA H CA 1
ATOM 13662 C C . ALA H 1 144 ? 40.417 20.186 15.181 1.00 29.55 198 ALA H C 1
ATOM 13663 O O . ALA H 1 144 ? 40.659 19.266 14.390 1.00 29.20 198 ALA H O 1
ATOM 13665 N N . TRP H 1 145 ? 40.008 21.397 14.816 1.00 29.03 199 TRP H N 1
ATOM 13666 C CA . TRP H 1 145 ? 39.834 21.795 13.450 1.00 29.37 199 TRP H CA 1
ATOM 13667 C C . TRP H 1 145 ? 41.181 21.793 12.754 1.00 29.50 199 TRP H C 1
ATOM 13668 O O . TRP H 1 145 ? 41.317 21.210 11.686 1.00 30.39 199 TRP H O 1
ATOM 13679 N N . ALA H 1 146 ? 42.175 22.426 13.372 1.00 29.46 200 ALA H N 1
ATOM 13680 C CA . ALA H 1 146 ? 43.515 22.505 12.817 1.00 28.81 200 ALA H CA 1
ATOM 13681 C C . ALA H 1 146 ? 44.068 21.121 12.509 1.00 28.93 200 ALA H C 1
ATOM 13682 O O . ALA H 1 146 ? 44.569 20.885 11.407 1.00 28.58 200 ALA H O 1
ATOM 13684 N N . ALA H 1 147 ? 43.967 20.209 13.476 1.00 29.05 201 ALA H N 1
ATOM 13685 C CA . ALA H 1 147 ? 44.438 18.838 13.268 1.00 29.20 201 ALA H CA 1
ATOM 13686 C C . ALA H 1 147 ? 43.685 18.158 12.103 1.00 29.63 201 ALA H C 1
ATOM 13687 O O . ALA H 1 147 ? 44.298 17.512 11.254 1.00 29.89 201 ALA H O 1
ATOM 13689 N N . ARG H 1 148 ? 42.370 18.326 12.062 1.00 29.27 202 ARG H N 1
ATOM 13690 C CA . ARG H 1 148 ? 41.572 17.721 11.042 1.00 29.70 202 ARG H CA 1
ATOM 13691 C C . ARG H 1 148 ? 41.940 18.272 9.656 1.00 29.93 202 ARG H C 1
ATOM 13692 O O . ARG H 1 148 ? 42.002 17.519 8.673 1.00 29.50 202 ARG H O 1
ATOM 13700 N N . THR H 1 149 ? 42.211 19.574 9.584 1.00 29.69 203 THR H N 1
ATOM 13701 C CA . THR H 1 149 ? 42.616 20.199 8.323 1.00 29.89 203 THR H CA 1
ATOM 13702 C C . THR H 1 149 ? 43.953 19.675 7.785 1.00 30.15 203 THR H C 1
ATOM 13703 O O . THR H 1 149 ? 44.174 19.604 6.561 1.00 30.50 203 THR H O 1
ATOM 13707 N N . ILE H 1 150 ? 44.841 19.320 8.702 1.00 30.16 204 ILE H N 1
ATOM 13708 C CA . ILE H 1 150 ? 46.168 18.839 8.355 1.00 30.14 204 ILE H CA 1
ATOM 13709 C C . ILE H 1 150 ? 46.043 17.401 7.852 1.00 30.12 204 ILE H C 1
ATOM 13710 O O . ILE H 1 150 ? 46.640 17.033 6.836 1.00 30.02 204 ILE H O 1
ATOM 13715 N N . GLN H 1 151 ? 45.221 16.612 8.537 1.00 30.26 205 GLN H N 1
ATOM 13716 C CA . GLN H 1 151 ? 44.992 15.235 8.126 1.00 30.73 205 GLN H CA 1
ATOM 13717 C C . GLN H 1 151 ? 44.287 15.208 6.766 1.00 30.62 205 GLN H C 1
ATOM 13718 O O . GLN H 1 151 ? 44.598 14.352 5.934 1.00 30.60 205 GLN H O 1
ATOM 13732 N N . LYS H 1 153 ? 44.411 17.594 4.237 1.00 28.89 207 LYS H N 1
ATOM 13733 C CA . LYS H 1 153 ? 45.390 17.997 3.225 1.00 28.21 207 LYS H CA 1
ATOM 13734 C C . LYS H 1 153 ? 46.304 16.859 2.789 1.00 27.41 207 LYS H C 1
ATOM 13735 O O . LYS H 1 153 ? 46.542 16.669 1.600 1.00 26.78 207 LYS H O 1
ATOM 13741 N N . ALA H 1 154 ? 46.805 16.103 3.761 1.00 26.99 208 ALA H N 1
ATOM 13742 C CA . ALA H 1 154 ? 47.728 15.009 3.481 1.00 26.57 208 ALA H CA 1
ATOM 13743 C C . ALA H 1 154 ? 47.027 13.844 2.755 1.00 26.13 208 ALA H C 1
ATOM 13744 O O . ALA H 1 154 ? 47.583 13.263 1.824 1.00 26.11 208 ALA H O 1
ATOM 13746 N N . GLN H 1 155 ? 45.807 13.528 3.171 1.00 25.54 209 GLN H N 1
ATOM 13747 C CA . GLN H 1 155 ? 44.995 12.517 2.499 1.00 26.21 209 GLN H CA 1
ATOM 13748 C C . GLN H 1 155 ? 44.831 12.839 1.012 1.00 25.39 209 GLN H C 1
ATOM 13749 O O . GLN H 1 155 ? 45.117 12.002 0.159 1.00 25.40 209 GLN H O 1
ATOM 13755 N N . VAL H 1 156 ? 44.380 14.054 0.720 1.00 24.87 210 VAL H N 1
ATOM 13756 C CA . VAL H 1 156 ? 44.295 14.579 -0.643 1.00 24.63 210 VAL H CA 1
ATOM 13757 C C . VAL H 1 156 ? 45.645 14.522 -1.364 1.00 24.66 210 VAL H C 1
ATOM 13758 O O . VAL H 1 156 ? 45.712 14.120 -2.534 1.00 24.74 210 VAL H O 1
ATOM 13762 N N . LYS H 1 157 ? 46.714 14.913 -0.670 1.00 24.39 211 LYS H N 1
ATOM 13763 C CA . LYS H 1 157 ? 48.071 14.839 -1.233 1.00 24.87 211 LYS H CA 1
ATOM 13764 C C . LYS H 1 157 ? 48.501 13.405 -1.586 1.00 24.43 211 LYS H C 1
ATOM 13765 O O . LYS H 1 157 ? 49.052 13.172 -2.653 1.00 24.53 211 LYS H O 1
ATOM 13771 N N . ARG H 1 158 ? 48.228 12.445 -0.704 1.00 24.41 212 ARG H N 1
ATOM 13772 C CA . ARG H 1 158 ? 48.436 11.023 -1.024 1.00 24.00 212 ARG H CA 1
ATOM 13773 C C . ARG H 1 158 ? 47.565 10.573 -2.187 1.00 23.60 212 ARG H C 1
ATOM 13774 O O . ARG H 1 158 ? 47.984 9.740 -2.967 1.00 23.77 212 ARG H O 1
ATOM 13782 N N . GLN H 1 159 ? 46.354 11.113 -2.292 1.00 23.31 213 GLN H N 1
ATOM 13783 C CA . GLN H 1 159 ? 45.463 10.774 -3.391 1.00 23.42 213 GLN H CA 1
ATOM 13784 C C . GLN H 1 159 ? 46.001 11.268 -4.733 1.00 23.49 213 GLN H C 1
ATOM 13785 O O . GLN H 1 159 ? 45.930 10.552 -5.726 1.00 23.03 213 GLN H O 1
ATOM 13791 N N . GLU H 1 160 ? 46.537 12.490 -4.744 1.00 23.85 214 GLU H N 1
ATOM 13792 C CA . GLU H 1 160 ? 47.193 13.048 -5.929 1.00 24.37 214 GLU H CA 1
ATOM 13793 C C . GLU H 1 160 ? 48.453 12.279 -6.332 1.00 24.26 214 GLU H C 1
ATOM 13794 O O . GLU H 1 160 ? 48.706 12.097 -7.525 1.00 24.24 214 GLU H O 1
ATOM 13800 N N . GLU H 1 161 ? 49.224 11.816 -5.354 1.00 24.62 215 GLU H N 1
ATOM 13801 C CA . GLU H 1 161 ? 50.414 11.025 -5.665 1.00 24.63 215 GLU H CA 1
ATOM 13802 C C . GLU H 1 161 ? 50.054 9.651 -6.221 1.00 24.06 215 GLU H C 1
ATOM 13803 O O . GLU H 1 161 ? 50.770 9.139 -7.076 1.00 24.27 215 GLU H O 1
ATOM 13809 N N . VAL H 1 162 ? 48.956 9.071 -5.737 1.00 23.20 216 VAL H N 1
ATOM 13810 C CA . VAL H 1 162 ? 48.420 7.808 -6.259 1.00 22.91 216 VAL H CA 1
ATOM 13811 C C . VAL H 1 162 ? 47.932 7.966 -7.707 1.00 22.77 216 VAL H C 1
ATOM 13812 O O . VAL H 1 162 ? 48.231 7.143 -8.569 1.00 22.42 216 VAL H O 1
ATOM 13816 N N . ALA H 1 163 ? 47.192 9.032 -7.974 1.00 22.82 217 ALA H N 1
ATOM 13817 C CA . ALA H 1 163 ? 46.727 9.285 -9.325 1.00 23.16 217 ALA H CA 1
ATOM 13818 C C . ALA H 1 163 ? 47.905 9.540 -10.267 1.00 23.49 217 ALA H C 1
ATOM 13819 O O . ALA H 1 163 ? 47.814 9.268 -11.460 1.00 23.65 217 ALA H O 1
ATOM 13821 N N . LYS H 1 164 ? 49.009 10.060 -9.720 1.00 23.61 218 LYS H N 1
ATOM 13822 C CA . LYS H 1 164 ? 50.182 10.413 -10.525 1.00 23.91 218 LYS H CA 1
ATOM 13823 C C . LYS H 1 164 ? 50.967 9.175 -10.953 1.00 23.80 218 LYS H C 1
ATOM 13824 O O . LYS H 1 164 ? 51.349 9.047 -12.107 1.00 23.80 218 LYS H O 1
ATOM 13830 N N . ALA H 1 165 ? 51.174 8.258 -10.020 1.00 23.74 219 ALA H N 1
ATOM 13831 C CA . ALA H 1 165 ? 51.842 7.008 -10.316 1.00 23.76 219 ALA H CA 1
ATOM 13832 C C . ALA H 1 165 ? 51.081 6.190 -11.364 1.00 23.77 219 ALA H C 1
ATOM 13833 O O . ALA H 1 165 ? 51.705 5.575 -12.227 1.00 23.68 219 ALA H O 1
ATOM 13835 N N . ILE H 1 166 ? 49.746 6.202 -11.284 1.00 23.92 220 ILE H N 1
ATOM 13836 C CA . ILE H 1 166 ? 48.881 5.429 -12.188 1.00 24.31 220 ILE H CA 1
ATOM 13837 C C . ILE H 1 166 ? 48.954 6.038 -13.579 1.00 24.77 220 ILE H C 1
ATOM 13838 O O . ILE H 1 166 ? 49.195 5.342 -14.564 1.00 25.13 220 ILE H O 1
ATOM 13843 N N . TYR H 1 167 ? 48.761 7.347 -13.636 1.00 25.17 221 TYR H N 1
ATOM 13844 C CA . TYR H 1 167 ? 48.932 8.119 -14.852 1.00 25.48 221 TYR H CA 1
ATOM 13845 C C . TYR H 1 167 ? 50.264 7.833 -15.546 1.00 25.66 221 TYR H C 1
ATOM 13846 O O . TYR H 1 167 ? 50.276 7.495 -16.713 1.00 25.72 221 TYR H O 1
ATOM 13855 N N . ASP H 1 168 ? 51.377 7.962 -14.831 1.00 26.20 222 ASP H N 1
ATOM 13856 C CA . ASP H 1 168 ? 52.698 7.673 -15.405 1.00 26.56 222 ASP H CA 1
ATOM 13857 C C . ASP H 1 168 ? 52.762 6.243 -15.927 1.00 26.82 222 ASP H C 1
ATOM 13858 O O . ASP H 1 168 ? 53.300 6.010 -17.013 1.00 27.26 222 ASP H O 1
ATOM 13863 N N . ARG H 1 169 ? 52.226 5.291 -15.158 1.00 27.23 223 ARG H N 1
ATOM 13864 C CA . ARG H 1 169 ? 52.261 3.890 -15.557 1.00 27.64 223 ARG H CA 1
ATOM 13865 C C . ARG H 1 169 ? 51.480 3.703 -16.850 1.00 28.31 223 ARG H C 1
ATOM 13866 O O . ARG H 1 169 ? 51.998 3.109 -17.796 1.00 28.30 223 ARG H O 1
ATOM 13874 N N . ARG H 1 170 ? 50.262 4.245 -16.904 1.00 29.03 224 ARG H N 1
ATOM 13875 C CA . ARG H 1 170 ? 49.448 4.186 -18.119 1.00 30.36 224 ARG H CA 1
ATOM 13876 C C . ARG H 1 170 ? 50.118 4.886 -19.321 1.00 31.05 224 ARG H C 1
ATOM 13877 O O . ARG H 1 170 ? 50.253 4.307 -20.401 1.00 30.68 224 ARG H O 1
ATOM 13893 N N . ASN H 1 172 ? 53.241 5.445 -19.806 1.00 32.46 226 ASN H N 1
ATOM 13894 C CA . ASN H 1 172 ? 54.370 4.656 -20.263 1.00 32.28 226 ASN H CA 1
ATOM 13895 C C . ASN H 1 172 ? 53.908 3.417 -21.002 1.00 32.36 226 ASN H C 1
ATOM 13896 O O . ASN H 1 172 ? 54.647 2.851 -21.803 1.00 32.59 226 ASN H O 1
ATOM 13901 N N . SER H 1 173 ? 52.670 3.012 -20.741 1.00 32.23 227 SER H N 1
ATOM 13902 C CA . SER H 1 173 ? 52.117 1.845 -21.394 1.00 32.40 227 SER H CA 1
ATOM 13903 C C . SER H 1 173 ? 51.457 2.160 -22.753 1.00 32.61 227 SER H C 1
ATOM 13904 O O . SER H 1 173 ? 51.342 1.265 -23.607 1.00 32.50 227 SER H O 1
ATOM 13907 N N . ILE H 1 174 ? 51.001 3.400 -22.948 1.00 32.55 228 ILE H N 1
ATOM 13908 C CA . ILE H 1 174 ? 50.391 3.778 -24.225 1.00 32.37 228 ILE H CA 1
ATOM 13909 C C . ILE H 1 174 ? 51.483 4.050 -25.253 1.00 32.46 228 ILE H C 1
ATOM 13910 O O . ILE H 1 174 ? 51.246 3.987 -26.460 1.00 31.94 228 ILE H O 1
ATOM 13915 N N . GLU H 1 175 ? 52.690 4.307 -24.758 1.00 32.65 229 GLU H N 1
ATOM 13916 C CA . GLU H 1 175 ? 53.817 4.620 -25.633 1.00 32.90 229 GLU H CA 1
ATOM 13917 C C . GLU H 1 175 ? 54.238 3.456 -26.539 1.00 32.66 229 GLU H C 1
ATOM 13918 O O . GLU H 1 175 ? 54.440 3.641 -27.754 1.00 32.89 229 GLU H O 1
ATOM 13924 N N . GLN H 1 176 ? 54.348 2.257 -25.972 1.00 32.40 230 GLN H N 1
ATOM 13925 C CA . GLN H 1 176 ? 55.005 1.168 -26.700 1.00 32.59 230 GLN H CA 1
ATOM 13926 C C . GLN H 1 176 ? 54.034 0.156 -27.304 1.00 32.37 230 GLN H C 1
ATOM 13927 O O . GLN H 1 176 ? 52.821 0.256 -27.101 1.00 32.15 230 GLN H O 1
ATOM 13933 N N . GLN H 1 212 ? 48.072 7.309 -32.646 1.00 34.20 266 GLN H N 1
ATOM 13934 C CA . GLN H 1 212 ? 48.847 7.928 -31.559 1.00 34.33 266 GLN H CA 1
ATOM 13935 C C . GLN H 1 212 ? 47.986 8.889 -30.740 1.00 34.27 266 GLN H C 1
ATOM 13936 O O . GLN H 1 212 ? 48.452 9.487 -29.769 1.00 34.13 266 GLN H O 1
ATOM 13942 N N . ALA H 1 213 ? 46.725 9.023 -31.135 1.00 34.36 267 ALA H N 1
ATOM 13943 C CA . ALA H 1 213 ? 45.837 10.026 -30.564 1.00 34.47 267 ALA H CA 1
ATOM 13944 C C . ALA H 1 213 ? 45.678 9.882 -29.057 1.00 34.61 267 ALA H C 1
ATOM 13945 O O . ALA H 1 213 ? 45.705 10.877 -28.328 1.00 34.68 267 ALA H O 1
ATOM 13947 N N . ARG H 1 214 ? 45.539 8.641 -28.596 1.00 34.70 268 ARG H N 1
ATOM 13948 C CA . ARG H 1 214 ? 45.190 8.374 -27.197 1.00 34.80 268 ARG H CA 1
ATOM 13949 C C . ARG H 1 214 ? 46.352 8.690 -26.243 1.00 34.35 268 ARG H C 1
ATOM 13950 O O . ARG H 1 214 ? 46.161 8.806 -25.033 1.00 34.28 268 ARG H O 1
ATOM 13958 N N . LEU H 1 215 ? 47.549 8.839 -26.809 1.00 34.06 269 LEU H N 1
ATOM 13959 C CA . LEU H 1 215 ? 48.698 9.355 -26.076 1.00 33.40 269 LEU H CA 1
ATOM 13960 C C . LEU H 1 215 ? 48.525 10.844 -25.844 1.00 33.07 269 LEU H C 1
ATOM 13961 O O . LEU H 1 215 ? 48.851 11.352 -24.784 1.00 33.05 269 LEU H O 1
ATOM 13966 N N . GLU H 1 216 ? 48.023 11.550 -26.849 1.00 32.88 270 GLU H N 1
ATOM 13967 C CA . GLU H 1 216 ? 47.822 12.982 -26.709 1.00 32.58 270 GLU H CA 1
ATOM 13968 C C . GLU H 1 216 ? 46.619 13.269 -25.813 1.00 32.44 270 GLU H C 1
ATOM 13969 O O . GLU H 1 216 ? 46.651 14.208 -25.020 1.00 32.18 270 GLU H O 1
ATOM 13975 N N . ASN H 1 217 ? 45.586 12.433 -25.926 1.00 32.39 271 ASN H N 1
ATOM 13976 C CA . ASN H 1 217 ? 44.445 12.473 -25.009 1.00 32.52 271 ASN H CA 1
ATOM 13977 C C . ASN H 1 217 ? 44.865 12.399 -23.557 1.00 32.53 271 ASN H C 1
ATOM 13978 O O . ASN H 1 217 ? 44.538 13.285 -22.765 1.00 32.60 271 ASN H O 1
ATOM 13983 N N . LEU H 1 218 ? 45.589 11.333 -23.222 1.00 32.42 272 LEU H N 1
ATOM 13984 C CA . LEU H 1 218 ? 46.094 11.136 -21.880 1.00 32.62 272 LEU H CA 1
ATOM 13985 C C . LEU H 1 218 ? 46.984 12.296 -21.446 1.00 32.72 272 LEU H C 1
ATOM 13986 O O . LEU H 1 218 ? 46.869 12.800 -20.322 1.00 32.31 272 LEU H O 1
ATOM 13991 N N . GLN H 1 219 ? 47.864 12.709 -22.353 1.00 32.89 273 GLN H N 1
ATOM 13992 C CA . GLN H 1 219 ? 48.817 13.772 -22.085 1.00 33.10 273 GLN H CA 1
ATOM 13993 C C . GLN H 1 219 ? 48.158 15.098 -21.699 1.00 32.96 273 GLN H C 1
ATOM 13994 O O . GLN H 1 219 ? 48.715 15.840 -20.885 1.00 33.41 273 GLN H O 1
ATOM 14000 N N . ALA H 1 220 ? 46.975 15.390 -22.244 1.00 32.53 274 ALA H N 1
ATOM 14001 C CA . ALA H 1 220 ? 46.326 16.685 -21.983 1.00 32.36 274 ALA H CA 1
ATOM 14002 C C . ALA H 1 220 ? 45.218 16.684 -20.914 1.00 32.25 274 ALA H C 1
ATOM 14003 O O . ALA H 1 220 ? 44.751 17.754 -20.504 1.00 32.26 274 ALA H O 1
ATOM 14005 N N . VAL H 1 221 ? 44.812 15.495 -20.465 1.00 31.87 275 VAL H N 1
ATOM 14006 C CA . VAL H 1 221 ? 43.704 15.336 -19.511 1.00 31.35 275 VAL H CA 1
ATOM 14007 C C . VAL H 1 221 ? 44.199 15.225 -18.052 1.00 30.88 275 VAL H C 1
ATOM 14008 O O . VAL H 1 221 ? 43.438 15.415 -17.097 1.00 30.59 275 VAL H O 1
ATOM 14012 N N . GLY H 1 222 ? 45.487 14.929 -17.900 1.00 30.34 276 GLY H N 1
ATOM 14013 C CA . GLY H 1 222 ? 46.088 14.713 -16.600 1.00 29.32 276 GLY H CA 1
ATOM 14014 C C . GLY H 1 222 ? 45.594 13.431 -15.955 1.00 28.74 276 GLY H C 1
ATOM 14015 O O . GLY H 1 222 ? 44.892 12.633 -16.591 1.00 28.48 276 GLY H O 1
ATOM 14016 N N . PRO H 1 223 ? 45.955 13.228 -14.680 1.00 28.18 277 PRO H N 1
ATOM 14017 C CA . PRO H 1 223 ? 45.534 12.059 -13.909 1.00 27.86 277 PRO H CA 1
ATOM 14018 C C . PRO H 1 223 ? 44.011 11.964 -13.699 1.00 27.59 277 PRO H C 1
ATOM 14019 O O . PRO H 1 223 ? 43.298 12.980 -13.722 1.00 27.19 277 PRO H O 1
ATOM 14023 N N . ALA H 1 224 ? 43.530 10.741 -13.493 1.00 27.39 278 ALA H N 1
ATOM 14024 C CA . ALA H 1 224 ? 42.104 10.492 -13.311 1.00 27.26 278 ALA H CA 1
ATOM 14025 C C . ALA H 1 224 ? 41.760 10.554 -11.828 1.00 27.45 278 ALA H C 1
ATOM 14026 O O . ALA H 1 224 ? 42.346 9.834 -11.009 1.00 27.15 278 ALA H O 1
ATOM 14028 N N . PHE H 1 225 ? 40.802 11.410 -11.488 1.00 27.53 279 PHE H N 1
ATOM 14029 C CA . PHE H 1 225 ? 40.438 11.604 -10.102 1.00 27.47 279 PHE H CA 1
ATOM 14030 C C . PHE H 1 225 ? 39.068 11.054 -9.807 1.00 27.52 279 PHE H C 1
ATOM 14031 O O . PHE H 1 225 ? 38.113 11.357 -10.520 1.00 27.03 279 PHE H O 1
ATOM 14039 N N . ASP H 1 226 ? 38.978 10.251 -8.744 1.00 27.51 280 ASP H N 1
ATOM 14040 C CA . ASP H 1 226 ? 37.703 9.643 -8.363 1.00 27.78 280 ASP H CA 1
ATOM 14041 C C . ASP H 1 226 ? 36.795 10.637 -7.649 1.00 27.20 280 ASP H C 1
ATOM 14042 O O . ASP H 1 226 ? 37.234 11.725 -7.263 1.00 26.84 280 ASP H O 1
ATOM 14047 N N . LEU H 1 227 ? 35.531 10.266 -7.490 1.00 27.00 281 LEU H N 1
ATOM 14048 C CA . LEU H 1 227 ? 34.577 11.116 -6.797 1.00 27.02 281 LEU H CA 1
ATOM 14049 C C . LEU H 1 227 ? 35.087 11.385 -5.387 1.00 26.79 281 LEU H C 1
ATOM 14050 O O . LEU H 1 227 ? 35.086 12.528 -4.924 1.00 27.00 281 LEU H O 1
ATOM 14055 N N . ASP H 1 228 ? 35.566 10.339 -4.725 1.00 26.43 282 ASP H N 1
ATOM 14056 C CA . ASP H 1 228 ? 36.133 10.469 -3.385 1.00 26.38 282 ASP H CA 1
ATOM 14057 C C . ASP H 1 228 ? 37.111 11.651 -3.271 1.00 25.73 282 ASP H C 1
ATOM 14058 O O . ASP H 1 228 ? 37.004 12.454 -2.352 1.00 26.12 282 ASP H O 1
ATOM 14063 N N . TYR H 1 229 ? 38.049 11.761 -4.210 1.00 25.00 283 TYR H N 1
ATOM 14064 C CA . TYR H 1 229 ? 38.981 12.888 -4.270 1.00 24.27 283 TYR H CA 1
ATOM 14065 C C . TYR H 1 229 ? 38.273 14.244 -4.361 1.00 24.02 283 TYR H C 1
ATOM 14066 O O . TYR H 1 229 ? 38.645 15.201 -3.681 1.00 23.77 283 TYR H O 1
ATOM 14075 N N . ASP H 1 230 ? 37.259 14.327 -5.210 1.00 23.84 284 ASP H N 1
ATOM 14076 C CA . ASP H 1 230 ? 36.559 15.583 -5.394 1.00 23.79 284 ASP H CA 1
ATOM 14077 C C . ASP H 1 230 ? 35.791 16.001 -4.146 1.00 23.39 284 ASP H C 1
ATOM 14078 O O . ASP H 1 230 ? 35.782 17.180 -3.799 1.00 22.90 284 ASP H O 1
ATOM 14083 N N . GLN H 1 231 ? 35.205 15.025 -3.449 1.00 23.43 285 GLN H N 1
ATOM 14084 C CA . GLN H 1 231 ? 34.534 15.263 -2.154 1.00 23.60 285 GLN H CA 1
ATOM 14085 C C . GLN H 1 231 ? 35.495 15.790 -1.114 1.00 23.60 285 GLN H C 1
ATOM 14086 O O . GLN H 1 231 ? 35.214 16.782 -0.444 1.00 23.26 285 GLN H O 1
ATOM 14092 N N . ASN H 1 232 ? 36.646 15.127 -1.009 1.00 24.18 286 ASN H N 1
ATOM 14093 C CA . ASN H 1 232 ? 37.741 15.563 -0.146 1.00 24.29 286 ASN H CA 1
ATOM 14094 C C . ASN H 1 232 ? 38.233 16.977 -0.448 1.00 24.58 286 ASN H C 1
ATOM 14095 O O . ASN H 1 232 ? 38.512 17.738 0.470 1.00 24.31 286 ASN H O 1
ATOM 14100 N N . ARG H 1 233 ? 38.307 17.327 -1.732 1.00 25.02 287 ARG H N 1
ATOM 14101 C CA . ARG H 1 233 ? 38.690 18.676 -2.154 1.00 25.93 287 ARG H CA 1
ATOM 14102 C C . ARG H 1 233 ? 37.756 19.773 -1.651 1.00 26.05 287 ARG H C 1
ATOM 14103 O O . ARG H 1 233 ? 38.218 20.819 -1.216 1.00 25.90 287 ARG H O 1
ATOM 14111 N N . ALA H 1 234 ? 36.446 19.534 -1.731 1.00 26.43 288 ALA H N 1
ATOM 14112 C CA . ALA H 1 234 ? 35.445 20.514 -1.318 1.00 26.76 288 ALA H CA 1
ATOM 14113 C C . ALA H 1 234 ? 35.338 20.591 0.205 1.00 27.48 288 ALA H C 1
ATOM 14114 O O . ALA H 1 234 ? 35.117 21.670 0.769 1.00 27.25 288 ALA H O 1
ATOM 14124 N N . LEU H 1 236 ? 37.790 20.105 2.113 1.00 29.21 290 LEU H N 1
ATOM 14125 C CA . LEU H 1 236 ? 39.007 20.815 2.454 1.00 29.18 290 LEU H CA 1
ATOM 14126 C C . LEU H 1 236 ? 38.776 22.317 2.413 1.00 29.46 290 LEU H C 1
ATOM 14127 O O . LEU H 1 236 ? 39.290 23.045 3.267 1.00 29.58 290 LEU H O 1
ATOM 14132 N N . ASN H 1 237 ? 38.001 22.774 1.424 1.00 29.53 291 ASN H N 1
ATOM 14133 C CA . ASN H 1 237 ? 37.738 24.200 1.251 1.00 29.75 291 ASN H CA 1
ATOM 14134 C C . ASN H 1 237 ? 37.068 24.794 2.466 1.00 29.75 291 ASN H C 1
ATOM 14135 O O . ASN H 1 237 ? 37.485 25.844 2.969 1.00 29.64 291 ASN H O 1
ATOM 14140 N N . THR H 1 238 ? 36.045 24.098 2.952 1.00 29.82 292 THR H N 1
ATOM 14141 C CA . THR H 1 238 ? 35.305 24.567 4.115 1.00 29.83 292 THR H CA 1
ATOM 14142 C C . THR H 1 238 ? 36.195 24.547 5.341 1.00 29.29 292 THR H C 1
ATOM 14143 O O . THR H 1 238 ? 36.099 25.433 6.185 1.00 29.50 292 THR H O 1
ATOM 14147 N N . LEU H 1 239 ? 37.073 23.551 5.419 1.00 29.02 293 LEU H N 1
ATOM 14148 C CA . LEU H 1 239 ? 38.028 23.450 6.527 1.00 28.85 293 LEU H CA 1
ATOM 14149 C C . LEU H 1 239 ? 39.003 24.633 6.545 1.00 29.27 293 LEU H C 1
ATOM 14150 O O . LEU H 1 239 ? 39.249 25.235 7.599 1.00 29.42 293 LEU H O 1
ATOM 14155 N N . ASN H 1 240 ? 39.511 24.995 5.372 1.00 29.40 294 ASN H N 1
ATOM 14156 C CA . ASN H 1 240 ? 40.382 26.159 5.248 1.00 29.92 294 ASN H CA 1
ATOM 14157 C C . ASN H 1 240 ? 39.754 27.497 5.626 1.00 30.08 294 ASN H C 1
ATOM 14158 O O . ASN H 1 240 ? 40.466 28.473 5.832 1.00 30.50 294 ASN H O 1
ATOM 14163 N N . VAL H 1 241 ? 38.437 27.553 5.732 1.00 30.38 295 VAL H N 1
ATOM 14164 C CA . VAL H 1 241 ? 37.822 28.768 6.249 1.00 31.37 295 VAL H CA 1
ATOM 14165 C C . VAL H 1 241 ? 38.157 28.900 7.728 1.00 31.70 295 VAL H C 1
ATOM 14166 O O . VAL H 1 241 ? 38.407 29.998 8.211 1.00 31.90 295 VAL H O 1
ATOM 14170 N N . GLY H 1 242 ? 38.180 27.770 8.432 1.00 32.20 296 GLY H N 1
ATOM 14171 C CA . GLY H 1 242 ? 38.533 27.750 9.848 1.00 32.63 296 GLY H CA 1
ATOM 14172 C C . GLY H 1 242 ? 37.400 28.259 10.720 1.00 33.16 296 GLY H C 1
ATOM 14173 O O . GLY H 1 242 ? 36.661 29.163 10.317 1.00 33.43 296 GLY H O 1
ATOM 14174 N N . PRO H 1 243 ? 37.294 27.727 11.950 1.00 33.42 297 PRO H N 1
ATOM 14175 C CA . PRO H 1 243 ? 36.126 27.882 12.811 1.00 33.79 297 PRO H CA 1
ATOM 14176 C C . PRO H 1 243 ? 35.953 29.308 13.276 1.00 34.48 297 PRO H C 1
ATOM 14177 O O . PRO H 1 243 ? 36.933 30.019 13.385 1.00 35.03 297 PRO H O 1
ATOM 14181 N N . THR H 1 244 ? 34.716 29.726 13.528 1.00 35.58 298 THR H N 1
ATOM 14182 C CA . THR H 1 244 ? 34.433 31.001 14.199 1.00 36.47 298 THR H CA 1
ATOM 14183 C C . THR H 1 244 ? 34.474 30.745 15.702 1.00 36.86 298 THR H C 1
ATOM 14184 O O . THR H 1 244 ? 33.762 29.886 16.210 1.00 36.65 298 THR H O 1
ATOM 14188 N N . LEU H 1 245 ? 35.308 31.493 16.409 1.00 37.85 299 LEU H N 1
ATOM 14189 C CA . LEU H 1 245 ? 35.507 31.269 17.845 1.00 38.71 299 LEU H CA 1
ATOM 14190 C C . LEU H 1 245 ? 34.851 32.388 18.641 1.00 39.24 299 LEU H C 1
ATOM 14191 O O . LEU H 1 245 ? 35.477 33.399 18.972 1.00 39.38 299 LEU H O 1
ATOM 14196 N N . ASP H 1 246 ? 33.565 32.203 18.908 1.00 39.59 300 ASP H N 1
ATOM 14197 C CA . ASP H 1 246 ? 32.794 33.180 19.624 1.00 39.82 300 ASP H CA 1
ATOM 14198 C C . ASP H 1 246 ? 33.044 32.927 21.087 1.00 39.29 300 ASP H C 1
ATOM 14199 O O . ASP H 1 246 ? 32.739 31.839 21.562 1.00 39.74 300 ASP H O 1
ATOM 14204 N N . PRO H 1 247 ? 33.617 33.915 21.803 1.00 38.81 301 PRO H N 1
ATOM 14205 C CA . PRO H 1 247 ? 33.944 33.739 23.225 1.00 38.38 301 PRO H CA 1
ATOM 14206 C C . PRO H 1 247 ? 32.710 33.849 24.111 1.00 37.96 301 PRO H C 1
ATOM 14207 O O . PRO H 1 247 ? 32.713 33.353 25.238 1.00 38.13 301 PRO H O 1
ATOM 14211 N N . ARG H 1 248 ? 31.669 34.503 23.603 1.00 37.16 302 ARG H N 1
ATOM 14212 C CA . ARG H 1 248 ? 30.464 34.717 24.370 1.00 36.16 302 ARG H CA 1
ATOM 14213 C C . ARG H 1 248 ? 30.014 33.442 25.056 1.00 34.97 302 ARG H C 1
ATOM 14214 O O . ARG H 1 248 ? 30.229 33.303 26.261 1.00 36.32 302 ARG H O 1
ATOM 14222 N N . PHE H 1 249 ? 29.489 32.495 24.278 1.00 32.51 303 PHE H N 1
ATOM 14223 C CA . PHE H 1 249 ? 28.573 31.443 24.744 1.00 29.94 303 PHE H CA 1
ATOM 14224 C C . PHE H 1 249 ? 28.562 31.004 26.217 1.00 29.49 303 PHE H C 1
ATOM 14225 O O . PHE H 1 249 ? 29.525 31.149 26.959 1.00 28.94 303 PHE H O 1
ATOM 14233 N N . GLN H 1 250 ? 27.423 30.479 26.633 1.00 29.17 304 GLN H N 1
ATOM 14234 C CA . GLN H 1 250 ? 27.212 30.149 28.026 1.00 28.74 304 GLN H CA 1
ATOM 14235 C C . GLN H 1 250 ? 27.336 28.639 28.146 1.00 28.23 304 GLN H C 1
ATOM 14236 O O . GLN H 1 250 ? 27.120 27.917 27.178 1.00 27.70 304 GLN H O 1
ATOM 14242 N N . THR H 1 251 ? 27.636 28.156 29.344 1.00 28.37 305 THR H N 1
ATOM 14243 C CA . THR H 1 251 ? 28.123 26.791 29.481 1.00 27.71 305 THR H CA 1
ATOM 14244 C C . THR H 1 251 ? 27.418 25.931 30.561 1.00 26.88 305 THR H C 1
ATOM 14245 O O . THR H 1 251 ? 27.821 24.808 30.853 1.00 26.38 305 THR H O 1
ATOM 14249 N N . TYR H 1 252 ? 26.315 26.464 31.078 1.00 26.36 306 TYR H N 1
ATOM 14250 C CA . TYR H 1 252 ? 25.500 25.857 32.135 1.00 25.76 306 TYR H CA 1
ATOM 14251 C C . TYR H 1 252 ? 24.146 26.528 31.984 1.00 26.17 306 TYR H C 1
ATOM 14252 O O . TYR H 1 252 ? 24.035 27.578 31.355 1.00 26.33 306 TYR H O 1
ATOM 14261 N N . ARG H 1 253 ? 23.118 25.948 32.574 1.00 26.59 307 ARG H N 1
ATOM 14262 C CA . ARG H 1 253 ? 21.894 26.707 32.853 1.00 27.49 307 ARG H CA 1
ATOM 14263 C C . ARG H 1 253 ? 21.637 26.635 34.351 1.00 26.96 307 ARG H C 1
ATOM 14264 O O . ARG H 1 253 ? 22.128 25.737 35.011 1.00 27.47 307 ARG H O 1
ATOM 14272 N N . TYR H 1 254 ? 20.893 27.584 34.872 1.00 26.76 308 TYR H N 1
ATOM 14273 C CA . TYR H 1 254 ? 20.548 27.577 36.272 1.00 27.61 308 TYR H CA 1
ATOM 14274 C C . TYR H 1 254 ? 19.235 26.808 36.476 1.00 28.17 308 TYR H C 1
ATOM 14275 O O . TYR H 1 254 ? 18.263 26.994 35.721 1.00 28.04 308 TYR H O 1
ATOM 14284 N N . LEU H 1 255 ? 19.234 25.967 37.506 1.00 27.45 309 LEU H N 1
ATOM 14285 C CA . LEU H 1 255 ? 18.051 25.382 38.083 1.00 26.97 309 LEU H CA 1
ATOM 14286 C C . LEU H 1 255 ? 17.748 26.163 39.372 1.00 26.69 309 LEU H C 1
ATOM 14287 O O . LEU H 1 255 ? 16.614 26.242 39.828 1.00 26.04 309 LEU H O 1
ATOM 14292 N N . ARG H 1 256 ? 18.795 26.721 39.968 1.00 26.96 310 ARG H N 1
ATOM 14293 C CA . ARG H 1 256 ? 18.663 27.650 41.063 1.00 27.11 310 ARG H CA 1
ATOM 14294 C C . ARG H 1 256 ? 19.644 28.764 40.874 1.00 27.97 310 ARG H C 1
ATOM 14295 O O . ARG H 1 256 ? 20.870 28.543 40.883 1.00 28.31 310 ARG H O 1
ATOM 14303 N N . THR H 1 257 ? 19.091 29.959 40.680 1.00 28.27 311 THR H N 1
ATOM 14304 C CA . THR H 1 257 ? 19.864 31.174 40.500 1.00 28.76 311 THR H CA 1
ATOM 14305 C C . THR H 1 257 ? 20.154 31.731 41.883 1.00 29.07 311 THR H C 1
ATOM 14306 O O . THR H 1 257 ? 19.288 31.633 42.761 1.00 29.06 311 THR H O 1
ATOM 14310 N N . PRO H 1 258 ? 21.372 32.263 42.113 1.00 29.16 312 PRO H N 1
ATOM 14311 C CA . PRO H 1 258 ? 21.632 32.909 43.406 1.00 30.05 312 PRO H CA 1
ATOM 14312 C C . PRO H 1 258 ? 20.638 34.016 43.704 1.00 30.73 312 PRO H C 1
ATOM 14313 O O . PRO H 1 258 ? 20.187 34.695 42.793 1.00 31.26 312 PRO H O 1
ATOM 14317 N N . GLU H 1 259 ? 20.266 34.144 44.971 1.00 31.44 313 GLU H N 1
ATOM 14318 C CA . GLU H 1 259 ? 19.458 35.231 45.432 1.00 32.68 313 GLU H CA 1
ATOM 14319 C C . GLU H 1 259 ? 20.009 35.678 46.790 1.00 32.67 313 GLU H C 1
ATOM 14320 O O . GLU H 1 259 ? 20.787 34.944 47.424 1.00 32.02 313 GLU H O 1
ATOM 14326 N N . GLU H 1 260 ? 19.607 36.880 47.226 1.00 32.15 314 GLU H N 1
ATOM 14327 C CA . GLU H 1 260 ? 20.029 37.390 48.510 1.00 32.57 314 GLU H CA 1
ATOM 14328 C C . GLU H 1 260 ? 19.450 36.516 49.626 1.00 32.30 314 GLU H C 1
ATOM 14329 O O . GLU H 1 260 ? 18.256 36.355 49.710 1.00 32.77 314 GLU H O 1
ATOM 14335 N N . PRO H 1 261 ? 20.309 35.926 50.469 1.00 32.17 315 PRO H N 1
ATOM 14336 C CA . PRO H 1 261 ? 19.778 35.048 51.502 1.00 31.66 315 PRO H CA 1
ATOM 14337 C C . PRO H 1 261 ? 18.984 35.893 52.485 1.00 32.58 315 PRO H C 1
ATOM 14338 O O . PRO H 1 261 ? 19.322 37.062 52.675 1.00 31.78 315 PRO H O 1
ATOM 14342 N N . VAL H 1 262 ? 17.918 35.322 53.073 1.00 33.39 316 VAL H N 1
ATOM 14343 C CA . VAL H 1 262 ? 17.056 36.087 53.976 1.00 34.09 316 VAL H CA 1
ATOM 14344 C C . VAL H 1 262 ? 17.572 36.070 55.422 1.00 34.77 316 VAL H C 1
ATOM 14345 O O . VAL H 1 262 ? 17.100 36.842 56.268 1.00 34.37 316 VAL H O 1
ATOM 14349 N N . LYS H 1 263 ? 18.561 35.216 55.694 1.00 35.28 317 LYS H N 1
ATOM 14350 C CA . LYS H 1 263 ? 19.123 35.124 57.051 1.00 36.36 317 LYS H CA 1
ATOM 14351 C C . LYS H 1 263 ? 20.587 34.745 57.023 1.00 35.87 317 LYS H C 1
ATOM 14352 O O . LYS H 1 263 ? 21.069 34.237 56.012 1.00 35.59 317 LYS H O 1
ATOM 14358 N N . ARG H 1 264 ? 21.282 35.018 58.130 1.00 35.97 318 ARG H N 1
ATOM 14359 C CA . ARG H 1 264 ? 22.705 34.670 58.335 1.00 36.19 318 ARG H CA 1
ATOM 14360 C C . ARG H 1 264 ? 22.936 33.175 58.288 1.00 35.97 318 ARG H C 1
ATOM 14361 O O . ARG H 1 264 ? 22.016 32.396 58.562 1.00 36.21 318 ARG H O 1
ATOM 14369 N N . ASP H 1 265 ? 24.173 32.780 57.997 1.00 35.71 319 ASP H N 1
ATOM 14370 C CA . ASP H 1 265 ? 24.601 31.383 58.102 1.00 36.01 319 ASP H CA 1
ATOM 14371 C C . ASP H 1 265 ? 24.637 30.904 59.557 1.00 35.74 319 ASP H C 1
ATOM 14372 O O . ASP H 1 265 ? 24.714 31.701 60.494 1.00 35.36 319 ASP H O 1
#

InterPro domains:
  IPR003856 Polysaccharide chain length determinant, N-terminal domain [PF02706] (15-87)
  IPR032895 ECA polysaccharide chain length modulation protein WzzE [MF_02025] (7-347)
  IPR032895 ECA polysaccharide chain length modulation protein WzzE [NF008645] (1-347)
  IPR050445 Bacterial polysaccharide biosynthesis and export [PTHR32309] (1-346)

Nearest PDB structures (foldseek):
  3b8o-assembly1_A  TM=1.003E+00  e=5.591E-37  Escherichia coli O157:H7
  8p3p-assembly1_C  TM=9.954E-01  e=3.727E-31  Escherichia coli K-12
  8bhw-assembly1_A  TM=9.932E-01  e=6.567E-30  Escherichia coli K-12
  8c0e-assembly1_D  TM=9.806E-01  e=1.691E-27  Pectobacterium atrosepticum
  8c0e-assembly1_H  TM=9.806E-01  e=4.587E-27  Pectobacterium atrosepticum

Foldseek 3Di:
DFKWKFFWAFDDPVLPQLQVLVVVLVVVVVPHVSVLLVQLLLLQDLVLLLVLLVVDPQLVVVDPPPVVSVVSSVVSVQKDWDPADVVVDGTIMIMGDDDFQVCNQVSVVSSSVSSQLVSLVVSLVVSQVSLVVVLVCCVVLVVQLVVQQVVLVVVVVCVCDVVPVVSVPPGGDHDPVNVVVVCSVVSVVPGDRDSPDGRIGTPGHIDGGPDHD/DFKWKFFWAFDDPVVPQVQVLVVVLVVVVPCHVCVLLVQLLCLADLVSLLVLLVVDPLLVVPDPPPVVSVVSSVVSVQWDWDPADPVVPGTTMIMGDDDALVCNQVSVLVSSVSSFLVSLVVSLVVSQVSLVVVLVCVVVLVVQLVVQQVVLVVVVVCVCPPVVVVSVVPGGDHDPVSVVVVVSVVSVVGGDRDSPDGRIDTPGRIDRDPDHD/DFKWKFFWAFDDPPLPQLQVLVVVLVVPPPCPVVVLLVQLLLLQDLVLLLVLLVVDVQLVVVDPDPVVSVVVSVCSVQKDWDPADPVVPGTIMIMGDDDFLVCNQVSVLVSSVSSFLVSLVVSVVVSQVSLVVVLVCVVVLVVQLVVQQVVLVVVVVVVCVVVPVVSVVPGGDDDPVNVVVVVSVVSVVGGDRDSPDGRIGTPGHIDRDDDHD/DAKWKFFWAWDDPPVPQVQVLVVVLVVLVVCHVCVLLVQLLLLADLVLLLVLLVVDVLLVVPDPDPVVSVVVSVCSVQKDWDDADVVVPGGTMIMGDDDFLVCNQVSVVVSSVSSQLVSLVVSLVVSQVSLVVSLVVVVVLVVQVVVLQVVLVVVVVQVCVVVPVVSVVPDGDDDPVSVVVVVSVVSVVGGDRDSPDGRIGTPGHIDRDPDHD/DFKWKFFWFFDDPVVPLVQVLVVVLVVVVVCHVCVLQVQLLLLQDLVLLLVLLVVDPQLVVVDPDDVVSVVVSVVSVQWDWDPADPVVDGTIMIMGDDDFLVCNQVSVQVSSVSSQLVSLVVSLVVSQVSLVVVLVCCVVLVVQLVVQVVVLVVVVVCVCVVVVVVSVPPDGDHDPVNVVVVCSVVSVVPGDRDSPDGRIGTPGRIHGGPDHD/DFKWKFFWAFDDCVVPQVQVLVVVLVVVVVCHVCVLLVQLLCLQDLVLLLVLLVVDPQLVVPDPDVVVSVVVSVVSVQWDWDDADPVVPGTTMIMHDDDFQVCNQVSVVVSSVSSFLVSLVVVLVVSQVSLVVVLVCVVVLVVQVVVQQVVLVVCVVCVVVPVVVVSVPPDGDHDVVSVVVVVSVVSVVGGDRDSPDGGIGTPGRIDRDPDDD/DWKWKFFWAFDDDPLPQLQVLVVVLVVVPPCHCCVLLVQLLLLADLVLLLVLLVVDPLLVVPDPDPVVSVVVSVVSVQKDWDPADVVVPGTIMIMGDDDFLVCNQVSVVVSSVSSFLVSLVVSVVVSQVSLVVVLVCVVVLVVQVVVQQVVLVVVVVQVCDVVPVVSVPPGGDHDPVSVVVVVSVVSVVGGDRDSDDGRIDTPDHIHGDPDHD/DFKWKFFWAWDDPPLPQLQVLVVVLVVVVPCHCVVLLVQLLLLADLVLLLVLLVVDVQLVVPDPDPVVSVVVSVCSVQKDWDPADVVVVGTTMIMGDDDFLVCNQVSVLVSSVSSFLVSLVVSLVVSQVSLVVVLVCVVVLVVQLVVQQVVLVVVVVCVCDVVVVVSVPPDGDHDPVSVVVVVSVVSVVGGDRDSPDGTIGTPGHIDRDPDHD

CATH classification: 3.30.1890.10

Solvent-accessible surface area: 90069 Å² total

Radius of gyration: 42.32 Å; Cα contacts (8 Å, |Δi|>4): 2439; chains: 8; bounding box: 107×106×91 Å

Organism: Escherichia coli O157:H7 (NCBI:txid83334)

Sequence (1704 aa):
EWSSTAITDRPTVNLGGYYSQQQFLRNLDVPSVDEAYKEFVQLASWDTRREFWLQTDYYKQRVGNSKADAALLDEINNIQFIPGDFTRAVNDSVKLIAETAPDANNLLRQYVAFASQRAASHLNDELKGAWAARTIQKAQVKRQEEVAKAIYDRRNSIEQQARLENLQAVGPAFDLDYDQNRALNTLNVGPTLDPRFQTYRYLRTPEEPVKRDEWSSTAITDRPTVNLGGYYSQQQFLRNLDVPSVDEAYKEFVQLASWDTRREFWLQTDYYKQRVGNSKADAALLDEINNIQFIPGDFTRAVNDSVKLIAETAPDANNLLRQYVAFASQRAASHLNDELKGAWAARTIQKAQVKRQEEVAKAIYDRRNSIEQQARLENLQAVGPAFDLDYDQNRALNTLNVGPTLDPRFQTYRYLRTPEEPVKRDEWSSTAITDRPTVNLGGYYSQQQFLRNLDVPSVDEAYKEFVQLASWDTRREFWLQTDYYKQRVGNSKADAALLDEINNIQFIPGDFTRAVNDSVKLIAETAPDANNLLRQYVAFASQRAASHLNDELKGAWAARTIQKAQVKRQEEVAKAIYDRRNSIEQQARLENLQAVGPAFDLDYDQNRALNTLNVGPTLDPRFQTYRYLRTPEEPVKRDEWSSTAITDRPTVNLGGYYSQQQFLRNLDVPSVDEAYKEFVQLASWDTRREFWLQTDYYKQRVGNSKADAALLDEINNIQFIPGDFTRAVNDSVKLIAETAPDANNLLRQYVAFASQRAASHLNDELKGAWAARTIQKAQVKRQEEVAKAIYDRRNSIEQQARLENLQAVGPAFDLDYDQNRALNTLNVGPTLDPRFQTYRYLRTPEEPVKRDEWSSTAITDRPTVNLGGYYSQQQFLRNLDVPSVDEAYKEFVQLASWDTRREFWLQTDYYKQRVGNSKADAALLDEINNIQFIPGDFTRAVNDSVKLIAETAPDANNLLRQYVAFASQRAASHLNDELKGAWAARTIQKAQVKRQEEVAKAIYDRRNSIEQQARLENLQAVGPAFDLDYDQNRALNTLNVGPTLDPRFQTYRYLRTPEEPVKRDEWSSTAITDRPTVNLGGYYSQQQFLRNLDVPSVDEAYKEFVQLASWDTRREFWLQTDYYKQRVGNSKADAALLDEINNIQFIPGDFTRAVNDSVKLIAETAPDANNLLRQYVAFASQRAASHLNDELKGAWAARTIQKAQVKRQEEVAKAIYDRRNSIEQQARLENLQAVGPAFDLDYDQNRALNTLNVGPTLDPRFQTYRYLRTPEEPVKRDEWSSTAITDRPTVNLGGYYSQQQFLRNLDVPSVDEAYKEFVQLASWDTRREFWLQTDYYKQRVGNSKADAALLDEINNIQFIPGDFTRAVNDSVKLIAETAPDANNLLRQYVAFASQRAASHLNDELKGAWAARTIQKAQVKRQEEVAKAIYDRRNSIEQQARLENLQAVGPAFDLDYDQNRALNTLNVGPTLDPRFQTYRYLRTPEEPVKRDEWSSTAITDRPTVNLGGYYSQQQFLRNLDVPSVDEAYKEFVQLASWDTRREFWLQTDYYKQRVGNSKADAALLDEINNIQFIPGDFTRAVNDSVKLIAETAPDANNLLRQYVAFASQRAASHLNDELKGAWAARTIQKAQVKRQEEVAKAIYDRRNSIEQQARLENLQAVGPAFDLDYDQNRALNTLNVGPTLDPRFQTYRYLRTPEEPVKRD

B-factor: mean 30.71, std 5.33, range [14.1, 73.7]

Secondary structure (DSSP, 8-state):
-EEEEEEEE------THHHHHHHHHHTT------HHHHHH---S-HHHHHHHHHT-HHHHT----HHHHHHHHH--TTEEEE--BTTTTBPPEEEEEESSHHHHHHHHHHHHHHHHHHHHHHHHHHHHHHHHHHHH--HHHHHHHHHHHHHHHH--TTT--HHHHHHHHH-S---HHHHHHH--HHHHH-----------EEEE-----SS--/-EEEEEEEEPPP---THHHHHHHHHHHHH-----HHHHHH---S-HHHHHHHHHT-HHHHT----HHHHHHHHH--TTEEEE--BGGGTBPEEEEEEESSHHHHHHHHHHHHHHHHHHHHHHHHHHHHHHHHHHHH--HHHHHHHHHHHHHHHH--TTT--HHHHHHHHH-SPP-HHHHHHH--TTGGG-----TT----EEEE-----SS--/-EEEEEEEE------THHHHHHHHHHTT------HHHHHH---S-HHHHHHHHHT-HHHHT----HHHHHHHHH--TTEEEE--BGGGTBPPEEEEEESSHHHHHHHHHHHHHHHHHHHHHHHHHHHHHHHHHHHH--HHHHHHHHHHHHHHHH--GGG--HHHHHHHHH-S---HHHHHHH--HHHHH-----TT----EEEE-----SS--/-EEEEEEEEPPP---THHHHHHHHHHHHH-----HHHHHH---S-HHHHHHHHHT-HHHHT----HHHHHHHHH--TTEEEE--BGGGTBPPEEEEEESSHHHHHHHHHHHHHHHHHHHHHHHHHHHHHHHHHHHH--HHHHHHHHHHHHHHHH--TTT--HHHHHHHHH-S---HHHHHHH--HHHHH-----TT----EEEE-----SS--/-EEEEEEEE------THHHHHHHHHHHHH-----HHHHHH---S-HHHHHHHHHT-HHHHT----HHHHHHHHH--TTEEEE---TTTTPPPEEEEEESSHHHHHHHHHHHHHHHHHHHHHHHHHHHHHHHHHHHH--HHHHHHHHHHHHHHHH--TTT--HHHHHHHHS-----HHHHHHH--HHHHH-----S-----EEEE-----SS--/-EEEEEEEEPPP---THHHHHHHHHHTT------HHHHHH---S-HHHHHHHHHT-HHHHT----HHHHHHHHH--TTEEEE--BGGGTBPPEEEEEESSHHHHHHHHHHHHHHHHHHHHHHHHHHHHHHHHHHHH--HHHHHHHHHHHHHHHH--TTT--HHHHHHHHH-S---HHHHHHH--HHHHH-----TT----EEEE-----SS--/-EEEEEEEEPPP---TTHHHHHHHHHTT------HHHHHH---S-HHHHHHHHHT-HHHHT----HHHHHHHHH--TTEEEE--BTTTTBPEEEEEEESSHHHHHHHHHHHHHHHHHHHHHHHHHHHHHHHHHHHH--HHHHHHHHHHHHHHHH--TTT--THHHHHHHH-S---HHHHHHH--HHHHH-----S-----EEEE-----SS--/-EEEEEEEEPPP---THHHHHHHHHHHHH-----HHHHHH---S-HHHHHHHHHT-HHHHT----HHHHHHHHH--TTEEEE--BTTTTBPEEEEEEESSHHHHHHHHHHHHHHHHHHHHHHHHHHHHHHHHHHHH--HHHHHHHHHHHHHHHH--TTT--HHHHHHHHH-S---HHHHHHH--HHHHH-----S-----EEEE-----SS--